Protein 2YRP (pdb70)

GO terms:
  GO:1990837 sequence-specific double-stranded DNA binding (F, IDA)
  GO:0005634 nucleus (C, IDA)
  GO:0005634 nucleus (C, EXP)
  GO:0005737 cytoplasm (C, EXP)
  GO:0005515 protein binding (F, IPI)
  GO:0006954 inflammatory response (P, TAS)
  GO:0001227 DNA-binding transcription repressor activity, RNA polymerase II-specific (F, IGI)
  GO:1902894 negative regulation of miRNA transcription (P, IGI)
  GO:0005829 cytosol (C, IDA)
  GO:0016607 nuclear speck (C, IDA)

Organism: Homo sapiens (NCBI:txid9606)

Nearest PDB structures (foldseek):
  2yrp-assembly1_A  TM=9.416E-01  e=1.104E-18  Homo sapiens
  2as5-assembly2_M  TM=9.498E-01  e=5.666E-12  Homo sapiens
  8r3f-assembly1_B  TM=9.484E-01  e=1.593E-11  Homo sapiens
  1p7h-assembly1_L  TM=9.456E-01  e=7.717E-11  Homo sapiens
  1owr-assembly4_Q  TM=9.334E-01  e=5.776E-10  Homo sapiens

CATH classification: 2.60.40.10

Foldseek 3Di:
DDDPDPLAWFFDDKPPLAEALAFQDKIKTFTFSDDLVKWKAKWADDPVGDIDDGDTWAWDVVQPDGGITTTTDTHDPCLPDQAKGWMWMWIDDDDPRTGDIDTYMHGHDVDDDD

Structure (mmCIF, N/CA/C/O backbone):
data_2YRP
#
_entry.id   2YRP
#
loop_
_atom_site.group_PDB
_atom_site.id
_atom_site.type_symbol
_atom_site.label_atom_id
_atom_site.label_alt_id
_atom_site.label_comp_id
_atom_site.label_asym_id
_atom_site.label_entity_id
_atom_site.label_seq_id
_atom_site.pdbx_PDB_ins_code
_atom_site.Cartn_x
_atom_site.Cartn_y
_atom_site.Cartn_z
_atom_site.occupancy
_atom_site.B_iso_or_equiv
_atom_site.auth_seq_id
_atom_site.auth_comp_id
_atom_site.auth_asym_id
_atom_site.auth_atom_id
_atom_site.pdbx_PDB_model_num
ATOM 1 N N . GLY A 1 1 ? -17.751 -28.688 7.855 1.00 0.00 1 GLY A N 1
ATOM 2 C CA . GLY A 1 1 ? -17.444 -27.309 7.524 1.00 0.00 1 GLY A CA 1
ATOM 3 C C . GLY A 1 1 ? -18.688 -26.451 7.399 1.00 0.00 1 GLY A C 1
ATOM 4 O O . GLY A 1 1 ? -19.637 -26.819 6.707 1.00 0.00 1 GLY A O 1
ATOM 8 N N . SER A 1 2 ? -18.684 -25.306 8.073 1.00 0.00 2 SER A N 1
ATOM 9 C CA . SER A 1 2 ? -19.823 -24.396 8.039 1.00 0.00 2 SER A CA 1
ATOM 10 C C . SER A 1 2 ? -19.459 -23.096 7.328 1.00 0.00 2 SER A C 1
ATOM 11 O O . SER A 1 2 ? -18.305 -22.880 6.958 1.00 0.00 2 SER A O 1
ATOM 19 N N . SER A 1 3 ? -20.453 -22.233 7.140 1.00 0.00 3 SER A N 1
ATOM 20 C CA . SER A 1 3 ? -20.240 -20.956 6.470 1.00 0.00 3 SER A CA 1
ATOM 21 C C . SER A 1 3 ? -19.499 -19.981 7.380 1.00 0.00 3 SER A C 1
ATOM 22 O O . SER A 1 3 ? -20.106 -19.103 7.993 1.00 0.00 3 SER A O 1
ATOM 30 N N . GLY A 1 4 ? -18.182 -20.144 7.465 1.00 0.00 4 GLY A N 1
ATOM 31 C CA . GLY A 1 4 ? -17.379 -19.273 8.302 1.00 0.00 4 GLY A CA 1
ATOM 32 C C . GLY A 1 4 ? -16.709 -18.166 7.513 1.00 0.00 4 GLY A C 1
ATOM 33 O O . GLY A 1 4 ? -17.153 -17.018 7.540 1.00 0.00 4 GLY A O 1
ATOM 37 N N . SER A 1 5 ? -15.635 -18.510 6.810 1.00 0.00 5 SER A N 1
ATOM 38 C CA . SER A 1 5 ? -14.898 -17.535 6.013 1.00 0.00 5 SER A CA 1
ATOM 39 C C . SER A 1 5 ? -14.814 -17.977 4.556 1.00 0.00 5 SER A C 1
ATOM 40 O O . SER A 1 5 ? -15.231 -19.080 4.205 1.00 0.00 5 SER A O 1
ATOM 48 N N . SER A 1 6 ? -14.271 -17.107 3.711 1.00 0.00 6 SER A N 1
ATOM 49 C CA . SER A 1 6 ? -14.134 -17.404 2.290 1.00 0.00 6 SER A CA 1
ATOM 50 C C . SER A 1 6 ? -12.702 -17.166 1.820 1.00 0.00 6 SER A C 1
ATOM 51 O O . SER A 1 6 ? -12.472 -16.539 0.787 1.00 0.00 6 SER A O 1
ATOM 59 N N . GLY A 1 7 ? -11.742 -17.673 2.588 1.00 0.00 7 GLY A N 1
ATOM 60 C CA . GLY A 1 7 ? -10.344 -17.506 2.235 1.00 0.00 7 GLY A CA 1
ATOM 61 C C . GLY A 1 7 ? -10.035 -16.107 1.740 1.00 0.00 7 GLY A C 1
ATOM 62 O O . GLY A 1 7 ? -9.288 -15.933 0.776 1.00 0.00 7 GLY A O 1
ATOM 66 N N . LEU A 1 8 ? -10.610 -15.107 2.399 1.00 0.00 8 LEU A N 1
ATOM 67 C CA . LEU A 1 8 ? -10.393 -13.716 2.019 1.00 0.00 8 LEU A CA 1
ATOM 68 C C . LEU A 1 8 ? -9.257 -13.101 2.831 1.00 0.00 8 LEU A C 1
ATOM 69 O O . LEU A 1 8 ? -9.079 -13.392 4.014 1.00 0.00 8 LEU A O 1
ATOM 85 N N . PRO A 1 9 ? -8.472 -12.228 2.183 1.00 0.00 9 PRO A N 1
ATOM 86 C CA . PRO A 1 9 ? -7.342 -11.551 2.826 1.00 0.00 9 PRO A CA 1
ATOM 87 C C . PRO A 1 9 ? -7.793 -10.526 3.862 1.00 0.00 9 PRO A C 1
ATOM 88 O O . PRO A 1 9 ? -8.580 -9.630 3.559 1.00 0.00 9 PRO A O 1
ATOM 99 N N . GLN A 1 10 ? -7.288 -10.666 5.083 1.00 0.00 10 GLN A N 1
ATOM 100 C CA . GLN A 1 10 ? -7.641 -9.751 6.163 1.00 0.00 10 GLN A CA 1
ATOM 101 C C . GLN A 1 10 ? -6.450 -8.879 6.548 1.00 0.00 10 GLN A C 1
ATOM 102 O O . GLN A 1 10 ? -5.297 -9.270 6.369 1.00 0.00 10 GLN A O 1
ATOM 116 N N . VAL A 1 11 ? -6.738 -7.694 7.077 1.00 0.00 11 VAL A N 1
ATOM 117 C CA . VAL A 1 11 ? -5.691 -6.765 7.487 1.00 0.00 11 VAL A CA 1
ATOM 118 C C . VAL A 1 11 ? -5.941 -6.245 8.898 1.00 0.00 11 VAL A C 1
ATOM 119 O O . VAL A 1 11 ? -6.669 -5.273 9.092 1.00 0.00 11 VAL A O 1
ATOM 132 N N . GLU A 1 12 ? -5.330 -6.900 9.881 1.00 0.00 12 GLU A N 1
ATOM 133 C CA . GLU A 1 12 ? -5.487 -6.503 11.275 1.00 0.00 12 GLU A CA 1
ATOM 134 C C . GLU A 1 12 ? -4.987 -5.078 11.495 1.00 0.00 12 GLU A C 1
ATOM 135 O O . GLU A 1 12 ? -5.765 -4.177 11.806 1.00 0.00 12 GLU A O 1
ATOM 147 N N . ALA A 1 13 ? -3.682 -4.883 11.330 1.00 0.00 13 ALA A N 1
ATOM 148 C CA . ALA A 1 13 ? -3.078 -3.569 11.508 1.00 0.00 13 ALA A CA 1
ATOM 149 C C . ALA A 1 13 ? -1.970 -3.331 10.488 1.00 0.00 13 ALA A C 1
ATOM 150 O O . ALA A 1 13 ? -1.549 -4.253 9.788 1.00 0.00 13 ALA A O 1
ATOM 157 N N . TYR A 1 14 ? -1.501 -2.091 10.409 1.00 0.00 14 TYR A N 1
ATOM 158 C CA . TYR A 1 14 ? -0.444 -1.732 9.472 1.00 0.00 14 TYR A CA 1
ATOM 159 C C . TYR A 1 14 ? 0.414 -0.598 10.026 1.00 0.00 14 TYR A C 1
ATOM 160 O O . TYR A 1 14 ? -0.098 0.345 10.629 1.00 0.00 14 TYR A O 1
ATOM 178 N N . SER A 1 15 ? 1.723 -0.699 9.817 1.00 0.00 15 SER A N 1
ATOM 179 C CA . SER A 1 15 ? 2.654 0.315 10.299 1.00 0.00 15 SER A CA 1
ATOM 180 C C . SER A 1 15 ? 3.843 0.453 9.353 1.00 0.00 15 SER A C 1
ATOM 181 O O . SER A 1 15 ? 4.214 -0.480 8.640 1.00 0.00 15 SER A O 1
ATOM 189 N N . PRO A 1 16 ? 4.457 1.646 9.345 1.00 0.00 16 PRO A N 1
ATOM 190 C CA . PRO A 1 16 ? 4.024 2.764 10.188 1.00 0.00 16 PRO A CA 1
ATOM 191 C C . PRO A 1 16 ? 2.684 3.340 9.744 1.00 0.00 16 PRO A C 1
ATOM 192 O O . PRO A 1 16 ? 2.364 3.348 8.555 1.00 0.00 16 PRO A O 1
ATOM 203 N N . SER A 1 17 ? 1.904 3.822 10.706 1.00 0.00 17 SER A N 1
ATOM 204 C CA . SER A 1 17 ? 0.597 4.398 10.414 1.00 0.00 17 SER A CA 1
ATOM 205 C C . SER A 1 17 ? 0.665 5.309 9.193 1.00 0.00 17 SER A C 1
ATOM 206 O O . SER A 1 17 ? -0.292 5.410 8.425 1.00 0.00 17 SER A O 1
ATOM 214 N N . ALA A 1 18 ? 1.804 5.972 9.020 1.00 0.00 18 ALA A N 1
ATOM 215 C CA . ALA A 1 18 ? 1.999 6.874 7.891 1.00 0.00 18 ALA A CA 1
ATOM 216 C C . ALA A 1 18 ? 3.428 6.794 7.366 1.00 0.00 18 ALA A C 1
ATOM 217 O O . ALA A 1 18 ? 4.254 6.049 7.896 1.00 0.00 18 ALA A O 1
ATOM 224 N N . CYS A 1 19 ? 3.714 7.563 6.321 1.00 0.00 19 CYS A N 1
ATOM 225 C CA . CYS A 1 19 ? 5.044 7.578 5.723 1.00 0.00 19 CYS A CA 1
ATOM 226 C C . CYS A 1 19 ? 5.236 8.818 4.856 1.00 0.00 19 CYS A C 1
ATOM 227 O O . CYS A 1 19 ? 4.295 9.576 4.622 1.00 0.00 19 CYS A O 1
ATOM 235 N N . SER A 1 20 ? 6.463 9.020 4.385 1.00 0.00 20 SER A N 1
ATOM 236 C CA . SER A 1 20 ? 6.781 10.172 3.549 1.00 0.00 20 SER A CA 1
ATOM 237 C C . SER A 1 20 ? 6.462 9.885 2.085 1.00 0.00 20 SER A C 1
ATOM 238 O O . SER A 1 20 ? 6.491 8.736 1.645 1.00 0.00 20 SER A O 1
ATOM 246 N N . VAL A 1 21 ? 6.157 10.939 1.335 1.00 0.00 21 VAL A N 1
ATOM 247 C CA . VAL A 1 21 ? 5.834 10.803 -0.080 1.00 0.00 21 VAL A CA 1
ATOM 248 C C . VAL A 1 21 ? 6.921 10.033 -0.821 1.00 0.00 21 VAL A C 1
ATOM 249 O O . VAL A 1 21 ? 6.682 9.477 -1.893 1.00 0.00 21 VAL A O 1
ATOM 262 N N . ARG A 1 22 ? 8.117 10.004 -0.241 1.00 0.00 22 ARG A N 1
ATOM 263 C CA . ARG A 1 22 ? 9.243 9.303 -0.847 1.00 0.00 22 ARG A CA 1
ATOM 264 C C . ARG A 1 22 ? 9.089 7.792 -0.693 1.00 0.00 22 ARG A C 1
ATOM 265 O O . ARG A 1 22 ? 9.414 7.029 -1.601 1.00 0.00 22 ARG A O 1
ATOM 286 N N . GLY A 1 23 ? 8.590 7.368 0.465 1.00 0.00 23 GLY A N 1
ATOM 287 C CA . GLY A 1 23 ? 8.402 5.952 0.717 1.00 0.00 23 GLY A CA 1
ATOM 288 C C . GLY A 1 23 ? 9.714 5.221 0.927 1.00 0.00 23 GLY A C 1
ATOM 289 O O . GLY A 1 23 ? 10.388 5.420 1.937 1.00 0.00 23 GLY A O 1
ATOM 293 N N . GLY A 1 24 ? 10.076 4.371 -0.028 1.00 0.00 24 GLY A N 1
ATOM 294 C CA . GLY A 1 24 ? 11.314 3.620 0.077 1.00 0.00 24 GLY A CA 1
ATOM 295 C C . GLY A 1 24 ? 11.564 3.109 1.482 1.00 0.00 24 GLY A C 1
ATOM 296 O O . GLY A 1 24 ? 12.696 3.127 1.963 1.00 0.00 24 GLY A O 1
ATOM 300 N N . GLU A 1 25 ? 10.504 2.654 2.142 1.00 0.00 25 GLU A N 1
ATOM 301 C CA . GLU A 1 25 ? 10.614 2.138 3.502 1.00 0.00 25 GLU A CA 1
ATOM 302 C C . GLU A 1 25 ? 10.013 0.739 3.604 1.00 0.00 25 GLU A C 1
ATOM 303 O O . GLU A 1 25 ? 9.397 0.248 2.659 1.00 0.00 25 GLU A O 1
ATOM 315 N N . GLU A 1 26 ? 10.199 0.104 4.757 1.00 0.00 26 GLU A N 1
ATOM 316 C CA . GLU A 1 26 ? 9.676 -1.238 4.982 1.00 0.00 26 GLU A CA 1
ATOM 317 C C . GLU A 1 26 ? 8.309 -1.184 5.658 1.00 0.00 26 GLU A C 1
ATOM 318 O O . GLU A 1 26 ? 8.203 -0.873 6.845 1.00 0.00 26 GLU A O 1
ATOM 330 N N . LEU A 1 27 ? 7.265 -1.487 4.894 1.00 0.00 27 LEU A N 1
ATOM 331 C CA . LEU A 1 27 ? 5.904 -1.473 5.418 1.00 0.00 27 LEU A CA 1
ATOM 332 C C . LEU A 1 27 ? 5.437 -2.884 5.761 1.00 0.00 27 LEU A C 1
ATOM 333 O O . LEU A 1 27 ? 5.499 -3.789 4.928 1.00 0.00 27 LEU A O 1
ATOM 349 N N . VAL A 1 28 ? 4.968 -3.064 6.991 1.00 0.00 28 VAL A N 1
ATOM 350 C CA . VAL A 1 28 ? 4.488 -4.364 7.443 1.00 0.00 28 VAL A CA 1
ATOM 351 C C . VAL A 1 28 ? 2.977 -4.351 7.649 1.00 0.00 28 VAL A C 1
ATOM 352 O O . VAL A 1 28 ? 2.444 -3.497 8.360 1.00 0.00 28 VAL A O 1
ATOM 365 N N . LEU A 1 29 ? 2.292 -5.302 7.024 1.00 0.00 29 LEU A N 1
ATOM 366 C CA . LEU A 1 29 ? 0.841 -5.400 7.139 1.00 0.00 29 LEU A CA 1
ATOM 367 C C . LEU A 1 29 ? 0.442 -6.603 7.988 1.00 0.00 29 LEU A C 1
ATOM 368 O O . LEU A 1 29 ? 0.610 -7.751 7.575 1.00 0.00 29 LEU A O 1
ATOM 384 N N . THR A 1 30 ? -0.089 -6.333 9.176 1.00 0.00 30 THR A N 1
ATOM 385 C CA . THR A 1 30 ? -0.513 -7.392 10.083 1.00 0.00 30 THR A CA 1
ATOM 386 C C . THR A 1 30 ? -1.906 -7.896 9.726 1.00 0.00 30 THR A C 1
ATOM 387 O O . THR A 1 30 ? -2.814 -7.108 9.462 1.00 0.00 30 THR A O 1
ATOM 398 N N . GLY A 1 31 ? -2.070 -9.216 9.720 1.00 0.00 31 GLY A N 1
ATOM 399 C CA . GLY A 1 31 ? -3.357 -9.802 9.395 1.00 0.00 31 GLY A CA 1
ATOM 400 C C . GLY A 1 31 ? -3.304 -11.315 9.326 1.00 0.00 31 GLY A C 1
ATOM 401 O O . GLY A 1 31 ? -2.653 -11.959 10.149 1.00 0.00 31 GLY A O 1
ATOM 405 N N . SER A 1 32 ? -3.992 -11.886 8.342 1.00 0.00 32 SER A N 1
ATOM 406 C CA . SER A 1 32 ? -4.025 -13.334 8.171 1.00 0.00 32 SER A CA 1
ATOM 407 C C . SER A 1 32 ? -4.585 -13.707 6.803 1.00 0.00 32 SER A C 1
ATOM 408 O O . SER A 1 32 ? -4.892 -12.839 5.987 1.00 0.00 32 SER A O 1
ATOM 416 N N . ASN A 1 33 ? -4.716 -15.007 6.558 1.00 0.00 33 ASN A N 1
ATOM 417 C CA . ASN A 1 33 ? -5.240 -15.497 5.288 1.00 0.00 33 ASN A CA 1
ATOM 418 C C . ASN A 1 33 ? -4.540 -14.820 4.114 1.00 0.00 33 ASN A C 1
ATOM 419 O O . ASN A 1 33 ? -5.188 -14.353 3.177 1.00 0.00 33 ASN A O 1
ATOM 430 N N . PHE A 1 34 ? -3.213 -14.771 4.171 1.00 0.00 34 PHE A N 1
ATOM 431 C CA . PHE A 1 34 ? -2.425 -14.151 3.113 1.00 0.00 34 PHE A CA 1
ATOM 432 C C . PHE A 1 34 ? -1.841 -15.208 2.179 1.00 0.00 34 PHE A C 1
ATOM 433 O O . PHE A 1 34 ? -1.616 -16.350 2.580 1.00 0.00 34 PHE A O 1
ATOM 450 N N . LEU A 1 35 ? -1.598 -14.818 0.933 1.00 0.00 35 LEU A N 1
ATOM 451 C CA . LEU A 1 35 ? -1.040 -15.730 -0.059 1.00 0.00 35 LEU A CA 1
ATOM 452 C C . LEU A 1 35 ? 0.290 -15.209 -0.592 1.00 0.00 35 LEU A C 1
ATOM 453 O O . LEU A 1 35 ? 0.528 -14.003 -0.666 1.00 0.00 35 LEU A O 1
ATOM 469 N N . PRO A 1 36 ? 1.180 -16.137 -0.974 1.00 0.00 36 PRO A N 1
ATOM 470 C CA . PRO A 1 36 ? 2.501 -15.795 -1.509 1.00 0.00 36 PRO A CA 1
ATOM 471 C C . PRO A 1 36 ? 2.420 -15.162 -2.894 1.00 0.00 36 PRO A C 1
ATOM 472 O O . PRO A 1 36 ? 3.421 -14.688 -3.430 1.00 0.00 36 PRO A O 1
ATOM 483 N N . ASP A 1 37 ? 1.221 -15.159 -3.468 1.00 0.00 37 ASP A N 1
ATOM 484 C CA . ASP A 1 37 ? 1.009 -14.582 -4.790 1.00 0.00 37 ASP A CA 1
ATOM 485 C C . ASP A 1 37 ? 0.314 -13.228 -4.688 1.00 0.00 37 ASP A C 1
ATOM 486 O O . ASP A 1 37 ? 0.275 -12.465 -5.653 1.00 0.00 37 ASP A O 1
ATOM 495 N N . SER A 1 38 ? -0.234 -12.938 -3.512 1.00 0.00 38 SER A N 1
ATOM 496 C CA . SER A 1 38 ? -0.933 -11.678 -3.285 1.00 0.00 38 SER A CA 1
ATOM 497 C C . SER A 1 38 ? -0.045 -10.491 -3.650 1.00 0.00 38 SER A C 1
ATOM 498 O O . SER A 1 38 ? 1.177 -10.550 -3.514 1.00 0.00 38 SER A O 1
ATOM 506 N N . LYS A 1 39 ? -0.670 -9.415 -4.115 1.00 0.00 39 LYS A N 1
ATOM 507 C CA . LYS A 1 39 ? 0.060 -8.213 -4.499 1.00 0.00 39 LYS A CA 1
ATOM 508 C C . LYS A 1 39 ? -0.482 -6.989 -3.767 1.00 0.00 39 LYS A C 1
ATOM 509 O O . LYS A 1 39 ? -1.632 -6.976 -3.326 1.00 0.00 39 LYS A O 1
ATOM 528 N N . VAL A 1 40 ? 0.352 -5.962 -3.642 1.00 0.00 40 VAL A N 1
ATOM 529 C CA . VAL A 1 40 ? -0.045 -4.733 -2.965 1.00 0.00 40 VAL A CA 1
ATOM 530 C C . VAL A 1 40 ? 0.160 -3.520 -3.865 1.00 0.00 40 VAL A C 1
ATOM 531 O O . VAL A 1 40 ? 1.292 -3.127 -4.150 1.00 0.00 40 VAL A O 1
ATOM 544 N N . VAL A 1 41 ? -0.944 -2.928 -4.311 1.00 0.00 41 VAL A N 1
ATOM 545 C CA . VAL A 1 41 ? -0.886 -1.757 -5.178 1.00 0.00 41 VAL A CA 1
ATOM 546 C C . VAL A 1 41 ? -1.539 -0.549 -4.515 1.00 0.00 41 VAL A C 1
ATOM 547 O O . VAL A 1 41 ? -2.473 -0.691 -3.725 1.00 0.00 41 VAL A O 1
ATOM 560 N N . PHE A 1 42 ? -1.042 0.639 -4.842 1.00 0.00 42 PHE A N 1
ATOM 561 C CA . PHE A 1 42 ? -1.577 1.873 -4.278 1.00 0.00 42 PHE A CA 1
ATOM 562 C C . PHE A 1 42 ? -2.491 2.576 -5.277 1.00 0.00 42 PHE A C 1
ATOM 563 O O . PHE A 1 42 ? -2.437 2.310 -6.478 1.00 0.00 42 PHE A O 1
ATOM 580 N N . ILE A 1 43 ? -3.329 3.475 -4.772 1.00 0.00 43 ILE A N 1
ATOM 581 C CA . ILE A 1 43 ? -4.255 4.217 -5.619 1.00 0.00 43 ILE A CA 1
ATOM 582 C C . ILE A 1 43 ? -4.261 5.699 -5.260 1.00 0.00 43 ILE A C 1
ATOM 583 O O . ILE A 1 43 ? -3.915 6.077 -4.141 1.00 0.00 43 ILE A O 1
ATOM 599 N N . GLU A 1 44 ? -4.658 6.532 -6.216 1.00 0.00 44 GLU A N 1
ATOM 600 C CA . GLU A 1 44 ? -4.711 7.973 -5.999 1.00 0.00 44 GLU A CA 1
ATOM 601 C C . GLU A 1 44 ? -5.955 8.576 -6.645 1.00 0.00 44 GLU A C 1
ATOM 602 O O . GLU A 1 44 ? -6.285 8.266 -7.790 1.00 0.00 44 GLU A O 1
ATOM 614 N N . ARG A 1 45 ? -6.641 9.438 -5.903 1.00 0.00 45 ARG A N 1
ATOM 615 C CA . ARG A 1 45 ? -7.850 10.083 -6.401 1.00 0.00 45 ARG A CA 1
ATOM 616 C C . ARG A 1 45 ? -7.526 11.438 -7.024 1.00 0.00 45 ARG A C 1
ATOM 617 O O . ARG A 1 45 ? -6.748 12.216 -6.472 1.00 0.00 45 ARG A O 1
ATOM 638 N N . GLY A 1 46 ? -8.128 11.714 -8.177 1.00 0.00 46 GLY A N 1
ATOM 639 C CA . GLY A 1 46 ? -7.890 12.975 -8.855 1.00 0.00 46 GLY A CA 1
ATOM 640 C C . GLY A 1 46 ? -9.062 13.929 -8.733 1.00 0.00 46 GLY A C 1
ATOM 641 O O . GLY A 1 46 ? -10.171 13.540 -8.366 1.00 0.00 46 GLY A O 1
ATOM 645 N N . PRO A 1 47 ? -8.821 15.211 -9.044 1.00 0.00 47 PRO A N 1
ATOM 646 C CA . PRO A 1 47 ? -9.852 16.250 -8.973 1.00 0.00 47 PRO A CA 1
ATOM 647 C C . PRO A 1 47 ? -10.915 16.086 -10.054 1.00 0.00 47 PRO A C 1
ATOM 648 O O . PRO A 1 47 ? -11.829 16.903 -10.168 1.00 0.00 47 PRO A O 1
ATOM 659 N N . ASP A 1 48 ? -10.790 15.026 -10.844 1.00 0.00 48 ASP A N 1
ATOM 660 C CA . ASP A 1 48 ? -11.741 14.754 -11.915 1.00 0.00 48 ASP A CA 1
ATOM 661 C C . ASP A 1 48 ? -12.924 13.940 -11.398 1.00 0.00 48 ASP A C 1
ATOM 662 O O . ASP A 1 48 ? -14.057 14.124 -11.840 1.00 0.00 48 ASP A O 1
ATOM 671 N N . GLY A 1 49 ? -12.650 13.039 -10.460 1.00 0.00 49 GLY A N 1
ATOM 672 C CA . GLY A 1 49 ? -13.701 12.210 -9.899 1.00 0.00 49 GLY A CA 1
ATOM 673 C C . GLY A 1 49 ? -13.331 10.740 -9.879 1.00 0.00 49 GLY A C 1
ATOM 674 O O . GLY A 1 49 ? -13.858 9.970 -9.075 1.00 0.00 49 GLY A O 1
ATOM 678 N N . LYS A 1 50 ? -12.424 10.347 -10.766 1.00 0.00 50 LYS A N 1
ATOM 679 C CA . LYS A 1 50 ? -11.983 8.960 -10.848 1.00 0.00 50 LYS A CA 1
ATOM 680 C C . LYS A 1 50 ? -10.523 8.827 -10.427 1.00 0.00 50 LYS A C 1
ATOM 681 O O . LYS A 1 50 ? -9.720 9.737 -10.637 1.00 0.00 50 LYS A O 1
ATOM 700 N N . LEU A 1 51 ? -10.184 7.687 -9.835 1.00 0.00 51 LEU A N 1
ATOM 701 C CA . LEU A 1 51 ? -8.819 7.434 -9.386 1.00 0.00 51 LEU A CA 1
ATOM 702 C C . LEU A 1 51 ? -8.082 6.529 -10.367 1.00 0.00 51 LEU A C 1
ATOM 703 O O . LEU A 1 51 ? -8.643 5.554 -10.868 1.00 0.00 51 LEU A O 1
ATOM 719 N N . GLN A 1 52 ? -6.823 6.858 -10.636 1.00 0.00 52 GLN A N 1
ATOM 720 C CA . GLN A 1 52 ? -6.009 6.074 -11.557 1.00 0.00 52 GLN A CA 1
ATOM 721 C C . GLN A 1 52 ? -4.528 6.193 -11.212 1.00 0.00 52 GLN A C 1
ATOM 722 O O . GLN A 1 52 ? -3.900 7.217 -11.478 1.00 0.00 52 GLN A O 1
ATOM 736 N N . TRP A 1 53 ? -3.978 5.140 -10.618 1.00 0.00 53 TRP A N 1
ATOM 737 C CA . TRP A 1 53 ? -2.570 5.128 -10.236 1.00 0.00 53 TRP A CA 1
ATOM 738 C C . TRP A 1 53 ? -2.015 3.708 -10.250 1.00 0.00 53 TRP A C 1
ATOM 739 O O . TRP A 1 53 ? -2.492 2.839 -9.521 1.00 0.00 53 TRP A O 1
ATOM 760 N N . GLU A 1 54 ? -1.005 3.480 -11.084 1.00 0.00 54 GLU A N 1
ATOM 761 C CA . GLU A 1 54 ? -0.386 2.164 -11.192 1.00 0.00 54 GLU A CA 1
ATOM 762 C C . GLU A 1 54 ? 1.047 2.192 -10.668 1.00 0.00 54 GLU A C 1
ATOM 763 O O . GLU A 1 54 ? 1.977 2.534 -11.396 1.00 0.00 54 GLU A O 1
ATOM 775 N N . GLU A 1 55 ? 1.214 1.830 -9.400 1.00 0.00 55 GLU A N 1
ATOM 776 C CA . GLU A 1 55 ? 2.533 1.815 -8.778 1.00 0.00 55 GLU A CA 1
ATOM 777 C C . GLU A 1 55 ? 2.787 0.486 -8.073 1.00 0.00 55 GLU A C 1
ATOM 778 O O . GLU A 1 55 ? 2.139 0.166 -7.077 1.00 0.00 55 GLU A O 1
ATOM 790 N N . GLU A 1 56 ? 3.734 -0.285 -8.599 1.00 0.00 56 GLU A N 1
ATOM 791 C CA . GLU A 1 56 ? 4.073 -1.580 -8.021 1.00 0.00 56 GLU A CA 1
ATOM 792 C C . GLU A 1 56 ? 5.089 -1.424 -6.893 1.00 0.00 56 GLU A C 1
ATOM 793 O O . GLU A 1 56 ? 6.034 -0.642 -6.999 1.00 0.00 56 GLU A O 1
ATOM 805 N N . ALA A 1 57 ? 4.887 -2.172 -5.814 1.00 0.00 57 ALA A N 1
ATOM 806 C CA . ALA A 1 57 ? 5.786 -2.119 -4.668 1.00 0.00 57 ALA A CA 1
ATOM 807 C C . ALA A 1 57 ? 6.450 -3.470 -4.427 1.00 0.00 57 ALA A C 1
ATOM 808 O O . ALA A 1 57 ? 5.795 -4.512 -4.465 1.00 0.00 57 ALA A O 1
ATOM 815 N N . THR A 1 58 ? 7.757 -3.446 -4.181 1.00 0.00 58 THR A N 1
ATOM 816 C CA . THR A 1 58 ? 8.511 -4.669 -3.937 1.00 0.00 58 THR A CA 1
ATOM 817 C C . THR A 1 58 ? 7.959 -5.424 -2.732 1.00 0.00 58 THR A C 1
ATOM 818 O O . THR A 1 58 ? 7.625 -4.824 -1.711 1.00 0.00 58 THR A O 1
ATOM 829 N N . VAL A 1 59 ? 7.866 -6.744 -2.859 1.00 0.00 59 VAL A N 1
ATOM 830 C CA . VAL A 1 59 ? 7.356 -7.581 -1.779 1.00 0.00 59 VAL A CA 1
ATOM 831 C C . VAL A 1 59 ? 8.402 -8.595 -1.329 1.00 0.00 59 VAL A C 1
ATOM 832 O O . VAL A 1 59 ? 8.904 -9.382 -2.131 1.00 0.00 59 VAL A O 1
ATOM 845 N N . ASN A 1 60 ? 8.726 -8.570 -0.041 1.00 0.00 60 ASN A N 1
ATOM 846 C CA . ASN A 1 60 ? 9.713 -9.487 0.517 1.00 0.00 60 ASN A CA 1
ATOM 847 C C . ASN A 1 60 ? 9.040 -10.739 1.071 1.00 0.00 60 ASN A C 1
ATOM 848 O O . ASN A 1 60 ? 8.516 -10.733 2.185 1.00 0.00 60 ASN A O 1
ATOM 859 N N . ARG A 1 61 ? 9.061 -11.812 0.286 1.00 0.00 61 ARG A N 1
ATOM 860 C CA . ARG A 1 61 ? 8.452 -13.071 0.698 1.00 0.00 61 ARG A CA 1
ATOM 861 C C . ARG A 1 61 ? 9.198 -13.673 1.885 1.00 0.00 61 ARG A C 1
ATOM 862 O O . ARG A 1 61 ? 8.597 -14.310 2.751 1.00 0.00 61 ARG A O 1
ATOM 883 N N . LEU A 1 62 ? 10.510 -13.466 1.920 1.00 0.00 62 LEU A N 1
ATOM 884 C CA . LEU A 1 62 ? 11.338 -13.989 3.001 1.00 0.00 62 LEU A CA 1
ATOM 885 C C . LEU A 1 62 ? 10.832 -13.507 4.356 1.00 0.00 62 LEU A C 1
ATOM 886 O O . LEU A 1 62 ? 10.815 -14.263 5.327 1.00 0.00 62 LEU A O 1
ATOM 902 N N . GLN A 1 63 ? 10.419 -12.245 4.413 1.00 0.00 63 GLN A N 1
ATOM 903 C CA . GLN A 1 63 ? 9.911 -11.663 5.650 1.00 0.00 63 GLN A CA 1
ATOM 904 C C . GLN A 1 63 ? 8.419 -11.936 5.807 1.00 0.00 63 GLN A C 1
ATOM 905 O O . GLN A 1 63 ? 7.946 -12.246 6.901 1.00 0.00 63 GLN A O 1
ATOM 919 N N . SER A 1 64 ? 7.682 -11.819 4.708 1.00 0.00 64 SER A N 1
ATOM 920 C CA . SER A 1 64 ? 6.242 -12.050 4.724 1.00 0.00 64 SER A CA 1
ATOM 921 C C . SER A 1 64 ? 5.930 -13.516 5.007 1.00 0.00 64 SER A C 1
ATOM 922 O O . SER A 1 64 ? 6.767 -14.392 4.794 1.00 0.00 64 SER A O 1
ATOM 930 N N . ASN A 1 65 ? 4.718 -13.775 5.488 1.00 0.00 65 ASN A N 1
ATOM 931 C CA . ASN A 1 65 ? 4.294 -15.135 5.801 1.00 0.00 65 ASN A CA 1
ATOM 932 C C . ASN A 1 65 ? 2.783 -15.281 5.652 1.00 0.00 65 ASN A C 1
ATOM 933 O O . ASN A 1 65 ? 2.100 -14.353 5.221 1.00 0.00 65 ASN A O 1
ATOM 944 N N . GLU A 1 66 ? 2.269 -16.453 6.011 1.00 0.00 66 GLU A N 1
ATOM 945 C CA . GLU A 1 66 ? 0.839 -16.721 5.917 1.00 0.00 66 GLU A CA 1
ATOM 946 C C . GLU A 1 66 ? 0.032 -15.611 6.585 1.00 0.00 66 GLU A C 1
ATOM 947 O O . GLU A 1 66 ? -1.088 -15.308 6.174 1.00 0.00 66 GLU A O 1
ATOM 959 N N . VAL A 1 67 ? 0.610 -15.008 7.619 1.00 0.00 67 VAL A N 1
ATOM 960 C CA . VAL A 1 67 ? -0.053 -13.931 8.345 1.00 0.00 67 VAL A CA 1
ATOM 961 C C . VAL A 1 67 ? 0.834 -12.694 8.424 1.00 0.00 67 VAL A C 1
ATOM 962 O O . VAL A 1 67 ? 0.848 -11.989 9.434 1.00 0.00 67 VAL A O 1
ATOM 975 N N . THR A 1 68 ? 1.575 -12.434 7.351 1.00 0.00 68 THR A N 1
ATOM 976 C CA . THR A 1 68 ? 2.466 -11.281 7.298 1.00 0.00 68 THR A CA 1
ATOM 977 C C . THR A 1 68 ? 2.719 -10.848 5.859 1.00 0.00 68 THR A C 1
ATOM 978 O O . THR A 1 68 ? 2.934 -11.681 4.977 1.00 0.00 68 THR A O 1
ATOM 989 N N . LEU A 1 69 ? 2.695 -9.540 5.627 1.00 0.00 69 LEU A N 1
ATOM 990 C CA . LEU A 1 69 ? 2.924 -8.995 4.293 1.00 0.00 69 LEU A CA 1
ATOM 991 C C . LEU A 1 69 ? 3.890 -7.816 4.345 1.00 0.00 69 LEU A C 1
ATOM 992 O O . LEU A 1 69 ? 3.513 -6.707 4.723 1.00 0.00 69 LEU A O 1
ATOM 1008 N N . THR A 1 70 ? 5.138 -8.063 3.959 1.00 0.00 70 THR A N 1
ATOM 1009 C CA . THR A 1 70 ? 6.158 -7.022 3.960 1.00 0.00 70 THR A CA 1
ATOM 1010 C C . THR A 1 70 ? 6.447 -6.534 2.545 1.00 0.00 70 THR A C 1
ATOM 1011 O O . THR A 1 70 ? 6.708 -7.332 1.644 1.00 0.00 70 THR A O 1
ATOM 1022 N N . LEU A 1 71 ? 6.400 -5.220 2.357 1.00 0.00 71 LEU A N 1
ATOM 1023 C CA . LEU A 1 71 ? 6.657 -4.625 1.050 1.00 0.00 71 LEU A CA 1
ATOM 1024 C C . LEU A 1 71 ? 7.378 -3.288 1.193 1.00 0.00 71 LEU A C 1
ATOM 1025 O O . LEU A 1 71 ? 7.438 -2.715 2.282 1.00 0.00 71 LEU A O 1
ATOM 1041 N N . THR A 1 72 ? 7.922 -2.793 0.086 1.00 0.00 72 THR A N 1
ATOM 1042 C CA . THR A 1 72 ? 8.637 -1.523 0.088 1.00 0.00 72 THR A CA 1
ATOM 1043 C C . THR A 1 72 ? 7.755 -0.395 -0.433 1.00 0.00 72 THR A C 1
ATOM 1044 O O . THR A 1 72 ? 7.509 -0.288 -1.634 1.00 0.00 72 THR A O 1
ATOM 1055 N N . VAL A 1 73 ? 7.280 0.448 0.480 1.00 0.00 73 VAL A N 1
ATOM 1056 C CA . VAL A 1 73 ? 6.426 1.571 0.112 1.00 0.00 73 VAL A CA 1
ATOM 1057 C C . VAL A 1 73 ? 6.899 2.221 -1.183 1.00 0.00 73 VAL A C 1
ATOM 1058 O O . VAL A 1 73 ? 8.039 2.671 -1.300 1.00 0.00 73 VAL A O 1
ATOM 1071 N N . PRO A 1 74 ? 6.004 2.272 -2.181 1.00 0.00 74 PRO A N 1
ATOM 1072 C CA . PRO A 1 74 ? 6.307 2.866 -3.486 1.00 0.00 74 PRO A CA 1
ATOM 1073 C C . PRO A 1 74 ? 6.458 4.382 -3.412 1.00 0.00 74 PRO A C 1
ATOM 1074 O O . PRO A 1 74 ? 6.239 4.985 -2.362 1.00 0.00 74 PRO A O 1
ATOM 1085 N N . GLU A 1 75 ? 6.833 4.990 -4.533 1.00 0.00 75 GLU A N 1
ATOM 1086 C CA . GLU A 1 75 ? 7.013 6.436 -4.593 1.00 0.00 75 GLU A CA 1
ATOM 1087 C C . GLU A 1 75 ? 5.740 7.123 -5.081 1.00 0.00 75 GLU A C 1
ATOM 1088 O O . GLU A 1 75 ? 5.125 6.693 -6.057 1.00 0.00 75 GLU A O 1
ATOM 1100 N N . TYR A 1 76 ? 5.352 8.191 -4.394 1.00 0.00 76 TYR A N 1
ATOM 1101 C CA . TYR A 1 76 ? 4.151 8.936 -4.755 1.00 0.00 76 TYR A CA 1
ATOM 1102 C C . TYR A 1 76 ? 4.396 9.800 -5.988 1.00 0.00 76 TYR A C 1
ATOM 1103 O O . TYR A 1 76 ? 5.422 10.471 -6.096 1.00 0.00 76 TYR A O 1
ATOM 1121 N N . SER A 1 77 ? 3.445 9.778 -6.916 1.00 0.00 77 SER A N 1
ATOM 1122 C CA . SER A 1 77 ? 3.557 10.556 -8.145 1.00 0.00 77 SER A CA 1
ATOM 1123 C C . SER A 1 77 ? 4.214 11.907 -7.874 1.00 0.00 77 SER A C 1
ATOM 1124 O O . SER A 1 77 ? 5.190 12.275 -8.525 1.00 0.00 77 SER A O 1
ATOM 1132 N N . ASN A 1 78 ? 3.669 12.640 -6.908 1.00 0.00 78 ASN A N 1
ATOM 1133 C CA . ASN A 1 78 ? 4.201 13.950 -6.551 1.00 0.00 78 ASN A CA 1
ATOM 1134 C C . ASN A 1 78 ? 4.957 13.887 -5.227 1.00 0.00 78 ASN A C 1
ATOM 1135 O O . ASN A 1 78 ? 4.378 13.590 -4.182 1.00 0.00 78 ASN A O 1
ATOM 1146 N N . LYS A 1 79 ? 6.254 14.171 -5.280 1.00 0.00 79 LYS A N 1
ATOM 1147 C CA . LYS A 1 79 ? 7.091 14.149 -4.086 1.00 0.00 79 LYS A CA 1
ATOM 1148 C C . LYS A 1 79 ? 7.396 15.566 -3.610 1.00 0.00 79 LYS A C 1
ATOM 1149 O O . LYS A 1 79 ? 7.492 15.820 -2.409 1.00 0.00 79 LYS A O 1
ATOM 1168 N N . ARG A 1 80 ? 7.547 16.484 -4.559 1.00 0.00 80 ARG A N 1
ATOM 1169 C CA . ARG A 1 80 ? 7.841 17.875 -4.236 1.00 0.00 80 ARG A CA 1
ATOM 1170 C C . ARG A 1 80 ? 6.578 18.610 -3.795 1.00 0.00 80 ARG A C 1
ATOM 1171 O O . ARG A 1 80 ? 6.259 19.681 -4.310 1.00 0.00 80 ARG A O 1
ATOM 1192 N N . VAL A 1 81 ? 5.863 18.026 -2.839 1.00 0.00 81 VAL A N 1
ATOM 1193 C CA . VAL A 1 81 ? 4.636 18.625 -2.328 1.00 0.00 81 VAL A CA 1
ATOM 1194 C C . VAL A 1 81 ? 4.847 19.208 -0.936 1.00 0.00 81 VAL A C 1
ATOM 1195 O O . VAL A 1 81 ? 5.530 18.616 -0.100 1.00 0.00 81 VAL A O 1
ATOM 1208 N N . SER A 1 82 ? 4.256 20.374 -0.693 1.00 0.00 82 SER A N 1
ATOM 1209 C CA . SER A 1 82 ? 4.382 21.040 0.598 1.00 0.00 82 SER A CA 1
ATOM 1210 C C . SER A 1 82 ? 3.295 20.571 1.560 1.00 0.00 82 SER A C 1
ATOM 1211 O O . SER A 1 82 ? 3.352 20.845 2.759 1.00 0.00 82 SER A O 1
ATOM 1219 N N . ARG A 1 83 ? 2.305 19.863 1.025 1.00 0.00 83 ARG A N 1
ATOM 1220 C CA . ARG A 1 83 ? 1.204 19.357 1.835 1.00 0.00 83 ARG A CA 1
ATOM 1221 C C . ARG A 1 83 ? 1.043 17.850 1.653 1.00 0.00 83 ARG A C 1
ATOM 1222 O O . ARG A 1 83 ? 1.307 17.298 0.585 1.00 0.00 83 ARG A O 1
ATOM 1243 N N . PRO A 1 84 ? 0.601 17.169 2.720 1.00 0.00 84 PRO A N 1
ATOM 1244 C CA . PRO A 1 84 ? 0.395 15.718 2.703 1.00 0.00 84 PRO A CA 1
ATOM 1245 C C . PRO A 1 84 ? -0.786 15.310 1.830 1.00 0.00 84 PRO A C 1
ATOM 1246 O O . PRO A 1 84 ? -1.697 16.103 1.590 1.00 0.00 84 PRO A O 1
ATOM 1257 N N . VAL A 1 85 ? -0.766 14.067 1.358 1.00 0.00 85 VAL A N 1
ATOM 1258 C CA . VAL A 1 85 ? -1.837 13.553 0.513 1.00 0.00 85 VAL A CA 1
ATOM 1259 C C . VAL A 1 85 ? -2.409 12.258 1.077 1.00 0.00 85 VAL A C 1
ATOM 1260 O O . VAL A 1 85 ? -1.667 11.377 1.511 1.00 0.00 85 VAL A O 1
ATOM 1273 N N . GLN A 1 86 ? -3.734 12.149 1.069 1.00 0.00 86 GLN A N 1
ATOM 1274 C CA . GLN A 1 86 ? -4.406 10.961 1.580 1.00 0.00 86 GLN A CA 1
ATOM 1275 C C . GLN A 1 86 ? -4.579 9.917 0.481 1.00 0.00 86 GLN A C 1
ATOM 1276 O O . GLN A 1 86 ? -5.267 10.154 -0.511 1.00 0.00 86 GLN A O 1
ATOM 1290 N N . VAL A 1 87 ? -3.949 8.761 0.666 1.00 0.00 87 VAL A N 1
ATOM 1291 C CA . VAL A 1 87 ? -4.034 7.681 -0.310 1.00 0.00 87 VAL A CA 1
ATOM 1292 C C . VAL A 1 87 ? -4.468 6.377 0.350 1.00 0.00 87 VAL A C 1
ATOM 1293 O O . VAL A 1 87 ? -4.480 6.264 1.576 1.00 0.00 87 VAL A O 1
ATOM 1306 N N . TYR A 1 88 ? -4.823 5.395 -0.470 1.00 0.00 88 TYR A N 1
ATOM 1307 C CA . TYR A 1 88 ? -5.261 4.098 0.034 1.00 0.00 88 TYR A CA 1
ATOM 1308 C C . TYR A 1 88 ? -4.581 2.962 -0.724 1.00 0.00 88 TYR A C 1
ATOM 1309 O O . TYR A 1 88 ? -3.968 3.177 -1.770 1.00 0.00 88 TYR A O 1
ATOM 1327 N N . PHE A 1 89 ? -4.696 1.751 -0.189 1.00 0.00 89 PHE A N 1
ATOM 1328 C CA . PHE A 1 89 ? -4.094 0.579 -0.813 1.00 0.00 89 PHE A CA 1
ATOM 1329 C C . PHE A 1 89 ? -4.879 -0.684 -0.471 1.00 0.00 89 PHE A C 1
ATOM 1330 O O . PHE A 1 89 ? -5.657 -0.705 0.483 1.00 0.00 89 PHE A O 1
ATOM 1347 N N . TYR A 1 90 ? -4.669 -1.735 -1.256 1.00 0.00 90 TYR A N 1
ATOM 1348 C CA . TYR A 1 90 ? -5.359 -3.001 -1.039 1.00 0.00 90 TYR A CA 1
ATOM 1349 C C . TYR A 1 90 ? -4.511 -4.173 -1.522 1.00 0.00 90 TYR A C 1
ATOM 1350 O O . TYR A 1 90 ? -3.462 -3.983 -2.138 1.00 0.00 90 TYR A O 1
ATOM 1368 N N . VAL A 1 91 ? -4.973 -5.386 -1.238 1.00 0.00 91 VAL A N 1
ATOM 1369 C CA . VAL A 1 91 ? -4.259 -6.591 -1.644 1.00 0.00 91 VAL A CA 1
ATOM 1370 C C . VAL A 1 91 ? -5.060 -7.385 -2.669 1.00 0.00 91 VAL A C 1
ATOM 1371 O O . VAL A 1 91 ? -6.278 -7.519 -2.553 1.00 0.00 91 VAL A O 1
ATOM 1384 N N . SER A 1 92 ? -4.368 -7.911 -3.675 1.00 0.00 92 SER A N 1
ATOM 1385 C CA . SER A 1 92 ? -5.015 -8.689 -4.724 1.00 0.00 92 SER A CA 1
ATOM 1386 C C . SER A 1 92 ? -4.810 -10.184 -4.496 1.00 0.00 92 SER A C 1
ATOM 1387 O O . SER A 1 92 ? -3.696 -10.693 -4.605 1.00 0.00 92 SER A O 1
ATOM 1395 N N . ASN A 1 93 ? -5.896 -10.881 -4.178 1.00 0.00 93 ASN A N 1
ATOM 1396 C CA . ASN A 1 93 ? -5.837 -12.318 -3.933 1.00 0.00 93 ASN A CA 1
ATOM 1397 C C . ASN A 1 93 ? -6.904 -13.051 -4.740 1.00 0.00 93 ASN A C 1
ATOM 1398 O O . ASN A 1 93 ? -8.084 -13.033 -4.390 1.00 0.00 93 ASN A O 1
ATOM 1409 N N . GLY A 1 94 ? -6.481 -13.697 -5.822 1.00 0.00 94 GLY A N 1
ATOM 1410 C CA . GLY A 1 94 ? -7.412 -14.428 -6.661 1.00 0.00 94 GLY A CA 1
ATOM 1411 C C . GLY A 1 94 ? -7.979 -13.575 -7.779 1.00 0.00 94 GLY A C 1
ATOM 1412 O O . GLY A 1 94 ? -7.237 -12.890 -8.483 1.00 0.00 94 GLY A O 1
ATOM 1416 N N . ARG A 1 95 ? -9.297 -13.617 -7.943 1.00 0.00 95 ARG A N 1
ATOM 1417 C CA . ARG A 1 95 ? -9.962 -12.844 -8.985 1.00 0.00 95 ARG A CA 1
ATOM 1418 C C . ARG A 1 95 ? -11.111 -12.025 -8.404 1.00 0.00 95 ARG A C 1
ATOM 1419 O O . ARG A 1 95 ? -11.333 -10.881 -8.800 1.00 0.00 95 ARG A O 1
ATOM 1440 N N . ARG A 1 96 ? -11.838 -12.619 -7.463 1.00 0.00 96 ARG A N 1
ATOM 1441 C CA . ARG A 1 96 ? -12.965 -11.945 -6.829 1.00 0.00 96 ARG A CA 1
ATOM 1442 C C . ARG A 1 96 ? -12.617 -11.530 -5.403 1.00 0.00 96 ARG A C 1
ATOM 1443 O O . ARG A 1 96 ? -13.028 -10.467 -4.937 1.00 0.00 96 ARG A O 1
ATOM 1464 N N . LYS A 1 97 ? -11.858 -12.375 -4.714 1.00 0.00 97 LYS A N 1
ATOM 1465 C CA . LYS A 1 97 ? -11.454 -12.096 -3.341 1.00 0.00 97 LYS A CA 1
ATOM 1466 C C . LYS A 1 97 ? -10.436 -10.961 -3.293 1.00 0.00 97 LYS A C 1
ATOM 1467 O O . LYS A 1 97 ? -9.434 -10.983 -4.007 1.00 0.00 97 LYS A O 1
ATOM 1486 N N . ARG A 1 98 ? -10.701 -9.971 -2.447 1.00 0.00 98 ARG A N 1
ATOM 1487 C CA . ARG A 1 98 ? -9.808 -8.827 -2.306 1.00 0.00 98 ARG A CA 1
ATOM 1488 C C . ARG A 1 98 ? -9.814 -8.306 -0.872 1.00 0.00 98 ARG A C 1
ATOM 1489 O O . ARG A 1 98 ? -10.635 -8.720 -0.054 1.00 0.00 98 ARG A O 1
ATOM 1510 N N . SER A 1 99 ? -8.893 -7.395 -0.575 1.00 0.00 99 SER A N 1
ATOM 1511 C CA . SER A 1 99 ? -8.789 -6.820 0.762 1.00 0.00 99 SER A CA 1
ATOM 1512 C C . SER A 1 99 ? -9.314 -5.388 0.779 1.00 0.00 99 SER A C 1
ATOM 1513 O O . SER A 1 99 ? -9.323 -4.690 -0.236 1.00 0.00 99 SER A O 1
ATOM 1521 N N . PRO A 1 100 ? -9.764 -4.937 1.959 1.00 0.00 100 PRO A N 1
ATOM 1522 C CA . PRO A 1 100 ? -10.299 -3.584 2.139 1.00 0.00 100 PRO A CA 1
ATOM 1523 C C . PRO A 1 100 ? -9.217 -2.514 2.031 1.00 0.00 100 PRO A C 1
ATOM 1524 O O . PRO A 1 100 ? -8.043 -2.774 2.297 1.00 0.00 100 PRO A O 1
ATOM 1535 N N . THR A 1 101 ? -9.620 -1.309 1.641 1.00 0.00 101 THR A N 1
ATOM 1536 C CA . THR A 1 101 ? -8.686 -0.200 1.497 1.00 0.00 101 THR A CA 1
ATOM 1537 C C . THR A 1 101 ? -8.346 0.411 2.852 1.00 0.00 101 THR A C 1
ATOM 1538 O O . THR A 1 101 ? -9.234 0.685 3.658 1.00 0.00 101 THR A O 1
ATOM 1549 N N . GLN A 1 102 ? -7.057 0.623 3.094 1.00 0.00 102 GLN A N 1
ATOM 1550 C CA . GLN A 1 102 ? -6.601 1.202 4.352 1.00 0.00 102 GLN A CA 1
ATOM 1551 C C . GLN A 1 102 ? -6.350 2.699 4.202 1.00 0.00 102 GLN A C 1
ATOM 1552 O O . GLN A 1 102 ? -5.884 3.159 3.160 1.00 0.00 102 GLN A O 1
ATOM 1566 N N . SER A 1 103 ? -6.663 3.454 5.251 1.00 0.00 103 SER A N 1
ATOM 1567 C CA . SER A 1 103 ? -6.475 4.900 5.234 1.00 0.00 103 SER A CA 1
ATOM 1568 C C . SER A 1 103 ? -5.005 5.259 5.426 1.00 0.00 103 SER A C 1
ATOM 1569 O O . SER A 1 103 ? -4.468 5.158 6.530 1.00 0.00 103 SER A O 1
ATOM 1577 N N . PHE A 1 104 ? -4.359 5.679 4.343 1.00 0.00 104 PHE A N 1
ATOM 1578 C CA . PHE A 1 104 ? -2.950 6.053 4.391 1.00 0.00 104 PHE A CA 1
ATOM 1579 C C . PHE A 1 104 ? -2.756 7.500 3.949 1.00 0.00 104 PHE A C 1
ATOM 1580 O O . PHE A 1 104 ? -3.628 8.087 3.309 1.00 0.00 104 PHE A O 1
ATOM 1597 N N . ARG A 1 105 ? -1.607 8.070 4.297 1.00 0.00 105 ARG A N 1
ATOM 1598 C CA . ARG A 1 105 ? -1.298 9.449 3.938 1.00 0.00 105 ARG A CA 1
ATOM 1599 C C . ARG A 1 105 ? 0.210 9.669 3.873 1.00 0.00 105 ARG A C 1
ATOM 1600 O O . ARG A 1 105 ? 0.960 9.157 4.704 1.00 0.00 105 ARG A O 1
ATOM 1621 N N . PHE A 1 106 ? 0.649 10.435 2.879 1.00 0.00 106 PHE A N 1
ATOM 1622 C CA . PHE A 1 106 ? 2.068 10.722 2.703 1.00 0.00 106 PHE A CA 1
ATOM 1623 C C . PHE A 1 106 ? 2.417 12.099 3.259 1.00 0.00 106 PHE A C 1
ATOM 1624 O O . PHE A 1 106 ? 1.807 13.103 2.890 1.00 0.00 106 PHE A O 1
ATOM 1641 N N . LEU A 1 107 ? 3.401 12.139 4.150 1.00 0.00 107 LEU A N 1
ATOM 1642 C CA . LEU A 1 107 ? 3.832 13.392 4.759 1.00 0.00 107 LEU A CA 1
ATOM 1643 C C . LEU A 1 107 ? 5.066 13.945 4.052 1.00 0.00 107 LEU A C 1
ATOM 1644 O O . LEU A 1 107 ? 5.984 13.209 3.688 1.00 0.00 107 LEU A O 1
ATOM 1660 N N . PRO A 1 108 ? 5.092 15.271 3.855 1.00 0.00 108 PRO A N 1
ATOM 1661 C CA . PRO A 1 108 ? 6.209 15.952 3.193 1.00 0.00 108 PRO A CA 1
ATOM 1662 C C . PRO A 1 108 ? 7.472 15.956 4.047 1.00 0.00 108 PRO A C 1
ATOM 1663 O O . PRO A 1 108 ? 7.406 16.067 5.271 1.00 0.00 108 PRO A O 1
ATOM 1674 N N . VAL A 1 109 ? 8.623 15.835 3.393 1.00 0.00 109 VAL A N 1
ATOM 1675 C CA . VAL A 1 109 ? 9.903 15.826 4.092 1.00 0.00 109 VAL A CA 1
ATOM 1676 C C . VAL A 1 109 ? 10.706 17.085 3.784 1.00 0.00 109 VAL A C 1
ATOM 1677 O O . VAL A 1 109 ? 11.639 17.431 4.509 1.00 0.00 109 VAL A O 1
ATOM 1690 N N . ILE A 1 110 ? 10.337 17.766 2.704 1.00 0.00 110 ILE A N 1
ATOM 1691 C CA . ILE A 1 110 ? 11.022 18.987 2.300 1.00 0.00 110 ILE A CA 1
ATOM 1692 C C . ILE A 1 110 ? 11.260 19.904 3.495 1.00 0.00 110 ILE A C 1
ATOM 1693 O O . ILE A 1 110 ? 12.309 20.540 3.603 1.00 0.00 110 ILE A O 1
ATOM 1709 N N . CYS A 1 111 ? 10.281 19.966 4.391 1.00 0.00 111 CYS A N 1
ATOM 1710 C CA . CYS A 1 111 ? 10.384 20.805 5.580 1.00 0.00 111 CYS A CA 1
ATOM 1711 C C . CYS A 1 111 ? 10.772 19.975 6.799 1.00 0.00 111 CYS A C 1
ATOM 1712 O O . CYS A 1 111 ? 11.755 20.271 7.478 1.00 0.00 111 CYS A O 1
ATOM 1720 N N . LYS A 1 112 ? 9.993 18.933 7.071 1.00 0.00 112 LYS A N 1
ATOM 1721 C CA . LYS A 1 112 ? 10.254 18.059 8.209 1.00 0.00 112 LYS A CA 1
ATOM 1722 C C . LYS A 1 112 ? 11.112 16.868 7.794 1.00 0.00 112 LYS A C 1
ATOM 1723 O O . LYS A 1 112 ? 10.594 15.836 7.371 1.00 0.00 112 LYS A O 1
ATOM 1742 N N . GLU A 1 113 ? 12.427 17.020 7.920 1.00 0.00 113 GLU A N 1
ATOM 1743 C CA . GLU A 1 113 ? 13.356 15.955 7.559 1.00 0.00 113 GLU A CA 1
ATOM 1744 C C . GLU A 1 113 ? 14.103 15.445 8.787 1.00 0.00 113 GLU A C 1
ATOM 1745 O O . GLU A 1 113 ? 14.119 16.096 9.831 1.00 0.00 113 GLU A O 1
ATOM 1757 N N . GLU A 1 114 ? 14.720 14.274 8.654 1.00 0.00 114 GLU A N 1
ATOM 1758 C CA . GLU A 1 114 ? 15.468 13.676 9.753 1.00 0.00 114 GLU A CA 1
ATOM 1759 C C . GLU A 1 114 ? 16.967 13.896 9.575 1.00 0.00 114 GLU A C 1
ATOM 1760 O O . GLU A 1 114 ? 17.398 14.570 8.641 1.00 0.00 114 GLU A O 1
ATOM 1772 N N . GLY A 1 1 ? -23.780 -15.931 -1.034 1.00 0.00 1 GLY A N 2
ATOM 1773 C CA . GLY A 1 1 ? -22.978 -16.195 0.146 1.00 0.00 1 GLY A CA 2
ATOM 1774 C C . GLY A 1 1 ? -22.939 -17.668 0.502 1.00 0.00 1 GLY A C 2
ATOM 1775 O O . GLY A 1 1 ? -23.845 -18.423 0.149 1.00 0.00 1 GLY A O 2
ATOM 1779 N N . SER A 1 2 ? -21.887 -18.078 1.203 1.00 0.00 2 SER A N 2
ATOM 1780 C CA . SER A 1 2 ? -21.731 -19.472 1.602 1.00 0.00 2 SER A CA 2
ATOM 1781 C C . SER A 1 2 ? -20.583 -19.627 2.595 1.00 0.00 2 SER A C 2
ATOM 1782 O O . SER A 1 2 ? -19.632 -18.845 2.589 1.00 0.00 2 SER A O 2
ATOM 1790 N N . SER A 1 3 ? -20.678 -20.644 3.446 1.00 0.00 3 SER A N 2
ATOM 1791 C CA . SER A 1 3 ? -19.650 -20.901 4.448 1.00 0.00 3 SER A CA 2
ATOM 1792 C C . SER A 1 3 ? -18.985 -22.253 4.209 1.00 0.00 3 SER A C 2
ATOM 1793 O O . SER A 1 3 ? -19.547 -23.299 4.530 1.00 0.00 3 SER A O 2
ATOM 1801 N N . GLY A 1 4 ? -17.782 -22.222 3.643 1.00 0.00 4 GLY A N 2
ATOM 1802 C CA . GLY A 1 4 ? -17.059 -23.450 3.370 1.00 0.00 4 GLY A CA 2
ATOM 1803 C C . GLY A 1 4 ? -15.597 -23.204 3.052 1.00 0.00 4 GLY A C 2
ATOM 1804 O O . GLY A 1 4 ? -14.903 -22.507 3.792 1.00 0.00 4 GLY A O 2
ATOM 1808 N N . SER A 1 5 ? -15.128 -23.778 1.948 1.00 0.00 5 SER A N 2
ATOM 1809 C CA . SER A 1 5 ? -13.738 -23.621 1.537 1.00 0.00 5 SER A CA 2
ATOM 1810 C C . SER A 1 5 ? -13.469 -22.197 1.062 1.00 0.00 5 SER A C 2
ATOM 1811 O O . SER A 1 5 ? -13.528 -21.908 -0.134 1.00 0.00 5 SER A O 2
ATOM 1819 N N . SER A 1 6 ? -13.174 -21.310 2.007 1.00 0.00 6 SER A N 2
ATOM 1820 C CA . SER A 1 6 ? -12.899 -19.914 1.686 1.00 0.00 6 SER A CA 2
ATOM 1821 C C . SER A 1 6 ? -11.517 -19.504 2.185 1.00 0.00 6 SER A C 2
ATOM 1822 O O . SER A 1 6 ? -10.881 -20.227 2.951 1.00 0.00 6 SER A O 2
ATOM 1830 N N . GLY A 1 7 ? -11.058 -18.337 1.744 1.00 0.00 7 GLY A N 2
ATOM 1831 C CA . GLY A 1 7 ? -9.754 -17.849 2.155 1.00 0.00 7 GLY A CA 2
ATOM 1832 C C . GLY A 1 7 ? -9.461 -16.460 1.625 1.00 0.00 7 GLY A C 2
ATOM 1833 O O . GLY A 1 7 ? -8.699 -16.299 0.671 1.00 0.00 7 GLY A O 2
ATOM 1837 N N . LEU A 1 8 ? -10.068 -15.453 2.243 1.00 0.00 8 LEU A N 2
ATOM 1838 C CA . LEU A 1 8 ? -9.870 -14.068 1.827 1.00 0.00 8 LEU A CA 2
ATOM 1839 C C . LEU A 1 8 ? -8.804 -13.390 2.682 1.00 0.00 8 LEU A C 2
ATOM 1840 O O . LEU A 1 8 ? -8.582 -13.747 3.839 1.00 0.00 8 LEU A O 2
ATOM 1856 N N . PRO A 1 9 ? -8.130 -12.387 2.101 1.00 0.00 9 PRO A N 2
ATOM 1857 C CA . PRO A 1 9 ? -7.078 -11.636 2.792 1.00 0.00 9 PRO A CA 2
ATOM 1858 C C . PRO A 1 9 ? -7.633 -10.750 3.903 1.00 0.00 9 PRO A C 2
ATOM 1859 O O . PRO A 1 9 ? -8.670 -10.109 3.737 1.00 0.00 9 PRO A O 2
ATOM 1870 N N . GLN A 1 10 ? -6.935 -10.720 5.034 1.00 0.00 10 GLN A N 2
ATOM 1871 C CA . GLN A 1 10 ? -7.359 -9.912 6.171 1.00 0.00 10 GLN A CA 2
ATOM 1872 C C . GLN A 1 10 ? -6.222 -9.020 6.660 1.00 0.00 10 GLN A C 2
ATOM 1873 O O . GLN A 1 10 ? -5.068 -9.445 6.720 1.00 0.00 10 GLN A O 2
ATOM 1887 N N . VAL A 1 11 ? -6.556 -7.782 7.007 1.00 0.00 11 VAL A N 2
ATOM 1888 C CA . VAL A 1 11 ? -5.564 -6.829 7.491 1.00 0.00 11 VAL A CA 2
ATOM 1889 C C . VAL A 1 11 ? -5.963 -6.262 8.849 1.00 0.00 11 VAL A C 2
ATOM 1890 O O . VAL A 1 11 ? -6.674 -5.261 8.930 1.00 0.00 11 VAL A O 2
ATOM 1903 N N . GLU A 1 12 ? -5.499 -6.909 9.914 1.00 0.00 12 GLU A N 2
ATOM 1904 C CA . GLU A 1 12 ? -5.808 -6.469 11.269 1.00 0.00 12 GLU A CA 2
ATOM 1905 C C . GLU A 1 12 ? -5.322 -5.041 11.501 1.00 0.00 12 GLU A C 2
ATOM 1906 O O . GLU A 1 12 ? -6.066 -4.193 11.993 1.00 0.00 12 GLU A O 2
ATOM 1918 N N . ALA A 1 13 ? -4.068 -4.784 11.144 1.00 0.00 13 ALA A N 2
ATOM 1919 C CA . ALA A 1 13 ? -3.482 -3.460 11.312 1.00 0.00 13 ALA A CA 2
ATOM 1920 C C . ALA A 1 13 ? -2.268 -3.278 10.407 1.00 0.00 13 ALA A C 2
ATOM 1921 O O . ALA A 1 13 ? -1.887 -4.190 9.672 1.00 0.00 13 ALA A O 2
ATOM 1928 N N . TYR A 1 14 ? -1.664 -2.096 10.465 1.00 0.00 14 TYR A N 2
ATOM 1929 C CA . TYR A 1 14 ? -0.495 -1.794 9.649 1.00 0.00 14 TYR A CA 2
ATOM 1930 C C . TYR A 1 14 ? 0.373 -0.730 10.312 1.00 0.00 14 TYR A C 2
ATOM 1931 O O . TYR A 1 14 ? -0.107 0.058 11.128 1.00 0.00 14 TYR A O 2
ATOM 1949 N N . SER A 1 15 ? 1.653 -0.713 9.956 1.00 0.00 15 SER A N 2
ATOM 1950 C CA . SER A 1 15 ? 2.590 0.253 10.518 1.00 0.00 15 SER A CA 2
ATOM 1951 C C . SER A 1 15 ? 3.829 0.385 9.637 1.00 0.00 15 SER A C 2
ATOM 1952 O O . SER A 1 15 ? 4.263 -0.566 8.986 1.00 0.00 15 SER A O 2
ATOM 1960 N N . PRO A 1 16 ? 4.411 1.593 9.614 1.00 0.00 16 PRO A N 2
ATOM 1961 C CA . PRO A 1 16 ? 3.903 2.732 10.384 1.00 0.00 16 PRO A CA 2
ATOM 1962 C C . PRO A 1 16 ? 2.577 3.253 9.840 1.00 0.00 16 PRO A C 2
ATOM 1963 O O . PRO A 1 16 ? 2.351 3.261 8.630 1.00 0.00 16 PRO A O 2
ATOM 1974 N N . SER A 1 17 ? 1.703 3.687 10.742 1.00 0.00 17 SER A N 2
ATOM 1975 C CA . SER A 1 17 ? 0.397 4.207 10.353 1.00 0.00 17 SER A CA 2
ATOM 1976 C C . SER A 1 17 ? 0.518 5.131 9.145 1.00 0.00 17 SER A C 2
ATOM 1977 O O . SER A 1 17 ? -0.406 5.244 8.341 1.00 0.00 17 SER A O 2
ATOM 1985 N N . ALA A 1 18 ? 1.666 5.790 9.025 1.00 0.00 18 ALA A N 2
ATOM 1986 C CA . ALA A 1 18 ? 1.911 6.703 7.915 1.00 0.00 18 ALA A CA 2
ATOM 1987 C C . ALA A 1 18 ? 3.334 6.556 7.388 1.00 0.00 18 ALA A C 2
ATOM 1988 O O . ALA A 1 18 ? 4.171 5.900 8.008 1.00 0.00 18 ALA A O 2
ATOM 1995 N N . CYS A 1 19 ? 3.600 7.170 6.240 1.00 0.00 19 CYS A N 2
ATOM 1996 C CA . CYS A 1 19 ? 4.923 7.107 5.628 1.00 0.00 19 CYS A CA 2
ATOM 1997 C C . CYS A 1 19 ? 5.211 8.371 4.824 1.00 0.00 19 CYS A C 2
ATOM 1998 O O . CYS A 1 19 ? 4.372 9.268 4.737 1.00 0.00 19 CYS A O 2
ATOM 2006 N N . SER A 1 20 ? 6.403 8.435 4.240 1.00 0.00 20 SER A N 2
ATOM 2007 C CA . SER A 1 20 ? 6.804 9.591 3.447 1.00 0.00 20 SER A CA 2
ATOM 2008 C C . SER A 1 20 ? 6.346 9.443 1.999 1.00 0.00 20 SER A C 2
ATOM 2009 O O . SER A 1 20 ? 6.053 8.340 1.538 1.00 0.00 20 SER A O 2
ATOM 2017 N N . VAL A 1 21 ? 6.286 10.563 1.286 1.00 0.00 21 VAL A N 2
ATOM 2018 C CA . VAL A 1 21 ? 5.865 10.560 -0.109 1.00 0.00 21 VAL A CA 2
ATOM 2019 C C . VAL A 1 21 ? 6.872 9.824 -0.986 1.00 0.00 21 VAL A C 2
ATOM 2020 O O . VAL A 1 21 ? 6.550 9.397 -2.095 1.00 0.00 21 VAL A O 2
ATOM 2033 N N . ARG A 1 22 ? 8.092 9.678 -0.480 1.00 0.00 22 ARG A N 2
ATOM 2034 C CA . ARG A 1 22 ? 9.148 8.994 -1.217 1.00 0.00 22 ARG A CA 2
ATOM 2035 C C . ARG A 1 22 ? 9.068 7.484 -1.006 1.00 0.00 22 ARG A C 2
ATOM 2036 O O . ARG A 1 22 ? 9.936 6.737 -1.455 1.00 0.00 22 ARG A O 2
ATOM 2057 N N . GLY A 1 23 ? 8.019 7.043 -0.318 1.00 0.00 23 GLY A N 2
ATOM 2058 C CA . GLY A 1 23 ? 7.845 5.626 -0.059 1.00 0.00 23 GLY A CA 2
ATOM 2059 C C . GLY A 1 23 ? 9.156 4.926 0.239 1.00 0.00 23 GLY A C 2
ATOM 2060 O O . GLY A 1 23 ? 9.841 5.261 1.205 1.00 0.00 23 GLY A O 2
ATOM 2064 N N . GLY A 1 24 ? 9.506 3.949 -0.592 1.00 0.00 24 GLY A N 2
ATOM 2065 C CA . GLY A 1 24 ? 10.742 3.214 -0.394 1.00 0.00 24 GLY A CA 2
ATOM 2066 C C . GLY A 1 24 ? 11.031 2.949 1.070 1.00 0.00 24 GLY A C 2
ATOM 2067 O O . GLY A 1 24 ? 12.174 3.061 1.513 1.00 0.00 24 GLY A O 2
ATOM 2071 N N . GLU A 1 25 ? 9.993 2.599 1.823 1.00 0.00 25 GLU A N 2
ATOM 2072 C CA . GLU A 1 25 ? 10.142 2.320 3.246 1.00 0.00 25 GLU A CA 2
ATOM 2073 C C . GLU A 1 25 ? 9.616 0.929 3.587 1.00 0.00 25 GLU A C 2
ATOM 2074 O O . GLU A 1 25 ? 8.970 0.281 2.764 1.00 0.00 25 GLU A O 2
ATOM 2086 N N . GLU A 1 26 ? 9.897 0.478 4.805 1.00 0.00 26 GLU A N 2
ATOM 2087 C CA . GLU A 1 26 ? 9.453 -0.836 5.254 1.00 0.00 26 GLU A CA 2
ATOM 2088 C C . GLU A 1 26 ? 8.055 -0.760 5.860 1.00 0.00 26 GLU A C 2
ATOM 2089 O O . GLU A 1 26 ? 7.838 -0.082 6.866 1.00 0.00 26 GLU A O 2
ATOM 2101 N N . LEU A 1 27 ? 7.110 -1.460 5.243 1.00 0.00 27 LEU A N 2
ATOM 2102 C CA . LEU A 1 27 ? 5.731 -1.473 5.721 1.00 0.00 27 LEU A CA 2
ATOM 2103 C C . LEU A 1 27 ? 5.321 -2.874 6.163 1.00 0.00 27 LEU A C 2
ATOM 2104 O O . LEU A 1 27 ? 5.066 -3.748 5.334 1.00 0.00 27 LEU A O 2
ATOM 2120 N N . VAL A 1 28 ? 5.257 -3.080 7.474 1.00 0.00 28 VAL A N 2
ATOM 2121 C CA . VAL A 1 28 ? 4.874 -4.374 8.027 1.00 0.00 28 VAL A CA 2
ATOM 2122 C C . VAL A 1 28 ? 3.367 -4.454 8.245 1.00 0.00 28 VAL A C 2
ATOM 2123 O O . VAL A 1 28 ? 2.833 -3.866 9.187 1.00 0.00 28 VAL A O 2
ATOM 2136 N N . LEU A 1 29 ? 2.686 -5.185 7.370 1.00 0.00 29 LEU A N 2
ATOM 2137 C CA . LEU A 1 29 ? 1.239 -5.343 7.466 1.00 0.00 29 LEU A CA 2
ATOM 2138 C C . LEU A 1 29 ? 0.879 -6.515 8.374 1.00 0.00 29 LEU A C 2
ATOM 2139 O O . LEU A 1 29 ? 1.512 -7.570 8.326 1.00 0.00 29 LEU A O 2
ATOM 2155 N N . THR A 1 30 ? -0.144 -6.324 9.201 1.00 0.00 30 THR A N 2
ATOM 2156 C CA . THR A 1 30 ? -0.590 -7.364 10.119 1.00 0.00 30 THR A CA 2
ATOM 2157 C C . THR A 1 30 ? -1.950 -7.915 9.707 1.00 0.00 30 THR A C 2
ATOM 2158 O O . THR A 1 30 ? -2.854 -7.161 9.352 1.00 0.00 30 THR A O 2
ATOM 2169 N N . GLY A 1 31 ? -2.088 -9.237 9.757 1.00 0.00 31 GLY A N 2
ATOM 2170 C CA . GLY A 1 31 ? -3.342 -9.866 9.386 1.00 0.00 31 GLY A CA 2
ATOM 2171 C C . GLY A 1 31 ? -3.234 -11.377 9.315 1.00 0.00 31 GLY A C 2
ATOM 2172 O O . GLY A 1 31 ? -2.412 -11.980 10.006 1.00 0.00 31 GLY A O 2
ATOM 2176 N N . SER A 1 32 ? -4.066 -11.989 8.480 1.00 0.00 32 SER A N 2
ATOM 2177 C CA . SER A 1 32 ? -4.065 -13.439 8.325 1.00 0.00 32 SER A CA 2
ATOM 2178 C C . SER A 1 32 ? -4.577 -13.839 6.945 1.00 0.00 32 SER A C 2
ATOM 2179 O O . SER A 1 32 ? -5.118 -13.015 6.209 1.00 0.00 32 SER A O 2
ATOM 2187 N N . ASN A 1 33 ? -4.401 -15.111 6.601 1.00 0.00 33 ASN A N 2
ATOM 2188 C CA . ASN A 1 33 ? -4.844 -15.622 5.309 1.00 0.00 33 ASN A CA 2
ATOM 2189 C C . ASN A 1 33 ? -4.111 -14.924 4.168 1.00 0.00 33 ASN A C 2
ATOM 2190 O O . ASN A 1 33 ? -4.688 -14.666 3.111 1.00 0.00 33 ASN A O 2
ATOM 2201 N N . PHE A 1 34 ? -2.836 -14.621 4.388 1.00 0.00 34 PHE A N 2
ATOM 2202 C CA . PHE A 1 34 ? -2.023 -13.953 3.379 1.00 0.00 34 PHE A CA 2
ATOM 2203 C C . PHE A 1 34 ? -1.436 -14.962 2.397 1.00 0.00 34 PHE A C 2
ATOM 2204 O O . PHE A 1 34 ? -1.544 -16.173 2.595 1.00 0.00 34 PHE A O 2
ATOM 2221 N N . LEU A 1 35 ? -0.816 -14.456 1.337 1.00 0.00 35 LEU A N 2
ATOM 2222 C CA . LEU A 1 35 ? -0.212 -15.312 0.322 1.00 0.00 35 LEU A CA 2
ATOM 2223 C C . LEU A 1 35 ? 1.165 -14.793 -0.079 1.00 0.00 35 LEU A C 2
ATOM 2224 O O . LEU A 1 35 ? 1.433 -13.592 -0.057 1.00 0.00 35 LEU A O 2
ATOM 2240 N N . PRO A 1 36 ? 2.060 -15.718 -0.456 1.00 0.00 36 PRO A N 2
ATOM 2241 C CA . PRO A 1 36 ? 3.424 -15.377 -0.872 1.00 0.00 36 PRO A CA 2
ATOM 2242 C C . PRO A 1 36 ? 3.457 -14.656 -2.216 1.00 0.00 36 PRO A C 2
ATOM 2243 O O . PRO A 1 36 ? 4.418 -13.954 -2.531 1.00 0.00 36 PRO A O 2
ATOM 2254 N N . ASP A 1 37 ? 2.402 -14.834 -3.003 1.00 0.00 37 ASP A N 2
ATOM 2255 C CA . ASP A 1 37 ? 2.309 -14.199 -4.312 1.00 0.00 37 ASP A CA 2
ATOM 2256 C C . ASP A 1 37 ? 1.326 -13.033 -4.283 1.00 0.00 37 ASP A C 2
ATOM 2257 O O . ASP A 1 37 ? 1.027 -12.433 -5.315 1.00 0.00 37 ASP A O 2
ATOM 2266 N N . SER A 1 38 ? 0.825 -12.718 -3.092 1.00 0.00 38 SER A N 2
ATOM 2267 C CA . SER A 1 38 ? -0.129 -11.627 -2.928 1.00 0.00 38 SER A CA 2
ATOM 2268 C C . SER A 1 38 ? 0.300 -10.405 -3.734 1.00 0.00 38 SER A C 2
ATOM 2269 O O . SER A 1 38 ? 1.444 -10.311 -4.181 1.00 0.00 38 SER A O 2
ATOM 2277 N N . LYS A 1 39 ? -0.626 -9.469 -3.917 1.00 0.00 39 LYS A N 2
ATOM 2278 C CA . LYS A 1 39 ? -0.346 -8.251 -4.667 1.00 0.00 39 LYS A CA 2
ATOM 2279 C C . LYS A 1 39 ? -0.855 -7.023 -3.920 1.00 0.00 39 LYS A C 2
ATOM 2280 O O . LYS A 1 39 ? -1.971 -7.018 -3.400 1.00 0.00 39 LYS A O 2
ATOM 2299 N N . VAL A 1 40 ? -0.031 -5.981 -3.872 1.00 0.00 40 VAL A N 2
ATOM 2300 C CA . VAL A 1 40 ? -0.399 -4.746 -3.191 1.00 0.00 40 VAL A CA 2
ATOM 2301 C C . VAL A 1 40 ? -0.262 -3.544 -4.120 1.00 0.00 40 VAL A C 2
ATOM 2302 O O . VAL A 1 40 ? 0.842 -3.181 -4.524 1.00 0.00 40 VAL A O 2
ATOM 2315 N N . VAL A 1 41 ? -1.393 -2.931 -4.454 1.00 0.00 41 VAL A N 2
ATOM 2316 C CA . VAL A 1 41 ? -1.400 -1.768 -5.334 1.00 0.00 41 VAL A CA 2
ATOM 2317 C C . VAL A 1 41 ? -2.034 -0.563 -4.648 1.00 0.00 41 VAL A C 2
ATOM 2318 O O . VAL A 1 41 ? -2.934 -0.709 -3.821 1.00 0.00 41 VAL A O 2
ATOM 2331 N N . PHE A 1 42 ? -1.559 0.627 -4.998 1.00 0.00 42 PHE A N 2
ATOM 2332 C CA . PHE A 1 42 ? -2.079 1.859 -4.416 1.00 0.00 42 PHE A CA 2
ATOM 2333 C C . PHE A 1 42 ? -2.999 2.579 -5.398 1.00 0.00 42 PHE A C 2
ATOM 2334 O O . PHE A 1 42 ? -2.993 2.291 -6.595 1.00 0.00 42 PHE A O 2
ATOM 2351 N N . ILE A 1 43 ? -3.789 3.514 -4.882 1.00 0.00 43 ILE A N 2
ATOM 2352 C CA . ILE A 1 43 ? -4.715 4.275 -5.712 1.00 0.00 43 ILE A CA 2
ATOM 2353 C C . ILE A 1 43 ? -4.742 5.743 -5.300 1.00 0.00 43 ILE A C 2
ATOM 2354 O O . ILE A 1 43 ? -4.588 6.071 -4.125 1.00 0.00 43 ILE A O 2
ATOM 2370 N N . GLU A 1 44 ? -4.942 6.622 -6.277 1.00 0.00 44 GLU A N 2
ATOM 2371 C CA . GLU A 1 44 ? -4.992 8.056 -6.016 1.00 0.00 44 GLU A CA 2
ATOM 2372 C C . GLU A 1 44 ? -6.236 8.681 -6.640 1.00 0.00 44 GLU A C 2
ATOM 2373 O O . GLU A 1 44 ? -6.517 8.483 -7.822 1.00 0.00 44 GLU A O 2
ATOM 2385 N N . ARG A 1 45 ? -6.979 9.434 -5.836 1.00 0.00 45 ARG A N 2
ATOM 2386 C CA . ARG A 1 45 ? -8.195 10.086 -6.308 1.00 0.00 45 ARG A CA 2
ATOM 2387 C C . ARG A 1 45 ? -7.887 11.475 -6.860 1.00 0.00 45 ARG A C 2
ATOM 2388 O O . ARG A 1 45 ? -7.144 12.245 -6.253 1.00 0.00 45 ARG A O 2
ATOM 2409 N N . GLY A 1 46 ? -8.465 11.788 -8.016 1.00 0.00 46 GLY A N 2
ATOM 2410 C CA . GLY A 1 46 ? -8.240 13.083 -8.631 1.00 0.00 46 GLY A CA 2
ATOM 2411 C C . GLY A 1 46 ? -9.451 13.990 -8.533 1.00 0.00 46 GLY A C 2
ATOM 2412 O O . GLY A 1 46 ? -10.562 13.548 -8.237 1.00 0.00 46 GLY A O 2
ATOM 2416 N N . PRO A 1 47 ? -9.244 15.291 -8.785 1.00 0.00 47 PRO A N 2
ATOM 2417 C CA . PRO A 1 47 ? -10.316 16.289 -8.729 1.00 0.00 47 PRO A CA 2
ATOM 2418 C C . PRO A 1 47 ? -11.318 16.127 -9.867 1.00 0.00 47 PRO A C 2
ATOM 2419 O O . PRO A 1 47 ? -12.413 16.688 -9.827 1.00 0.00 47 PRO A O 2
ATOM 2430 N N . ASP A 1 48 ? -10.936 15.359 -10.881 1.00 0.00 48 ASP A N 2
ATOM 2431 C CA . ASP A 1 48 ? -11.802 15.123 -12.030 1.00 0.00 48 ASP A CA 2
ATOM 2432 C C . ASP A 1 48 ? -13.040 14.330 -11.624 1.00 0.00 48 ASP A C 2
ATOM 2433 O O . ASP A 1 48 ? -14.137 14.572 -12.125 1.00 0.00 48 ASP A O 2
ATOM 2442 N N . GLY A 1 49 ? -12.856 13.380 -10.712 1.00 0.00 49 GLY A N 2
ATOM 2443 C CA . GLY A 1 49 ? -13.966 12.565 -10.254 1.00 0.00 49 GLY A CA 2
ATOM 2444 C C . GLY A 1 49 ? -13.628 11.088 -10.228 1.00 0.00 49 GLY A C 2
ATOM 2445 O O . GLY A 1 49 ? -14.259 10.311 -9.510 1.00 0.00 49 GLY A O 2
ATOM 2449 N N . LYS A 1 50 ? -12.631 10.696 -11.014 1.00 0.00 50 LYS A N 2
ATOM 2450 C CA . LYS A 1 50 ? -12.210 9.302 -11.080 1.00 0.00 50 LYS A CA 2
ATOM 2451 C C . LYS A 1 50 ? -10.761 9.149 -10.629 1.00 0.00 50 LYS A C 2
ATOM 2452 O O . LYS A 1 50 ? -9.961 10.077 -10.753 1.00 0.00 50 LYS A O 2
ATOM 2471 N N . LEU A 1 51 ? -10.430 7.973 -10.107 1.00 0.00 51 LEU A N 2
ATOM 2472 C CA . LEU A 1 51 ? -9.076 7.698 -9.639 1.00 0.00 51 LEU A CA 2
ATOM 2473 C C . LEU A 1 51 ? -8.298 6.884 -10.668 1.00 0.00 51 LEU A C 2
ATOM 2474 O O . LEU A 1 51 ? -8.840 5.969 -11.286 1.00 0.00 51 LEU A O 2
ATOM 2490 N N . GLN A 1 52 ? -7.026 7.224 -10.844 1.00 0.00 52 GLN A N 2
ATOM 2491 C CA . GLN A 1 52 ? -6.174 6.523 -11.798 1.00 0.00 52 GLN A CA 2
ATOM 2492 C C . GLN A 1 52 ? -4.711 6.587 -11.370 1.00 0.00 52 GLN A C 2
ATOM 2493 O O . GLN A 1 52 ? -4.064 7.627 -11.492 1.00 0.00 52 GLN A O 2
ATOM 2507 N N . TRP A 1 53 ? -4.197 5.469 -10.870 1.00 0.00 53 TRP A N 2
ATOM 2508 C CA . TRP A 1 53 ? -2.810 5.399 -10.424 1.00 0.00 53 TRP A CA 2
ATOM 2509 C C . TRP A 1 53 ? -2.269 3.980 -10.551 1.00 0.00 53 TRP A C 2
ATOM 2510 O O . TRP A 1 53 ? -2.831 3.039 -9.991 1.00 0.00 53 TRP A O 2
ATOM 2531 N N . GLU A 1 54 ? -1.174 3.832 -11.291 1.00 0.00 54 GLU A N 2
ATOM 2532 C CA . GLU A 1 54 ? -0.558 2.526 -11.491 1.00 0.00 54 GLU A CA 2
ATOM 2533 C C . GLU A 1 54 ? 0.825 2.472 -10.850 1.00 0.00 54 GLU A C 2
ATOM 2534 O O . GLU A 1 54 ? 1.807 2.937 -11.429 1.00 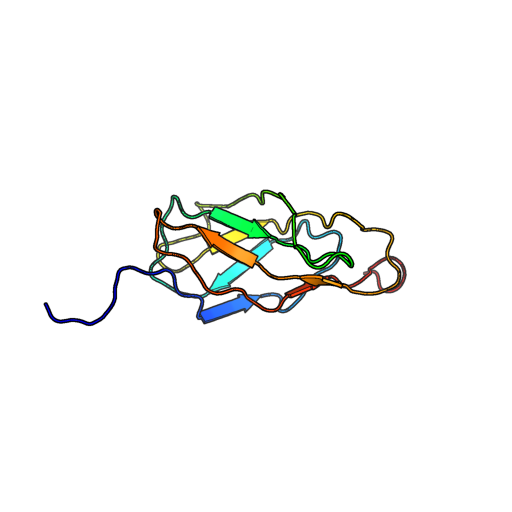0.00 54 GLU A O 2
ATOM 2546 N N . GLU A 1 55 ? 0.894 1.903 -9.651 1.00 0.00 55 GLU A N 2
ATOM 2547 C CA . GLU A 1 55 ? 2.157 1.790 -8.930 1.00 0.00 55 GLU A CA 2
ATOM 2548 C C . GLU A 1 55 ? 2.203 0.503 -8.112 1.00 0.00 55 GLU A C 2
ATOM 2549 O O . GLU A 1 55 ? 1.338 0.257 -7.273 1.00 0.00 55 GLU A O 2
ATOM 2561 N N . GLU A 1 56 ? 3.221 -0.315 -8.365 1.00 0.00 56 GLU A N 2
ATOM 2562 C CA . GLU A 1 56 ? 3.380 -1.578 -7.653 1.00 0.00 56 GLU A CA 2
ATOM 2563 C C . GLU A 1 56 ? 4.491 -1.479 -6.611 1.00 0.00 56 GLU A C 2
ATOM 2564 O O . GLU A 1 56 ? 5.487 -0.785 -6.815 1.00 0.00 56 GLU A O 2
ATOM 2576 N N . ALA A 1 57 ? 4.311 -2.178 -5.495 1.00 0.00 57 ALA A N 2
ATOM 2577 C CA . ALA A 1 57 ? 5.298 -2.171 -4.423 1.00 0.00 57 ALA A CA 2
ATOM 2578 C C . ALA A 1 57 ? 6.080 -3.480 -4.388 1.00 0.00 57 ALA A C 2
ATOM 2579 O O . ALA A 1 57 ? 5.550 -4.541 -4.718 1.00 0.00 57 ALA A O 2
ATOM 2586 N N . THR A 1 58 ? 7.345 -3.398 -3.985 1.00 0.00 58 THR A N 2
ATOM 2587 C CA . THR A 1 58 ? 8.200 -4.575 -3.908 1.00 0.00 58 THR A CA 2
ATOM 2588 C C . THR A 1 58 ? 7.817 -5.457 -2.725 1.00 0.00 58 THR A C 2
ATOM 2589 O O . THR A 1 58 ? 7.804 -5.005 -1.580 1.00 0.00 58 THR A O 2
ATOM 2600 N N . VAL A 1 59 ? 7.507 -6.718 -3.009 1.00 0.00 59 VAL A N 2
ATOM 2601 C CA . VAL A 1 59 ? 7.125 -7.664 -1.967 1.00 0.00 59 VAL A CA 2
ATOM 2602 C C . VAL A 1 59 ? 8.257 -8.643 -1.672 1.00 0.00 59 VAL A C 2
ATOM 2603 O O . VAL A 1 59 ? 8.856 -9.208 -2.586 1.00 0.00 59 VAL A O 2
ATOM 2616 N N . ASN A 1 60 ? 8.543 -8.838 -0.389 1.00 0.00 60 ASN A N 2
ATOM 2617 C CA . ASN A 1 60 ? 9.604 -9.749 0.027 1.00 0.00 60 ASN A CA 2
ATOM 2618 C C . ASN A 1 60 ? 9.027 -10.953 0.765 1.00 0.00 60 ASN A C 2
ATOM 2619 O O . ASN A 1 60 ? 8.953 -10.964 1.994 1.00 0.00 60 ASN A O 2
ATOM 2630 N N . ARG A 1 61 ? 8.622 -11.967 0.006 1.00 0.00 61 ARG A N 2
ATOM 2631 C CA . ARG A 1 61 ? 8.052 -13.176 0.588 1.00 0.00 61 ARG A CA 2
ATOM 2632 C C . ARG A 1 61 ? 9.038 -13.833 1.550 1.00 0.00 61 ARG A C 2
ATOM 2633 O O . ARG A 1 61 ? 8.644 -14.592 2.436 1.00 0.00 61 ARG A O 2
ATOM 2654 N N . LEU A 1 62 ? 10.320 -13.538 1.368 1.00 0.00 62 LEU A N 2
ATOM 2655 C CA . LEU A 1 62 ? 11.363 -14.100 2.219 1.00 0.00 62 LEU A CA 2
ATOM 2656 C C . LEU A 1 62 ? 11.092 -13.793 3.688 1.00 0.00 62 LEU A C 2
ATOM 2657 O O . LEU A 1 62 ? 11.404 -14.596 4.567 1.00 0.00 62 LEU A O 2
ATOM 2673 N N . GLN A 1 63 ? 10.507 -12.628 3.945 1.00 0.00 63 GLN A N 2
ATOM 2674 C CA . GLN A 1 63 ? 10.192 -12.216 5.308 1.00 0.00 63 GLN A CA 2
ATOM 2675 C C . GLN A 1 63 ? 8.701 -12.369 5.592 1.00 0.00 63 GLN A C 2
ATOM 2676 O O . GLN A 1 63 ? 8.307 -12.793 6.679 1.00 0.00 63 GLN A O 2
ATOM 2690 N N . SER A 1 64 ? 7.878 -12.021 4.609 1.00 0.00 64 SER A N 2
ATOM 2691 C CA . SER A 1 64 ? 6.430 -12.116 4.755 1.00 0.00 64 SER A CA 2
ATOM 2692 C C . SER A 1 64 ? 6.025 -13.493 5.270 1.00 0.00 64 SER A C 2
ATOM 2693 O O . SER A 1 64 ? 6.590 -14.509 4.869 1.00 0.00 64 SER A O 2
ATOM 2701 N N . ASN A 1 65 ? 5.040 -13.518 6.163 1.00 0.00 65 ASN A N 2
ATOM 2702 C CA . ASN A 1 65 ? 4.559 -14.770 6.735 1.00 0.00 65 ASN A CA 2
ATOM 2703 C C . ASN A 1 65 ? 3.097 -15.009 6.367 1.00 0.00 65 ASN A C 2
ATOM 2704 O O . ASN A 1 65 ? 2.470 -14.182 5.706 1.00 0.00 65 ASN A O 2
ATOM 2715 N N . GLU A 1 66 ? 2.562 -16.146 6.801 1.00 0.00 66 GLU A N 2
ATOM 2716 C CA . GLU A 1 66 ? 1.175 -16.494 6.517 1.00 0.00 66 GLU A CA 2
ATOM 2717 C C . GLU A 1 66 ? 0.220 -15.502 7.173 1.00 0.00 66 GLU A C 2
ATOM 2718 O O . GLU A 1 66 ? -0.958 -15.431 6.822 1.00 0.00 66 GLU A O 2
ATOM 2730 N N . VAL A 1 67 ? 0.736 -14.737 8.130 1.00 0.00 67 VAL A N 2
ATOM 2731 C CA . VAL A 1 67 ? -0.070 -13.748 8.836 1.00 0.00 67 VAL A CA 2
ATOM 2732 C C . VAL A 1 67 ? 0.591 -12.374 8.800 1.00 0.00 67 VAL A C 2
ATOM 2733 O O . VAL A 1 67 ? 0.142 -11.439 9.465 1.00 0.00 67 VAL A O 2
ATOM 2746 N N . THR A 1 68 ? 1.660 -12.258 8.019 1.00 0.00 68 THR A N 2
ATOM 2747 C CA . THR A 1 68 ? 2.383 -10.998 7.896 1.00 0.00 68 THR A CA 2
ATOM 2748 C C . THR A 1 68 ? 2.766 -10.723 6.447 1.00 0.00 68 THR A C 2
ATOM 2749 O O . THR A 1 68 ? 3.077 -11.644 5.690 1.00 0.00 68 THR A O 2
ATOM 2760 N N . LEU A 1 69 ? 2.743 -9.451 6.065 1.00 0.00 69 LEU A N 2
ATOM 2761 C CA . LEU A 1 69 ? 3.088 -9.054 4.704 1.00 0.00 69 LEU A CA 2
ATOM 2762 C C . LEU A 1 69 ? 4.080 -7.895 4.711 1.00 0.00 69 LEU A C 2
ATOM 2763 O O . LEU A 1 69 ? 3.728 -6.764 5.048 1.00 0.00 69 LEU A O 2
ATOM 2779 N N . THR A 1 70 ? 5.322 -8.183 4.334 1.00 0.00 70 THR A N 2
ATOM 2780 C CA . THR A 1 70 ? 6.364 -7.165 4.295 1.00 0.00 70 THR A CA 2
ATOM 2781 C C . THR A 1 70 ? 6.624 -6.698 2.867 1.00 0.00 70 THR A C 2
ATOM 2782 O O . THR A 1 70 ? 6.982 -7.494 1.998 1.00 0.00 70 THR A O 2
ATOM 2793 N N . LEU A 1 71 ? 6.441 -5.404 2.630 1.00 0.00 71 LEU A N 2
ATOM 2794 C CA . LEU A 1 71 ? 6.657 -4.830 1.306 1.00 0.00 71 LEU A CA 2
ATOM 2795 C C . LEU A 1 71 ? 7.222 -3.417 1.411 1.00 0.00 71 LEU A C 2
ATOM 2796 O O . LEU A 1 71 ? 7.280 -2.838 2.496 1.00 0.00 71 LEU A O 2
ATOM 2812 N N . THR A 1 72 ? 7.636 -2.866 0.274 1.00 0.00 72 THR A N 2
ATOM 2813 C CA . THR A 1 72 ? 8.195 -1.520 0.237 1.00 0.00 72 THR A CA 2
ATOM 2814 C C . THR A 1 72 ? 7.207 -0.531 -0.371 1.00 0.00 72 THR A C 2
ATOM 2815 O O . THR A 1 72 ? 6.970 -0.538 -1.579 1.00 0.00 72 THR A O 2
ATOM 2826 N N . VAL A 1 73 ? 6.634 0.320 0.474 1.00 0.00 73 VAL A N 2
ATOM 2827 C CA . VAL A 1 73 ? 5.672 1.318 0.020 1.00 0.00 73 VAL A CA 2
ATOM 2828 C C . VAL A 1 73 ? 6.126 1.964 -1.284 1.00 0.00 73 VAL A C 2
ATOM 2829 O O . VAL A 1 73 ? 7.299 2.291 -1.469 1.00 0.00 73 VAL A O 2
ATOM 2842 N N . PRO A 1 74 ? 5.176 2.155 -2.212 1.00 0.00 74 PRO A N 2
ATOM 2843 C CA . PRO A 1 74 ? 5.454 2.765 -3.516 1.00 0.00 74 PRO A CA 2
ATOM 2844 C C . PRO A 1 74 ? 5.780 4.250 -3.403 1.00 0.00 74 PRO A C 2
ATOM 2845 O O . PRO A 1 74 ? 5.561 4.865 -2.359 1.00 0.00 74 PRO A O 2
ATOM 2856 N N . GLU A 1 75 ? 6.302 4.821 -4.484 1.00 0.00 75 GLU A N 2
ATOM 2857 C CA . GLU A 1 75 ? 6.658 6.235 -4.504 1.00 0.00 75 GLU A CA 2
ATOM 2858 C C . GLU A 1 75 ? 5.557 7.063 -5.161 1.00 0.00 75 GLU A C 2
ATOM 2859 O O . GLU A 1 75 ? 5.181 6.818 -6.307 1.00 0.00 75 GLU A O 2
ATOM 2871 N N . TYR A 1 76 ? 5.045 8.044 -4.426 1.00 0.00 76 TYR A N 2
ATOM 2872 C CA . TYR A 1 76 ? 3.985 8.907 -4.935 1.00 0.00 76 TYR A CA 2
ATOM 2873 C C . TYR A 1 76 ? 4.396 9.554 -6.254 1.00 0.00 76 TYR A C 2
ATOM 2874 O O . TYR A 1 76 ? 5.576 9.581 -6.604 1.00 0.00 76 TYR A O 2
ATOM 2892 N N . SER A 1 77 ? 3.413 10.076 -6.980 1.00 0.00 77 SER A N 2
ATOM 2893 C CA . SER A 1 77 ? 3.671 10.722 -8.262 1.00 0.00 77 SER A CA 2
ATOM 2894 C C . SER A 1 77 ? 4.290 12.102 -8.061 1.00 0.00 77 SER A C 2
ATOM 2895 O O . SER A 1 77 ? 5.154 12.524 -8.828 1.00 0.00 77 SER A O 2
ATOM 2903 N N . ASN A 1 78 ? 3.840 12.800 -7.024 1.00 0.00 78 ASN A N 2
ATOM 2904 C CA . ASN A 1 78 ? 4.348 14.133 -6.721 1.00 0.00 78 ASN A CA 2
ATOM 2905 C C . ASN A 1 78 ? 5.144 14.129 -5.419 1.00 0.00 78 ASN A C 2
ATOM 2906 O O . ASN A 1 78 ? 4.572 14.085 -4.329 1.00 0.00 78 ASN A O 2
ATOM 2917 N N . LYS A 1 79 ? 6.466 14.176 -5.540 1.00 0.00 79 LYS A N 2
ATOM 2918 C CA . LYS A 1 79 ? 7.342 14.180 -4.374 1.00 0.00 79 LYS A CA 2
ATOM 2919 C C . LYS A 1 79 ? 7.621 15.605 -3.908 1.00 0.00 79 LYS A C 2
ATOM 2920 O O . LYS A 1 79 ? 7.823 15.850 -2.719 1.00 0.00 79 LYS A O 2
ATOM 2939 N N . ARG A 1 80 ? 7.628 16.541 -4.852 1.00 0.00 80 ARG A N 2
ATOM 2940 C CA . ARG A 1 80 ? 7.882 17.941 -4.537 1.00 0.00 80 ARG A CA 2
ATOM 2941 C C . ARG A 1 80 ? 6.648 18.591 -3.916 1.00 0.00 80 ARG A C 2
ATOM 2942 O O . ARG A 1 80 ? 6.205 19.652 -4.356 1.00 0.00 80 ARG A O 2
ATOM 2963 N N . VAL A 1 81 ? 6.098 17.946 -2.892 1.00 0.00 81 VAL A N 2
ATOM 2964 C CA . VAL A 1 81 ? 4.916 18.460 -2.211 1.00 0.00 81 VAL A CA 2
ATOM 2965 C C . VAL A 1 81 ? 5.242 18.871 -0.780 1.00 0.00 81 VAL A C 2
ATOM 2966 O O . VAL A 1 81 ? 5.795 18.087 -0.009 1.00 0.00 81 VAL A O 2
ATOM 2979 N N . SER A 1 82 ? 4.894 20.105 -0.430 1.00 0.00 82 SER A N 2
ATOM 2980 C CA . SER A 1 82 ? 5.152 20.622 0.909 1.00 0.00 82 SER A CA 2
ATOM 2981 C C . SER A 1 82 ? 4.074 20.162 1.886 1.00 0.00 82 SER A C 2
ATOM 2982 O O . SER A 1 82 ? 4.224 20.297 3.101 1.00 0.00 82 SER A O 2
ATOM 2990 N N . ARG A 1 83 ? 2.988 19.620 1.346 1.00 0.00 83 ARG A N 2
ATOM 2991 C CA . ARG A 1 83 ? 1.884 19.141 2.169 1.00 0.00 83 ARG A CA 2
ATOM 2992 C C . ARG A 1 83 ? 1.681 17.640 1.987 1.00 0.00 83 ARG A C 2
ATOM 2993 O O . ARG A 1 83 ? 2.057 17.056 0.970 1.00 0.00 83 ARG A O 2
ATOM 3014 N N . PRO A 1 84 ? 1.074 16.998 2.996 1.00 0.00 84 PRO A N 2
ATOM 3015 C CA . PRO A 1 84 ? 0.807 15.556 2.971 1.00 0.00 84 PRO A CA 2
ATOM 3016 C C . PRO A 1 84 ? -0.268 15.183 1.956 1.00 0.00 84 PRO A C 2
ATOM 3017 O O . PRO A 1 84 ? -1.165 15.975 1.667 1.00 0.00 84 PRO A O 2
ATOM 3028 N N . VAL A 1 85 ? -0.172 13.971 1.418 1.00 0.00 85 VAL A N 2
ATOM 3029 C CA . VAL A 1 85 ? -1.138 13.492 0.437 1.00 0.00 85 VAL A CA 2
ATOM 3030 C C . VAL A 1 85 ? -1.921 12.299 0.973 1.00 0.00 85 VAL A C 2
ATOM 3031 O O . VAL A 1 85 ? -1.360 11.419 1.625 1.00 0.00 85 VAL A O 2
ATOM 3044 N N . GLN A 1 86 ? -3.220 12.277 0.693 1.00 0.00 86 GLN A N 2
ATOM 3045 C CA . GLN A 1 86 ? -4.080 11.191 1.148 1.00 0.00 86 GLN A CA 2
ATOM 3046 C C . GLN A 1 86 ? -4.254 10.140 0.056 1.00 0.00 86 GLN A C 2
ATOM 3047 O O . GLN A 1 86 ? -4.785 10.427 -1.017 1.00 0.00 86 GLN A O 2
ATOM 3061 N N . VAL A 1 87 ? -3.803 8.922 0.337 1.00 0.00 87 VAL A N 2
ATOM 3062 C CA . VAL A 1 87 ? -3.910 7.828 -0.620 1.00 0.00 87 VAL A CA 2
ATOM 3063 C C . VAL A 1 87 ? -4.438 6.563 0.047 1.00 0.00 87 VAL A C 2
ATOM 3064 O O . VAL A 1 87 ? -4.533 6.488 1.272 1.00 0.00 87 VAL A O 2
ATOM 3077 N N . TYR A 1 88 ? -4.779 5.570 -0.767 1.00 0.00 88 TYR A N 2
ATOM 3078 C CA . TYR A 1 88 ? -5.300 4.308 -0.256 1.00 0.00 88 TYR A CA 2
ATOM 3079 C C . TYR A 1 88 ? -4.676 3.124 -0.989 1.00 0.00 88 TYR A C 2
ATOM 3080 O O . TYR A 1 88 ? -4.106 3.279 -2.069 1.00 0.00 88 TYR A O 2
ATOM 3098 N N . PHE A 1 89 ? -4.790 1.941 -0.395 1.00 0.00 89 PHE A N 2
ATOM 3099 C CA . PHE A 1 89 ? -4.238 0.730 -0.990 1.00 0.00 89 PHE A CA 2
ATOM 3100 C C . PHE A 1 89 ? -5.017 -0.502 -0.538 1.00 0.00 89 PHE A C 2
ATOM 3101 O O . PHE A 1 89 ? -5.914 -0.410 0.300 1.00 0.00 89 PHE A O 2
ATOM 3118 N N . TYR A 1 90 ? -4.668 -1.654 -1.100 1.00 0.00 90 TYR A N 2
ATOM 3119 C CA . TYR A 1 90 ? -5.336 -2.904 -0.758 1.00 0.00 90 TYR A CA 2
ATOM 3120 C C . TYR A 1 90 ? -4.550 -4.102 -1.283 1.00 0.00 90 TYR A C 2
ATOM 3121 O O . TYR A 1 90 ? -3.621 -3.951 -2.076 1.00 0.00 90 TYR A O 2
ATOM 3139 N N . VAL A 1 91 ? -4.931 -5.294 -0.834 1.00 0.00 91 VAL A N 2
ATOM 3140 C CA . VAL A 1 91 ? -4.265 -6.520 -1.258 1.00 0.00 91 VAL A CA 2
ATOM 3141 C C . VAL A 1 91 ? -5.157 -7.337 -2.186 1.00 0.00 91 VAL A C 2
ATOM 3142 O O . VAL A 1 91 ? -6.268 -7.719 -1.819 1.00 0.00 91 VAL A O 2
ATOM 3155 N N . SER A 1 92 ? -4.663 -7.602 -3.391 1.00 0.00 92 SER A N 2
ATOM 3156 C CA . SER A 1 92 ? -5.417 -8.371 -4.375 1.00 0.00 92 SER A CA 2
ATOM 3157 C C . SER A 1 92 ? -4.866 -9.789 -4.492 1.00 0.00 92 SER A C 2
ATOM 3158 O O . SER A 1 92 ? -3.695 -9.988 -4.810 1.00 0.00 92 SER A O 2
ATOM 3166 N N . ASN A 1 93 ? -5.722 -10.773 -4.233 1.00 0.00 93 ASN A N 2
ATOM 3167 C CA . ASN A 1 93 ? -5.323 -12.173 -4.308 1.00 0.00 93 ASN A CA 2
ATOM 3168 C C . ASN A 1 93 ? -6.336 -12.985 -5.109 1.00 0.00 93 ASN A C 2
ATOM 3169 O O . ASN A 1 93 ? -7.401 -13.339 -4.606 1.00 0.00 93 ASN A O 2
ATOM 3180 N N . GLY A 1 94 ? -5.995 -13.277 -6.361 1.00 0.00 94 GLY A N 2
ATOM 3181 C CA . GLY A 1 94 ? -6.885 -14.046 -7.212 1.00 0.00 94 GLY A CA 2
ATOM 3182 C C . GLY A 1 94 ? -7.576 -13.188 -8.253 1.00 0.00 94 GLY A C 2
ATOM 3183 O O . GLY A 1 94 ? -6.920 -12.484 -9.021 1.00 0.00 94 GLY A O 2
ATOM 3187 N N . ARG A 1 95 ? -8.903 -13.247 -8.281 1.00 0.00 95 ARG A N 2
ATOM 3188 C CA . ARG A 1 95 ? -9.683 -12.472 -9.238 1.00 0.00 95 ARG A CA 2
ATOM 3189 C C . ARG A 1 95 ? -10.650 -11.536 -8.519 1.00 0.00 95 ARG A C 2
ATOM 3190 O O . ARG A 1 95 ? -10.658 -10.329 -8.762 1.00 0.00 95 ARG A O 2
ATOM 3211 N N . ARG A 1 96 ? -11.465 -12.101 -7.634 1.00 0.00 96 ARG A N 2
ATOM 3212 C CA . ARG A 1 96 ? -12.437 -11.317 -6.882 1.00 0.00 96 ARG A CA 2
ATOM 3213 C C . ARG A 1 96 ? -12.084 -11.292 -5.397 1.00 0.00 96 ARG A C 2
ATOM 3214 O O . ARG A 1 96 ? -12.539 -10.423 -4.654 1.00 0.00 96 ARG A O 2
ATOM 3235 N N . LYS A 1 97 ? -11.270 -12.252 -4.972 1.00 0.00 97 LYS A N 2
ATOM 3236 C CA . LYS A 1 97 ? -10.854 -12.342 -3.578 1.00 0.00 97 LYS A CA 2
ATOM 3237 C C . LYS A 1 97 ? -9.762 -11.322 -3.269 1.00 0.00 97 LYS A C 2
ATOM 3238 O O . LYS A 1 97 ? -8.618 -11.475 -3.696 1.00 0.00 97 LYS A O 2
ATOM 3257 N N . ARG A 1 98 ? -10.124 -10.282 -2.524 1.00 0.00 98 ARG A N 2
ATOM 3258 C CA . ARG A 1 98 ? -9.174 -9.238 -2.159 1.00 0.00 98 ARG A CA 2
ATOM 3259 C C . ARG A 1 98 ? -9.619 -8.519 -0.888 1.00 0.00 98 ARG A C 2
ATOM 3260 O O . ARG A 1 98 ? -10.678 -8.815 -0.334 1.00 0.00 98 ARG A O 2
ATOM 3281 N N . SER A 1 99 ? -8.803 -7.575 -0.431 1.00 0.00 99 SER A N 2
ATOM 3282 C CA . SER A 1 99 ? -9.109 -6.818 0.776 1.00 0.00 99 SER A CA 2
ATOM 3283 C C . SER A 1 99 ? -9.563 -5.403 0.429 1.00 0.00 99 SER A C 2
ATOM 3284 O O . SER A 1 99 ? -9.325 -4.899 -0.668 1.00 0.00 99 SER A O 2
ATOM 3292 N N . PRO A 1 100 ? -10.234 -4.746 1.387 1.00 0.00 100 PRO A N 2
ATOM 3293 C CA . PRO A 1 100 ? -10.735 -3.380 1.208 1.00 0.00 100 PRO A CA 2
ATOM 3294 C C . PRO A 1 100 ? -9.611 -2.352 1.154 1.00 0.00 100 PRO A C 2
ATOM 3295 O O . PRO A 1 100 ? -8.437 -2.690 1.314 1.00 0.00 100 PRO A O 2
ATOM 3306 N N . THR A 1 101 ? -9.975 -1.094 0.927 1.00 0.00 101 THR A N 2
ATOM 3307 C CA . THR A 1 101 ? -8.997 -0.016 0.851 1.00 0.00 101 THR A CA 2
ATOM 3308 C C . THR A 1 101 ? -8.615 0.479 2.241 1.00 0.00 101 THR A C 2
ATOM 3309 O O . THR A 1 101 ? -9.466 0.600 3.121 1.00 0.00 101 THR A O 2
ATOM 3320 N N . GLN A 1 102 ? -7.331 0.764 2.430 1.00 0.00 102 GLN A N 2
ATOM 3321 C CA . GLN A 1 102 ? -6.838 1.246 3.715 1.00 0.00 102 GLN A CA 2
ATOM 3322 C C . GLN A 1 102 ? -6.504 2.733 3.647 1.00 0.00 102 GLN A C 2
ATOM 3323 O O . GLN A 1 102 ? -5.910 3.202 2.676 1.00 0.00 102 GLN A O 2
ATOM 3337 N N . SER A 1 103 ? -6.892 3.470 4.683 1.00 0.00 103 SER A N 2
ATOM 3338 C CA . SER A 1 103 ? -6.638 4.905 4.738 1.00 0.00 103 SER A CA 2
ATOM 3339 C C . SER A 1 103 ? -5.166 5.185 5.024 1.00 0.00 103 SER A C 2
ATOM 3340 O O . SER A 1 103 ? -4.665 4.891 6.110 1.00 0.00 103 SER A O 2
ATOM 3348 N N . PHE A 1 104 ? -4.477 5.755 4.041 1.00 0.00 104 PHE A N 2
ATOM 3349 C CA . PHE A 1 104 ? -3.062 6.075 4.184 1.00 0.00 104 PHE A CA 2
ATOM 3350 C C . PHE A 1 104 ? -2.787 7.520 3.777 1.00 0.00 104 PHE A C 2
ATOM 3351 O O . PHE A 1 104 ? -3.537 8.111 3.001 1.00 0.00 104 PHE A O 2
ATOM 3368 N N . ARG A 1 105 ? -1.706 8.082 4.307 1.00 0.00 105 ARG A N 2
ATOM 3369 C CA . ARG A 1 105 ? -1.332 9.458 4.001 1.00 0.00 105 ARG A CA 2
ATOM 3370 C C . ARG A 1 105 ? 0.185 9.628 4.028 1.00 0.00 105 ARG A C 2
ATOM 3371 O O . ARG A 1 105 ? 0.849 9.218 4.980 1.00 0.00 105 ARG A O 2
ATOM 3392 N N . PHE A 1 106 ? 0.725 10.234 2.976 1.00 0.00 106 PHE A N 2
ATOM 3393 C CA . PHE A 1 106 ? 2.163 10.457 2.877 1.00 0.00 106 PHE A CA 2
ATOM 3394 C C . PHE A 1 106 ? 2.550 11.795 3.500 1.00 0.00 106 PHE A C 2
ATOM 3395 O O . PHE A 1 106 ? 1.810 12.775 3.403 1.00 0.00 106 PHE A O 2
ATOM 3412 N N . LEU A 1 107 ? 3.713 11.829 4.140 1.00 0.00 107 LEU A N 2
ATOM 3413 C CA . LEU A 1 107 ? 4.200 13.046 4.779 1.00 0.00 107 LEU A CA 2
ATOM 3414 C C . LEU A 1 107 ? 5.446 13.572 4.073 1.00 0.00 107 LEU A C 2
ATOM 3415 O O . LEU A 1 107 ? 6.310 12.811 3.638 1.00 0.00 107 LEU A O 2
ATOM 3431 N N . PRO A 1 108 ? 5.543 14.905 3.958 1.00 0.00 108 PRO A N 2
ATOM 3432 C CA . PRO A 1 108 ? 6.681 15.562 3.309 1.00 0.00 108 PRO A CA 2
ATOM 3433 C C . PRO A 1 108 ? 7.964 15.441 4.124 1.00 0.00 108 PRO A C 2
ATOM 3434 O O . PRO A 1 108 ? 8.092 16.042 5.190 1.00 0.00 108 PRO A O 2
ATOM 3445 N N . VAL A 1 109 ? 8.911 14.659 3.616 1.00 0.00 109 VAL A N 2
ATOM 3446 C CA . VAL A 1 109 ? 10.185 14.460 4.296 1.00 0.00 109 VAL A CA 2
ATOM 3447 C C . VAL A 1 109 ? 11.154 15.597 3.992 1.00 0.00 109 VAL A C 2
ATOM 3448 O O . VAL A 1 109 ? 12.003 15.939 4.815 1.00 0.00 109 VAL A O 2
ATOM 3461 N N . ILE A 1 110 ? 11.021 16.178 2.804 1.00 0.00 110 ILE A N 2
ATOM 3462 C CA . ILE A 1 110 ? 11.884 17.278 2.391 1.00 0.00 110 ILE A CA 2
ATOM 3463 C C . ILE A 1 110 ? 12.237 18.173 3.574 1.00 0.00 110 ILE A C 2
ATOM 3464 O O . ILE A 1 110 ? 11.355 18.655 4.286 1.00 0.00 110 ILE A O 2
ATOM 3480 N N . CYS A 1 111 ? 13.532 18.393 3.776 1.00 0.00 111 CYS A N 2
ATOM 3481 C CA . CYS A 1 111 ? 14.002 19.233 4.873 1.00 0.00 111 CYS A CA 2
ATOM 3482 C C . CYS A 1 111 ? 13.087 20.437 5.067 1.00 0.00 111 CYS A C 2
ATOM 3483 O O . CYS A 1 111 ? 12.662 21.070 4.100 1.00 0.00 111 CYS A O 2
ATOM 3491 N N . LYS A 1 112 ? 12.785 20.748 6.323 1.00 0.00 112 LYS A N 2
ATOM 3492 C CA . LYS A 1 112 ? 11.920 21.876 6.646 1.00 0.00 112 LYS A CA 2
ATOM 3493 C C . LYS A 1 112 ? 12.580 23.196 6.261 1.00 0.00 112 LYS A C 2
ATOM 3494 O O . LYS A 1 112 ? 13.802 23.330 6.324 1.00 0.00 112 LYS A O 2
ATOM 3513 N N . GLU A 1 113 ? 11.764 24.167 5.864 1.00 0.00 113 GLU A N 2
ATOM 3514 C CA . GLU A 1 113 ? 12.271 25.477 5.470 1.00 0.00 113 GLU A CA 2
ATOM 3515 C C . GLU A 1 113 ? 12.320 26.424 6.665 1.00 0.00 113 GLU A C 2
ATOM 3516 O O . GLU A 1 113 ? 11.413 26.436 7.497 1.00 0.00 113 GLU A O 2
ATOM 3528 N N . GLU A 1 114 ? 13.385 27.215 6.743 1.00 0.00 114 GLU A N 2
ATOM 3529 C CA . GLU A 1 114 ? 13.553 28.164 7.837 1.00 0.00 114 GLU A CA 2
ATOM 3530 C C . GLU A 1 114 ? 13.489 29.600 7.326 1.00 0.00 114 GLU A C 2
ATOM 3531 O O . GLU A 1 114 ? 13.099 30.512 8.055 1.00 0.00 114 GLU A O 2
ATOM 3543 N N . GLY A 1 1 ? -3.521 -28.785 -1.662 1.00 0.00 1 GLY A N 3
ATOM 3544 C CA . GLY A 1 1 ? -4.407 -29.215 -0.596 1.00 0.00 1 GLY A CA 3
ATOM 3545 C C . GLY A 1 1 ? -5.133 -28.056 0.057 1.00 0.00 1 GLY A C 3
ATOM 3546 O O . GLY A 1 1 ? -4.504 -27.128 0.566 1.00 0.00 1 GLY A O 3
ATOM 3550 N N . SER A 1 2 ? -6.461 -28.107 0.040 1.00 0.00 2 SER A N 3
ATOM 3551 C CA . SER A 1 2 ? -7.274 -27.050 0.630 1.00 0.00 2 SER A CA 3
ATOM 3552 C C . SER A 1 2 ? -7.480 -27.292 2.123 1.00 0.00 2 SER A C 3
ATOM 3553 O O . SER A 1 2 ? -7.445 -28.431 2.588 1.00 0.00 2 SER A O 3
ATOM 3561 N N . SER A 1 3 ? -7.696 -26.212 2.867 1.00 0.00 3 SER A N 3
ATOM 3562 C CA . SER A 1 3 ? -7.905 -26.305 4.307 1.00 0.00 3 SER A CA 3
ATOM 3563 C C . SER A 1 3 ? -9.270 -25.746 4.696 1.00 0.00 3 SER A C 3
ATOM 3564 O O . SER A 1 3 ? -10.055 -26.408 5.373 1.00 0.00 3 SER A O 3
ATOM 3572 N N . GLY A 1 4 ? -9.546 -24.520 4.261 1.00 0.00 4 GLY A N 3
ATOM 3573 C CA . GLY A 1 4 ? -10.816 -23.891 4.573 1.00 0.00 4 GLY A CA 3
ATOM 3574 C C . GLY A 1 4 ? -11.543 -23.407 3.333 1.00 0.00 4 GLY A C 3
ATOM 3575 O O . GLY A 1 4 ? -10.986 -23.416 2.236 1.00 0.00 4 GLY A O 3
ATOM 3579 N N . SER A 1 5 ? -12.791 -22.986 3.508 1.00 0.00 5 SER A N 3
ATOM 3580 C CA . SER A 1 5 ? -13.598 -22.501 2.394 1.00 0.00 5 SER A CA 3
ATOM 3581 C C . SER A 1 5 ? -13.339 -21.020 2.139 1.00 0.00 5 SER A C 3
ATOM 3582 O O . SER A 1 5 ? -12.944 -20.627 1.042 1.00 0.00 5 SER A O 3
ATOM 3590 N N . SER A 1 6 ? -13.564 -20.201 3.162 1.00 0.00 6 SER A N 3
ATOM 3591 C CA . SER A 1 6 ? -13.359 -18.762 3.050 1.00 0.00 6 SER A CA 3
ATOM 3592 C C . SER A 1 6 ? -11.871 -18.426 3.019 1.00 0.00 6 SER A C 3
ATOM 3593 O O . SER A 1 6 ? -11.137 -18.721 3.961 1.00 0.00 6 SER A O 3
ATOM 3601 N N . GLY A 1 7 ? -11.433 -17.806 1.927 1.00 0.00 7 GLY A N 3
ATOM 3602 C CA . GLY A 1 7 ? -10.036 -17.440 1.793 1.00 0.00 7 GLY A CA 3
ATOM 3603 C C . GLY A 1 7 ? -9.851 -15.981 1.425 1.00 0.00 7 GLY A C 3
ATOM 3604 O O . GLY A 1 7 ? -9.104 -15.655 0.502 1.00 0.00 7 GLY A O 3
ATOM 3608 N N . LEU A 1 8 ? -10.535 -15.100 2.146 1.00 0.00 8 LEU A N 3
ATOM 3609 C CA . LEU A 1 8 ? -10.445 -13.667 1.890 1.00 0.00 8 LEU A CA 3
ATOM 3610 C C . LEU A 1 8 ? -9.338 -13.033 2.726 1.00 0.00 8 LEU A C 3
ATOM 3611 O O . LEU A 1 8 ? -9.101 -13.408 3.874 1.00 0.00 8 LEU A O 3
ATOM 3627 N N . PRO A 1 9 ? -8.644 -12.047 2.138 1.00 0.00 9 PRO A N 3
ATOM 3628 C CA . PRO A 1 9 ? -7.552 -11.337 2.812 1.00 0.00 9 PRO A CA 3
ATOM 3629 C C . PRO A 1 9 ? -8.051 -10.445 3.943 1.00 0.00 9 PRO A C 3
ATOM 3630 O O . PRO A 1 9 ? -9.079 -9.781 3.814 1.00 0.00 9 PRO A O 3
ATOM 3641 N N . GLN A 1 10 ? -7.316 -10.435 5.051 1.00 0.00 10 GLN A N 3
ATOM 3642 C CA . GLN A 1 10 ? -7.685 -9.623 6.204 1.00 0.00 10 GLN A CA 3
ATOM 3643 C C . GLN A 1 10 ? -6.570 -8.646 6.562 1.00 0.00 10 GLN A C 3
ATOM 3644 O O . GLN A 1 10 ? -5.392 -8.922 6.337 1.00 0.00 10 GLN A O 3
ATOM 3658 N N . VAL A 1 11 ? -6.951 -7.501 7.120 1.00 0.00 11 VAL A N 3
ATOM 3659 C CA . VAL A 1 11 ? -5.983 -6.482 7.509 1.00 0.00 11 VAL A CA 3
ATOM 3660 C C . VAL A 1 11 ? -6.231 -6.005 8.936 1.00 0.00 11 VAL A C 3
ATOM 3661 O O . VAL A 1 11 ? -6.996 -5.069 9.164 1.00 0.00 11 VAL A O 3
ATOM 3674 N N . GLU A 1 12 ? -5.578 -6.657 9.894 1.00 0.00 12 GLU A N 3
ATOM 3675 C CA . GLU A 1 12 ? -5.729 -6.299 11.299 1.00 0.00 12 GLU A CA 3
ATOM 3676 C C . GLU A 1 12 ? -5.144 -4.917 11.575 1.00 0.00 12 GLU A C 3
ATOM 3677 O O . GLU A 1 12 ? -5.841 -4.019 12.046 1.00 0.00 12 GLU A O 3
ATOM 3689 N N . ALA A 1 13 ? -3.859 -4.755 11.277 1.00 0.00 13 ALA A N 3
ATOM 3690 C CA . ALA A 1 13 ? -3.180 -3.482 11.491 1.00 0.00 13 ALA A CA 3
ATOM 3691 C C . ALA A 1 13 ? -2.000 -3.323 10.538 1.00 0.00 13 ALA A C 3
ATOM 3692 O O . ALA A 1 13 ? -1.493 -4.304 9.994 1.00 0.00 13 ALA A O 3
ATOM 3699 N N . TYR A 1 14 ? -1.569 -2.083 10.341 1.00 0.00 14 TYR A N 3
ATOM 3700 C CA . TYR A 1 14 ? -0.450 -1.795 9.451 1.00 0.00 14 TYR A CA 3
ATOM 3701 C C . TYR A 1 14 ? 0.451 -0.714 10.041 1.00 0.00 14 TYR A C 3
ATOM 3702 O O . TYR A 1 14 ? -0.023 0.222 10.685 1.00 0.00 14 TYR A O 3
ATOM 3720 N N . SER A 1 15 ? 1.754 -0.850 9.815 1.00 0.00 15 SER A N 3
ATOM 3721 C CA . SER A 1 15 ? 2.723 0.112 10.325 1.00 0.00 15 SER A CA 3
ATOM 3722 C C . SER A 1 15 ? 3.945 0.187 9.415 1.00 0.00 15 SER A C 3
ATOM 3723 O O . SER A 1 15 ? 4.336 -0.790 8.776 1.00 0.00 15 SER A O 3
ATOM 3731 N N . PRO A 1 16 ? 4.565 1.375 9.355 1.00 0.00 16 PRO A N 3
ATOM 3732 C CA . PRO A 1 16 ? 4.109 2.545 10.111 1.00 0.00 16 PRO A CA 3
ATOM 3733 C C . PRO A 1 16 ? 2.789 3.097 9.585 1.00 0.00 16 PRO A C 3
ATOM 3734 O O . PRO A 1 16 ? 2.541 3.095 8.379 1.00 0.00 16 PRO A O 3
ATOM 3745 N N . SER A 1 17 ? 1.945 3.570 10.496 1.00 0.00 17 SER A N 3
ATOM 3746 C CA . SER A 1 17 ? 0.648 4.122 10.124 1.00 0.00 17 SER A CA 3
ATOM 3747 C C . SER A 1 17 ? 0.777 5.042 8.913 1.00 0.00 17 SER A C 3
ATOM 3748 O O . SER A 1 17 ? -0.122 5.112 8.075 1.00 0.00 17 SER A O 3
ATOM 3756 N N . ALA A 1 18 ? 1.901 5.746 8.830 1.00 0.00 18 ALA A N 3
ATOM 3757 C CA . ALA A 1 18 ? 2.149 6.660 7.722 1.00 0.00 18 ALA A CA 3
ATOM 3758 C C . ALA A 1 18 ? 3.621 6.650 7.322 1.00 0.00 18 ALA A C 3
ATOM 3759 O O . ALA A 1 18 ? 4.459 6.074 8.016 1.00 0.00 18 ALA A O 3
ATOM 3766 N N . CYS A 1 19 ? 3.927 7.290 6.199 1.00 0.00 19 CYS A N 3
ATOM 3767 C CA . CYS A 1 19 ? 5.299 7.354 5.705 1.00 0.00 19 CYS A CA 3
ATOM 3768 C C . CYS A 1 19 ? 5.531 8.633 4.909 1.00 0.00 19 CYS A C 3
ATOM 3769 O O . CYS A 1 19 ? 4.610 9.423 4.702 1.00 0.00 19 CYS A O 3
ATOM 3777 N N . SER A 1 20 ? 6.769 8.832 4.466 1.00 0.00 20 SER A N 3
ATOM 3778 C CA . SER A 1 20 ? 7.124 10.019 3.697 1.00 0.00 20 SER A CA 3
ATOM 3779 C C . SER A 1 20 ? 7.014 9.749 2.200 1.00 0.00 20 SER A C 3
ATOM 3780 O O . SER A 1 20 ? 7.306 8.648 1.733 1.00 0.00 20 SER A O 3
ATOM 3788 N N . VAL A 1 21 ? 6.592 10.763 1.451 1.00 0.00 21 VAL A N 3
ATOM 3789 C CA . VAL A 1 21 ? 6.444 10.637 0.006 1.00 0.00 21 VAL A CA 3
ATOM 3790 C C . VAL A 1 21 ? 7.593 9.837 -0.596 1.00 0.00 21 VAL A C 3
ATOM 3791 O O . VAL A 1 21 ? 7.446 9.216 -1.648 1.00 0.00 21 VAL A O 3
ATOM 3804 N N . ARG A 1 22 ? 8.738 9.856 0.079 1.00 0.00 22 ARG A N 3
ATOM 3805 C CA . ARG A 1 22 ? 9.914 9.132 -0.389 1.00 0.00 22 ARG A CA 3
ATOM 3806 C C . ARG A 1 22 ? 9.638 7.633 -0.456 1.00 0.00 22 ARG A C 3
ATOM 3807 O O . ARG A 1 22 ? 9.966 6.975 -1.443 1.00 0.00 22 ARG A O 3
ATOM 3828 N N . GLY A 1 23 ? 9.034 7.099 0.601 1.00 0.00 23 GLY A N 3
ATOM 3829 C CA . GLY A 1 23 ? 8.726 5.682 0.643 1.00 0.00 23 GLY A CA 3
ATOM 3830 C C . GLY A 1 23 ? 9.958 4.827 0.863 1.00 0.00 23 GLY A C 3
ATOM 3831 O O . GLY A 1 23 ? 10.644 4.962 1.875 1.00 0.00 23 GLY A O 3
ATOM 3835 N N . GLY A 1 24 ? 10.239 3.941 -0.088 1.00 0.00 24 GLY A N 3
ATOM 3836 C CA . GLY A 1 24 ? 11.396 3.072 0.026 1.00 0.00 24 GLY A CA 3
ATOM 3837 C C . GLY A 1 24 ? 11.679 2.669 1.460 1.00 0.00 24 GLY A C 3
ATOM 3838 O O . GLY A 1 24 ? 12.836 2.571 1.866 1.00 0.00 24 GLY A O 3
ATOM 3842 N N . GLU A 1 25 ? 10.619 2.436 2.228 1.00 0.00 25 GLU A N 3
ATOM 3843 C CA . GLU A 1 25 ? 10.760 2.044 3.625 1.00 0.00 25 GLU A CA 3
ATOM 3844 C C . GLU A 1 25 ? 10.117 0.683 3.876 1.00 0.00 25 GLU A C 3
ATOM 3845 O O . GLU A 1 25 ? 9.433 0.140 3.010 1.00 0.00 25 GLU A O 3
ATOM 3857 N N . GLU A 1 26 ? 10.344 0.139 5.068 1.00 0.00 26 GLU A N 3
ATOM 3858 C CA . GLU A 1 26 ? 9.789 -1.159 5.432 1.00 0.00 26 GLU A CA 3
ATOM 3859 C C . GLU A 1 26 ? 8.336 -1.023 5.879 1.00 0.00 26 GLU A C 3
ATOM 3860 O O . GLU A 1 26 ? 8.010 -0.186 6.722 1.00 0.00 26 GLU A O 3
ATOM 3872 N N . LEU A 1 27 ? 7.468 -1.851 5.309 1.00 0.00 27 LEU A N 3
ATOM 3873 C CA . LEU A 1 27 ? 6.049 -1.823 5.648 1.00 0.00 27 LEU A CA 3
ATOM 3874 C C . LEU A 1 27 ? 5.530 -3.229 5.933 1.00 0.00 27 LEU A C 3
ATOM 3875 O O . LEU A 1 27 ? 5.378 -4.043 5.022 1.00 0.00 27 LEU A O 3
ATOM 3891 N N . VAL A 1 28 ? 5.259 -3.507 7.205 1.00 0.00 28 VAL A N 3
ATOM 3892 C CA . VAL A 1 28 ? 4.754 -4.813 7.610 1.00 0.00 28 VAL A CA 3
ATOM 3893 C C . VAL A 1 28 ? 3.251 -4.767 7.863 1.00 0.00 28 VAL A C 3
ATOM 3894 O O . VAL A 1 28 ? 2.798 -4.259 8.890 1.00 0.00 28 VAL A O 3
ATOM 3907 N N . LEU A 1 29 ? 2.481 -5.302 6.921 1.00 0.00 29 LEU A N 3
ATOM 3908 C CA . LEU A 1 29 ? 1.028 -5.322 7.042 1.00 0.00 29 LEU A CA 3
ATOM 3909 C C . LEU A 1 29 ? 0.567 -6.514 7.876 1.00 0.00 29 LEU A C 3
ATOM 3910 O O . LEU A 1 29 ? 0.761 -7.667 7.491 1.00 0.00 29 LEU A O 3
ATOM 3926 N N . THR A 1 30 ? -0.045 -6.227 9.020 1.00 0.00 30 THR A N 3
ATOM 3927 C CA . THR A 1 30 ? -0.535 -7.274 9.908 1.00 0.00 30 THR A CA 3
ATOM 3928 C C . THR A 1 30 ? -1.945 -7.705 9.525 1.00 0.00 30 THR A C 3
ATOM 3929 O O . THR A 1 30 ? -2.792 -6.874 9.199 1.00 0.00 30 THR A O 3
ATOM 3940 N N . GLY A 1 31 ? -2.192 -9.011 9.566 1.00 0.00 31 GLY A N 3
ATOM 3941 C CA . GLY A 1 31 ? -3.503 -9.530 9.221 1.00 0.00 31 GLY A CA 3
ATOM 3942 C C . GLY A 1 31 ? -3.534 -11.045 9.179 1.00 0.00 31 GLY A C 3
ATOM 3943 O O . GLY A 1 31 ? -2.895 -11.709 9.995 1.00 0.00 31 GLY A O 3
ATOM 3947 N N . SER A 1 32 ? -4.281 -11.593 8.226 1.00 0.00 32 SER A N 3
ATOM 3948 C CA . SER A 1 32 ? -4.398 -13.040 8.083 1.00 0.00 32 SER A CA 3
ATOM 3949 C C . SER A 1 32 ? -4.863 -13.412 6.679 1.00 0.00 32 SER A C 3
ATOM 3950 O O . SER A 1 32 ? -5.323 -12.560 5.920 1.00 0.00 32 SER A O 3
ATOM 3958 N N . ASN A 1 33 ? -4.739 -14.691 6.341 1.00 0.00 33 ASN A N 3
ATOM 3959 C CA . ASN A 1 33 ? -5.146 -15.178 5.028 1.00 0.00 33 ASN A CA 3
ATOM 3960 C C . ASN A 1 33 ? -4.330 -14.511 3.924 1.00 0.00 33 ASN A C 3
ATOM 3961 O O . ASN A 1 33 ? -4.878 -14.065 2.915 1.00 0.00 33 ASN A O 3
ATOM 3972 N N . PHE A 1 34 ? -3.018 -14.448 4.122 1.00 0.00 34 PHE A N 3
ATOM 3973 C CA . PHE A 1 34 ? -2.126 -13.835 3.144 1.00 0.00 34 PHE A CA 3
ATOM 3974 C C . PHE A 1 34 ? -1.427 -14.900 2.305 1.00 0.00 34 PHE A C 3
ATOM 3975 O O . PHE A 1 34 ? -1.186 -16.015 2.770 1.00 0.00 34 PHE A O 3
ATOM 3992 N N . LEU A 1 35 ? -1.103 -14.549 1.065 1.00 0.00 35 LEU A N 3
ATOM 3993 C CA . LEU A 1 35 ? -0.431 -15.474 0.159 1.00 0.00 35 LEU A CA 3
ATOM 3994 C C . LEU A 1 35 ? 0.891 -14.892 -0.332 1.00 0.00 35 LEU A C 3
ATOM 3995 O O . LEU A 1 35 ? 1.073 -13.677 -0.405 1.00 0.00 35 LEU A O 3
ATOM 4011 N N . PRO A 1 36 ? 1.835 -15.779 -0.679 1.00 0.00 36 PRO A N 3
ATOM 4012 C CA . PRO A 1 36 ? 3.156 -15.376 -1.172 1.00 0.00 36 PRO A CA 3
ATOM 4013 C C . PRO A 1 36 ? 3.091 -14.753 -2.562 1.00 0.00 36 PRO A C 3
ATOM 4014 O O . PRO A 1 36 ? 3.973 -13.988 -2.952 1.00 0.00 36 PRO A O 3
ATOM 4025 N N . ASP A 1 37 ? 2.041 -15.086 -3.306 1.00 0.00 37 ASP A N 3
ATOM 4026 C CA . ASP A 1 37 ? 1.860 -14.557 -4.653 1.00 0.00 37 ASP A CA 3
ATOM 4027 C C . ASP A 1 37 ? 1.109 -13.230 -4.620 1.00 0.00 37 ASP A C 3
ATOM 4028 O O . ASP A 1 37 ? 1.334 -12.357 -5.457 1.00 0.00 37 ASP A O 3
ATOM 4037 N N . SER A 1 38 ? 0.215 -13.086 -3.647 1.00 0.00 38 SER A N 3
ATOM 4038 C CA . SER A 1 38 ? -0.574 -11.867 -3.507 1.00 0.00 38 SER A CA 3
ATOM 4039 C C . SER A 1 38 ? 0.279 -10.634 -3.787 1.00 0.00 38 SER A C 3
ATOM 4040 O O . SER A 1 38 ? 1.508 -10.689 -3.740 1.00 0.00 38 SER A O 3
ATOM 4048 N N . LYS A 1 39 ? -0.382 -9.519 -4.080 1.00 0.00 39 LYS A N 3
ATOM 4049 C CA . LYS A 1 39 ? 0.312 -8.270 -4.367 1.00 0.00 39 LYS A CA 3
ATOM 4050 C C . LYS A 1 39 ? -0.369 -7.096 -3.670 1.00 0.00 39 LYS A C 3
ATOM 4051 O O . LYS A 1 39 ? -1.493 -7.217 -3.183 1.00 0.00 39 LYS A O 3
ATOM 4070 N N . VAL A 1 40 ? 0.320 -5.960 -3.626 1.00 0.00 40 VAL A N 3
ATOM 4071 C CA . VAL A 1 40 ? -0.219 -4.764 -2.990 1.00 0.00 40 VAL A CA 3
ATOM 4072 C C . VAL A 1 40 ? -0.041 -3.540 -3.881 1.00 0.00 40 VAL A C 3
ATOM 4073 O O . VAL A 1 40 ? 1.081 -3.093 -4.123 1.00 0.00 40 VAL A O 3
ATOM 4086 N N . VAL A 1 41 ? -1.154 -3.000 -4.367 1.00 0.00 41 VAL A N 3
ATOM 4087 C CA . VAL A 1 41 ? -1.122 -1.826 -5.231 1.00 0.00 41 VAL A CA 3
ATOM 4088 C C . VAL A 1 41 ? -1.795 -0.633 -4.562 1.00 0.00 41 VAL A C 3
ATOM 4089 O O . VAL A 1 41 ? -2.691 -0.797 -3.733 1.00 0.00 41 VAL A O 3
ATOM 4102 N N . PHE A 1 42 ? -1.360 0.568 -4.929 1.00 0.00 42 PHE A N 3
ATOM 4103 C CA . PHE A 1 42 ? -1.921 1.789 -4.364 1.00 0.00 42 PHE A CA 3
ATOM 4104 C C . PHE A 1 42 ? -2.872 2.459 -5.352 1.00 0.00 42 PHE A C 3
ATOM 4105 O O . PHE A 1 42 ? -2.963 2.055 -6.512 1.00 0.00 42 PHE A O 3
ATOM 4122 N N . ILE A 1 43 ? -3.577 3.483 -4.884 1.00 0.00 43 ILE A N 3
ATOM 4123 C CA . ILE A 1 43 ? -4.520 4.208 -5.726 1.00 0.00 43 ILE A CA 3
ATOM 4124 C C . ILE A 1 43 ? -4.568 5.686 -5.352 1.00 0.00 43 ILE A C 3
ATOM 4125 O O . ILE A 1 43 ? -4.183 6.068 -4.247 1.00 0.00 43 ILE A O 3
ATOM 4141 N N . GLU A 1 44 ? -5.043 6.511 -6.280 1.00 0.00 44 GLU A N 3
ATOM 4142 C CA . GLU A 1 44 ? -5.141 7.947 -6.046 1.00 0.00 44 GLU A CA 3
ATOM 4143 C C . GLU A 1 44 ? -6.414 8.513 -6.668 1.00 0.00 44 GLU A C 3
ATOM 4144 O O . GLU A 1 44 ? -6.775 8.167 -7.793 1.00 0.00 44 GLU A O 3
ATOM 4156 N N . ARG A 1 45 ? -7.090 9.386 -5.927 1.00 0.00 45 ARG A N 3
ATOM 4157 C CA . ARG A 1 45 ? -8.323 9.999 -6.405 1.00 0.00 45 ARG A CA 3
ATOM 4158 C C . ARG A 1 45 ? -8.052 11.383 -6.987 1.00 0.00 45 ARG A C 3
ATOM 4159 O O . ARG A 1 45 ? -7.420 12.224 -6.348 1.00 0.00 45 ARG A O 3
ATOM 4180 N N . GLY A 1 46 ? -8.535 11.613 -8.204 1.00 0.00 46 GLY A N 3
ATOM 4181 C CA . GLY A 1 46 ? -8.334 12.896 -8.852 1.00 0.00 46 GLY A CA 3
ATOM 4182 C C . GLY A 1 46 ? -9.497 13.843 -8.636 1.00 0.00 46 GLY A C 3
ATOM 4183 O O . GLY A 1 46 ? -10.570 13.449 -8.179 1.00 0.00 46 GLY A O 3
ATOM 4187 N N . PRO A 1 47 ? -9.289 15.126 -8.967 1.00 0.00 47 PRO A N 3
ATOM 4188 C CA . PRO A 1 47 ? -10.318 16.160 -8.814 1.00 0.00 47 PRO A CA 3
ATOM 4189 C C . PRO A 1 47 ? -11.465 15.987 -9.804 1.00 0.00 47 PRO A C 3
ATOM 4190 O O . PRO A 1 47 ? -12.446 16.730 -9.768 1.00 0.00 47 PRO A O 3
ATOM 4201 N N . ASP A 1 48 ? -11.335 15.003 -10.687 1.00 0.00 48 ASP A N 3
ATOM 4202 C CA . ASP A 1 48 ? -12.362 14.733 -11.687 1.00 0.00 48 ASP A CA 3
ATOM 4203 C C . ASP A 1 48 ? -13.431 13.799 -11.128 1.00 0.00 48 ASP A C 3
ATOM 4204 O O . ASP A 1 48 ? -14.617 13.951 -11.419 1.00 0.00 48 ASP A O 3
ATOM 4213 N N . GLY A 1 49 ? -13.003 12.830 -10.324 1.00 0.00 49 GLY A N 3
ATOM 4214 C CA . GLY A 1 49 ? -13.935 11.885 -9.738 1.00 0.00 49 GLY A CA 3
ATOM 4215 C C . GLY A 1 49 ? -13.460 10.451 -9.859 1.00 0.00 49 GLY A C 3
ATOM 4216 O O . GLY A 1 49 ? -13.831 9.596 -9.055 1.00 0.00 49 GLY A O 3
ATOM 4220 N N . LYS A 1 50 ? -12.638 10.185 -10.869 1.00 0.00 50 LYS A N 3
ATOM 4221 C CA . LYS A 1 50 ? -12.110 8.844 -11.094 1.00 0.00 50 LYS A CA 3
ATOM 4222 C C . LYS A 1 50 ? -10.661 8.745 -10.630 1.00 0.00 50 LYS A C 3
ATOM 4223 O O . LYS A 1 50 ? -9.882 9.686 -10.785 1.00 0.00 50 LYS A O 3
ATOM 4242 N N . LEU A 1 51 ? -10.304 7.598 -10.061 1.00 0.00 51 LEU A N 3
ATOM 4243 C CA . LEU A 1 51 ? -8.947 7.375 -9.575 1.00 0.00 51 LEU A CA 3
ATOM 4244 C C . LEU A 1 51 ? -8.142 6.547 -10.572 1.00 0.00 51 LEU A C 3
ATOM 4245 O O . LEU A 1 51 ? -8.651 5.589 -11.151 1.00 0.00 51 LEU A O 3
ATOM 4261 N N . GLN A 1 52 ? -6.881 6.923 -10.764 1.00 0.00 52 GLN A N 3
ATOM 4262 C CA . GLN A 1 52 ? -6.006 6.214 -11.689 1.00 0.00 52 GLN A CA 3
ATOM 4263 C C . GLN A 1 52 ? -4.545 6.352 -11.271 1.00 0.00 52 GLN A C 3
ATOM 4264 O O . GLN A 1 52 ? -3.936 7.407 -11.449 1.00 0.00 52 GLN A O 3
ATOM 4278 N N . TRP A 1 53 ? -3.991 5.282 -10.714 1.00 0.00 53 TRP A N 3
ATOM 4279 C CA . TRP A 1 53 ? -2.602 5.284 -10.269 1.00 0.00 53 TRP A CA 3
ATOM 4280 C C . TRP A 1 53 ? -2.013 3.878 -10.317 1.00 0.00 53 TRP A C 3
ATOM 4281 O O . TRP A 1 53 ? -2.512 2.965 -9.660 1.00 0.00 53 TRP A O 3
ATOM 4302 N N . GLU A 1 54 ? -0.950 3.713 -11.098 1.00 0.00 54 GLU A N 3
ATOM 4303 C CA . GLU A 1 54 ? -0.295 2.417 -11.230 1.00 0.00 54 GLU A CA 3
ATOM 4304 C C . GLU A 1 54 ? 1.116 2.459 -10.650 1.00 0.00 54 GLU A C 3
ATOM 4305 O O . GLU A 1 54 ? 2.035 2.999 -11.265 1.00 0.00 54 GLU A O 3
ATOM 4317 N N . GLU A 1 55 ? 1.278 1.885 -9.462 1.00 0.00 55 GLU A N 3
ATOM 4318 C CA . GLU A 1 55 ? 2.576 1.859 -8.798 1.00 0.00 55 GLU A CA 3
ATOM 4319 C C . GLU A 1 55 ? 2.770 0.552 -8.033 1.00 0.00 55 GLU A C 3
ATOM 4320 O O . GLU A 1 55 ? 2.106 0.306 -7.027 1.00 0.00 55 GLU A O 3
ATOM 4332 N N . GLU A 1 56 ? 3.684 -0.282 -8.520 1.00 0.00 56 GLU A N 3
ATOM 4333 C CA . GLU A 1 56 ? 3.963 -1.563 -7.884 1.00 0.00 56 GLU A CA 3
ATOM 4334 C C . GLU A 1 56 ? 4.914 -1.389 -6.703 1.00 0.00 56 GLU A C 3
ATOM 4335 O O . GLU A 1 56 ? 5.847 -0.587 -6.757 1.00 0.00 56 GLU A O 3
ATOM 4347 N N . ALA A 1 57 ? 4.671 -2.145 -5.638 1.00 0.00 57 ALA A N 3
ATOM 4348 C CA . ALA A 1 57 ? 5.506 -2.075 -4.445 1.00 0.00 57 ALA A CA 3
ATOM 4349 C C . ALA A 1 57 ? 6.337 -3.343 -4.282 1.00 0.00 57 ALA A C 3
ATOM 4350 O O . ALA A 1 57 ? 5.841 -4.453 -4.476 1.00 0.00 57 ALA A O 3
ATOM 4357 N N . THR A 1 58 ? 7.606 -3.171 -3.925 1.00 0.00 58 THR A N 3
ATOM 4358 C CA . THR A 1 58 ? 8.508 -4.301 -3.738 1.00 0.00 58 THR A CA 3
ATOM 4359 C C . THR A 1 58 ? 7.989 -5.246 -2.660 1.00 0.00 58 THR A C 3
ATOM 4360 O O . THR A 1 58 ? 8.212 -5.027 -1.469 1.00 0.00 58 THR A O 3
ATOM 4371 N N . VAL A 1 59 ? 7.296 -6.298 -3.085 1.00 0.00 59 VAL A N 3
ATOM 4372 C CA . VAL A 1 59 ? 6.747 -7.277 -2.155 1.00 0.00 59 VAL A CA 3
ATOM 4373 C C . VAL A 1 59 ? 7.768 -8.363 -1.834 1.00 0.00 59 VAL A C 3
ATOM 4374 O O . VAL A 1 59 ? 8.284 -9.029 -2.731 1.00 0.00 59 VAL A O 3
ATOM 4387 N N . ASN A 1 60 ? 8.056 -8.535 -0.548 1.00 0.00 60 ASN A N 3
ATOM 4388 C CA . ASN A 1 60 ? 9.016 -9.540 -0.107 1.00 0.00 60 ASN A CA 3
ATOM 4389 C C . ASN A 1 60 ? 8.302 -10.783 0.415 1.00 0.00 60 ASN A C 3
ATOM 4390 O O . ASN A 1 60 ? 7.597 -10.728 1.423 1.00 0.00 60 ASN A O 3
ATOM 4401 N N . ARG A 1 61 ? 8.490 -11.902 -0.277 1.00 0.00 61 ARG A N 3
ATOM 4402 C CA . ARG A 1 61 ? 7.863 -13.158 0.117 1.00 0.00 61 ARG A CA 3
ATOM 4403 C C . ARG A 1 61 ? 8.561 -13.755 1.335 1.00 0.00 61 ARG A C 3
ATOM 4404 O O . ARG A 1 61 ? 7.910 -14.203 2.280 1.00 0.00 61 ARG A O 3
ATOM 4425 N N . LEU A 1 62 ? 9.889 -13.760 1.306 1.00 0.00 62 LEU A N 3
ATOM 4426 C CA . LEU A 1 62 ? 10.677 -14.303 2.408 1.00 0.00 62 LEU A CA 3
ATOM 4427 C C . LEU A 1 62 ? 10.238 -13.702 3.739 1.00 0.00 62 LEU A C 3
ATOM 4428 O O . LEU A 1 62 ? 10.099 -14.411 4.735 1.00 0.00 62 LEU A O 3
ATOM 4444 N N . GLN A 1 63 ? 10.018 -12.391 3.747 1.00 0.00 63 GLN A N 3
ATOM 4445 C CA . GLN A 1 63 ? 9.593 -11.695 4.956 1.00 0.00 63 GLN A CA 3
ATOM 4446 C C . GLN A 1 63 ? 8.105 -11.909 5.212 1.00 0.00 63 GLN A C 3
ATOM 4447 O O . GLN A 1 63 ? 7.690 -12.168 6.342 1.00 0.00 63 GLN A O 3
ATOM 4461 N N . SER A 1 64 ? 7.306 -11.799 4.155 1.00 0.00 64 SER A N 3
ATOM 4462 C CA . SER A 1 64 ? 5.863 -11.976 4.267 1.00 0.00 64 SER A CA 3
ATOM 4463 C C . SER A 1 64 ? 5.523 -13.393 4.720 1.00 0.00 64 SER A C 3
ATOM 4464 O O . SER A 1 64 ? 6.163 -14.359 4.307 1.00 0.00 64 SER A O 3
ATOM 4472 N N . ASN A 1 65 ? 4.510 -13.507 5.573 1.00 0.00 65 ASN A N 3
ATOM 4473 C CA . ASN A 1 65 ? 4.084 -14.804 6.084 1.00 0.00 65 ASN A CA 3
ATOM 4474 C C . ASN A 1 65 ? 2.582 -14.997 5.896 1.00 0.00 65 ASN A C 3
ATOM 4475 O O . ASN A 1 65 ? 1.877 -14.080 5.474 1.00 0.00 65 ASN A O 3
ATOM 4486 N N . GLU A 1 66 ? 2.100 -16.195 6.212 1.00 0.00 66 GLU A N 3
ATOM 4487 C CA . GLU A 1 66 ? 0.682 -16.507 6.077 1.00 0.00 66 GLU A CA 3
ATOM 4488 C C . GLU A 1 66 ? -0.178 -15.420 6.717 1.00 0.00 66 GLU A C 3
ATOM 4489 O O . GLU A 1 66 ? -1.342 -15.243 6.360 1.00 0.00 66 GLU A O 3
ATOM 4501 N N . VAL A 1 67 ? 0.405 -14.696 7.667 1.00 0.00 67 VAL A N 3
ATOM 4502 C CA . VAL A 1 67 ? -0.305 -13.627 8.358 1.00 0.00 67 VAL A CA 3
ATOM 4503 C C . VAL A 1 67 ? 0.534 -12.355 8.413 1.00 0.00 67 VAL A C 3
ATOM 4504 O O . VAL A 1 67 ? 0.432 -11.571 9.357 1.00 0.00 67 VAL A O 3
ATOM 4517 N N . THR A 1 68 ? 1.364 -12.156 7.394 1.00 0.00 68 THR A N 3
ATOM 4518 C CA . THR A 1 68 ? 2.222 -10.980 7.326 1.00 0.00 68 THR A CA 3
ATOM 4519 C C . THR A 1 68 ? 2.586 -10.648 5.883 1.00 0.00 68 THR A C 3
ATOM 4520 O O . THR A 1 68 ? 2.858 -11.540 5.079 1.00 0.00 68 THR A O 3
ATOM 4531 N N . LEU A 1 69 ? 2.591 -9.359 5.561 1.00 0.00 69 LEU A N 3
ATOM 4532 C CA . LEU A 1 69 ? 2.922 -8.908 4.214 1.00 0.00 69 LEU A CA 3
ATOM 4533 C C . LEU A 1 69 ? 3.934 -7.767 4.255 1.00 0.00 69 LEU A C 3
ATOM 4534 O O . LEU A 1 69 ? 3.585 -6.623 4.548 1.00 0.00 69 LEU A O 3
ATOM 4550 N N . THR A 1 70 ? 5.190 -8.086 3.958 1.00 0.00 70 THR A N 3
ATOM 4551 C CA . THR A 1 70 ? 6.253 -7.089 3.960 1.00 0.00 70 THR A CA 3
ATOM 4552 C C . THR A 1 70 ? 6.497 -6.543 2.557 1.00 0.00 70 THR A C 3
ATOM 4553 O O . THR A 1 70 ? 6.789 -7.298 1.629 1.00 0.00 70 THR A O 3
ATOM 4564 N N . LEU A 1 71 ? 6.377 -5.228 2.410 1.00 0.00 71 LEU A N 3
ATOM 4565 C CA . LEU A 1 71 ? 6.587 -4.581 1.119 1.00 0.00 71 LEU A CA 3
ATOM 4566 C C . LEU A 1 71 ? 7.261 -3.224 1.294 1.00 0.00 71 LEU A C 3
ATOM 4567 O O . LEU A 1 71 ? 7.208 -2.625 2.368 1.00 0.00 71 LEU A O 3
ATOM 4583 N N . THR A 1 72 ? 7.895 -2.743 0.229 1.00 0.00 72 THR A N 3
ATOM 4584 C CA . THR A 1 72 ? 8.579 -1.456 0.263 1.00 0.00 72 THR A CA 3
ATOM 4585 C C . THR A 1 72 ? 7.681 -0.342 -0.261 1.00 0.00 72 THR A C 3
ATOM 4586 O O . THR A 1 72 ? 7.417 -0.256 -1.460 1.00 0.00 72 THR A O 3
ATOM 4597 N N . VAL A 1 73 ? 7.214 0.511 0.645 1.00 0.00 73 VAL A N 3
ATOM 4598 C CA . VAL A 1 73 ? 6.346 1.622 0.274 1.00 0.00 73 VAL A CA 3
ATOM 4599 C C . VAL A 1 73 ? 6.906 2.379 -0.925 1.00 0.00 73 VAL A C 3
ATOM 4600 O O . VAL A 1 73 ? 8.032 2.878 -0.906 1.00 0.00 73 VAL A O 3
ATOM 4613 N N . PRO A 1 74 ? 6.102 2.469 -1.996 1.00 0.00 74 PRO A N 3
ATOM 4614 C CA . PRO A 1 74 ? 6.496 3.165 -3.224 1.00 0.00 74 PRO A CA 3
ATOM 4615 C C . PRO A 1 74 ? 6.575 4.676 -3.035 1.00 0.00 74 PRO A C 3
ATOM 4616 O O . PRO A 1 74 ? 6.151 5.205 -2.008 1.00 0.00 74 PRO A O 3
ATOM 4627 N N . GLU A 1 75 ? 7.121 5.365 -4.032 1.00 0.00 75 GLU A N 3
ATOM 4628 C CA . GLU A 1 75 ? 7.256 6.816 -3.973 1.00 0.00 75 GLU A CA 3
ATOM 4629 C C . GLU A 1 75 ? 6.089 7.500 -4.678 1.00 0.00 75 GLU A C 3
ATOM 4630 O O . GLU A 1 75 ? 5.879 7.316 -5.877 1.00 0.00 75 GLU A O 3
ATOM 4642 N N . TYR A 1 76 ? 5.331 8.290 -3.925 1.00 0.00 76 TYR A N 3
ATOM 4643 C CA . TYR A 1 76 ? 4.183 8.999 -4.475 1.00 0.00 76 TYR A CA 3
ATOM 4644 C C . TYR A 1 76 ? 4.574 9.782 -5.725 1.00 0.00 76 TYR A C 3
ATOM 4645 O O . TYR A 1 76 ? 5.706 10.249 -5.850 1.00 0.00 76 TYR A O 3
ATOM 4663 N N . SER A 1 77 ? 3.628 9.921 -6.648 1.00 0.00 77 SER A N 3
ATOM 4664 C CA . SER A 1 77 ? 3.873 10.644 -7.891 1.00 0.00 77 SER A CA 3
ATOM 4665 C C . SER A 1 77 ? 4.429 12.036 -7.609 1.00 0.00 77 SER A C 3
ATOM 4666 O O . SER A 1 77 ? 5.511 12.390 -8.074 1.00 0.00 77 SER A O 3
ATOM 4674 N N . ASN A 1 78 ? 3.679 12.822 -6.842 1.00 0.00 78 ASN A N 3
ATOM 4675 C CA . ASN A 1 78 ? 4.096 14.177 -6.498 1.00 0.00 78 ASN A CA 3
ATOM 4676 C C . ASN A 1 78 ? 5.022 14.169 -5.285 1.00 0.00 78 ASN A C 3
ATOM 4677 O O . ASN A 1 78 ? 4.647 13.708 -4.206 1.00 0.00 78 ASN A O 3
ATOM 4688 N N . LYS A 1 79 ? 6.233 14.682 -5.469 1.00 0.00 79 LYS A N 3
ATOM 4689 C CA . LYS A 1 79 ? 7.213 14.737 -4.391 1.00 0.00 79 LYS A CA 3
ATOM 4690 C C . LYS A 1 79 ? 7.430 16.173 -3.925 1.00 0.00 79 LYS A C 3
ATOM 4691 O O . LYS A 1 79 ? 7.702 16.420 -2.750 1.00 0.00 79 LYS A O 3
ATOM 4710 N N . ARG A 1 80 ? 7.306 17.117 -4.853 1.00 0.00 80 ARG A N 3
ATOM 4711 C CA . ARG A 1 80 ? 7.488 18.528 -4.536 1.00 0.00 80 ARG A CA 3
ATOM 4712 C C . ARG A 1 80 ? 6.202 19.130 -3.976 1.00 0.00 80 ARG A C 3
ATOM 4713 O O . ARG A 1 80 ? 5.715 20.148 -4.468 1.00 0.00 80 ARG A O 3
ATOM 4734 N N . VAL A 1 81 ? 5.657 18.493 -2.945 1.00 0.00 81 VAL A N 3
ATOM 4735 C CA . VAL A 1 81 ? 4.428 18.965 -2.318 1.00 0.00 81 VAL A CA 3
ATOM 4736 C C . VAL A 1 81 ? 4.678 19.396 -0.877 1.00 0.00 81 VAL A C 3
ATOM 4737 O O . VAL A 1 81 ? 5.324 18.684 -0.108 1.00 0.00 81 VAL A O 3
ATOM 4750 N N . SER A 1 82 ? 4.161 20.566 -0.517 1.00 0.00 82 SER A N 3
ATOM 4751 C CA . SER A 1 82 ? 4.330 21.095 0.831 1.00 0.00 82 SER A CA 3
ATOM 4752 C C . SER A 1 82 ? 3.364 20.424 1.803 1.00 0.00 82 SER A C 3
ATOM 4753 O O . SER A 1 82 ? 3.606 20.386 3.009 1.00 0.00 82 SER A O 3
ATOM 4761 N N . ARG A 1 83 ? 2.268 19.896 1.268 1.00 0.00 83 ARG A N 3
ATOM 4762 C CA . ARG A 1 83 ? 1.263 19.228 2.086 1.00 0.00 83 ARG A CA 3
ATOM 4763 C C . ARG A 1 83 ? 1.229 17.731 1.790 1.00 0.00 83 ARG A C 3
ATOM 4764 O O . ARG A 1 83 ? 1.539 17.284 0.686 1.00 0.00 83 ARG A O 3
ATOM 4785 N N . PRO A 1 84 ? 0.843 16.937 2.800 1.00 0.00 84 PRO A N 3
ATOM 4786 C CA . PRO A 1 84 ? 0.759 15.479 2.673 1.00 0.00 84 PRO A CA 3
ATOM 4787 C C . PRO A 1 84 ? -0.383 15.042 1.762 1.00 0.00 84 PRO A C 3
ATOM 4788 O O . PRO A 1 84 ? -1.325 15.798 1.524 1.00 0.00 84 PRO A O 3
ATOM 4799 N N . VAL A 1 85 ? -0.294 13.816 1.255 1.00 0.00 85 VAL A N 3
ATOM 4800 C CA . VAL A 1 85 ? -1.321 13.277 0.372 1.00 0.00 85 VAL A CA 3
ATOM 4801 C C . VAL A 1 85 ? -1.925 12.000 0.946 1.00 0.00 85 VAL A C 3
ATOM 4802 O O . VAL A 1 85 ? -1.204 11.065 1.296 1.00 0.00 85 VAL A O 3
ATOM 4815 N N . GLN A 1 86 ? -3.250 11.968 1.039 1.00 0.00 86 GLN A N 3
ATOM 4816 C CA . GLN A 1 86 ? -3.950 10.804 1.570 1.00 0.00 86 GLN A CA 3
ATOM 4817 C C . GLN A 1 86 ? -4.334 9.842 0.451 1.00 0.00 86 GLN A C 3
ATOM 4818 O O . GLN A 1 86 ? -5.211 10.135 -0.361 1.00 0.00 86 GLN A O 3
ATOM 4832 N N . VAL A 1 87 ? -3.671 8.690 0.414 1.00 0.00 87 VAL A N 3
ATOM 4833 C CA . VAL A 1 87 ? -3.943 7.684 -0.605 1.00 0.00 87 VAL A CA 3
ATOM 4834 C C . VAL A 1 87 ? -4.406 6.375 0.025 1.00 0.00 87 VAL A C 3
ATOM 4835 O O . VAL A 1 87 ? -4.266 6.171 1.231 1.00 0.00 87 VAL A O 3
ATOM 4848 N N . TYR A 1 88 ? -4.958 5.491 -0.798 1.00 0.00 88 TYR A N 3
ATOM 4849 C CA . TYR A 1 88 ? -5.444 4.202 -0.322 1.00 0.00 88 TYR A CA 3
ATOM 4850 C C . TYR A 1 88 ? -4.793 3.056 -1.090 1.00 0.00 88 TYR A C 3
ATOM 4851 O O . TYR A 1 88 ? -4.284 3.244 -2.196 1.00 0.00 88 TYR A O 3
ATOM 4869 N N . PHE A 1 89 ? -4.813 1.867 -0.497 1.00 0.00 89 PHE A N 3
ATOM 4870 C CA . PHE A 1 89 ? -4.224 0.689 -1.124 1.00 0.00 89 PHE A CA 3
ATOM 4871 C C . PHE A 1 89 ? -4.962 -0.578 -0.701 1.00 0.00 89 PHE A C 3
ATOM 4872 O O . PHE A 1 89 ? -5.507 -0.654 0.401 1.00 0.00 89 PHE A O 3
ATOM 4889 N N . TYR A 1 90 ? -4.977 -1.569 -1.585 1.00 0.00 90 TYR A N 3
ATOM 4890 C CA . TYR A 1 90 ? -5.650 -2.832 -1.306 1.00 0.00 90 TYR A CA 3
ATOM 4891 C C . TYR A 1 90 ? -4.731 -4.015 -1.595 1.00 0.00 90 TYR A C 3
ATOM 4892 O O . TYR A 1 90 ? -3.655 -3.854 -2.171 1.00 0.00 90 TYR A O 3
ATOM 4910 N N . VAL A 1 91 ? -5.164 -5.205 -1.190 1.00 0.00 91 VAL A N 3
ATOM 4911 C CA . VAL A 1 91 ? -4.382 -6.416 -1.406 1.00 0.00 91 VAL A CA 3
ATOM 4912 C C . VAL A 1 91 ? -5.130 -7.402 -2.296 1.00 0.00 91 VAL A C 3
ATOM 4913 O O . VAL A 1 91 ? -6.338 -7.590 -2.153 1.00 0.00 91 VAL A O 3
ATOM 4926 N N . SER A 1 92 ? -4.404 -8.029 -3.216 1.00 0.00 92 SER A N 3
ATOM 4927 C CA . SER A 1 92 ? -5.000 -8.994 -4.133 1.00 0.00 92 SER A CA 3
ATOM 4928 C C . SER A 1 92 ? -4.743 -10.422 -3.662 1.00 0.00 92 SER A C 3
ATOM 4929 O O . SER A 1 92 ? -3.600 -10.875 -3.613 1.00 0.00 92 SER A O 3
ATOM 4937 N N . ASN A 1 93 ? -5.816 -11.126 -3.315 1.00 0.00 93 ASN A N 3
ATOM 4938 C CA . ASN A 1 93 ? -5.708 -12.503 -2.847 1.00 0.00 93 ASN A CA 3
ATOM 4939 C C . ASN A 1 93 ? -6.641 -13.419 -3.632 1.00 0.00 93 ASN A C 3
ATOM 4940 O O . ASN A 1 93 ? -7.851 -13.431 -3.407 1.00 0.00 93 ASN A O 3
ATOM 4951 N N . GLY A 1 94 ? -6.070 -14.187 -4.555 1.00 0.00 94 GLY A N 3
ATOM 4952 C CA . GLY A 1 94 ? -6.864 -15.097 -5.359 1.00 0.00 94 GLY A CA 3
ATOM 4953 C C . GLY A 1 94 ? -7.038 -14.610 -6.784 1.00 0.00 94 GLY A C 3
ATOM 4954 O O . GLY A 1 94 ? -6.059 -14.321 -7.472 1.00 0.00 94 GLY A O 3
ATOM 4958 N N . ARG A 1 95 ? -8.287 -14.520 -7.229 1.00 0.00 95 ARG A N 3
ATOM 4959 C CA . ARG A 1 95 ? -8.586 -14.068 -8.582 1.00 0.00 95 ARG A CA 3
ATOM 4960 C C . ARG A 1 95 ? -9.636 -12.961 -8.567 1.00 0.00 95 ARG A C 3
ATOM 4961 O O . ARG A 1 95 ? -9.514 -11.966 -9.281 1.00 0.00 95 ARG A O 3
ATOM 4982 N N . ARG A 1 96 ? -10.667 -13.142 -7.748 1.00 0.00 96 ARG A N 3
ATOM 4983 C CA . ARG A 1 96 ? -11.739 -12.160 -7.640 1.00 0.00 96 ARG A CA 3
ATOM 4984 C C . ARG A 1 96 ? -11.786 -11.558 -6.239 1.00 0.00 96 ARG A C 3
ATOM 4985 O O . ARG A 1 96 ? -12.198 -10.412 -6.057 1.00 0.00 96 ARG A O 3
ATOM 5006 N N . LYS A 1 97 ? -11.363 -12.339 -5.251 1.00 0.00 97 LYS A N 3
ATOM 5007 C CA . LYS A 1 97 ? -11.356 -11.885 -3.865 1.00 0.00 97 LYS A CA 3
ATOM 5008 C C . LYS A 1 97 ? -10.385 -10.723 -3.679 1.00 0.00 97 LYS A C 3
ATOM 5009 O O . LYS A 1 97 ? -9.211 -10.820 -4.035 1.00 0.00 97 LYS A O 3
ATOM 5028 N N . ARG A 1 98 ? -10.883 -9.626 -3.118 1.00 0.00 98 ARG A N 3
ATOM 5029 C CA . ARG A 1 98 ? -10.059 -8.446 -2.884 1.00 0.00 98 ARG A CA 3
ATOM 5030 C C . ARG A 1 98 ? -10.085 -8.048 -1.411 1.00 0.00 98 ARG A C 3
ATOM 5031 O O . ARG A 1 98 ? -10.950 -8.489 -0.654 1.00 0.00 98 ARG A O 3
ATOM 5052 N N . SER A 1 99 ? -9.130 -7.214 -1.012 1.00 0.00 99 SER A N 3
ATOM 5053 C CA . SER A 1 99 ? -9.041 -6.760 0.371 1.00 0.00 99 SER A CA 3
ATOM 5054 C C . SER A 1 99 ? -9.518 -5.317 0.501 1.00 0.00 99 SER A C 3
ATOM 5055 O O . SER A 1 99 ? -9.459 -4.529 -0.443 1.00 0.00 99 SER A O 3
ATOM 5063 N N . PRO A 1 100 ? -10.005 -4.962 1.700 1.00 0.00 100 PRO A N 3
ATOM 5064 C CA . PRO A 1 100 ? -10.502 -3.612 1.984 1.00 0.00 100 PRO A CA 3
ATOM 5065 C C . PRO A 1 100 ? -9.383 -2.578 2.022 1.00 0.00 100 PRO A C 3
ATOM 5066 O O . PRO A 1 100 ? -8.378 -2.760 2.711 1.00 0.00 100 PRO A O 3
ATOM 5077 N N . THR A 1 101 ? -9.562 -1.491 1.278 1.00 0.00 101 THR A N 3
ATOM 5078 C CA . THR A 1 101 ? -8.567 -0.427 1.227 1.00 0.00 101 THR A CA 3
ATOM 5079 C C . THR A 1 101 ? -8.266 0.112 2.621 1.00 0.00 101 THR A C 3
ATOM 5080 O O . THR A 1 101 ? -9.067 -0.042 3.542 1.00 0.00 101 THR A O 3
ATOM 5091 N N . GLN A 1 102 ? -7.106 0.745 2.768 1.00 0.00 102 GLN A N 3
ATOM 5092 C CA . GLN A 1 102 ? -6.700 1.307 4.051 1.00 0.00 102 GLN A CA 3
ATOM 5093 C C . GLN A 1 102 ? -6.393 2.795 3.920 1.00 0.00 102 GLN A C 3
ATOM 5094 O O . GLN A 1 102 ? -5.848 3.240 2.910 1.00 0.00 102 GLN A O 3
ATOM 5108 N N . SER A 1 103 ? -6.746 3.559 4.949 1.00 0.00 103 SER A N 3
ATOM 5109 C CA . SER A 1 103 ? -6.511 4.998 4.947 1.00 0.00 103 SER A CA 3
ATOM 5110 C C . SER A 1 103 ? -5.042 5.310 5.217 1.00 0.00 103 SER A C 3
ATOM 5111 O O . SER A 1 103 ? -4.579 5.238 6.355 1.00 0.00 103 SER A O 3
ATOM 5119 N N . PHE A 1 104 ? -4.314 5.655 4.160 1.00 0.00 104 PHE A N 3
ATOM 5120 C CA . PHE A 1 104 ? -2.897 5.977 4.281 1.00 0.00 104 PHE A CA 3
ATOM 5121 C C . PHE A 1 104 ? -2.621 7.404 3.816 1.00 0.00 104 PHE A C 3
ATOM 5122 O O . PHE A 1 104 ? -3.394 7.978 3.049 1.00 0.00 104 PHE A O 3
ATOM 5139 N N . ARG A 1 105 ? -1.515 7.970 4.288 1.00 0.00 105 ARG A N 3
ATOM 5140 C CA . ARG A 1 105 ? -1.138 9.330 3.923 1.00 0.00 105 ARG A CA 3
ATOM 5141 C C . ARG A 1 105 ? 0.380 9.490 3.916 1.00 0.00 105 ARG A C 3
ATOM 5142 O O . ARG A 1 105 ? 1.080 8.906 4.743 1.00 0.00 105 ARG A O 3
ATOM 5163 N N . PHE A 1 106 ? 0.881 10.284 2.976 1.00 0.00 106 PHE A N 3
ATOM 5164 C CA . PHE A 1 106 ? 2.316 10.520 2.860 1.00 0.00 106 PHE A CA 3
ATOM 5165 C C . PHE A 1 106 ? 2.681 11.911 3.369 1.00 0.00 106 PHE A C 3
ATOM 5166 O O . PHE A 1 106 ? 2.102 12.912 2.945 1.00 0.00 106 PHE A O 3
ATOM 5183 N N . LEU A 1 107 ? 3.645 11.966 4.282 1.00 0.00 107 LEU A N 3
ATOM 5184 C CA . LEU A 1 107 ? 4.089 13.234 4.851 1.00 0.00 107 LEU A CA 3
ATOM 5185 C C . LEU A 1 107 ? 5.244 13.819 4.044 1.00 0.00 107 LEU A C 3
ATOM 5186 O O . LEU A 1 107 ? 6.128 13.104 3.572 1.00 0.00 107 LEU A O 3
ATOM 5202 N N . PRO A 1 108 ? 5.238 15.150 3.881 1.00 0.00 108 PRO A N 3
ATOM 5203 C CA . PRO A 1 108 ? 6.280 15.861 3.134 1.00 0.00 108 PRO A CA 3
ATOM 5204 C C . PRO A 1 108 ? 7.620 15.857 3.861 1.00 0.00 108 PRO A C 3
ATOM 5205 O O . PRO A 1 108 ? 7.705 16.235 5.029 1.00 0.00 108 PRO A O 3
ATOM 5216 N N . VAL A 1 109 ? 8.666 15.427 3.162 1.00 0.00 109 VAL A N 3
ATOM 5217 C CA . VAL A 1 109 ? 10.003 15.375 3.741 1.00 0.00 109 VAL A CA 3
ATOM 5218 C C . VAL A 1 109 ? 10.575 16.776 3.931 1.00 0.00 109 VAL A C 3
ATOM 5219 O O . VAL A 1 109 ? 11.375 17.013 4.836 1.00 0.00 109 VAL A O 3
ATOM 5232 N N . ILE A 1 110 ? 10.158 17.700 3.072 1.00 0.00 110 ILE A N 3
ATOM 5233 C CA . ILE A 1 110 ? 10.627 19.078 3.146 1.00 0.00 110 ILE A CA 3
ATOM 5234 C C . ILE A 1 110 ? 10.829 19.513 4.593 1.00 0.00 110 ILE A C 3
ATOM 5235 O O . ILE A 1 110 ? 11.832 20.143 4.929 1.00 0.00 110 ILE A O 3
ATOM 5251 N N . CYS A 1 111 ? 9.869 19.172 5.446 1.00 0.00 111 CYS A N 3
ATOM 5252 C CA . CYS A 1 111 ? 9.941 19.526 6.859 1.00 0.00 111 CYS A CA 3
ATOM 5253 C C . CYS A 1 111 ? 10.447 18.351 7.690 1.00 0.00 111 CYS A C 3
ATOM 5254 O O . CYS A 1 111 ? 10.109 17.198 7.424 1.00 0.00 111 CYS A O 3
ATOM 5262 N N . LYS A 1 112 ? 11.261 18.652 8.696 1.00 0.00 112 LYS A N 3
ATOM 5263 C CA . LYS A 1 112 ? 11.816 17.622 9.566 1.00 0.00 112 LYS A CA 3
ATOM 5264 C C . LYS A 1 112 ? 10.912 17.384 10.771 1.00 0.00 112 LYS A C 3
ATOM 5265 O O . LYS A 1 112 ? 10.131 18.254 11.154 1.00 0.00 112 LYS A O 3
ATOM 5284 N N . GLU A 1 113 ? 11.025 16.200 11.366 1.00 0.00 113 GLU A N 3
ATOM 5285 C CA . GLU A 1 113 ? 10.218 15.849 12.528 1.00 0.00 113 GLU A CA 3
ATOM 5286 C C . GLU A 1 113 ? 10.517 16.781 13.699 1.00 0.00 113 GLU A C 3
ATOM 5287 O O . GLU A 1 113 ? 9.609 17.216 14.406 1.00 0.00 113 GLU A O 3
ATOM 5299 N N . GLU A 1 114 ? 11.797 17.080 13.898 1.00 0.00 114 GLU A N 3
ATOM 5300 C CA . GLU A 1 114 ? 12.215 17.958 14.984 1.00 0.00 114 GLU A CA 3
ATOM 5301 C C . GLU A 1 114 ? 11.534 19.320 14.877 1.00 0.00 114 GLU A C 3
ATOM 5302 O O . GLU A 1 114 ? 11.227 19.952 15.886 1.00 0.00 114 GLU A O 3
ATOM 5314 N N . GLY A 1 1 ? -9.186 -15.446 16.025 1.00 0.00 1 GLY A N 4
ATOM 5315 C CA . GLY A 1 1 ? -8.946 -15.770 14.631 1.00 0.00 1 GLY A CA 4
ATOM 5316 C C . GLY A 1 1 ? -10.229 -15.868 13.829 1.00 0.00 1 GLY A C 4
ATOM 5317 O O . GLY A 1 1 ? -11.233 -16.391 14.313 1.00 0.00 1 GLY A O 4
ATOM 5321 N N . SER A 1 2 ? -10.198 -15.360 12.601 1.00 0.00 2 SER A N 4
ATOM 5322 C CA . SER A 1 2 ? -11.369 -15.387 11.733 1.00 0.00 2 SER A CA 4
ATOM 5323 C C . SER A 1 2 ? -11.580 -16.781 11.149 1.00 0.00 2 SER A C 4
ATOM 5324 O O . SER A 1 2 ? -10.716 -17.650 11.261 1.00 0.00 2 SER A O 4
ATOM 5332 N N . SER A 1 3 ? -12.735 -16.985 10.525 1.00 0.00 3 SER A N 4
ATOM 5333 C CA . SER A 1 3 ? -13.063 -18.274 9.926 1.00 0.00 3 SER A CA 4
ATOM 5334 C C . SER A 1 3 ? -12.779 -18.264 8.427 1.00 0.00 3 SER A C 4
ATOM 5335 O O . SER A 1 3 ? -12.104 -19.151 7.906 1.00 0.00 3 SER A O 4
ATOM 5343 N N . GLY A 1 4 ? -13.300 -17.253 7.738 1.00 0.00 4 GLY A N 4
ATOM 5344 C CA . GLY A 1 4 ? -13.092 -17.145 6.306 1.00 0.00 4 GLY A CA 4
ATOM 5345 C C . GLY A 1 4 ? -13.669 -18.323 5.546 1.00 0.00 4 GLY A C 4
ATOM 5346 O O . GLY A 1 4 ? -13.147 -19.435 5.623 1.00 0.00 4 GLY A O 4
ATOM 5350 N N . SER A 1 5 ? -14.751 -18.080 4.813 1.00 0.00 5 SER A N 4
ATOM 5351 C CA . SER A 1 5 ? -15.402 -19.132 4.041 1.00 0.00 5 SER A CA 4
ATOM 5352 C C . SER A 1 5 ? -14.623 -19.429 2.763 1.00 0.00 5 SER A C 4
ATOM 5353 O O . SER A 1 5 ? -14.728 -20.519 2.199 1.00 0.00 5 SER A O 4
ATOM 5361 N N . SER A 1 6 ? -13.843 -18.453 2.312 1.00 0.00 6 SER A N 4
ATOM 5362 C CA . SER A 1 6 ? -13.049 -18.607 1.099 1.00 0.00 6 SER A CA 4
ATOM 5363 C C . SER A 1 6 ? -11.618 -18.126 1.322 1.00 0.00 6 SER A C 4
ATOM 5364 O O . SER A 1 6 ? -11.025 -17.484 0.456 1.00 0.00 6 SER A O 4
ATOM 5372 N N . GLY A 1 7 ? -11.068 -18.443 2.490 1.00 0.00 7 GLY A N 4
ATOM 5373 C CA . GLY A 1 7 ? -9.712 -18.036 2.807 1.00 0.00 7 GLY A CA 4
ATOM 5374 C C . GLY A 1 7 ? -9.389 -16.647 2.294 1.00 0.00 7 GLY A C 4
ATOM 5375 O O . GLY A 1 7 ? -8.322 -16.421 1.721 1.00 0.00 7 GLY A O 4
ATOM 5379 N N . LEU A 1 8 ? -10.312 -15.713 2.496 1.00 0.00 8 LEU A N 4
ATOM 5380 C CA . LEU A 1 8 ? -10.121 -14.338 2.048 1.00 0.00 8 LEU A CA 4
ATOM 5381 C C . LEU A 1 8 ? -9.069 -13.630 2.896 1.00 0.00 8 LEU A C 4
ATOM 5382 O O . LEU A 1 8 ? -8.927 -13.884 4.093 1.00 0.00 8 LEU A O 4
ATOM 5398 N N . PRO A 1 9 ? -8.314 -12.719 2.265 1.00 0.00 9 PRO A N 4
ATOM 5399 C CA . PRO A 1 9 ? -7.264 -11.953 2.943 1.00 0.00 9 PRO A CA 4
ATOM 5400 C C . PRO A 1 9 ? -7.832 -10.941 3.932 1.00 0.00 9 PRO A C 4
ATOM 5401 O O . PRO A 1 9 ? -8.895 -10.365 3.702 1.00 0.00 9 PRO A O 4
ATOM 5412 N N . GLN A 1 10 ? -7.117 -10.730 5.032 1.00 0.00 10 GLN A N 4
ATOM 5413 C CA . GLN A 1 10 ? -7.551 -9.788 6.056 1.00 0.00 10 GLN A CA 4
ATOM 5414 C C . GLN A 1 10 ? -6.386 -8.924 6.529 1.00 0.00 10 GLN A C 4
ATOM 5415 O O . GLN A 1 10 ? -5.230 -9.345 6.489 1.00 0.00 10 GLN A O 4
ATOM 5429 N N . VAL A 1 11 ? -6.699 -7.712 6.977 1.00 0.00 11 VAL A N 4
ATOM 5430 C CA . VAL A 1 11 ? -5.678 -6.788 7.459 1.00 0.00 11 VAL A CA 4
ATOM 5431 C C . VAL A 1 11 ? -6.083 -6.169 8.792 1.00 0.00 11 VAL A C 4
ATOM 5432 O O . VAL A 1 11 ? -6.814 -5.180 8.831 1.00 0.00 11 VAL A O 4
ATOM 5445 N N . GLU A 1 12 ? -5.602 -6.758 9.882 1.00 0.00 12 GLU A N 4
ATOM 5446 C CA . GLU A 1 12 ? -5.915 -6.263 11.218 1.00 0.00 12 GLU A CA 4
ATOM 5447 C C . GLU A 1 12 ? -5.380 -4.847 11.412 1.00 0.00 12 GLU A C 4
ATOM 5448 O O . GLU A 1 12 ? -6.140 -3.916 11.679 1.00 0.00 12 GLU A O 4
ATOM 5460 N N . ALA A 1 13 ? -4.067 -4.693 11.278 1.00 0.00 13 ALA A N 4
ATOM 5461 C CA . ALA A 1 13 ? -3.430 -3.391 11.437 1.00 0.00 13 ALA A CA 4
ATOM 5462 C C . ALA A 1 13 ? -2.236 -3.246 10.501 1.00 0.00 13 ALA A C 4
ATOM 5463 O O . ALA A 1 13 ? -1.856 -4.194 9.812 1.00 0.00 13 ALA A O 4
ATOM 5470 N N . TYR A 1 14 ? -1.647 -2.056 10.480 1.00 0.00 14 TYR A N 4
ATOM 5471 C CA . TYR A 1 14 ? -0.497 -1.786 9.625 1.00 0.00 14 TYR A CA 4
ATOM 5472 C C . TYR A 1 14 ? 0.363 -0.668 10.206 1.00 0.00 14 TYR A C 4
ATOM 5473 O O . TYR A 1 14 ? -0.153 0.310 10.746 1.00 0.00 14 TYR A O 4
ATOM 5491 N N . SER A 1 15 ? 1.678 -0.821 10.089 1.00 0.00 15 SER A N 4
ATOM 5492 C CA . SER A 1 15 ? 2.612 0.174 10.604 1.00 0.00 15 SER A CA 4
ATOM 5493 C C . SER A 1 15 ? 3.853 0.263 9.721 1.00 0.00 15 SER A C 4
ATOM 5494 O O . SER A 1 15 ? 4.263 -0.707 9.083 1.00 0.00 15 SER A O 4
ATOM 5502 N N . PRO A 1 16 ? 4.466 1.455 9.682 1.00 0.00 16 PRO A N 4
ATOM 5503 C CA . PRO A 1 16 ? 3.987 2.617 10.437 1.00 0.00 16 PRO A CA 4
ATOM 5504 C C . PRO A 1 16 ? 2.674 3.164 9.886 1.00 0.00 16 PRO A C 4
ATOM 5505 O O . PRO A 1 16 ? 2.449 3.162 8.676 1.00 0.00 16 PRO A O 4
ATOM 5516 N N . SER A 1 17 ? 1.811 3.632 10.782 1.00 0.00 17 SER A N 4
ATOM 5517 C CA . SER A 1 17 ? 0.519 4.179 10.386 1.00 0.00 17 SER A CA 4
ATOM 5518 C C . SER A 1 17 ? 0.659 5.062 9.149 1.00 0.00 17 SER A C 4
ATOM 5519 O O . SER A 1 17 ? -0.266 5.176 8.346 1.00 0.00 17 SER A O 4
ATOM 5527 N N . ALA A 1 18 ? 1.825 5.684 9.003 1.00 0.00 18 ALA A N 4
ATOM 5528 C CA . ALA A 1 18 ? 2.088 6.555 7.864 1.00 0.00 18 ALA A CA 4
ATOM 5529 C C . ALA A 1 18 ? 3.564 6.526 7.481 1.00 0.00 18 ALA A C 4
ATOM 5530 O O . ALA A 1 18 ? 4.404 6.050 8.246 1.00 0.00 18 ALA A O 4
ATOM 5537 N N . CYS A 1 19 ? 3.872 7.036 6.294 1.00 0.00 19 CYS A N 4
ATOM 5538 C CA . CYS A 1 19 ? 5.247 7.067 5.809 1.00 0.00 19 CYS A CA 4
ATOM 5539 C C . CYS A 1 19 ? 5.455 8.224 4.836 1.00 0.00 19 CYS A C 4
ATOM 5540 O O . CYS A 1 19 ? 4.495 8.854 4.392 1.00 0.00 19 CYS A O 4
ATOM 5548 N N . SER A 1 20 ? 6.714 8.498 4.511 1.00 0.00 20 SER A N 4
ATOM 5549 C CA . SER A 1 20 ? 7.048 9.582 3.594 1.00 0.00 20 SER A CA 4
ATOM 5550 C C . SER A 1 20 ? 6.655 9.225 2.164 1.00 0.00 20 SER A C 4
ATOM 5551 O O . SER A 1 20 ? 6.523 8.051 1.819 1.00 0.00 20 SER A O 4
ATOM 5559 N N . VAL A 1 21 ? 6.470 10.248 1.335 1.00 0.00 21 VAL A N 4
ATOM 5560 C CA . VAL A 1 21 ? 6.093 10.044 -0.058 1.00 0.00 21 VAL A CA 4
ATOM 5561 C C . VAL A 1 21 ? 7.198 9.329 -0.827 1.00 0.00 21 VAL A C 4
ATOM 5562 O O . VAL A 1 21 ? 6.930 8.581 -1.768 1.00 0.00 21 VAL A O 4
ATOM 5575 N N . ARG A 1 22 ? 8.442 9.562 -0.420 1.00 0.00 22 ARG A N 4
ATOM 5576 C CA . ARG A 1 22 ? 9.588 8.941 -1.071 1.00 0.00 22 ARG A CA 4
ATOM 5577 C C . ARG A 1 22 ? 9.549 7.424 -0.909 1.00 0.00 22 ARG A C 4
ATOM 5578 O O . ARG A 1 22 ? 10.077 6.687 -1.741 1.00 0.00 22 ARG A O 4
ATOM 5599 N N . GLY A 1 23 ? 8.920 6.965 0.168 1.00 0.00 23 GLY A N 4
ATOM 5600 C CA . GLY A 1 23 ? 8.825 5.539 0.420 1.00 0.00 23 GLY A CA 4
ATOM 5601 C C . GLY A 1 23 ? 10.162 4.923 0.780 1.00 0.00 23 GLY A C 4
ATOM 5602 O O . GLY A 1 23 ? 10.905 5.467 1.595 1.00 0.00 23 GLY A O 4
ATOM 5606 N N . GLY A 1 24 ? 10.469 3.781 0.171 1.00 0.00 24 GLY A N 4
ATOM 5607 C CA . GLY A 1 24 ? 11.725 3.108 0.446 1.00 0.00 24 GLY A CA 4
ATOM 5608 C C . GLY A 1 24 ? 11.882 2.750 1.910 1.00 0.00 24 GLY A C 4
ATOM 5609 O O . GLY A 1 24 ? 12.981 2.823 2.459 1.00 0.00 24 GLY A O 4
ATOM 5613 N N . GLU A 1 25 ? 10.780 2.362 2.545 1.00 0.00 25 GLU A N 4
ATOM 5614 C CA . GLU A 1 25 ? 10.801 1.993 3.955 1.00 0.00 25 GLU A CA 4
ATOM 5615 C C . GLU A 1 25 ? 10.240 0.589 4.159 1.00 0.00 25 GLU A C 4
ATOM 5616 O O . GLU A 1 25 ? 9.720 -0.023 3.227 1.00 0.00 25 GLU A O 4
ATOM 5628 N N . GLU A 1 26 ? 10.352 0.085 5.384 1.00 0.00 26 GLU A N 4
ATOM 5629 C CA . GLU A 1 26 ? 9.857 -1.247 5.710 1.00 0.00 26 GLU A CA 4
ATOM 5630 C C . GLU A 1 26 ? 8.422 -1.184 6.223 1.00 0.00 26 GLU A C 4
ATOM 5631 O O . GLU A 1 26 ? 8.179 -0.834 7.379 1.00 0.00 26 GLU A O 4
ATOM 5643 N N . LEU A 1 27 ? 7.475 -1.526 5.357 1.00 0.00 27 LEU A N 4
ATOM 5644 C CA . LEU A 1 27 ? 6.062 -1.508 5.721 1.00 0.00 27 LEU A CA 4
ATOM 5645 C C . LEU A 1 27 ? 5.575 -2.909 6.080 1.00 0.00 27 LEU A C 4
ATOM 5646 O O . LEU A 1 27 ? 5.617 -3.822 5.256 1.00 0.00 27 LEU A O 4
ATOM 5662 N N . VAL A 1 28 ? 5.110 -3.070 7.315 1.00 0.00 28 VAL A N 4
ATOM 5663 C CA . VAL A 1 28 ? 4.611 -4.358 7.782 1.00 0.00 28 VAL A CA 4
ATOM 5664 C C . VAL A 1 28 ? 3.092 -4.344 7.912 1.00 0.00 28 VAL A C 4
ATOM 5665 O O . VAL A 1 28 ? 2.529 -3.539 8.654 1.00 0.00 28 VAL A O 4
ATOM 5678 N N . LEU A 1 29 ? 2.434 -5.242 7.186 1.00 0.00 29 LEU A N 4
ATOM 5679 C CA . LEU A 1 29 ? 0.979 -5.334 7.220 1.00 0.00 29 LEU A CA 4
ATOM 5680 C C . LEU A 1 29 ? 0.527 -6.498 8.097 1.00 0.00 29 LEU A C 4
ATOM 5681 O O . LEU A 1 29 ? 0.855 -7.655 7.831 1.00 0.00 29 LEU A O 4
ATOM 5697 N N . THR A 1 30 ? -0.229 -6.184 9.145 1.00 0.00 30 THR A N 4
ATOM 5698 C CA . THR A 1 30 ? -0.726 -7.202 10.061 1.00 0.00 30 THR A CA 4
ATOM 5699 C C . THR A 1 30 ? -2.081 -7.735 9.608 1.00 0.00 30 THR A C 4
ATOM 5700 O O . THR A 1 30 ? -2.919 -6.984 9.111 1.00 0.00 30 THR A O 4
ATOM 5711 N N . GLY A 1 31 ? -2.289 -9.036 9.784 1.00 0.00 31 GLY A N 4
ATOM 5712 C CA . GLY A 1 31 ? -3.545 -9.647 9.388 1.00 0.00 31 GLY A CA 4
ATOM 5713 C C . GLY A 1 31 ? -3.484 -11.161 9.407 1.00 0.00 31 GLY A C 4
ATOM 5714 O O . GLY A 1 31 ? -2.791 -11.751 10.236 1.00 0.00 31 GLY A O 4
ATOM 5718 N N . SER A 1 32 ? -4.214 -11.793 8.493 1.00 0.00 32 SER A N 4
ATOM 5719 C CA . SER A 1 32 ? -4.245 -13.249 8.412 1.00 0.00 32 SER A CA 4
ATOM 5720 C C . SER A 1 32 ? -4.760 -13.706 7.051 1.00 0.00 32 SER A C 4
ATOM 5721 O O . SER A 1 32 ? -5.359 -12.929 6.309 1.00 0.00 32 SER A O 4
ATOM 5729 N N . ASN A 1 33 ? -4.521 -14.974 6.731 1.00 0.00 33 ASN A N 4
ATOM 5730 C CA . ASN A 1 33 ? -4.960 -15.536 5.459 1.00 0.00 33 ASN A CA 4
ATOM 5731 C C . ASN A 1 33 ? -4.300 -14.814 4.288 1.00 0.00 33 ASN A C 4
ATOM 5732 O O . ASN A 1 33 ? -4.973 -14.378 3.354 1.00 0.00 33 ASN A O 4
ATOM 5743 N N . PHE A 1 34 ? -2.978 -14.691 4.345 1.00 0.00 34 PHE A N 4
ATOM 5744 C CA . PHE A 1 34 ? -2.226 -14.022 3.290 1.00 0.00 34 PHE A CA 4
ATOM 5745 C C . PHE A 1 34 ? -1.643 -15.035 2.310 1.00 0.00 34 PHE A C 4
ATOM 5746 O O . PHE A 1 34 ? -1.703 -16.244 2.540 1.00 0.00 34 PHE A O 4
ATOM 5763 N N . LEU A 1 35 ? -1.081 -14.535 1.216 1.00 0.00 35 LEU A N 4
ATOM 5764 C CA . LEU A 1 35 ? -0.487 -15.396 0.199 1.00 0.00 35 LEU A CA 4
ATOM 5765 C C . LEU A 1 35 ? 0.994 -15.080 0.014 1.00 0.00 35 LEU A C 4
ATOM 5766 O O . LEU A 1 35 ? 1.438 -13.945 0.190 1.00 0.00 35 LEU A O 4
ATOM 5782 N N . PRO A 1 36 ? 1.777 -16.105 -0.351 1.00 0.00 36 PRO A N 4
ATOM 5783 C CA . PRO A 1 36 ? 3.219 -15.961 -0.571 1.00 0.00 36 PRO A CA 4
ATOM 5784 C C . PRO A 1 36 ? 3.537 -15.146 -1.820 1.00 0.00 36 PRO A C 4
ATOM 5785 O O . PRO A 1 36 ? 4.679 -14.739 -2.033 1.00 0.00 36 PRO A O 4
ATOM 5796 N N . ASP A 1 37 ? 2.520 -14.911 -2.642 1.00 0.00 37 ASP A N 4
ATOM 5797 C CA . ASP A 1 37 ? 2.690 -14.143 -3.869 1.00 0.00 37 ASP A CA 4
ATOM 5798 C C . ASP A 1 37 ? 1.587 -13.099 -4.015 1.00 0.00 37 ASP A C 4
ATOM 5799 O O . ASP A 1 37 ? 1.218 -12.723 -5.128 1.00 0.00 37 ASP A O 4
ATOM 5808 N N . SER A 1 38 ? 1.064 -12.637 -2.884 1.00 0.00 38 SER A N 4
ATOM 5809 C CA . SER A 1 38 ? -0.000 -11.640 -2.886 1.00 0.00 38 SER A CA 4
ATOM 5810 C C . SER A 1 38 ? 0.375 -10.446 -3.758 1.00 0.00 38 SER A C 4
ATOM 5811 O O . SER A 1 38 ? 1.516 -10.320 -4.203 1.00 0.00 38 SER A O 4
ATOM 5819 N N . LYS A 1 39 ? -0.595 -9.570 -4.000 1.00 0.00 39 LYS A N 4
ATOM 5820 C CA . LYS A 1 39 ? -0.369 -8.384 -4.818 1.00 0.00 39 LYS A CA 4
ATOM 5821 C C . LYS A 1 39 ? -0.854 -7.128 -4.101 1.00 0.00 39 LYS A C 4
ATOM 5822 O O . LYS A 1 39 ? -1.984 -7.077 -3.614 1.00 0.00 39 LYS A O 4
ATOM 5841 N N . VAL A 1 40 ? 0.006 -6.117 -4.041 1.00 0.00 40 VAL A N 4
ATOM 5842 C CA . VAL A 1 40 ? -0.336 -4.860 -3.386 1.00 0.00 40 VAL A CA 4
ATOM 5843 C C . VAL A 1 40 ? -0.212 -3.686 -4.350 1.00 0.00 40 VAL A C 4
ATOM 5844 O O . VAL A 1 40 ? 0.861 -3.426 -4.895 1.00 0.00 40 VAL A O 4
ATOM 5857 N N . VAL A 1 41 ? -1.319 -2.979 -4.558 1.00 0.00 41 VAL A N 4
ATOM 5858 C CA . VAL A 1 41 ? -1.335 -1.831 -5.456 1.00 0.00 41 VAL A CA 4
ATOM 5859 C C . VAL A 1 41 ? -1.910 -0.600 -4.764 1.00 0.00 41 VAL A C 4
ATOM 5860 O O . VAL A 1 41 ? -2.800 -0.708 -3.920 1.00 0.00 41 VAL A O 4
ATOM 5873 N N . PHE A 1 42 ? -1.396 0.570 -5.127 1.00 0.00 42 PHE A N 4
ATOM 5874 C CA . PHE A 1 42 ? -1.858 1.823 -4.541 1.00 0.00 42 PHE A CA 4
ATOM 5875 C C . PHE A 1 42 ? -2.741 2.590 -5.522 1.00 0.00 42 PHE A C 4
ATOM 5876 O O . PHE A 1 42 ? -2.698 2.350 -6.729 1.00 0.00 42 PHE A O 4
ATOM 5893 N N . ILE A 1 43 ? -3.539 3.512 -4.995 1.00 0.00 43 ILE A N 4
ATOM 5894 C CA . ILE A 1 43 ? -4.431 4.313 -5.823 1.00 0.00 43 ILE A CA 4
ATOM 5895 C C . ILE A 1 43 ? -4.348 5.790 -5.451 1.00 0.00 43 ILE A C 4
ATOM 5896 O O . ILE A 1 43 ? -3.756 6.151 -4.434 1.00 0.00 43 ILE A O 4
ATOM 5912 N N . GLU A 1 44 ? -4.946 6.639 -6.281 1.00 0.00 44 GLU A N 4
ATOM 5913 C CA . GLU A 1 44 ? -4.941 8.076 -6.037 1.00 0.00 44 GLU A CA 4
ATOM 5914 C C . GLU A 1 44 ? -6.191 8.731 -6.617 1.00 0.00 44 GLU A C 4
ATOM 5915 O O . GLU A 1 44 ? -6.563 8.477 -7.762 1.00 0.00 44 GLU A O 4
ATOM 5927 N N . ARG A 1 45 ? -6.835 9.575 -5.817 1.00 0.00 45 ARG A N 4
ATOM 5928 C CA . ARG A 1 45 ? -8.044 10.265 -6.249 1.00 0.00 45 ARG A CA 4
ATOM 5929 C C . ARG A 1 45 ? -7.709 11.634 -6.834 1.00 0.00 45 ARG A C 4
ATOM 5930 O O . ARG A 1 45 ? -6.915 12.385 -6.269 1.00 0.00 45 ARG A O 4
ATOM 5951 N N . GLY A 1 46 ? -8.320 11.951 -7.972 1.00 0.00 46 GLY A N 4
ATOM 5952 C CA . GLY A 1 46 ? -8.073 13.228 -8.616 1.00 0.00 46 GLY A CA 4
ATOM 5953 C C . GLY A 1 46 ? -9.242 14.182 -8.478 1.00 0.00 46 GLY A C 4
ATOM 5954 O O . GLY A 1 46 ? -10.331 13.806 -8.043 1.00 0.00 46 GLY A O 4
ATOM 5958 N N . PRO A 1 47 ? -9.023 15.451 -8.853 1.00 0.00 47 PRO A N 4
ATOM 5959 C CA . PRO A 1 47 ? -10.056 16.489 -8.777 1.00 0.00 47 PRO A CA 4
ATOM 5960 C C . PRO A 1 47 ? -11.168 16.276 -9.799 1.00 0.00 47 PRO A C 4
ATOM 5961 O O . PRO A 1 47 ? -12.129 17.043 -9.853 1.00 0.00 47 PRO A O 4
ATOM 5972 N N . ASP A 1 48 ? -11.031 15.229 -10.605 1.00 0.00 48 ASP A N 4
ATOM 5973 C CA . ASP A 1 48 ? -12.026 14.914 -11.624 1.00 0.00 48 ASP A CA 4
ATOM 5974 C C . ASP A 1 48 ? -13.190 14.132 -11.024 1.00 0.00 48 ASP A C 4
ATOM 5975 O O . ASP A 1 48 ? -14.351 14.390 -11.336 1.00 0.00 48 ASP A O 4
ATOM 5984 N N . GLY A 1 49 ? -12.869 13.173 -10.160 1.00 0.00 49 GLY A N 4
ATOM 5985 C CA . GLY A 1 49 ? -13.899 12.367 -9.531 1.00 0.00 49 GLY A CA 4
ATOM 5986 C C . GLY A 1 49 ? -13.527 10.898 -9.468 1.00 0.00 49 GLY A C 4
ATOM 5987 O O . GLY A 1 49 ? -13.992 10.170 -8.591 1.00 0.00 49 GLY A O 4
ATOM 5991 N N . LYS A 1 50 ? -12.689 10.461 -10.401 1.00 0.00 50 LYS A N 4
ATOM 5992 C CA . LYS A 1 50 ? -12.255 9.070 -10.449 1.00 0.00 50 LYS A CA 4
ATOM 5993 C C . LYS A 1 50 ? -10.761 8.956 -10.163 1.00 0.00 50 LYS A C 4
ATOM 5994 O O . LYS A 1 50 ? -9.975 9.816 -10.561 1.00 0.00 50 LYS A O 4
ATOM 6013 N N . LEU A 1 51 ? -10.375 7.888 -9.473 1.00 0.00 51 LEU A N 4
ATOM 6014 C CA . LEU A 1 51 ? -8.974 7.660 -9.135 1.00 0.00 51 LEU A CA 4
ATOM 6015 C C . LEU A 1 51 ? -8.297 6.786 -10.185 1.00 0.00 51 LEU A C 4
ATOM 6016 O O . LEU A 1 51 ? -8.892 5.837 -10.694 1.00 0.00 51 LEU A O 4
ATOM 6032 N N . GLN A 1 52 ? -7.047 7.111 -10.502 1.00 0.00 52 GLN A N 4
ATOM 6033 C CA . GLN A 1 52 ? -6.288 6.354 -11.490 1.00 0.00 52 GLN A CA 4
ATOM 6034 C C . GLN A 1 52 ? -4.791 6.446 -11.214 1.00 0.00 52 GLN A C 4
ATOM 6035 O O . GLN A 1 52 ? -4.165 7.473 -11.474 1.00 0.00 52 GLN A O 4
ATOM 6049 N N . TRP A 1 53 ? -4.225 5.367 -10.686 1.00 0.00 53 TRP A N 4
ATOM 6050 C CA . TRP A 1 53 ? -2.800 5.327 -10.374 1.00 0.00 53 TRP A CA 4
ATOM 6051 C C . TRP A 1 53 ? -2.268 3.900 -10.442 1.00 0.00 53 TRP A C 4
ATOM 6052 O O . TRP A 1 53 ? -2.660 3.044 -9.649 1.00 0.00 53 TRP A O 4
ATOM 6073 N N . GLU A 1 54 ? -1.374 3.651 -11.394 1.00 0.00 54 GLU A N 4
ATOM 6074 C CA . GLU A 1 54 ? -0.790 2.326 -11.564 1.00 0.00 54 GLU A CA 4
ATOM 6075 C C . GLU A 1 54 ? 0.655 2.302 -11.075 1.00 0.00 54 GLU A C 4
ATOM 6076 O O . GLU A 1 54 ? 1.562 2.767 -11.764 1.00 0.00 54 GLU A O 4
ATOM 6088 N N . GLU A 1 55 ? 0.861 1.756 -9.880 1.00 0.00 55 GLU A N 4
ATOM 6089 C CA . GLU A 1 55 ? 2.195 1.673 -9.298 1.00 0.00 55 GLU A CA 4
ATOM 6090 C C . GLU A 1 55 ? 2.370 0.370 -8.523 1.00 0.00 55 GLU A C 4
ATOM 6091 O O . GLU A 1 55 ? 1.668 0.119 -7.545 1.00 0.00 55 GLU A O 4
ATOM 6103 N N . GLU A 1 56 ? 3.313 -0.455 -8.969 1.00 0.00 56 GLU A N 4
ATOM 6104 C CA . GLU A 1 56 ? 3.579 -1.732 -8.318 1.00 0.00 56 GLU A CA 4
ATOM 6105 C C . GLU A 1 56 ? 4.492 -1.547 -7.109 1.00 0.00 56 GLU A C 4
ATOM 6106 O O . GLU A 1 56 ? 5.434 -0.756 -7.145 1.00 0.00 56 GLU A O 4
ATOM 6118 N N . ALA A 1 57 ? 4.204 -2.282 -6.040 1.00 0.00 57 ALA A N 4
ATOM 6119 C CA . ALA A 1 57 ? 4.998 -2.200 -4.821 1.00 0.00 57 ALA A CA 4
ATOM 6120 C C . ALA A 1 57 ? 5.770 -3.494 -4.580 1.00 0.00 57 ALA A C 4
ATOM 6121 O O . ALA A 1 57 ? 5.188 -4.578 -4.541 1.00 0.00 57 ALA A O 4
ATOM 6128 N N . THR A 1 58 ? 7.084 -3.373 -4.421 1.00 0.00 58 THR A N 4
ATOM 6129 C CA . THR A 1 58 ? 7.935 -4.532 -4.186 1.00 0.00 58 THR A CA 4
ATOM 6130 C C . THR A 1 58 ? 7.527 -5.265 -2.914 1.00 0.00 58 THR A C 4
ATOM 6131 O O . THR A 1 58 ? 7.354 -4.652 -1.860 1.00 0.00 58 THR A O 4
ATOM 6142 N N . VAL A 1 59 ? 7.376 -6.582 -3.017 1.00 0.00 59 VAL A N 4
ATOM 6143 C CA . VAL A 1 59 ? 6.990 -7.399 -1.874 1.00 0.00 59 VAL A CA 4
ATOM 6144 C C . VAL A 1 59 ? 8.123 -8.329 -1.455 1.00 0.00 59 VAL A C 4
ATOM 6145 O O . VAL A 1 59 ? 8.870 -8.831 -2.294 1.00 0.00 59 VAL A O 4
ATOM 6158 N N . ASN A 1 60 ? 8.246 -8.553 -0.150 1.00 0.00 60 ASN A N 4
ATOM 6159 C CA . ASN A 1 60 ? 9.290 -9.422 0.381 1.00 0.00 60 ASN A CA 4
ATOM 6160 C C . ASN A 1 60 ? 8.696 -10.725 0.908 1.00 0.00 60 ASN A C 4
ATOM 6161 O O . ASN A 1 60 ? 7.933 -10.725 1.874 1.00 0.00 60 ASN A O 4
ATOM 6172 N N . ARG A 1 61 ? 9.052 -11.834 0.267 1.00 0.00 61 ARG A N 4
ATOM 6173 C CA . ARG A 1 61 ? 8.555 -13.143 0.671 1.00 0.00 61 ARG A CA 4
ATOM 6174 C C . ARG A 1 61 ? 9.234 -13.611 1.955 1.00 0.00 61 ARG A C 4
ATOM 6175 O O . ARG A 1 61 ? 8.590 -14.176 2.840 1.00 0.00 61 ARG A O 4
ATOM 6196 N N . LEU A 1 62 ? 10.537 -13.372 2.049 1.00 0.00 62 LEU A N 4
ATOM 6197 C CA . LEU A 1 62 ? 11.304 -13.768 3.225 1.00 0.00 62 LEU A CA 4
ATOM 6198 C C . LEU A 1 62 ? 10.611 -13.317 4.506 1.00 0.00 62 LEU A C 4
ATOM 6199 O O . LEU A 1 62 ? 10.403 -14.111 5.423 1.00 0.00 62 LEU A O 4
ATOM 6215 N N . GLN A 1 63 ? 10.253 -12.038 4.560 1.00 0.00 63 GLN A N 4
ATOM 6216 C CA . GLN A 1 63 ? 9.580 -11.482 5.728 1.00 0.00 63 GLN A CA 4
ATOM 6217 C C . GLN A 1 63 ? 8.095 -11.826 5.716 1.00 0.00 63 GLN A C 4
ATOM 6218 O O . GLN A 1 63 ? 7.534 -12.233 6.734 1.00 0.00 63 GLN A O 4
ATOM 6232 N N . SER A 1 64 ? 7.463 -11.660 4.559 1.00 0.00 64 SER A N 4
ATOM 6233 C CA . SER A 1 64 ? 6.041 -11.949 4.416 1.00 0.00 64 SER A CA 4
ATOM 6234 C C . SER A 1 64 ? 5.719 -13.353 4.919 1.00 0.00 64 SER A C 4
ATOM 6235 O O . SER A 1 64 ? 6.413 -14.315 4.593 1.00 0.00 64 SER A O 4
ATOM 6243 N N . ASN A 1 65 ? 4.660 -13.462 5.714 1.00 0.00 65 ASN A N 4
ATOM 6244 C CA . ASN A 1 65 ? 4.245 -14.747 6.263 1.00 0.00 65 ASN A CA 4
ATOM 6245 C C . ASN A 1 65 ? 2.744 -14.956 6.085 1.00 0.00 65 ASN A C 4
ATOM 6246 O O . ASN A 1 65 ? 2.037 -14.069 5.607 1.00 0.00 65 ASN A O 4
ATOM 6257 N N . GLU A 1 66 ? 2.265 -16.134 6.473 1.00 0.00 66 GLU A N 4
ATOM 6258 C CA . GLU A 1 66 ? 0.849 -16.459 6.355 1.00 0.00 66 GLU A CA 4
ATOM 6259 C C . GLU A 1 66 ? -0.014 -15.362 6.973 1.00 0.00 66 GLU A C 4
ATOM 6260 O O . GLU A 1 66 ? -1.142 -15.125 6.540 1.00 0.00 66 GLU A O 4
ATOM 6272 N N . VAL A 1 67 ? 0.525 -14.696 7.990 1.00 0.00 67 VAL A N 4
ATOM 6273 C CA . VAL A 1 67 ? -0.194 -13.624 8.668 1.00 0.00 67 VAL A CA 4
ATOM 6274 C C . VAL A 1 67 ? 0.644 -12.351 8.727 1.00 0.00 67 VAL A C 4
ATOM 6275 O O . VAL A 1 67 ? 0.544 -11.572 9.675 1.00 0.00 67 VAL A O 4
ATOM 6288 N N . THR A 1 68 ? 1.471 -12.146 7.706 1.00 0.00 68 THR A N 4
ATOM 6289 C CA . THR A 1 68 ? 2.328 -10.969 7.641 1.00 0.00 68 THR A CA 4
ATOM 6290 C C . THR A 1 68 ? 2.687 -10.629 6.199 1.00 0.00 68 THR A C 4
ATOM 6291 O O . THR A 1 68 ? 2.805 -11.516 5.352 1.00 0.00 68 THR A O 4
ATOM 6302 N N . LEU A 1 69 ? 2.861 -9.341 5.926 1.00 0.00 69 LEU A N 4
ATOM 6303 C CA . LEU A 1 69 ? 3.208 -8.883 4.585 1.00 0.00 69 LEU A CA 4
ATOM 6304 C C . LEU A 1 69 ? 4.132 -7.671 4.645 1.00 0.00 69 LEU A C 4
ATOM 6305 O O . LEU A 1 69 ? 3.702 -6.565 4.975 1.00 0.00 69 LEU A O 4
ATOM 6321 N N . THR A 1 70 ? 5.404 -7.886 4.323 1.00 0.00 70 THR A N 4
ATOM 6322 C CA . THR A 1 70 ? 6.388 -6.811 4.339 1.00 0.00 70 THR A CA 4
ATOM 6323 C C . THR A 1 70 ? 6.707 -6.336 2.926 1.00 0.00 70 THR A C 4
ATOM 6324 O O . THR A 1 70 ? 7.167 -7.113 2.088 1.00 0.00 70 THR A O 4
ATOM 6335 N N . LEU A 1 71 ? 6.461 -5.056 2.668 1.00 0.00 71 LEU A N 4
ATOM 6336 C CA . LEU A 1 71 ? 6.724 -4.477 1.355 1.00 0.00 71 LEU A CA 4
ATOM 6337 C C . LEU A 1 71 ? 7.429 -3.131 1.485 1.00 0.00 71 LEU A C 4
ATOM 6338 O O . LEU A 1 71 ? 7.583 -2.601 2.586 1.00 0.00 71 LEU A O 4
ATOM 6354 N N . THR A 1 72 ? 7.854 -2.579 0.352 1.00 0.00 72 THR A N 4
ATOM 6355 C CA . THR A 1 72 ? 8.541 -1.294 0.339 1.00 0.00 72 THR A CA 4
ATOM 6356 C C . THR A 1 72 ? 7.655 -0.203 -0.249 1.00 0.00 72 THR A C 4
ATOM 6357 O O . THR A 1 72 ? 7.319 -0.231 -1.433 1.00 0.00 72 THR A O 4
ATOM 6368 N N . VAL A 1 73 ? 7.278 0.761 0.586 1.00 0.00 73 VAL A N 4
ATOM 6369 C CA . VAL A 1 73 ? 6.431 1.864 0.149 1.00 0.00 73 VAL A CA 4
ATOM 6370 C C . VAL A 1 73 ? 6.853 2.369 -1.227 1.00 0.00 73 VAL A C 4
ATOM 6371 O O . VAL A 1 73 ? 8.006 2.739 -1.453 1.00 0.00 73 VAL A O 4
ATOM 6384 N N . PRO A 1 74 ? 5.899 2.387 -2.169 1.00 0.00 74 PRO A N 4
ATOM 6385 C CA . PRO A 1 74 ? 6.148 2.846 -3.539 1.00 0.00 74 PRO A CA 4
ATOM 6386 C C . PRO A 1 74 ? 6.385 4.350 -3.612 1.00 0.00 74 PRO A C 4
ATOM 6387 O O . PRO A 1 74 ? 6.109 5.078 -2.659 1.00 0.00 74 PRO A O 4
ATOM 6398 N N . GLU A 1 75 ? 6.899 4.809 -4.749 1.00 0.00 75 GLU A N 4
ATOM 6399 C CA . GLU A 1 75 ? 7.174 6.228 -4.945 1.00 0.00 75 GLU A CA 4
ATOM 6400 C C . GLU A 1 75 ? 5.931 6.958 -5.446 1.00 0.00 75 GLU A C 4
ATOM 6401 O O . GLU A 1 75 ? 5.430 6.679 -6.535 1.00 0.00 75 GLU A O 4
ATOM 6413 N N . TYR A 1 76 ? 5.439 7.895 -4.642 1.00 0.00 76 TYR A N 4
ATOM 6414 C CA . TYR A 1 76 ? 4.253 8.664 -5.001 1.00 0.00 76 TYR A CA 4
ATOM 6415 C C . TYR A 1 76 ? 4.550 9.613 -6.158 1.00 0.00 76 TYR A C 4
ATOM 6416 O O . TYR A 1 76 ? 5.676 10.083 -6.318 1.00 0.00 76 TYR A O 4
ATOM 6434 N N . SER A 1 77 ? 3.529 9.892 -6.963 1.00 0.00 77 SER A N 4
ATOM 6435 C CA . SER A 1 77 ? 3.679 10.783 -8.107 1.00 0.00 77 SER A CA 4
ATOM 6436 C C . SER A 1 77 ? 4.133 12.169 -7.661 1.00 0.00 77 SER A C 4
ATOM 6437 O O . SER A 1 77 ? 5.221 12.621 -8.014 1.00 0.00 77 SER A O 4
ATOM 6445 N N . ASN A 1 78 ? 3.290 12.839 -6.882 1.00 0.00 78 ASN A N 4
ATOM 6446 C CA . ASN A 1 78 ? 3.603 14.174 -6.386 1.00 0.00 78 ASN A CA 4
ATOM 6447 C C . ASN A 1 78 ? 4.347 14.101 -5.056 1.00 0.00 78 ASN A C 4
ATOM 6448 O O . ASN A 1 78 ? 3.733 14.004 -3.993 1.00 0.00 78 ASN A O 4
ATOM 6459 N N . LYS A 1 79 ? 5.673 14.147 -5.123 1.00 0.00 79 LYS A N 4
ATOM 6460 C CA . LYS A 1 79 ? 6.502 14.088 -3.925 1.00 0.00 79 LYS A CA 4
ATOM 6461 C C . LYS A 1 79 ? 6.867 15.489 -3.447 1.00 0.00 79 LYS A C 4
ATOM 6462 O O . LYS A 1 79 ? 6.931 15.748 -2.244 1.00 0.00 79 LYS A O 4
ATOM 6481 N N . ARG A 1 80 ? 7.104 16.391 -4.394 1.00 0.00 80 ARG A N 4
ATOM 6482 C CA . ARG A 1 80 ? 7.462 17.766 -4.068 1.00 0.00 80 ARG A CA 4
ATOM 6483 C C . ARG A 1 80 ? 6.237 18.553 -3.613 1.00 0.00 80 ARG A C 4
ATOM 6484 O O . ARG A 1 80 ? 5.954 19.635 -4.128 1.00 0.00 80 ARG A O 4
ATOM 6505 N N . VAL A 1 81 ? 5.513 18.003 -2.643 1.00 0.00 81 VAL A N 4
ATOM 6506 C CA . VAL A 1 81 ? 4.318 18.653 -2.118 1.00 0.00 81 VAL A CA 4
ATOM 6507 C C . VAL A 1 81 ? 4.557 19.184 -0.709 1.00 0.00 81 VAL A C 4
ATOM 6508 O O . VAL A 1 81 ? 5.056 18.468 0.159 1.00 0.00 81 VAL A O 4
ATOM 6521 N N . SER A 1 82 ? 4.196 20.444 -0.488 1.00 0.00 82 SER A N 4
ATOM 6522 C CA . SER A 1 82 ? 4.373 21.073 0.815 1.00 0.00 82 SER A CA 4
ATOM 6523 C C . SER A 1 82 ? 3.484 20.412 1.864 1.00 0.00 82 SER A C 4
ATOM 6524 O O . SER A 1 82 ? 3.821 20.377 3.047 1.00 0.00 82 SER A O 4
ATOM 6532 N N . ARG A 1 83 ? 2.345 19.888 1.419 1.00 0.00 83 ARG A N 4
ATOM 6533 C CA . ARG A 1 83 ? 1.406 19.229 2.318 1.00 0.00 83 ARG A CA 4
ATOM 6534 C C . ARG A 1 83 ? 1.316 17.737 2.011 1.00 0.00 83 ARG A C 4
ATOM 6535 O O . ARG A 1 83 ? 1.532 17.296 0.882 1.00 0.00 83 ARG A O 4
ATOM 6556 N N . PRO A 1 84 ? 0.989 16.940 3.039 1.00 0.00 84 PRO A N 4
ATOM 6557 C CA . PRO A 1 84 ? 0.862 15.485 2.903 1.00 0.00 84 PRO A CA 4
ATOM 6558 C C . PRO A 1 84 ? -0.355 15.084 2.077 1.00 0.00 84 PRO A C 4
ATOM 6559 O O . PRO A 1 84 ? -1.435 15.655 2.226 1.00 0.00 84 PRO A O 4
ATOM 6570 N N . VAL A 1 85 ? -0.173 14.096 1.206 1.00 0.00 85 VAL A N 4
ATOM 6571 C CA . VAL A 1 85 ? -1.257 13.617 0.357 1.00 0.00 85 VAL A CA 4
ATOM 6572 C C . VAL A 1 85 ? -1.895 12.360 0.937 1.00 0.00 85 VAL A C 4
ATOM 6573 O O . VAL A 1 85 ? -1.224 11.551 1.577 1.00 0.00 85 VAL A O 4
ATOM 6586 N N . GLN A 1 86 ? -3.195 12.203 0.708 1.00 0.00 86 GLN A N 4
ATOM 6587 C CA . GLN A 1 86 ? -3.924 11.043 1.210 1.00 0.00 86 GLN A CA 4
ATOM 6588 C C . GLN A 1 86 ? -4.088 9.991 0.119 1.00 0.00 86 GLN A C 4
ATOM 6589 O O . GLN A 1 86 ? -4.617 10.273 -0.956 1.00 0.00 86 GLN A O 4
ATOM 6603 N N . VAL A 1 87 ? -3.630 8.775 0.402 1.00 0.00 87 VAL A N 4
ATOM 6604 C CA . VAL A 1 87 ? -3.726 7.679 -0.555 1.00 0.00 87 VAL A CA 4
ATOM 6605 C C . VAL A 1 87 ? -4.282 6.422 0.104 1.00 0.00 87 VAL A C 4
ATOM 6606 O O . VAL A 1 87 ? -4.533 6.399 1.309 1.00 0.00 87 VAL A O 4
ATOM 6619 N N . TYR A 1 88 ? -4.472 5.377 -0.694 1.00 0.00 88 TYR A N 4
ATOM 6620 C CA . TYR A 1 88 ? -5.000 4.116 -0.189 1.00 0.00 88 TYR A CA 4
ATOM 6621 C C . TYR A 1 88 ? -4.360 2.931 -0.906 1.00 0.00 88 TYR A C 4
ATOM 6622 O O . TYR A 1 88 ? -3.814 3.074 -2.000 1.00 0.00 88 TYR A O 4
ATOM 6640 N N . PHE A 1 89 ? -4.433 1.760 -0.282 1.00 0.00 89 PHE A N 4
ATOM 6641 C CA . PHE A 1 89 ? -3.862 0.549 -0.859 1.00 0.00 89 PHE A CA 4
ATOM 6642 C C . PHE A 1 89 ? -4.605 -0.690 -0.369 1.00 0.00 89 PHE A C 4
ATOM 6643 O O . PHE A 1 89 ? -5.217 -0.679 0.699 1.00 0.00 89 PHE A O 4
ATOM 6660 N N . TYR A 1 90 ? -4.548 -1.757 -1.159 1.00 0.00 90 TYR A N 4
ATOM 6661 C CA . TYR A 1 90 ? -5.218 -3.004 -0.808 1.00 0.00 90 TYR A CA 4
ATOM 6662 C C . TYR A 1 90 ? -4.467 -4.204 -1.376 1.00 0.00 90 TYR A C 4
ATOM 6663 O O . TYR A 1 90 ? -3.504 -4.050 -2.127 1.00 0.00 90 TYR A O 4
ATOM 6681 N N . VAL A 1 91 ? -4.915 -5.401 -1.010 1.00 0.00 91 VAL A N 4
ATOM 6682 C CA . VAL A 1 91 ? -4.288 -6.630 -1.483 1.00 0.00 91 VAL A CA 4
ATOM 6683 C C . VAL A 1 91 ? -5.200 -7.375 -2.451 1.00 0.00 91 VAL A C 4
ATOM 6684 O O . VAL A 1 91 ? -6.345 -7.687 -2.125 1.00 0.00 91 VAL A O 4
ATOM 6697 N N . SER A 1 92 ? -4.684 -7.658 -3.643 1.00 0.00 92 SER A N 4
ATOM 6698 C CA . SER A 1 92 ? -5.454 -8.365 -4.660 1.00 0.00 92 SER A CA 4
ATOM 6699 C C . SER A 1 92 ? -4.966 -9.803 -4.809 1.00 0.00 92 SER A C 4
ATOM 6700 O O . SER A 1 92 ? -3.816 -10.045 -5.171 1.00 0.00 92 SER A O 4
ATOM 6708 N N . ASN A 1 93 ? -5.851 -10.753 -4.525 1.00 0.00 93 ASN A N 4
ATOM 6709 C CA . ASN A 1 93 ? -5.512 -12.168 -4.626 1.00 0.00 93 ASN A CA 4
ATOM 6710 C C . ASN A 1 93 ? -6.542 -12.915 -5.468 1.00 0.00 93 ASN A C 4
ATOM 6711 O O . ASN A 1 93 ? -7.637 -13.222 -4.999 1.00 0.00 93 ASN A O 4
ATOM 6722 N N . GLY A 1 94 ? -6.181 -13.206 -6.714 1.00 0.00 94 GLY A N 4
ATOM 6723 C CA . GLY A 1 94 ? -7.084 -13.916 -7.601 1.00 0.00 94 GLY A CA 4
ATOM 6724 C C . GLY A 1 94 ? -7.765 -12.994 -8.594 1.00 0.00 94 GLY A C 4
ATOM 6725 O O . GLY A 1 94 ? -7.109 -12.188 -9.253 1.00 0.00 94 GLY A O 4
ATOM 6729 N N . ARG A 1 95 ? -9.084 -13.115 -8.703 1.00 0.00 95 ARG A N 4
ATOM 6730 C CA . ARG A 1 95 ? -9.853 -12.288 -9.625 1.00 0.00 95 ARG A CA 4
ATOM 6731 C C . ARG A 1 95 ? -10.864 -11.430 -8.871 1.00 0.00 95 ARG A C 4
ATOM 6732 O O . ARG A 1 95 ? -10.846 -10.203 -8.968 1.00 0.00 95 ARG A O 4
ATOM 6753 N N . ARG A 1 96 ? -11.746 -12.084 -8.122 1.00 0.00 96 ARG A N 4
ATOM 6754 C CA . ARG A 1 96 ? -12.766 -11.381 -7.353 1.00 0.00 96 ARG A CA 4
ATOM 6755 C C . ARG A 1 96 ? -12.570 -11.606 -5.856 1.00 0.00 96 ARG A C 4
ATOM 6756 O O . ARG A 1 96 ? -13.533 -11.631 -5.090 1.00 0.00 96 ARG A O 4
ATOM 6777 N N . LYS A 1 97 ? -11.316 -11.769 -5.447 1.00 0.00 97 LYS A N 4
ATOM 6778 C CA . LYS A 1 97 ? -10.993 -11.992 -4.043 1.00 0.00 97 LYS A CA 4
ATOM 6779 C C . LYS A 1 97 ? -9.844 -11.091 -3.600 1.00 0.00 97 LYS A C 4
ATOM 6780 O O . LYS A 1 97 ? -8.673 -11.427 -3.786 1.00 0.00 97 LYS A O 4
ATOM 6799 N N . ARG A 1 98 ? -10.185 -9.949 -3.014 1.00 0.00 98 ARG A N 4
ATOM 6800 C CA . ARG A 1 98 ? -9.182 -9.001 -2.545 1.00 0.00 98 ARG A CA 4
ATOM 6801 C C . ARG A 1 98 ? -9.597 -8.384 -1.213 1.00 0.00 98 ARG A C 4
ATOM 6802 O O . ARG A 1 98 ? -10.650 -8.713 -0.667 1.00 0.00 98 ARG A O 4
ATOM 6823 N N . SER A 1 99 ? -8.762 -7.489 -0.695 1.00 0.00 99 SER A N 4
ATOM 6824 C CA . SER A 1 99 ? -9.040 -6.829 0.576 1.00 0.00 99 SER A CA 4
ATOM 6825 C C . SER A 1 99 ? -9.455 -5.378 0.355 1.00 0.00 99 SER A C 4
ATOM 6826 O O . SER A 1 99 ? -9.214 -4.790 -0.700 1.00 0.00 99 SER A O 4
ATOM 6834 N N . PRO A 1 100 ? -10.095 -4.785 1.373 1.00 0.00 100 PRO A N 4
ATOM 6835 C CA . PRO A 1 100 ? -10.558 -3.395 1.316 1.00 0.00 100 PRO A CA 4
ATOM 6836 C C . PRO A 1 100 ? -9.403 -2.399 1.333 1.00 0.00 100 PRO A C 4
ATOM 6837 O O . PRO A 1 100 ? -8.280 -2.740 1.705 1.00 0.00 100 PRO A O 4
ATOM 6848 N N . THR A 1 101 ? -9.686 -1.164 0.929 1.00 0.00 101 THR A N 4
ATOM 6849 C CA . THR A 1 101 ? -8.672 -0.119 0.897 1.00 0.00 101 THR A CA 4
ATOM 6850 C C . THR A 1 101 ? -8.411 0.437 2.293 1.00 0.00 101 THR A C 4
ATOM 6851 O O . THR A 1 101 ? -9.346 0.746 3.031 1.00 0.00 101 THR A O 4
ATOM 6862 N N . GLN A 1 102 ? -7.136 0.562 2.646 1.00 0.00 102 GLN A N 4
ATOM 6863 C CA . GLN A 1 102 ? -6.754 1.082 3.954 1.00 0.00 102 GLN A CA 4
ATOM 6864 C C . GLN A 1 102 ? -6.428 2.570 3.875 1.00 0.00 102 GLN A C 4
ATOM 6865 O O . GLN A 1 102 ? -5.774 3.023 2.936 1.00 0.00 102 GLN A O 4
ATOM 6879 N N . SER A 1 103 ? -6.889 3.325 4.867 1.00 0.00 103 SER A N 4
ATOM 6880 C CA . SER A 1 103 ? -6.651 4.763 4.908 1.00 0.00 103 SER A CA 4
ATOM 6881 C C . SER A 1 103 ? -5.186 5.062 5.211 1.00 0.00 103 SER A C 4
ATOM 6882 O O . SER A 1 103 ? -4.707 4.819 6.319 1.00 0.00 103 SER A O 4
ATOM 6890 N N . PHE A 1 104 ? -4.478 5.590 4.218 1.00 0.00 104 PHE A N 4
ATOM 6891 C CA . PHE A 1 104 ? -3.067 5.922 4.377 1.00 0.00 104 PHE A CA 4
ATOM 6892 C C . PHE A 1 104 ? -2.791 7.354 3.928 1.00 0.00 104 PHE A C 4
ATOM 6893 O O . PHE A 1 104 ? -3.625 7.983 3.274 1.00 0.00 104 PHE A O 4
ATOM 6910 N N . ARG A 1 105 ? -1.617 7.864 4.283 1.00 0.00 105 ARG A N 4
ATOM 6911 C CA . ARG A 1 105 ? -1.231 9.222 3.919 1.00 0.00 105 ARG A CA 4
ATOM 6912 C C . ARG A 1 105 ? 0.288 9.360 3.866 1.00 0.00 105 ARG A C 4
ATOM 6913 O O . ARG A 1 105 ? 0.992 8.949 4.789 1.00 0.00 105 ARG A O 4
ATOM 6934 N N . PHE A 1 106 ? 0.787 9.940 2.780 1.00 0.00 106 PHE A N 4
ATOM 6935 C CA . PHE A 1 106 ? 2.222 10.131 2.606 1.00 0.00 106 PHE A CA 4
ATOM 6936 C C . PHE A 1 106 ? 2.651 11.510 3.099 1.00 0.00 106 PHE A C 4
ATOM 6937 O O . PHE A 1 106 ? 2.115 12.531 2.666 1.00 0.00 106 PHE A O 4
ATOM 6954 N N . LEU A 1 107 ? 3.620 11.532 4.007 1.00 0.00 107 LEU A N 4
ATOM 6955 C CA . LEU A 1 107 ? 4.122 12.785 4.561 1.00 0.00 107 LEU A CA 4
ATOM 6956 C C . LEU A 1 107 ? 5.206 13.379 3.667 1.00 0.00 107 LEU A C 4
ATOM 6957 O O . LEU A 1 107 ? 6.005 12.666 3.060 1.00 0.00 107 LEU A O 4
ATOM 6973 N N . PRO A 1 108 ? 5.238 14.718 3.586 1.00 0.00 108 PRO A N 4
ATOM 6974 C CA . PRO A 1 108 ? 6.221 15.438 2.772 1.00 0.00 108 PRO A CA 4
ATOM 6975 C C . PRO A 1 108 ? 7.631 15.342 3.345 1.00 0.00 108 PRO A C 4
ATOM 6976 O O . PRO A 1 108 ? 7.819 15.356 4.561 1.00 0.00 108 PRO A O 4
ATOM 6987 N N . VAL A 1 109 ? 8.619 15.244 2.461 1.00 0.00 109 VAL A N 4
ATOM 6988 C CA . VAL A 1 109 ? 10.012 15.146 2.880 1.00 0.00 109 VAL A CA 4
ATOM 6989 C C . VAL A 1 109 ? 10.702 16.504 2.813 1.00 0.00 109 VAL A C 4
ATOM 6990 O O . VAL A 1 109 ? 11.617 16.786 3.588 1.00 0.00 109 VAL A O 4
ATOM 7003 N N . ILE A 1 110 ? 10.257 17.343 1.884 1.00 0.00 110 ILE A N 4
ATOM 7004 C CA . ILE A 1 110 ? 10.831 18.673 1.717 1.00 0.00 110 ILE A CA 4
ATOM 7005 C C . ILE A 1 110 ? 11.266 19.255 3.058 1.00 0.00 110 ILE A C 4
ATOM 7006 O O . ILE A 1 110 ? 10.473 19.338 3.997 1.00 0.00 110 ILE A O 4
ATOM 7022 N N . CYS A 1 111 ? 12.528 19.659 3.139 1.00 0.00 111 CYS A N 4
ATOM 7023 C CA . CYS A 1 111 ? 13.069 20.235 4.365 1.00 0.00 111 CYS A CA 4
ATOM 7024 C C . CYS A 1 111 ? 12.604 21.677 4.540 1.00 0.00 111 CYS A C 4
ATOM 7025 O O . CYS A 1 111 ? 12.736 22.498 3.632 1.00 0.00 111 CYS A O 4
ATOM 7033 N N . LYS A 1 112 ? 12.056 21.979 5.712 1.00 0.00 112 LYS A N 4
ATOM 7034 C CA . LYS A 1 112 ? 11.569 23.321 6.007 1.00 0.00 112 LYS A CA 4
ATOM 7035 C C . LYS A 1 112 ? 12.657 24.161 6.669 1.00 0.00 112 LYS A C 4
ATOM 7036 O O . LYS A 1 112 ? 13.219 23.770 7.691 1.00 0.00 112 LYS A O 4
ATOM 7055 N N . GLU A 1 113 ? 12.947 25.317 6.080 1.00 0.00 113 GLU A N 4
ATOM 7056 C CA . GLU A 1 113 ? 13.967 26.212 6.615 1.00 0.00 113 GLU A CA 4
ATOM 7057 C C . GLU A 1 113 ? 13.973 26.179 8.140 1.00 0.00 113 GLU A C 4
ATOM 7058 O O . GLU A 1 113 ? 13.009 26.592 8.784 1.00 0.00 113 GLU A O 4
ATOM 7070 N N . GLU A 1 114 ? 15.067 25.686 8.711 1.00 0.00 114 GLU A N 4
ATOM 7071 C CA . GLU A 1 114 ? 15.199 25.598 10.161 1.00 0.00 114 GLU A CA 4
ATOM 7072 C C . GLU A 1 114 ? 15.810 26.875 10.730 1.00 0.00 114 GLU A C 4
ATOM 7073 O O . GLU A 1 114 ? 16.993 27.151 10.531 1.00 0.00 114 GLU A O 4
ATOM 7085 N N . GLY A 1 1 ? -6.763 -24.382 11.060 1.00 0.00 1 GLY A N 5
ATOM 7086 C CA . GLY A 1 1 ? -7.731 -25.458 11.167 1.00 0.00 1 GLY A CA 5
ATOM 7087 C C . GLY A 1 1 ? -9.123 -25.028 10.749 1.00 0.00 1 GLY A C 5
ATOM 7088 O O . GLY A 1 1 ? -10.013 -24.885 11.587 1.00 0.00 1 GLY A O 5
ATOM 7092 N N . SER A 1 2 ? -9.312 -24.821 9.450 1.00 0.00 2 SER A N 5
ATOM 7093 C CA . SER A 1 2 ? -10.605 -24.400 8.923 1.00 0.00 2 SER A CA 5
ATOM 7094 C C . SER A 1 2 ? -11.001 -23.037 9.482 1.00 0.00 2 SER A C 5
ATOM 7095 O O . SER A 1 2 ? -12.154 -22.816 9.852 1.00 0.00 2 SER A O 5
ATOM 7103 N N . SER A 1 3 ? -10.036 -22.124 9.540 1.00 0.00 3 SER A N 5
ATOM 7104 C CA . SER A 1 3 ? -10.282 -20.783 10.056 1.00 0.00 3 SER A CA 5
ATOM 7105 C C . SER A 1 3 ? -9.947 -19.727 9.007 1.00 0.00 3 SER A C 5
ATOM 7106 O O . SER A 1 3 ? -8.846 -19.178 8.992 1.00 0.00 3 SER A O 5
ATOM 7114 N N . GLY A 1 4 ? -10.907 -19.448 8.131 1.00 0.00 4 GLY A N 5
ATOM 7115 C CA . GLY A 1 4 ? -10.696 -18.459 7.090 1.00 0.00 4 GLY A CA 5
ATOM 7116 C C . GLY A 1 4 ? -11.983 -18.075 6.386 1.00 0.00 4 GLY A C 5
ATOM 7117 O O . GLY A 1 4 ? -12.498 -18.832 5.564 1.00 0.00 4 GLY A O 5
ATOM 7121 N N . SER A 1 5 ? -12.503 -16.896 6.710 1.00 0.00 5 SER A N 5
ATOM 7122 C CA . SER A 1 5 ? -13.741 -16.415 6.106 1.00 0.00 5 SER A CA 5
ATOM 7123 C C . SER A 1 5 ? -13.621 -16.368 4.586 1.00 0.00 5 SER A C 5
ATOM 7124 O O . SER A 1 5 ? -12.902 -15.535 4.034 1.00 0.00 5 SER A O 5
ATOM 7132 N N . SER A 1 6 ? -14.332 -17.268 3.915 1.00 0.00 6 SER A N 5
ATOM 7133 C CA . SER A 1 6 ? -14.304 -17.333 2.459 1.00 0.00 6 SER A CA 5
ATOM 7134 C C . SER A 1 6 ? -12.880 -17.168 1.935 1.00 0.00 6 SER A C 5
ATOM 7135 O O . SER A 1 6 ? -12.669 -16.699 0.817 1.00 0.00 6 SER A O 5
ATOM 7143 N N . GLY A 1 7 ? -11.907 -17.558 2.752 1.00 0.00 7 GLY A N 5
ATOM 7144 C CA . GLY A 1 7 ? -10.515 -17.446 2.355 1.00 0.00 7 GLY A CA 5
ATOM 7145 C C . GLY A 1 7 ? -10.163 -16.055 1.865 1.00 0.00 7 GLY A C 5
ATOM 7146 O O . GLY A 1 7 ? -9.483 -15.901 0.849 1.00 0.00 7 GLY A O 5
ATOM 7150 N N . LEU A 1 8 ? -10.627 -15.040 2.586 1.00 0.00 8 LEU A N 5
ATOM 7151 C CA . LEU A 1 8 ? -10.358 -13.655 2.217 1.00 0.00 8 LEU A CA 5
ATOM 7152 C C . LEU A 1 8 ? -9.246 -13.068 3.081 1.00 0.00 8 LEU A C 5
ATOM 7153 O O . LEU A 1 8 ? -9.131 -13.360 4.271 1.00 0.00 8 LEU A O 5
ATOM 7169 N N . PRO A 1 9 ? -8.407 -12.218 2.469 1.00 0.00 9 PRO A N 5
ATOM 7170 C CA . PRO A 1 9 ? -7.291 -11.570 3.163 1.00 0.00 9 PRO A CA 5
ATOM 7171 C C . PRO A 1 9 ? -7.762 -10.531 4.174 1.00 0.00 9 PRO A C 5
ATOM 7172 O O . PRO A 1 9 ? -8.544 -9.640 3.843 1.00 0.00 9 PRO A O 5
ATOM 7183 N N . GLN A 1 10 ? -7.281 -10.651 5.407 1.00 0.00 10 GLN A N 5
ATOM 7184 C CA . GLN A 1 10 ? -7.654 -9.720 6.466 1.00 0.00 10 GLN A CA 5
ATOM 7185 C C . GLN A 1 10 ? -6.484 -8.812 6.830 1.00 0.00 10 GLN A C 5
ATOM 7186 O O . GLN A 1 10 ? -5.322 -9.185 6.671 1.00 0.00 10 GLN A O 5
ATOM 7200 N N . VAL A 1 11 ? -6.799 -7.616 7.318 1.00 0.00 11 VAL A N 5
ATOM 7201 C CA . VAL A 1 11 ? -5.774 -6.654 7.705 1.00 0.00 11 VAL A CA 5
ATOM 7202 C C . VAL A 1 11 ? -6.042 -6.096 9.098 1.00 0.00 11 VAL A C 5
ATOM 7203 O O . VAL A 1 11 ? -6.756 -5.106 9.254 1.00 0.00 11 VAL A O 5
ATOM 7216 N N . GLU A 1 12 ? -5.464 -6.739 10.108 1.00 0.00 12 GLU A N 5
ATOM 7217 C CA . GLU A 1 12 ? -5.642 -6.306 11.489 1.00 0.00 12 GLU A CA 5
ATOM 7218 C C . GLU A 1 12 ? -5.135 -4.880 11.682 1.00 0.00 12 GLU A C 5
ATOM 7219 O O . GLU A 1 12 ? -5.907 -3.971 11.985 1.00 0.00 12 GLU A O 5
ATOM 7231 N N . ALA A 1 13 ? -3.831 -4.693 11.504 1.00 0.00 13 ALA A N 5
ATOM 7232 C CA . ALA A 1 13 ? -3.220 -3.378 11.657 1.00 0.00 13 ALA A CA 5
ATOM 7233 C C . ALA A 1 13 ? -2.039 -3.208 10.707 1.00 0.00 13 ALA A C 5
ATOM 7234 O O . ALA A 1 13 ? -1.669 -4.136 9.988 1.00 0.00 13 ALA A O 5
ATOM 7241 N N . TYR A 1 14 ? -1.451 -2.016 10.710 1.00 0.00 14 TYR A N 5
ATOM 7242 C CA . TYR A 1 14 ? -0.314 -1.724 9.846 1.00 0.00 14 TYR A CA 5
ATOM 7243 C C . TYR A 1 14 ? 0.571 -0.642 10.458 1.00 0.00 14 TYR A C 5
ATOM 7244 O O . TYR A 1 14 ? 0.105 0.188 11.239 1.00 0.00 14 TYR A O 5
ATOM 7262 N N . SER A 1 15 ? 1.850 -0.658 10.096 1.00 0.00 15 SER A N 5
ATOM 7263 C CA . SER A 1 15 ? 2.802 0.319 10.611 1.00 0.00 15 SER A CA 5
ATOM 7264 C C . SER A 1 15 ? 4.028 0.411 9.708 1.00 0.00 15 SER A C 5
ATOM 7265 O O . SER A 1 15 ? 4.443 -0.564 9.081 1.00 0.00 15 SER A O 5
ATOM 7273 N N . PRO A 1 16 ? 4.623 1.611 9.639 1.00 0.00 16 PRO A N 5
ATOM 7274 C CA . PRO A 1 16 ? 4.137 2.779 10.380 1.00 0.00 16 PRO A CA 5
ATOM 7275 C C . PRO A 1 16 ? 2.808 3.297 9.840 1.00 0.00 16 PRO A C 5
ATOM 7276 O O . PRO A 1 16 ? 2.579 3.302 8.631 1.00 0.00 16 PRO A O 5
ATOM 7287 N N . SER A 1 17 ? 1.937 3.732 10.744 1.00 0.00 17 SER A N 5
ATOM 7288 C CA . SER A 1 17 ? 0.629 4.250 10.358 1.00 0.00 17 SER A CA 5
ATOM 7289 C C . SER A 1 17 ? 0.733 5.105 9.098 1.00 0.00 17 SER A C 5
ATOM 7290 O O . SER A 1 17 ? -0.183 5.135 8.278 1.00 0.00 17 SER A O 5
ATOM 7298 N N . ALA A 1 18 ? 1.857 5.799 8.954 1.00 0.00 18 ALA A N 5
ATOM 7299 C CA . ALA A 1 18 ? 2.083 6.653 7.794 1.00 0.00 18 ALA A CA 5
ATOM 7300 C C . ALA A 1 18 ? 3.546 6.621 7.366 1.00 0.00 18 ALA A C 5
ATOM 7301 O O . ALA A 1 18 ? 4.388 6.029 8.042 1.00 0.00 18 ALA A O 5
ATOM 7308 N N . CYS A 1 19 ? 3.842 7.259 6.239 1.00 0.00 19 CYS A N 5
ATOM 7309 C CA . CYS A 1 19 ? 5.204 7.302 5.719 1.00 0.00 19 CYS A CA 5
ATOM 7310 C C . CYS A 1 19 ? 5.425 8.553 4.876 1.00 0.00 19 CYS A C 5
ATOM 7311 O O . CYS A 1 19 ? 4.492 9.314 4.619 1.00 0.00 19 CYS A O 5
ATOM 7319 N N . SER A 1 20 ? 6.667 8.761 4.449 1.00 0.00 20 SER A N 5
ATOM 7320 C CA . SER A 1 20 ? 7.012 9.923 3.639 1.00 0.00 20 SER A CA 5
ATOM 7321 C C . SER A 1 20 ? 6.703 9.671 2.166 1.00 0.00 20 SER A C 5
ATOM 7322 O O . SER A 1 20 ? 6.780 8.538 1.689 1.00 0.00 20 SER A O 5
ATOM 7330 N N . VAL A 1 21 ? 6.353 10.735 1.450 1.00 0.00 21 VAL A N 5
ATOM 7331 C CA . VAL A 1 21 ? 6.033 10.630 0.032 1.00 0.00 21 VAL A CA 5
ATOM 7332 C C . VAL A 1 21 ? 7.188 10.012 -0.748 1.00 0.00 21 VAL A C 5
ATOM 7333 O O . VAL A 1 21 ? 7.032 9.625 -1.906 1.00 0.00 21 VAL A O 5
ATOM 7346 N N . ARG A 1 22 ? 8.348 9.923 -0.105 1.00 0.00 22 ARG A N 5
ATOM 7347 C CA . ARG A 1 22 ? 9.531 9.352 -0.738 1.00 0.00 22 ARG A CA 5
ATOM 7348 C C . ARG A 1 22 ? 9.471 7.827 -0.729 1.00 0.00 22 ARG A C 5
ATOM 7349 O O . ARG A 1 22 ? 9.955 7.171 -1.650 1.00 0.00 22 ARG A O 5
ATOM 7370 N N . GLY A 1 23 ? 8.873 7.270 0.321 1.00 0.00 23 GLY A N 5
ATOM 7371 C CA . GLY A 1 23 ? 8.761 5.827 0.431 1.00 0.00 23 GLY A CA 5
ATOM 7372 C C . GLY A 1 23 ? 10.077 5.170 0.797 1.00 0.00 23 GLY A C 5
ATOM 7373 O O . GLY A 1 23 ? 10.755 5.599 1.730 1.00 0.00 23 GLY A O 5
ATOM 7377 N N . GLY A 1 24 ? 10.439 4.123 0.062 1.00 0.00 24 GLY A N 5
ATOM 7378 C CA . GLY A 1 24 ? 11.681 3.421 0.331 1.00 0.00 24 GLY A CA 5
ATOM 7379 C C . GLY A 1 24 ? 11.837 3.062 1.795 1.00 0.00 24 GLY A C 5
ATOM 7380 O O . GLY A 1 24 ? 12.922 3.196 2.360 1.00 0.00 24 GLY A O 5
ATOM 7384 N N . GLU A 1 25 ? 10.751 2.605 2.410 1.00 0.00 25 GLU A N 5
ATOM 7385 C CA . GLU A 1 25 ? 10.774 2.227 3.819 1.00 0.00 25 GLU A CA 5
ATOM 7386 C C . GLU A 1 25 ? 10.206 0.825 4.015 1.00 0.00 25 GLU A C 5
ATOM 7387 O O . GLU A 1 25 ? 9.620 0.248 3.100 1.00 0.00 25 GLU A O 5
ATOM 7399 N N . GLU A 1 26 ? 10.386 0.283 5.216 1.00 0.00 26 GLU A N 5
ATOM 7400 C CA . GLU A 1 26 ? 9.893 -1.053 5.532 1.00 0.00 26 GLU A CA 5
ATOM 7401 C C . GLU A 1 26 ? 8.491 -0.988 6.130 1.00 0.00 26 GLU A C 5
ATOM 7402 O O . GLU A 1 26 ? 8.284 -0.402 7.193 1.00 0.00 26 GLU A O 5
ATOM 7414 N N . LEU A 1 27 ? 7.531 -1.594 5.440 1.00 0.00 27 LEU A N 5
ATOM 7415 C CA . LEU A 1 27 ? 6.147 -1.605 5.902 1.00 0.00 27 LEU A CA 5
ATOM 7416 C C . LEU A 1 27 ? 5.683 -3.029 6.193 1.00 0.00 27 LEU A C 5
ATOM 7417 O O . LEU A 1 27 ? 5.819 -3.921 5.356 1.00 0.00 27 LEU A O 5
ATOM 7433 N N . VAL A 1 28 ? 5.131 -3.233 7.385 1.00 0.00 28 VAL A N 5
ATOM 7434 C CA . VAL A 1 28 ? 4.642 -4.547 7.786 1.00 0.00 28 VAL A CA 5
ATOM 7435 C C . VAL A 1 28 ? 3.139 -4.521 8.036 1.00 0.00 28 VAL A C 5
ATOM 7436 O O . VAL A 1 28 ? 2.642 -3.711 8.819 1.00 0.00 28 VAL A O 5
ATOM 7449 N N . LEU A 1 29 ? 2.418 -5.414 7.366 1.00 0.00 29 LEU A N 5
ATOM 7450 C CA . LEU A 1 29 ? 0.969 -5.495 7.515 1.00 0.00 29 LEU A CA 5
ATOM 7451 C C . LEU A 1 29 ? 0.576 -6.696 8.370 1.00 0.00 29 LEU A C 5
ATOM 7452 O O . LEU A 1 29 ? 1.064 -7.807 8.160 1.00 0.00 29 LEU A O 5
ATOM 7468 N N . THR A 1 30 ? -0.311 -6.465 9.333 1.00 0.00 30 THR A N 5
ATOM 7469 C CA . THR A 1 30 ? -0.771 -7.528 10.218 1.00 0.00 30 THR A CA 5
ATOM 7470 C C . THR A 1 30 ? -2.159 -8.015 9.818 1.00 0.00 30 THR A C 5
ATOM 7471 O O . THR A 1 30 ? -3.049 -7.215 9.528 1.00 0.00 30 THR A O 5
ATOM 7482 N N . GLY A 1 31 ? -2.338 -9.332 9.804 1.00 0.00 31 GLY A N 5
ATOM 7483 C CA . GLY A 1 31 ? -3.622 -9.902 9.439 1.00 0.00 31 GLY A CA 5
ATOM 7484 C C . GLY A 1 31 ? -3.571 -11.412 9.314 1.00 0.00 31 GLY A C 5
ATOM 7485 O O . GLY A 1 31 ? -2.906 -12.085 10.102 1.00 0.00 31 GLY A O 5
ATOM 7489 N N . SER A 1 32 ? -4.276 -11.947 8.322 1.00 0.00 32 SER A N 5
ATOM 7490 C CA . SER A 1 32 ? -4.313 -13.387 8.100 1.00 0.00 32 SER A CA 5
ATOM 7491 C C . SER A 1 32 ? -4.992 -13.715 6.774 1.00 0.00 32 SER A C 5
ATOM 7492 O O . SER A 1 32 ? -5.685 -12.879 6.195 1.00 0.00 32 SER A O 5
ATOM 7500 N N . ASN A 1 33 ? -4.788 -14.940 6.298 1.00 0.00 33 ASN A N 5
ATOM 7501 C CA . ASN A 1 33 ? -5.380 -15.380 5.040 1.00 0.00 33 ASN A CA 5
ATOM 7502 C C . ASN A 1 33 ? -4.697 -14.707 3.853 1.00 0.00 33 ASN A C 5
ATOM 7503 O O . ASN A 1 33 ? -5.359 -14.210 2.942 1.00 0.00 33 ASN A O 5
ATOM 7514 N N . PHE A 1 34 ? -3.368 -14.695 3.871 1.00 0.00 34 PHE A N 5
ATOM 7515 C CA . PHE A 1 34 ? -2.595 -14.083 2.797 1.00 0.00 34 PHE A CA 5
ATOM 7516 C C . PHE A 1 34 ? -2.006 -15.147 1.876 1.00 0.00 34 PHE A C 5
ATOM 7517 O O . PHE A 1 34 ? -2.114 -16.345 2.143 1.00 0.00 34 PHE A O 5
ATOM 7534 N N . LEU A 1 35 ? -1.385 -14.703 0.789 1.00 0.00 35 LEU A N 5
ATOM 7535 C CA . LEU A 1 35 ? -0.779 -15.616 -0.174 1.00 0.00 35 LEU A CA 5
ATOM 7536 C C . LEU A 1 35 ? 0.718 -15.355 -0.305 1.00 0.00 35 LEU A C 5
ATOM 7537 O O . LEU A 1 35 ? 1.198 -14.239 -0.106 1.00 0.00 35 LEU A O 5
ATOM 7553 N N . PRO A 1 36 ? 1.475 -16.408 -0.649 1.00 0.00 36 PRO A N 5
ATOM 7554 C CA . PRO A 1 36 ? 2.928 -16.317 -0.817 1.00 0.00 36 PRO A CA 5
ATOM 7555 C C . PRO A 1 36 ? 3.319 -15.508 -2.049 1.00 0.00 36 PRO A C 5
ATOM 7556 O O . PRO A 1 36 ? 4.473 -15.105 -2.198 1.00 0.00 36 PRO A O 5
ATOM 7567 N N . ASP A 1 37 ? 2.352 -15.274 -2.929 1.00 0.00 37 ASP A N 5
ATOM 7568 C CA . ASP A 1 37 ? 2.596 -14.511 -4.148 1.00 0.00 37 ASP A CA 5
ATOM 7569 C C . ASP A 1 37 ? 1.554 -13.409 -4.317 1.00 0.00 37 ASP A C 5
ATOM 7570 O O . ASP A 1 37 ? 1.170 -13.071 -5.436 1.00 0.00 37 ASP A O 5
ATOM 7579 N N . SER A 1 38 ? 1.101 -12.854 -3.198 1.00 0.00 38 SER A N 5
ATOM 7580 C CA . SER A 1 38 ? 0.100 -11.794 -3.221 1.00 0.00 38 SER A CA 5
ATOM 7581 C C . SER A 1 38 ? 0.642 -10.551 -3.921 1.00 0.00 38 SER A C 5
ATOM 7582 O O . SER A 1 38 ? 1.819 -10.486 -4.275 1.00 0.00 38 SER A O 5
ATOM 7590 N N . LYS A 1 39 ? -0.227 -9.565 -4.118 1.00 0.00 39 LYS A N 5
ATOM 7591 C CA . LYS A 1 39 ? 0.162 -8.322 -4.774 1.00 0.00 39 LYS A CA 5
ATOM 7592 C C . LYS A 1 39 ? -0.425 -7.116 -4.048 1.00 0.00 39 LYS A C 5
ATOM 7593 O O . LYS A 1 39 ? -1.568 -7.150 -3.591 1.00 0.00 39 LYS A O 5
ATOM 7612 N N . VAL A 1 40 ? 0.363 -6.051 -3.946 1.00 0.00 40 VAL A N 5
ATOM 7613 C CA . VAL A 1 40 ? -0.080 -4.833 -3.277 1.00 0.00 40 VAL A CA 5
ATOM 7614 C C . VAL A 1 40 ? 0.101 -3.615 -4.177 1.00 0.00 40 VAL A C 5
ATOM 7615 O O . VAL A 1 40 ? 1.217 -3.284 -4.575 1.00 0.00 40 VAL A O 5
ATOM 7628 N N . VAL A 1 41 ? -1.007 -2.951 -4.494 1.00 0.00 41 VAL A N 5
ATOM 7629 C CA . VAL A 1 41 ? -0.971 -1.768 -5.345 1.00 0.00 41 VAL A CA 5
ATOM 7630 C C . VAL A 1 41 ? -1.588 -0.565 -4.641 1.00 0.00 41 VAL A C 5
ATOM 7631 O O . VAL A 1 41 ? -2.474 -0.712 -3.799 1.00 0.00 41 VAL A O 5
ATOM 7644 N N . PHE A 1 42 ? -1.113 0.626 -4.990 1.00 0.00 42 PHE A N 5
ATOM 7645 C CA . PHE A 1 42 ? -1.617 1.856 -4.391 1.00 0.00 42 PHE A CA 5
ATOM 7646 C C . PHE A 1 42 ? -2.518 2.607 -5.367 1.00 0.00 42 PHE A C 5
ATOM 7647 O O . PHE A 1 42 ? -2.354 2.505 -6.583 1.00 0.00 42 PHE A O 5
ATOM 7664 N N . ILE A 1 43 ? -3.469 3.360 -4.825 1.00 0.00 43 ILE A N 5
ATOM 7665 C CA . ILE A 1 43 ? -4.395 4.129 -5.647 1.00 0.00 43 ILE A CA 5
ATOM 7666 C C . ILE A 1 43 ? -4.411 5.596 -5.232 1.00 0.00 43 ILE A C 5
ATOM 7667 O O . ILE A 1 43 ? -4.171 5.924 -4.071 1.00 0.00 43 ILE A O 5
ATOM 7683 N N . GLU A 1 44 ? -4.698 6.473 -6.189 1.00 0.00 44 GLU A N 5
ATOM 7684 C CA . GLU A 1 44 ? -4.747 7.906 -5.921 1.00 0.00 44 GLU A CA 5
ATOM 7685 C C . GLU A 1 44 ? -6.012 8.526 -6.507 1.00 0.00 44 GLU A C 5
ATOM 7686 O O . GLU A 1 44 ? -6.408 8.211 -7.630 1.00 0.00 44 GLU A O 5
ATOM 7698 N N . ARG A 1 45 ? -6.643 9.408 -5.739 1.00 0.00 45 ARG A N 5
ATOM 7699 C CA . ARG A 1 45 ? -7.864 10.071 -6.180 1.00 0.00 45 ARG A CA 5
ATOM 7700 C C . ARG A 1 45 ? -7.552 11.434 -6.791 1.00 0.00 45 ARG A C 5
ATOM 7701 O O . ARG A 1 45 ? -6.901 12.271 -6.166 1.00 0.00 45 ARG A O 5
ATOM 7722 N N . GLY A 1 46 ? -8.020 11.650 -8.016 1.00 0.00 46 GLY A N 5
ATOM 7723 C CA . GLY A 1 46 ? -7.780 12.912 -8.691 1.00 0.00 46 GLY A CA 5
ATOM 7724 C C . GLY A 1 46 ? -8.945 13.872 -8.555 1.00 0.00 46 GLY A C 5
ATOM 7725 O O . GLY A 1 46 ? -10.067 13.480 -8.234 1.00 0.00 46 GLY A O 5
ATOM 7729 N N . PRO A 1 47 ? -8.683 15.165 -8.800 1.00 0.00 47 PRO A N 5
ATOM 7730 C CA . PRO A 1 47 ? -9.706 16.211 -8.707 1.00 0.00 47 PRO A CA 5
ATOM 7731 C C . PRO A 1 47 ? -10.742 16.109 -9.821 1.00 0.00 47 PRO A C 5
ATOM 7732 O O . PRO A 1 47 ? -11.690 16.892 -9.874 1.00 0.00 47 PRO A O 5
ATOM 7743 N N . ASP A 1 48 ? -10.555 15.138 -10.709 1.00 0.00 48 ASP A N 5
ATOM 7744 C CA . ASP A 1 48 ? -11.475 14.932 -11.822 1.00 0.00 48 ASP A CA 5
ATOM 7745 C C . ASP A 1 48 ? -12.717 14.172 -11.367 1.00 0.00 48 ASP A C 5
ATOM 7746 O O . ASP A 1 48 ? -13.840 14.533 -11.714 1.00 0.00 48 ASP A O 5
ATOM 7755 N N . GLY A 1 49 ? -12.505 13.116 -10.587 1.00 0.00 49 GLY A N 5
ATOM 7756 C CA . GLY A 1 49 ? -13.616 12.320 -10.098 1.00 0.00 49 GLY A CA 5
ATOM 7757 C C . GLY A 1 49 ? -13.257 10.856 -9.944 1.00 0.00 49 GLY A C 5
ATOM 7758 O O . GLY A 1 49 ? -13.785 10.168 -9.070 1.00 0.00 49 GLY A O 5
ATOM 7762 N N . LYS A 1 50 ? -12.358 10.376 -10.796 1.00 0.00 50 LYS A N 5
ATOM 7763 C CA . LYS A 1 50 ? -11.928 8.983 -10.752 1.00 0.00 50 LYS A CA 5
ATOM 7764 C C . LYS A 1 50 ? -10.468 8.878 -10.320 1.00 0.00 50 LYS A C 5
ATOM 7765 O O . LYS A 1 50 ? -9.696 9.826 -10.469 1.00 0.00 50 LYS A O 5
ATOM 7784 N N . LEU A 1 51 ? -10.096 7.719 -9.787 1.00 0.00 51 LEU A N 5
ATOM 7785 C CA . LEU A 1 51 ? -8.728 7.489 -9.336 1.00 0.00 51 LEU A CA 5
ATOM 7786 C C . LEU A 1 51 ? -7.957 6.644 -10.344 1.00 0.00 51 LEU A C 5
ATOM 7787 O O . LEU A 1 51 ? -8.491 5.684 -10.900 1.00 0.00 51 LEU A O 5
ATOM 7803 N N . GLN A 1 52 ? -6.699 7.005 -10.572 1.00 0.00 52 GLN A N 5
ATOM 7804 C CA . GLN A 1 52 ? -5.854 6.278 -11.512 1.00 0.00 52 GLN A CA 5
ATOM 7805 C C . GLN A 1 52 ? -4.383 6.397 -11.127 1.00 0.00 52 GLN A C 5
ATOM 7806 O O . GLN A 1 52 ? -3.763 7.442 -11.323 1.00 0.00 52 GLN A O 5
ATOM 7820 N N . TRP A 1 53 ? -3.832 5.321 -10.578 1.00 0.00 53 TRP A N 5
ATOM 7821 C CA . TRP A 1 53 ? -2.433 5.306 -10.165 1.00 0.00 53 TRP A CA 5
ATOM 7822 C C . TRP A 1 53 ? -1.844 3.904 -10.287 1.00 0.00 53 TRP A C 5
ATOM 7823 O O . TRP A 1 53 ? -2.164 3.017 -9.498 1.00 0.00 53 TRP A O 5
ATOM 7844 N N . GLU A 1 54 ? -0.983 3.714 -11.282 1.00 0.00 54 GLU A N 5
ATOM 7845 C CA . GLU A 1 54 ? -0.351 2.419 -11.507 1.00 0.00 54 GLU A CA 5
ATOM 7846 C C . GLU A 1 54 ? 1.069 2.403 -10.948 1.00 0.00 54 GLU A C 5
ATOM 7847 O O . GLU A 1 54 ? 2.005 2.875 -11.591 1.00 0.00 54 GLU A O 5
ATOM 7859 N N . GLU A 1 55 ? 1.219 1.855 -9.746 1.00 0.00 55 GLU A N 5
ATOM 7860 C CA . GLU A 1 55 ? 2.524 1.778 -9.100 1.00 0.00 55 GLU A CA 5
ATOM 7861 C C . GLU A 1 55 ? 2.698 0.443 -8.382 1.00 0.00 55 GLU A C 5
ATOM 7862 O O . GLU A 1 55 ? 1.745 -0.104 -7.829 1.00 0.00 55 GLU A O 5
ATOM 7874 N N . GLU A 1 56 ? 3.922 -0.075 -8.397 1.00 0.00 56 GLU A N 5
ATOM 7875 C CA . GLU A 1 56 ? 4.221 -1.347 -7.749 1.00 0.00 56 GLU A CA 5
ATOM 7876 C C . GLU A 1 56 ? 5.187 -1.150 -6.584 1.00 0.00 56 GLU A C 5
ATOM 7877 O O . GLU A 1 56 ? 6.127 -0.362 -6.670 1.00 0.00 56 GLU A O 5
ATOM 7889 N N . ALA A 1 57 ? 4.946 -1.874 -5.495 1.00 0.00 57 ALA A N 5
ATOM 7890 C CA . ALA A 1 57 ? 5.794 -1.781 -4.314 1.00 0.00 57 ALA A CA 5
ATOM 7891 C C . ALA A 1 57 ? 6.586 -3.067 -4.103 1.00 0.00 57 ALA A C 5
ATOM 7892 O O . ALA A 1 57 ? 6.034 -4.166 -4.167 1.00 0.00 57 ALA A O 5
ATOM 7899 N N . THR A 1 58 ? 7.884 -2.924 -3.852 1.00 0.00 58 THR A N 5
ATOM 7900 C CA . THR A 1 58 ? 8.751 -4.074 -3.635 1.00 0.00 58 THR A CA 5
ATOM 7901 C C . THR A 1 58 ? 8.289 -4.893 -2.435 1.00 0.00 58 THR A C 5
ATOM 7902 O O . THR A 1 58 ? 8.402 -4.454 -1.290 1.00 0.00 58 THR A O 5
ATOM 7913 N N . VAL A 1 59 ? 7.767 -6.086 -2.704 1.00 0.00 59 VAL A N 5
ATOM 7914 C CA . VAL A 1 59 ? 7.289 -6.967 -1.645 1.00 0.00 59 VAL A CA 5
ATOM 7915 C C . VAL A 1 59 ? 8.306 -8.060 -1.339 1.00 0.00 59 VAL A C 5
ATOM 7916 O O . VAL A 1 59 ? 8.845 -8.693 -2.246 1.00 0.00 59 VAL A O 5
ATOM 7929 N N . ASN A 1 60 ? 8.563 -8.278 -0.053 1.00 0.00 60 ASN A N 5
ATOM 7930 C CA . ASN A 1 60 ? 9.517 -9.296 0.374 1.00 0.00 60 ASN A CA 5
ATOM 7931 C C . ASN A 1 60 ? 8.808 -10.613 0.675 1.00 0.00 60 ASN A C 5
ATOM 7932 O O . ASN A 1 60 ? 8.396 -10.863 1.807 1.00 0.00 60 ASN A O 5
ATOM 7943 N N . ARG A 1 61 ? 8.670 -11.451 -0.348 1.00 0.00 61 ARG A N 5
ATOM 7944 C CA . ARG A 1 61 ? 8.011 -12.742 -0.193 1.00 0.00 61 ARG A CA 5
ATOM 7945 C C . ARG A 1 61 ? 8.779 -13.632 0.779 1.00 0.00 61 ARG A C 5
ATOM 7946 O O . ARG A 1 61 ? 8.193 -14.467 1.469 1.00 0.00 61 ARG A O 5
ATOM 7967 N N . LEU A 1 62 ? 10.094 -13.449 0.828 1.00 0.00 62 LEU A N 5
ATOM 7968 C CA . LEU A 1 62 ? 10.944 -14.235 1.715 1.00 0.00 62 LEU A CA 5
ATOM 7969 C C . LEU A 1 62 ? 10.518 -14.065 3.170 1.00 0.00 62 LEU A C 5
ATOM 7970 O O . LEU A 1 62 ? 10.396 -15.041 3.908 1.00 0.00 62 LEU A O 5
ATOM 7986 N N . GLN A 1 63 ? 10.291 -12.819 3.572 1.00 0.00 63 GLN A N 5
ATOM 7987 C CA . GLN A 1 63 ? 9.877 -12.521 4.938 1.00 0.00 63 GLN A CA 5
ATOM 7988 C C . GLN A 1 63 ? 8.367 -12.675 5.095 1.00 0.00 63 GLN A C 5
ATOM 7989 O O . GLN A 1 63 ? 7.893 -13.323 6.028 1.00 0.00 63 GLN A O 5
ATOM 8003 N N . SER A 1 64 ? 7.618 -12.073 4.176 1.00 0.00 64 SER A N 5
ATOM 8004 C CA . SER A 1 64 ? 6.162 -12.140 4.215 1.00 0.00 64 SER A CA 5
ATOM 8005 C C . SER A 1 64 ? 5.690 -13.564 4.492 1.00 0.00 64 SER A C 5
ATOM 8006 O O . SER A 1 64 ? 6.179 -14.519 3.891 1.00 0.00 64 SER A O 5
ATOM 8014 N N . ASN A 1 65 ? 4.735 -13.697 5.407 1.00 0.00 65 ASN A N 5
ATOM 8015 C CA . ASN A 1 65 ? 4.196 -15.004 5.765 1.00 0.00 65 ASN A CA 5
ATOM 8016 C C . ASN A 1 65 ? 2.717 -15.100 5.403 1.00 0.00 65 ASN A C 5
ATOM 8017 O O . ASN A 1 65 ? 2.143 -14.165 4.846 1.00 0.00 65 ASN A O 5
ATOM 8028 N N . GLU A 1 66 ? 2.108 -16.237 5.724 1.00 0.00 66 GLU A N 5
ATOM 8029 C CA . GLU A 1 66 ? 0.696 -16.455 5.432 1.00 0.00 66 GLU A CA 5
ATOM 8030 C C . GLU A 1 66 ? -0.182 -15.529 6.269 1.00 0.00 66 GLU A C 5
ATOM 8031 O O . GLU A 1 66 ? -1.375 -15.381 6.006 1.00 0.00 66 GLU A O 5
ATOM 8043 N N . VAL A 1 67 ? 0.418 -14.908 7.279 1.00 0.00 67 VAL A N 5
ATOM 8044 C CA . VAL A 1 67 ? -0.307 -13.996 8.155 1.00 0.00 67 VAL A CA 5
ATOM 8045 C C . VAL A 1 67 ? 0.351 -12.621 8.183 1.00 0.00 67 VAL A C 5
ATOM 8046 O O . VAL A 1 67 ? -0.217 -11.658 8.700 1.00 0.00 67 VAL A O 5
ATOM 8059 N N . THR A 1 68 ? 1.553 -12.534 7.622 1.00 0.00 68 THR A N 5
ATOM 8060 C CA . THR A 1 68 ? 2.290 -11.278 7.582 1.00 0.00 68 THR A CA 5
ATOM 8061 C C . THR A 1 68 ? 2.642 -10.891 6.150 1.00 0.00 68 THR A C 5
ATOM 8062 O O . THR A 1 68 ? 2.962 -11.748 5.326 1.00 0.00 68 THR A O 5
ATOM 8073 N N . LEU A 1 69 ? 2.580 -9.596 5.860 1.00 0.00 69 LEU A N 5
ATOM 8074 C CA . LEU A 1 69 ? 2.894 -9.096 4.526 1.00 0.00 69 LEU A CA 5
ATOM 8075 C C . LEU A 1 69 ? 3.891 -7.944 4.597 1.00 0.00 69 LEU A C 5
ATOM 8076 O O . LEU A 1 69 ? 3.529 -6.813 4.924 1.00 0.00 69 LEU A O 5
ATOM 8092 N N . THR A 1 70 ? 5.150 -8.238 4.287 1.00 0.00 70 THR A N 5
ATOM 8093 C CA . THR A 1 70 ? 6.200 -7.228 4.314 1.00 0.00 70 THR A CA 5
ATOM 8094 C C . THR A 1 70 ? 6.414 -6.619 2.933 1.00 0.00 70 THR A C 5
ATOM 8095 O O . THR A 1 70 ? 6.695 -7.330 1.967 1.00 0.00 70 THR A O 5
ATOM 8106 N N . LEU A 1 71 ? 6.280 -5.301 2.845 1.00 0.00 71 LEU A N 5
ATOM 8107 C CA . LEU A 1 71 ? 6.460 -4.596 1.581 1.00 0.00 71 LEU A CA 5
ATOM 8108 C C . LEU A 1 71 ? 7.179 -3.267 1.795 1.00 0.00 71 LEU A C 5
ATOM 8109 O O . LEU A 1 71 ? 7.362 -2.824 2.929 1.00 0.00 71 LEU A O 5
ATOM 8125 N N . THR A 1 72 ? 7.582 -2.635 0.698 1.00 0.00 72 THR A N 5
ATOM 8126 C CA . THR A 1 72 ? 8.280 -1.357 0.765 1.00 0.00 72 THR A CA 5
ATOM 8127 C C . THR A 1 72 ? 7.442 -0.241 0.153 1.00 0.00 72 THR A C 5
ATOM 8128 O O . THR A 1 72 ? 7.172 -0.241 -1.049 1.00 0.00 72 THR A O 5
ATOM 8139 N N . VAL A 1 73 ? 7.033 0.711 0.986 1.00 0.00 73 VAL A N 5
ATOM 8140 C CA . VAL A 1 73 ? 6.226 1.835 0.525 1.00 0.00 73 VAL A CA 5
ATOM 8141 C C . VAL A 1 73 ? 6.750 2.382 -0.798 1.00 0.00 73 VAL A C 5
ATOM 8142 O O . VAL A 1 73 ? 7.904 2.795 -0.915 1.00 0.00 73 VAL A O 5
ATOM 8155 N N . PRO A 1 74 ? 5.882 2.385 -1.821 1.00 0.00 74 PRO A N 5
ATOM 8156 C CA . PRO A 1 74 ? 6.234 2.880 -3.156 1.00 0.00 74 PRO A CA 5
ATOM 8157 C C . PRO A 1 74 ? 6.423 4.393 -3.182 1.00 0.00 74 PRO A C 5
ATOM 8158 O O . PRO A 1 74 ? 6.128 5.081 -2.206 1.00 0.00 74 PRO A O 5
ATOM 8169 N N . GLU A 1 75 ? 6.916 4.903 -4.306 1.00 0.00 75 GLU A N 5
ATOM 8170 C CA . GLU A 1 75 ? 7.144 6.336 -4.458 1.00 0.00 75 GLU A CA 5
ATOM 8171 C C . GLU A 1 75 ? 5.891 7.034 -4.977 1.00 0.00 75 GLU A C 5
ATOM 8172 O O . GLU A 1 75 ? 5.202 6.522 -5.859 1.00 0.00 75 GLU A O 5
ATOM 8184 N N . TYR A 1 76 ? 5.601 8.206 -4.421 1.00 0.00 76 TYR A N 5
ATOM 8185 C CA . TYR A 1 76 ? 4.429 8.974 -4.825 1.00 0.00 76 TYR A CA 5
ATOM 8186 C C . TYR A 1 76 ? 4.694 9.730 -6.123 1.00 0.00 76 TYR A C 5
ATOM 8187 O O . TYR A 1 76 ? 5.822 10.138 -6.398 1.00 0.00 76 TYR A O 5
ATOM 8205 N N . SER A 1 77 ? 3.644 9.912 -6.918 1.00 0.00 77 SER A N 5
ATOM 8206 C CA . SER A 1 77 ? 3.762 10.616 -8.190 1.00 0.00 77 SER A CA 5
ATOM 8207 C C . SER A 1 77 ? 3.976 12.110 -7.966 1.00 0.00 77 SER A C 5
ATOM 8208 O O . SER A 1 77 ? 4.927 12.696 -8.480 1.00 0.00 77 SER A O 5
ATOM 8216 N N . ASN A 1 78 ? 3.082 12.720 -7.194 1.00 0.00 78 ASN A N 5
ATOM 8217 C CA . ASN A 1 78 ? 3.172 14.146 -6.901 1.00 0.00 78 ASN A CA 5
ATOM 8218 C C . ASN A 1 78 ? 3.803 14.382 -5.533 1.00 0.00 78 ASN A C 5
ATOM 8219 O O . ASN A 1 78 ? 3.111 14.416 -4.515 1.00 0.00 78 ASN A O 5
ATOM 8230 N N . LYS A 1 79 ? 5.122 14.546 -5.516 1.00 0.00 79 LYS A N 5
ATOM 8231 C CA . LYS A 1 79 ? 5.848 14.781 -4.273 1.00 0.00 79 LYS A CA 5
ATOM 8232 C C . LYS A 1 79 ? 6.036 16.275 -4.027 1.00 0.00 79 LYS A C 5
ATOM 8233 O O . LYS A 1 79 ? 5.859 16.756 -2.908 1.00 0.00 79 LYS A O 5
ATOM 8252 N N . ARG A 1 80 ? 6.394 17.003 -5.080 1.00 0.00 80 ARG A N 5
ATOM 8253 C CA . ARG A 1 80 ? 6.606 18.442 -4.978 1.00 0.00 80 ARG A CA 5
ATOM 8254 C C . ARG A 1 80 ? 5.640 19.063 -3.973 1.00 0.00 80 ARG A C 5
ATOM 8255 O O . ARG A 1 80 ? 5.999 19.982 -3.237 1.00 0.00 80 ARG A O 5
ATOM 8276 N N . VAL A 1 81 ? 4.412 18.555 -3.947 1.00 0.00 81 VAL A N 5
ATOM 8277 C CA . VAL A 1 81 ? 3.395 19.058 -3.033 1.00 0.00 81 VAL A CA 5
ATOM 8278 C C . VAL A 1 81 ? 3.986 19.344 -1.657 1.00 0.00 81 VAL A C 5
ATOM 8279 O O . VAL A 1 81 ? 4.777 18.559 -1.134 1.00 0.00 81 VAL A O 5
ATOM 8292 N N . SER A 1 82 ? 3.595 20.473 -1.074 1.00 0.00 82 SER A N 5
ATOM 8293 C CA . SER A 1 82 ? 4.089 20.864 0.242 1.00 0.00 82 SER A CA 5
ATOM 8294 C C . SER A 1 82 ? 3.261 20.217 1.347 1.00 0.00 82 SER A C 5
ATOM 8295 O O . SER A 1 82 ? 3.710 20.102 2.488 1.00 0.00 82 SER A O 5
ATOM 8303 N N . ARG A 1 83 ? 2.049 19.796 1.001 1.00 0.00 83 ARG A N 5
ATOM 8304 C CA . ARG A 1 83 ? 1.156 19.161 1.963 1.00 0.00 83 ARG A CA 5
ATOM 8305 C C . ARG A 1 83 ? 1.057 17.660 1.705 1.00 0.00 83 ARG A C 5
ATOM 8306 O O . ARG A 1 83 ? 1.278 17.181 0.592 1.00 0.00 83 ARG A O 5
ATOM 8327 N N . PRO A 1 84 ? 0.716 16.900 2.756 1.00 0.00 84 PRO A N 5
ATOM 8328 C CA . PRO A 1 84 ? 0.579 15.443 2.668 1.00 0.00 84 PRO A CA 5
ATOM 8329 C C . PRO A 1 84 ? -0.635 15.024 1.846 1.00 0.00 84 PRO A C 5
ATOM 8330 O O . PRO A 1 84 ? -1.632 15.743 1.780 1.00 0.00 84 PRO A O 5
ATOM 8341 N N . VAL A 1 85 ? -0.545 13.854 1.220 1.00 0.00 85 VAL A N 5
ATOM 8342 C CA . VAL A 1 85 ? -1.638 13.338 0.404 1.00 0.00 85 VAL A CA 5
ATOM 8343 C C . VAL A 1 85 ? -2.233 12.075 1.017 1.00 0.00 85 VAL A C 5
ATOM 8344 O O . VAL A 1 85 ? -1.514 11.247 1.574 1.00 0.00 85 VAL A O 5
ATOM 8357 N N . GLN A 1 86 ? -3.550 11.936 0.909 1.00 0.00 86 GLN A N 5
ATOM 8358 C CA . GLN A 1 86 ? -4.242 10.774 1.454 1.00 0.00 86 GLN A CA 5
ATOM 8359 C C . GLN A 1 86 ? -4.509 9.740 0.365 1.00 0.00 86 GLN A C 5
ATOM 8360 O O . GLN A 1 86 ? -5.431 9.891 -0.437 1.00 0.00 86 GLN A O 5
ATOM 8374 N N . VAL A 1 87 ? -3.695 8.689 0.342 1.00 0.00 87 VAL A N 5
ATOM 8375 C CA . VAL A 1 87 ? -3.843 7.629 -0.649 1.00 0.00 87 VAL A CA 5
ATOM 8376 C C . VAL A 1 87 ? -4.336 6.339 -0.003 1.00 0.00 87 VAL A C 5
ATOM 8377 O O . VAL A 1 87 ? -4.253 6.170 1.214 1.00 0.00 87 VAL A O 5
ATOM 8390 N N . TYR A 1 88 ? -4.850 5.431 -0.825 1.00 0.00 88 TYR A N 5
ATOM 8391 C CA . TYR A 1 88 ? -5.359 4.156 -0.334 1.00 0.00 88 TYR A CA 5
ATOM 8392 C C . TYR A 1 88 ? -4.678 2.989 -1.042 1.00 0.00 88 TYR A C 5
ATOM 8393 O O . TYR A 1 88 ? -4.100 3.151 -2.117 1.00 0.00 88 TYR A O 5
ATOM 8411 N N . PHE A 1 89 ? -4.750 1.811 -0.430 1.00 0.00 89 PHE A N 5
ATOM 8412 C CA . PHE A 1 89 ? -4.140 0.615 -0.999 1.00 0.00 89 PHE A CA 5
ATOM 8413 C C . PHE A 1 89 ? -4.911 -0.636 -0.590 1.00 0.00 89 PHE A C 5
ATOM 8414 O O . PHE A 1 89 ? -5.537 -0.674 0.470 1.00 0.00 89 PHE A O 5
ATOM 8431 N N . TYR A 1 90 ? -4.861 -1.658 -1.437 1.00 0.00 90 TYR A N 5
ATOM 8432 C CA . TYR A 1 90 ? -5.557 -2.910 -1.166 1.00 0.00 90 TYR A CA 5
ATOM 8433 C C . TYR A 1 90 ? -4.695 -4.108 -1.556 1.00 0.00 90 TYR A C 5
ATOM 8434 O O . TYR A 1 90 ? -3.621 -3.952 -2.137 1.00 0.00 90 TYR A O 5
ATOM 8452 N N . VAL A 1 91 ? -5.176 -5.304 -1.232 1.00 0.00 91 VAL A N 5
ATOM 8453 C CA . VAL A 1 91 ? -4.452 -6.530 -1.550 1.00 0.00 91 VAL A CA 5
ATOM 8454 C C . VAL A 1 91 ? -5.278 -7.436 -2.455 1.00 0.00 91 VAL A C 5
ATOM 8455 O O . VAL A 1 91 ? -6.362 -7.884 -2.081 1.00 0.00 91 VAL A O 5
ATOM 8468 N N . SER A 1 92 ? -4.757 -7.704 -3.648 1.00 0.00 92 SER A N 5
ATOM 8469 C CA . SER A 1 92 ? -5.448 -8.556 -4.610 1.00 0.00 92 SER A CA 5
ATOM 8470 C C . SER A 1 92 ? -5.040 -10.015 -4.434 1.00 0.00 92 SER A C 5
ATOM 8471 O O . SER A 1 92 ? -3.878 -10.373 -4.622 1.00 0.00 92 SER A O 5
ATOM 8479 N N . ASN A 1 93 ? -6.006 -10.854 -4.073 1.00 0.00 93 ASN A N 5
ATOM 8480 C CA . ASN A 1 93 ? -5.748 -12.275 -3.871 1.00 0.00 93 ASN A CA 5
ATOM 8481 C C . ASN A 1 93 ? -6.819 -13.124 -4.549 1.00 0.00 93 ASN A C 5
ATOM 8482 O O . ASN A 1 93 ? -7.937 -13.246 -4.050 1.00 0.00 93 ASN A O 5
ATOM 8493 N N . GLY A 1 94 ? -6.469 -13.708 -5.691 1.00 0.00 94 GLY A N 5
ATOM 8494 C CA . GLY A 1 94 ? -7.411 -14.539 -6.419 1.00 0.00 94 GLY A CA 5
ATOM 8495 C C . GLY A 1 94 ? -8.124 -13.778 -7.519 1.00 0.00 94 GLY A C 5
ATOM 8496 O O . GLY A 1 94 ? -7.520 -12.953 -8.204 1.00 0.00 94 GLY A O 5
ATOM 8500 N N . ARG A 1 95 ? -9.412 -14.058 -7.690 1.00 0.00 95 ARG A N 5
ATOM 8501 C CA . ARG A 1 95 ? -10.207 -13.396 -8.718 1.00 0.00 95 ARG A CA 5
ATOM 8502 C C . ARG A 1 95 ? -11.160 -12.379 -8.096 1.00 0.00 95 ARG A C 5
ATOM 8503 O O . ARG A 1 95 ? -10.947 -11.171 -8.198 1.00 0.00 95 ARG A O 5
ATOM 8524 N N . ARG A 1 96 ? -12.212 -12.877 -7.454 1.00 0.00 96 ARG A N 5
ATOM 8525 C CA . ARG A 1 96 ? -13.198 -12.013 -6.817 1.00 0.00 96 ARG A CA 5
ATOM 8526 C C . ARG A 1 96 ? -12.989 -11.968 -5.307 1.00 0.00 96 ARG A C 5
ATOM 8527 O O . ARG A 1 96 ? -13.945 -11.861 -4.539 1.00 0.00 96 ARG A O 5
ATOM 8548 N N . LYS A 1 97 ? -11.731 -12.053 -4.886 1.00 0.00 97 LYS A N 5
ATOM 8549 C CA . LYS A 1 97 ? -11.394 -12.021 -3.468 1.00 0.00 97 LYS A CA 5
ATOM 8550 C C . LYS A 1 97 ? -10.299 -10.997 -3.192 1.00 0.00 97 LYS A C 5
ATOM 8551 O O . LYS A 1 97 ? -9.110 -11.313 -3.251 1.00 0.00 97 LYS A O 5
ATOM 8570 N N . ARG A 1 98 ? -10.707 -9.769 -2.887 1.00 0.00 98 ARG A N 5
ATOM 8571 C CA . ARG A 1 98 ? -9.759 -8.698 -2.601 1.00 0.00 98 ARG A CA 5
ATOM 8572 C C . ARG A 1 98 ? -9.878 -8.241 -1.150 1.00 0.00 98 ARG A C 5
ATOM 8573 O O . ARG A 1 98 ? -10.717 -8.737 -0.399 1.00 0.00 98 ARG A O 5
ATOM 8594 N N . SER A 1 99 ? -9.032 -7.292 -0.763 1.00 0.00 99 SER A N 5
ATOM 8595 C CA . SER A 1 99 ? -9.038 -6.770 0.599 1.00 0.00 99 SER A CA 5
ATOM 8596 C C . SER A 1 99 ? -9.502 -5.317 0.622 1.00 0.00 99 SER A C 5
ATOM 8597 O O . SER A 1 99 ? -9.388 -4.586 -0.363 1.00 0.00 99 SER A O 5
ATOM 8605 N N . PRO A 1 100 ? -10.039 -4.886 1.773 1.00 0.00 100 PRO A N 5
ATOM 8606 C CA . PRO A 1 100 ? -10.530 -3.517 1.954 1.00 0.00 100 PRO A CA 5
ATOM 8607 C C . PRO A 1 100 ? -9.400 -2.494 1.984 1.00 0.00 100 PRO A C 5
ATOM 8608 O O . PRO A 1 100 ? -8.350 -2.731 2.584 1.00 0.00 100 PRO A O 5
ATOM 8619 N N . THR A 1 101 ? -9.620 -1.356 1.335 1.00 0.00 101 THR A N 5
ATOM 8620 C CA . THR A 1 101 ? -8.620 -0.297 1.287 1.00 0.00 101 THR A CA 5
ATOM 8621 C C . THR A 1 101 ? -8.381 0.296 2.671 1.00 0.00 101 THR A C 5
ATOM 8622 O O . THR A 1 101 ? -9.305 0.410 3.475 1.00 0.00 101 THR A O 5
ATOM 8633 N N . GLN A 1 102 ? -7.135 0.673 2.941 1.00 0.00 102 GLN A N 5
ATOM 8634 C CA . GLN A 1 102 ? -6.776 1.255 4.229 1.00 0.00 102 GLN A CA 5
ATOM 8635 C C . GLN A 1 102 ? -6.439 2.735 4.083 1.00 0.00 102 GLN A C 5
ATOM 8636 O O . GLN A 1 102 ? -5.801 3.144 3.113 1.00 0.00 102 GLN A O 5
ATOM 8650 N N . SER A 1 103 ? -6.874 3.534 5.052 1.00 0.00 103 SER A N 5
ATOM 8651 C CA . SER A 1 103 ? -6.622 4.971 5.029 1.00 0.00 103 SER A CA 5
ATOM 8652 C C . SER A 1 103 ? -5.157 5.270 5.329 1.00 0.00 103 SER A C 5
ATOM 8653 O O . SER A 1 103 ? -4.674 5.023 6.435 1.00 0.00 103 SER A O 5
ATOM 8661 N N . PHE A 1 104 ? -4.454 5.805 4.336 1.00 0.00 104 PHE A N 5
ATOM 8662 C CA . PHE A 1 104 ? -3.042 6.138 4.492 1.00 0.00 104 PHE A CA 5
ATOM 8663 C C . PHE A 1 104 ? -2.775 7.581 4.073 1.00 0.00 104 PHE A C 5
ATOM 8664 O O . PHE A 1 104 ? -3.622 8.226 3.455 1.00 0.00 104 PHE A O 5
ATOM 8681 N N . ARG A 1 105 ? -1.592 8.080 4.415 1.00 0.00 105 ARG A N 5
ATOM 8682 C CA . ARG A 1 105 ? -1.212 9.446 4.077 1.00 0.00 105 ARG A CA 5
ATOM 8683 C C . ARG A 1 105 ? 0.305 9.584 3.993 1.00 0.00 105 ARG A C 5
ATOM 8684 O O . ARG A 1 105 ? 1.034 9.056 4.832 1.00 0.00 105 ARG A O 5
ATOM 8705 N N . PHE A 1 106 ? 0.774 10.298 2.974 1.00 0.00 106 PHE A N 5
ATOM 8706 C CA . PHE A 1 106 ? 2.204 10.504 2.779 1.00 0.00 106 PHE A CA 5
ATOM 8707 C C . PHE A 1 106 ? 2.612 11.913 3.199 1.00 0.00 106 PHE A C 5
ATOM 8708 O O . PHE A 1 106 ? 2.011 12.899 2.773 1.00 0.00 106 PHE A O 5
ATOM 8725 N N . LEU A 1 107 ? 3.638 11.999 4.039 1.00 0.00 107 LEU A N 5
ATOM 8726 C CA . LEU A 1 107 ? 4.128 13.287 4.518 1.00 0.00 107 LEU A CA 5
ATOM 8727 C C . LEU A 1 107 ? 5.218 13.831 3.601 1.00 0.00 107 LEU A C 5
ATOM 8728 O O . LEU A 1 107 ? 6.051 13.090 3.078 1.00 0.00 107 LEU A O 5
ATOM 8744 N N . PRO A 1 108 ? 5.216 15.157 3.401 1.00 0.00 108 PRO A N 5
ATOM 8745 C CA . PRO A 1 108 ? 6.201 15.831 2.548 1.00 0.00 108 PRO A CA 5
ATOM 8746 C C . PRO A 1 108 ? 7.597 15.826 3.160 1.00 0.00 108 PRO A C 5
ATOM 8747 O O . PRO A 1 108 ? 7.777 16.182 4.325 1.00 0.00 108 PRO A O 5
ATOM 8758 N N . VAL A 1 109 ? 8.584 15.422 2.367 1.00 0.00 109 VAL A N 5
ATOM 8759 C CA . VAL A 1 109 ? 9.966 15.373 2.831 1.00 0.00 109 VAL A CA 5
ATOM 8760 C C . VAL A 1 109 ? 10.608 16.755 2.792 1.00 0.00 109 VAL A C 5
ATOM 8761 O O . VAL A 1 109 ? 11.494 17.061 3.591 1.00 0.00 109 VAL A O 5
ATOM 8774 N N . ILE A 1 110 ? 10.155 17.586 1.859 1.00 0.00 110 ILE A N 5
ATOM 8775 C CA . ILE A 1 110 ? 10.684 18.936 1.717 1.00 0.00 110 ILE A CA 5
ATOM 8776 C C . ILE A 1 110 ? 11.076 19.518 3.072 1.00 0.00 110 ILE A C 5
ATOM 8777 O O . ILE A 1 110 ? 10.266 19.558 3.999 1.00 0.00 110 ILE A O 5
ATOM 8793 N N . CYS A 1 111 ? 12.321 19.969 3.178 1.00 0.00 111 CYS A N 5
ATOM 8794 C CA . CYS A 1 111 ? 12.820 20.550 4.419 1.00 0.00 111 CYS A CA 5
ATOM 8795 C C . CYS A 1 111 ? 13.433 21.924 4.168 1.00 0.00 111 CYS A C 5
ATOM 8796 O O . CYS A 1 111 ? 14.153 22.126 3.190 1.00 0.00 111 CYS A O 5
ATOM 8804 N N . LYS A 1 112 ? 13.142 22.867 5.057 1.00 0.00 112 LYS A N 5
ATOM 8805 C CA . LYS A 1 112 ? 13.664 24.223 4.934 1.00 0.00 112 LYS A CA 5
ATOM 8806 C C . LYS A 1 112 ? 15.063 24.325 5.533 1.00 0.00 112 LYS A C 5
ATOM 8807 O O . LYS A 1 112 ? 15.478 23.466 6.311 1.00 0.00 112 LYS A O 5
ATOM 8826 N N . GLU A 1 113 ? 15.783 25.381 5.168 1.00 0.00 113 GLU A N 5
ATOM 8827 C CA . GLU A 1 113 ? 17.135 25.594 5.672 1.00 0.00 113 GLU A CA 5
ATOM 8828 C C . GLU A 1 113 ? 17.564 27.046 5.481 1.00 0.00 113 GLU A C 5
ATOM 8829 O O . GLU A 1 113 ? 17.236 27.673 4.475 1.00 0.00 113 GLU A O 5
ATOM 8841 N N . GLU A 1 114 ? 18.298 27.572 6.457 1.00 0.00 114 GLU A N 5
ATOM 8842 C CA . GLU A 1 114 ? 18.771 28.950 6.397 1.00 0.00 114 GLU A CA 5
ATOM 8843 C C . GLU A 1 114 ? 19.233 29.307 4.987 1.00 0.00 114 GLU A C 5
ATOM 8844 O O . GLU A 1 114 ? 20.057 30.202 4.802 1.00 0.00 114 GLU A O 5
ATOM 8856 N N . GLY A 1 1 ? -10.665 -20.701 10.482 1.00 0.00 1 GLY A N 6
ATOM 8857 C CA . GLY A 1 1 ? -11.960 -20.503 9.856 1.00 0.00 1 GLY A CA 6
ATOM 8858 C C . GLY A 1 1 ? -12.451 -21.743 9.136 1.00 0.00 1 GLY A C 6
ATOM 8859 O O . GLY A 1 1 ? -12.172 -21.934 7.953 1.00 0.00 1 GLY A O 6
ATOM 8863 N N . SER A 1 2 ? -13.184 -22.590 9.853 1.00 0.00 2 SER A N 6
ATOM 8864 C CA . SER A 1 2 ? -13.711 -23.821 9.277 1.00 0.00 2 SER A CA 6
ATOM 8865 C C . SER A 1 2 ? -15.167 -23.645 8.858 1.00 0.00 2 SER A C 6
ATOM 8866 O O . SER A 1 2 ? -15.996 -24.532 9.065 1.00 0.00 2 SER A O 6
ATOM 8874 N N . SER A 1 3 ? -15.472 -22.494 8.268 1.00 0.00 3 SER A N 6
ATOM 8875 C CA . SER A 1 3 ? -16.829 -22.199 7.822 1.00 0.00 3 SER A CA 6
ATOM 8876 C C . SER A 1 3 ? -16.953 -22.366 6.311 1.00 0.00 3 SER A C 6
ATOM 8877 O O . SER A 1 3 ? -16.935 -21.389 5.563 1.00 0.00 3 SER A O 6
ATOM 8885 N N . GLY A 1 4 ? -17.079 -23.613 5.868 1.00 0.00 4 GLY A N 6
ATOM 8886 C CA . GLY A 1 4 ? -17.204 -23.887 4.449 1.00 0.00 4 GLY A CA 6
ATOM 8887 C C . GLY A 1 4 ? -15.871 -23.836 3.728 1.00 0.00 4 GLY A C 6
ATOM 8888 O O . GLY A 1 4 ? -14.817 -23.977 4.348 1.00 0.00 4 GLY A O 6
ATOM 8892 N N . SER A 1 5 ? -15.918 -23.636 2.415 1.00 0.00 5 SER A N 6
ATOM 8893 C CA . SER A 1 5 ? -14.704 -23.572 1.609 1.00 0.00 5 SER A CA 6
ATOM 8894 C C . SER A 1 5 ? -14.537 -22.189 0.987 1.00 0.00 5 SER A C 6
ATOM 8895 O O . SER A 1 5 ? -15.259 -21.822 0.059 1.00 0.00 5 SER A O 6
ATOM 8903 N N . SER A 1 6 ? -13.581 -21.425 1.505 1.00 0.00 6 SER A N 6
ATOM 8904 C CA . SER A 1 6 ? -13.321 -20.081 1.004 1.00 0.00 6 SER A CA 6
ATOM 8905 C C . SER A 1 6 ? -11.943 -19.595 1.444 1.00 0.00 6 SER A C 6
ATOM 8906 O O . SER A 1 6 ? -11.257 -20.258 2.220 1.00 0.00 6 SER A O 6
ATOM 8914 N N . GLY A 1 7 ? -11.544 -18.431 0.940 1.00 0.00 7 GLY A N 6
ATOM 8915 C CA . GLY A 1 7 ? -10.250 -17.875 1.290 1.00 0.00 7 GLY A CA 6
ATOM 8916 C C . GLY A 1 7 ? -10.129 -16.410 0.919 1.00 0.00 7 GLY A C 6
ATOM 8917 O O . GLY A 1 7 ? -9.765 -16.075 -0.209 1.00 0.00 7 GLY A O 6
ATOM 8921 N N . LEU A 1 8 ? -10.436 -15.534 1.869 1.00 0.00 8 LEU A N 6
ATOM 8922 C CA . LEU A 1 8 ? -10.362 -14.095 1.637 1.00 0.00 8 LEU A CA 6
ATOM 8923 C C . LEU A 1 8 ? -9.253 -13.465 2.474 1.00 0.00 8 LEU A C 6
ATOM 8924 O O . LEU A 1 8 ? -9.005 -13.856 3.615 1.00 0.00 8 LEU A O 6
ATOM 8940 N N . PRO A 1 9 ? -8.571 -12.465 1.896 1.00 0.00 9 PRO A N 6
ATOM 8941 C CA . PRO A 1 9 ? -7.480 -11.757 2.573 1.00 0.00 9 PRO A CA 6
ATOM 8942 C C . PRO A 1 9 ? -7.978 -10.886 3.721 1.00 0.00 9 PRO A C 6
ATOM 8943 O O . PRO A 1 9 ? -8.970 -10.172 3.584 1.00 0.00 9 PRO A O 6
ATOM 8954 N N . GLN A 1 10 ? -7.282 -10.950 4.851 1.00 0.00 10 GLN A N 6
ATOM 8955 C CA . GLN A 1 10 ? -7.655 -10.167 6.023 1.00 0.00 10 GLN A CA 6
ATOM 8956 C C . GLN A 1 10 ? -6.521 -9.235 6.438 1.00 0.00 10 GLN A C 6
ATOM 8957 O O . GLN A 1 10 ? -5.347 -9.601 6.375 1.00 0.00 10 GLN A O 6
ATOM 8971 N N . VAL A 1 11 ? -6.879 -8.027 6.862 1.00 0.00 11 VAL A N 6
ATOM 8972 C CA . VAL A 1 11 ? -5.892 -7.042 7.288 1.00 0.00 11 VAL A CA 6
ATOM 8973 C C . VAL A 1 11 ? -6.221 -6.498 8.674 1.00 0.00 11 VAL A C 6
ATOM 8974 O O . VAL A 1 11 ? -7.015 -5.568 8.813 1.00 0.00 11 VAL A O 6
ATOM 8987 N N . GLU A 1 12 ? -5.606 -7.085 9.696 1.00 0.00 12 GLU A N 6
ATOM 8988 C CA . GLU A 1 12 ? -5.834 -6.659 11.071 1.00 0.00 12 GLU A CA 6
ATOM 8989 C C . GLU A 1 12 ? -5.408 -5.207 11.269 1.00 0.00 12 GLU A C 6
ATOM 8990 O O . GLU A 1 12 ? -6.224 -4.349 11.605 1.00 0.00 12 GLU A O 6
ATOM 9002 N N . ALA A 1 13 ? -4.123 -4.940 11.058 1.00 0.00 13 ALA A N 6
ATOM 9003 C CA . ALA A 1 13 ? -3.588 -3.593 11.211 1.00 0.00 13 ALA A CA 6
ATOM 9004 C C . ALA A 1 13 ? -2.408 -3.361 10.273 1.00 0.00 13 ALA A C 6
ATOM 9005 O O . ALA A 1 13 ? -2.021 -4.250 9.514 1.00 0.00 13 ALA A O 6
ATOM 9012 N N . TYR A 1 14 ? -1.841 -2.161 10.329 1.00 0.00 14 TYR A N 6
ATOM 9013 C CA . TYR A 1 14 ? -0.707 -1.812 9.482 1.00 0.00 14 TYR A CA 6
ATOM 9014 C C . TYR A 1 14 ? 0.083 -0.651 10.080 1.00 0.00 14 TYR A C 6
ATOM 9015 O O . TYR A 1 14 ? -0.493 0.336 10.537 1.00 0.00 14 TYR A O 6
ATOM 9033 N N . SER A 1 15 ? 1.406 -0.779 10.072 1.00 0.00 15 SER A N 6
ATOM 9034 C CA . SER A 1 15 ? 2.277 0.257 10.616 1.00 0.00 15 SER A CA 6
ATOM 9035 C C . SER A 1 15 ? 3.521 0.431 9.750 1.00 0.00 15 SER A C 6
ATOM 9036 O O . SER A 1 15 ? 3.973 -0.494 9.075 1.00 0.00 15 SER A O 6
ATOM 9044 N N . PRO A 1 16 ? 4.089 1.646 9.770 1.00 0.00 16 PRO A N 6
ATOM 9045 C CA . PRO A 1 16 ? 3.559 2.755 10.569 1.00 0.00 16 PRO A CA 6
ATOM 9046 C C . PRO A 1 16 ? 2.232 3.276 10.030 1.00 0.00 16 PRO A C 6
ATOM 9047 O O . PRO A 1 16 ? 1.834 2.950 8.911 1.00 0.00 16 PRO A O 6
ATOM 9058 N N . SER A 1 17 ? 1.550 4.088 10.832 1.00 0.00 17 SER A N 6
ATOM 9059 C CA . SER A 1 17 ? 0.265 4.652 10.436 1.00 0.00 17 SER A CA 6
ATOM 9060 C C . SER A 1 17 ? 0.448 5.715 9.356 1.00 0.00 17 SER A C 6
ATOM 9061 O O . SER A 1 17 ? -0.525 6.228 8.804 1.00 0.00 17 SER A O 6
ATOM 9069 N N . ALA A 1 18 ? 1.702 6.040 9.061 1.00 0.00 18 ALA A N 6
ATOM 9070 C CA . ALA A 1 18 ? 2.014 7.040 8.047 1.00 0.00 18 ALA A CA 6
ATOM 9071 C C . ALA A 1 18 ? 3.492 7.002 7.675 1.00 0.00 18 ALA A C 6
ATOM 9072 O O . ALA A 1 18 ? 4.341 6.660 8.500 1.00 0.00 18 ALA A O 6
ATOM 9079 N N . CYS A 1 19 ? 3.794 7.354 6.430 1.00 0.00 19 CYS A N 6
ATOM 9080 C CA . CYS A 1 19 ? 5.170 7.359 5.949 1.00 0.00 19 CYS A CA 6
ATOM 9081 C C . CYS A 1 19 ? 5.428 8.565 5.051 1.00 0.00 19 CYS A C 6
ATOM 9082 O O . CYS A 1 19 ? 4.550 9.405 4.856 1.00 0.00 19 CYS A O 6
ATOM 9090 N N . SER A 1 20 ? 6.639 8.644 4.508 1.00 0.00 20 SER A N 6
ATOM 9091 C CA . SER A 1 20 ? 7.015 9.750 3.635 1.00 0.00 20 SER A CA 6
ATOM 9092 C C . SER A 1 20 ? 6.550 9.494 2.205 1.00 0.00 20 SER A C 6
ATOM 9093 O O . SER A 1 20 ? 6.200 8.370 1.844 1.00 0.00 20 SER A O 6
ATOM 9101 N N . VAL A 1 21 ? 6.550 10.547 1.392 1.00 0.00 21 VAL A N 6
ATOM 9102 C CA . VAL A 1 21 ? 6.130 10.438 0.000 1.00 0.00 21 VAL A CA 6
ATOM 9103 C C . VAL A 1 21 ? 7.201 9.758 -0.845 1.00 0.00 21 VAL A C 6
ATOM 9104 O O . VAL A 1 21 ? 6.952 9.373 -1.988 1.00 0.00 21 VAL A O 6
ATOM 9117 N N . ARG A 1 22 ? 8.393 9.612 -0.276 1.00 0.00 22 ARG A N 6
ATOM 9118 C CA . ARG A 1 22 ? 9.503 8.979 -0.978 1.00 0.00 22 ARG A CA 6
ATOM 9119 C C . ARG A 1 22 ? 9.491 7.468 -0.761 1.00 0.00 22 ARG A C 6
ATOM 9120 O O . ARG A 1 22 ? 10.265 6.737 -1.377 1.00 0.00 22 ARG A O 6
ATOM 9141 N N . GLY A 1 23 ? 8.608 7.008 0.120 1.00 0.00 23 GLY A N 6
ATOM 9142 C CA . GLY A 1 23 ? 8.514 5.588 0.403 1.00 0.00 23 GLY A CA 6
ATOM 9143 C C . GLY A 1 23 ? 9.865 4.961 0.682 1.00 0.00 23 GLY A C 6
ATOM 9144 O O . GLY A 1 23 ? 10.577 5.383 1.592 1.00 0.00 23 GLY A O 6
ATOM 9148 N N . GLY A 1 24 ? 10.219 3.948 -0.103 1.00 0.00 24 GLY A N 6
ATOM 9149 C CA . GLY A 1 24 ? 11.493 3.277 0.081 1.00 0.00 24 GLY A CA 6
ATOM 9150 C C . GLY A 1 24 ? 11.709 2.826 1.512 1.00 0.00 24 GLY A C 6
ATOM 9151 O O . GLY A 1 24 ? 12.839 2.567 1.924 1.00 0.00 24 GLY A O 6
ATOM 9155 N N . GLU A 1 25 ? 10.622 2.733 2.272 1.00 0.00 25 GLU A N 6
ATOM 9156 C CA . GLU A 1 25 ? 10.700 2.313 3.667 1.00 0.00 25 GLU A CA 6
ATOM 9157 C C . GLU A 1 25 ? 10.147 0.901 3.841 1.00 0.00 25 GLU A C 6
ATOM 9158 O O . GLU A 1 25 ? 9.482 0.371 2.952 1.00 0.00 25 GLU A O 6
ATOM 9170 N N . GLU A 1 26 ? 10.428 0.300 4.993 1.00 0.00 26 GLU A N 6
ATOM 9171 C CA . GLU A 1 26 ? 9.960 -1.050 5.283 1.00 0.00 26 GLU A CA 6
ATOM 9172 C C . GLU A 1 26 ? 8.574 -1.020 5.920 1.00 0.00 26 GLU A C 6
ATOM 9173 O O . GLU A 1 26 ? 8.413 -0.598 7.065 1.00 0.00 26 GLU A O 6
ATOM 9185 N N . LEU A 1 27 ? 7.575 -1.471 5.169 1.00 0.00 27 LEU A N 6
ATOM 9186 C CA . LEU A 1 27 ? 6.201 -1.497 5.659 1.00 0.00 27 LEU A CA 6
ATOM 9187 C C . LEU A 1 27 ? 5.759 -2.924 5.967 1.00 0.00 27 LEU A C 6
ATOM 9188 O O . LEU A 1 27 ? 6.029 -3.848 5.200 1.00 0.00 27 LEU A O 6
ATOM 9204 N N . VAL A 1 28 ? 5.076 -3.096 7.094 1.00 0.00 28 VAL A N 6
ATOM 9205 C CA . VAL A 1 28 ? 4.593 -4.409 7.503 1.00 0.00 28 VAL A CA 6
ATOM 9206 C C . VAL A 1 28 ? 3.083 -4.399 7.711 1.00 0.00 28 VAL A C 6
ATOM 9207 O O . VAL A 1 28 ? 2.552 -3.567 8.447 1.00 0.00 28 VAL A O 6
ATOM 9220 N N . LEU A 1 29 ? 2.395 -5.330 7.058 1.00 0.00 29 LEU A N 6
ATOM 9221 C CA . LEU A 1 29 ? 0.944 -5.429 7.171 1.00 0.00 29 LEU A CA 6
ATOM 9222 C C . LEU A 1 29 ? 0.545 -6.642 8.006 1.00 0.00 29 LEU A C 6
ATOM 9223 O O . LEU A 1 29 ? 0.716 -7.786 7.582 1.00 0.00 29 LEU A O 6
ATOM 9239 N N . THR A 1 30 ? 0.010 -6.385 9.196 1.00 0.00 30 THR A N 6
ATOM 9240 C CA . THR A 1 30 ? -0.414 -7.455 10.090 1.00 0.00 30 THR A CA 6
ATOM 9241 C C . THR A 1 30 ? -1.796 -7.973 9.710 1.00 0.00 30 THR A C 6
ATOM 9242 O O . THR A 1 30 ? -2.745 -7.201 9.577 1.00 0.00 30 THR A O 6
ATOM 9253 N N . GLY A 1 31 ? -1.904 -9.287 9.536 1.00 0.00 31 GLY A N 6
ATOM 9254 C CA . GLY A 1 31 ? -3.175 -9.886 9.174 1.00 0.00 31 GLY A CA 6
ATOM 9255 C C . GLY A 1 31 ? -3.107 -11.399 9.115 1.00 0.00 31 GLY A C 6
ATOM 9256 O O . GLY A 1 31 ? -2.281 -12.017 9.786 1.00 0.00 31 GLY A O 6
ATOM 9260 N N . SER A 1 32 ? -3.979 -11.998 8.310 1.00 0.00 32 SER A N 6
ATOM 9261 C CA . SER A 1 32 ? -4.019 -13.449 8.170 1.00 0.00 32 SER A CA 6
ATOM 9262 C C . SER A 1 32 ? -4.543 -13.848 6.794 1.00 0.00 32 SER A C 6
ATOM 9263 O O . SER A 1 32 ? -5.013 -13.007 6.029 1.00 0.00 32 SER A O 6
ATOM 9271 N N . ASN A 1 33 ? -4.459 -15.138 6.487 1.00 0.00 33 ASN A N 6
ATOM 9272 C CA . ASN A 1 33 ? -4.924 -15.650 5.203 1.00 0.00 33 ASN A CA 6
ATOM 9273 C C . ASN A 1 33 ? -4.253 -14.914 4.048 1.00 0.00 33 ASN A C 6
ATOM 9274 O O . ASN A 1 33 ? -4.915 -14.487 3.102 1.00 0.00 33 ASN A O 6
ATOM 9285 N N . PHE A 1 34 ? -2.934 -14.770 4.132 1.00 0.00 34 PHE A N 6
ATOM 9286 C CA . PHE A 1 34 ? -2.173 -14.086 3.094 1.00 0.00 34 PHE A CA 6
ATOM 9287 C C . PHE A 1 34 ? -1.553 -15.087 2.124 1.00 0.00 34 PHE A C 6
ATOM 9288 O O . PHE A 1 34 ? -1.017 -16.117 2.535 1.00 0.00 34 PHE A O 6
ATOM 9305 N N . LEU A 1 35 ? -1.631 -14.778 0.834 1.00 0.00 35 LEU A N 6
ATOM 9306 C CA . LEU A 1 35 ? -1.078 -15.650 -0.196 1.00 0.00 35 LEU A CA 6
ATOM 9307 C C . LEU A 1 35 ? 0.399 -15.350 -0.430 1.00 0.00 35 LEU A C 6
ATOM 9308 O O . LEU A 1 35 ? 0.871 -14.232 -0.222 1.00 0.00 35 LEU A O 6
ATOM 9324 N N . PRO A 1 36 ? 1.148 -16.371 -0.874 1.00 0.00 36 PRO A N 6
ATOM 9325 C CA . PRO A 1 36 ? 2.582 -16.240 -1.148 1.00 0.00 36 PRO A CA 6
ATOM 9326 C C . PRO A 1 36 ? 2.861 -15.374 -2.371 1.00 0.00 36 PRO A C 6
ATOM 9327 O O . PRO A 1 36 ? 3.994 -14.946 -2.595 1.00 0.00 36 PRO A O 6
ATOM 9338 N N . ASP A 1 37 ? 1.823 -15.120 -3.160 1.00 0.00 37 ASP A N 6
ATOM 9339 C CA . ASP A 1 37 ? 1.957 -14.303 -4.361 1.00 0.00 37 ASP A CA 6
ATOM 9340 C C . ASP A 1 37 ? 1.098 -13.047 -4.262 1.00 0.00 37 ASP A C 6
ATOM 9341 O O . ASP A 1 37 ? 0.933 -12.317 -5.240 1.00 0.00 37 ASP A O 6
ATOM 9350 N N . SER A 1 38 ? 0.551 -12.801 -3.076 1.00 0.00 38 SER A N 6
ATOM 9351 C CA . SER A 1 38 ? -0.296 -11.636 -2.851 1.00 0.00 38 SER A CA 6
ATOM 9352 C C . SER A 1 38 ? 0.282 -10.403 -3.540 1.00 0.00 38 SER A C 6
ATOM 9353 O O . SER A 1 38 ? 1.486 -10.320 -3.783 1.00 0.00 38 SER A O 6
ATOM 9361 N N . LYS A 1 39 ? -0.586 -9.448 -3.854 1.00 0.00 39 LYS A N 6
ATOM 9362 C CA . LYS A 1 39 ? -0.166 -8.218 -4.515 1.00 0.00 39 LYS A CA 6
ATOM 9363 C C . LYS A 1 39 ? -0.676 -6.994 -3.761 1.00 0.00 39 LYS A C 6
ATOM 9364 O O . LYS A 1 39 ? -1.783 -7.000 -3.223 1.00 0.00 39 LYS A O 6
ATOM 9383 N N . VAL A 1 40 ? 0.138 -5.943 -3.728 1.00 0.00 40 VAL A N 6
ATOM 9384 C CA . VAL A 1 40 ? -0.232 -4.711 -3.043 1.00 0.00 40 VAL A CA 6
ATOM 9385 C C . VAL A 1 40 ? -0.096 -3.506 -3.968 1.00 0.00 40 VAL A C 6
ATOM 9386 O O . VAL A 1 40 ? 1.012 -3.077 -4.287 1.00 0.00 40 VAL A O 6
ATOM 9399 N N . VAL A 1 41 ? -1.232 -2.964 -4.395 1.00 0.00 41 VAL A N 6
ATOM 9400 C CA . VAL A 1 41 ? -1.241 -1.806 -5.282 1.00 0.00 41 VAL A CA 6
ATOM 9401 C C . VAL A 1 41 ? -1.807 -0.578 -4.578 1.00 0.00 41 VAL A C 6
ATOM 9402 O O . VAL A 1 41 ? -2.610 -0.696 -3.651 1.00 0.00 41 VAL A O 6
ATOM 9415 N N . PHE A 1 42 ? -1.384 0.600 -5.023 1.00 0.00 42 PHE A N 6
ATOM 9416 C CA . PHE A 1 42 ? -1.849 1.851 -4.436 1.00 0.00 42 PHE A CA 6
ATOM 9417 C C . PHE A 1 42 ? -2.687 2.643 -5.435 1.00 0.00 42 PHE A C 6
ATOM 9418 O O . PHE A 1 42 ? -2.383 2.675 -6.628 1.00 0.00 42 PHE A O 6
ATOM 9435 N N . ILE A 1 43 ? -3.742 3.281 -4.940 1.00 0.00 43 ILE A N 6
ATOM 9436 C CA . ILE A 1 43 ? -4.623 4.073 -5.788 1.00 0.00 43 ILE A CA 6
ATOM 9437 C C . ILE A 1 43 ? -4.677 5.524 -5.322 1.00 0.00 43 ILE A C 6
ATOM 9438 O O . ILE A 1 43 ? -4.405 5.822 -4.160 1.00 0.00 43 ILE A O 6
ATOM 9454 N N . GLU A 1 44 ? -5.033 6.421 -6.236 1.00 0.00 44 GLU A N 6
ATOM 9455 C CA . GLU A 1 44 ? -5.124 7.841 -5.917 1.00 0.00 44 GLU A CA 6
ATOM 9456 C C . GLU A 1 44 ? -6.344 8.471 -6.584 1.00 0.00 44 GLU A C 6
ATOM 9457 O O . GLU A 1 44 ? -6.660 8.170 -7.735 1.00 0.00 44 GLU A O 6
ATOM 9469 N N . ARG A 1 45 ? -7.025 9.346 -5.851 1.00 0.00 45 ARG A N 6
ATOM 9470 C CA . ARG A 1 45 ? -8.210 10.018 -6.370 1.00 0.00 45 ARG A CA 6
ATOM 9471 C C . ARG A 1 45 ? -7.851 11.381 -6.954 1.00 0.00 45 ARG A C 6
ATOM 9472 O O . ARG A 1 45 ? -7.075 12.134 -6.367 1.00 0.00 45 ARG A O 6
ATOM 9493 N N . GLY A 1 46 ? -8.422 11.691 -8.114 1.00 0.00 46 GLY A N 6
ATOM 9494 C CA . GLY A 1 46 ? -8.149 12.963 -8.758 1.00 0.00 46 GLY A CA 6
ATOM 9495 C C . GLY A 1 46 ? -9.340 13.900 -8.720 1.00 0.00 46 GLY A C 6
ATOM 9496 O O . GLY A 1 46 ? -10.402 13.566 -8.194 1.00 0.00 46 GLY A O 6
ATOM 9500 N N . PRO A 1 47 ? -9.170 15.103 -9.287 1.00 0.00 47 PRO A N 6
ATOM 9501 C CA . PRO A 1 47 ? -10.229 16.116 -9.327 1.00 0.00 47 PRO A CA 6
ATOM 9502 C C . PRO A 1 47 ? -11.368 15.727 -10.263 1.00 0.00 47 PRO A C 6
ATOM 9503 O O . PRO A 1 47 ? -12.539 15.960 -9.962 1.00 0.00 47 PRO A O 6
ATOM 9514 N N . ASP A 1 48 ? -11.017 15.135 -11.399 1.00 0.00 48 ASP A N 6
ATOM 9515 C CA . ASP A 1 48 ? -12.010 14.712 -12.380 1.00 0.00 48 ASP A CA 6
ATOM 9516 C C . ASP A 1 48 ? -13.140 13.936 -11.709 1.00 0.00 48 ASP A C 6
ATOM 9517 O O . ASP A 1 48 ? -14.293 14.011 -12.130 1.00 0.00 48 ASP A O 6
ATOM 9526 N N . GLY A 1 49 ? -12.798 13.189 -10.664 1.00 0.00 49 GLY A N 6
ATOM 9527 C CA . GLY A 1 49 ? -13.794 12.409 -9.953 1.00 0.00 49 GLY A CA 6
ATOM 9528 C C . GLY A 1 49 ? -13.448 10.934 -9.902 1.00 0.00 49 GLY A C 6
ATOM 9529 O O . GLY A 1 49 ? -13.931 10.204 -9.036 1.00 0.00 49 GLY A O 6
ATOM 9533 N N . LYS A 1 50 ? -12.608 10.493 -10.832 1.00 0.00 50 LYS A N 6
ATOM 9534 C CA . LYS A 1 50 ? -12.197 9.095 -10.892 1.00 0.00 50 LYS A CA 6
ATOM 9535 C C . LYS A 1 50 ? -10.741 8.938 -10.463 1.00 0.00 50 LYS A C 6
ATOM 9536 O O . LYS A 1 50 ? -9.925 9.839 -10.660 1.00 0.00 50 LYS A O 6
ATOM 9555 N N . LEU A 1 51 ? -10.423 7.788 -9.878 1.00 0.00 51 LEU A N 6
ATOM 9556 C CA . LEU A 1 51 ? -9.064 7.512 -9.424 1.00 0.00 51 LEU A CA 6
ATOM 9557 C C . LEU A 1 51 ? -8.295 6.706 -10.465 1.00 0.00 51 LEU A C 6
ATOM 9558 O O . LEU A 1 51 ? -8.828 5.767 -11.054 1.00 0.00 51 LEU A O 6
ATOM 9574 N N . GLN A 1 52 ? -7.037 7.078 -10.683 1.00 0.00 52 GLN A N 6
ATOM 9575 C CA . GLN A 1 52 ? -6.194 6.388 -11.652 1.00 0.00 52 GLN A CA 6
ATOM 9576 C C . GLN A 1 52 ? -4.724 6.475 -11.254 1.00 0.00 52 GLN A C 6
ATOM 9577 O O . GLN A 1 52 ? -4.094 7.523 -11.397 1.00 0.00 52 GLN A O 6
ATOM 9591 N N . TRP A 1 53 ? -4.186 5.369 -10.755 1.00 0.00 53 TRP A N 6
ATOM 9592 C CA . TRP A 1 53 ? -2.789 5.321 -10.336 1.00 0.00 53 TRP A CA 6
ATOM 9593 C C . TRP A 1 53 ? -2.232 3.908 -10.461 1.00 0.00 53 TRP A C 6
ATOM 9594 O O . TRP A 1 53 ? -2.689 2.989 -9.782 1.00 0.00 53 TRP A O 6
ATOM 9615 N N . GLU A 1 54 ? -1.242 3.741 -11.332 1.00 0.00 54 GLU A N 6
ATOM 9616 C CA . GLU A 1 54 ? -0.623 2.438 -11.544 1.00 0.00 54 GLU A CA 6
ATOM 9617 C C . GLU A 1 54 ? 0.778 2.396 -10.940 1.00 0.00 54 GLU A C 6
ATOM 9618 O O . GLU A 1 54 ? 1.737 2.883 -11.537 1.00 0.00 54 GLU A O 6
ATOM 9630 N N . GLU A 1 55 ? 0.886 1.809 -9.752 1.00 0.00 55 GLU A N 6
ATOM 9631 C CA . GLU A 1 55 ? 2.169 1.704 -9.067 1.00 0.00 55 GLU A CA 6
ATOM 9632 C C . GLU A 1 55 ? 2.300 0.358 -8.360 1.00 0.00 55 GLU A C 6
ATOM 9633 O O . GLU A 1 55 ? 1.509 0.032 -7.475 1.00 0.00 55 GLU A O 6
ATOM 9645 N N . GLU A 1 56 ? 3.303 -0.418 -8.758 1.00 0.00 56 GLU A N 6
ATOM 9646 C CA . GLU A 1 56 ? 3.536 -1.729 -8.164 1.00 0.00 56 GLU A CA 6
ATOM 9647 C C . GLU A 1 56 ? 4.565 -1.641 -7.040 1.00 0.00 56 GLU A C 6
ATOM 9648 O O . GLU A 1 56 ? 5.602 -0.995 -7.183 1.00 0.00 56 GLU A O 6
ATOM 9660 N N . ALA A 1 57 ? 4.268 -2.296 -5.922 1.00 0.00 57 ALA A N 6
ATOM 9661 C CA . ALA A 1 57 ? 5.166 -2.294 -4.774 1.00 0.00 57 ALA A CA 6
ATOM 9662 C C . ALA A 1 57 ? 5.883 -3.633 -4.635 1.00 0.00 57 ALA A C 6
ATOM 9663 O O . ALA A 1 57 ? 5.299 -4.690 -4.879 1.00 0.00 57 ALA A O 6
ATOM 9670 N N . THR A 1 58 ? 7.152 -3.582 -4.243 1.00 0.00 58 THR A N 6
ATOM 9671 C CA . THR A 1 58 ? 7.948 -4.790 -4.074 1.00 0.00 58 THR A CA 6
ATOM 9672 C C . THR A 1 58 ? 7.602 -5.499 -2.769 1.00 0.00 58 THR A C 6
ATOM 9673 O O . THR A 1 58 ? 7.382 -4.858 -1.742 1.00 0.00 58 THR A O 6
ATOM 9684 N N . VAL A 1 59 ? 7.556 -6.827 -2.817 1.00 0.00 59 VAL A N 6
ATOM 9685 C CA . VAL A 1 59 ? 7.237 -7.623 -1.638 1.00 0.00 59 VAL A CA 6
ATOM 9686 C C . VAL A 1 59 ? 8.406 -8.522 -1.250 1.00 0.00 59 VAL A C 6
ATOM 9687 O O . VAL A 1 59 ? 8.852 -9.354 -2.040 1.00 0.00 59 VAL A O 6
ATOM 9700 N N . ASN A 1 60 ? 8.898 -8.349 -0.028 1.00 0.00 60 ASN A N 6
ATOM 9701 C CA . ASN A 1 60 ? 10.016 -9.145 0.466 1.00 0.00 60 ASN A CA 6
ATOM 9702 C C . ASN A 1 60 ? 9.520 -10.423 1.136 1.00 0.00 60 ASN A C 6
ATOM 9703 O O . ASN A 1 60 ? 9.179 -10.424 2.319 1.00 0.00 60 ASN A O 6
ATOM 9714 N N . ARG A 1 61 ? 9.483 -11.510 0.371 1.00 0.00 61 ARG A N 6
ATOM 9715 C CA . ARG A 1 61 ? 9.029 -12.794 0.890 1.00 0.00 61 ARG A CA 6
ATOM 9716 C C . ARG A 1 61 ? 9.947 -13.285 2.006 1.00 0.00 61 ARG A C 6
ATOM 9717 O O . ARG A 1 61 ? 9.531 -14.053 2.874 1.00 0.00 61 ARG A O 6
ATOM 9738 N N . LEU A 1 62 ? 11.197 -12.838 1.976 1.00 0.00 62 LEU A N 6
ATOM 9739 C CA . LEU A 1 62 ? 12.175 -13.232 2.984 1.00 0.00 62 LEU A CA 6
ATOM 9740 C C . LEU A 1 62 ? 11.731 -12.792 4.375 1.00 0.00 62 LEU A C 6
ATOM 9741 O O . LEU A 1 62 ? 12.272 -13.247 5.382 1.00 0.00 62 LEU A O 6
ATOM 9757 N N . GLN A 1 63 ? 10.742 -11.906 4.422 1.00 0.00 63 GLN A N 6
ATOM 9758 C CA . GLN A 1 63 ? 10.224 -11.406 5.690 1.00 0.00 63 GLN A CA 6
ATOM 9759 C C . GLN A 1 63 ? 8.725 -11.662 5.804 1.00 0.00 63 GLN A C 6
ATOM 9760 O O . GLN A 1 63 ? 8.218 -11.966 6.884 1.00 0.00 63 GLN A O 6
ATOM 9774 N N . SER A 1 64 ? 8.020 -11.536 4.684 1.00 0.00 64 SER A N 6
ATOM 9775 C CA . SER A 1 64 ? 6.578 -11.750 4.660 1.00 0.00 64 SER A CA 6
ATOM 9776 C C . SER A 1 64 ? 6.237 -13.194 5.013 1.00 0.00 64 SER A C 6
ATOM 9777 O O . SER A 1 64 ? 6.889 -14.128 4.549 1.00 0.00 64 SER A O 6
ATOM 9785 N N . ASN A 1 65 ? 5.209 -13.368 5.837 1.00 0.00 65 ASN A N 6
ATOM 9786 C CA . ASN A 1 65 ? 4.780 -14.698 6.254 1.00 0.00 65 ASN A CA 6
ATOM 9787 C C . ASN A 1 65 ? 3.317 -14.935 5.895 1.00 0.00 65 ASN A C 6
ATOM 9788 O O . ASN A 1 65 ? 2.683 -14.101 5.249 1.00 0.00 65 ASN A O 6
ATOM 9799 N N . GLU A 1 66 ? 2.786 -16.078 6.320 1.00 0.00 66 GLU A N 6
ATOM 9800 C CA . GLU A 1 66 ? 1.397 -16.424 6.043 1.00 0.00 66 GLU A CA 6
ATOM 9801 C C . GLU A 1 66 ? 0.446 -15.465 6.752 1.00 0.00 66 GLU A C 6
ATOM 9802 O O . GLU A 1 66 ? -0.697 -15.283 6.332 1.00 0.00 66 GLU A O 6
ATOM 9814 N N . VAL A 1 67 ? 0.926 -14.853 7.830 1.00 0.00 67 VAL A N 6
ATOM 9815 C CA . VAL A 1 67 ? 0.120 -13.912 8.598 1.00 0.00 67 VAL A CA 6
ATOM 9816 C C . VAL A 1 67 ? 0.778 -12.538 8.648 1.00 0.00 67 VAL A C 6
ATOM 9817 O O . VAL A 1 67 ? 0.485 -11.728 9.528 1.00 0.00 67 VAL A O 6
ATOM 9830 N N . THR A 1 68 ? 1.670 -12.279 7.697 1.00 0.00 68 THR A N 6
ATOM 9831 C CA . THR A 1 68 ? 2.371 -11.003 7.632 1.00 0.00 68 THR A CA 6
ATOM 9832 C C . THR A 1 68 ? 2.801 -10.684 6.205 1.00 0.00 68 THR A C 6
ATOM 9833 O O . THR A 1 68 ? 3.319 -11.546 5.493 1.00 0.00 68 THR A O 6
ATOM 9844 N N . LEU A 1 69 ? 2.584 -9.440 5.791 1.00 0.00 69 LEU A N 6
ATOM 9845 C CA . LEU A 1 69 ? 2.951 -9.006 4.448 1.00 0.00 69 LEU A CA 6
ATOM 9846 C C . LEU A 1 69 ? 3.947 -7.852 4.501 1.00 0.00 69 LEU A C 6
ATOM 9847 O O . LEU A 1 69 ? 3.579 -6.712 4.789 1.00 0.00 69 LEU A O 6
ATOM 9863 N N . THR A 1 70 ? 5.210 -8.154 4.219 1.00 0.00 70 THR A N 6
ATOM 9864 C CA . THR A 1 70 ? 6.259 -7.142 4.233 1.00 0.00 70 THR A CA 6
ATOM 9865 C C . THR A 1 70 ? 6.547 -6.629 2.827 1.00 0.00 70 THR A C 6
ATOM 9866 O O . THR A 1 70 ? 6.889 -7.401 1.930 1.00 0.00 70 THR A O 6
ATOM 9877 N N . LEU A 1 71 ? 6.408 -5.321 2.640 1.00 0.00 71 LEU A N 6
ATOM 9878 C CA . LEU A 1 71 ? 6.654 -4.703 1.341 1.00 0.00 71 LEU A CA 6
ATOM 9879 C C . LEU A 1 71 ? 7.357 -3.359 1.502 1.00 0.00 71 LEU A C 6
ATOM 9880 O O . LEU A 1 71 ? 7.479 -2.838 2.612 1.00 0.00 71 LEU A O 6
ATOM 9896 N N . THR A 1 72 ? 7.816 -2.800 0.387 1.00 0.00 72 THR A N 6
ATOM 9897 C CA . THR A 1 72 ? 8.505 -1.516 0.404 1.00 0.00 72 THR A CA 6
ATOM 9898 C C . THR A 1 72 ? 7.604 -0.401 -0.116 1.00 0.00 72 THR A C 6
ATOM 9899 O O . THR A 1 72 ? 7.383 -0.279 -1.321 1.00 0.00 72 THR A O 6
ATOM 9910 N N . VAL A 1 73 ? 7.087 0.411 0.800 1.00 0.00 73 VAL A N 6
ATOM 9911 C CA . VAL A 1 73 ? 6.211 1.517 0.434 1.00 0.00 73 VAL A CA 6
ATOM 9912 C C . VAL A 1 73 ? 6.677 2.183 -0.856 1.00 0.00 73 VAL A C 6
ATOM 9913 O O . VAL A 1 73 ? 7.814 2.640 -0.973 1.00 0.00 73 VAL A O 6
ATOM 9926 N N . PRO A 1 74 ? 5.778 2.240 -1.850 1.00 0.00 74 PRO A N 6
ATOM 9927 C CA . PRO A 1 74 ? 6.073 2.850 -3.150 1.00 0.00 74 PRO A CA 6
ATOM 9928 C C . PRO A 1 74 ? 6.217 4.365 -3.061 1.00 0.00 74 PRO A C 6
ATOM 9929 O O . PRO A 1 74 ? 5.781 4.982 -2.090 1.00 0.00 74 PRO A O 6
ATOM 9940 N N . GLU A 1 75 ? 6.831 4.958 -4.081 1.00 0.00 75 GLU A N 6
ATOM 9941 C CA . GLU A 1 75 ? 7.032 6.402 -4.116 1.00 0.00 75 GLU A CA 6
ATOM 9942 C C . GLU A 1 75 ? 5.833 7.102 -4.750 1.00 0.00 75 GLU A C 6
ATOM 9943 O O . GLU A 1 75 ? 5.400 6.745 -5.846 1.00 0.00 75 GLU A O 6
ATOM 9955 N N . TYR A 1 76 ? 5.303 8.101 -4.053 1.00 0.00 76 TYR A N 6
ATOM 9956 C CA . TYR A 1 76 ? 4.153 8.850 -4.545 1.00 0.00 76 TYR A CA 6
ATOM 9957 C C . TYR A 1 76 ? 4.529 9.686 -5.765 1.00 0.00 76 TYR A C 6
ATOM 9958 O O . TYR A 1 76 ? 5.573 10.337 -5.787 1.00 0.00 76 TYR A O 6
ATOM 9976 N N . SER A 1 77 ? 3.669 9.662 -6.778 1.00 0.00 77 SER A N 6
ATOM 9977 C CA . SER A 1 77 ? 3.911 10.415 -8.003 1.00 0.00 77 SER A CA 6
ATOM 9978 C C . SER A 1 77 ? 4.485 11.793 -7.690 1.00 0.00 77 SER A C 6
ATOM 9979 O O . SER A 1 77 ? 5.596 12.123 -8.103 1.00 0.00 77 SER A O 6
ATOM 9987 N N . ASN A 1 78 ? 3.719 12.594 -6.957 1.00 0.00 78 ASN A N 6
ATOM 9988 C CA . ASN A 1 78 ? 4.150 13.937 -6.588 1.00 0.00 78 ASN A CA 6
ATOM 9989 C C . ASN A 1 78 ? 4.972 13.911 -5.303 1.00 0.00 78 ASN A C 6
ATOM 9990 O O . ASN A 1 78 ? 4.424 13.861 -4.202 1.00 0.00 78 ASN A O 6
ATOM 10001 N N . LYS A 1 79 ? 6.292 13.946 -5.452 1.00 0.00 79 LYS A N 6
ATOM 10002 C CA . LYS A 1 79 ? 7.192 13.928 -4.304 1.00 0.00 79 LYS A CA 6
ATOM 10003 C C . LYS A 1 79 ? 7.633 15.341 -3.937 1.00 0.00 79 LYS A C 6
ATOM 10004 O O . LYS A 1 79 ? 8.247 15.558 -2.892 1.00 0.00 79 LYS A O 6
ATOM 10023 N N . ARG A 1 80 ? 7.316 16.299 -4.802 1.00 0.00 80 ARG A N 6
ATOM 10024 C CA . ARG A 1 80 ? 7.679 17.691 -4.567 1.00 0.00 80 ARG A CA 6
ATOM 10025 C C . ARG A 1 80 ? 6.494 18.477 -4.013 1.00 0.00 80 ARG A C 6
ATOM 10026 O O . ARG A 1 80 ? 6.235 19.606 -4.430 1.00 0.00 80 ARG A O 6
ATOM 10047 N N . VAL A 1 81 ? 5.778 17.871 -3.071 1.00 0.00 81 VAL A N 6
ATOM 10048 C CA . VAL A 1 81 ? 4.621 18.514 -2.460 1.00 0.00 81 VAL A CA 6
ATOM 10049 C C . VAL A 1 81 ? 4.982 19.128 -1.112 1.00 0.00 81 VAL A C 6
ATOM 10050 O O . VAL A 1 81 ? 5.816 18.597 -0.379 1.00 0.00 81 VAL A O 6
ATOM 10063 N N . SER A 1 82 ? 4.347 20.251 -0.791 1.00 0.00 82 SER A N 6
ATOM 10064 C CA . SER A 1 82 ? 4.604 20.941 0.468 1.00 0.00 82 SER A CA 6
ATOM 10065 C C . SER A 1 82 ? 3.552 20.577 1.511 1.00 0.00 82 SER A C 6
ATOM 10066 O O . SER A 1 82 ? 3.500 21.169 2.590 1.00 0.00 82 SER A O 6
ATOM 10074 N N . ARG A 1 83 ? 2.715 19.598 1.182 1.00 0.00 83 ARG A N 6
ATOM 10075 C CA . ARG A 1 83 ? 1.663 19.155 2.089 1.00 0.00 83 ARG A CA 6
ATOM 10076 C C . ARG A 1 83 ? 1.451 17.648 1.980 1.00 0.00 83 ARG A C 6
ATOM 10077 O O . ARG A 1 83 ? 1.721 17.031 0.950 1.00 0.00 83 ARG A O 6
ATOM 10098 N N . PRO A 1 84 ? 0.955 17.040 3.068 1.00 0.00 84 PRO A N 6
ATOM 10099 C CA . PRO A 1 84 ? 0.696 15.598 3.120 1.00 0.00 84 PRO A CA 6
ATOM 10100 C C . PRO A 1 84 ? -0.477 15.188 2.237 1.00 0.00 84 PRO A C 6
ATOM 10101 O O . PRO A 1 84 ? -1.421 15.955 2.045 1.00 0.00 84 PRO A O 6
ATOM 10112 N N . VAL A 1 85 ? -0.412 13.973 1.701 1.00 0.00 85 VAL A N 6
ATOM 10113 C CA . VAL A 1 85 ? -1.470 13.460 0.838 1.00 0.00 85 VAL A CA 6
ATOM 10114 C C . VAL A 1 85 ? -2.049 12.163 1.392 1.00 0.00 85 VAL A C 6
ATOM 10115 O O . VAL A 1 85 ? -1.320 11.317 1.908 1.00 0.00 85 VAL A O 6
ATOM 10128 N N . GLN A 1 86 ? -3.366 12.015 1.281 1.00 0.00 86 GLN A N 6
ATOM 10129 C CA . GLN A 1 86 ? -4.043 10.821 1.771 1.00 0.00 86 GLN A CA 6
ATOM 10130 C C . GLN A 1 86 ? -4.381 9.876 0.622 1.00 0.00 86 GLN A C 6
ATOM 10131 O O . GLN A 1 86 ? -5.218 10.187 -0.226 1.00 0.00 86 GLN A O 6
ATOM 10145 N N . VAL A 1 87 ? -3.723 8.721 0.599 1.00 0.00 87 VAL A N 6
ATOM 10146 C CA . VAL A 1 87 ? -3.954 7.731 -0.445 1.00 0.00 87 VAL A CA 6
ATOM 10147 C C . VAL A 1 87 ? -4.579 6.463 0.127 1.00 0.00 87 VAL A C 6
ATOM 10148 O O . VAL A 1 87 ? -4.795 6.356 1.334 1.00 0.00 87 VAL A O 6
ATOM 10161 N N . TYR A 1 88 ? -4.867 5.505 -0.747 1.00 0.00 88 TYR A N 6
ATOM 10162 C CA . TYR A 1 88 ? -5.469 4.245 -0.329 1.00 0.00 88 TYR A CA 6
ATOM 10163 C C . TYR A 1 88 ? -4.902 3.078 -1.131 1.00 0.00 88 TYR A C 6
ATOM 10164 O O . TYR A 1 88 ? -4.414 3.255 -2.247 1.00 0.00 88 TYR A O 6
ATOM 10182 N N . PHE A 1 89 ? -4.971 1.883 -0.553 1.00 0.00 89 PHE A N 6
ATOM 10183 C CA . PHE A 1 89 ? -4.464 0.685 -1.213 1.00 0.00 89 PHE A CA 6
ATOM 10184 C C . PHE A 1 89 ? -5.204 -0.558 -0.726 1.00 0.00 89 PHE A C 6
ATOM 10185 O O . PHE A 1 89 ? -5.951 -0.506 0.252 1.00 0.00 89 PHE A O 6
ATOM 10202 N N . TYR A 1 90 ? -4.992 -1.673 -1.415 1.00 0.00 90 TYR A N 6
ATOM 10203 C CA . TYR A 1 90 ? -5.641 -2.929 -1.056 1.00 0.00 90 TYR A CA 6
ATOM 10204 C C . TYR A 1 90 ? -4.803 -4.122 -1.505 1.00 0.00 90 TYR A C 6
ATOM 10205 O O . TYR A 1 90 ? -3.862 -3.977 -2.286 1.00 0.00 90 TYR A O 6
ATOM 10223 N N . VAL A 1 91 ? -5.153 -5.304 -1.006 1.00 0.00 91 VAL A N 6
ATOM 10224 C CA . VAL A 1 91 ? -4.437 -6.524 -1.357 1.00 0.00 91 VAL A CA 6
ATOM 10225 C C . VAL A 1 91 ? -5.199 -7.328 -2.403 1.00 0.00 91 VAL A C 6
ATOM 10226 O O . VAL A 1 91 ? -6.277 -7.858 -2.130 1.00 0.00 91 VAL A O 6
ATOM 10239 N N . SER A 1 92 ? -4.633 -7.417 -3.602 1.00 0.00 92 SER A N 6
ATOM 10240 C CA . SER A 1 92 ? -5.261 -8.154 -4.692 1.00 0.00 92 SER A CA 6
ATOM 10241 C C . SER A 1 92 ? -4.970 -9.647 -4.577 1.00 0.00 92 SER A C 6
ATOM 10242 O O . SER A 1 92 ? -3.825 -10.079 -4.704 1.00 0.00 92 SER A O 6
ATOM 10250 N N . ASN A 1 93 ? -6.016 -10.431 -4.335 1.00 0.00 93 ASN A N 6
ATOM 10251 C CA . ASN A 1 93 ? -5.873 -11.876 -4.201 1.00 0.00 93 ASN A CA 6
ATOM 10252 C C . ASN A 1 93 ? -6.932 -12.605 -5.023 1.00 0.00 93 ASN A C 6
ATOM 10253 O O . ASN A 1 93 ? -8.096 -12.676 -4.632 1.00 0.00 93 ASN A O 6
ATOM 10264 N N . GLY A 1 94 ? -6.518 -13.147 -6.164 1.00 0.00 94 GLY A N 6
ATOM 10265 C CA . GLY A 1 94 ? -7.442 -13.864 -7.023 1.00 0.00 94 GLY A CA 6
ATOM 10266 C C . GLY A 1 94 ? -8.147 -12.951 -8.007 1.00 0.00 94 GLY A C 6
ATOM 10267 O O . GLY A 1 94 ? -7.502 -12.188 -8.727 1.00 0.00 94 GLY A O 6
ATOM 10271 N N . ARG A 1 95 ? -9.473 -13.030 -8.040 1.00 0.00 95 ARG A N 6
ATOM 10272 C CA . ARG A 1 95 ? -10.265 -12.207 -8.945 1.00 0.00 95 ARG A CA 6
ATOM 10273 C C . ARG A 1 95 ? -11.349 -11.450 -8.184 1.00 0.00 95 ARG A C 6
ATOM 10274 O O . ARG A 1 95 ? -11.559 -10.257 -8.404 1.00 0.00 95 ARG A O 6
ATOM 10295 N N . ARG A 1 96 ? -12.035 -12.151 -7.287 1.00 0.00 96 ARG A N 6
ATOM 10296 C CA . ARG A 1 96 ? -13.098 -11.546 -6.495 1.00 0.00 96 ARG A CA 6
ATOM 10297 C C . ARG A 1 96 ? -12.635 -11.298 -5.062 1.00 0.00 96 ARG A C 6
ATOM 10298 O O . ARG A 1 96 ? -12.942 -10.264 -4.468 1.00 0.00 96 ARG A O 6
ATOM 10319 N N . LYS A 1 97 ? -11.893 -12.253 -4.512 1.00 0.00 97 LYS A N 6
ATOM 10320 C CA . LYS A 1 97 ? -11.385 -12.140 -3.150 1.00 0.00 97 LYS A CA 6
ATOM 10321 C C . LYS A 1 97 ? -10.475 -10.924 -3.008 1.00 0.00 97 LYS A C 6
ATOM 10322 O O . LYS A 1 97 ? -9.263 -11.018 -3.202 1.00 0.00 97 LYS A O 6
ATOM 10341 N N . ARG A 1 98 ? -11.067 -9.784 -2.667 1.00 0.00 98 ARG A N 6
ATOM 10342 C CA . ARG A 1 98 ? -10.309 -8.550 -2.499 1.00 0.00 98 ARG A CA 6
ATOM 10343 C C . ARG A 1 98 ? -10.333 -8.091 -1.044 1.00 0.00 98 ARG A C 6
ATOM 10344 O O . ARG A 1 98 ? -11.153 -8.553 -0.250 1.00 0.00 98 ARG A O 6
ATOM 10365 N N . SER A 1 99 ? -9.429 -7.179 -0.702 1.00 0.00 99 SER A N 6
ATOM 10366 C CA . SER A 1 99 ? -9.344 -6.660 0.659 1.00 0.00 99 SER A CA 6
ATOM 10367 C C . SER A 1 99 ? -9.828 -5.215 0.720 1.00 0.00 99 SER A C 6
ATOM 10368 O O . SER A 1 99 ? -9.889 -4.510 -0.287 1.00 0.00 99 SER A O 6
ATOM 10376 N N . PRO A 1 100 ? -10.181 -4.761 1.932 1.00 0.00 100 PRO A N 6
ATOM 10377 C CA . PRO A 1 100 ? -10.666 -3.396 2.156 1.00 0.00 100 PRO A CA 6
ATOM 10378 C C . PRO A 1 100 ? -9.567 -2.354 1.979 1.00 0.00 100 PRO A C 6
ATOM 10379 O O . PRO A 1 100 ? -8.420 -2.572 2.372 1.00 0.00 100 PRO A O 6
ATOM 10390 N N . THR A 1 101 ? -9.923 -1.220 1.384 1.00 0.00 101 THR A N 6
ATOM 10391 C CA . THR A 1 101 ? -8.967 -0.144 1.154 1.00 0.00 101 THR A CA 6
ATOM 10392 C C . THR A 1 101 ? -8.490 0.459 2.470 1.00 0.00 101 THR A C 6
ATOM 10393 O O . THR A 1 101 ? -9.295 0.922 3.278 1.00 0.00 101 THR A O 6
ATOM 10404 N N . GLN A 1 102 ? -7.178 0.451 2.679 1.00 0.00 102 GLN A N 6
ATOM 10405 C CA . GLN A 1 102 ? -6.595 0.998 3.899 1.00 0.00 102 GLN A CA 6
ATOM 10406 C C . GLN A 1 102 ? -6.214 2.462 3.711 1.00 0.00 102 GLN A C 6
ATOM 10407 O O . GLN A 1 102 ? -5.755 2.862 2.641 1.00 0.00 102 GLN A O 6
ATOM 10421 N N . SER A 1 103 ? -6.409 3.258 4.757 1.00 0.00 103 SER A N 6
ATOM 10422 C CA . SER A 1 103 ? -6.090 4.680 4.706 1.00 0.00 103 SER A CA 6
ATOM 10423 C C . SER A 1 103 ? -4.620 4.919 5.036 1.00 0.00 103 SER A C 6
ATOM 10424 O O . SER A 1 103 ? -4.127 4.485 6.077 1.00 0.00 103 SER A O 6
ATOM 10432 N N . PHE A 1 104 ? -3.924 5.613 4.141 1.00 0.00 104 PHE A N 6
ATOM 10433 C CA . PHE A 1 104 ? -2.510 5.910 4.335 1.00 0.00 104 PHE A CA 6
ATOM 10434 C C . PHE A 1 104 ? -2.196 7.348 3.933 1.00 0.00 104 PHE A C 6
ATOM 10435 O O . PHE A 1 104 ? -2.687 7.842 2.918 1.00 0.00 104 PHE A O 6
ATOM 10452 N N . ARG A 1 105 ? -1.375 8.015 4.738 1.00 0.00 105 ARG A N 6
ATOM 10453 C CA . ARG A 1 105 ? -0.996 9.397 4.469 1.00 0.00 105 ARG A CA 6
ATOM 10454 C C . ARG A 1 105 ? 0.506 9.512 4.226 1.00 0.00 105 ARG A C 6
ATOM 10455 O O . ARG A 1 105 ? 1.307 8.889 4.924 1.00 0.00 105 ARG A O 6
ATOM 10476 N N . PHE A 1 106 ? 0.880 10.311 3.233 1.00 0.00 106 PHE A N 6
ATOM 10477 C CA . PHE A 1 106 ? 2.286 10.507 2.897 1.00 0.00 106 PHE A CA 6
ATOM 10478 C C . PHE A 1 106 ? 2.752 11.903 3.300 1.00 0.00 106 PHE A C 6
ATOM 10479 O O . PHE A 1 106 ? 2.213 12.908 2.836 1.00 0.00 106 PHE A O 6
ATOM 10496 N N . LEU A 1 107 ? 3.756 11.957 4.168 1.00 0.00 107 LEU A N 6
ATOM 10497 C CA . LEU A 1 107 ? 4.296 13.229 4.635 1.00 0.00 107 LEU A CA 6
ATOM 10498 C C . LEU A 1 107 ? 5.471 13.673 3.769 1.00 0.00 107 LEU A C 6
ATOM 10499 O O . LEU A 1 107 ? 6.299 12.867 3.342 1.00 0.00 107 LEU A O 6
ATOM 10515 N N . PRO A 1 108 ? 5.548 14.985 3.504 1.00 0.00 108 PRO A N 6
ATOM 10516 C CA . PRO A 1 108 ? 6.619 15.567 2.689 1.00 0.00 108 PRO A CA 6
ATOM 10517 C C . PRO A 1 108 ? 7.970 15.530 3.396 1.00 0.00 108 PRO A C 6
ATOM 10518 O O . PRO A 1 108 ? 8.074 15.863 4.576 1.00 0.00 108 PRO A O 6
ATOM 10529 N N . VAL A 1 109 ? 9.004 15.123 2.666 1.00 0.00 109 VAL A N 6
ATOM 10530 C CA . VAL A 1 109 ? 10.349 15.044 3.222 1.00 0.00 109 VAL A CA 6
ATOM 10531 C C . VAL A 1 109 ? 11.053 16.395 3.152 1.00 0.00 109 VAL A C 6
ATOM 10532 O O . VAL A 1 109 ? 11.908 16.705 3.982 1.00 0.00 109 VAL A O 6
ATOM 10545 N N . ILE A 1 110 ? 10.688 17.194 2.155 1.00 0.00 110 ILE A N 6
ATOM 10546 C CA . ILE A 1 110 ? 11.283 18.513 1.977 1.00 0.00 110 ILE A CA 6
ATOM 10547 C C . ILE A 1 110 ? 11.582 19.167 3.322 1.00 0.00 110 ILE A C 6
ATOM 10548 O O . ILE A 1 110 ? 10.695 19.315 4.163 1.00 0.00 110 ILE A O 6
ATOM 10564 N N . CYS A 1 111 ? 12.837 19.559 3.517 1.00 0.00 111 CYS A N 6
ATOM 10565 C CA . CYS A 1 111 ? 13.253 20.199 4.759 1.00 0.00 111 CYS A CA 6
ATOM 10566 C C . CYS A 1 111 ? 14.059 21.463 4.476 1.00 0.00 111 CYS A C 6
ATOM 10567 O O . CYS A 1 111 ? 15.281 21.480 4.623 1.00 0.00 111 CYS A O 6
ATOM 10575 N N . LYS A 1 112 ? 13.366 22.521 4.068 1.00 0.00 112 LYS A N 6
ATOM 10576 C CA . LYS A 1 112 ? 14.015 23.790 3.763 1.00 0.00 112 LYS A CA 6
ATOM 10577 C C . LYS A 1 112 ? 14.266 24.593 5.036 1.00 0.00 112 LYS A C 6
ATOM 10578 O O . LYS A 1 112 ? 13.464 25.449 5.407 1.00 0.00 112 LYS A O 6
ATOM 10597 N N . GLU A 1 113 ? 15.383 24.310 5.698 1.00 0.00 113 GLU A N 6
ATOM 10598 C CA . GLU A 1 113 ? 15.738 25.007 6.929 1.00 0.00 113 GLU A CA 6
ATOM 10599 C C . GLU A 1 113 ? 17.126 25.630 6.821 1.00 0.00 113 GLU A C 6
ATOM 10600 O O . GLU A 1 113 ? 18.090 24.960 6.452 1.00 0.00 113 GLU A O 6
ATOM 10612 N N . GLU A 1 114 ? 17.219 26.916 7.145 1.00 0.00 114 GLU A N 6
ATOM 10613 C CA . GLU A 1 114 ? 18.489 27.629 7.082 1.00 0.00 114 GLU A CA 6
ATOM 10614 C C . GLU A 1 114 ? 19.264 27.475 8.387 1.00 0.00 114 GLU A C 6
ATOM 10615 O O . GLU A 1 114 ? 20.362 28.011 8.535 1.00 0.00 114 GLU A O 6
ATOM 10627 N N . GLY A 1 1 ? -10.142 -21.889 5.651 1.00 0.00 1 GLY A N 7
ATOM 10628 C CA . GLY A 1 1 ? -10.515 -21.953 7.052 1.00 0.00 1 GLY A CA 7
ATOM 10629 C C . GLY A 1 1 ? -11.776 -22.763 7.280 1.00 0.00 1 GLY A C 7
ATOM 10630 O O . GLY A 1 1 ? -12.509 -23.061 6.337 1.00 0.00 1 GLY A O 7
ATOM 10634 N N . SER A 1 2 ? -12.028 -23.123 8.534 1.00 0.00 2 SER A N 7
ATOM 10635 C CA . SER A 1 2 ? -13.206 -23.909 8.883 1.00 0.00 2 SER A CA 7
ATOM 10636 C C . SER A 1 2 ? -14.162 -23.098 9.753 1.00 0.00 2 SER A C 7
ATOM 10637 O O . SER A 1 2 ? -15.306 -23.494 9.971 1.00 0.00 2 SER A O 7
ATOM 10645 N N . SER A 1 3 ? -13.682 -21.961 10.247 1.00 0.00 3 SER A N 7
ATOM 10646 C CA . SER A 1 3 ? -14.492 -21.096 11.096 1.00 0.00 3 SER A CA 7
ATOM 10647 C C . SER A 1 3 ? -15.149 -19.990 10.276 1.00 0.00 3 SER A C 7
ATOM 10648 O O . SER A 1 3 ? -14.660 -18.862 10.228 1.00 0.00 3 SER A O 7
ATOM 10656 N N . GLY A 1 4 ? -16.263 -20.323 9.630 1.00 0.00 4 GLY A N 7
ATOM 10657 C CA . GLY A 1 4 ? -16.970 -19.348 8.820 1.00 0.00 4 GLY A CA 7
ATOM 10658 C C . GLY A 1 4 ? -16.032 -18.381 8.126 1.00 0.00 4 GLY A C 7
ATOM 10659 O O . GLY A 1 4 ? -15.803 -17.273 8.610 1.00 0.00 4 GLY A O 7
ATOM 10663 N N . SER A 1 5 ? -15.486 -18.801 6.989 1.00 0.00 5 SER A N 7
ATOM 10664 C CA . SER A 1 5 ? -14.563 -17.965 6.230 1.00 0.00 5 SER A CA 7
ATOM 10665 C C . SER A 1 5 ? -14.229 -18.606 4.886 1.00 0.00 5 SER A C 7
ATOM 10666 O O . SER A 1 5 ? -14.354 -19.819 4.717 1.00 0.00 5 SER A O 7
ATOM 10674 N N . SER A 1 6 ? -13.806 -17.782 3.934 1.00 0.00 6 SER A N 7
ATOM 10675 C CA . SER A 1 6 ? -13.458 -18.266 2.603 1.00 0.00 6 SER A CA 7
ATOM 10676 C C . SER A 1 6 ? -12.001 -17.953 2.274 1.00 0.00 6 SER A C 7
ATOM 10677 O O . SER A 1 6 ? -11.685 -17.495 1.177 1.00 0.00 6 SER A O 7
ATOM 10685 N N . GLY A 1 7 ? -11.117 -18.203 3.235 1.00 0.00 7 GLY A N 7
ATOM 10686 C CA . GLY A 1 7 ? -9.704 -17.942 3.030 1.00 0.00 7 GLY A CA 7
ATOM 10687 C C . GLY A 1 7 ? -9.452 -16.592 2.388 1.00 0.00 7 GLY A C 7
ATOM 10688 O O . GLY A 1 7 ? -8.618 -16.469 1.490 1.00 0.00 7 GLY A O 7
ATOM 10692 N N . LEU A 1 8 ? -10.173 -15.576 2.849 1.00 0.00 8 LEU A N 7
ATOM 10693 C CA . LEU A 1 8 ? -10.024 -14.227 2.313 1.00 0.00 8 LEU A CA 7
ATOM 10694 C C . LEU A 1 8 ? -8.949 -13.455 3.071 1.00 0.00 8 LEU A C 7
ATOM 10695 O O . LEU A 1 8 ? -8.661 -13.726 4.237 1.00 0.00 8 LEU A O 7
ATOM 10711 N N . PRO A 1 9 ? -8.341 -12.469 2.396 1.00 0.00 9 PRO A N 7
ATOM 10712 C CA . PRO A 1 9 ? -7.289 -11.636 2.987 1.00 0.00 9 PRO A CA 7
ATOM 10713 C C . PRO A 1 9 ? -7.828 -10.700 4.063 1.00 0.00 9 PRO A C 7
ATOM 10714 O O . PRO A 1 9 ? -8.841 -10.030 3.865 1.00 0.00 9 PRO A O 7
ATOM 10725 N N . GLN A 1 10 ? -7.143 -10.658 5.202 1.00 0.00 10 GLN A N 7
ATOM 10726 C CA . GLN A 1 10 ? -7.555 -9.803 6.309 1.00 0.00 10 GLN A CA 7
ATOM 10727 C C . GLN A 1 10 ? -6.418 -8.879 6.734 1.00 0.00 10 GLN A C 7
ATOM 10728 O O . GLN A 1 10 ? -5.244 -9.238 6.641 1.00 0.00 10 GLN A O 7
ATOM 10742 N N . VAL A 1 11 ? -6.775 -7.687 7.201 1.00 0.00 11 VAL A N 7
ATOM 10743 C CA . VAL A 1 11 ? -5.785 -6.711 7.642 1.00 0.00 11 VAL A CA 7
ATOM 10744 C C . VAL A 1 11 ? -6.125 -6.171 9.027 1.00 0.00 11 VAL A C 7
ATOM 10745 O O . VAL A 1 11 ? -6.861 -5.195 9.160 1.00 0.00 11 VAL A O 7
ATOM 10758 N N . GLU A 1 12 ? -5.581 -6.814 10.056 1.00 0.00 12 GLU A N 7
ATOM 10759 C CA . GLU A 1 12 ? -5.827 -6.398 11.432 1.00 0.00 12 GLU A CA 7
ATOM 10760 C C . GLU A 1 12 ? -5.161 -5.056 11.722 1.00 0.00 12 GLU A C 7
ATOM 10761 O O . GLU A 1 12 ? -5.813 -4.110 12.163 1.00 0.00 12 GLU A O 7
ATOM 10773 N N . ALA A 1 13 ? -3.858 -4.982 11.471 1.00 0.00 13 ALA A N 7
ATOM 10774 C CA . ALA A 1 13 ? -3.104 -3.757 11.703 1.00 0.00 13 ALA A CA 7
ATOM 10775 C C . ALA A 1 13 ? -2.028 -3.565 10.639 1.00 0.00 13 ALA A C 7
ATOM 10776 O O . ALA A 1 13 ? -1.760 -4.465 9.843 1.00 0.00 13 ALA A O 7
ATOM 10783 N N . TYR A 1 14 ? -1.415 -2.386 10.631 1.00 0.00 14 TYR A N 7
ATOM 10784 C CA . TYR A 1 14 ? -0.370 -2.075 9.662 1.00 0.00 14 TYR A CA 7
ATOM 10785 C C . TYR A 1 14 ? 0.522 -0.946 10.168 1.00 0.00 14 TYR A C 7
ATOM 10786 O O . TYR A 1 14 ? 0.040 0.036 10.733 1.00 0.00 14 TYR A O 7
ATOM 10804 N N . SER A 1 15 ? 1.827 -1.093 9.960 1.00 0.00 15 SER A N 7
ATOM 10805 C CA . SER A 1 15 ? 2.789 -0.088 10.396 1.00 0.00 15 SER A CA 7
ATOM 10806 C C . SER A 1 15 ? 3.983 -0.030 9.448 1.00 0.00 15 SER A C 7
ATOM 10807 O O . SER A 1 15 ? 4.376 -1.028 8.844 1.00 0.00 15 SER A O 7
ATOM 10815 N N . PRO A 1 16 ? 4.574 1.166 9.314 1.00 0.00 16 PRO A N 7
ATOM 10816 C CA . PRO A 1 16 ? 4.114 2.361 10.028 1.00 0.00 16 PRO A CA 7
ATOM 10817 C C . PRO A 1 16 ? 2.767 2.859 9.516 1.00 0.00 16 PRO A C 7
ATOM 10818 O O . PRO A 1 16 ? 2.460 2.740 8.330 1.00 0.00 16 PRO A O 7
ATOM 10829 N N . SER A 1 17 ? 1.966 3.418 10.418 1.00 0.00 17 SER A N 7
ATOM 10830 C CA . SER A 1 17 ? 0.650 3.932 10.058 1.00 0.00 17 SER A CA 7
ATOM 10831 C C . SER A 1 17 ? 0.764 5.020 8.995 1.00 0.00 17 SER A C 7
ATOM 10832 O O . SER A 1 17 ? -0.165 5.246 8.219 1.00 0.00 17 SER A O 7
ATOM 10840 N N . ALA A 1 18 ? 1.910 5.693 8.966 1.00 0.00 18 ALA A N 7
ATOM 10841 C CA . ALA A 1 18 ? 2.148 6.756 7.998 1.00 0.00 18 ALA A CA 7
ATOM 10842 C C . ALA A 1 18 ? 3.618 6.816 7.598 1.00 0.00 18 ALA A C 7
ATOM 10843 O O . ALA A 1 18 ? 4.497 6.427 8.368 1.00 0.00 18 ALA A O 7
ATOM 10850 N N . CYS A 1 19 ? 3.878 7.303 6.390 1.00 0.00 19 CYS A N 7
ATOM 10851 C CA . CYS A 1 19 ? 5.243 7.412 5.887 1.00 0.00 19 CYS A CA 7
ATOM 10852 C C . CYS A 1 19 ? 5.392 8.627 4.978 1.00 0.00 19 CYS A C 7
ATOM 10853 O O . CYS A 1 19 ? 4.414 9.308 4.669 1.00 0.00 19 CYS A O 7
ATOM 10861 N N . SER A 1 20 ? 6.624 8.896 4.555 1.00 0.00 20 SER A N 7
ATOM 10862 C CA . SER A 1 20 ? 6.902 10.033 3.686 1.00 0.00 20 SER A CA 7
ATOM 10863 C C . SER A 1 20 ? 6.548 9.710 2.238 1.00 0.00 20 SER A C 7
ATOM 10864 O O . SER A 1 20 ? 6.444 8.544 1.857 1.00 0.00 20 SER A O 7
ATOM 10872 N N . VAL A 1 21 ? 6.363 10.752 1.433 1.00 0.00 21 VAL A N 7
ATOM 10873 C CA . VAL A 1 21 ? 6.021 10.581 0.026 1.00 0.00 21 VAL A CA 7
ATOM 10874 C C . VAL A 1 21 ? 7.124 9.839 -0.721 1.00 0.00 21 VAL A C 7
ATOM 10875 O O . VAL A 1 21 ? 6.926 9.382 -1.847 1.00 0.00 21 VAL A O 7
ATOM 10888 N N . ARG A 1 22 ? 8.286 9.722 -0.086 1.00 0.00 22 ARG A N 7
ATOM 10889 C CA . ARG A 1 22 ? 9.421 9.036 -0.691 1.00 0.00 22 ARG A CA 7
ATOM 10890 C C . ARG A 1 22 ? 9.533 7.606 -0.171 1.00 0.00 22 ARG A C 7
ATOM 10891 O O . ARG A 1 22 ? 10.593 7.182 0.286 1.00 0.00 22 ARG A O 7
ATOM 10912 N N . GLY A 1 23 ? 8.429 6.868 -0.244 1.00 0.00 23 GLY A N 7
ATOM 10913 C CA . GLY A 1 23 ? 8.424 5.494 0.224 1.00 0.00 23 GLY A CA 7
ATOM 10914 C C . GLY A 1 23 ? 9.749 4.796 -0.012 1.00 0.00 23 GLY A C 7
ATOM 10915 O O . GLY A 1 23 ? 10.222 4.714 -1.144 1.00 0.00 23 GLY A O 7
ATOM 10919 N N . GLY A 1 24 ? 10.350 4.293 1.062 1.00 0.00 24 GLY A N 7
ATOM 10920 C CA . GLY A 1 24 ? 11.624 3.607 0.946 1.00 0.00 24 GLY A CA 7
ATOM 10921 C C . GLY A 1 24 ? 11.919 2.726 2.143 1.00 0.00 24 GLY A C 7
ATOM 10922 O O . GLY A 1 24 ? 13.065 2.339 2.369 1.00 0.00 24 GLY A O 7
ATOM 10926 N N . GLU A 1 25 ? 10.882 2.409 2.913 1.00 0.00 25 GLU A N 7
ATOM 10927 C CA . GLU A 1 25 ? 11.038 1.569 4.095 1.00 0.00 25 GLU A CA 7
ATOM 10928 C C . GLU A 1 25 ? 10.111 0.359 4.028 1.00 0.00 25 GLU A C 7
ATOM 10929 O O . GLU A 1 25 ? 9.202 0.305 3.200 1.00 0.00 25 GLU A O 7
ATOM 10941 N N . GLU A 1 26 ? 10.348 -0.611 4.906 1.00 0.00 26 GLU A N 7
ATOM 10942 C CA . GLU A 1 26 ? 9.536 -1.821 4.946 1.00 0.00 26 GLU A CA 7
ATOM 10943 C C . GLU A 1 26 ? 8.207 -1.561 5.650 1.00 0.00 26 GLU A C 7
ATOM 10944 O O . GLU A 1 26 ? 8.145 -0.814 6.628 1.00 0.00 26 GLU A O 7
ATOM 10956 N N . LEU A 1 27 ? 7.146 -2.182 5.146 1.00 0.00 27 LEU A N 7
ATOM 10957 C CA . LEU A 1 27 ? 5.817 -2.019 5.726 1.00 0.00 27 LEU A CA 7
ATOM 10958 C C . LEU A 1 27 ? 5.209 -3.371 6.083 1.00 0.00 27 LEU A C 7
ATOM 10959 O O . LEU A 1 27 ? 4.787 -4.125 5.205 1.00 0.00 27 LEU A O 7
ATOM 10975 N N . VAL A 1 28 ? 5.165 -3.671 7.377 1.00 0.00 28 VAL A N 7
ATOM 10976 C CA . VAL A 1 28 ? 4.604 -4.931 7.850 1.00 0.00 28 VAL A CA 7
ATOM 10977 C C . VAL A 1 28 ? 3.098 -4.819 8.059 1.00 0.00 28 VAL A C 7
ATOM 10978 O O . VAL A 1 28 ? 2.634 -4.077 8.925 1.00 0.00 28 VAL A O 7
ATOM 10991 N N . LEU A 1 29 ? 2.339 -5.561 7.260 1.00 0.00 29 LEU A N 7
ATOM 10992 C CA . LEU A 1 29 ? 0.884 -5.546 7.357 1.00 0.00 29 LEU A CA 7
ATOM 10993 C C . LEU A 1 29 ? 0.381 -6.726 8.184 1.00 0.00 29 LEU A C 7
ATOM 10994 O O . LEU A 1 29 ? 0.504 -7.881 7.776 1.00 0.00 29 LEU A O 7
ATOM 11010 N N . THR A 1 30 ? -0.188 -6.426 9.347 1.00 0.00 30 THR A N 7
ATOM 11011 C CA . THR A 1 30 ? -0.711 -7.461 10.231 1.00 0.00 30 THR A CA 7
ATOM 11012 C C . THR A 1 30 ? -2.075 -7.950 9.758 1.00 0.00 30 THR A C 7
ATOM 11013 O O . THR A 1 30 ? -2.941 -7.154 9.399 1.00 0.00 30 THR A O 7
ATOM 11024 N N . GLY A 1 31 ? -2.259 -9.267 9.760 1.00 0.00 31 GLY A N 7
ATOM 11025 C CA . GLY A 1 31 ? -3.521 -9.840 9.329 1.00 0.00 31 GLY A CA 7
ATOM 11026 C C . GLY A 1 31 ? -3.484 -11.355 9.283 1.00 0.00 31 GLY A C 7
ATOM 11027 O O . GLY A 1 31 ? -2.876 -11.994 10.141 1.00 0.00 31 GLY A O 7
ATOM 11031 N N . SER A 1 32 ? -4.138 -11.930 8.279 1.00 0.00 32 SER A N 7
ATOM 11032 C CA . SER A 1 32 ? -4.182 -13.380 8.126 1.00 0.00 32 SER A CA 7
ATOM 11033 C C . SER A 1 32 ? -4.672 -13.765 6.734 1.00 0.00 32 SER A C 7
ATOM 11034 O O . SER A 1 32 ? -5.186 -12.929 5.991 1.00 0.00 32 SER A O 7
ATOM 11042 N N . ASN A 1 33 ? -4.509 -15.038 6.387 1.00 0.00 33 ASN A N 7
ATOM 11043 C CA . ASN A 1 33 ? -4.934 -15.535 5.084 1.00 0.00 33 ASN A CA 7
ATOM 11044 C C . ASN A 1 33 ? -4.155 -14.856 3.962 1.00 0.00 33 ASN A C 7
ATOM 11045 O O . ASN A 1 33 ? -4.722 -14.482 2.935 1.00 0.00 33 ASN A O 7
ATOM 11056 N N . PHE A 1 34 ? -2.850 -14.700 4.165 1.00 0.00 34 PHE A N 7
ATOM 11057 C CA . PHE A 1 34 ? -1.992 -14.066 3.171 1.00 0.00 34 PHE A CA 7
ATOM 11058 C C . PHE A 1 34 ? -1.315 -15.112 2.290 1.00 0.00 34 PHE A C 7
ATOM 11059 O O . PHE A 1 34 ? -0.930 -16.183 2.762 1.00 0.00 34 PHE A O 7
ATOM 11076 N N . LEU A 1 35 ? -1.172 -14.794 1.008 1.00 0.00 35 LEU A N 7
ATOM 11077 C CA . LEU A 1 35 ? -0.541 -15.706 0.060 1.00 0.00 35 LEU A CA 7
ATOM 11078 C C . LEU A 1 35 ? 0.797 -15.152 -0.420 1.00 0.00 35 LEU A C 7
ATOM 11079 O O . LEU A 1 35 ? 1.003 -13.941 -0.498 1.00 0.00 35 LEU A O 7
ATOM 11095 N N . PRO A 1 36 ? 1.728 -16.059 -0.752 1.00 0.00 36 PRO A N 7
ATOM 11096 C CA . PRO A 1 36 ? 3.061 -15.685 -1.233 1.00 0.00 36 PRO A CA 7
ATOM 11097 C C . PRO A 1 36 ? 3.022 -15.069 -2.628 1.00 0.00 36 PRO A C 7
ATOM 11098 O O . PRO A 1 36 ? 4.053 -14.666 -3.167 1.00 0.00 36 PRO A O 7
ATOM 11109 N N . ASP A 1 37 ? 1.828 -14.998 -3.205 1.00 0.00 37 ASP A N 7
ATOM 11110 C CA . ASP A 1 37 ? 1.656 -14.430 -4.537 1.00 0.00 37 ASP A CA 7
ATOM 11111 C C . ASP A 1 37 ? 0.890 -13.112 -4.470 1.00 0.00 37 ASP A C 7
ATOM 11112 O O . ASP A 1 37 ? 0.894 -12.331 -5.422 1.00 0.00 37 ASP A O 7
ATOM 11121 N N . SER A 1 38 ? 0.233 -12.872 -3.340 1.00 0.00 38 SER A N 7
ATOM 11122 C CA . SER A 1 38 ? -0.542 -11.651 -3.151 1.00 0.00 38 SER A CA 7
ATOM 11123 C C . SER A 1 38 ? 0.321 -10.417 -3.397 1.00 0.00 38 SER A C 7
ATOM 11124 O O . SER A 1 38 ? 1.510 -10.402 -3.078 1.00 0.00 38 SER A O 7
ATOM 11132 N N . LYS A 1 39 ? -0.287 -9.381 -3.966 1.00 0.00 39 LYS A N 7
ATOM 11133 C CA . LYS A 1 39 ? 0.422 -8.141 -4.254 1.00 0.00 39 LYS A CA 7
ATOM 11134 C C . LYS A 1 39 ? -0.216 -6.966 -3.521 1.00 0.00 39 LYS A C 7
ATOM 11135 O O . LYS A 1 39 ? -1.258 -7.112 -2.882 1.00 0.00 39 LYS A O 7
ATOM 11154 N N . VAL A 1 40 ? 0.415 -5.800 -3.618 1.00 0.00 40 VAL A N 7
ATOM 11155 C CA . VAL A 1 40 ? -0.093 -4.599 -2.966 1.00 0.00 40 VAL A CA 7
ATOM 11156 C C . VAL A 1 40 ? 0.012 -3.388 -3.886 1.00 0.00 40 VAL A C 7
ATOM 11157 O O . VAL A 1 40 ? 1.109 -2.909 -4.178 1.00 0.00 40 VAL A O 7
ATOM 11170 N N . VAL A 1 41 ? -1.136 -2.895 -4.340 1.00 0.00 41 VAL A N 7
ATOM 11171 C CA . VAL A 1 41 ? -1.174 -1.738 -5.227 1.00 0.00 41 VAL A CA 7
ATOM 11172 C C . VAL A 1 41 ? -1.759 -0.522 -4.518 1.00 0.00 41 VAL A C 7
ATOM 11173 O O . VAL A 1 41 ? -2.550 -0.656 -3.583 1.00 0.00 41 VAL A O 7
ATOM 11186 N N . PHE A 1 42 ? -1.367 0.665 -4.969 1.00 0.00 42 PHE A N 7
ATOM 11187 C CA . PHE A 1 42 ? -1.853 1.906 -4.377 1.00 0.00 42 PHE A CA 7
ATOM 11188 C C . PHE A 1 42 ? -2.820 2.616 -5.320 1.00 0.00 42 PHE A C 7
ATOM 11189 O O . PHE A 1 42 ? -2.820 2.369 -6.527 1.00 0.00 42 PHE A O 7
ATOM 11206 N N . ILE A 1 43 ? -3.642 3.498 -4.761 1.00 0.00 43 ILE A N 7
ATOM 11207 C CA . ILE A 1 43 ? -4.613 4.244 -5.552 1.00 0.00 43 ILE A CA 7
ATOM 11208 C C . ILE A 1 43 ? -4.608 5.722 -5.176 1.00 0.00 43 ILE A C 7
ATOM 11209 O O . ILE A 1 43 ? -4.419 6.075 -4.013 1.00 0.00 43 ILE A O 7
ATOM 11225 N N . GLU A 1 44 ? -4.820 6.580 -6.169 1.00 0.00 44 GLU A N 7
ATOM 11226 C CA . GLU A 1 44 ? -4.841 8.020 -5.942 1.00 0.00 44 GLU A CA 7
ATOM 11227 C C . GLU A 1 44 ? -6.052 8.659 -6.616 1.00 0.00 44 GLU A C 7
ATOM 11228 O O . GLU A 1 44 ? -6.398 8.318 -7.747 1.00 0.00 44 GLU A O 7
ATOM 11240 N N . ARG A 1 45 ? -6.692 9.587 -5.912 1.00 0.00 45 ARG A N 7
ATOM 11241 C CA . ARG A 1 45 ? -7.865 10.273 -6.440 1.00 0.00 45 ARG A CA 7
ATOM 11242 C C . ARG A 1 45 ? -7.478 11.613 -7.060 1.00 0.00 45 ARG A C 7
ATOM 11243 O O . ARG A 1 45 ? -6.630 12.331 -6.532 1.00 0.00 45 ARG A O 7
ATOM 11264 N N . GLY A 1 46 ? -8.106 11.942 -8.185 1.00 0.00 46 GLY A N 7
ATOM 11265 C CA . GLY A 1 46 ? -7.814 13.193 -8.859 1.00 0.00 46 GLY A CA 7
ATOM 11266 C C . GLY A 1 46 ? -8.944 14.196 -8.735 1.00 0.00 46 GLY A C 7
ATOM 11267 O O . GLY A 1 46 ? -10.044 13.872 -8.286 1.00 0.00 46 GLY A O 7
ATOM 11271 N N . PRO A 1 47 ? -8.677 15.447 -9.137 1.00 0.00 47 PRO A N 7
ATOM 11272 C CA . PRO A 1 47 ? -9.667 16.527 -9.078 1.00 0.00 47 PRO A CA 7
ATOM 11273 C C . PRO A 1 47 ? -10.793 16.337 -10.089 1.00 0.00 47 PRO A C 7
ATOM 11274 O O . PRO A 1 47 ? -11.781 17.071 -10.076 1.00 0.00 47 PRO A O 7
ATOM 11285 N N . ASP A 1 48 ? -10.637 15.349 -10.962 1.00 0.00 48 ASP A N 7
ATOM 11286 C CA . ASP A 1 48 ? -11.641 15.062 -11.980 1.00 0.00 48 ASP A CA 7
ATOM 11287 C C . ASP A 1 48 ? -12.815 14.291 -11.383 1.00 0.00 48 ASP A C 7
ATOM 11288 O O . ASP A 1 48 ? -13.967 14.509 -11.755 1.00 0.00 48 ASP A O 7
ATOM 11297 N N . GLY A 1 49 ? -12.512 13.388 -10.454 1.00 0.00 49 GLY A N 7
ATOM 11298 C CA . GLY A 1 49 ? -13.552 12.598 -9.822 1.00 0.00 49 GLY A CA 7
ATOM 11299 C C . GLY A 1 49 ? -13.213 11.122 -9.777 1.00 0.00 49 GLY A C 7
ATOM 11300 O O . GLY A 1 49 ? -13.719 10.385 -8.930 1.00 0.00 49 GLY 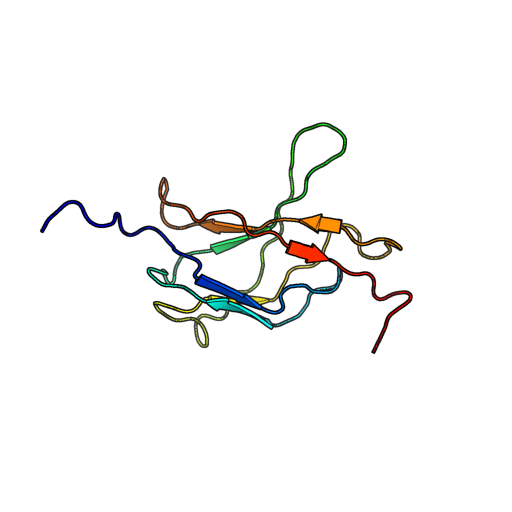A O 7
ATOM 11304 N N . LYS A 1 50 ? -12.353 10.686 -10.692 1.00 0.00 50 LYS A N 7
ATOM 11305 C CA . LYS A 1 50 ? -11.946 9.288 -10.755 1.00 0.00 50 LYS A CA 7
ATOM 11306 C C . LYS A 1 50 ? -10.485 9.128 -10.346 1.00 0.00 50 LYS A C 7
ATOM 11307 O O . LYS A 1 50 ? -9.681 10.047 -10.505 1.00 0.00 50 LYS A O 7
ATOM 11326 N N . LEU A 1 51 ? -10.148 7.955 -9.822 1.00 0.00 51 LEU A N 7
ATOM 11327 C CA . LEU A 1 51 ? -8.782 7.674 -9.391 1.00 0.00 51 LEU A CA 7
ATOM 11328 C C . LEU A 1 51 ? -8.065 6.784 -10.401 1.00 0.00 51 LEU A C 7
ATOM 11329 O O . LEU A 1 51 ? -8.620 5.790 -10.869 1.00 0.00 51 LEU A O 7
ATOM 11345 N N . GLN A 1 52 ? -6.830 7.147 -10.730 1.00 0.00 52 GLN A N 7
ATOM 11346 C CA . GLN A 1 52 ? -6.037 6.379 -11.683 1.00 0.00 52 GLN A CA 7
ATOM 11347 C C . GLN A 1 52 ? -4.559 6.404 -11.307 1.00 0.00 52 GLN A C 7
ATOM 11348 O O . GLN A 1 52 ? -3.877 7.410 -11.501 1.00 0.00 52 GLN A O 7
ATOM 11362 N N . TRP A 1 53 ? -4.073 5.292 -10.769 1.00 0.00 53 TRP A N 7
ATOM 11363 C CA . TRP A 1 53 ? -2.675 5.187 -10.365 1.00 0.00 53 TRP A CA 7
ATOM 11364 C C . TRP A 1 53 ? -2.196 3.741 -10.432 1.00 0.00 53 TRP A C 7
ATOM 11365 O O . TRP A 1 53 ? -2.581 2.912 -9.608 1.00 0.00 53 TRP A O 7
ATOM 11386 N N . GLU A 1 54 ? -1.355 3.446 -11.418 1.00 0.00 54 GLU A N 7
ATOM 11387 C CA . GLU A 1 54 ? -0.825 2.099 -11.592 1.00 0.00 54 GLU A CA 7
ATOM 11388 C C . GLU A 1 54 ? 0.622 2.018 -11.113 1.00 0.00 54 GLU A C 7
ATOM 11389 O O . GLU A 1 54 ? 1.550 2.335 -11.857 1.00 0.00 54 GLU A O 7
ATOM 11401 N N . GLU A 1 55 ? 0.805 1.591 -9.868 1.00 0.00 55 GLU A N 7
ATOM 11402 C CA . GLU A 1 55 ? 2.138 1.470 -9.290 1.00 0.00 55 GLU A CA 7
ATOM 11403 C C . GLU A 1 55 ? 2.305 0.128 -8.584 1.00 0.00 55 GLU A C 7
ATOM 11404 O O . GLU A 1 55 ? 1.329 -0.481 -8.147 1.00 0.00 55 GLU A O 7
ATOM 11416 N N . GLU A 1 56 ? 3.550 -0.328 -8.477 1.00 0.00 56 GLU A N 7
ATOM 11417 C CA . GLU A 1 56 ? 3.844 -1.598 -7.825 1.00 0.00 56 GLU A CA 7
ATOM 11418 C C . GLU A 1 56 ? 4.942 -1.431 -6.778 1.00 0.00 56 GLU A C 7
ATOM 11419 O O . GLU A 1 56 ? 5.951 -0.771 -7.022 1.00 0.00 56 GLU A O 7
ATOM 11431 N N . ALA A 1 57 ? 4.736 -2.035 -5.612 1.00 0.00 57 ALA A N 7
ATOM 11432 C CA . ALA A 1 57 ? 5.707 -1.955 -4.529 1.00 0.00 57 ALA A CA 7
ATOM 11433 C C . ALA A 1 57 ? 6.453 -3.274 -4.361 1.00 0.00 57 ALA A C 7
ATOM 11434 O O . ALA A 1 57 ? 5.874 -4.351 -4.508 1.00 0.00 57 ALA A O 7
ATOM 11441 N N . THR A 1 58 ? 7.744 -3.184 -4.054 1.00 0.00 58 THR A N 7
ATOM 11442 C CA . THR A 1 58 ? 8.569 -4.371 -3.869 1.00 0.00 58 THR A CA 7
ATOM 11443 C C . THR A 1 58 ? 8.053 -5.226 -2.717 1.00 0.00 58 THR A C 7
ATOM 11444 O O . THR A 1 58 ? 8.203 -4.868 -1.549 1.00 0.00 58 THR A O 7
ATOM 11455 N N . VAL A 1 59 ? 7.445 -6.359 -3.054 1.00 0.00 59 VAL A N 7
ATOM 11456 C CA . VAL A 1 59 ? 6.907 -7.266 -2.047 1.00 0.00 59 VAL A CA 7
ATOM 11457 C C . VAL A 1 59 ? 7.964 -8.266 -1.588 1.00 0.00 59 VAL A C 7
ATOM 11458 O O . VAL A 1 59 ? 8.478 -9.049 -2.385 1.00 0.00 59 VAL A O 7
ATOM 11471 N N . ASN A 1 60 ? 8.282 -8.232 -0.298 1.00 0.00 60 ASN A N 7
ATOM 11472 C CA . ASN A 1 60 ? 9.277 -9.135 0.267 1.00 0.00 60 ASN A CA 7
ATOM 11473 C C . ASN A 1 60 ? 8.633 -10.442 0.717 1.00 0.00 60 ASN A C 7
ATOM 11474 O O . ASN A 1 60 ? 8.045 -10.518 1.796 1.00 0.00 60 ASN A O 7
ATOM 11485 N N . ARG A 1 61 ? 8.747 -11.470 -0.118 1.00 0.00 61 ARG A N 7
ATOM 11486 C CA . ARG A 1 61 ? 8.175 -12.774 0.193 1.00 0.00 61 ARG A CA 7
ATOM 11487 C C . ARG A 1 61 ? 8.881 -13.406 1.389 1.00 0.00 61 ARG A C 7
ATOM 11488 O O . ARG A 1 61 ? 8.236 -13.875 2.328 1.00 0.00 61 ARG A O 7
ATOM 11509 N N . LEU A 1 62 ? 10.209 -13.416 1.349 1.00 0.00 62 LEU A N 7
ATOM 11510 C CA . LEU A 1 62 ? 11.003 -13.991 2.429 1.00 0.00 62 LEU A CA 7
ATOM 11511 C C . LEU A 1 62 ? 10.423 -13.617 3.790 1.00 0.00 62 LEU A C 7
ATOM 11512 O O . LEU A 1 62 ? 10.297 -14.463 4.674 1.00 0.00 62 LEU A O 7
ATOM 11528 N N . GLN A 1 63 ? 10.072 -12.345 3.948 1.00 0.00 63 GLN A N 7
ATOM 11529 C CA . GLN A 1 63 ? 9.504 -11.859 5.200 1.00 0.00 63 GLN A CA 7
ATOM 11530 C C . GLN A 1 63 ? 8.009 -12.152 5.270 1.00 0.00 63 GLN A C 7
ATOM 11531 O O . GLN A 1 63 ? 7.492 -12.551 6.314 1.00 0.00 63 GLN A O 7
ATOM 11545 N N . SER A 1 64 ? 7.319 -11.952 4.151 1.00 0.00 64 SER A N 7
ATOM 11546 C CA . SER A 1 64 ? 5.882 -12.191 4.087 1.00 0.00 64 SER A CA 7
ATOM 11547 C C . SER A 1 64 ? 5.536 -13.574 4.631 1.00 0.00 64 SER A C 7
ATOM 11548 O O . SER A 1 64 ? 6.113 -14.578 4.216 1.00 0.00 64 SER A O 7
ATOM 11556 N N . ASN A 1 65 ? 4.589 -13.616 5.563 1.00 0.00 65 ASN A N 7
ATOM 11557 C CA . ASN A 1 65 ? 4.166 -14.875 6.165 1.00 0.00 65 ASN A CA 7
ATOM 11558 C C . ASN A 1 65 ? 2.664 -15.083 5.991 1.00 0.00 65 ASN A C 7
ATOM 11559 O O . ASN A 1 65 ? 1.943 -14.169 5.594 1.00 0.00 65 ASN A O 7
ATOM 11570 N N . GLU A 1 66 ? 2.201 -16.293 6.291 1.00 0.00 66 GLU A N 7
ATOM 11571 C CA . GLU A 1 66 ? 0.786 -16.621 6.168 1.00 0.00 66 GLU A CA 7
ATOM 11572 C C . GLU A 1 66 ? -0.080 -15.547 6.820 1.00 0.00 66 GLU A C 7
ATOM 11573 O O . GLU A 1 66 ? -1.224 -15.329 6.420 1.00 0.00 66 GLU A O 7
ATOM 11585 N N . VAL A 1 67 ? 0.474 -14.879 7.827 1.00 0.00 67 VAL A N 7
ATOM 11586 C CA . VAL A 1 67 ? -0.247 -13.828 8.535 1.00 0.00 67 VAL A CA 7
ATOM 11587 C C . VAL A 1 67 ? 0.594 -12.560 8.639 1.00 0.00 67 VAL A C 7
ATOM 11588 O O . VAL A 1 67 ? 0.478 -11.802 9.603 1.00 0.00 67 VAL A O 7
ATOM 11601 N N . THR A 1 68 ? 1.441 -12.334 7.640 1.00 0.00 68 THR A N 7
ATOM 11602 C CA . THR A 1 68 ? 2.302 -11.158 7.618 1.00 0.00 68 THR A CA 7
ATOM 11603 C C . THR A 1 68 ? 2.672 -10.774 6.191 1.00 0.00 68 THR A C 7
ATOM 11604 O O . THR A 1 68 ? 2.860 -11.638 5.333 1.00 0.00 68 THR A O 7
ATOM 11615 N N . LEU A 1 69 ? 2.777 -9.473 5.942 1.00 0.00 69 LEU A N 7
ATOM 11616 C CA . LEU A 1 69 ? 3.126 -8.974 4.616 1.00 0.00 69 LEU A CA 7
ATOM 11617 C C . LEU A 1 69 ? 4.053 -7.766 4.716 1.00 0.00 69 LEU A C 7
ATOM 11618 O O . LEU A 1 69 ? 3.626 -6.670 5.081 1.00 0.00 69 LEU A O 7
ATOM 11634 N N . THR A 1 70 ? 5.324 -7.973 4.387 1.00 0.00 70 THR A N 7
ATOM 11635 C CA . THR A 1 70 ? 6.311 -6.902 4.439 1.00 0.00 70 THR A CA 7
ATOM 11636 C C . THR A 1 70 ? 6.735 -6.477 3.038 1.00 0.00 70 THR A C 7
ATOM 11637 O O . THR A 1 70 ? 7.178 -7.300 2.235 1.00 0.00 70 THR A O 7
ATOM 11648 N N . LEU A 1 71 ? 6.597 -5.187 2.749 1.00 0.00 71 LEU A N 7
ATOM 11649 C CA . LEU A 1 71 ? 6.967 -4.652 1.443 1.00 0.00 71 LEU A CA 7
ATOM 11650 C C . LEU A 1 71 ? 7.535 -3.242 1.574 1.00 0.00 71 LEU A C 7
ATOM 11651 O O . LEU A 1 71 ? 7.319 -2.564 2.579 1.00 0.00 71 LEU A O 7
ATOM 11667 N N . THR A 1 72 ? 8.260 -2.805 0.549 1.00 0.00 72 THR A N 7
ATOM 11668 C CA . THR A 1 72 ? 8.858 -1.476 0.548 1.00 0.00 72 THR A CA 7
ATOM 11669 C C . THR A 1 72 ? 7.889 -0.437 -0.005 1.00 0.00 72 THR A C 7
ATOM 11670 O O . THR A 1 72 ? 7.582 -0.432 -1.197 1.00 0.00 72 THR A O 7
ATOM 11681 N N . VAL A 1 73 ? 7.410 0.443 0.869 1.00 0.00 73 VAL A N 7
ATOM 11682 C CA . VAL A 1 73 ? 6.477 1.488 0.468 1.00 0.00 73 VAL A CA 7
ATOM 11683 C C . VAL A 1 73 ? 6.860 2.077 -0.886 1.00 0.00 73 VAL A C 7
ATOM 11684 O O . VAL A 1 73 ? 8.001 2.478 -1.116 1.00 0.00 73 VAL A O 7
ATOM 11697 N N . PRO A 1 74 ? 5.884 2.132 -1.804 1.00 0.00 74 PRO A N 7
ATOM 11698 C CA . PRO A 1 74 ? 6.095 2.672 -3.151 1.00 0.00 74 PRO A CA 7
ATOM 11699 C C . PRO A 1 74 ? 6.308 4.182 -3.144 1.00 0.00 74 PRO A C 7
ATOM 11700 O O . PRO A 1 74 ? 6.033 4.851 -2.149 1.00 0.00 74 PRO A O 7
ATOM 11711 N N . GLU A 1 75 ? 6.798 4.711 -4.260 1.00 0.00 75 GLU A N 7
ATOM 11712 C CA . GLU A 1 75 ? 7.048 6.142 -4.381 1.00 0.00 75 GLU A CA 7
ATOM 11713 C C . GLU A 1 75 ? 5.857 6.850 -5.022 1.00 0.00 75 GLU A C 7
ATOM 11714 O O . GLU A 1 75 ? 5.460 6.529 -6.143 1.00 0.00 75 GLU A O 7
ATOM 11726 N N . TYR A 1 76 ? 5.293 7.814 -4.304 1.00 0.00 76 TYR A N 7
ATOM 11727 C CA . TYR A 1 76 ? 4.146 8.566 -4.800 1.00 0.00 76 TYR A CA 7
ATOM 11728 C C . TYR A 1 76 ? 4.483 9.272 -6.110 1.00 0.00 76 TYR A C 7
ATOM 11729 O O . TYR A 1 76 ? 5.653 9.451 -6.448 1.00 0.00 76 TYR A O 7
ATOM 11747 N N . SER A 1 77 ? 3.449 9.672 -6.842 1.00 0.00 77 SER A N 7
ATOM 11748 C CA . SER A 1 77 ? 3.633 10.356 -8.116 1.00 0.00 77 SER A CA 7
ATOM 11749 C C . SER A 1 77 ? 3.985 11.825 -7.898 1.00 0.00 77 SER A C 7
ATOM 11750 O O . SER A 1 77 ? 5.082 12.268 -8.234 1.00 0.00 77 SER A O 7
ATOM 11758 N N . ASN A 1 78 ? 3.043 12.574 -7.334 1.00 0.00 78 ASN A N 7
ATOM 11759 C CA . ASN A 1 78 ? 3.252 13.994 -7.071 1.00 0.00 78 ASN A CA 7
ATOM 11760 C C . ASN A 1 78 ? 3.862 14.207 -5.690 1.00 0.00 78 ASN A C 7
ATOM 11761 O O . ASN A 1 78 ? 3.175 14.109 -4.673 1.00 0.00 78 ASN A O 7
ATOM 11772 N N . LYS A 1 79 ? 5.158 14.500 -5.660 1.00 0.00 79 LYS A N 7
ATOM 11773 C CA . LYS A 1 79 ? 5.863 14.730 -4.405 1.00 0.00 79 LYS A CA 7
ATOM 11774 C C . LYS A 1 79 ? 6.050 16.222 -4.151 1.00 0.00 79 LYS A C 7
ATOM 11775 O O . LYS A 1 79 ? 6.067 16.669 -3.004 1.00 0.00 79 LYS A O 7
ATOM 11794 N N . ARG A 1 80 ? 6.189 16.988 -5.228 1.00 0.00 80 ARG A N 7
ATOM 11795 C CA . ARG A 1 80 ? 6.375 18.430 -5.122 1.00 0.00 80 ARG A CA 7
ATOM 11796 C C . ARG A 1 80 ? 5.430 19.025 -4.082 1.00 0.00 80 ARG A C 7
ATOM 11797 O O . ARG A 1 80 ? 5.783 19.968 -3.374 1.00 0.00 80 ARG A O 7
ATOM 11818 N N . VAL A 1 81 ? 4.226 18.467 -3.997 1.00 0.00 81 VAL A N 7
ATOM 11819 C CA . VAL A 1 81 ? 3.230 18.941 -3.044 1.00 0.00 81 VAL A CA 7
ATOM 11820 C C . VAL A 1 81 ? 3.888 19.429 -1.758 1.00 0.00 81 VAL A C 7
ATOM 11821 O O . VAL A 1 81 ? 4.885 18.866 -1.306 1.00 0.00 81 VAL A O 7
ATOM 11834 N N . SER A 1 82 ? 3.322 20.479 -1.172 1.00 0.00 82 SER A N 7
ATOM 11835 C CA . SER A 1 82 ? 3.856 21.046 0.062 1.00 0.00 82 SER A CA 7
ATOM 11836 C C . SER A 1 82 ? 3.104 20.509 1.276 1.00 0.00 82 SER A C 7
ATOM 11837 O O . SER A 1 82 ? 3.471 20.783 2.418 1.00 0.00 82 SER A O 7
ATOM 11845 N N . ARG A 1 83 ? 2.049 19.743 1.019 1.00 0.00 83 ARG A N 7
ATOM 11846 C CA . ARG A 1 83 ? 1.243 19.168 2.090 1.00 0.00 83 ARG A CA 7
ATOM 11847 C C . ARG A 1 83 ? 1.107 17.658 1.917 1.00 0.00 83 ARG A C 7
ATOM 11848 O O . ARG A 1 83 ? 1.268 17.117 0.823 1.00 0.00 83 ARG A O 7
ATOM 11869 N N . PRO A 1 84 ? 0.803 16.961 3.022 1.00 0.00 84 PRO A N 7
ATOM 11870 C CA . PRO A 1 84 ? 0.638 15.504 3.018 1.00 0.00 84 PRO A CA 7
ATOM 11871 C C . PRO A 1 84 ? -0.620 15.065 2.276 1.00 0.00 84 PRO A C 7
ATOM 11872 O O . PRO A 1 84 ? -1.715 15.560 2.543 1.00 0.00 84 PRO A O 7
ATOM 11883 N N . VAL A 1 85 ? -0.456 14.133 1.343 1.00 0.00 85 VAL A N 7
ATOM 11884 C CA . VAL A 1 85 ? -1.579 13.626 0.563 1.00 0.00 85 VAL A CA 7
ATOM 11885 C C . VAL A 1 85 ? -2.181 12.384 1.211 1.00 0.00 85 VAL A C 7
ATOM 11886 O O . VAL A 1 85 ? -1.483 11.618 1.875 1.00 0.00 85 VAL A O 7
ATOM 11899 N N . GLN A 1 86 ? -3.481 12.191 1.012 1.00 0.00 86 GLN A N 7
ATOM 11900 C CA . GLN A 1 86 ? -4.178 11.042 1.578 1.00 0.00 86 GLN A CA 7
ATOM 11901 C C . GLN A 1 86 ? -4.514 10.022 0.494 1.00 0.00 86 GLN A C 7
ATOM 11902 O O . GLN A 1 86 ? -5.406 10.243 -0.325 1.00 0.00 86 GLN A O 7
ATOM 11916 N N . VAL A 1 87 ? -3.794 8.905 0.496 1.00 0.00 87 VAL A N 7
ATOM 11917 C CA . VAL A 1 87 ? -4.017 7.851 -0.486 1.00 0.00 87 VAL A CA 7
ATOM 11918 C C . VAL A 1 87 ? -4.540 6.582 0.178 1.00 0.00 87 VAL A C 7
ATOM 11919 O O . VAL A 1 87 ? -4.678 6.520 1.400 1.00 0.00 87 VAL A O 7
ATOM 11932 N N . TYR A 1 88 ? -4.829 5.572 -0.634 1.00 0.00 88 TYR A N 7
ATOM 11933 C CA . TYR A 1 88 ? -5.340 4.304 -0.125 1.00 0.00 88 TYR A CA 7
ATOM 11934 C C . TYR A 1 88 ? -4.708 3.127 -0.863 1.00 0.00 88 TYR A C 7
ATOM 11935 O O . TYR A 1 88 ? -4.236 3.268 -1.991 1.00 0.00 88 TYR A O 7
ATOM 11953 N N . PHE A 1 89 ? -4.704 1.966 -0.217 1.00 0.00 89 PHE A N 7
ATOM 11954 C CA . PHE A 1 89 ? -4.131 0.763 -0.810 1.00 0.00 89 PHE A CA 7
ATOM 11955 C C . PHE A 1 89 ? -4.888 -0.481 -0.355 1.00 0.00 89 PHE A C 7
ATOM 11956 O O . PHE A 1 89 ? -5.598 -0.456 0.651 1.00 0.00 89 PHE A O 7
ATOM 11973 N N . TYR A 1 90 ? -4.732 -1.567 -1.103 1.00 0.00 90 TYR A N 7
ATOM 11974 C CA . TYR A 1 90 ? -5.403 -2.821 -0.780 1.00 0.00 90 TYR A CA 7
ATOM 11975 C C . TYR A 1 90 ? -4.559 -4.017 -1.211 1.00 0.00 90 TYR A C 7
ATOM 11976 O O . TYR A 1 90 ? -3.596 -3.873 -1.964 1.00 0.00 90 TYR A O 7
ATOM 11994 N N . VAL A 1 91 ? -4.930 -5.199 -0.728 1.00 0.00 91 VAL A N 7
ATOM 11995 C CA . VAL A 1 91 ? -4.210 -6.421 -1.063 1.00 0.00 91 VAL A CA 7
ATOM 11996 C C . VAL A 1 91 ? -4.941 -7.211 -2.144 1.00 0.00 91 VAL A C 7
ATOM 11997 O O . VAL A 1 91 ? -6.141 -7.460 -2.039 1.00 0.00 91 VAL A O 7
ATOM 12010 N N . SER A 1 92 ? -4.208 -7.602 -3.181 1.00 0.00 92 SER A N 7
ATOM 12011 C CA . SER A 1 92 ? -4.787 -8.361 -4.283 1.00 0.00 92 SER A CA 7
ATOM 12012 C C . SER A 1 92 ? -4.520 -9.854 -4.114 1.00 0.00 92 SER A C 7
ATOM 12013 O O . SER A 1 92 ? -3.376 -10.302 -4.177 1.00 0.00 92 SER A O 7
ATOM 12021 N N . ASN A 1 93 ? -5.585 -10.619 -3.899 1.00 0.00 93 ASN A N 7
ATOM 12022 C CA . ASN A 1 93 ? -5.467 -12.061 -3.720 1.00 0.00 93 ASN A CA 7
ATOM 12023 C C . ASN A 1 93 ? -6.365 -12.807 -4.703 1.00 0.00 93 ASN A C 7
ATOM 12024 O O . ASN A 1 93 ? -7.575 -12.902 -4.505 1.00 0.00 93 ASN A O 7
ATOM 12035 N N . GLY A 1 94 ? -5.762 -13.335 -5.764 1.00 0.00 94 GLY A N 7
ATOM 12036 C CA . GLY A 1 94 ? -6.521 -14.065 -6.762 1.00 0.00 94 GLY A CA 7
ATOM 12037 C C . GLY A 1 94 ? -6.983 -13.180 -7.901 1.00 0.00 94 GLY A C 7
ATOM 12038 O O . GLY A 1 94 ? -6.183 -12.467 -8.507 1.00 0.00 94 GLY A O 7
ATOM 12042 N N . ARG A 1 95 ? -8.278 -13.225 -8.196 1.00 0.00 95 ARG A N 7
ATOM 12043 C CA . ARG A 1 95 ? -8.845 -12.423 -9.273 1.00 0.00 95 ARG A CA 7
ATOM 12044 C C . ARG A 1 95 ? -10.076 -11.659 -8.793 1.00 0.00 95 ARG A C 7
ATOM 12045 O O . ARG A 1 95 ? -10.247 -10.480 -9.103 1.00 0.00 95 ARG A O 7
ATOM 12066 N N . ARG A 1 96 ? -10.929 -12.339 -8.034 1.00 0.00 96 ARG A N 7
ATOM 12067 C CA . ARG A 1 96 ? -12.144 -11.725 -7.512 1.00 0.00 96 ARG A CA 7
ATOM 12068 C C . ARG A 1 96 ? -12.000 -11.413 -6.026 1.00 0.00 96 ARG A C 7
ATOM 12069 O O . ARG A 1 96 ? -12.532 -10.417 -5.534 1.00 0.00 96 ARG A O 7
ATOM 12090 N N . LYS A 1 97 ? -11.278 -12.272 -5.314 1.00 0.00 97 LYS A N 7
ATOM 12091 C CA . LYS A 1 97 ? -11.062 -12.089 -3.883 1.00 0.00 97 LYS A CA 7
ATOM 12092 C C . LYS A 1 97 ? -10.105 -10.931 -3.621 1.00 0.00 97 LYS A C 7
ATOM 12093 O O . LYS A 1 97 ? -8.946 -10.966 -4.033 1.00 0.00 97 LYS A O 7
ATOM 12112 N N . ARG A 1 98 ? -10.598 -9.906 -2.932 1.00 0.00 98 ARG A N 7
ATOM 12113 C CA . ARG A 1 98 ? -9.786 -8.738 -2.615 1.00 0.00 98 ARG A CA 7
ATOM 12114 C C . ARG A 1 98 ? -10.075 -8.243 -1.201 1.00 0.00 98 ARG A C 7
ATOM 12115 O O . ARG A 1 98 ? -11.003 -8.715 -0.544 1.00 0.00 98 ARG A O 7
ATOM 12136 N N . SER A 1 99 ? -9.273 -7.288 -0.738 1.00 0.00 99 SER A N 7
ATOM 12137 C CA . SER A 1 99 ? -9.440 -6.732 0.600 1.00 0.00 99 SER A CA 7
ATOM 12138 C C . SER A 1 99 ? -9.849 -5.264 0.530 1.00 0.00 99 SER A C 7
ATOM 12139 O O . SER A 1 99 ? -9.598 -4.569 -0.455 1.00 0.00 99 SER A O 7
ATOM 12147 N N . PRO A 1 100 ? -10.496 -4.779 1.601 1.00 0.00 100 PRO A N 7
ATOM 12148 C CA . PRO A 1 100 ? -10.953 -3.389 1.687 1.00 0.00 100 PRO A CA 7
ATOM 12149 C C . PRO A 1 100 ? -9.796 -2.405 1.818 1.00 0.00 100 PRO A C 7
ATOM 12150 O O . PRO A 1 100 ? -8.938 -2.551 2.689 1.00 0.00 100 PRO A O 7
ATOM 12161 N N . THR A 1 101 ? -9.779 -1.400 0.947 1.00 0.00 101 THR A N 7
ATOM 12162 C CA . THR A 1 101 ? -8.727 -0.392 0.965 1.00 0.00 101 THR A CA 7
ATOM 12163 C C . THR A 1 101 ? -8.501 0.142 2.374 1.00 0.00 101 THR A C 7
ATOM 12164 O O . THR A 1 101 ? -9.351 -0.014 3.250 1.00 0.00 101 THR A O 7
ATOM 12175 N N . GLN A 1 102 ? -7.350 0.773 2.586 1.00 0.00 102 GLN A N 7
ATOM 12176 C CA . GLN A 1 102 ? -7.013 1.330 3.890 1.00 0.00 102 GLN A CA 7
ATOM 12177 C C . GLN A 1 102 ? -6.689 2.816 3.780 1.00 0.00 102 GLN A C 7
ATOM 12178 O O . GLN A 1 102 ? -6.318 3.303 2.712 1.00 0.00 102 GLN A O 7
ATOM 12192 N N . SER A 1 103 ? -6.831 3.532 4.891 1.00 0.00 103 SER A N 7
ATOM 12193 C CA . SER A 1 103 ? -6.556 4.964 4.919 1.00 0.00 103 SER A CA 7
ATOM 12194 C C . SER A 1 103 ? -5.083 5.229 5.210 1.00 0.00 103 SER A C 7
ATOM 12195 O O . SER A 1 103 ? -4.576 4.879 6.276 1.00 0.00 103 SER A O 7
ATOM 12203 N N . PHE A 1 104 ? -4.400 5.851 4.255 1.00 0.00 104 PHE A N 7
ATOM 12204 C CA . PHE A 1 104 ? -2.983 6.163 4.407 1.00 0.00 104 PHE A CA 7
ATOM 12205 C C . PHE A 1 104 ? -2.709 7.625 4.068 1.00 0.00 104 PHE A C 7
ATOM 12206 O O . PHE A 1 104 ? -3.547 8.303 3.472 1.00 0.00 104 PHE A O 7
ATOM 12223 N N . ARG A 1 105 ? -1.531 8.105 4.451 1.00 0.00 105 ARG A N 7
ATOM 12224 C CA . ARG A 1 105 ? -1.146 9.486 4.190 1.00 0.00 105 ARG A CA 7
ATOM 12225 C C . ARG A 1 105 ? 0.367 9.611 4.042 1.00 0.00 105 ARG A C 7
ATOM 12226 O O . ARG A 1 105 ? 1.127 9.058 4.837 1.00 0.00 105 ARG A O 7
ATOM 12247 N N . PHE A 1 106 ? 0.798 10.340 3.018 1.00 0.00 106 PHE A N 7
ATOM 12248 C CA . PHE A 1 106 ? 2.221 10.536 2.764 1.00 0.00 106 PHE A CA 7
ATOM 12249 C C . PHE A 1 106 ? 2.681 11.900 3.271 1.00 0.00 106 PHE A C 7
ATOM 12250 O O . PHE A 1 106 ? 2.040 12.919 3.014 1.00 0.00 106 PHE A O 7
ATOM 12267 N N . LEU A 1 107 ? 3.796 11.910 3.994 1.00 0.00 107 LEU A N 7
ATOM 12268 C CA . LEU A 1 107 ? 4.343 13.147 4.539 1.00 0.00 107 LEU A CA 7
ATOM 12269 C C . LEU A 1 107 ? 5.344 13.772 3.572 1.00 0.00 107 LEU A C 7
ATOM 12270 O O . LEU A 1 107 ? 6.140 13.084 2.933 1.00 0.00 107 LEU A O 7
ATOM 12286 N N . PRO A 1 108 ? 5.305 15.108 3.462 1.00 0.00 108 PRO A N 7
ATOM 12287 C CA . PRO A 1 108 ? 6.203 15.856 2.577 1.00 0.00 108 PRO A CA 7
ATOM 12288 C C . PRO A 1 108 ? 7.647 15.841 3.069 1.00 0.00 108 PRO A C 7
ATOM 12289 O O . PRO A 1 108 ? 7.913 16.062 4.250 1.00 0.00 108 PRO A O 7
ATOM 12300 N N . VAL A 1 109 ? 8.576 15.578 2.155 1.00 0.00 109 VAL A N 7
ATOM 12301 C CA . VAL A 1 109 ? 9.993 15.535 2.496 1.00 0.00 109 VAL A CA 7
ATOM 12302 C C . VAL A 1 109 ? 10.646 16.898 2.300 1.00 0.00 109 VAL A C 7
ATOM 12303 O O . VAL A 1 109 ? 11.870 17.003 2.206 1.00 0.00 109 VAL A O 7
ATOM 12316 N N . ILE A 1 110 ? 9.823 17.940 2.241 1.00 0.00 110 ILE A N 7
ATOM 12317 C CA . ILE A 1 110 ? 10.322 19.297 2.059 1.00 0.00 110 ILE A CA 7
ATOM 12318 C C . ILE A 1 110 ? 10.495 20.004 3.399 1.00 0.00 110 ILE A C 7
ATOM 12319 O O . ILE A 1 110 ? 9.564 20.069 4.202 1.00 0.00 110 ILE A O 7
ATOM 12335 N N . CYS A 1 111 ? 11.690 20.534 3.631 1.00 0.00 111 CYS A N 7
ATOM 12336 C CA . CYS A 1 111 ? 11.985 21.238 4.874 1.00 0.00 111 CYS A CA 7
ATOM 12337 C C . CYS A 1 111 ? 12.856 22.463 4.612 1.00 0.00 111 CYS A C 7
ATOM 12338 O O . CYS A 1 111 ? 13.717 22.449 3.732 1.00 0.00 111 CYS A O 7
ATOM 12346 N N . LYS A 1 112 ? 12.626 23.522 5.380 1.00 0.00 112 LYS A N 7
ATOM 12347 C CA . LYS A 1 112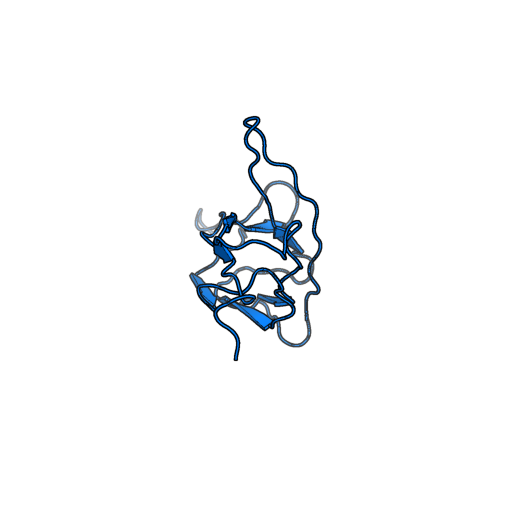 ? 13.388 24.756 5.232 1.00 0.00 112 LYS A CA 7
ATOM 12348 C C . LYS A 1 112 ? 14.874 24.510 5.475 1.00 0.00 112 LYS A C 7
ATOM 12349 O O . LYS A 1 112 ? 15.273 24.088 6.559 1.00 0.00 112 LYS A O 7
ATOM 12368 N N . GLU A 1 113 ? 15.687 24.779 4.458 1.00 0.00 113 GLU A N 7
ATOM 12369 C CA . GLU A 1 113 ? 17.129 24.587 4.563 1.00 0.00 113 GLU A CA 7
ATOM 12370 C C . GLU A 1 113 ? 17.830 25.901 4.895 1.00 0.00 113 GLU A C 7
ATOM 12371 O O . GLU A 1 113 ? 18.939 25.906 5.428 1.00 0.00 113 GLU A O 7
ATOM 12383 N N . GLU A 1 114 ? 17.174 27.012 4.575 1.00 0.00 114 GLU A N 7
ATOM 12384 C CA . GLU A 1 114 ? 17.736 28.332 4.838 1.00 0.00 114 GLU A CA 7
ATOM 12385 C C . GLU A 1 114 ? 17.136 28.935 6.105 1.00 0.00 114 GLU A C 7
ATOM 12386 O O . GLU A 1 114 ? 17.369 30.102 6.419 1.00 0.00 114 GLU A O 7
ATOM 12398 N N . GLY A 1 1 ? -9.165 -18.161 17.287 1.00 0.00 1 GLY A N 8
ATOM 12399 C CA . GLY A 1 1 ? -9.567 -17.264 16.220 1.00 0.00 1 GLY A CA 8
ATOM 12400 C C . GLY A 1 1 ? -9.267 -17.828 14.845 1.00 0.00 1 GLY A C 8
ATOM 12401 O O . GLY A 1 1 ? -8.107 -18.050 14.498 1.00 0.00 1 GLY A O 8
ATOM 12405 N N . SER A 1 2 ? -10.315 -18.061 14.061 1.00 0.00 2 SER A N 8
ATOM 12406 C CA . SER A 1 2 ? -10.158 -18.608 12.718 1.00 0.00 2 SER A CA 8
ATOM 12407 C C . SER A 1 2 ? -9.465 -17.604 11.801 1.00 0.00 2 SER A C 8
ATOM 12408 O O . SER A 1 2 ? -10.119 -16.804 11.132 1.00 0.00 2 SER A O 8
ATOM 12416 N N . SER A 1 3 ? -8.137 -17.654 11.775 1.00 0.00 3 SER A N 8
ATOM 12417 C CA . SER A 1 3 ? -7.354 -16.748 10.944 1.00 0.00 3 SER A CA 8
ATOM 12418 C C . SER A 1 3 ? -7.619 -17.003 9.463 1.00 0.00 3 SER A C 8
ATOM 12419 O O . SER A 1 3 ? -6.816 -17.634 8.777 1.00 0.00 3 SER A O 8
ATOM 12427 N N . GLY A 1 4 ? -8.754 -16.508 8.977 1.00 0.00 4 GLY A N 8
ATOM 12428 C CA . GLY A 1 4 ? -9.106 -16.693 7.581 1.00 0.00 4 GLY A CA 8
ATOM 12429 C C . GLY A 1 4 ? -10.571 -16.415 7.312 1.00 0.00 4 GLY A C 8
ATOM 12430 O O . GLY A 1 4 ? -11.448 -17.091 7.849 1.00 0.00 4 GLY A O 8
ATOM 12434 N N . SER A 1 5 ? -10.838 -15.415 6.478 1.00 0.00 5 SER A N 8
ATOM 12435 C CA . SER A 1 5 ? -12.208 -15.045 6.142 1.00 0.00 5 SER A CA 8
ATOM 12436 C C . SER A 1 5 ? -12.681 -15.786 4.895 1.00 0.00 5 SER A C 8
ATOM 12437 O O . SER A 1 5 ? -12.805 -15.198 3.820 1.00 0.00 5 SER A O 8
ATOM 12445 N N . SER A 1 6 ? -12.943 -17.080 5.046 1.00 0.00 6 SER A N 8
ATOM 12446 C CA . SER A 1 6 ? -13.398 -17.903 3.932 1.00 0.00 6 SER A CA 8
ATOM 12447 C C . SER A 1 6 ? -12.542 -17.663 2.693 1.00 0.00 6 SER A C 8
ATOM 12448 O O . SER A 1 6 ? -13.057 -17.364 1.617 1.00 0.00 6 SER A O 8
ATOM 12456 N N . GLY A 1 7 ? -11.228 -17.796 2.854 1.00 0.00 7 GLY A N 8
ATOM 12457 C CA . GLY A 1 7 ? -10.320 -17.590 1.741 1.00 0.00 7 GLY A CA 8
ATOM 12458 C C . GLY A 1 7 ? -9.948 -16.131 1.559 1.00 0.00 7 GLY A C 8
ATOM 12459 O O . GLY A 1 7 ? -8.794 -15.808 1.275 1.00 0.00 7 GLY A O 8
ATOM 12463 N N . LEU A 1 8 ? -10.928 -15.248 1.721 1.00 0.00 8 LEU A N 8
ATOM 12464 C CA . LEU A 1 8 ? -10.699 -13.816 1.570 1.00 0.00 8 LEU A CA 8
ATOM 12465 C C . LEU A 1 8 ? -9.641 -13.327 2.555 1.00 0.00 8 LEU A C 8
ATOM 12466 O O . LEU A 1 8 ? -9.566 -13.779 3.698 1.00 0.00 8 LEU A O 8
ATOM 12482 N N . PRO A 1 9 ? -8.805 -12.380 2.104 1.00 0.00 9 PRO A N 8
ATOM 12483 C CA . PRO A 1 9 ? -7.738 -11.808 2.931 1.00 0.00 9 PRO A CA 8
ATOM 12484 C C . PRO A 1 9 ? -8.282 -10.931 4.053 1.00 0.00 9 PRO A C 8
ATOM 12485 O O . PRO A 1 9 ? -9.452 -10.550 4.043 1.00 0.00 9 PRO A O 8
ATOM 12496 N N . GLN A 1 10 ? -7.425 -10.614 5.019 1.00 0.00 10 GLN A N 8
ATOM 12497 C CA . GLN A 1 10 ? -7.821 -9.782 6.149 1.00 0.00 10 GLN A CA 8
ATOM 12498 C C . GLN A 1 10 ? -6.676 -8.874 6.585 1.00 0.00 10 GLN A C 8
ATOM 12499 O O . GLN A 1 10 ? -5.522 -9.299 6.644 1.00 0.00 10 GLN A O 8
ATOM 12513 N N . VAL A 1 11 ? -7.003 -7.622 6.889 1.00 0.00 11 VAL A N 8
ATOM 12514 C CA . VAL A 1 11 ? -6.001 -6.654 7.320 1.00 0.00 11 VAL A CA 8
ATOM 12515 C C . VAL A 1 11 ? -6.333 -6.097 8.699 1.00 0.00 11 VAL A C 8
ATOM 12516 O O . VAL A 1 11 ? -7.093 -5.138 8.825 1.00 0.00 11 VAL A O 8
ATOM 12529 N N . GLU A 1 12 ? -5.758 -6.707 9.732 1.00 0.00 12 GLU A N 8
ATOM 12530 C CA . GLU A 1 12 ? -5.994 -6.271 11.103 1.00 0.00 12 GLU A CA 8
ATOM 12531 C C . GLU A 1 12 ? -5.461 -4.859 11.325 1.00 0.00 12 GLU A C 8
ATOM 12532 O O . GLU A 1 12 ? -6.220 -3.936 11.616 1.00 0.00 12 GLU A O 8
ATOM 12544 N N . ALA A 1 13 ? -4.149 -4.699 11.185 1.00 0.00 13 ALA A N 8
ATOM 12545 C CA . ALA A 1 13 ? -3.513 -3.400 11.368 1.00 0.00 13 ALA A CA 8
ATOM 12546 C C . ALA A 1 13 ? -2.354 -3.214 10.395 1.00 0.00 13 ALA A C 8
ATOM 12547 O O . ALA A 1 13 ? -1.963 -4.148 9.694 1.00 0.00 13 ALA A O 8
ATOM 12554 N N . TYR A 1 14 ? -1.808 -2.004 10.358 1.00 0.00 14 TYR A N 8
ATOM 12555 C CA . TYR A 1 14 ? -0.694 -1.695 9.468 1.00 0.00 14 TYR A CA 8
ATOM 12556 C C . TYR A 1 14 ? 0.208 -0.625 10.076 1.00 0.00 14 TYR A C 8
ATOM 12557 O O . TYR A 1 14 ? -0.269 0.329 10.691 1.00 0.00 14 TYR A O 8
ATOM 12575 N N . SER A 1 15 ? 1.514 -0.791 9.898 1.00 0.00 15 SER A N 8
ATOM 12576 C CA . SER A 1 15 ? 2.485 0.158 10.430 1.00 0.00 15 SER A CA 8
ATOM 12577 C C . SER A 1 15 ? 3.696 0.271 9.510 1.00 0.00 15 SER A C 8
ATOM 12578 O O . SER A 1 15 ? 4.065 -0.672 8.809 1.00 0.00 15 SER A O 8
ATOM 12586 N N . PRO A 1 16 ? 4.331 1.453 9.510 1.00 0.00 16 PRO A N 8
ATOM 12587 C CA . PRO A 1 16 ? 3.901 2.582 10.340 1.00 0.00 16 PRO A CA 8
ATOM 12588 C C . PRO A 1 16 ? 2.581 3.180 9.865 1.00 0.00 16 PRO A C 8
ATOM 12589 O O . PRO A 1 16 ? 2.281 3.178 8.671 1.00 0.00 16 PRO A O 8
ATOM 12600 N N . SER A 1 17 ? 1.796 3.693 10.807 1.00 0.00 17 SER A N 8
ATOM 12601 C CA . SER A 1 17 ? 0.506 4.292 10.485 1.00 0.00 17 SER A CA 8
ATOM 12602 C C . SER A 1 17 ? 0.599 5.132 9.215 1.00 0.00 17 SER A C 8
ATOM 12603 O O . SER A 1 17 ? -0.352 5.212 8.439 1.00 0.00 17 SER A O 8
ATOM 12611 N N . ALA A 1 18 ? 1.754 5.758 9.011 1.00 0.00 18 ALA A N 8
ATOM 12612 C CA . ALA A 1 18 ? 1.974 6.591 7.835 1.00 0.00 18 ALA A CA 8
ATOM 12613 C C . ALA A 1 18 ? 3.404 6.454 7.325 1.00 0.00 18 ALA A C 8
ATOM 12614 O O . ALA A 1 18 ? 4.247 5.831 7.972 1.00 0.00 18 ALA A O 8
ATOM 12621 N N . CYS A 1 19 ? 3.671 7.038 6.162 1.00 0.00 19 CYS A N 8
ATOM 12622 C CA . CYS A 1 19 ? 5.001 6.980 5.564 1.00 0.00 19 CYS A CA 8
ATOM 12623 C C . CYS A 1 19 ? 5.291 8.242 4.760 1.00 0.00 19 CYS A C 8
ATOM 12624 O O . CYS A 1 19 ? 4.419 9.094 4.587 1.00 0.00 19 CYS A O 8
ATOM 12632 N N . SER A 1 20 ? 6.521 8.357 4.271 1.00 0.00 20 SER A N 8
ATOM 12633 C CA . SER A 1 20 ? 6.928 9.518 3.489 1.00 0.00 20 SER A CA 8
ATOM 12634 C C . SER A 1 20 ? 6.633 9.306 2.007 1.00 0.00 20 SER A C 8
ATOM 12635 O O . SER A 1 20 ? 6.746 8.193 1.493 1.00 0.00 20 SER A O 8
ATOM 12643 N N . VAL A 1 21 ? 6.253 10.382 1.325 1.00 0.00 21 VAL A N 8
ATOM 12644 C CA . VAL A 1 21 ? 5.942 10.316 -0.097 1.00 0.00 21 VAL A CA 8
ATOM 12645 C C . VAL A 1 21 ? 7.068 9.644 -0.875 1.00 0.00 21 VAL A C 8
ATOM 12646 O O . VAL A 1 21 ? 6.822 8.828 -1.764 1.00 0.00 21 VAL A O 8
ATOM 12659 N N . ARG A 1 22 ? 8.305 9.991 -0.535 1.00 0.00 22 ARG A N 8
ATOM 12660 C CA . ARG A 1 22 ? 9.469 9.422 -1.202 1.00 0.00 22 ARG A CA 8
ATOM 12661 C C . ARG A 1 22 ? 9.450 7.899 -1.124 1.00 0.00 22 ARG A C 8
ATOM 12662 O O . ARG A 1 22 ? 10.085 7.218 -1.928 1.00 0.00 22 ARG A O 8
ATOM 12683 N N . GLY A 1 23 ? 8.716 7.370 -0.150 1.00 0.00 23 GLY A N 8
ATOM 12684 C CA . GLY A 1 23 ? 8.628 5.931 0.016 1.00 0.00 23 GLY A CA 8
ATOM 12685 C C . GLY A 1 23 ? 9.971 5.300 0.327 1.00 0.00 23 GLY A C 8
ATOM 12686 O O . GLY A 1 23 ? 10.885 5.972 0.802 1.00 0.00 23 GLY A O 8
ATOM 12690 N N . GLY A 1 24 ? 10.089 4.003 0.060 1.00 0.00 24 GLY A N 8
ATOM 12691 C CA . GLY A 1 24 ? 11.333 3.302 0.323 1.00 0.00 24 GLY A CA 8
ATOM 12692 C C . GLY A 1 24 ? 11.499 2.944 1.787 1.00 0.00 24 GLY A C 8
ATOM 12693 O O . GLY A 1 24 ? 12.620 2.826 2.279 1.00 0.00 24 GLY A O 8
ATOM 12697 N N . GLU A 1 25 ? 10.379 2.774 2.483 1.00 0.00 25 GLU A N 8
ATOM 12698 C CA . GLU A 1 25 ? 10.407 2.430 3.900 1.00 0.00 25 GLU A CA 8
ATOM 12699 C C . GLU A 1 25 ? 9.888 1.013 4.126 1.00 0.00 25 GLU A C 8
ATOM 12700 O O . GLU A 1 25 ? 9.388 0.370 3.204 1.00 0.00 25 GLU A O 8
ATOM 12712 N N . GLU A 1 26 ? 10.013 0.533 5.360 1.00 0.00 26 GLU A N 8
ATOM 12713 C CA . GLU A 1 26 ? 9.558 -0.808 5.707 1.00 0.00 26 GLU A CA 8
ATOM 12714 C C . GLU A 1 26 ? 8.108 -0.785 6.181 1.00 0.00 26 GLU A C 8
ATOM 12715 O O . GLU A 1 26 ? 7.783 -0.161 7.192 1.00 0.00 26 GLU A O 8
ATOM 12727 N N . LEU A 1 27 ? 7.240 -1.469 5.445 1.00 0.00 27 LEU A N 8
ATOM 12728 C CA . LEU A 1 27 ? 5.823 -1.528 5.789 1.00 0.00 27 LEU A CA 8
ATOM 12729 C C . LEU A 1 27 ? 5.391 -2.962 6.073 1.00 0.00 27 LEU A C 8
ATOM 12730 O O . LEU A 1 27 ? 5.462 -3.828 5.200 1.00 0.00 27 LEU A O 8
ATOM 12746 N N . VAL A 1 28 ? 4.941 -3.207 7.300 1.00 0.00 28 VAL A N 8
ATOM 12747 C CA . VAL A 1 28 ? 4.493 -4.536 7.699 1.00 0.00 28 VAL A CA 8
ATOM 12748 C C . VAL A 1 28 ? 2.983 -4.569 7.903 1.00 0.00 28 VAL A C 8
ATOM 12749 O O . VAL A 1 28 ? 2.464 -4.019 8.875 1.00 0.00 28 VAL A O 8
ATOM 12762 N N . LEU A 1 29 ? 2.281 -5.219 6.981 1.00 0.00 29 LEU A N 8
ATOM 12763 C CA . LEU A 1 29 ? 0.828 -5.325 7.060 1.00 0.00 29 LEU A CA 8
ATOM 12764 C C . LEU A 1 29 ? 0.415 -6.487 7.957 1.00 0.00 29 LEU A C 8
ATOM 12765 O O . LEU A 1 29 ? 0.805 -7.632 7.729 1.00 0.00 29 LEU A O 8
ATOM 12781 N N . THR A 1 30 ? -0.381 -6.185 8.979 1.00 0.00 30 THR A N 8
ATOM 12782 C CA . THR A 1 30 ? -0.848 -7.203 9.911 1.00 0.00 30 THR A CA 8
ATOM 12783 C C . THR A 1 30 ? -2.226 -7.720 9.514 1.00 0.00 30 THR A C 8
ATOM 12784 O O . THR A 1 30 ? -3.121 -6.942 9.185 1.00 0.00 30 THR A O 8
ATOM 12795 N N . GLY A 1 31 ? -2.391 -9.039 9.547 1.00 0.00 31 GLY A N 8
ATOM 12796 C CA . GLY A 1 31 ? -3.663 -9.638 9.188 1.00 0.00 31 GLY A CA 8
ATOM 12797 C C . GLY A 1 31 ? -3.604 -11.152 9.156 1.00 0.00 31 GLY A C 8
ATOM 12798 O O . GLY A 1 31 ? -2.940 -11.772 9.987 1.00 0.00 31 GLY A O 8
ATOM 12802 N N . SER A 1 32 ? -4.300 -11.750 8.195 1.00 0.00 32 SER A N 8
ATOM 12803 C CA . SER A 1 32 ? -4.328 -13.202 8.061 1.00 0.00 32 SER A CA 8
ATOM 12804 C C . SER A 1 32 ? -4.666 -13.609 6.630 1.00 0.00 32 SER A C 8
ATOM 12805 O O . SER A 1 32 ? -4.979 -12.765 5.791 1.00 0.00 32 SER A O 8
ATOM 12813 N N . ASN A 1 33 ? -4.600 -14.908 6.360 1.00 0.00 33 ASN A N 8
ATOM 12814 C CA . ASN A 1 33 ? -4.897 -15.429 5.030 1.00 0.00 33 ASN A CA 8
ATOM 12815 C C . ASN A 1 33 ? -4.141 -14.650 3.959 1.00 0.00 33 ASN A C 8
ATOM 12816 O O . ASN A 1 33 ? -4.732 -14.166 2.994 1.00 0.00 33 ASN A O 8
ATOM 12827 N N . PHE A 1 34 ? -2.829 -14.533 4.136 1.00 0.00 34 PHE A N 8
ATOM 12828 C CA . PHE A 1 34 ? -1.990 -13.813 3.184 1.00 0.00 34 PHE A CA 8
ATOM 12829 C C . PHE A 1 34 ? -1.293 -14.780 2.233 1.00 0.00 34 PHE A C 8
ATOM 12830 O O . PHE A 1 34 ? -1.365 -15.998 2.404 1.00 0.00 34 PHE A O 8
ATOM 12847 N N . LEU A 1 35 ? -0.618 -14.230 1.229 1.00 0.00 35 LEU A N 8
ATOM 12848 C CA . LEU A 1 35 ? 0.093 -15.043 0.249 1.00 0.00 35 LEU A CA 8
ATOM 12849 C C . LEU A 1 35 ? 1.525 -14.550 0.068 1.00 0.00 35 LEU A C 8
ATOM 12850 O O . LEU A 1 35 ? 1.843 -13.387 0.316 1.00 0.00 35 LEU A O 8
ATOM 12866 N N . PRO A 1 36 ? 2.411 -15.453 -0.378 1.00 0.00 36 PRO A N 8
ATOM 12867 C CA . PRO A 1 36 ? 3.823 -15.132 -0.605 1.00 0.00 36 PRO A CA 8
ATOM 12868 C C . PRO A 1 36 ? 4.021 -14.204 -1.798 1.00 0.00 36 PRO A C 8
ATOM 12869 O O . PRO A 1 36 ? 4.886 -13.328 -1.778 1.00 0.00 36 PRO A O 8
ATOM 12880 N N . ASP A 1 37 ? 3.216 -14.402 -2.836 1.00 0.00 37 ASP A N 8
ATOM 12881 C CA . ASP A 1 37 ? 3.303 -13.582 -4.039 1.00 0.00 37 ASP A CA 8
ATOM 12882 C C . ASP A 1 37 ? 2.162 -12.571 -4.090 1.00 0.00 37 ASP A C 8
ATOM 12883 O O . ASP A 1 37 ? 1.816 -12.064 -5.157 1.00 0.00 37 ASP A O 8
ATOM 12892 N N . SER A 1 38 ? 1.579 -12.284 -2.930 1.00 0.00 38 SER A N 8
ATOM 12893 C CA . SER A 1 38 ? 0.473 -11.338 -2.844 1.00 0.00 38 SER A CA 8
ATOM 12894 C C . SER A 1 38 ? 0.771 -10.078 -3.651 1.00 0.00 38 SER A C 8
ATOM 12895 O O . SER A 1 38 ? 1.921 -9.806 -3.998 1.00 0.00 38 SER A O 8
ATOM 12903 N N . LYS A 1 39 ? -0.273 -9.313 -3.949 1.00 0.00 39 LYS A N 8
ATOM 12904 C CA . LYS A 1 39 ? -0.126 -8.081 -4.714 1.00 0.00 39 LYS A CA 8
ATOM 12905 C C . LYS A 1 39 ? -0.633 -6.882 -3.920 1.00 0.00 39 LYS A C 8
ATOM 12906 O O . LYS A 1 39 ? -1.777 -6.866 -3.464 1.00 0.00 39 LYS A O 8
ATOM 12925 N N . VAL A 1 40 ? 0.224 -5.879 -3.758 1.00 0.00 40 VAL A N 8
ATOM 12926 C CA . VAL A 1 40 ? -0.139 -4.675 -3.020 1.00 0.00 40 VAL A CA 8
ATOM 12927 C C . VAL A 1 40 ? -0.097 -3.445 -3.921 1.00 0.00 40 VAL A C 8
ATOM 12928 O O . VAL A 1 40 ? 0.973 -2.904 -4.202 1.00 0.00 40 VAL A O 8
ATOM 12941 N N . VAL A 1 41 ? -1.268 -3.007 -4.371 1.00 0.00 41 VAL A N 8
ATOM 12942 C CA . VAL A 1 41 ? -1.366 -1.840 -5.239 1.00 0.00 41 VAL A CA 8
ATOM 12943 C C . VAL A 1 41 ? -2.001 -0.663 -4.507 1.00 0.00 41 VAL A C 8
ATOM 12944 O O . VAL A 1 41 ? -2.828 -0.846 -3.614 1.00 0.00 41 VAL A O 8
ATOM 12957 N N . PHE A 1 42 ? -1.608 0.547 -4.891 1.00 0.00 42 PHE A N 8
ATOM 12958 C CA . PHE A 1 42 ? -2.137 1.756 -4.271 1.00 0.00 42 PHE A CA 8
ATOM 12959 C C . PHE A 1 42 ? -3.093 2.478 -5.217 1.00 0.00 42 PHE A C 8
ATOM 12960 O O . PHE A 1 42 ? -3.155 2.171 -6.407 1.00 0.00 42 PHE A O 8
ATOM 12977 N N . ILE A 1 43 ? -3.835 3.440 -4.677 1.00 0.00 43 ILE A N 8
ATOM 12978 C CA . ILE A 1 43 ? -4.786 4.206 -5.472 1.00 0.00 43 ILE A CA 8
ATOM 12979 C C . ILE A 1 43 ? -4.764 5.681 -5.085 1.00 0.00 43 ILE A C 8
ATOM 12980 O O . ILE A 1 43 ? -4.387 6.033 -3.968 1.00 0.00 43 ILE A O 8
ATOM 12996 N N . GLU A 1 44 ? -5.171 6.538 -6.017 1.00 0.00 44 GLU A N 8
ATOM 12997 C CA . GLU A 1 44 ? -5.198 7.975 -5.772 1.00 0.00 44 GLU A CA 8
ATOM 12998 C C . GLU A 1 44 ? -6.393 8.623 -6.466 1.00 0.00 44 GLU A C 8
ATOM 12999 O O . GLU A 1 44 ? -6.631 8.399 -7.652 1.00 0.00 44 GLU A O 8
ATOM 13011 N N . ARG A 1 45 ? -7.140 9.426 -5.716 1.00 0.00 45 ARG A N 8
ATOM 13012 C CA . ARG A 1 45 ? -8.311 10.105 -6.257 1.00 0.00 45 ARG A CA 8
ATOM 13013 C C . ARG A 1 45 ? -7.919 11.425 -6.916 1.00 0.00 45 ARG A C 8
ATOM 13014 O O . ARG A 1 45 ? -7.096 12.173 -6.389 1.00 0.00 45 ARG A O 8
ATOM 13035 N N . GLY A 1 46 ? -8.513 11.703 -8.072 1.00 0.00 46 GLY A N 8
ATOM 13036 C CA . GLY A 1 46 ? -8.213 12.932 -8.784 1.00 0.00 46 GLY A CA 8
ATOM 13037 C C . GLY A 1 46 ? -9.317 13.962 -8.654 1.00 0.00 46 GLY A C 8
ATOM 13038 O O . GLY A 1 46 ? -10.412 13.672 -8.171 1.00 0.00 46 GLY A O 8
ATOM 13042 N N . PRO A 1 47 ? -9.034 15.197 -9.092 1.00 0.00 47 PRO A N 8
ATOM 13043 C CA . PRO A 1 47 ? -9.999 16.299 -9.033 1.00 0.00 47 PRO A CA 8
ATOM 13044 C C . PRO A 1 47 ? -11.154 16.112 -10.010 1.00 0.00 47 PRO A C 8
ATOM 13045 O O . PRO A 1 47 ? -12.073 16.929 -10.063 1.00 0.00 47 PRO A O 8
ATOM 13056 N N . ASP A 1 48 ? -11.100 15.032 -10.782 1.00 0.00 48 ASP A N 8
ATOM 13057 C CA . ASP A 1 48 ? -12.143 14.737 -11.757 1.00 0.00 48 ASP A CA 8
ATOM 13058 C C . ASP A 1 48 ? -13.285 13.957 -11.113 1.00 0.00 48 ASP A C 8
ATOM 13059 O O . ASP A 1 48 ? -14.456 14.205 -11.395 1.00 0.00 48 ASP A O 8
ATOM 13068 N N . GLY A 1 49 ? -12.934 13.012 -10.246 1.00 0.00 49 GLY A N 8
ATOM 13069 C CA . GLY A 1 49 ? -13.940 12.209 -9.576 1.00 0.00 49 GLY A CA 8
ATOM 13070 C C . GLY A 1 49 ? -13.540 10.751 -9.465 1.00 0.00 49 GLY A C 8
ATOM 13071 O O . GLY A 1 49 ? -13.891 10.075 -8.498 1.00 0.00 49 GLY A O 8
ATOM 13075 N N . LYS A 1 50 ? -12.804 10.264 -10.458 1.00 0.00 50 LYS A N 8
ATOM 13076 C CA . LYS A 1 50 ? -12.355 8.877 -10.470 1.00 0.00 50 LYS A CA 8
ATOM 13077 C C . LYS A 1 50 ? -10.881 8.779 -10.090 1.00 0.00 50 LYS A C 8
ATOM 13078 O O . LYS A 1 50 ? -10.109 9.714 -10.310 1.00 0.00 50 LYS A O 8
ATOM 13097 N N . LEU A 1 51 ? -10.496 7.642 -9.521 1.00 0.00 51 LEU A N 8
ATOM 13098 C CA . LEU A 1 51 ? -9.113 7.422 -9.112 1.00 0.00 51 LEU A CA 8
ATOM 13099 C C . LEU A 1 51 ? -8.378 6.550 -10.125 1.00 0.00 51 LEU A C 8
ATOM 13100 O O . LEU A 1 51 ? -8.931 5.576 -10.636 1.00 0.00 51 LEU A O 8
ATOM 13116 N N . GLN A 1 52 ? -7.130 6.906 -10.410 1.00 0.00 52 GLN A N 8
ATOM 13117 C CA . GLN A 1 52 ? -6.319 6.155 -11.361 1.00 0.00 52 GLN A CA 8
ATOM 13118 C C . GLN A 1 52 ? -4.836 6.278 -11.029 1.00 0.00 52 GLN A C 8
ATOM 13119 O O . GLN A 1 52 ? -4.226 7.325 -11.249 1.00 0.00 52 GLN A O 8
ATOM 13133 N N . TRP A 1 53 ? -4.262 5.205 -10.498 1.00 0.00 53 TRP A N 8
ATOM 13134 C CA . TRP A 1 53 ? -2.850 5.193 -10.135 1.00 0.00 53 TRP A CA 8
ATOM 13135 C C . TRP A 1 53 ? -2.280 3.781 -10.209 1.00 0.00 53 TRP A C 8
ATOM 13136 O O . TRP A 1 53 ? -2.592 2.933 -9.375 1.00 0.00 53 TRP A O 8
ATOM 13157 N N . GLU A 1 54 ? -1.443 3.537 -11.213 1.00 0.00 54 GLU A N 8
ATOM 13158 C CA . GLU A 1 54 ? -0.830 2.226 -11.394 1.00 0.00 54 GLU A CA 8
ATOM 13159 C C . GLU A 1 54 ? 0.597 2.213 -10.854 1.00 0.00 54 GLU A C 8
ATOM 13160 O O . GLU A 1 54 ? 1.528 2.656 -11.525 1.00 0.00 54 GLU A O 8
ATOM 13172 N N . GLU A 1 55 ? 0.759 1.702 -9.637 1.00 0.00 55 GLU A N 8
ATOM 13173 C CA . GLU A 1 55 ? 2.072 1.633 -9.007 1.00 0.00 55 GLU A CA 8
ATOM 13174 C C . GLU A 1 55 ? 2.222 0.345 -8.203 1.00 0.00 55 GLU A C 8
ATOM 13175 O O . GLU A 1 55 ? 1.420 0.059 -7.314 1.00 0.00 55 GLU A O 8
ATOM 13187 N N . GLU A 1 56 ? 3.255 -0.429 -8.522 1.00 0.00 56 GLU A N 8
ATOM 13188 C CA . GLU A 1 56 ? 3.509 -1.687 -7.831 1.00 0.00 56 GLU A CA 8
ATOM 13189 C C . GLU A 1 56 ? 4.719 -1.566 -6.908 1.00 0.00 56 GLU A C 8
ATOM 13190 O O . GLU A 1 56 ? 5.757 -1.032 -7.296 1.00 0.00 56 GLU A O 8
ATOM 13202 N N . ALA A 1 57 ? 4.575 -2.065 -5.685 1.00 0.00 57 ALA A N 8
ATOM 13203 C CA . ALA A 1 57 ? 5.655 -2.015 -4.708 1.00 0.00 57 ALA A CA 8
ATOM 13204 C C . ALA A 1 57 ? 6.344 -3.370 -4.580 1.00 0.00 57 ALA A C 8
ATOM 13205 O O . ALA A 1 57 ? 5.709 -4.416 -4.718 1.00 0.00 57 ALA A O 8
ATOM 13212 N N . THR A 1 58 ? 7.647 -3.344 -4.316 1.00 0.00 58 THR A N 8
ATOM 13213 C CA . THR A 1 58 ? 8.422 -4.570 -4.172 1.00 0.00 58 THR A CA 8
ATOM 13214 C C . THR A 1 58 ? 7.966 -5.368 -2.956 1.00 0.00 58 THR A C 8
ATOM 13215 O O . THR A 1 58 ? 7.717 -4.806 -1.889 1.00 0.00 58 THR A O 8
ATOM 13226 N N . VAL A 1 59 ? 7.860 -6.683 -3.123 1.00 0.00 59 VAL A N 8
ATOM 13227 C CA . VAL A 1 59 ? 7.436 -7.559 -2.037 1.00 0.00 59 VAL A CA 8
ATOM 13228 C C . VAL A 1 59 ? 8.545 -8.533 -1.653 1.00 0.00 59 VAL A C 8
ATOM 13229 O O . VAL A 1 59 ? 9.277 -9.026 -2.510 1.00 0.00 59 VAL A O 8
ATOM 13242 N N . ASN A 1 60 ? 8.662 -8.806 -0.357 1.00 0.00 60 ASN A N 8
ATOM 13243 C CA . ASN A 1 60 ? 9.681 -9.721 0.142 1.00 0.00 60 ASN A CA 8
ATOM 13244 C C . ASN A 1 60 ? 9.052 -11.022 0.631 1.00 0.00 60 ASN A C 8
ATOM 13245 O O . ASN A 1 60 ? 8.700 -11.151 1.804 1.00 0.00 60 ASN A O 8
ATOM 13256 N N . ARG A 1 61 ? 8.914 -11.984 -0.276 1.00 0.00 61 ARG A N 8
ATOM 13257 C CA . ARG A 1 61 ? 8.327 -13.275 0.063 1.00 0.00 61 ARG A CA 8
ATOM 13258 C C . ARG A 1 61 ? 9.176 -14.002 1.101 1.00 0.00 61 ARG A C 8
ATOM 13259 O O . ARG A 1 61 ? 8.714 -14.945 1.746 1.00 0.00 61 ARG A O 8
ATOM 13280 N N . LEU A 1 62 ? 10.419 -13.559 1.258 1.00 0.00 62 LEU A N 8
ATOM 13281 C CA . LEU A 1 62 ? 11.333 -14.168 2.218 1.00 0.00 62 LEU A CA 8
ATOM 13282 C C . LEU A 1 62 ? 10.916 -13.844 3.649 1.00 0.00 62 LEU A C 8
ATOM 13283 O O . LEU A 1 62 ? 11.155 -14.627 4.567 1.00 0.00 62 LEU A O 8
ATOM 13299 N N . GLN A 1 63 ? 10.289 -12.686 3.829 1.00 0.00 63 GLN A N 8
ATOM 13300 C CA . GLN A 1 63 ? 9.838 -12.259 5.148 1.00 0.00 63 GLN A CA 8
ATOM 13301 C C . GLN A 1 63 ? 8.333 -12.455 5.297 1.00 0.00 63 GLN A C 8
ATOM 13302 O O . GLN A 1 63 ? 7.864 -12.993 6.300 1.00 0.00 63 GLN A O 8
ATOM 13316 N N . SER A 1 64 ? 7.580 -12.015 4.294 1.00 0.00 64 SER A N 8
ATOM 13317 C CA . SER A 1 64 ? 6.128 -12.139 4.316 1.00 0.00 64 SER A CA 8
ATOM 13318 C C . SER A 1 64 ? 5.708 -13.522 4.803 1.00 0.00 64 SER A C 8
ATOM 13319 O O . SER A 1 64 ? 6.223 -14.538 4.340 1.00 0.00 64 SER A O 8
ATOM 13327 N N . ASN A 1 65 ? 4.767 -13.551 5.742 1.00 0.00 65 ASN A N 8
ATOM 13328 C CA . ASN A 1 65 ? 4.277 -14.809 6.294 1.00 0.00 65 ASN A CA 8
ATOM 13329 C C . ASN A 1 65 ? 2.796 -14.999 5.981 1.00 0.00 65 ASN A C 8
ATOM 13330 O O . ASN A 1 65 ? 2.150 -14.113 5.424 1.00 0.00 65 ASN A O 8
ATOM 13341 N N . GLU A 1 66 ? 2.264 -16.162 6.345 1.00 0.00 66 GLU A N 8
ATOM 13342 C CA . GLU A 1 66 ? 0.859 -16.469 6.103 1.00 0.00 66 GLU A CA 8
ATOM 13343 C C . GLU A 1 66 ? -0.043 -15.389 6.693 1.00 0.00 66 GLU A C 8
ATOM 13344 O O . GLU A 1 66 ? -1.147 -15.151 6.204 1.00 0.00 66 GLU A O 8
ATOM 13356 N N . VAL A 1 67 ? 0.436 -14.738 7.749 1.00 0.00 67 VAL A N 8
ATOM 13357 C CA . VAL A 1 67 ? -0.325 -13.682 8.406 1.00 0.00 67 VAL A CA 8
ATOM 13358 C C . VAL A 1 67 ? 0.490 -12.399 8.509 1.00 0.00 67 VAL A C 8
ATOM 13359 O O . VAL A 1 67 ? 0.269 -11.578 9.401 1.00 0.00 67 VAL A O 8
ATOM 13372 N N . THR A 1 68 ? 1.436 -12.229 7.590 1.00 0.00 68 THR A N 8
ATOM 13373 C CA . THR A 1 68 ? 2.286 -11.046 7.578 1.00 0.00 68 THR A CA 8
ATOM 13374 C C . THR A 1 68 ? 2.748 -10.715 6.163 1.00 0.00 68 THR A C 8
ATOM 13375 O O . THR A 1 68 ? 3.119 -11.605 5.397 1.00 0.00 68 THR A O 8
ATOM 13386 N N . LEU A 1 69 ? 2.724 -9.432 5.823 1.00 0.00 69 LEU A N 8
ATOM 13387 C CA . LEU A 1 69 ? 3.142 -8.983 4.499 1.00 0.00 69 LEU A CA 8
ATOM 13388 C C . LEU A 1 69 ? 4.159 -7.851 4.603 1.00 0.00 69 LEU A C 8
ATOM 13389 O O . LEU A 1 69 ? 3.808 -6.712 4.909 1.00 0.00 69 LEU A O 8
ATOM 13405 N N . THR A 1 70 ? 5.423 -8.172 4.343 1.00 0.00 70 THR A N 8
ATOM 13406 C CA . THR A 1 70 ? 6.491 -7.183 4.407 1.00 0.00 70 THR A CA 8
ATOM 13407 C C . THR A 1 70 ? 6.837 -6.658 3.018 1.00 0.00 70 THR A C 8
ATOM 13408 O O . THR A 1 70 ? 7.262 -7.415 2.144 1.00 0.00 70 THR A O 8
ATOM 13419 N N . LEU A 1 71 ? 6.653 -5.357 2.820 1.00 0.00 71 LEU A N 8
ATOM 13420 C CA . LEU A 1 71 ? 6.947 -4.729 1.537 1.00 0.00 71 LEU A CA 8
ATOM 13421 C C . LEU A 1 71 ? 7.486 -3.316 1.732 1.00 0.00 71 LEU A C 8
ATOM 13422 O O . LEU A 1 71 ? 7.451 -2.773 2.837 1.00 0.00 71 LEU A O 8
ATOM 13438 N N . THR A 1 72 ? 7.983 -2.722 0.651 1.00 0.00 72 THR A N 8
ATOM 13439 C CA . THR A 1 72 ? 8.528 -1.372 0.703 1.00 0.00 72 THR A CA 8
ATOM 13440 C C . THR A 1 72 ? 7.593 -0.375 0.027 1.00 0.00 72 THR A C 8
ATOM 13441 O O . THR A 1 72 ? 7.479 -0.349 -1.198 1.00 0.00 72 THR A O 8
ATOM 13452 N N . VAL A 1 73 ? 6.927 0.445 0.833 1.00 0.00 73 VAL A N 8
ATOM 13453 C CA . VAL A 1 73 ? 6.003 1.445 0.313 1.00 0.00 73 VAL A CA 8
ATOM 13454 C C . VAL A 1 73 ? 6.491 2.004 -1.019 1.00 0.00 73 VAL A C 8
ATOM 13455 O O . VAL A 1 73 ? 7.670 2.314 -1.196 1.00 0.00 73 VAL A O 8
ATOM 13468 N N . PRO A 1 74 ? 5.565 2.136 -1.981 1.00 0.00 74 PRO A N 8
ATOM 13469 C CA . PRO A 1 74 ? 5.878 2.659 -3.314 1.00 0.00 74 PRO A CA 8
ATOM 13470 C C . PRO A 1 74 ? 6.207 4.148 -3.290 1.00 0.00 74 PRO A C 8
ATOM 13471 O O . PRO A 1 74 ? 5.994 4.823 -2.284 1.00 0.00 74 PRO A O 8
ATOM 13482 N N . GLU A 1 75 ? 6.727 4.652 -4.405 1.00 0.00 75 GLU A N 8
ATOM 13483 C CA . GLU A 1 75 ? 7.086 6.061 -4.510 1.00 0.00 75 GLU A CA 8
ATOM 13484 C C . GLU A 1 75 ? 5.936 6.873 -5.100 1.00 0.00 75 GLU A C 8
ATOM 13485 O O . GLU A 1 75 ? 5.549 6.676 -6.252 1.00 0.00 75 GLU A O 8
ATOM 13497 N N . TYR A 1 76 ? 5.394 7.785 -4.301 1.00 0.00 76 TYR A N 8
ATOM 13498 C CA . TYR A 1 76 ? 4.286 8.625 -4.741 1.00 0.00 76 TYR A CA 8
ATOM 13499 C C . TYR A 1 76 ? 4.653 9.389 -6.010 1.00 0.00 76 TYR A C 8
ATOM 13500 O O . TYR A 1 76 ? 5.732 9.972 -6.106 1.00 0.00 76 TYR A O 8
ATOM 13518 N N . SER A 1 77 ? 3.745 9.382 -6.980 1.00 0.00 77 SER A N 8
ATOM 13519 C CA . SER A 1 77 ? 3.972 10.072 -8.245 1.00 0.00 77 SER A CA 8
ATOM 13520 C C . SER A 1 77 ? 4.360 11.528 -8.007 1.00 0.00 77 SER A C 8
ATOM 13521 O O . SER A 1 77 ? 5.439 11.967 -8.404 1.00 0.00 77 SER A O 8
ATOM 13529 N N . ASN A 1 78 ? 3.471 12.272 -7.358 1.00 0.00 78 ASN A N 8
ATOM 13530 C CA . ASN A 1 78 ? 3.718 13.680 -7.067 1.00 0.00 78 ASN A CA 8
ATOM 13531 C C . ASN A 1 78 ? 4.538 13.835 -5.790 1.00 0.00 78 ASN A C 8
ATOM 13532 O O . ASN A 1 78 ? 3.989 13.907 -4.691 1.00 0.00 78 ASN A O 8
ATOM 13543 N N . LYS A 1 79 ? 5.857 13.888 -5.944 1.00 0.00 79 LYS A N 8
ATOM 13544 C CA . LYS A 1 79 ? 6.755 14.037 -4.805 1.00 0.00 79 LYS A CA 8
ATOM 13545 C C . LYS A 1 79 ? 7.031 15.510 -4.518 1.00 0.00 79 LYS A C 8
ATOM 13546 O O . LYS A 1 79 ? 6.901 15.965 -3.382 1.00 0.00 79 LYS A O 8
ATOM 13565 N N . ARG A 1 80 ? 7.410 16.249 -5.556 1.00 0.00 80 ARG A N 8
ATOM 13566 C CA . ARG A 1 80 ? 7.703 17.670 -5.415 1.00 0.00 80 ARG A CA 8
ATOM 13567 C C . ARG A 1 80 ? 6.777 18.317 -4.389 1.00 0.00 80 ARG A C 8
ATOM 13568 O O . ARG A 1 80 ? 7.187 19.202 -3.638 1.00 0.00 80 ARG A O 8
ATOM 13589 N N . VAL A 1 81 ? 5.526 17.869 -4.364 1.00 0.00 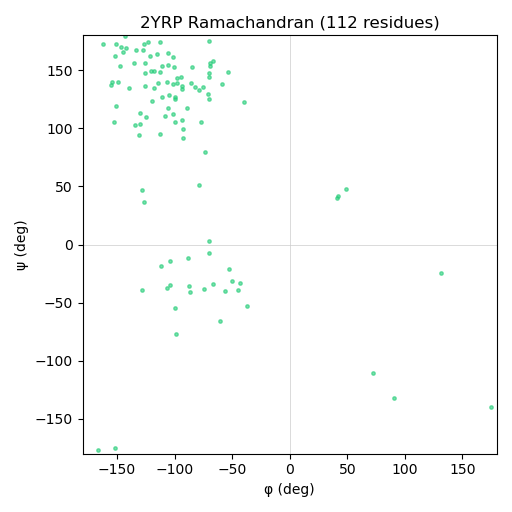81 VAL A N 8
ATOM 13590 C CA . VAL A 1 81 ? 4.542 18.404 -3.430 1.00 0.00 81 VAL A CA 8
ATOM 13591 C C . VAL A 1 81 ? 5.179 18.723 -2.083 1.00 0.00 81 VAL A C 8
ATOM 13592 O O . VAL A 1 81 ? 6.080 18.019 -1.628 1.00 0.00 81 VAL A O 8
ATOM 13605 N N . SER A 1 82 ? 4.705 19.791 -1.448 1.00 0.00 82 SER A N 8
ATOM 13606 C CA . SER A 1 82 ? 5.231 20.206 -0.153 1.00 0.00 82 SER A CA 8
ATOM 13607 C C . SER A 1 82 ? 4.195 19.996 0.947 1.00 0.00 82 SER A C 8
ATOM 13608 O O . SER A 1 82 ? 4.334 20.517 2.054 1.00 0.00 82 SER A O 8
ATOM 13616 N N . ARG A 1 83 ? 3.155 19.229 0.634 1.00 0.00 83 ARG A N 8
ATOM 13617 C CA . ARG A 1 83 ? 2.094 18.951 1.594 1.00 0.00 83 ARG A CA 8
ATOM 13618 C C . ARG A 1 83 ? 1.751 17.464 1.609 1.00 0.00 83 ARG A C 8
ATOM 13619 O O . ARG A 1 83 ? 1.921 16.753 0.618 1.00 0.00 83 ARG A O 8
ATOM 13640 N N . PRO A 1 84 ? 1.257 16.982 2.759 1.00 0.00 84 PRO A N 8
ATOM 13641 C CA . PRO A 1 84 ? 0.880 15.576 2.930 1.00 0.00 84 PRO A CA 8
ATOM 13642 C C . PRO A 1 84 ? -0.363 15.207 2.128 1.00 0.00 84 PRO A C 8
ATOM 13643 O O . PRO A 1 84 ? -1.391 15.880 2.212 1.00 0.00 84 PRO A O 8
ATOM 13654 N N . VAL A 1 85 ? -0.263 14.134 1.350 1.00 0.00 85 VAL A N 8
ATOM 13655 C CA . VAL A 1 85 ? -1.380 13.675 0.534 1.00 0.00 85 VAL A CA 8
ATOM 13656 C C . VAL A 1 85 ? -2.010 12.417 1.122 1.00 0.00 85 VAL A C 8
ATOM 13657 O O . VAL A 1 85 ? -1.325 11.595 1.729 1.00 0.00 85 VAL A O 8
ATOM 13670 N N . GLN A 1 86 ? -3.318 12.275 0.936 1.00 0.00 86 GLN A N 8
ATOM 13671 C CA . GLN A 1 86 ? -4.041 11.117 1.449 1.00 0.00 86 GLN A CA 8
ATOM 13672 C C . GLN A 1 86 ? -4.281 10.093 0.345 1.00 0.00 86 GLN A C 8
ATOM 13673 O O . GLN A 1 86 ? -4.890 10.400 -0.680 1.00 0.00 86 GLN A O 8
ATOM 13687 N N . VAL A 1 87 ? -3.798 8.873 0.561 1.00 0.00 87 VAL A N 8
ATOM 13688 C CA . VAL A 1 87 ? -3.961 7.803 -0.415 1.00 0.00 87 VAL A CA 8
ATOM 13689 C C . VAL A 1 87 ? -4.547 6.553 0.232 1.00 0.00 87 VAL A C 8
ATOM 13690 O O . VAL A 1 87 ? -4.771 6.515 1.442 1.00 0.00 87 VAL A O 8
ATOM 13703 N N . TYR A 1 88 ? -4.792 5.532 -0.582 1.00 0.00 88 TYR A N 8
ATOM 13704 C CA . TYR A 1 88 ? -5.354 4.280 -0.089 1.00 0.00 88 TYR A CA 8
ATOM 13705 C C . TYR A 1 88 ? -4.748 3.086 -0.819 1.00 0.00 88 TYR A C 8
ATOM 13706 O O . TYR A 1 88 ? -4.434 3.163 -2.007 1.00 0.00 88 TYR A O 8
ATOM 13724 N N . PHE A 1 89 ? -4.586 1.980 -0.099 1.00 0.00 89 PHE A N 8
ATOM 13725 C CA . PHE A 1 89 ? -4.017 0.768 -0.677 1.00 0.00 89 PHE A CA 8
ATOM 13726 C C . PHE A 1 89 ? -4.794 -0.466 -0.226 1.00 0.00 89 PHE A C 8
ATOM 13727 O O . PHE A 1 89 ? -5.622 -0.394 0.682 1.00 0.00 89 PHE A O 8
ATOM 13744 N N . TYR A 1 90 ? -4.521 -1.596 -0.868 1.00 0.00 90 TYR A N 8
ATOM 13745 C CA . TYR A 1 90 ? -5.195 -2.845 -0.535 1.00 0.00 90 TYR A CA 8
ATOM 13746 C C . TYR A 1 90 ? -4.430 -4.042 -1.094 1.00 0.00 90 TYR A C 8
ATOM 13747 O O . TYR A 1 90 ? -3.503 -3.886 -1.888 1.00 0.00 90 TYR A O 8
ATOM 13765 N N . VAL A 1 91 ? -4.827 -5.239 -0.672 1.00 0.00 91 VAL A N 8
ATOM 13766 C CA . VAL A 1 91 ? -4.182 -6.463 -1.130 1.00 0.00 91 VAL A CA 8
ATOM 13767 C C . VAL A 1 91 ? -5.055 -7.200 -2.139 1.00 0.00 91 VAL A C 8
ATOM 13768 O O . VAL A 1 91 ? -6.210 -7.522 -1.859 1.00 0.00 91 VAL A O 8
ATOM 13781 N N . SER A 1 92 ? -4.496 -7.464 -3.316 1.00 0.00 92 SER A N 8
ATOM 13782 C CA . SER A 1 92 ? -5.224 -8.160 -4.369 1.00 0.00 92 SER A CA 8
ATOM 13783 C C . SER A 1 92 ? -4.710 -9.587 -4.534 1.00 0.00 92 SER A C 8
ATOM 13784 O O . SER A 1 92 ? -3.579 -9.804 -4.967 1.00 0.00 92 SER A O 8
ATOM 13792 N N . ASN A 1 93 ? -5.549 -10.557 -4.186 1.00 0.00 93 ASN A N 8
ATOM 13793 C CA . ASN A 1 93 ? -5.180 -11.963 -4.294 1.00 0.00 93 ASN A CA 8
ATOM 13794 C C . ASN A 1 93 ? -6.185 -12.725 -5.154 1.00 0.00 93 ASN A C 8
ATOM 13795 O O . ASN A 1 93 ? -7.271 -13.075 -4.694 1.00 0.00 93 ASN A O 8
ATOM 13806 N N . GLY A 1 94 ? -5.813 -12.978 -6.405 1.00 0.00 94 GLY A N 8
ATOM 13807 C CA . GLY A 1 94 ? -6.692 -13.697 -7.309 1.00 0.00 94 GLY A CA 8
ATOM 13808 C C . GLY A 1 94 ? -7.392 -12.777 -8.290 1.00 0.00 94 GLY A C 8
ATOM 13809 O O . GLY A 1 94 ? -6.745 -12.015 -9.008 1.00 0.00 94 GLY A O 8
ATOM 13813 N N . ARG A 1 95 ? -8.719 -12.849 -8.321 1.00 0.00 95 ARG A N 8
ATOM 13814 C CA . ARG A 1 95 ? -9.508 -12.019 -9.223 1.00 0.00 95 ARG A CA 8
ATOM 13815 C C . ARG A 1 95 ? -10.460 -11.119 -8.441 1.00 0.00 95 ARG A C 8
ATOM 13816 O O . ARG A 1 95 ? -10.412 -9.894 -8.561 1.00 0.00 95 ARG A O 8
ATOM 13837 N N . ARG A 1 96 ? -11.324 -11.734 -7.641 1.00 0.00 96 ARG A N 8
ATOM 13838 C CA . ARG A 1 96 ? -12.289 -10.989 -6.841 1.00 0.00 96 ARG A CA 8
ATOM 13839 C C . ARG A 1 96 ? -11.899 -11.006 -5.365 1.00 0.00 96 ARG A C 8
ATOM 13840 O O . ARG A 1 96 ? -12.331 -10.155 -4.588 1.00 0.00 96 ARG A O 8
ATOM 13861 N N . LYS A 1 97 ? -11.082 -11.982 -4.986 1.00 0.00 97 LYS A N 8
ATOM 13862 C CA . LYS A 1 97 ? -10.633 -12.111 -3.605 1.00 0.00 97 LYS A CA 8
ATOM 13863 C C . LYS A 1 97 ? -9.561 -11.075 -3.282 1.00 0.00 97 LYS A C 8
ATOM 13864 O O . LYS A 1 97 ? -8.400 -11.229 -3.661 1.00 0.00 97 LYS A O 8
ATOM 13883 N N . ARG A 1 98 ? -9.959 -10.020 -2.578 1.00 0.00 98 ARG A N 8
ATOM 13884 C CA . ARG A 1 98 ? -9.032 -8.958 -2.204 1.00 0.00 98 ARG A CA 8
ATOM 13885 C C . ARG A 1 98 ? -9.435 -8.328 -0.874 1.00 0.00 98 ARG A C 8
ATOM 13886 O O . ARG A 1 98 ? -10.464 -8.679 -0.296 1.00 0.00 98 ARG A O 8
ATOM 13907 N N . SER A 1 99 ? -8.616 -7.398 -0.393 1.00 0.00 99 SER A N 8
ATOM 13908 C CA . SER A 1 99 ? -8.884 -6.723 0.871 1.00 0.00 99 SER A CA 8
ATOM 13909 C C . SER A 1 99 ? -9.380 -5.300 0.633 1.00 0.00 99 SER A C 8
ATOM 13910 O O . SER A 1 99 ? -9.082 -4.674 -0.385 1.00 0.00 99 SER A O 8
ATOM 13918 N N . PRO A 1 100 ? -10.156 -4.776 1.593 1.00 0.00 100 PRO A N 8
ATOM 13919 C CA . PRO A 1 100 ? -10.710 -3.421 1.512 1.00 0.00 100 PRO A CA 8
ATOM 13920 C C . PRO A 1 100 ? -9.637 -2.347 1.655 1.00 0.00 100 PRO A C 8
ATOM 13921 O O . PRO A 1 100 ? -8.669 -2.516 2.397 1.00 0.00 100 PRO A O 8
ATOM 13932 N N . THR A 1 101 ? -9.815 -1.240 0.941 1.00 0.00 101 THR A N 8
ATOM 13933 C CA . THR A 1 101 ? -8.862 -0.138 0.988 1.00 0.00 101 THR A CA 8
ATOM 13934 C C . THR A 1 101 ? -8.653 0.347 2.418 1.00 0.00 101 THR A C 8
ATOM 13935 O O . THR A 1 101 ? -9.547 0.238 3.256 1.00 0.00 101 THR A O 8
ATOM 13946 N N . GLN A 1 102 ? -7.467 0.883 2.688 1.00 0.00 102 GLN A N 8
ATOM 13947 C CA . GLN A 1 102 ? -7.142 1.385 4.018 1.00 0.00 102 GLN A CA 8
ATOM 13948 C C . GLN A 1 102 ? -6.735 2.853 3.961 1.00 0.00 102 GLN A C 8
ATOM 13949 O O . GLN A 1 102 ? -6.028 3.277 3.046 1.00 0.00 102 GLN A O 8
ATOM 13963 N N . SER A 1 103 ? -7.185 3.626 4.945 1.00 0.00 103 SER A N 8
ATOM 13964 C CA . SER A 1 103 ? -6.871 5.048 5.004 1.00 0.00 103 SER A CA 8
ATOM 13965 C C . SER A 1 103 ? -5.382 5.266 5.254 1.00 0.00 103 SER A C 8
ATOM 13966 O O . SER A 1 103 ? -4.844 4.843 6.278 1.00 0.00 103 SER A O 8
ATOM 13974 N N . PHE A 1 104 ? -4.721 5.929 4.311 1.00 0.00 104 PHE A N 8
ATOM 13975 C CA . PHE A 1 104 ? -3.293 6.203 4.427 1.00 0.00 104 PHE A CA 8
ATOM 13976 C C . PHE A 1 104 ? -2.985 7.650 4.055 1.00 0.00 104 PHE A C 8
ATOM 13977 O O . PHE A 1 104 ? -3.803 8.331 3.436 1.00 0.00 104 PHE A O 8
ATOM 13994 N N . ARG A 1 105 ? -1.800 8.114 4.438 1.00 0.00 105 ARG A N 8
ATOM 13995 C CA . ARG A 1 105 ? -1.384 9.480 4.147 1.00 0.00 105 ARG A CA 8
ATOM 13996 C C . ARG A 1 105 ? 0.137 9.583 4.080 1.00 0.00 105 ARG A C 8
ATOM 13997 O O . ARG A 1 105 ? 0.842 9.113 4.974 1.00 0.00 105 ARG A O 8
ATOM 14018 N N . PHE A 1 106 ? 0.637 10.200 3.015 1.00 0.00 106 PHE A N 8
ATOM 14019 C CA . PHE A 1 106 ? 2.074 10.363 2.830 1.00 0.00 106 PHE A CA 8
ATOM 14020 C C . PHE A 1 106 ? 2.541 11.715 3.360 1.00 0.00 106 PHE A C 8
ATOM 14021 O O . PHE A 1 106 ? 1.988 12.758 3.007 1.00 0.00 106 PHE A O 8
ATOM 14038 N N . LEU A 1 107 ? 3.562 11.690 4.210 1.00 0.00 107 LEU A N 8
ATOM 14039 C CA . LEU A 1 107 ? 4.104 12.913 4.791 1.00 0.00 107 LEU A CA 8
ATOM 14040 C C . LEU A 1 107 ? 5.324 13.392 4.012 1.00 0.00 107 LEU A C 8
ATOM 14041 O O . LEU A 1 107 ? 6.143 12.600 3.545 1.00 0.00 107 LEU A O 8
ATOM 14057 N N . PRO A 1 108 ? 5.452 14.719 3.869 1.00 0.00 108 PRO A N 8
ATOM 14058 C CA . PRO A 1 108 ? 6.572 15.334 3.149 1.00 0.00 108 PRO A CA 8
ATOM 14059 C C . PRO A 1 108 ? 7.892 15.188 3.897 1.00 0.00 108 PRO A C 8
ATOM 14060 O O . PRO A 1 108 ? 7.961 15.419 5.105 1.00 0.00 108 PRO A O 8
ATOM 14071 N N . VAL A 1 109 ? 8.939 14.805 3.173 1.00 0.00 109 VAL A N 8
ATOM 14072 C CA . VAL A 1 109 ? 10.258 14.631 3.769 1.00 0.00 109 VAL A CA 8
ATOM 14073 C C . VAL A 1 109 ? 11.012 15.955 3.832 1.00 0.00 109 VAL A C 8
ATOM 14074 O O . VAL A 1 109 ? 11.820 16.177 4.735 1.00 0.00 109 VAL A O 8
ATOM 14087 N N . ILE A 1 110 ? 10.741 16.830 2.870 1.00 0.00 110 ILE A N 8
ATOM 14088 C CA . ILE A 1 110 ? 11.393 18.133 2.818 1.00 0.00 110 ILE A CA 8
ATOM 14089 C C . ILE A 1 110 ? 11.669 18.666 4.219 1.00 0.00 110 ILE A C 8
ATOM 14090 O O . ILE A 1 110 ? 10.760 18.772 5.044 1.00 0.00 110 ILE A O 8
ATOM 14106 N N . CYS A 1 111 ? 12.927 19.001 4.481 1.00 0.00 111 CYS A N 8
ATOM 14107 C CA . CYS A 1 111 ? 13.323 19.525 5.784 1.00 0.00 111 CYS A CA 8
ATOM 14108 C C . CYS A 1 111 ? 13.052 18.506 6.885 1.00 0.00 111 CYS A C 8
ATOM 14109 O O . CYS A 1 111 ? 12.504 18.841 7.936 1.00 0.00 111 CYS A O 8
ATOM 14117 N N . LYS A 1 112 ? 13.437 17.259 6.638 1.00 0.00 112 LYS A N 8
ATOM 14118 C CA . LYS A 1 112 ? 13.236 16.189 7.608 1.00 0.00 112 LYS A CA 8
ATOM 14119 C C . LYS A 1 112 ? 13.669 16.629 9.002 1.00 0.00 112 LYS A C 8
ATOM 14120 O O . LYS A 1 112 ? 14.831 16.969 9.222 1.00 0.00 112 LYS A O 8
ATOM 14139 N N . GLU A 1 113 ? 12.727 16.620 9.940 1.00 0.00 113 GLU A N 8
ATOM 14140 C CA . GLU A 1 113 ? 13.013 17.019 11.313 1.00 0.00 113 GLU A CA 8
ATOM 14141 C C . GLU A 1 113 ? 12.840 15.842 12.269 1.00 0.00 113 GLU A C 8
ATOM 14142 O O . GLU A 1 113 ? 13.625 15.666 13.200 1.00 0.00 113 GLU A O 8
ATOM 14154 N N . GLU A 1 114 ? 11.807 15.040 12.030 1.00 0.00 114 GLU A N 8
ATOM 14155 C CA . GLU A 1 114 ? 11.530 13.881 12.870 1.00 0.00 114 GLU A CA 8
ATOM 14156 C C . GLU A 1 114 ? 11.291 12.637 12.019 1.00 0.00 114 GLU A C 8
ATOM 14157 O O . GLU A 1 114 ? 11.989 11.633 12.161 1.00 0.00 114 GLU A O 8
ATOM 14169 N N . GLY A 1 1 ? -9.526 -24.425 14.562 1.00 0.00 1 GLY A N 9
ATOM 14170 C CA . GLY A 1 1 ? -10.511 -23.927 13.619 1.00 0.00 1 GLY A CA 9
ATOM 14171 C C . GLY A 1 1 ? -10.068 -22.646 12.940 1.00 0.00 1 GLY A C 9
ATOM 14172 O O . GLY A 1 1 ? -8.895 -22.487 12.605 1.00 0.00 1 GLY A O 9
ATOM 14176 N N . SER A 1 2 ? -11.010 -21.731 12.736 1.00 0.00 2 SER A N 9
ATOM 14177 C CA . SER A 1 2 ? -10.712 -20.459 12.087 1.00 0.00 2 SER A CA 9
ATOM 14178 C C . SER A 1 2 ? -11.822 -19.444 12.346 1.00 0.00 2 SER A C 9
ATOM 14179 O O . SER A 1 2 ? -13.001 -19.795 12.391 1.00 0.00 2 SER A O 9
ATOM 14187 N N . SER A 1 3 ? -11.435 -18.184 12.514 1.00 0.00 3 SER A N 9
ATOM 14188 C CA . SER A 1 3 ? -12.396 -17.117 12.771 1.00 0.00 3 SER A CA 9
ATOM 14189 C C . SER A 1 3 ? -13.650 -17.299 11.921 1.00 0.00 3 SER A C 9
ATOM 14190 O O . SER A 1 3 ? -14.770 -17.220 12.424 1.00 0.00 3 SER A O 9
ATOM 14198 N N . GLY A 1 4 ? -13.451 -17.542 10.629 1.00 0.00 4 GLY A N 9
ATOM 14199 C CA . GLY A 1 4 ? -14.574 -17.730 9.729 1.00 0.00 4 GLY A CA 9
ATOM 14200 C C . GLY A 1 4 ? -14.527 -16.792 8.540 1.00 0.00 4 GLY A C 9
ATOM 14201 O O . GLY A 1 4 ? -14.797 -15.599 8.671 1.00 0.00 4 GLY A O 9
ATOM 14205 N N . SER A 1 5 ? -14.181 -17.332 7.375 1.00 0.00 5 SER A N 9
ATOM 14206 C CA . SER A 1 5 ? -14.094 -16.534 6.158 1.00 0.00 5 SER A CA 9
ATOM 14207 C C . SER A 1 5 ? -14.003 -17.430 4.926 1.00 0.00 5 SER A C 9
ATOM 14208 O O . SER A 1 5 ? -13.837 -18.644 5.039 1.00 0.00 5 SER A O 9
ATOM 14216 N N . SER A 1 6 ? -14.113 -16.821 3.750 1.00 0.00 6 SER A N 9
ATOM 14217 C CA . SER A 1 6 ? -14.048 -17.562 2.496 1.00 0.00 6 SER A CA 9
ATOM 14218 C C . SER A 1 6 ? -12.712 -17.330 1.797 1.00 0.00 6 SER A C 9
ATOM 14219 O O . SER A 1 6 ? -12.661 -17.102 0.589 1.00 0.00 6 SER A O 9
ATOM 14227 N N . GLY A 1 7 ? -11.629 -17.389 2.568 1.00 0.00 7 GLY A N 9
ATOM 14228 C CA . GLY A 1 7 ? -10.307 -17.183 2.006 1.00 0.00 7 GLY A CA 9
ATOM 14229 C C . GLY A 1 7 ? -10.057 -15.737 1.626 1.00 0.00 7 GLY A C 9
ATOM 14230 O O . GLY A 1 7 ? -9.181 -15.443 0.812 1.00 0.00 7 GLY A O 9
ATOM 14234 N N . LEU A 1 8 ? -10.830 -14.830 2.214 1.00 0.00 8 LEU A N 9
ATOM 14235 C CA . LEU A 1 8 ? -10.690 -13.406 1.931 1.00 0.00 8 LEU A CA 9
ATOM 14236 C C . LEU A 1 8 ? -9.546 -12.801 2.739 1.00 0.00 8 LEU A C 9
ATOM 14237 O O . LEU A 1 8 ? -9.294 -13.177 3.884 1.00 0.00 8 LEU A O 9
ATOM 14253 N N . PRO A 1 9 ? -8.836 -11.839 2.130 1.00 0.00 9 PRO A N 9
ATOM 14254 C CA . PRO A 1 9 ? -7.709 -11.159 2.775 1.00 0.00 9 PRO A CA 9
ATOM 14255 C C . PRO A 1 9 ? -8.156 -10.246 3.912 1.00 0.00 9 PRO A C 9
ATOM 14256 O O . PRO A 1 9 ? -9.099 -9.470 3.762 1.00 0.00 9 PRO A O 9
ATOM 14267 N N . GLN A 1 10 ? -7.473 -10.345 5.047 1.00 0.00 10 GLN A N 9
ATOM 14268 C CA . GLN A 1 10 ? -7.801 -9.528 6.210 1.00 0.00 10 GLN A CA 9
ATOM 14269 C C . GLN A 1 10 ? -6.583 -8.741 6.683 1.00 0.00 10 GLN A C 9
ATOM 14270 O O . GLN A 1 10 ? -5.463 -9.251 6.683 1.00 0.00 10 GLN A O 9
ATOM 14284 N N . VAL A 1 11 ? -6.810 -7.495 7.087 1.00 0.00 11 VAL A N 9
ATOM 14285 C CA . VAL A 1 11 ? -5.731 -6.637 7.563 1.00 0.00 11 VAL A CA 9
ATOM 14286 C C . VAL A 1 11 ? -6.047 -6.074 8.944 1.00 0.00 11 VAL A C 9
ATOM 14287 O O . VAL A 1 11 ? -6.761 -5.080 9.071 1.00 0.00 11 VAL A O 9
ATOM 14300 N N . GLU A 1 12 ? -5.509 -6.716 9.977 1.00 0.00 12 GLU A N 9
ATOM 14301 C CA . GLU A 1 12 ? -5.735 -6.278 11.349 1.00 0.00 12 GLU A CA 9
ATOM 14302 C C . GLU A 1 12 ? -5.192 -4.868 11.567 1.00 0.00 12 GLU A C 9
ATOM 14303 O O . GLU A 1 12 ? -5.921 -3.969 11.983 1.00 0.00 12 GLU A O 9
ATOM 14315 N N . ALA A 1 13 ? -3.907 -4.685 11.282 1.00 0.00 13 ALA A N 9
ATOM 14316 C CA . ALA A 1 13 ? -3.266 -3.386 11.444 1.00 0.00 13 ALA A CA 9
ATOM 14317 C C . ALA A 1 13 ? -2.072 -3.242 10.508 1.00 0.00 13 ALA A C 9
ATOM 14318 O O . ALA A 1 13 ? -1.746 -4.160 9.756 1.00 0.00 13 ALA A O 9
ATOM 14325 N N . TYR A 1 14 ? -1.423 -2.084 10.558 1.00 0.00 14 TYR A N 9
ATOM 14326 C CA . TYR A 1 14 ? -0.265 -1.819 9.712 1.00 0.00 14 TYR A CA 9
ATOM 14327 C C . TYR A 1 14 ? 0.601 -0.712 10.305 1.00 0.00 14 TYR A C 9
ATOM 14328 O O . TYR A 1 14 ? 0.098 0.208 10.950 1.00 0.00 14 TYR A O 9
ATOM 14346 N N . SER A 1 15 ? 1.908 -0.808 10.081 1.00 0.00 15 SER A N 9
ATOM 14347 C CA . SER A 1 15 ? 2.847 0.182 10.595 1.00 0.00 15 SER A CA 9
ATOM 14348 C C . SER A 1 15 ? 4.088 0.264 9.712 1.00 0.00 15 SER A C 9
ATOM 14349 O O . SER A 1 15 ? 4.541 -0.728 9.140 1.00 0.00 15 SER A O 9
ATOM 14357 N N . PRO A 1 16 ? 4.653 1.475 9.597 1.00 0.00 16 PRO A N 9
ATOM 14358 C CA . PRO A 1 16 ? 4.123 2.663 10.272 1.00 0.00 16 PRO A CA 9
ATOM 14359 C C . PRO A 1 16 ? 2.792 3.120 9.683 1.00 0.00 16 PRO A C 9
ATOM 14360 O O . PRO A 1 16 ? 2.473 2.813 8.535 1.00 0.00 16 PRO A O 9
ATOM 14371 N N . SER A 1 17 ? 2.020 3.854 10.477 1.00 0.00 17 SER A N 9
ATOM 14372 C CA . SER A 1 17 ? 0.722 4.350 10.035 1.00 0.00 17 SER A CA 9
ATOM 14373 C C . SER A 1 17 ? 0.882 5.339 8.884 1.00 0.00 17 SER A C 9
ATOM 14374 O O . SER A 1 17 ? 0.005 5.459 8.029 1.00 0.00 17 SER A O 9
ATOM 14382 N N . ALA A 1 18 ? 2.007 6.045 8.871 1.00 0.00 18 ALA A N 9
ATOM 14383 C CA . ALA A 1 18 ? 2.284 7.022 7.826 1.00 0.00 18 ALA A CA 9
ATOM 14384 C C . ALA A 1 18 ? 3.760 7.012 7.441 1.00 0.00 18 ALA A C 9
ATOM 14385 O O . ALA A 1 18 ? 4.605 6.537 8.200 1.00 0.00 18 ALA A O 9
ATOM 14392 N N . CYS A 1 19 ? 4.062 7.537 6.260 1.00 0.00 19 CYS A N 9
ATOM 14393 C CA . CYS A 1 19 ? 5.437 7.587 5.774 1.00 0.00 19 CYS A CA 9
ATOM 14394 C C . CYS A 1 19 ? 5.634 8.760 4.819 1.00 0.00 19 CYS A C 9
ATOM 14395 O O . CYS A 1 19 ? 4.692 9.494 4.518 1.00 0.00 19 CYS A O 9
ATOM 14403 N N . SER A 1 20 ? 6.865 8.932 4.347 1.00 0.00 20 SER A N 9
ATOM 14404 C CA . SER A 1 20 ? 7.187 10.019 3.431 1.00 0.00 20 SER A CA 9
ATOM 14405 C C . SER A 1 20 ? 6.620 9.745 2.041 1.00 0.00 20 SER A C 9
ATOM 14406 O O . SER A 1 20 ? 6.393 8.594 1.667 1.00 0.00 20 SER A O 9
ATOM 14414 N N . VAL A 1 21 ? 6.395 10.811 1.280 1.00 0.00 21 VAL A N 9
ATOM 14415 C CA . VAL A 1 21 ? 5.856 10.686 -0.069 1.00 0.00 21 VAL A CA 9
ATOM 14416 C C . VAL A 1 21 ? 6.780 9.858 -0.956 1.00 0.00 21 VAL A C 9
ATOM 14417 O O . VAL A 1 21 ? 6.358 9.326 -1.983 1.00 0.00 21 VAL A O 9
ATOM 14430 N N . ARG A 1 22 ? 8.041 9.754 -0.552 1.00 0.00 22 ARG A N 9
ATOM 14431 C CA . ARG A 1 22 ? 9.025 8.991 -1.310 1.00 0.00 22 ARG A CA 9
ATOM 14432 C C . ARG A 1 22 ? 8.916 7.501 -0.998 1.00 0.00 22 ARG A C 9
ATOM 14433 O O . ARG A 1 22 ? 9.091 6.658 -1.877 1.00 0.00 22 ARG A O 9
ATOM 14454 N N . GLY A 1 23 ? 8.626 7.184 0.260 1.00 0.00 23 GLY A N 9
ATOM 14455 C CA . GLY A 1 23 ? 8.500 5.797 0.665 1.00 0.00 23 GLY A CA 9
ATOM 14456 C C . GLY A 1 23 ? 9.834 5.079 0.702 1.00 0.00 23 GLY A C 9
ATOM 14457 O O . GLY A 1 23 ? 10.847 5.656 1.096 1.00 0.00 23 GLY A O 9
ATOM 14461 N N . GLY A 1 24 ? 9.836 3.815 0.290 1.00 0.00 24 GLY A N 9
ATOM 14462 C CA . GLY A 1 24 ? 11.062 3.037 0.287 1.00 0.00 24 GLY A CA 9
ATOM 14463 C C . GLY A 1 24 ? 11.435 2.537 1.668 1.00 0.00 24 GLY A C 9
ATOM 14464 O O . GLY A 1 24 ? 12.610 2.524 2.034 1.00 0.00 24 GLY A O 9
ATOM 14468 N N . GLU A 1 25 ? 10.432 2.127 2.438 1.00 0.00 25 GLU A N 9
ATOM 14469 C CA . GLU A 1 25 ? 10.662 1.626 3.789 1.00 0.00 25 GLU A CA 9
ATOM 14470 C C . GLU A 1 25 ? 10.025 0.252 3.975 1.00 0.00 25 GLU A C 9
ATOM 14471 O O . GLU A 1 25 ? 9.270 -0.214 3.123 1.00 0.00 25 GLU A O 9
ATOM 14483 N N . GLU A 1 26 ? 10.337 -0.391 5.096 1.00 0.00 26 GLU A N 9
ATOM 14484 C CA . GLU A 1 26 ? 9.796 -1.712 5.394 1.00 0.00 26 GLU A CA 9
ATOM 14485 C C . GLU A 1 26 ? 8.417 -1.603 6.037 1.00 0.00 26 GLU A C 9
ATOM 14486 O O . GLU A 1 26 ? 8.293 -1.256 7.213 1.00 0.00 26 GLU A O 9
ATOM 14498 N N . LEU A 1 27 ? 7.382 -1.902 5.260 1.00 0.00 27 LEU A N 9
ATOM 14499 C CA . LEU A 1 27 ? 6.011 -1.838 5.752 1.00 0.00 27 LEU A CA 9
ATOM 14500 C C . LEU A 1 27 ? 5.499 -3.227 6.121 1.00 0.00 27 LEU A C 9
ATOM 14501 O O . LEU A 1 27 ? 5.302 -4.078 5.253 1.00 0.00 27 LEU A O 9
ATOM 14517 N N . VAL A 1 28 ? 5.282 -3.449 7.413 1.00 0.00 28 VAL A N 9
ATOM 14518 C CA . VAL A 1 28 ? 4.789 -4.733 7.896 1.00 0.00 28 VAL A CA 9
ATOM 14519 C C . VAL A 1 28 ? 3.273 -4.715 8.057 1.00 0.00 28 VAL A C 9
ATOM 14520 O O . VAL A 1 28 ? 2.735 -3.985 8.890 1.00 0.00 28 VAL A O 9
ATOM 14533 N N . LEU A 1 29 ? 2.590 -5.522 7.253 1.00 0.00 29 LEU A N 9
ATOM 14534 C CA . LEU A 1 29 ? 1.134 -5.600 7.306 1.00 0.00 29 LEU A CA 9
ATOM 14535 C C . LEU A 1 29 ? 0.682 -6.770 8.175 1.00 0.00 29 LEU A C 9
ATOM 14536 O O . LEU A 1 29 ? 1.164 -7.893 8.024 1.00 0.00 29 LEU A O 9
ATOM 14552 N N . THR A 1 30 ? -0.249 -6.500 9.085 1.00 0.00 30 THR A N 9
ATOM 14553 C CA . THR A 1 30 ? -0.767 -7.529 9.977 1.00 0.00 30 THR A CA 9
ATOM 14554 C C . THR A 1 30 ? -2.108 -8.061 9.483 1.00 0.00 30 THR A C 9
ATOM 14555 O O . THR A 1 30 ? -2.974 -7.294 9.064 1.00 0.00 30 THR A O 9
ATOM 14566 N N . GLY A 1 31 ? -2.272 -9.379 9.537 1.00 0.00 31 GLY A N 9
ATOM 14567 C CA . GLY A 1 31 ? -3.511 -9.991 9.092 1.00 0.00 31 GLY A CA 9
ATOM 14568 C C . GLY A 1 31 ? -3.384 -11.490 8.909 1.00 0.00 31 GLY A C 9
ATOM 14569 O O . GLY A 1 31 ? -2.487 -12.117 9.472 1.00 0.00 31 GLY A O 9
ATOM 14573 N N . SER A 1 32 ? -4.286 -12.067 8.122 1.00 0.00 32 SER A N 9
ATOM 14574 C CA . SER A 1 32 ? -4.275 -13.503 7.871 1.00 0.00 32 SER A CA 9
ATOM 14575 C C . SER A 1 32 ? -4.848 -13.819 6.493 1.00 0.00 32 SER A C 9
ATOM 14576 O O . SER A 1 32 ? -5.294 -12.925 5.775 1.00 0.00 32 SER A O 9
ATOM 14584 N N . ASN A 1 33 ? -4.831 -15.097 6.130 1.00 0.00 33 ASN A N 9
ATOM 14585 C CA . ASN A 1 33 ? -5.348 -15.532 4.838 1.00 0.00 33 ASN A CA 9
ATOM 14586 C C . ASN A 1 33 ? -4.633 -14.815 3.697 1.00 0.00 33 ASN A C 9
ATOM 14587 O O . ASN A 1 33 ? -5.267 -14.340 2.754 1.00 0.00 33 ASN A O 9
ATOM 14598 N N . PHE A 1 34 ? -3.310 -14.739 3.789 1.00 0.00 34 PHE A N 9
ATOM 14599 C CA . PHE A 1 34 ? -2.508 -14.079 2.765 1.00 0.00 34 PHE A CA 9
ATOM 14600 C C . PHE A 1 34 ? -1.937 -15.097 1.783 1.00 0.00 34 PHE A C 9
ATOM 14601 O O . PHE A 1 34 ? -1.877 -16.293 2.073 1.00 0.00 34 PHE A O 9
ATOM 14618 N N . LEU A 1 35 ? -1.518 -14.615 0.618 1.00 0.00 35 LEU A N 9
ATOM 14619 C CA . LEU A 1 35 ? -0.951 -15.481 -0.410 1.00 0.00 35 LEU A CA 9
ATOM 14620 C C . LEU A 1 35 ? 0.562 -15.306 -0.496 1.00 0.00 35 LEU A C 9
ATOM 14621 O O . LEU A 1 35 ? 1.111 -14.262 -0.143 1.00 0.00 35 LEU A O 9
ATOM 14637 N N . PRO A 1 36 ? 1.252 -16.349 -0.979 1.00 0.00 36 PRO A N 9
ATOM 14638 C CA . PRO A 1 36 ? 2.711 -16.334 -1.126 1.00 0.00 36 PRO A CA 9
ATOM 14639 C C . PRO A 1 36 ? 3.172 -15.391 -2.233 1.00 0.00 36 PRO A C 9
ATOM 14640 O O . PRO A 1 36 ? 4.306 -14.913 -2.221 1.00 0.00 36 PRO A O 9
ATOM 14651 N N . ASP A 1 37 ? 2.286 -15.129 -3.187 1.00 0.00 37 ASP A N 9
ATOM 14652 C CA . ASP A 1 37 ? 2.601 -14.242 -4.301 1.00 0.00 37 ASP A CA 9
ATOM 14653 C C . ASP A 1 37 ? 1.604 -13.090 -4.378 1.00 0.00 37 ASP A C 9
ATOM 14654 O O . ASP A 1 37 ? 1.364 -12.535 -5.450 1.00 0.00 37 ASP A O 9
ATOM 14663 N N . SER A 1 38 ? 1.026 -12.738 -3.234 1.00 0.00 38 SER A N 9
ATOM 14664 C CA . SER A 1 38 ? 0.051 -11.655 -3.173 1.00 0.00 38 SER A CA 9
ATOM 14665 C C . SER A 1 38 ? 0.525 -10.451 -3.981 1.00 0.00 38 SER A C 9
ATOM 14666 O O . SER A 1 38 ? 1.697 -10.353 -4.343 1.00 0.00 38 SER A O 9
ATOM 14674 N N . LYS A 1 39 ? -0.397 -9.536 -4.262 1.00 0.00 39 LYS A N 9
ATOM 14675 C CA . LYS A 1 39 ? -0.076 -8.336 -5.027 1.00 0.00 39 LYS A CA 9
ATOM 14676 C C . LYS A 1 39 ? -0.612 -7.088 -4.332 1.00 0.00 39 LYS A C 9
ATOM 14677 O O . LYS A 1 39 ? -1.806 -6.989 -4.047 1.00 0.00 39 LYS A O 9
ATOM 14696 N N . VAL A 1 40 ? 0.277 -6.138 -4.063 1.00 0.00 40 VAL A N 9
ATOM 14697 C CA . VAL A 1 40 ? -0.107 -4.896 -3.403 1.00 0.00 40 VAL A CA 9
ATOM 14698 C C . VAL A 1 40 ? 0.052 -3.704 -4.341 1.00 0.00 40 VAL A C 9
ATOM 14699 O O . VAL A 1 40 ? 1.127 -3.477 -4.897 1.00 0.00 40 VAL A O 9
ATOM 14712 N N . VAL A 1 41 ? -1.025 -2.944 -4.512 1.00 0.00 41 VAL A N 9
ATOM 14713 C CA . VAL A 1 41 ? -1.004 -1.774 -5.381 1.00 0.00 41 VAL A CA 9
ATOM 14714 C C . VAL A 1 41 ? -1.667 -0.577 -4.707 1.00 0.00 41 VAL A C 9
ATOM 14715 O O . VAL A 1 41 ? -2.554 -0.736 -3.869 1.00 0.00 41 VAL A O 9
ATOM 14728 N N . PHE A 1 42 ? -1.229 0.621 -5.079 1.00 0.00 42 PHE A N 9
ATOM 14729 C CA . PHE A 1 42 ? -1.779 1.846 -4.511 1.00 0.00 42 PHE A CA 9
ATOM 14730 C C . PHE A 1 42 ? -2.672 2.562 -5.520 1.00 0.00 42 PHE A C 9
ATOM 14731 O O . PHE A 1 42 ? -2.706 2.203 -6.698 1.00 0.00 42 PHE A O 9
ATOM 14748 N N . ILE A 1 43 ? -3.394 3.574 -5.050 1.00 0.00 43 ILE A N 9
ATOM 14749 C CA . ILE A 1 43 ? -4.287 4.339 -5.911 1.00 0.00 43 ILE A CA 9
ATOM 14750 C C . ILE A 1 43 ? -4.312 5.810 -5.507 1.00 0.00 43 ILE A C 9
ATOM 14751 O O . ILE A 1 43 ? -3.967 6.159 -4.379 1.00 0.00 43 ILE A O 9
ATOM 14767 N N . GLU A 1 44 ? -4.724 6.666 -6.437 1.00 0.00 44 GLU A N 9
ATOM 14768 C CA . GLU A 1 44 ? -4.796 8.099 -6.177 1.00 0.00 44 GLU A CA 9
ATOM 14769 C C . GLU A 1 44 ? -6.039 8.707 -6.819 1.00 0.00 44 GLU A C 9
ATOM 14770 O O . GLU A 1 44 ? -6.243 8.599 -8.028 1.00 0.00 44 GLU A O 9
ATOM 14782 N N . ARG A 1 45 ? -6.868 9.347 -6.000 1.00 0.00 45 ARG A N 9
ATOM 14783 C CA . ARG A 1 45 ? -8.092 9.971 -6.487 1.00 0.00 45 ARG A CA 9
ATOM 14784 C C . ARG A 1 45 ? -7.816 11.379 -7.005 1.00 0.00 45 ARG A C 9
ATOM 14785 O O . ARG A 1 45 ? -7.088 12.150 -6.380 1.00 0.00 45 ARG A O 9
ATOM 14806 N N . GLY A 1 46 ? -8.403 11.709 -8.152 1.00 0.00 46 GLY A N 9
ATOM 14807 C CA . GLY A 1 46 ? -8.207 13.023 -8.735 1.00 0.00 46 GLY A CA 9
ATOM 14808 C C . GLY A 1 46 ? -9.434 13.903 -8.605 1.00 0.00 46 GLY A C 9
ATOM 14809 O O . GLY A 1 46 ? -10.532 13.434 -8.303 1.00 0.00 46 GLY A O 9
ATOM 14813 N N . PRO A 1 47 ? -9.255 15.212 -8.836 1.00 0.00 47 PRO A N 9
ATOM 14814 C CA . PRO A 1 47 ? -10.346 16.188 -8.749 1.00 0.00 47 PRO A CA 9
ATOM 14815 C C . PRO A 1 47 ? -11.359 16.027 -9.877 1.00 0.00 47 PRO A C 9
ATOM 14816 O O . PRO A 1 47 ? -12.341 16.766 -9.951 1.00 0.00 47 PRO A O 9
ATOM 14827 N N . ASP A 1 48 ? -11.114 15.059 -10.752 1.00 0.00 48 ASP A N 9
ATOM 14828 C CA . ASP A 1 48 ? -12.006 14.801 -11.877 1.00 0.00 48 ASP A CA 9
ATOM 14829 C C . ASP A 1 48 ? -13.169 13.908 -11.454 1.00 0.00 48 ASP A C 9
ATOM 14830 O O . ASP A 1 48 ? -14.304 14.104 -11.887 1.00 0.00 48 ASP A O 9
ATOM 14839 N N . GLY A 1 49 ? -12.877 12.927 -10.606 1.00 0.00 49 GLY A N 9
ATOM 14840 C CA . GLY A 1 49 ? -13.908 12.018 -10.140 1.00 0.00 49 GLY A CA 9
ATOM 14841 C C . GLY A 1 49 ? -13.466 10.569 -10.181 1.00 0.00 49 GLY A C 9
ATOM 14842 O O . GLY A 1 49 ? -14.017 9.723 -9.477 1.00 0.00 49 GLY A O 9
ATOM 14846 N N . LYS A 1 50 ? -12.469 10.280 -11.011 1.00 0.00 50 LYS A N 9
ATOM 14847 C CA . LYS A 1 50 ? -11.952 8.923 -11.143 1.00 0.00 50 LYS A CA 9
ATOM 14848 C C . LYS A 1 50 ? -10.497 8.848 -10.689 1.00 0.00 50 LYS A C 9
ATOM 14849 O O . LYS A 1 50 ? -9.738 9.805 -10.845 1.00 0.00 50 LYS A O 9
ATOM 14868 N N . LEU A 1 51 ? -10.115 7.706 -10.129 1.00 0.00 51 LEU A N 9
ATOM 14869 C CA . LEU A 1 51 ? -8.751 7.505 -9.654 1.00 0.00 51 LEU A CA 9
ATOM 14870 C C . LEU A 1 51 ? -7.928 6.724 -10.674 1.00 0.00 51 LEU A C 9
ATOM 14871 O O . LEU A 1 51 ? -8.419 5.775 -11.284 1.00 0.00 51 LEU A O 9
ATOM 14887 N N . GLN A 1 52 ? -6.675 7.130 -10.851 1.00 0.00 52 GLN A N 9
ATOM 14888 C CA . GLN A 1 52 ? -5.784 6.466 -11.796 1.00 0.00 52 GLN A CA 9
ATOM 14889 C C . GLN A 1 52 ? -4.328 6.610 -11.365 1.00 0.00 52 GLN A C 9
ATOM 14890 O O . GLN A 1 52 ? -3.735 7.681 -11.498 1.00 0.00 52 GLN A O 9
ATOM 14904 N N . TRP A 1 53 ? -3.760 5.527 -10.849 1.00 0.00 53 TRP A N 9
ATOM 14905 C CA . TRP A 1 53 ? -2.373 5.533 -10.398 1.00 0.00 53 TRP A CA 9
ATOM 14906 C C . TRP A 1 53 ? -1.760 4.141 -10.500 1.00 0.00 53 TRP A C 9
ATOM 14907 O O . TRP A 1 53 ? -2.112 3.242 -9.737 1.00 0.00 53 TRP A O 9
ATOM 14928 N N . GLU A 1 54 ? -0.843 3.970 -11.447 1.00 0.00 54 GLU A N 9
ATOM 14929 C CA . GLU A 1 54 ? -0.183 2.686 -11.648 1.00 0.00 54 GLU A CA 9
ATOM 14930 C C . GLU A 1 54 ? 1.164 2.648 -10.932 1.00 0.00 54 GLU A C 9
ATOM 14931 O O . GLU A 1 54 ? 2.150 3.202 -11.416 1.00 0.00 54 GLU A O 9
ATOM 14943 N N . GLU A 1 55 ? 1.196 1.991 -9.777 1.00 0.00 55 GLU A N 9
ATOM 14944 C CA . GLU A 1 55 ? 2.422 1.883 -8.994 1.00 0.00 55 GLU A CA 9
ATOM 14945 C C . GLU A 1 55 ? 2.477 0.551 -8.252 1.00 0.00 55 GLU A C 9
ATOM 14946 O O . GLU A 1 55 ? 1.542 0.186 -7.541 1.00 0.00 55 GLU A O 9
ATOM 14958 N N . GLU A 1 56 ? 3.580 -0.171 -8.425 1.00 0.00 56 GLU A N 9
ATOM 14959 C CA . GLU A 1 56 ? 3.757 -1.463 -7.772 1.00 0.00 56 GLU A CA 9
ATOM 14960 C C . GLU A 1 56 ? 4.820 -1.381 -6.681 1.00 0.00 56 GLU A C 9
ATOM 14961 O O . GLU A 1 56 ? 5.773 -0.609 -6.785 1.00 0.00 56 GLU A O 9
ATOM 14973 N N . ALA A 1 57 ? 4.649 -2.181 -5.634 1.00 0.00 57 ALA A N 9
ATOM 14974 C CA . ALA A 1 57 ? 5.593 -2.201 -4.524 1.00 0.00 57 ALA A CA 9
ATOM 14975 C C . ALA A 1 57 ? 6.244 -3.572 -4.381 1.00 0.00 57 ALA A C 9
ATOM 14976 O O . ALA A 1 57 ? 5.565 -4.600 -4.409 1.00 0.00 57 ALA A O 9
ATOM 14983 N N . THR A 1 58 ? 7.564 -3.583 -4.228 1.00 0.00 58 THR A N 9
ATOM 14984 C CA . THR A 1 58 ? 8.307 -4.828 -4.082 1.00 0.00 58 THR A CA 9
ATOM 14985 C C . THR A 1 58 ? 7.835 -5.611 -2.862 1.00 0.00 58 THR A C 9
ATOM 14986 O O . THR A 1 58 ? 7.611 -5.040 -1.794 1.00 0.00 58 THR A O 9
ATOM 14997 N N . VAL A 1 59 ? 7.685 -6.921 -3.027 1.00 0.00 59 VAL A N 9
ATOM 14998 C CA . VAL A 1 59 ? 7.240 -7.783 -1.938 1.00 0.00 59 VAL A CA 9
ATOM 14999 C C . VAL A 1 59 ? 8.358 -8.714 -1.483 1.00 0.00 59 VAL A C 9
ATOM 15000 O O . VAL A 1 59 ? 8.988 -9.389 -2.297 1.00 0.00 59 VAL A O 9
ATOM 15013 N N . ASN A 1 60 ? 8.599 -8.747 -0.176 1.00 0.00 60 ASN A N 9
ATOM 15014 C CA . ASN A 1 60 ? 9.641 -9.596 0.388 1.00 0.00 60 ASN A CA 9
ATOM 15015 C C . ASN A 1 60 ? 9.051 -10.894 0.930 1.00 0.00 60 ASN A C 9
ATOM 15016 O O . ASN A 1 60 ? 8.323 -10.890 1.923 1.00 0.00 60 ASN A O 9
ATOM 15027 N N . ARG A 1 61 ? 9.371 -12.004 0.272 1.00 0.00 61 ARG A N 9
ATOM 15028 C CA . ARG A 1 61 ? 8.873 -13.309 0.687 1.00 0.00 61 ARG A CA 9
ATOM 15029 C C . ARG A 1 61 ? 9.580 -13.784 1.954 1.00 0.00 61 ARG A C 9
ATOM 15030 O O . ARG A 1 61 ? 8.957 -14.362 2.845 1.00 0.00 61 ARG A O 9
ATOM 15051 N N . LEU A 1 62 ? 10.883 -13.535 2.026 1.00 0.00 62 LEU A N 9
ATOM 15052 C CA . LEU A 1 62 ? 11.675 -13.937 3.183 1.00 0.00 62 LEU A CA 9
ATOM 15053 C C . LEU A 1 62 ? 11.002 -13.503 4.481 1.00 0.00 62 LEU A C 9
ATOM 15054 O O . LEU A 1 62 ? 10.973 -14.253 5.456 1.00 0.00 62 LEU A O 9
ATOM 15070 N N . GLN A 1 63 ? 10.461 -12.289 4.484 1.00 0.00 63 GLN A N 9
ATOM 15071 C CA . GLN A 1 63 ? 9.787 -11.757 5.663 1.00 0.00 63 GLN A CA 9
ATOM 15072 C C . GLN A 1 63 ? 8.285 -12.008 5.590 1.00 0.00 63 GLN A C 9
ATOM 15073 O O . GLN A 1 63 ? 7.657 -12.367 6.587 1.00 0.00 63 GLN A O 9
ATOM 15087 N N . SER A 1 64 ? 7.714 -11.818 4.405 1.00 0.00 64 SER A N 9
ATOM 15088 C CA . SER A 1 64 ? 6.284 -12.021 4.204 1.00 0.00 64 SER A CA 9
ATOM 15089 C C . SER A 1 64 ? 5.884 -13.452 4.551 1.00 0.00 64 SER A C 9
ATOM 15090 O O . SER A 1 64 ? 6.523 -14.409 4.116 1.00 0.00 64 SER A O 9
ATOM 15098 N N . ASN A 1 65 ? 4.821 -13.588 5.338 1.00 0.00 65 ASN A N 9
ATOM 15099 C CA . ASN A 1 65 ? 4.335 -14.901 5.745 1.00 0.00 65 ASN A CA 9
ATOM 15100 C C . ASN A 1 65 ? 2.849 -15.052 5.434 1.00 0.00 65 ASN A C 9
ATOM 15101 O O . ASN A 1 65 ? 2.240 -14.169 4.830 1.00 0.00 65 ASN A O 9
ATOM 15112 N N . GLU A 1 66 ? 2.273 -16.175 5.851 1.00 0.00 66 GLU A N 9
ATOM 15113 C CA . GLU A 1 66 ? 0.859 -16.440 5.616 1.00 0.00 66 GLU A CA 9
ATOM 15114 C C . GLU A 1 66 ? -0.015 -15.465 6.400 1.00 0.00 66 GLU A C 9
ATOM 15115 O O . GLU A 1 66 ? -1.141 -15.165 6.003 1.00 0.00 66 GLU A O 9
ATOM 15127 N N . VAL A 1 67 ? 0.512 -14.974 7.517 1.00 0.00 67 VAL A N 9
ATOM 15128 C CA . VAL A 1 67 ? -0.218 -14.033 8.358 1.00 0.00 67 VAL A CA 9
ATOM 15129 C C . VAL A 1 67 ? 0.411 -12.645 8.303 1.00 0.00 67 VAL A C 9
ATOM 15130 O O . VAL A 1 67 ? -0.202 -11.657 8.709 1.00 0.00 67 VAL A O 9
ATOM 15143 N N . THR A 1 68 ? 1.639 -12.577 7.798 1.00 0.00 68 THR A N 9
ATOM 15144 C CA . THR A 1 68 ? 2.352 -11.310 7.691 1.00 0.00 68 THR A CA 9
ATOM 15145 C C . THR A 1 68 ? 2.688 -10.990 6.239 1.00 0.00 68 THR A C 9
ATOM 15146 O O . THR A 1 68 ? 2.776 -11.887 5.399 1.00 0.00 68 THR A O 9
ATOM 15157 N N . LEU A 1 69 ? 2.876 -9.707 5.949 1.00 0.00 69 LEU A N 9
ATOM 15158 C CA . LEU A 1 69 ? 3.204 -9.269 4.597 1.00 0.00 69 LEU A CA 9
ATOM 15159 C C . LEU A 1 69 ? 4.198 -8.112 4.626 1.00 0.00 69 LEU A C 9
ATOM 15160 O O . LEU A 1 69 ? 3.852 -6.991 5.002 1.00 0.00 69 LEU A O 9
ATOM 15176 N N . THR A 1 70 ? 5.434 -8.390 4.224 1.00 0.00 70 THR A N 9
ATOM 15177 C CA . THR A 1 70 ? 6.477 -7.372 4.203 1.00 0.00 70 THR A CA 9
ATOM 15178 C C . THR A 1 70 ? 6.761 -6.905 2.780 1.00 0.00 70 THR A C 9
ATOM 15179 O O . THR A 1 70 ? 7.089 -7.708 1.905 1.00 0.00 70 THR A O 9
ATOM 15190 N N . LEU A 1 71 ? 6.632 -5.602 2.553 1.00 0.00 71 LEU A N 9
ATOM 15191 C CA . LEU A 1 71 ? 6.876 -5.027 1.235 1.00 0.00 71 LEU A CA 9
ATOM 15192 C C . LEU A 1 71 ? 7.499 -3.640 1.353 1.00 0.00 71 LEU A C 9
ATOM 15193 O O . LEU A 1 71 ? 7.564 -3.066 2.440 1.00 0.00 71 LEU A O 9
ATOM 15209 N N . THR A 1 72 ? 7.956 -3.104 0.225 1.00 0.00 72 THR A N 9
ATOM 15210 C CA . THR A 1 72 ? 8.573 -1.784 0.201 1.00 0.00 72 THR A CA 9
ATOM 15211 C C . THR A 1 72 ? 7.603 -0.733 -0.325 1.00 0.00 72 THR A C 9
ATOM 15212 O O . THR A 1 72 ? 7.265 -0.721 -1.508 1.00 0.00 72 THR A O 9
ATOM 15223 N N . VAL A 1 73 ? 7.157 0.151 0.563 1.00 0.00 73 VAL A N 9
ATOM 15224 C CA . VAL A 1 73 ? 6.226 1.208 0.188 1.00 0.00 73 VAL A CA 9
ATOM 15225 C C . VAL A 1 73 ? 6.734 1.984 -1.022 1.00 0.00 73 VAL A C 9
ATOM 15226 O O . VAL A 1 73 ? 7.908 2.342 -1.112 1.00 0.00 73 VAL A O 9
ATOM 15239 N N . PRO A 1 74 ? 5.829 2.251 -1.976 1.00 0.00 74 PRO A N 9
ATOM 15240 C CA . PRO A 1 74 ? 6.162 2.989 -3.198 1.00 0.00 74 PRO A CA 9
ATOM 15241 C C . PRO A 1 74 ? 6.455 4.460 -2.926 1.00 0.00 74 PRO A C 9
ATOM 15242 O O . PRO A 1 74 ? 6.511 4.888 -1.773 1.00 0.00 74 PRO A O 9
ATOM 15253 N N . GLU A 1 75 ? 6.640 5.230 -3.994 1.00 0.00 75 GLU A N 9
ATOM 15254 C CA . GLU A 1 75 ? 6.927 6.654 -3.868 1.00 0.00 75 GLU A CA 9
ATOM 15255 C C . GLU A 1 75 ? 5.925 7.484 -4.665 1.00 0.00 75 GLU A C 9
ATOM 15256 O O . GLU A 1 75 ? 5.860 7.389 -5.891 1.00 0.00 75 GLU A O 9
ATOM 15268 N N . TYR A 1 76 ? 5.145 8.296 -3.960 1.00 0.00 76 TYR A N 9
ATOM 15269 C CA . TYR A 1 76 ? 4.144 9.140 -4.601 1.00 0.00 76 TYR A CA 9
ATOM 15270 C C . TYR A 1 76 ? 4.726 9.845 -5.822 1.00 0.00 76 TYR A C 9
ATOM 15271 O O . TYR A 1 76 ? 5.936 10.048 -5.918 1.00 0.00 76 TYR A O 9
ATOM 15289 N N . SER A 1 77 ? 3.854 10.217 -6.754 1.00 0.00 77 SER A N 9
ATOM 15290 C CA . SER A 1 77 ? 4.281 10.898 -7.971 1.00 0.00 77 SER A CA 9
ATOM 15291 C C . SER A 1 77 ? 4.581 12.368 -7.696 1.00 0.00 77 SER A C 9
ATOM 15292 O O . SER A 1 77 ? 5.732 12.798 -7.747 1.00 0.00 77 SER A O 9
ATOM 15300 N N . ASN A 1 78 ? 3.535 13.134 -7.403 1.00 0.00 78 ASN A N 9
ATOM 15301 C CA . ASN A 1 78 ? 3.685 14.556 -7.119 1.00 0.00 78 ASN A CA 9
ATOM 15302 C C . ASN A 1 78 ? 4.280 14.775 -5.732 1.00 0.00 78 ASN A C 9
ATOM 15303 O O . ASN A 1 78 ? 3.587 14.662 -4.721 1.00 0.00 78 ASN A O 9
ATOM 15314 N N . LYS A 1 79 ? 5.571 15.089 -5.691 1.00 0.00 79 LYS A N 9
ATOM 15315 C CA . LYS A 1 79 ? 6.261 15.326 -4.429 1.00 0.00 79 LYS A CA 9
ATOM 15316 C C . LYS A 1 79 ? 6.309 16.816 -4.106 1.00 0.00 79 LYS A C 9
ATOM 15317 O O . LYS A 1 79 ? 6.116 17.218 -2.958 1.00 0.00 79 LYS A O 9
ATOM 15336 N N . ARG A 1 80 ? 6.566 17.630 -5.124 1.00 0.00 80 ARG A N 9
ATOM 15337 C CA . ARG A 1 80 ? 6.639 19.075 -4.948 1.00 0.00 80 ARG A CA 9
ATOM 15338 C C . ARG A 1 80 ? 5.645 19.544 -3.889 1.00 0.00 80 ARG A C 9
ATOM 15339 O O . ARG A 1 80 ? 5.954 20.415 -3.075 1.00 0.00 80 ARG A O 9
ATOM 15360 N N . VAL A 1 81 ? 4.451 18.961 -3.905 1.00 0.00 81 VAL A N 9
ATOM 15361 C CA . VAL A 1 81 ? 3.412 19.318 -2.946 1.00 0.00 81 VAL A CA 9
ATOM 15362 C C . VAL A 1 81 ? 4.011 19.640 -1.582 1.00 0.00 81 VAL A C 9
ATOM 15363 O O . VAL A 1 81 ? 4.887 18.926 -1.093 1.00 0.00 81 VAL A O 9
ATOM 15376 N N . SER A 1 82 ? 3.533 20.720 -0.972 1.00 0.00 82 SER A N 9
ATOM 15377 C CA . SER A 1 82 ? 4.024 21.139 0.336 1.00 0.00 82 SER A CA 9
ATOM 15378 C C . SER A 1 82 ? 3.057 20.719 1.439 1.00 0.00 82 SER A C 9
ATOM 15379 O O . SER A 1 82 ? 3.047 21.300 2.524 1.00 0.00 82 SER A O 9
ATOM 15387 N N . ARG A 1 83 ? 2.246 19.707 1.152 1.00 0.00 83 ARG A N 9
ATOM 15388 C CA . ARG A 1 83 ? 1.274 19.209 2.118 1.00 0.00 83 ARG A CA 9
ATOM 15389 C C . ARG A 1 83 ? 1.146 17.691 2.029 1.00 0.00 83 ARG A C 9
ATOM 15390 O O . ARG A 1 83 ? 1.436 17.079 1.001 1.00 0.00 83 ARG A O 9
ATOM 15411 N N . PRO A 1 84 ? 0.703 17.068 3.131 1.00 0.00 84 PRO A N 9
ATOM 15412 C CA . PRO A 1 84 ? 0.527 15.615 3.202 1.00 0.00 84 PRO A CA 9
ATOM 15413 C C . PRO A 1 84 ? -0.634 15.128 2.341 1.00 0.00 84 PRO A C 9
ATOM 15414 O O . PRO A 1 84 ? -1.744 15.654 2.423 1.00 0.00 84 PRO A O 9
ATOM 15425 N N . VAL A 1 85 ? -0.371 14.120 1.516 1.00 0.00 85 VAL A N 9
ATOM 15426 C CA . VAL A 1 85 ? -1.394 13.561 0.641 1.00 0.00 85 VAL A CA 9
ATOM 15427 C C . VAL A 1 85 ? -2.056 12.344 1.277 1.00 0.00 85 VAL A C 9
ATOM 15428 O O . VAL A 1 85 ? -1.440 11.636 2.073 1.00 0.00 85 VAL A O 9
ATOM 15441 N N . GLN A 1 86 ? -3.314 12.107 0.919 1.00 0.00 86 GLN A N 9
ATOM 15442 C CA . GLN A 1 86 ? -4.060 10.975 1.455 1.00 0.00 86 GLN A CA 9
ATOM 15443 C C . GLN A 1 86 ? -4.380 9.965 0.358 1.00 0.00 86 GLN A C 9
ATOM 15444 O O . GLN A 1 86 ? -5.176 10.240 -0.540 1.00 0.00 86 GLN A O 9
ATOM 15458 N N . VAL A 1 87 ? -3.755 8.795 0.436 1.00 0.00 87 VAL A N 9
ATOM 15459 C CA . VAL A 1 87 ? -3.974 7.743 -0.550 1.00 0.00 87 VAL A CA 9
ATOM 15460 C C . VAL A 1 87 ? -4.445 6.455 0.116 1.00 0.00 87 VAL A C 9
ATOM 15461 O O . VAL A 1 87 ? -4.438 6.339 1.342 1.00 0.00 87 VAL A O 9
ATOM 15474 N N . TYR A 1 88 ? -4.855 5.490 -0.699 1.00 0.00 88 TYR A N 9
ATOM 15475 C CA . TYR A 1 88 ? -5.333 4.210 -0.190 1.00 0.00 88 TYR A CA 9
ATOM 15476 C C . TYR A 1 88 ? -4.754 3.052 -0.997 1.00 0.00 88 TYR A C 9
ATOM 15477 O O . TYR A 1 88 ? -4.368 3.219 -2.154 1.00 0.00 88 TYR A O 9
ATOM 15495 N N . PHE A 1 89 ? -4.697 1.878 -0.378 1.00 0.00 89 PHE A N 9
ATOM 15496 C CA . PHE A 1 89 ? -4.165 0.691 -1.037 1.00 0.00 89 PHE A CA 9
ATOM 15497 C C . PHE A 1 89 ? -4.970 -0.549 -0.657 1.00 0.00 89 PHE A C 9
ATOM 15498 O O . PHE A 1 89 ? -5.553 -0.616 0.426 1.00 0.00 89 PHE A O 9
ATOM 15515 N N . TYR A 1 90 ? -4.997 -1.527 -1.555 1.00 0.00 90 TYR A N 9
ATOM 15516 C CA . TYR A 1 90 ? -5.732 -2.763 -1.316 1.00 0.00 90 TYR A CA 9
ATOM 15517 C C . TYR A 1 90 ? -4.857 -3.981 -1.599 1.00 0.00 90 TYR A C 9
ATOM 15518 O O . TYR A 1 90 ? -3.812 -3.873 -2.240 1.00 0.00 90 TYR A O 9
ATOM 15536 N N . VAL A 1 91 ? -5.293 -5.140 -1.115 1.00 0.00 91 VAL A N 9
ATOM 15537 C CA . VAL A 1 91 ? -4.552 -6.379 -1.316 1.00 0.00 91 VAL A CA 9
ATOM 15538 C C . VAL A 1 91 ? -5.368 -7.383 -2.123 1.00 0.00 91 VAL A C 9
ATOM 15539 O O . VAL A 1 91 ? -6.401 -7.869 -1.665 1.00 0.00 91 VAL A O 9
ATOM 15552 N N . SER A 1 92 ? -4.896 -7.688 -3.328 1.00 0.00 92 SER A N 9
ATOM 15553 C CA . SER A 1 92 ? -5.584 -8.632 -4.201 1.00 0.00 92 SER A CA 9
ATOM 15554 C C . SER A 1 92 ? -5.158 -10.065 -3.896 1.00 0.00 92 SER A C 9
ATOM 15555 O O . SER A 1 92 ? -3.994 -10.426 -4.061 1.00 0.00 92 SER A O 9
ATOM 15563 N N . ASN A 1 93 ? -6.111 -10.876 -3.448 1.00 0.00 93 ASN A N 9
ATOM 15564 C CA . ASN A 1 93 ? -5.836 -12.270 -3.118 1.00 0.00 93 ASN A CA 9
ATOM 15565 C C . ASN A 1 93 ? -6.865 -13.194 -3.761 1.00 0.00 93 ASN A C 9
ATOM 15566 O O . ASN A 1 93 ? -7.983 -13.335 -3.267 1.00 0.00 93 ASN A O 9
ATOM 15577 N N . GLY A 1 94 ? -6.478 -13.824 -4.867 1.00 0.00 94 GLY A N 9
ATOM 15578 C CA . GLY A 1 94 ? -7.378 -14.727 -5.559 1.00 0.00 94 GLY A CA 9
ATOM 15579 C C . GLY A 1 94 ? -7.804 -14.196 -6.914 1.00 0.00 94 GLY A C 9
ATOM 15580 O O . GLY A 1 94 ? -7.019 -13.555 -7.611 1.00 0.00 94 GLY A O 9
ATOM 15584 N N . ARG A 1 95 ? -9.051 -14.465 -7.287 1.00 0.00 95 ARG A N 9
ATOM 15585 C CA . ARG A 1 95 ? -9.579 -14.012 -8.568 1.00 0.00 95 ARG A CA 9
ATOM 15586 C C . ARG A 1 95 ? -10.570 -12.868 -8.374 1.00 0.00 95 ARG A C 9
ATOM 15587 O O . ARG A 1 95 ? -10.298 -11.728 -8.749 1.00 0.00 95 ARG A O 9
ATOM 15608 N N . ARG A 1 96 ? -11.720 -13.182 -7.787 1.00 0.00 96 ARG A N 9
ATOM 15609 C CA . ARG A 1 96 ? -12.753 -12.182 -7.545 1.00 0.00 96 ARG A CA 9
ATOM 15610 C C . ARG A 1 96 ? -12.792 -11.787 -6.071 1.00 0.00 96 ARG A C 9
ATOM 15611 O O . ARG A 1 96 ? -13.848 -11.454 -5.534 1.00 0.00 96 ARG A O 9
ATOM 15632 N N . LYS A 1 97 ? -11.633 -11.826 -5.423 1.00 0.00 97 LYS A N 9
ATOM 15633 C CA . LYS A 1 97 ? -11.533 -11.472 -4.012 1.00 0.00 97 LYS A CA 9
ATOM 15634 C C . LYS A 1 97 ? -10.589 -10.290 -3.813 1.00 0.00 97 LYS A C 9
ATOM 15635 O O . LYS A 1 97 ? -9.480 -10.273 -4.347 1.00 0.00 97 LYS A O 9
ATOM 15654 N N . ARG A 1 98 ? -11.036 -9.305 -3.041 1.00 0.00 98 ARG A N 9
ATOM 15655 C CA . ARG A 1 98 ? -10.231 -8.120 -2.772 1.00 0.00 98 ARG A CA 9
ATOM 15656 C C . ARG A 1 98 ? -10.232 -7.788 -1.282 1.00 0.00 98 ARG A C 9
ATOM 15657 O O . ARG A 1 98 ? -11.076 -8.274 -0.529 1.00 0.00 98 ARG A O 9
ATOM 15678 N N . SER A 1 99 ? -9.281 -6.959 -0.865 1.00 0.00 99 SER A N 9
ATOM 15679 C CA . SER A 1 99 ? -9.170 -6.566 0.535 1.00 0.00 99 SER A CA 9
ATOM 15680 C C . SER A 1 99 ? -9.632 -5.126 0.734 1.00 0.00 99 SER A C 9
ATOM 15681 O O . SER A 1 99 ? -9.599 -4.304 -0.183 1.00 0.00 99 SER A O 9
ATO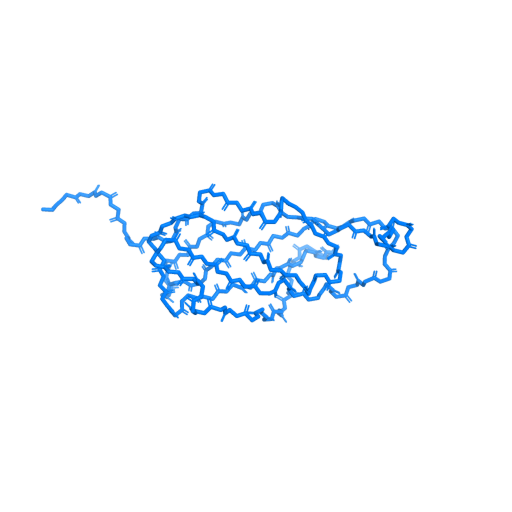M 15689 N N . PRO A 1 100 ? -10.075 -4.812 1.960 1.00 0.00 100 PRO A N 9
ATOM 15690 C CA . PRO A 1 100 ? -10.553 -3.470 2.309 1.00 0.00 100 PRO A CA 9
ATOM 15691 C C . PRO A 1 100 ? -9.425 -2.445 2.347 1.00 0.00 100 PRO A C 9
ATOM 15692 O O . PRO A 1 100 ? -8.460 -2.594 3.098 1.00 0.00 100 PRO A O 9
ATOM 15703 N N . THR A 1 101 ? -9.552 -1.402 1.532 1.00 0.00 101 THR A N 9
ATOM 15704 C CA . THR A 1 101 ? -8.543 -0.352 1.471 1.00 0.00 101 THR A CA 9
ATOM 15705 C C . THR A 1 101 ? -8.110 0.075 2.869 1.00 0.00 101 THR A C 9
ATOM 15706 O O . THR A 1 101 ? -8.793 -0.207 3.853 1.00 0.00 101 THR A O 9
ATOM 15717 N N . GLN A 1 102 ? -6.971 0.756 2.948 1.00 0.00 102 GLN A N 9
ATOM 15718 C CA . GLN A 1 102 ? -6.447 1.222 4.227 1.00 0.00 102 GLN A CA 9
ATOM 15719 C C . GLN A 1 102 ? -6.111 2.708 4.169 1.00 0.00 102 GLN A C 9
ATOM 15720 O O . GLN A 1 102 ? -5.285 3.136 3.363 1.00 0.00 102 GLN A O 9
ATOM 15734 N N . SER A 1 103 ? -6.757 3.490 5.028 1.00 0.00 103 SER A N 9
ATOM 15735 C CA . SER A 1 103 ? -6.529 4.930 5.071 1.00 0.00 103 SER A CA 9
ATOM 15736 C C . SER A 1 103 ? -5.059 5.240 5.336 1.00 0.00 103 SER A C 9
ATOM 15737 O O . SER A 1 103 ? -4.545 4.986 6.426 1.00 0.00 103 SER A O 9
ATOM 15745 N N . PHE A 1 104 ? -4.386 5.789 4.330 1.00 0.00 104 PHE A N 9
ATOM 15746 C CA . PHE A 1 104 ? -2.974 6.133 4.452 1.00 0.00 104 PHE A CA 9
ATOM 15747 C C . PHE A 1 104 ? -2.750 7.618 4.181 1.00 0.00 104 PHE A C 9
ATOM 15748 O O . PHE A 1 104 ? -3.614 8.295 3.623 1.00 0.00 104 PHE A O 9
ATOM 15765 N N . ARG A 1 105 ? -1.585 8.117 4.580 1.00 0.00 105 ARG A N 9
ATOM 15766 C CA . ARG A 1 105 ? -1.248 9.522 4.381 1.00 0.00 105 ARG A CA 9
ATOM 15767 C C . ARG A 1 105 ? 0.265 9.714 4.321 1.00 0.00 105 ARG A C 9
ATOM 15768 O O . ARG A 1 105 ? 0.988 9.324 5.238 1.00 0.00 105 ARG A O 9
ATOM 15789 N N . PHE A 1 106 ? 0.737 10.318 3.235 1.00 0.00 106 PHE A N 9
ATOM 15790 C CA . PHE A 1 106 ? 2.163 10.561 3.054 1.00 0.00 106 PHE A CA 9
ATOM 15791 C C . PHE A 1 106 ? 2.546 11.950 3.555 1.00 0.00 106 PHE A C 9
ATOM 15792 O O . PHE A 1 106 ? 1.855 12.933 3.284 1.00 0.00 106 PHE A O 9
ATOM 15809 N N . LEU A 1 107 ? 3.651 12.024 4.289 1.00 0.00 107 LEU A N 9
ATOM 15810 C CA . LEU A 1 107 ? 4.127 13.293 4.830 1.00 0.00 107 LEU A CA 9
ATOM 15811 C C . LEU A 1 107 ? 5.216 13.888 3.944 1.00 0.00 107 LEU A C 9
ATOM 15812 O O . LEU A 1 107 ? 6.044 13.177 3.374 1.00 0.00 107 LEU A O 9
ATOM 15828 N N . PRO A 1 108 ? 5.220 15.224 3.826 1.00 0.00 108 PRO A N 9
ATOM 15829 C CA . PRO A 1 108 ? 6.204 15.945 3.013 1.00 0.00 108 PRO A CA 9
ATOM 15830 C C . PRO A 1 108 ? 7.603 15.897 3.619 1.00 0.00 108 PRO A C 9
ATOM 15831 O O . PRO A 1 108 ? 7.790 16.197 4.798 1.00 0.00 108 PRO A O 9
ATOM 15842 N N . VAL A 1 109 ? 8.583 15.517 2.805 1.00 0.00 109 VAL A N 9
ATOM 15843 C CA . VAL A 1 109 ? 9.965 15.432 3.261 1.00 0.00 109 VAL A CA 9
ATOM 15844 C C . VAL A 1 109 ? 10.513 16.809 3.617 1.00 0.00 109 VAL A C 9
ATOM 15845 O O . VAL A 1 109 ? 11.323 16.949 4.534 1.00 0.00 109 VAL A O 9
ATOM 15858 N N . ILE A 1 110 ? 10.065 17.825 2.886 1.00 0.00 110 ILE A N 9
ATOM 15859 C CA . ILE A 1 110 ? 10.509 19.192 3.126 1.00 0.00 110 ILE A CA 9
ATOM 15860 C C . ILE A 1 110 ? 10.761 19.436 4.610 1.00 0.00 110 ILE A C 9
ATOM 15861 O O . ILE A 1 110 ? 11.777 20.020 4.990 1.00 0.00 110 ILE A O 9
ATOM 15877 N N . CYS A 1 111 ? 9.831 18.985 5.444 1.00 0.00 111 CYS A N 9
ATOM 15878 C CA . CYS A 1 111 ? 9.952 19.153 6.887 1.00 0.00 111 CYS A CA 9
ATOM 15879 C C . CYS A 1 111 ? 9.073 18.150 7.627 1.00 0.00 111 CYS A C 9
ATOM 15880 O O . CYS A 1 111 ? 7.902 17.969 7.294 1.00 0.00 111 CYS A O 9
ATOM 15888 N N . LYS A 1 112 ? 9.647 17.498 8.633 1.00 0.00 112 LYS A N 9
ATOM 15889 C CA . LYS A 1 112 ? 8.917 16.511 9.421 1.00 0.00 112 LYS A CA 9
ATOM 15890 C C . LYS A 1 112 ? 8.395 17.127 10.715 1.00 0.00 112 LYS A C 9
ATOM 15891 O O . LYS A 1 112 ? 9.127 17.816 11.424 1.00 0.00 112 LYS A O 9
ATOM 15910 N N . GLU A 1 113 ? 7.125 16.874 11.015 1.00 0.00 113 GLU A N 9
ATOM 15911 C CA . GLU A 1 113 ? 6.506 17.403 12.224 1.00 0.00 113 GLU A CA 9
ATOM 15912 C C . GLU A 1 113 ? 6.955 16.620 13.454 1.00 0.00 113 GLU A C 9
ATOM 15913 O O . GLU A 1 113 ? 7.233 17.198 14.504 1.00 0.00 113 GLU A O 9
ATOM 15925 N N . GLU A 1 114 ? 7.024 15.299 13.314 1.00 0.00 114 GLU A N 9
ATOM 15926 C CA . GLU A 1 114 ? 7.438 14.436 14.414 1.00 0.00 114 GLU A CA 9
ATOM 15927 C C . GLU A 1 114 ? 8.916 14.635 14.735 1.00 0.00 114 GLU A C 9
ATOM 15928 O O . GLU A 1 114 ? 9.723 14.907 13.847 1.00 0.00 114 GLU A O 9
ATOM 15940 N N . GLY A 1 1 ? -17.583 -25.511 4.855 1.00 0.00 1 GLY A N 10
ATOM 15941 C CA . GLY A 1 1 ? -17.305 -24.091 4.965 1.00 0.00 1 GLY A CA 10
ATOM 15942 C C . GLY A 1 1 ? -16.888 -23.689 6.366 1.00 0.00 1 GLY A C 10
ATOM 15943 O O . GLY A 1 1 ? -17.515 -24.089 7.347 1.00 0.00 1 GLY A O 10
ATOM 15947 N N . SER A 1 2 ? -15.826 -22.895 6.460 1.00 0.00 2 SER A N 10
ATOM 15948 C CA . SER A 1 2 ? -15.322 -22.443 7.752 1.00 0.00 2 SER A CA 10
ATOM 15949 C C . SER A 1 2 ? -16.015 -21.155 8.184 1.00 0.00 2 SER A C 10
ATOM 15950 O O . SER A 1 2 ? -16.222 -20.247 7.379 1.00 0.00 2 SER A O 10
ATOM 15958 N N . SER A 1 3 ? -16.372 -21.083 9.463 1.00 0.00 3 SER A N 10
ATOM 15959 C CA . SER A 1 3 ? -17.046 -19.909 10.003 1.00 0.00 3 SER A CA 10
ATOM 15960 C C . SER A 1 3 ? -16.055 -18.772 10.235 1.00 0.00 3 SER A C 10
ATOM 15961 O O . SER A 1 3 ? -15.498 -18.631 11.322 1.00 0.00 3 SER A O 10
ATOM 15969 N N . GLY A 1 4 ? -15.840 -17.963 9.202 1.00 0.00 4 GLY A N 10
ATOM 15970 C CA . GLY A 1 4 ? -14.916 -16.849 9.311 1.00 0.00 4 GLY A CA 10
ATOM 15971 C C . GLY A 1 4 ? -14.323 -16.454 7.973 1.00 0.00 4 GLY A C 10
ATOM 15972 O O . GLY A 1 4 ? -15.053 -16.174 7.022 1.00 0.00 4 GLY A O 10
ATOM 15976 N N . SER A 1 5 ? -12.996 -16.429 7.900 1.00 0.00 5 SER A N 10
ATOM 15977 C CA . SER A 1 5 ? -12.306 -16.059 6.670 1.00 0.00 5 SER A CA 10
ATOM 15978 C C . SER A 1 5 ? -12.400 -17.177 5.636 1.00 0.00 5 SER A C 10
ATOM 15979 O O . SER A 1 5 ? -11.998 -18.312 5.894 1.00 0.00 5 SER A O 10
ATOM 15987 N N . SER A 1 6 ? -12.935 -16.848 4.465 1.00 0.00 6 SER A N 10
ATOM 15988 C CA . SER A 1 6 ? -13.087 -17.825 3.393 1.00 0.00 6 SER A CA 10
ATOM 15989 C C . SER A 1 6 ? -12.134 -17.520 2.241 1.00 0.00 6 SER A C 10
ATOM 15990 O O . SER A 1 6 ? -12.562 -17.190 1.136 1.00 0.00 6 SER A O 10
ATOM 15998 N N . GLY A 1 7 ? -10.836 -17.633 2.510 1.00 0.00 7 GLY A N 10
ATOM 15999 C CA . GLY A 1 7 ? -9.841 -17.366 1.488 1.00 0.00 7 GLY A CA 10
ATOM 16000 C C . GLY A 1 7 ? -9.540 -15.887 1.344 1.00 0.00 7 GLY A C 10
ATOM 16001 O O . GLY A 1 7 ? -8.431 -15.506 0.967 1.00 0.00 7 GLY A O 10
ATOM 16005 N N . LEU A 1 8 ? -10.529 -15.052 1.643 1.00 0.00 8 LEU A N 10
ATOM 16006 C CA . LEU A 1 8 ? -10.365 -13.606 1.543 1.00 0.00 8 LEU A CA 10
ATOM 16007 C C . LEU A 1 8 ? -9.298 -13.110 2.514 1.00 0.00 8 LEU A C 10
ATOM 16008 O O . LEU A 1 8 ? -9.200 -13.568 3.653 1.00 0.00 8 LEU A O 10
ATOM 16024 N N . PRO A 1 9 ? -8.480 -12.151 2.056 1.00 0.00 9 PRO A N 10
ATOM 16025 C CA . PRO A 1 9 ? -7.408 -11.570 2.869 1.00 0.00 9 PRO A CA 10
ATOM 16026 C C . PRO A 1 9 ? -7.945 -10.707 4.005 1.00 0.00 9 PRO A C 10
ATOM 16027 O O . PRO A 1 9 ? -8.963 -10.032 3.855 1.00 0.00 9 PRO A O 10
ATOM 16038 N N . GLN A 1 10 ? -7.253 -10.732 5.140 1.00 0.00 10 GLN A N 10
ATOM 16039 C CA . GLN A 1 10 ? -7.661 -9.951 6.301 1.00 0.00 10 GLN A CA 10
ATOM 16040 C C . GLN A 1 10 ? -6.600 -8.916 6.662 1.00 0.00 10 GLN A C 10
ATOM 16041 O O . GLN A 1 10 ? -5.403 -9.199 6.617 1.00 0.00 10 GLN A O 10
ATOM 16055 N N . VAL A 1 11 ? -7.048 -7.717 7.019 1.00 0.00 11 VAL A N 10
ATOM 16056 C CA . VAL A 1 11 ? -6.137 -6.640 7.388 1.00 0.00 11 VAL A CA 10
ATOM 16057 C C . VAL A 1 11 ? -6.497 -6.059 8.751 1.00 0.00 11 VAL A C 10
ATOM 16058 O O . VAL A 1 11 ? -7.355 -5.184 8.856 1.00 0.00 11 VAL A O 10
ATOM 16071 N N . GLU A 1 12 ? -5.833 -6.551 9.792 1.00 0.00 12 GLU A N 10
ATOM 16072 C CA . GLU A 1 12 ? -6.084 -6.081 11.149 1.00 0.00 12 GLU A CA 10
ATOM 16073 C C . GLU A 1 12 ? -5.543 -4.667 11.343 1.00 0.00 12 GLU A C 10
ATOM 16074 O O . GLU A 1 12 ? -6.290 -3.743 11.662 1.00 0.00 12 GLU A O 10
ATOM 16086 N N . ALA A 1 13 ? -4.238 -4.507 11.149 1.00 0.00 13 ALA A N 10
ATOM 16087 C CA . ALA A 1 13 ? -3.596 -3.207 11.301 1.00 0.00 13 ALA A CA 10
ATOM 16088 C C . ALA A 1 13 ? -2.448 -3.043 10.310 1.00 0.00 13 ALA A C 10
ATOM 16089 O O . ALA A 1 13 ? -2.101 -3.976 9.586 1.00 0.00 13 ALA A O 10
ATOM 16096 N N . TYR A 1 14 ? -1.863 -1.850 10.284 1.00 0.00 14 TYR A N 10
ATOM 16097 C CA . TYR A 1 14 ? -0.755 -1.563 9.380 1.00 0.00 14 TYR A CA 10
ATOM 16098 C C . TYR A 1 14 ? 0.107 -0.426 9.919 1.00 0.00 14 TYR A C 10
ATOM 16099 O O . TYR A 1 14 ? -0.406 0.603 10.359 1.00 0.00 14 TYR A O 10
ATOM 16117 N N . SER A 1 15 ? 1.422 -0.621 9.882 1.00 0.00 15 SER A N 10
ATOM 16118 C CA . SER A 1 15 ? 2.357 0.386 10.370 1.00 0.00 15 SER A CA 10
ATOM 16119 C C . SER A 1 15 ? 3.603 0.441 9.491 1.00 0.00 15 SER A C 10
ATOM 16120 O O . SER A 1 15 ? 3.990 -0.541 8.856 1.00 0.00 15 SER A O 10
ATOM 16128 N N . PRO A 1 16 ? 4.247 1.617 9.451 1.00 0.00 16 PRO A N 10
ATOM 16129 C CA . PRO A 1 16 ? 3.795 2.792 10.202 1.00 0.00 16 PRO A CA 10
ATOM 16130 C C . PRO A 1 16 ? 2.499 3.372 9.646 1.00 0.00 16 PRO A C 10
ATOM 16131 O O . PRO A 1 16 ? 2.245 3.309 8.443 1.00 0.00 16 PRO A O 10
ATOM 16142 N N . SER A 1 17 ? 1.682 3.936 10.530 1.00 0.00 17 SER A N 10
ATOM 16143 C CA . SER A 1 17 ? 0.409 4.525 10.127 1.00 0.00 17 SER A CA 10
ATOM 16144 C C . SER A 1 17 ? 0.592 5.444 8.923 1.00 0.00 17 SER A C 10
ATOM 16145 O O . SER A 1 17 ? -0.288 5.550 8.071 1.00 0.00 17 SER A O 10
ATOM 16153 N N . ALA A 1 18 ? 1.743 6.105 8.862 1.00 0.00 18 ALA A N 10
ATOM 16154 C CA . ALA A 1 18 ? 2.044 7.014 7.762 1.00 0.00 18 ALA A CA 10
ATOM 16155 C C . ALA A 1 18 ? 3.524 6.964 7.398 1.00 0.00 18 ALA A C 10
ATOM 16156 O O . ALA A 1 18 ? 4.365 6.608 8.225 1.00 0.00 18 ALA A O 10
ATOM 16163 N N . CYS A 1 19 ? 3.836 7.322 6.157 1.00 0.00 19 CYS A N 10
ATOM 16164 C CA . CYS A 1 19 ? 5.215 7.317 5.684 1.00 0.00 19 CYS A CA 10
ATOM 16165 C C . CYS A 1 19 ? 5.489 8.524 4.793 1.00 0.00 19 CYS A C 10
ATOM 16166 O O . CYS A 1 19 ? 4.611 9.360 4.576 1.00 0.00 19 CYS A O 10
ATOM 16174 N N . SER A 1 20 ? 6.713 8.611 4.282 1.00 0.00 20 SER A N 10
ATOM 16175 C CA . SER A 1 20 ? 7.104 9.719 3.419 1.00 0.00 20 SER A CA 10
ATOM 16176 C C . SER A 1 20 ? 6.677 9.463 1.977 1.00 0.00 20 SER A C 10
ATOM 16177 O O . SER A 1 20 ? 6.296 8.348 1.620 1.00 0.00 20 SER A O 10
ATOM 16185 N N . VAL A 1 21 ? 6.745 10.503 1.153 1.00 0.00 21 VAL A N 10
ATOM 16186 C CA . VAL A 1 21 ? 6.366 10.392 -0.251 1.00 0.00 21 VAL A CA 10
ATOM 16187 C C . VAL A 1 21 ? 7.473 9.734 -1.068 1.00 0.00 21 VAL A C 10
ATOM 16188 O O . VAL A 1 21 ? 7.220 9.167 -2.131 1.00 0.00 21 VAL A O 10
ATOM 16201 N N . ARG A 1 22 ? 8.700 9.814 -0.564 1.00 0.00 22 ARG A N 10
ATOM 16202 C CA . ARG A 1 22 ? 9.846 9.227 -1.247 1.00 0.00 22 ARG A CA 10
ATOM 16203 C C . ARG A 1 22 ? 9.779 7.703 -1.209 1.00 0.00 22 ARG A C 10
ATOM 16204 O O . ARG A 1 22 ? 10.080 7.033 -2.197 1.00 0.00 22 ARG A O 10
ATOM 16225 N N . GLY A 1 23 ? 9.382 7.161 -0.062 1.00 0.00 23 GLY A N 10
ATOM 16226 C CA . GLY A 1 23 ? 9.284 5.720 0.083 1.00 0.00 23 GLY A CA 10
ATOM 16227 C C . GLY A 1 23 ? 10.588 5.092 0.533 1.00 0.00 23 GLY A C 10
ATOM 16228 O O . GLY A 1 23 ? 11.457 5.771 1.078 1.00 0.00 23 GLY A O 10
ATOM 16232 N N . GLY A 1 24 ? 10.726 3.789 0.304 1.00 0.00 24 GLY A N 10
ATOM 16233 C CA . GLY A 1 24 ? 11.936 3.091 0.697 1.00 0.00 24 GLY A CA 10
ATOM 16234 C C . GLY A 1 24 ? 11.926 2.693 2.160 1.00 0.00 24 GLY A C 10
ATOM 16235 O O . GLY A 1 24 ? 12.978 2.449 2.749 1.00 0.00 24 GLY A O 10
ATOM 16239 N N . GLU A 1 25 ? 10.735 2.629 2.747 1.00 0.00 25 GLU A N 10
ATOM 16240 C CA . GLU A 1 25 ? 10.595 2.261 4.151 1.00 0.00 25 GLU A CA 10
ATOM 16241 C C . GLU A 1 25 ? 9.958 0.881 4.290 1.00 0.00 25 GLU A C 10
ATOM 16242 O O . GLU A 1 25 ? 9.431 0.330 3.324 1.00 0.00 25 GLU A O 10
ATOM 16254 N N . GLU A 1 26 ? 10.013 0.330 5.498 1.00 0.00 26 GLU A N 10
ATOM 16255 C CA . GLU A 1 26 ? 9.443 -0.986 5.763 1.00 0.00 26 GLU A CA 10
ATOM 16256 C C . GLU A 1 26 ? 7.988 -0.869 6.209 1.00 0.00 26 GLU A C 10
ATOM 16257 O O . GLU A 1 26 ? 7.662 -0.090 7.106 1.00 0.00 26 GLU A O 10
ATOM 16269 N N . LEU A 1 27 ? 7.118 -1.648 5.576 1.00 0.00 27 LEU A N 10
ATOM 16270 C CA . LEU A 1 27 ? 5.697 -1.633 5.906 1.00 0.00 27 LEU A CA 10
ATOM 16271 C C . LEU A 1 27 ? 5.205 -3.033 6.260 1.00 0.00 27 LEU A C 10
ATOM 16272 O O . LEU A 1 27 ? 5.147 -3.917 5.405 1.00 0.00 27 LEU A O 10
ATOM 16288 N N . VAL A 1 28 ? 4.850 -3.227 7.526 1.00 0.00 28 VAL A N 10
ATOM 16289 C CA . VAL A 1 28 ? 4.359 -4.518 7.993 1.00 0.00 28 VAL A CA 10
ATOM 16290 C C . VAL A 1 28 ? 2.840 -4.515 8.122 1.00 0.00 28 VAL A C 10
ATOM 16291 O O . VAL A 1 28 ? 2.283 -3.878 9.017 1.00 0.00 28 VAL A O 10
ATOM 16304 N N . LEU A 1 29 ? 2.175 -5.231 7.223 1.00 0.00 29 LEU A N 10
ATOM 16305 C CA . LEU A 1 29 ? 0.718 -5.312 7.235 1.00 0.00 29 LEU A CA 10
ATOM 16306 C C . LEU A 1 29 ? 0.245 -6.470 8.107 1.00 0.00 29 LEU A C 10
ATOM 16307 O O . LEU A 1 29 ? 0.400 -7.637 7.747 1.00 0.00 29 LEU A O 10
ATOM 16323 N N . THR A 1 30 ? -0.336 -6.140 9.257 1.00 0.00 30 THR A N 10
ATOM 16324 C CA . THR A 1 30 ? -0.833 -7.152 10.181 1.00 0.00 30 THR A CA 10
ATOM 16325 C C . THR A 1 30 ? -2.209 -7.654 9.757 1.00 0.00 30 THR A C 10
ATOM 16326 O O . THR A 1 30 ? -3.096 -6.865 9.434 1.00 0.00 30 THR A O 10
ATOM 16337 N N . GLY A 1 31 ? -2.380 -8.972 9.763 1.00 0.00 31 GLY A N 10
ATOM 16338 C CA . GLY A 1 31 ? -3.651 -9.557 9.378 1.00 0.00 31 GLY A CA 10
ATOM 16339 C C . GLY A 1 31 ? -3.604 -11.071 9.335 1.00 0.00 31 GLY A C 10
ATOM 16340 O O . GLY A 1 31 ? -2.983 -11.704 10.189 1.00 0.00 31 GLY A O 10
ATOM 16344 N N . SER A 1 32 ? -4.263 -11.654 8.338 1.00 0.00 32 SER A N 10
ATOM 16345 C CA . SER A 1 32 ? -4.298 -13.105 8.191 1.00 0.00 32 SER A CA 10
ATOM 16346 C C . SER A 1 32 ? -4.843 -13.498 6.821 1.00 0.00 32 SER A C 10
ATOM 16347 O O . SER A 1 32 ? -5.513 -12.708 6.157 1.00 0.00 32 SER A O 10
ATOM 16355 N N . ASN A 1 33 ? -4.550 -14.726 6.405 1.00 0.00 33 ASN A N 10
ATOM 16356 C CA . ASN A 1 33 ? -5.009 -15.225 5.114 1.00 0.00 33 ASN A CA 10
ATOM 16357 C C . ASN A 1 33 ? -4.223 -14.587 3.973 1.00 0.00 33 ASN A C 10
ATOM 16358 O O . ASN A 1 33 ? -4.794 -14.187 2.959 1.00 0.00 33 ASN A O 10
ATOM 16369 N N . PHE A 1 34 ? -2.908 -14.496 4.145 1.00 0.00 34 PHE A N 10
ATOM 16370 C CA . PHE A 1 34 ? -2.043 -13.906 3.131 1.00 0.00 34 PHE A CA 10
ATOM 16371 C C . PHE A 1 34 ? -1.330 -14.990 2.327 1.00 0.00 34 PHE A C 10
ATOM 16372 O O . PHE A 1 34 ? -1.112 -16.099 2.816 1.00 0.00 34 PHE A O 10
ATOM 16389 N N . LEU A 1 35 ? -0.971 -14.662 1.091 1.00 0.00 35 LEU A N 10
ATOM 16390 C CA . LEU A 1 35 ? -0.283 -15.606 0.217 1.00 0.00 35 LEU A CA 10
ATOM 16391 C C . LEU A 1 35 ? 1.055 -15.042 -0.249 1.00 0.00 35 LEU A C 10
ATOM 16392 O O . LEU A 1 35 ? 1.228 -13.832 -0.398 1.00 0.00 35 LEU A O 10
ATOM 16408 N N . PRO A 1 36 ? 2.024 -15.938 -0.487 1.00 0.00 36 PRO A N 10
ATOM 16409 C CA . PRO A 1 36 ? 3.364 -15.553 -0.942 1.00 0.00 36 PRO A CA 10
ATOM 16410 C C . PRO A 1 36 ? 3.361 -15.029 -2.374 1.00 0.00 36 PRO A C 10
ATOM 16411 O O . PRO A 1 36 ? 4.386 -14.572 -2.880 1.00 0.00 36 PRO A O 10
ATOM 16422 N N . ASP A 1 37 ? 2.203 -15.099 -3.022 1.00 0.00 37 ASP A N 10
ATOM 16423 C CA . ASP A 1 37 ? 2.066 -14.631 -4.396 1.00 0.00 37 ASP A CA 10
ATOM 16424 C C . ASP A 1 37 ? 1.152 -13.412 -4.467 1.00 0.00 37 ASP A C 10
ATOM 16425 O O . ASP A 1 37 ? 0.929 -12.852 -5.540 1.00 0.00 37 ASP A O 10
ATOM 16434 N N . SER A 1 38 ? 0.625 -13.006 -3.316 1.00 0.00 38 SER A N 10
ATOM 16435 C CA . SER A 1 38 ? -0.269 -11.857 -3.247 1.00 0.00 38 SER A CA 10
ATOM 16436 C C . SER A 1 38 ? 0.425 -10.597 -3.757 1.00 0.00 38 SER A C 10
ATOM 16437 O O . SER A 1 38 ? 1.653 -10.510 -3.763 1.00 0.00 38 SER A O 10
ATOM 16445 N N . LYS A 1 39 ? -0.371 -9.623 -4.186 1.00 0.00 39 LYS A N 10
ATOM 16446 C CA . LYS A 1 39 ? 0.164 -8.367 -4.697 1.00 0.00 39 LYS A CA 10
ATOM 16447 C C . LYS A 1 39 ? -0.442 -7.177 -3.960 1.00 0.00 39 LYS A C 10
ATOM 16448 O O . LYS A 1 39 ? -1.593 -7.223 -3.527 1.00 0.00 39 LYS A O 10
ATOM 16467 N N . VAL A 1 40 ? 0.341 -6.112 -3.821 1.00 0.00 40 VAL A N 10
ATOM 16468 C CA . VAL A 1 40 ? -0.120 -4.909 -3.138 1.00 0.00 40 VAL A CA 10
ATOM 16469 C C . VAL A 1 40 ? 0.070 -3.674 -4.012 1.00 0.00 40 VAL A C 10
ATOM 16470 O O . VAL A 1 40 ? 1.193 -3.320 -4.370 1.00 0.00 40 VAL A O 10
ATOM 16483 N N . VAL A 1 41 ? -1.037 -3.022 -4.353 1.00 0.00 41 VAL A N 10
ATOM 16484 C CA . VAL A 1 41 ? -0.994 -1.825 -5.185 1.00 0.00 41 VAL A CA 10
ATOM 16485 C C . VAL A 1 41 ? -1.711 -0.661 -4.510 1.00 0.00 41 VAL A C 10
ATOM 16486 O O . VAL A 1 41 ? -2.703 -0.853 -3.806 1.00 0.00 41 VAL A O 10
ATOM 16499 N N . PHE A 1 42 ? -1.204 0.547 -4.730 1.00 0.00 42 PHE A N 10
ATOM 16500 C CA . PHE A 1 42 ? -1.795 1.743 -4.143 1.00 0.00 42 PHE A CA 10
ATOM 16501 C C . PHE A 1 42 ? -2.657 2.481 -5.164 1.00 0.00 42 PHE A C 10
ATOM 16502 O O . PHE A 1 42 ? -2.585 2.211 -6.363 1.00 0.00 42 PHE A O 10
ATOM 16519 N N . ILE A 1 43 ? -3.472 3.412 -4.679 1.00 0.00 43 ILE A N 10
ATOM 16520 C CA . ILE A 1 43 ? -4.347 4.188 -5.548 1.00 0.00 43 ILE A CA 10
ATOM 16521 C C . ILE A 1 43 ? -4.359 5.659 -5.145 1.00 0.00 43 ILE A C 10
ATOM 16522 O O . ILE A 1 43 ? -3.895 6.019 -4.063 1.00 0.00 43 ILE A O 10
ATOM 16538 N N . GLU A 1 44 ? -4.893 6.503 -6.021 1.00 0.00 44 GLU A N 10
ATOM 16539 C CA . GLU A 1 44 ? -4.966 7.935 -5.755 1.00 0.00 44 GLU A CA 10
ATOM 16540 C C . GLU A 1 44 ? -6.235 8.536 -6.352 1.00 0.00 44 GLU A C 10
ATOM 16541 O O . GLU A 1 44 ? -6.576 8.272 -7.506 1.00 0.00 44 GLU A O 10
ATOM 16553 N N . ARG A 1 45 ? -6.930 9.344 -5.559 1.00 0.00 45 ARG A N 10
ATOM 16554 C CA . ARG A 1 45 ? -8.162 9.981 -6.007 1.00 0.00 45 ARG A CA 10
ATOM 16555 C C . ARG A 1 45 ? -7.877 11.355 -6.606 1.00 0.00 45 ARG A C 10
ATOM 16556 O O . ARG A 1 45 ? -7.103 12.135 -6.053 1.00 0.00 45 ARG A O 10
ATOM 16577 N N . GLY A 1 46 ? -8.509 11.644 -7.740 1.00 0.00 46 GLY A N 10
ATOM 16578 C CA . GLY A 1 46 ? -8.310 12.923 -8.394 1.00 0.00 46 GLY A CA 10
ATOM 16579 C C . GLY A 1 46 ? -9.499 13.849 -8.232 1.00 0.00 46 GLY A C 10
ATOM 16580 O O . GLY A 1 46 ? -10.594 13.428 -7.859 1.00 0.00 46 GLY A O 10
ATOM 16584 N N . PRO A 1 47 ? -9.289 15.144 -8.514 1.00 0.00 47 PRO A N 10
ATOM 16585 C CA . PRO A 1 47 ? -10.340 16.159 -8.403 1.00 0.00 47 PRO A CA 10
ATOM 16586 C C . PRO A 1 47 ? -11.415 15.999 -9.472 1.00 0.00 47 PRO A C 10
ATOM 16587 O O . PRO A 1 47 ? -12.354 16.792 -9.545 1.00 0.00 47 PRO A O 10
ATOM 16598 N N . ASP A 1 48 ? -11.271 14.970 -10.300 1.00 0.00 48 ASP A N 10
ATOM 16599 C CA . ASP A 1 48 ? -12.232 14.706 -11.365 1.00 0.00 48 ASP A CA 10
ATOM 16600 C C . ASP A 1 48 ? -13.382 13.843 -10.858 1.00 0.00 48 ASP A C 10
ATOM 16601 O O . ASP A 1 48 ? -14.527 14.007 -11.277 1.00 0.00 48 ASP A O 10
ATOM 16610 N N . GLY A 1 49 ? -13.069 12.921 -9.952 1.00 0.00 49 GLY A N 10
ATOM 16611 C CA . GLY A 1 49 ? -14.087 12.044 -9.403 1.00 0.00 49 GLY A CA 10
ATOM 16612 C C . GLY A 1 49 ? -13.677 10.585 -9.439 1.00 0.00 49 GLY A C 10
ATOM 16613 O O . GLY A 1 49 ? -14.178 9.772 -8.662 1.00 0.00 49 GLY A O 10
ATOM 16617 N N . LYS A 1 50 ? -12.763 10.251 -10.344 1.00 0.00 50 LYS A N 10
ATOM 16618 C CA . LYS A 1 50 ? -12.285 8.880 -10.479 1.00 0.00 50 LYS A CA 10
ATOM 16619 C C . LYS A 1 50 ? -10.821 8.772 -10.066 1.00 0.00 50 LYS A C 10
ATOM 16620 O O . LYS A 1 50 ? -10.045 9.712 -10.241 1.00 0.00 50 LYS A O 10
ATOM 16639 N N . LEU A 1 51 ? -10.449 7.620 -9.520 1.00 0.00 51 LEU A N 10
ATOM 16640 C CA . LEU A 1 51 ? -9.076 7.388 -9.084 1.00 0.00 51 LEU A CA 10
ATOM 16641 C C . LEU A 1 51 ? -8.317 6.542 -10.102 1.00 0.00 51 LEU A C 10
ATOM 16642 O O . LEU A 1 51 ? -8.839 5.550 -10.610 1.00 0.00 51 LEU A O 10
ATOM 16658 N N . GLN A 1 52 ? -7.083 6.940 -10.392 1.00 0.00 52 GLN A N 10
ATOM 16659 C CA . GLN A 1 52 ? -6.252 6.217 -11.348 1.00 0.00 52 GLN A CA 10
ATOM 16660 C C . GLN A 1 52 ? -4.772 6.395 -11.026 1.00 0.00 52 GLN A C 10
ATOM 16661 O O . GLN A 1 52 ? -4.200 7.461 -11.255 1.00 0.00 52 GLN A O 10
ATOM 16675 N N . TRP A 1 53 ? -4.158 5.345 -10.493 1.00 0.00 53 TRP A N 10
ATOM 16676 C CA . TRP A 1 53 ? -2.744 5.385 -10.139 1.00 0.00 53 TRP A CA 10
ATOM 16677 C C . TRP A 1 53 ? -2.125 3.994 -10.209 1.00 0.00 53 TRP A C 10
ATOM 16678 O O . TRP A 1 53 ? -2.536 3.085 -9.488 1.00 0.00 53 TRP A O 10
ATOM 16699 N N . GLU A 1 54 ? -1.135 3.834 -11.082 1.00 0.00 54 GLU A N 10
ATOM 16700 C CA . GLU A 1 54 ? -0.461 2.551 -11.246 1.00 0.00 54 GLU A CA 10
ATOM 16701 C C . GLU A 1 54 ? 0.933 2.586 -10.626 1.00 0.00 54 GLU A C 10
ATOM 16702 O O . GLU A 1 54 ? 1.872 3.118 -11.216 1.00 0.00 54 GLU A O 10
ATOM 16714 N N . GLU A 1 55 ? 1.057 2.016 -9.431 1.00 0.00 55 GLU A N 10
ATOM 16715 C CA . GLU A 1 55 ? 2.336 1.983 -8.731 1.00 0.00 55 GLU A CA 10
ATOM 16716 C C . GLU A 1 55 ? 2.549 0.634 -8.050 1.00 0.00 55 GLU A C 10
ATOM 16717 O O . GLU A 1 55 ? 1.881 0.311 -7.069 1.00 0.00 55 GLU A O 10
ATOM 16729 N N . GLU A 1 56 ? 3.484 -0.148 -8.580 1.00 0.00 56 GLU A N 10
ATOM 16730 C CA . GLU A 1 56 ? 3.784 -1.462 -8.024 1.00 0.00 56 GLU A CA 10
ATOM 16731 C C . GLU A 1 56 ? 4.677 -1.342 -6.792 1.00 0.00 56 GLU A C 10
ATOM 16732 O O . GLU A 1 56 ? 5.605 -0.534 -6.762 1.00 0.00 56 GLU A O 10
ATOM 16744 N N . ALA A 1 57 ? 4.389 -2.151 -5.778 1.00 0.00 57 ALA A N 10
ATOM 16745 C CA . ALA A 1 57 ? 5.166 -2.136 -4.545 1.00 0.00 57 ALA A CA 10
ATOM 16746 C C . ALA A 1 57 ? 5.920 -3.448 -4.355 1.00 0.00 57 ALA A C 10
ATOM 16747 O O . ALA A 1 57 ? 5.351 -4.530 -4.505 1.00 0.00 57 ALA A O 10
ATOM 16754 N N . THR A 1 58 ? 7.204 -3.345 -4.026 1.00 0.00 58 THR A N 10
ATOM 16755 C CA . THR A 1 58 ? 8.036 -4.524 -3.817 1.00 0.00 58 THR A CA 10
ATOM 16756 C C . THR A 1 58 ? 7.519 -5.363 -2.654 1.00 0.00 58 THR A C 10
ATOM 16757 O O . THR A 1 58 ? 7.237 -4.840 -1.576 1.00 0.00 58 THR A O 10
ATOM 16768 N N . VAL A 1 59 ? 7.399 -6.667 -2.879 1.00 0.00 59 VAL A N 10
ATOM 16769 C CA . VAL A 1 59 ? 6.918 -7.580 -1.848 1.00 0.00 59 VAL A CA 10
ATOM 16770 C C . VAL A 1 59 ? 7.896 -8.729 -1.632 1.00 0.00 59 VAL A C 10
ATOM 16771 O O . VAL A 1 59 ? 8.126 -9.539 -2.529 1.00 0.00 59 VAL A O 10
ATOM 16784 N N . ASN A 1 60 ? 8.470 -8.793 -0.435 1.00 0.00 60 ASN A N 10
ATOM 16785 C CA . ASN A 1 60 ? 9.424 -9.844 -0.100 1.00 0.00 60 ASN A CA 10
ATOM 16786 C C . ASN A 1 60 ? 8.703 -11.111 0.349 1.00 0.00 60 ASN A C 10
ATOM 16787 O O . ASN A 1 60 ? 7.966 -11.101 1.335 1.00 0.00 60 ASN A O 10
ATOM 16798 N N . ARG A 1 61 ? 8.921 -12.200 -0.381 1.00 0.00 61 ARG A N 10
ATOM 16799 C CA . ARG A 1 61 ? 8.291 -13.475 -0.058 1.00 0.00 61 ARG A CA 10
ATOM 16800 C C . ARG A 1 61 ? 9.049 -14.188 1.058 1.00 0.00 61 ARG A C 10
ATOM 16801 O O . ARG A 1 61 ? 8.459 -14.917 1.857 1.00 0.00 61 ARG A O 10
ATOM 16822 N N . LEU A 1 62 ? 10.359 -13.973 1.108 1.00 0.00 62 LEU A N 10
ATOM 16823 C CA . LEU A 1 62 ? 11.198 -14.596 2.126 1.00 0.00 62 LEU A CA 10
ATOM 16824 C C . LEU A 1 62 ? 10.934 -13.984 3.498 1.00 0.00 62 LEU A C 10
ATOM 16825 O O . LEU A 1 62 ? 11.078 -14.651 4.523 1.00 0.00 62 LEU A O 10
ATOM 16841 N N . GLN A 1 63 ? 10.544 -12.713 3.509 1.00 0.00 63 GLN A N 10
ATOM 16842 C CA . GLN A 1 63 ? 10.258 -12.013 4.756 1.00 0.00 63 GLN A CA 10
ATOM 16843 C C . GLN A 1 63 ? 8.778 -12.114 5.109 1.00 0.00 63 GLN A C 10
ATOM 16844 O O . GLN A 1 63 ? 8.420 -12.336 6.266 1.00 0.00 63 GLN A O 10
ATOM 16858 N N . SER A 1 64 ? 7.922 -11.949 4.105 1.00 0.00 64 SER A N 10
ATOM 16859 C CA . SER A 1 64 ? 6.480 -12.018 4.311 1.00 0.00 64 SER A CA 10
ATOM 16860 C C . SER A 1 64 ? 6.075 -13.378 4.871 1.00 0.00 64 SER A C 10
ATOM 16861 O O . SER A 1 64 ? 6.707 -14.393 4.582 1.00 0.00 64 SER A O 10
ATOM 16869 N N . ASN A 1 65 ? 5.017 -13.388 5.676 1.00 0.00 65 ASN A N 10
ATOM 16870 C CA . ASN A 1 65 ? 4.527 -14.622 6.278 1.00 0.00 65 ASN A CA 10
ATOM 16871 C C . ASN A 1 65 ? 3.101 -14.920 5.824 1.00 0.00 65 ASN A C 10
ATOM 16872 O O . ASN A 1 65 ? 2.544 -14.209 4.989 1.00 0.00 65 ASN A O 10
ATOM 16883 N N . GLU A 1 66 ? 2.517 -15.976 6.382 1.00 0.00 66 GLU A N 10
ATOM 16884 C CA . GLU A 1 66 ? 1.156 -16.367 6.035 1.00 0.00 66 GLU A CA 10
ATOM 16885 C C . GLU A 1 66 ? 0.137 -15.469 6.730 1.00 0.00 66 GLU A C 10
ATOM 16886 O O . GLU A 1 66 ? -1.047 -15.475 6.391 1.00 0.00 66 GLU A O 10
ATOM 16898 N N . VAL A 1 67 ? 0.606 -14.696 7.705 1.00 0.00 67 VAL A N 10
ATOM 16899 C CA . VAL A 1 67 ? -0.263 -13.791 8.448 1.00 0.00 67 VAL A CA 10
ATOM 16900 C C . VAL A 1 67 ? 0.276 -12.366 8.421 1.00 0.00 67 VAL A C 10
ATOM 16901 O O . VAL A 1 67 ? -0.305 -11.458 9.017 1.00 0.00 67 VAL A O 10
ATOM 16914 N N . THR A 1 68 ? 1.393 -12.174 7.725 1.00 0.00 68 THR A N 10
ATOM 16915 C CA . THR A 1 68 ? 2.013 -10.859 7.621 1.00 0.00 68 THR A CA 10
ATOM 16916 C C . THR A 1 68 ? 2.536 -10.608 6.212 1.00 0.00 68 THR A C 10
ATOM 16917 O O . THR A 1 68 ? 3.105 -11.501 5.582 1.00 0.00 68 THR A O 10
ATOM 16928 N N . LEU A 1 69 ? 2.342 -9.389 5.722 1.00 0.00 69 LEU A N 10
ATOM 16929 C CA . LEU A 1 69 ? 2.797 -9.020 4.386 1.00 0.00 69 LEU A CA 10
ATOM 16930 C C . LEU A 1 69 ? 3.886 -7.955 4.455 1.00 0.00 69 LEU A C 10
ATOM 16931 O O . LEU A 1 69 ? 3.609 -6.782 4.710 1.00 0.00 69 LEU A O 10
ATOM 16947 N N . THR A 1 70 ? 5.128 -8.370 4.226 1.00 0.00 70 THR A N 10
ATOM 16948 C CA . THR A 1 70 ? 6.260 -7.453 4.262 1.00 0.00 70 THR A CA 10
ATOM 16949 C C . THR A 1 70 ? 6.524 -6.852 2.886 1.00 0.00 70 THR A C 10
ATOM 16950 O O . THR A 1 70 ? 6.919 -7.556 1.955 1.00 0.00 70 THR A O 10
ATOM 16961 N N . LEU A 1 71 ? 6.305 -5.548 2.763 1.00 0.00 71 LEU A N 10
ATOM 16962 C CA . LEU A 1 71 ? 6.521 -4.851 1.499 1.00 0.00 71 LEU A CA 10
ATOM 16963 C C . LEU A 1 71 ? 7.154 -3.483 1.733 1.00 0.00 71 LEU A C 10
ATOM 16964 O O . LEU A 1 71 ? 7.246 -3.014 2.868 1.00 0.00 71 LEU A O 10
ATOM 16980 N N . THR A 1 72 ? 7.588 -2.846 0.650 1.00 0.00 72 THR A N 10
ATOM 16981 C CA . THR A 1 72 ? 8.212 -1.531 0.736 1.00 0.00 72 THR A CA 10
ATOM 16982 C C . THR A 1 72 ? 7.316 -0.457 0.131 1.00 0.00 72 THR A C 10
ATOM 16983 O O . THR A 1 72 ? 6.832 -0.598 -0.992 1.00 0.00 72 THR A O 10
ATOM 16994 N N . VAL A 1 73 ? 7.098 0.618 0.882 1.00 0.00 73 VAL A N 10
ATOM 16995 C CA . VAL A 1 73 ? 6.261 1.718 0.419 1.00 0.00 73 VAL A CA 10
ATOM 16996 C C . VAL A 1 73 ? 6.680 2.180 -0.973 1.00 0.00 73 VAL A C 10
ATOM 16997 O O . VAL A 1 73 ? 7.856 2.426 -1.244 1.00 0.00 73 VAL A O 10
ATOM 17010 N N . PRO A 1 74 ? 5.697 2.300 -1.877 1.00 0.00 74 PRO A N 10
ATOM 17011 C CA . PRO A 1 74 ? 5.940 2.734 -3.256 1.00 0.00 74 PRO A CA 10
ATOM 17012 C C . PRO A 1 74 ? 6.332 4.205 -3.341 1.00 0.00 74 PRO A C 10
ATOM 17013 O O . PRO A 1 74 ? 6.234 4.940 -2.358 1.00 0.00 74 PRO A O 10
ATOM 17024 N N . GLU A 1 75 ? 6.775 4.628 -4.521 1.00 0.00 75 GLU A N 10
ATOM 17025 C CA . GLU A 1 75 ? 7.181 6.013 -4.732 1.00 0.00 75 GLU A CA 10
ATOM 17026 C C . GLU A 1 75 ? 6.023 6.843 -5.277 1.00 0.00 75 GLU A C 10
ATOM 17027 O O . GLU A 1 75 ? 5.465 6.534 -6.330 1.00 0.00 75 GLU A O 10
ATOM 17039 N N . TYR A 1 76 ? 5.666 7.897 -4.552 1.00 0.00 76 TYR A N 10
ATOM 17040 C CA . TYR A 1 76 ? 4.572 8.771 -4.961 1.00 0.00 76 TYR A CA 10
ATOM 17041 C C . TYR A 1 76 ? 4.889 9.456 -6.287 1.00 0.00 76 TYR A C 10
ATOM 17042 O O . TYR A 1 76 ? 6.018 9.401 -6.773 1.00 0.00 76 TYR A O 10
ATOM 17060 N N . SER A 1 77 ? 3.882 10.103 -6.866 1.00 0.00 77 SER A N 10
ATOM 17061 C CA . SER A 1 77 ? 4.050 10.797 -8.138 1.00 0.00 77 SER A CA 10
ATOM 17062 C C . SER A 1 77 ? 4.561 12.218 -7.917 1.00 0.00 77 SER A C 10
ATOM 17063 O O . SER A 1 77 ? 5.407 12.707 -8.664 1.00 0.00 77 SER A O 10
ATOM 17071 N N . ASN A 1 78 ? 4.039 12.874 -6.886 1.00 0.00 78 ASN A N 10
ATOM 17072 C CA . ASN A 1 78 ? 4.441 14.239 -6.567 1.00 0.00 78 ASN A CA 10
ATOM 17073 C C . ASN A 1 78 ? 5.275 14.276 -5.289 1.00 0.00 78 ASN A C 10
ATOM 17074 O O . ASN A 1 78 ? 4.737 14.243 -4.182 1.00 0.00 78 ASN A O 10
ATOM 17085 N N . LYS A 1 79 ? 6.592 14.344 -5.451 1.00 0.00 79 LYS A N 10
ATOM 17086 C CA . LYS A 1 79 ? 7.502 14.388 -4.313 1.00 0.00 79 LYS A CA 10
ATOM 17087 C C . LYS A 1 79 ? 7.758 15.827 -3.875 1.00 0.00 79 LYS A C 10
ATOM 17088 O O . LYS A 1 79 ? 7.862 16.113 -2.683 1.00 0.00 79 LYS A O 10
ATOM 17107 N N . ARG A 1 80 ? 7.856 16.727 -4.847 1.00 0.00 80 ARG A N 10
ATOM 17108 C CA . ARG A 1 80 ? 8.099 18.136 -4.562 1.00 0.00 80 ARG A CA 10
ATOM 17109 C C . ARG A 1 80 ? 6.814 18.832 -4.123 1.00 0.00 80 ARG A C 10
ATOM 17110 O O . ARG A 1 80 ? 6.449 19.879 -4.657 1.00 0.00 80 ARG A O 10
ATOM 17131 N N . VAL A 1 81 ? 6.132 18.242 -3.146 1.00 0.00 81 VAL A N 10
ATOM 17132 C CA . VAL A 1 81 ? 4.888 18.804 -2.635 1.00 0.00 81 VAL A CA 10
ATOM 17133 C C . VAL A 1 81 ? 5.101 19.464 -1.277 1.00 0.00 81 VAL A C 10
ATOM 17134 O O . VAL A 1 81 ? 5.851 18.960 -0.441 1.00 0.00 81 VAL A O 10
ATOM 17147 N N . SER A 1 82 ? 4.435 20.595 -1.063 1.00 0.00 82 SER A N 10
ATOM 17148 C CA . SER A 1 82 ? 4.554 21.326 0.192 1.00 0.00 82 SER A CA 10
ATOM 17149 C C . SER A 1 82 ? 3.431 20.944 1.152 1.00 0.00 82 SER A C 10
ATOM 17150 O O . SER A 1 82 ? 3.160 21.653 2.121 1.00 0.00 82 SER A O 10
ATOM 17158 N N . ARG A 1 83 ? 2.781 19.818 0.874 1.00 0.00 83 ARG A N 10
ATOM 17159 C CA . ARG A 1 83 ? 1.686 19.342 1.710 1.00 0.00 83 ARG A CA 10
ATOM 17160 C C . ARG A 1 83 ? 1.487 17.838 1.540 1.00 0.00 83 ARG A C 10
ATOM 17161 O O . ARG A 1 83 ? 1.760 17.267 0.484 1.00 0.00 83 ARG A O 10
ATOM 17182 N N . PRO A 1 84 ? 1.000 17.182 2.603 1.00 0.00 84 PRO A N 10
ATOM 17183 C CA . PRO A 1 84 ? 0.754 15.737 2.597 1.00 0.00 84 PRO A CA 10
ATOM 17184 C C . PRO A 1 84 ? -0.418 15.353 1.699 1.00 0.00 84 PRO A C 10
ATOM 17185 O O . PRO A 1 84 ? -1.206 16.206 1.291 1.00 0.00 84 PRO A O 10
ATOM 17196 N N . VAL A 1 85 ? -0.528 14.063 1.397 1.00 0.00 85 VAL A N 10
ATOM 17197 C CA . VAL A 1 85 ? -1.605 13.566 0.549 1.00 0.00 85 VAL A CA 10
ATOM 17198 C C . VAL A 1 85 ? -2.173 12.259 1.092 1.00 0.00 85 VAL A C 10
ATOM 17199 O O . VAL A 1 85 ? -1.429 11.381 1.527 1.00 0.00 85 VAL A O 10
ATOM 17212 N N . GLN A 1 86 ? -3.497 12.139 1.064 1.00 0.00 86 GLN A N 10
ATOM 17213 C CA . GLN A 1 86 ? -4.165 10.939 1.553 1.00 0.00 86 GLN A CA 10
ATOM 17214 C C . GLN A 1 86 ? -4.385 9.939 0.424 1.00 0.00 86 GLN A C 10
ATOM 17215 O O . GLN A 1 86 ? -5.039 10.246 -0.573 1.00 0.00 86 GLN A O 10
ATOM 17229 N N . VAL A 1 87 ? -3.834 8.740 0.585 1.00 0.00 87 VAL A N 10
ATOM 17230 C CA . VAL A 1 87 ? -3.970 7.694 -0.421 1.00 0.00 87 VAL A CA 10
ATOM 17231 C C . VAL A 1 87 ? -4.460 6.392 0.203 1.00 0.00 87 VAL A C 10
ATOM 17232 O O . VAL A 1 87 ? -4.560 6.276 1.425 1.00 0.00 87 VAL A O 10
ATOM 17245 N N . TYR A 1 88 ? -4.764 5.414 -0.643 1.00 0.00 88 TYR A N 10
ATOM 17246 C CA . TYR A 1 88 ? -5.245 4.120 -0.175 1.00 0.00 88 TYR A CA 10
ATOM 17247 C C . TYR A 1 88 ? -4.519 2.980 -0.883 1.00 0.00 88 TYR A C 10
ATOM 17248 O O . TYR A 1 88 ? -3.851 3.188 -1.896 1.00 0.00 88 TYR A O 10
ATOM 17266 N N . PHE A 1 89 ? -4.655 1.774 -0.342 1.00 0.00 89 PHE A N 10
ATOM 17267 C CA . PHE A 1 89 ? -4.013 0.600 -0.919 1.00 0.00 89 PHE A CA 10
ATOM 17268 C C . PHE A 1 89 ? -4.784 -0.670 -0.570 1.00 0.00 89 PHE A C 10
ATOM 17269 O O . PHE A 1 89 ? -5.469 -0.731 0.451 1.00 0.00 89 PHE A O 10
ATOM 17286 N N . TYR A 1 90 ? -4.667 -1.680 -1.424 1.00 0.00 90 TYR A N 10
ATOM 17287 C CA . TYR A 1 90 ? -5.355 -2.947 -1.208 1.00 0.00 90 TYR A CA 10
ATOM 17288 C C . TYR A 1 90 ? -4.470 -4.123 -1.610 1.00 0.00 90 TYR A C 10
ATOM 17289 O O . TYR A 1 90 ? -3.413 -3.941 -2.215 1.00 0.00 90 TYR A O 10
ATOM 17307 N N . VAL A 1 91 ? -4.911 -5.330 -1.271 1.00 0.00 91 VAL A N 10
ATOM 17308 C CA . VAL A 1 91 ? -4.161 -6.537 -1.597 1.00 0.00 91 VAL A CA 10
ATOM 17309 C C . VAL A 1 91 ? -4.948 -7.433 -2.547 1.00 0.00 91 VAL A C 10
ATOM 17310 O O . VAL A 1 91 ? -6.125 -7.713 -2.320 1.00 0.00 91 VAL A O 10
ATOM 17323 N N . SER A 1 92 ? -4.290 -7.880 -3.612 1.00 0.00 92 SER A N 10
ATOM 17324 C CA . SER A 1 92 ? -4.929 -8.742 -4.599 1.00 0.00 92 SER A CA 10
ATOM 17325 C C . SER A 1 92 ? -4.541 -10.201 -4.378 1.00 0.00 92 SER A C 10
ATOM 17326 O O . SER A 1 92 ? -3.367 -10.561 -4.450 1.00 0.00 92 SER A O 10
ATOM 17334 N N . ASN A 1 93 ? -5.539 -11.038 -4.109 1.00 0.00 93 ASN A N 10
ATOM 17335 C CA . ASN A 1 93 ? -5.303 -12.458 -3.877 1.00 0.00 93 ASN A CA 10
ATOM 17336 C C . ASN A 1 93 ? -6.285 -13.310 -4.676 1.00 0.00 93 ASN A C 10
ATOM 17337 O O . ASN A 1 93 ? -7.444 -13.466 -4.291 1.00 0.00 93 ASN A O 10
ATOM 17348 N N . GLY A 1 94 ? -5.813 -13.860 -5.791 1.00 0.00 94 GLY A N 10
ATOM 17349 C CA . GLY A 1 94 ? -6.662 -14.689 -6.626 1.00 0.00 94 GLY A CA 10
ATOM 17350 C C . GLY A 1 94 ? -7.042 -14.006 -7.925 1.00 0.00 94 GLY A C 10
ATOM 17351 O O . GLY A 1 94 ? -6.175 -13.571 -8.682 1.00 0.00 94 GLY A O 10
ATOM 17355 N N . ARG A 1 95 ? -8.342 -13.913 -8.184 1.00 0.00 95 ARG A N 10
ATOM 17356 C CA . ARG A 1 95 ? -8.835 -13.282 -9.402 1.00 0.00 95 ARG A CA 10
ATOM 17357 C C . ARG A 1 95 ? -9.958 -12.297 -9.087 1.00 0.00 95 ARG A C 10
ATOM 17358 O O . ARG A 1 95 ? -9.960 -11.166 -9.573 1.00 0.00 95 ARG A O 10
ATOM 17379 N N . ARG A 1 96 ? -10.912 -12.736 -8.272 1.00 0.00 96 ARG A N 10
ATOM 17380 C CA . ARG A 1 96 ? -12.041 -11.895 -7.894 1.00 0.00 96 ARG A CA 10
ATOM 17381 C C . ARG A 1 96 ? -12.134 -11.758 -6.377 1.00 0.00 96 ARG A C 10
ATOM 17382 O O . ARG A 1 96 ? -13.226 -11.741 -5.810 1.00 0.00 96 ARG A O 10
ATOM 17403 N N . LYS A 1 97 ? -10.980 -11.662 -5.725 1.00 0.00 97 LYS A N 10
ATOM 17404 C CA . LYS A 1 97 ? -10.929 -11.526 -4.274 1.00 0.00 97 LYS A CA 10
ATOM 17405 C C . LYS A 1 97 ? -9.903 -10.476 -3.862 1.00 0.00 97 LYS A C 10
ATOM 17406 O O . LYS A 1 97 ? -8.716 -10.602 -4.165 1.00 0.00 97 LYS A O 10
ATOM 17425 N N . ARG A 1 98 ? -10.367 -9.443 -3.167 1.00 0.00 98 ARG A N 10
ATOM 17426 C CA . ARG A 1 98 ? -9.488 -8.371 -2.713 1.00 0.00 98 ARG A CA 10
ATOM 17427 C C . ARG A 1 98 ? -9.818 -7.970 -1.278 1.00 0.00 98 ARG A C 10
ATOM 17428 O O . ARG A 1 98 ? -10.774 -8.471 -0.687 1.00 0.00 98 ARG A O 10
ATOM 17449 N N . SER A 1 99 ? -9.019 -7.063 -0.724 1.00 0.00 99 SER A N 10
ATOM 17450 C CA . SER A 1 99 ? -9.224 -6.597 0.642 1.00 0.00 99 SER A CA 10
ATOM 17451 C C . SER A 1 99 ? -9.701 -5.148 0.657 1.00 0.00 99 SER A C 10
ATOM 17452 O O . SER A 1 99 ? -9.558 -4.411 -0.319 1.00 0.00 99 SER A O 10
ATOM 17460 N N . PRO A 1 100 ? -10.283 -4.729 1.790 1.00 0.00 100 PRO A N 10
ATOM 17461 C CA . PRO A 1 100 ? -10.793 -3.365 1.961 1.00 0.00 100 PRO A CA 10
ATOM 17462 C C . PRO A 1 100 ? -9.673 -2.333 2.038 1.00 0.00 100 PRO A C 10
ATOM 17463 O O . PRO A 1 100 ? -8.766 -2.445 2.864 1.00 0.00 100 PRO A O 10
ATOM 17474 N N . THR A 1 101 ? -9.742 -1.326 1.173 1.00 0.00 101 THR A N 10
ATOM 17475 C CA . THR A 1 101 ? -8.734 -0.274 1.143 1.00 0.00 101 THR A CA 10
ATOM 17476 C C . THR A 1 101 ? -8.476 0.280 2.539 1.00 0.00 101 THR A C 10
ATOM 17477 O O . THR A 1 101 ? -9.391 0.376 3.357 1.00 0.00 101 THR A O 10
ATOM 17488 N N . GLN A 1 102 ? -7.226 0.645 2.805 1.00 0.00 102 GLN A N 10
ATOM 17489 C CA . GLN A 1 102 ? -6.849 1.190 4.104 1.00 0.00 102 GLN A CA 10
ATOM 17490 C C . GLN A 1 102 ? -6.482 2.666 3.989 1.00 0.00 102 GLN A C 10
ATOM 17491 O O . GLN A 1 102 ? -5.812 3.077 3.041 1.00 0.00 102 GLN A O 10
ATOM 17505 N N . SER A 1 103 ? -6.925 3.458 4.960 1.00 0.00 103 SER A N 10
ATOM 17506 C CA . SER A 1 103 ? -6.646 4.889 4.966 1.00 0.00 103 SER A CA 10
ATOM 17507 C C . SER A 1 103 ? -5.164 5.153 5.209 1.00 0.00 103 SER A C 10
ATOM 17508 O O . SER A 1 103 ? -4.611 4.757 6.236 1.00 0.00 103 SER A O 10
ATOM 17516 N N . PHE A 1 104 ? -4.524 5.825 4.258 1.00 0.00 104 PHE A N 10
ATOM 17517 C CA . PHE A 1 104 ? -3.105 6.142 4.367 1.00 0.00 104 PHE A CA 10
ATOM 17518 C C . PHE A 1 104 ? -2.830 7.572 3.910 1.00 0.00 104 PHE A C 10
ATOM 17519 O O . PHE A 1 104 ? -3.654 8.188 3.233 1.00 0.00 104 PHE A O 10
ATOM 17536 N N . ARG A 1 105 ? -1.667 8.093 4.284 1.00 0.00 105 ARG A N 10
ATOM 17537 C CA . ARG A 1 105 ? -1.283 9.450 3.915 1.00 0.00 105 ARG A CA 10
ATOM 17538 C C . ARG A 1 105 ? 0.235 9.589 3.856 1.00 0.00 105 ARG A C 10
ATOM 17539 O O . ARG A 1 105 ? 0.951 9.061 4.707 1.00 0.00 105 ARG A O 10
ATOM 17560 N N . PHE A 1 106 ? 0.720 10.302 2.845 1.00 0.00 106 PHE A N 10
ATOM 17561 C CA . PHE A 1 106 ? 2.153 10.509 2.674 1.00 0.00 106 PHE A CA 10
ATOM 17562 C C . PHE A 1 106 ? 2.573 11.876 3.207 1.00 0.00 106 PHE A C 10
ATOM 17563 O O . PHE A 1 106 ? 1.951 12.894 2.897 1.00 0.00 106 PHE A O 10
ATOM 17580 N N . LEU A 1 107 ? 3.631 11.892 4.010 1.00 0.00 107 LEU A N 10
ATOM 17581 C CA . LEU A 1 107 ? 4.134 13.133 4.588 1.00 0.00 107 LEU A CA 10
ATOM 17582 C C . LEU A 1 107 ? 5.306 13.676 3.776 1.00 0.00 107 LEU A C 10
ATOM 17583 O O . LEU A 1 107 ? 6.162 12.930 3.301 1.00 0.00 107 LEU A O 10
ATOM 17599 N N . PRO A 1 108 ? 5.347 15.007 3.613 1.00 0.00 108 PRO A N 10
ATOM 17600 C CA . PRO A 1 108 ? 6.410 15.679 2.861 1.00 0.00 108 PRO A CA 10
ATOM 17601 C C . PRO A 1 108 ? 7.753 15.627 3.582 1.00 0.00 108 PRO A C 10
ATOM 17602 O O . PRO A 1 108 ? 7.827 15.837 4.793 1.00 0.00 108 PRO A O 10
ATOM 17613 N N . VAL A 1 109 ? 8.813 15.347 2.830 1.00 0.00 109 VAL A N 10
ATOM 17614 C CA . VAL A 1 109 ? 10.153 15.269 3.398 1.00 0.00 109 VAL A CA 10
ATOM 17615 C C . VAL A 1 109 ? 10.857 16.620 3.334 1.00 0.00 109 VAL A C 10
ATOM 17616 O O . VAL A 1 109 ? 11.660 16.955 4.205 1.00 0.00 109 VAL A O 10
ATOM 17629 N N . ILE A 1 110 ? 10.548 17.393 2.297 1.00 0.00 110 ILE A N 10
ATOM 17630 C CA . ILE A 1 110 ? 11.150 18.709 2.121 1.00 0.00 110 ILE A CA 10
ATOM 17631 C C . ILE A 1 110 ? 11.382 19.392 3.464 1.00 0.00 110 ILE A C 10
ATOM 17632 O O . ILE A 1 110 ? 12.412 20.033 3.676 1.00 0.00 110 ILE A O 10
ATOM 17648 N N . CYS A 1 111 ? 10.419 19.249 4.369 1.00 0.00 111 CYS A N 10
ATOM 17649 C CA . CYS A 1 111 ? 10.519 19.851 5.693 1.00 0.00 111 CYS A CA 10
ATOM 17650 C C . CYS A 1 111 ? 10.002 18.897 6.765 1.00 0.00 111 CYS A C 10
ATOM 17651 O O . CYS A 1 111 ? 8.973 18.244 6.586 1.00 0.00 111 CYS A O 10
ATOM 17659 N N . LYS A 1 112 ? 10.723 18.820 7.878 1.00 0.00 112 LYS A N 10
ATOM 17660 C CA . LYS A 1 112 ? 10.338 17.945 8.980 1.00 0.00 112 LYS A CA 10
ATOM 17661 C C . LYS A 1 112 ? 9.885 18.759 10.188 1.00 0.00 112 LYS A C 10
ATOM 17662 O O . LYS A 1 112 ? 10.692 19.426 10.835 1.00 0.00 112 LYS A O 10
ATOM 17681 N N . GLU A 1 113 ? 8.591 18.697 10.486 1.00 0.00 113 GLU A N 10
ATOM 17682 C CA . GLU A 1 113 ? 8.033 19.428 11.617 1.00 0.00 113 GLU A CA 10
ATOM 17683 C C . GLU A 1 113 ? 8.139 18.609 12.900 1.00 0.00 113 GLU A C 10
ATOM 17684 O O . GLU A 1 113 ? 7.206 18.569 13.702 1.00 0.00 113 GLU A O 10
ATOM 17696 N N . GLU A 1 114 ? 9.283 17.957 13.086 1.00 0.00 114 GLU A N 10
ATOM 17697 C CA . GLU A 1 114 ? 9.510 17.138 14.271 1.00 0.00 114 GLU A CA 10
ATOM 17698 C C . GLU A 1 114 ? 9.560 18.001 15.528 1.00 0.00 114 GLU A C 10
ATOM 17699 O O . GLU A 1 114 ? 10.518 18.743 15.745 1.00 0.00 114 GLU A O 10
ATOM 17711 N N . GLY A 1 1 ? -10.204 -17.848 10.850 1.00 0.00 1 GLY A N 11
ATOM 17712 C CA . GLY A 1 1 ? -11.368 -17.609 11.683 1.00 0.00 1 GLY A CA 11
ATOM 17713 C C . GLY A 1 1 ? -12.032 -18.895 12.135 1.00 0.00 1 GLY A C 11
ATOM 17714 O O . GLY A 1 1 ? -11.588 -19.527 13.093 1.00 0.00 1 GLY A O 11
ATOM 17718 N N . SER A 1 2 ? -13.100 -19.282 11.444 1.00 0.00 2 SER A N 11
ATOM 17719 C CA . SER A 1 2 ? -13.830 -20.498 11.783 1.00 0.00 2 SER A CA 11
ATOM 17720 C C . SER A 1 2 ? -13.420 -21.649 10.870 1.00 0.00 2 SER A C 11
ATOM 17721 O O . SER A 1 2 ? -13.009 -21.436 9.730 1.00 0.00 2 SER A O 11
ATOM 17729 N N . SER A 1 3 ? -13.536 -22.871 11.381 1.00 0.00 3 SER A N 11
ATOM 17730 C CA . SER A 1 3 ? -13.174 -24.058 10.614 1.00 0.00 3 SER A CA 11
ATOM 17731 C C . SER A 1 3 ? -14.213 -24.343 9.534 1.00 0.00 3 SER A C 11
ATOM 17732 O O . SER A 1 3 ? -15.164 -25.091 9.753 1.00 0.00 3 SER A O 11
ATOM 17740 N N . GLY A 1 4 ? -14.021 -23.740 8.364 1.00 0.00 4 GLY A N 11
ATOM 17741 C CA . GLY A 1 4 ? -14.948 -23.941 7.266 1.00 0.00 4 GLY A CA 11
ATOM 17742 C C . GLY A 1 4 ? -14.303 -23.713 5.913 1.00 0.00 4 GLY A C 11
ATOM 17743 O O . GLY A 1 4 ? -13.134 -24.042 5.712 1.00 0.00 4 GLY A O 11
ATOM 17747 N N . SER A 1 5 ? -15.066 -23.148 4.983 1.00 0.00 5 SER A N 11
ATOM 17748 C CA . SER A 1 5 ? -14.564 -22.881 3.640 1.00 0.00 5 SER A CA 11
ATOM 17749 C C . SER A 1 5 ? -14.470 -21.380 3.384 1.00 0.00 5 SER A C 11
ATOM 17750 O O . SER A 1 5 ? -15.477 -20.718 3.136 1.00 0.00 5 SER A O 11
ATOM 17758 N N . SER A 1 6 ? -13.253 -20.851 3.446 1.00 0.00 6 SER A N 11
ATOM 17759 C CA . SER A 1 6 ? -13.026 -19.427 3.224 1.00 0.00 6 SER A CA 11
ATOM 17760 C C . SER A 1 6 ? -11.541 -19.137 3.033 1.00 0.00 6 SER A C 11
ATOM 17761 O O . SER A 1 6 ? -10.688 -19.760 3.664 1.00 0.00 6 SER A O 11
ATOM 17769 N N . GLY A 1 7 ? -11.238 -18.185 2.155 1.00 0.00 7 GLY A N 11
ATOM 17770 C CA . GLY A 1 7 ? -9.856 -17.827 1.895 1.00 0.00 7 GLY A CA 11
ATOM 17771 C C . GLY A 1 7 ? -9.703 -16.383 1.460 1.00 0.00 7 GLY A C 11
ATOM 17772 O O . GLY A 1 7 ? -9.119 -16.101 0.412 1.00 0.00 7 GLY A O 11
ATOM 17776 N N . LEU A 1 8 ? -10.228 -15.466 2.264 1.00 0.00 8 LEU A N 11
ATOM 17777 C CA . LEU A 1 8 ? -10.149 -14.042 1.956 1.00 0.00 8 LEU A CA 11
ATOM 17778 C C . LEU A 1 8 ? -9.090 -13.358 2.815 1.00 0.00 8 LEU A C 11
ATOM 17779 O O . LEU A 1 8 ? -8.929 -13.655 3.999 1.00 0.00 8 LEU A O 11
ATOM 17795 N N . PRO A 1 9 ? -8.352 -12.417 2.207 1.00 0.00 9 PRO A N 11
ATOM 17796 C CA . PRO A 1 9 ? -7.299 -11.668 2.899 1.00 0.00 9 PRO A CA 11
ATOM 17797 C C . PRO A 1 9 ? -7.860 -10.699 3.933 1.00 0.00 9 PRO A C 11
ATOM 17798 O O . PRO A 1 9 ? -8.853 -10.016 3.682 1.00 0.00 9 PRO A O 11
ATOM 17809 N N . GLN A 1 10 ? -7.218 -10.644 5.096 1.00 0.00 10 GLN A N 11
ATOM 17810 C CA . GLN A 1 10 ? -7.655 -9.757 6.168 1.00 0.00 10 GLN A CA 11
ATOM 17811 C C . GLN A 1 10 ? -6.511 -8.861 6.632 1.00 0.00 10 GLN A C 11
ATOM 17812 O O . GLN A 1 10 ? -5.354 -9.280 6.667 1.00 0.00 10 GLN A O 11
ATOM 17826 N N . VAL A 1 11 ? -6.843 -7.624 6.989 1.00 0.00 11 VAL A N 11
ATOM 17827 C CA . VAL A 1 11 ? -5.844 -6.668 7.453 1.00 0.00 11 VAL A CA 11
ATOM 17828 C C . VAL A 1 11 ? -6.235 -6.076 8.802 1.00 0.00 11 VAL A C 11
ATOM 17829 O O . VAL A 1 11 ? -7.027 -5.136 8.872 1.00 0.00 11 VAL A O 11
ATOM 17842 N N . GLU A 1 12 ? -5.674 -6.632 9.871 1.00 0.00 12 GLU A N 11
ATOM 17843 C CA . GLU A 1 12 ? -5.965 -6.158 11.219 1.00 0.00 12 GLU A CA 11
ATOM 17844 C C . GLU A 1 12 ? -5.380 -4.767 11.445 1.00 0.00 12 GLU A C 11
ATOM 17845 O O . GLU A 1 12 ? -6.081 -3.848 11.866 1.00 0.00 12 GLU A O 11
ATOM 17857 N N . ALA A 1 13 ? -4.089 -4.622 11.162 1.00 0.00 13 ALA A N 11
ATOM 17858 C CA . ALA A 1 13 ? -3.409 -3.344 11.333 1.00 0.00 13 ALA A CA 11
ATOM 17859 C C . ALA A 1 13 ? -2.227 -3.219 10.378 1.00 0.00 13 ALA A C 11
ATOM 17860 O O . ALA A 1 13 ? -1.926 -4.144 9.623 1.00 0.00 13 ALA A O 11
ATOM 17867 N N . TYR A 1 14 ? -1.561 -2.070 10.415 1.00 0.00 14 TYR A N 11
ATOM 17868 C CA . TYR A 1 14 ? -0.414 -1.824 9.550 1.00 0.00 14 TYR A CA 11
ATOM 17869 C C . TYR A 1 14 ? 0.496 -0.753 10.144 1.00 0.00 14 TYR A C 11
ATOM 17870 O O . TYR A 1 14 ? 0.026 0.219 10.734 1.00 0.00 14 TYR A O 11
ATOM 17888 N N . SER A 1 15 ? 1.802 -0.940 9.983 1.00 0.00 15 SER A N 11
ATOM 17889 C CA . SER A 1 15 ? 2.780 0.007 10.505 1.00 0.00 15 SER A CA 11
ATOM 17890 C C . SER A 1 15 ? 3.988 0.109 9.577 1.00 0.00 15 SER A C 11
ATOM 17891 O O . SER A 1 15 ? 4.392 -0.860 8.934 1.00 0.00 15 SER A O 11
ATOM 17899 N N . PRO A 1 16 ? 4.578 1.311 9.506 1.00 0.00 16 PRO A N 11
ATOM 17900 C CA . PRO A 1 16 ? 4.105 2.471 10.267 1.00 0.00 16 PRO A CA 11
ATOM 17901 C C . PRO A 1 16 ? 2.764 2.990 9.758 1.00 0.00 16 PRO A C 11
ATOM 17902 O O . PRO A 1 16 ? 2.516 3.020 8.553 1.00 0.00 16 PRO A O 11
ATOM 17913 N N . SER A 1 17 ? 1.904 3.400 10.685 1.00 0.00 17 SER A N 11
ATOM 17914 C CA . SER A 1 17 ? 0.586 3.915 10.330 1.00 0.00 17 SER A CA 11
ATOM 17915 C C . SER A 1 17 ? 0.678 4.868 9.143 1.00 0.00 17 SER A C 11
ATOM 17916 O O . SER A 1 17 ? -0.300 5.081 8.427 1.00 0.00 17 SER A O 11
ATOM 17924 N N . ALA A 1 18 ? 1.860 5.440 8.941 1.00 0.00 18 ALA A N 11
ATOM 17925 C CA . ALA A 1 18 ? 2.081 6.370 7.840 1.00 0.00 18 ALA A CA 11
ATOM 17926 C C . ALA A 1 18 ? 3.561 6.457 7.484 1.00 0.00 18 ALA A C 11
ATOM 17927 O O . ALA A 1 18 ? 4.419 5.998 8.239 1.00 0.00 18 ALA A O 11
ATOM 17934 N N . CYS A 1 19 ? 3.854 7.047 6.331 1.00 0.00 19 CYS A N 11
ATOM 17935 C CA . CYS A 1 19 ? 5.231 7.193 5.874 1.00 0.00 19 CYS A CA 11
ATOM 17936 C C . CYS A 1 19 ? 5.383 8.427 4.990 1.00 0.00 19 CYS A C 11
ATOM 17937 O O . CYS A 1 19 ? 4.428 9.175 4.781 1.00 0.00 19 CYS A O 11
ATOM 17945 N N . SER A 1 20 ? 6.591 8.634 4.474 1.00 0.00 20 SER A N 11
ATOM 17946 C CA . SER A 1 20 ? 6.869 9.780 3.617 1.00 0.00 20 SER A CA 11
ATOM 17947 C C . SER A 1 20 ? 6.614 9.438 2.152 1.00 0.00 20 SER A C 11
ATOM 17948 O O . SER A 1 20 ? 6.480 8.269 1.790 1.00 0.00 20 SER A O 11
ATOM 17956 N N . VAL A 1 21 ? 6.548 10.467 1.313 1.00 0.00 21 VAL A N 11
ATOM 17957 C CA . VAL A 1 21 ? 6.310 10.277 -0.112 1.00 0.00 21 VAL A CA 11
ATOM 17958 C C . VAL A 1 21 ? 7.381 9.388 -0.735 1.00 0.00 21 VAL A C 11
ATOM 17959 O O . VAL A 1 21 ? 7.132 8.700 -1.725 1.00 0.00 21 VAL A O 11
ATOM 17972 N N . ARG A 1 22 ? 8.572 9.407 -0.147 1.00 0.00 22 ARG A N 11
ATOM 17973 C CA . ARG A 1 22 ? 9.682 8.603 -0.644 1.00 0.00 22 ARG A CA 11
ATOM 17974 C C . ARG A 1 22 ? 9.589 7.170 -0.129 1.00 0.00 22 ARG A C 11
ATOM 17975 O O . ARG A 1 22 ? 10.358 6.301 -0.538 1.00 0.00 22 ARG A O 11
ATOM 17996 N N . GLY A 1 23 ? 8.641 6.931 0.772 1.00 0.00 23 GLY A N 11
ATOM 17997 C CA . GLY A 1 23 ? 8.465 5.602 1.329 1.00 0.00 23 GLY A CA 11
ATOM 17998 C C . GLY A 1 23 ? 9.783 4.890 1.557 1.00 0.00 23 GLY A C 11
ATOM 17999 O O . GLY A 1 23 ? 10.499 5.185 2.513 1.00 0.00 23 GLY A O 11
ATOM 18003 N N . GLY A 1 24 ? 10.104 3.946 0.677 1.00 0.00 24 GLY A N 11
ATOM 18004 C CA . GLY A 1 24 ? 11.344 3.203 0.806 1.00 0.00 24 GLY A CA 11
ATOM 18005 C C . GLY A 1 24 ? 11.620 2.779 2.235 1.00 0.00 24 GLY A C 11
ATOM 18006 O O . GLY A 1 24 ? 12.771 2.749 2.669 1.00 0.00 24 GLY A O 11
ATOM 18010 N N . GLU A 1 25 ? 10.561 2.451 2.968 1.00 0.00 25 GLU A N 11
ATOM 18011 C CA . GLU A 1 25 ? 10.695 2.029 4.357 1.00 0.00 25 GLU A CA 11
ATOM 18012 C C . GLU A 1 25 ? 10.112 0.634 4.561 1.00 0.00 25 GLU A C 11
ATOM 18013 O O . GLU A 1 25 ? 9.480 0.077 3.664 1.00 0.00 25 GLU A O 11
ATOM 18025 N N . GLU A 1 26 ? 10.330 0.075 5.747 1.00 0.00 26 GLU A N 11
ATOM 18026 C CA . GLU A 1 26 ? 9.827 -1.256 6.068 1.00 0.00 26 GLU A CA 11
ATOM 18027 C C . GLU A 1 26 ? 8.362 -1.197 6.490 1.00 0.00 26 GLU A C 11
ATOM 18028 O O . GLU A 1 26 ? 8.044 -0.831 7.622 1.00 0.00 26 GLU A O 11
ATOM 18040 N N . LEU A 1 27 ? 7.473 -1.560 5.571 1.00 0.00 27 LEU A N 11
ATOM 18041 C CA . LEU A 1 27 ? 6.041 -1.548 5.846 1.00 0.00 27 LEU A CA 11
ATOM 18042 C C . LEU A 1 27 ? 5.514 -2.965 6.049 1.00 0.00 27 LEU A C 11
ATOM 18043 O O . LEU A 1 27 ? 5.419 -3.745 5.102 1.00 0.00 27 LEU A O 11
ATOM 18059 N N . VAL A 1 28 ? 5.170 -3.290 7.291 1.00 0.00 28 VAL A N 11
ATOM 18060 C CA . VAL A 1 28 ? 4.649 -4.612 7.619 1.00 0.00 28 VAL A CA 11
ATOM 18061 C C . VAL A 1 28 ? 3.137 -4.574 7.814 1.00 0.00 28 VAL A C 11
ATOM 18062 O O . VAL A 1 28 ? 2.618 -3.751 8.569 1.00 0.00 28 VAL A O 11
ATOM 18075 N N . LEU A 1 29 ? 2.436 -5.470 7.128 1.00 0.00 29 LEU A N 11
ATOM 18076 C CA . LEU A 1 29 ? 0.982 -5.540 7.226 1.00 0.00 29 LEU A CA 11
ATOM 18077 C C . LEU A 1 29 ? 0.553 -6.651 8.179 1.00 0.00 29 LEU A C 11
ATOM 18078 O O . LEU A 1 29 ? 1.070 -7.767 8.124 1.00 0.00 29 LEU A O 11
ATOM 18094 N N . THR A 1 30 ? -0.398 -6.338 9.054 1.00 0.00 30 THR A N 11
ATOM 18095 C CA . THR A 1 30 ? -0.897 -7.309 10.020 1.00 0.00 30 THR A CA 11
ATOM 18096 C C . THR A 1 30 ? -2.260 -7.848 9.602 1.00 0.00 30 THR A C 11
ATOM 18097 O O . THR A 1 30 ? -3.115 -7.102 9.125 1.00 0.00 30 THR A O 11
ATOM 18108 N N . GLY A 1 31 ? -2.458 -9.151 9.784 1.00 0.00 31 GLY A N 11
ATOM 18109 C CA . GLY A 1 31 ? -3.720 -9.768 9.421 1.00 0.00 31 GLY A CA 11
ATOM 18110 C C . GLY A 1 31 ? -3.616 -11.275 9.304 1.00 0.00 31 GLY A C 11
ATOM 18111 O O . GLY A 1 31 ? -2.955 -11.924 10.115 1.00 0.00 31 GLY A O 11
ATOM 18115 N N . SER A 1 32 ? -4.270 -11.835 8.291 1.00 0.00 32 SER A N 11
ATOM 18116 C CA . SER A 1 32 ? -4.253 -13.277 8.074 1.00 0.00 32 SER A CA 11
ATOM 18117 C C . SER A 1 32 ? -4.812 -13.626 6.698 1.00 0.00 32 SER A C 11
ATOM 18118 O O . SER A 1 32 ? -5.326 -12.763 5.988 1.00 0.00 32 SER A O 11
ATOM 18126 N N . ASN A 1 33 ? -4.707 -14.898 6.328 1.00 0.00 33 ASN A N 11
ATOM 18127 C CA . ASN A 1 33 ? -5.201 -15.362 5.037 1.00 0.00 33 ASN A CA 11
ATOM 18128 C C . ASN A 1 33 ? -4.470 -14.666 3.893 1.00 0.00 33 ASN A C 11
ATOM 18129 O O . ASN A 1 33 ? -5.096 -14.112 2.989 1.00 0.00 33 ASN A O 11
ATOM 18140 N N . PHE A 1 34 ? -3.143 -14.700 3.939 1.00 0.00 34 PHE A N 11
ATOM 18141 C CA . PHE A 1 34 ? -2.326 -14.073 2.906 1.00 0.00 34 PHE A CA 11
ATOM 18142 C C . PHE A 1 34 ? -1.730 -15.121 1.972 1.00 0.00 34 PHE A C 11
ATOM 18143 O O . PHE A 1 34 ? -1.571 -16.284 2.346 1.00 0.00 34 PHE A O 11
ATOM 18160 N N . LEU A 1 35 ? -1.403 -14.702 0.754 1.00 0.00 35 LEU A N 11
ATOM 18161 C CA . LEU A 1 35 ? -0.824 -15.605 -0.236 1.00 0.00 35 LEU A CA 11
ATOM 18162 C C . LEU A 1 35 ? 0.656 -15.304 -0.448 1.00 0.00 35 LEU A C 11
ATOM 18163 O O . LEU A 1 35 ? 1.108 -14.166 -0.319 1.00 0.00 35 LEU A O 11
ATOM 18179 N N . PRO A 1 36 ? 1.430 -16.347 -0.782 1.00 0.00 36 PRO A N 11
ATOM 18180 C CA . PRO A 1 36 ? 2.870 -16.219 -1.022 1.00 0.00 36 PRO A CA 11
ATOM 18181 C C . PRO A 1 36 ? 3.179 -15.453 -2.304 1.00 0.00 36 PRO A C 11
ATOM 18182 O O . PRO A 1 36 ? 4.341 -15.212 -2.630 1.00 0.00 36 PRO A O 11
ATOM 18193 N N . ASP A 1 37 ? 2.131 -15.074 -3.027 1.00 0.00 37 ASP A N 11
ATOM 18194 C CA . ASP A 1 37 ? 2.291 -14.334 -4.274 1.00 0.00 37 ASP A CA 11
ATOM 18195 C C . ASP A 1 37 ? 1.328 -13.152 -4.331 1.00 0.00 37 ASP A C 11
ATOM 18196 O O . ASP A 1 37 ? 1.089 -12.584 -5.396 1.00 0.00 37 ASP A O 11
ATOM 18205 N N . SER A 1 38 ? 0.778 -12.787 -3.177 1.00 0.00 38 SER A N 11
ATOM 18206 C CA . SER A 1 38 ? -0.163 -11.676 -3.096 1.00 0.00 38 SER A CA 11
ATOM 18207 C C . SER A 1 38 ? 0.415 -10.426 -3.752 1.00 0.00 38 SER A C 11
ATOM 18208 O O . SER A 1 38 ? 1.620 -10.335 -3.989 1.00 0.00 38 SER A O 11
ATOM 18216 N N . LYS A 1 39 ? -0.452 -9.463 -4.044 1.00 0.00 39 LYS A N 11
ATOM 18217 C CA . LYS A 1 39 ? -0.031 -8.217 -4.672 1.00 0.00 39 LYS A CA 11
ATOM 18218 C C . LYS A 1 39 ? -0.596 -7.013 -3.925 1.00 0.00 39 LYS A C 11
ATOM 18219 O O . LYS A 1 39 ? -1.690 -7.076 -3.363 1.00 0.00 39 LYS A O 11
ATOM 18238 N N . VAL A 1 40 ? 0.155 -5.916 -3.924 1.00 0.00 40 VAL A N 11
ATOM 18239 C CA . VAL A 1 40 ? -0.273 -4.697 -3.249 1.00 0.00 40 VAL A CA 11
ATOM 18240 C C . VAL A 1 40 ? -0.165 -3.490 -4.174 1.00 0.00 40 VAL A C 11
ATOM 18241 O O . VAL A 1 40 ? 0.916 -3.163 -4.662 1.00 0.00 40 VAL A O 11
ATOM 18254 N N . VAL A 1 41 ? -1.295 -2.829 -4.410 1.00 0.00 41 VAL A N 11
ATOM 18255 C CA . VAL A 1 41 ? -1.328 -1.656 -5.275 1.00 0.00 41 VAL A CA 11
ATOM 18256 C C . VAL A 1 41 ? -2.020 -0.485 -4.587 1.00 0.00 41 VAL A C 11
ATOM 18257 O O . VAL A 1 41 ? -2.911 -0.676 -3.759 1.00 0.00 41 VAL A O 11
ATOM 18270 N N . PHE A 1 42 ? -1.604 0.728 -4.935 1.00 0.00 42 PHE A N 11
ATOM 18271 C CA . PHE A 1 42 ? -2.184 1.932 -4.350 1.00 0.00 42 PHE A CA 11
ATOM 18272 C C . PHE A 1 42 ? -3.148 2.600 -5.326 1.00 0.00 42 PHE A C 11
ATOM 18273 O O . PHE A 1 42 ? -3.179 2.267 -6.511 1.00 0.00 42 PHE A O 11
ATOM 18290 N N . ILE A 1 43 ? -3.934 3.544 -4.819 1.00 0.00 43 ILE A N 11
ATOM 18291 C CA . ILE A 1 43 ? -4.898 4.260 -5.645 1.00 0.00 43 ILE A CA 11
ATOM 18292 C C . ILE A 1 43 ? -4.937 5.742 -5.287 1.00 0.00 43 ILE A C 11
ATOM 18293 O O . ILE A 1 43 ? -4.635 6.124 -4.157 1.00 0.00 43 ILE A O 11
ATOM 18309 N N . GLU A 1 44 ? -5.312 6.570 -6.256 1.00 0.00 44 GLU A N 11
ATOM 18310 C CA . GLU A 1 44 ? -5.391 8.010 -6.041 1.00 0.00 44 GLU A CA 11
ATOM 18311 C C . GLU A 1 44 ? -6.607 8.600 -6.750 1.00 0.00 44 GLU A C 11
ATOM 18312 O O . GLU A 1 44 ? -6.902 8.252 -7.893 1.00 0.00 44 GLU A O 11
ATOM 18324 N N . ARG A 1 45 ? -7.310 9.494 -6.061 1.00 0.00 45 ARG A N 11
ATOM 18325 C CA . ARG A 1 45 ? -8.495 10.131 -6.623 1.00 0.00 45 ARG A CA 11
ATOM 18326 C C . ARG A 1 45 ? -8.149 11.491 -7.222 1.00 0.00 45 ARG A C 11
ATOM 18327 O O . ARG A 1 45 ? -7.412 12.275 -6.624 1.00 0.00 45 ARG A O 11
ATOM 18348 N N . GLY A 1 46 ? -8.686 11.764 -8.407 1.00 0.00 46 GLY A N 11
ATOM 18349 C CA . GLY A 1 46 ? -8.422 13.029 -9.067 1.00 0.00 46 GLY A CA 11
ATOM 18350 C C . GLY A 1 46 ? -9.607 13.973 -9.007 1.00 0.00 46 GLY A C 11
ATOM 18351 O O . GLY A 1 46 ? -10.712 13.592 -8.619 1.00 0.00 46 GLY A O 11
ATOM 18355 N N . PRO A 1 47 ? -9.383 15.237 -9.397 1.00 0.00 47 PRO A N 11
ATOM 18356 C CA . PRO A 1 47 ? -10.429 16.264 -9.393 1.00 0.00 47 PRO A CA 11
ATOM 18357 C C . PRO A 1 47 ? -11.486 16.018 -10.464 1.00 0.00 47 PRO A C 11
ATOM 18358 O O . PRO A 1 47 ? -12.417 16.807 -10.624 1.00 0.00 47 PRO A O 11
ATOM 18369 N N . ASP A 1 48 ? -11.336 14.919 -11.195 1.00 0.00 48 ASP A N 11
ATOM 18370 C CA . ASP A 1 48 ? -12.280 14.568 -12.251 1.00 0.00 48 ASP A CA 11
ATOM 18371 C C . ASP A 1 48 ? -13.409 13.701 -11.704 1.00 0.00 48 ASP A C 11
ATOM 18372 O O . ASP A 1 48 ? -14.549 13.788 -12.160 1.00 0.00 48 ASP A O 11
ATOM 18381 N N . GLY A 1 49 ? -13.085 12.864 -10.723 1.00 0.00 49 GLY A N 11
ATOM 18382 C CA . GLY A 1 49 ? -14.083 11.993 -10.131 1.00 0.00 49 GLY A CA 11
ATOM 18383 C C . GLY A 1 49 ? -13.618 10.552 -10.046 1.00 0.00 49 GLY A C 11
ATOM 18384 O O . GLY A 1 49 ? -13.921 9.849 -9.082 1.00 0.00 49 GLY A O 11
ATOM 18388 N N . LYS A 1 50 ? -12.882 10.110 -11.060 1.00 0.00 50 LYS A N 11
ATOM 18389 C CA . LYS A 1 50 ? -12.374 8.743 -11.098 1.00 0.00 50 LYS A CA 11
ATOM 18390 C C . LYS A 1 50 ? -10.917 8.692 -10.651 1.00 0.00 50 LYS A C 11
ATOM 18391 O O . LYS A 1 50 ? -10.167 9.653 -10.830 1.00 0.00 50 LYS A O 11
ATOM 18410 N N . LEU A 1 51 ? -10.520 7.564 -10.070 1.00 0.00 51 LEU A N 11
ATOM 18411 C CA . LEU A 1 51 ? -9.151 7.387 -9.599 1.00 0.00 51 LEU A CA 11
ATOM 18412 C C . LEU A 1 51 ? -8.344 6.540 -10.578 1.00 0.00 51 LEU A C 11
ATOM 18413 O O . LEU A 1 51 ? -8.831 5.531 -11.088 1.00 0.00 51 LEU A O 11
ATOM 18429 N N . GLN A 1 52 ? -7.108 6.956 -10.833 1.00 0.00 52 GLN A N 11
ATOM 18430 C CA . GLN A 1 52 ? -6.233 6.234 -11.749 1.00 0.00 52 GLN A CA 11
ATOM 18431 C C . GLN A 1 52 ? -4.768 6.441 -11.380 1.00 0.00 52 GLN A C 11
ATOM 18432 O O . GLN A 1 52 ? -4.202 7.508 -11.620 1.00 0.00 52 GLN A O 11
ATOM 18446 N N . TRP A 1 53 ? -4.160 5.416 -10.795 1.00 0.00 53 TRP A N 11
ATOM 18447 C CA . TRP A 1 53 ? -2.760 5.486 -10.392 1.00 0.00 53 TRP A CA 11
ATOM 18448 C C . TRP A 1 53 ? -2.119 4.103 -10.407 1.00 0.00 53 TRP A C 11
ATOM 18449 O O . TRP A 1 53 ? -2.434 3.254 -9.574 1.00 0.00 53 TRP A O 11
ATOM 18470 N N . GLU A 1 54 ? -1.218 3.883 -11.360 1.00 0.00 54 GLU A N 11
ATOM 18471 C CA . GLU A 1 54 ? -0.534 2.601 -11.482 1.00 0.00 54 GLU A CA 11
ATOM 18472 C C . GLU A 1 54 ? 0.843 2.655 -10.827 1.00 0.00 54 GLU A C 11
ATOM 18473 O O . GLU A 1 54 ? 1.792 3.193 -11.396 1.00 0.00 54 GLU A O 11
ATOM 18485 N N . GLU A 1 55 ? 0.943 2.093 -9.626 1.00 0.00 55 GLU A N 11
ATOM 18486 C CA . GLU A 1 55 ? 2.203 2.078 -8.893 1.00 0.00 55 GLU A CA 11
ATOM 18487 C C . GLU A 1 55 ? 2.367 0.773 -8.118 1.00 0.00 55 GLU A C 11
ATOM 18488 O O . GLU A 1 55 ? 1.674 0.537 -7.129 1.00 0.00 55 GLU A O 11
ATOM 18500 N N . GLU A 1 56 ? 3.287 -0.069 -8.576 1.00 0.00 56 GLU A N 11
ATOM 18501 C CA . GLU A 1 56 ? 3.540 -1.350 -7.926 1.00 0.00 56 GLU A CA 11
ATOM 18502 C C . GLU A 1 56 ? 4.542 -1.193 -6.786 1.00 0.00 56 GLU A C 11
ATOM 18503 O O . GLU A 1 56 ? 5.531 -0.471 -6.909 1.00 0.00 56 GLU A O 11
ATOM 18515 N N . ALA A 1 57 ? 4.277 -1.874 -5.676 1.00 0.00 57 ALA A N 11
ATOM 18516 C CA . ALA A 1 57 ? 5.155 -1.813 -4.514 1.00 0.00 57 ALA A CA 11
ATOM 18517 C C . ALA A 1 57 ? 5.993 -3.080 -4.391 1.00 0.00 57 ALA A C 11
ATOM 18518 O O . ALA A 1 57 ? 5.480 -4.192 -4.519 1.00 0.00 57 ALA A O 11
ATOM 18525 N N . THR A 1 58 ? 7.288 -2.906 -4.144 1.00 0.00 58 THR A N 11
ATOM 18526 C CA . THR A 1 58 ? 8.198 -4.036 -4.006 1.00 0.00 58 THR A CA 11
ATOM 18527 C C . THR A 1 58 ? 7.889 -4.841 -2.749 1.00 0.00 58 THR A C 11
ATOM 18528 O O . THR A 1 58 ? 8.069 -4.359 -1.631 1.00 0.00 58 THR A O 11
ATOM 18539 N N . VAL A 1 59 ? 7.423 -6.071 -2.939 1.00 0.00 59 VAL A N 11
ATOM 18540 C CA . VAL A 1 59 ? 7.091 -6.945 -1.820 1.00 0.00 59 VAL A CA 11
ATOM 18541 C C . VAL A 1 59 ? 8.275 -7.826 -1.440 1.00 0.00 59 VAL A C 11
ATOM 18542 O O . VAL A 1 59 ? 9.065 -8.225 -2.295 1.00 0.00 59 VAL A O 11
ATOM 18555 N N . ASN A 1 60 ? 8.392 -8.128 -0.151 1.00 0.00 60 ASN A N 11
ATOM 18556 C CA . ASN A 1 60 ? 9.481 -8.963 0.343 1.00 0.00 60 ASN A CA 11
ATOM 18557 C C . ASN A 1 60 ? 8.950 -10.292 0.873 1.00 0.00 60 ASN A C 11
ATOM 18558 O O . ASN A 1 60 ? 8.546 -10.393 2.031 1.00 0.00 60 ASN A O 11
ATOM 18569 N N . ARG A 1 61 ? 8.954 -11.308 0.017 1.00 0.00 61 ARG A N 11
ATOM 18570 C CA . ARG A 1 61 ? 8.472 -12.631 0.398 1.00 0.00 61 ARG A CA 11
ATOM 18571 C C . ARG A 1 61 ? 9.414 -13.282 1.406 1.00 0.00 61 ARG A C 11
ATOM 18572 O O . ARG A 1 61 ? 9.001 -14.127 2.201 1.00 0.00 61 ARG A O 11
ATOM 18593 N N . LEU A 1 62 ? 10.681 -12.885 1.367 1.00 0.00 62 LEU A N 11
ATOM 18594 C CA . LEU A 1 62 ? 11.682 -13.430 2.276 1.00 0.00 62 LEU A CA 11
ATOM 18595 C C . LEU A 1 62 ? 11.264 -13.231 3.730 1.00 0.00 62 LEU A C 11
ATOM 18596 O O . LEU A 1 62 ? 11.435 -14.121 4.562 1.00 0.00 62 LEU A O 11
ATOM 18612 N N . GLN A 1 63 ? 10.714 -12.058 4.026 1.00 0.00 63 GLN A N 11
ATOM 18613 C CA . GLN A 1 63 ? 10.270 -11.743 5.379 1.00 0.00 63 GLN A CA 11
ATOM 18614 C C . GLN A 1 63 ? 8.748 -11.668 5.449 1.00 0.00 63 GLN A C 11
ATOM 18615 O O . GLN A 1 63 ? 8.190 -10.884 6.216 1.00 0.00 63 GLN A O 11
ATOM 18629 N N . SER A 1 64 ? 8.083 -12.489 4.642 1.00 0.00 64 SER A N 11
ATOM 18630 C CA . SER A 1 64 ? 6.625 -12.512 4.610 1.00 0.00 64 SER A CA 11
ATOM 18631 C C . SER A 1 64 ? 6.092 -13.856 5.099 1.00 0.00 64 SER A C 11
ATOM 18632 O O . SER A 1 64 ? 6.637 -14.909 4.771 1.00 0.00 64 SER A O 11
ATOM 18640 N N . ASN A 1 65 ? 5.023 -13.809 5.887 1.00 0.00 65 ASN A N 11
ATOM 18641 C CA . ASN A 1 65 ? 4.416 -15.022 6.424 1.00 0.00 65 ASN A CA 11
ATOM 18642 C C . ASN A 1 65 ? 2.948 -15.121 6.019 1.00 0.00 65 ASN A C 11
ATOM 18643 O O . ASN A 1 65 ? 2.427 -14.251 5.321 1.00 0.00 65 ASN A O 11
ATOM 18654 N N . GLU A 1 66 ? 2.288 -16.186 6.462 1.00 0.00 66 GLU A N 11
ATOM 18655 C CA . GLU A 1 66 ? 0.880 -16.397 6.146 1.00 0.00 66 GLU A CA 11
ATOM 18656 C C . GLU A 1 66 ? -0.006 -15.441 6.940 1.00 0.00 66 GLU A C 11
ATOM 18657 O O . GLU A 1 66 ? -1.213 -15.364 6.714 1.00 0.00 66 GLU A O 11
ATOM 18669 N N . VAL A 1 67 ? 0.604 -14.714 7.870 1.00 0.00 67 VAL A N 11
ATOM 18670 C CA . VAL A 1 67 ? -0.128 -13.762 8.698 1.00 0.00 67 VAL A CA 11
ATOM 18671 C C . VAL A 1 67 ? 0.538 -12.391 8.678 1.00 0.00 67 VAL A C 11
ATOM 18672 O O . VAL A 1 67 ? 0.048 -11.440 9.288 1.00 0.00 67 VAL A O 11
ATOM 18685 N N . THR A 1 68 ? 1.661 -12.294 7.972 1.00 0.00 68 THR A N 11
ATOM 18686 C CA . THR A 1 68 ? 2.396 -11.040 7.873 1.00 0.00 68 THR A CA 11
ATOM 18687 C C . THR A 1 68 ? 2.841 -10.775 6.440 1.00 0.00 68 THR A C 11
ATOM 18688 O O . THR A 1 68 ? 3.158 -11.704 5.695 1.00 0.00 68 THR A O 11
ATOM 18699 N N . LEU A 1 69 ? 2.863 -9.503 6.057 1.00 0.00 69 LEU A N 11
ATOM 18700 C CA . LEU A 1 69 ? 3.270 -9.115 4.711 1.00 0.00 69 LEU A CA 11
ATOM 18701 C C . LEU A 1 69 ? 4.207 -7.912 4.751 1.00 0.00 69 LEU A C 11
ATOM 18702 O O . LEU A 1 69 ? 3.786 -6.793 5.048 1.00 0.00 69 LEU A O 11
ATOM 18718 N N . THR A 1 70 ? 5.479 -8.149 4.447 1.00 0.00 70 THR A N 11
ATOM 18719 C CA . THR A 1 70 ? 6.476 -7.085 4.447 1.00 0.00 70 THR A CA 11
ATOM 18720 C C . THR A 1 70 ? 6.723 -6.564 3.036 1.00 0.00 70 THR A C 11
ATOM 18721 O O . THR A 1 70 ? 7.198 -7.296 2.167 1.00 0.00 70 THR A O 11
ATOM 18732 N N . LEU A 1 71 ? 6.400 -5.295 2.815 1.00 0.00 71 LEU A N 11
ATOM 18733 C CA . LEU A 1 71 ? 6.588 -4.674 1.508 1.00 0.00 71 LEU A CA 11
ATOM 18734 C C . LEU A 1 71 ? 7.257 -3.311 1.644 1.00 0.00 71 LEU A C 11
ATOM 18735 O O . LEU A 1 71 ? 7.415 -2.791 2.749 1.00 0.00 71 LEU A O 11
ATOM 18751 N N . THR A 1 72 ? 7.648 -2.733 0.512 1.00 0.00 72 THR A N 11
ATOM 18752 C CA . THR A 1 72 ? 8.300 -1.430 0.504 1.00 0.00 72 THR A CA 11
ATOM 18753 C C . THR A 1 72 ? 7.383 -0.361 -0.080 1.00 0.00 72 THR A C 11
ATOM 18754 O O . THR A 1 72 ? 6.962 -0.452 -1.234 1.00 0.00 72 THR A O 11
ATOM 18765 N N . VAL A 1 73 ? 7.078 0.654 0.723 1.00 0.00 73 VAL A N 11
ATOM 18766 C CA . VAL A 1 73 ? 6.212 1.742 0.285 1.00 0.00 73 VAL A CA 11
ATOM 18767 C C . VAL A 1 73 ? 6.699 2.335 -1.032 1.00 0.00 73 VAL A C 11
ATOM 18768 O O . VAL A 1 73 ? 7.837 2.788 -1.155 1.00 0.00 73 VAL A O 11
ATOM 18781 N N . PRO A 1 74 ? 5.817 2.334 -2.043 1.00 0.00 74 PRO A N 11
ATOM 18782 C CA . PRO A 1 74 ? 6.134 2.869 -3.371 1.00 0.00 74 PRO A CA 11
ATOM 18783 C C . PRO A 1 74 ? 6.273 4.388 -3.365 1.00 0.00 74 PRO A C 11
ATOM 18784 O O . PRO A 1 74 ? 5.795 5.060 -2.452 1.00 0.00 74 PRO A O 11
ATOM 18795 N N . GLU A 1 75 ? 6.932 4.921 -4.389 1.00 0.00 75 GLU A N 11
ATOM 18796 C CA . GLU A 1 75 ? 7.135 6.361 -4.500 1.00 0.00 75 GLU A CA 11
ATOM 18797 C C . GLU A 1 75 ? 5.895 7.042 -5.074 1.00 0.00 75 GLU A C 11
ATOM 18798 O O . GLU A 1 75 ? 5.288 6.551 -6.026 1.00 0.00 75 GLU A O 11
ATOM 18810 N N . TYR A 1 76 ? 5.525 8.175 -4.487 1.00 0.00 76 TYR A N 11
ATOM 18811 C CA . TYR A 1 76 ? 4.357 8.922 -4.937 1.00 0.00 76 TYR A CA 11
ATOM 18812 C C . TYR A 1 76 ? 4.668 9.707 -6.207 1.00 0.00 76 TYR A C 11
ATOM 18813 O O . TYR A 1 76 ? 5.831 9.940 -6.537 1.00 0.00 76 TYR A O 11
ATOM 18831 N N . SER A 1 77 ? 3.620 10.114 -6.916 1.00 0.00 77 SER A N 11
ATOM 18832 C CA . SER A 1 77 ? 3.780 10.870 -8.152 1.00 0.00 77 SER A CA 11
ATOM 18833 C C . SER A 1 77 ? 4.460 12.210 -7.885 1.00 0.00 77 SER A C 11
ATOM 18834 O O . SER A 1 77 ? 5.326 12.641 -8.645 1.00 0.00 77 SER A O 11
ATOM 18842 N N . ASN A 1 78 ? 4.060 12.863 -6.799 1.00 0.00 78 ASN A N 11
ATOM 18843 C CA . ASN A 1 78 ? 4.630 14.154 -6.431 1.00 0.00 78 ASN A CA 11
ATOM 18844 C C . ASN A 1 78 ? 5.330 14.073 -5.077 1.00 0.00 78 ASN A C 11
ATOM 18845 O O . ASN A 1 78 ? 4.692 13.857 -4.047 1.00 0.00 78 ASN A O 11
ATOM 18856 N N . LYS A 1 79 ? 6.647 14.250 -5.088 1.00 0.00 79 LYS A N 11
ATOM 18857 C CA . LYS A 1 79 ? 7.436 14.199 -3.863 1.00 0.00 79 LYS A CA 11
ATOM 18858 C C . LYS A 1 79 ? 7.699 15.603 -3.326 1.00 0.00 79 LYS A C 11
ATOM 18859 O O . LYS A 1 79 ? 7.721 15.820 -2.115 1.00 0.00 79 LYS A O 11
ATOM 18878 N N . ARG A 1 80 ? 7.896 16.551 -4.236 1.00 0.00 80 ARG A N 11
ATOM 18879 C CA . ARG A 1 80 ? 8.157 17.934 -3.854 1.00 0.00 80 ARG A CA 11
ATOM 18880 C C . ARG A 1 80 ? 6.867 18.637 -3.443 1.00 0.00 80 ARG A C 11
ATOM 18881 O O . ARG A 1 80 ? 6.546 19.713 -3.947 1.00 0.00 80 ARG A O 11
ATOM 18902 N N . VAL A 1 81 ? 6.130 18.021 -2.524 1.00 0.00 81 VAL A N 11
ATOM 18903 C CA . VAL A 1 81 ? 4.875 18.587 -2.044 1.00 0.00 81 VAL A CA 11
ATOM 18904 C C . VAL A 1 81 ? 5.054 19.243 -0.679 1.00 0.00 81 VAL A C 11
ATOM 18905 O O . VAL A 1 81 ? 5.732 18.704 0.195 1.00 0.00 81 VAL A O 11
ATOM 18918 N N . SER A 1 82 ? 4.441 20.409 -0.504 1.00 0.00 82 SER A N 11
ATOM 18919 C CA . SER A 1 82 ? 4.536 21.141 0.754 1.00 0.00 82 SER A CA 11
ATOM 18920 C C . SER A 1 82 ? 3.588 20.554 1.795 1.00 0.00 82 SER A C 11
ATOM 18921 O O . SER A 1 82 ? 3.779 20.738 2.998 1.00 0.00 82 SER A O 11
ATOM 18929 N N . ARG A 1 83 ? 2.565 19.848 1.325 1.00 0.00 83 ARG A N 11
ATOM 18930 C CA . ARG A 1 83 ? 1.587 19.235 2.215 1.00 0.00 83 ARG A CA 11
ATOM 18931 C C . ARG A 1 83 ? 1.477 17.736 1.952 1.00 0.00 83 ARG A C 11
ATOM 18932 O O . ARG A 1 83 ? 1.712 17.256 0.842 1.00 0.00 83 ARG A O 11
ATOM 18953 N N . PRO A 1 84 ? 1.112 16.977 2.996 1.00 0.00 84 PRO A N 11
ATOM 18954 C CA . PRO A 1 84 ? 0.963 15.521 2.903 1.00 0.00 84 PRO A CA 11
ATOM 18955 C C . PRO A 1 84 ? -0.241 15.115 2.061 1.00 0.00 84 PRO A C 11
ATOM 18956 O O . PRO A 1 84 ? -1.206 15.869 1.934 1.00 0.00 84 PRO A O 11
ATOM 18967 N N . VAL A 1 85 ? -0.180 13.917 1.488 1.00 0.00 85 VAL A N 11
ATOM 18968 C CA . VAL A 1 85 ? -1.267 13.409 0.659 1.00 0.00 85 VAL A CA 11
ATOM 18969 C C . VAL A 1 85 ? -1.865 12.140 1.255 1.00 0.00 85 VAL A C 11
ATOM 18970 O O . VAL A 1 85 ? -1.169 11.359 1.903 1.00 0.00 85 VAL A O 11
ATOM 18983 N N . GLN A 1 86 ? -3.159 11.940 1.029 1.00 0.00 86 GLN A N 11
ATOM 18984 C CA . GLN A 1 86 ? -3.851 10.764 1.544 1.00 0.00 86 GLN A CA 11
ATOM 18985 C C . GLN A 1 86 ? -4.194 9.797 0.416 1.00 0.00 86 GLN A C 11
ATOM 18986 O O . GLN A 1 86 ? -4.946 10.134 -0.498 1.00 0.00 86 GLN A O 11
ATOM 19000 N N . VAL A 1 87 ? -3.637 8.592 0.487 1.00 0.00 87 VAL A N 11
ATOM 19001 C CA . VAL A 1 87 ? -3.884 7.574 -0.528 1.00 0.00 87 VAL A CA 11
ATOM 19002 C C . VAL A 1 87 ? -4.417 6.291 0.099 1.00 0.00 87 VAL A C 11
ATOM 19003 O O . VAL A 1 87 ? -4.415 6.137 1.320 1.00 0.00 87 VAL A O 11
ATOM 19016 N N . TYR A 1 88 ? -4.873 5.372 -0.745 1.00 0.00 88 TYR A N 11
ATOM 19017 C CA . TYR A 1 88 ? -5.412 4.102 -0.274 1.00 0.00 88 TYR A CA 11
ATOM 19018 C C . TYR A 1 88 ? -4.780 2.932 -1.022 1.00 0.00 88 TYR A C 11
ATOM 19019 O O . TYR A 1 88 ? -4.384 3.061 -2.180 1.00 0.00 88 TYR A O 11
ATOM 19037 N N . PHE A 1 89 ? -4.690 1.788 -0.350 1.00 0.00 89 PHE A N 11
ATOM 19038 C CA . PHE A 1 89 ? -4.107 0.594 -0.950 1.00 0.00 89 PHE A CA 11
ATOM 19039 C C . PHE A 1 89 ? -4.845 -0.661 -0.491 1.00 0.00 89 PHE A C 11
ATOM 19040 O O . PHE A 1 89 ? -5.382 -0.709 0.616 1.00 0.00 89 PHE A O 11
ATOM 19057 N N . TYR A 1 90 ? -4.869 -1.673 -1.351 1.00 0.00 90 TYR A N 11
ATOM 19058 C CA . TYR A 1 90 ? -5.544 -2.926 -1.037 1.00 0.00 90 TYR A CA 11
ATOM 19059 C C . TYR A 1 90 ? -4.714 -4.122 -1.496 1.00 0.00 90 TYR A C 11
ATOM 19060 O O . TYR A 1 90 ? -3.765 -3.975 -2.266 1.00 0.00 90 TYR A O 11
ATOM 19078 N N . VAL A 1 91 ? -5.080 -5.306 -1.016 1.00 0.00 91 VAL A N 11
ATOM 19079 C CA . VAL A 1 91 ? -4.371 -6.529 -1.377 1.00 0.00 91 VAL A CA 11
ATOM 19080 C C . VAL A 1 91 ? -5.154 -7.333 -2.408 1.00 0.00 91 VAL A C 11
ATOM 19081 O O . VAL A 1 91 ? -6.297 -7.723 -2.170 1.00 0.00 91 VAL A O 11
ATOM 19094 N N . SER A 1 92 ? -4.531 -7.580 -3.556 1.00 0.00 92 SER A N 11
ATOM 19095 C CA . SER A 1 92 ? -5.170 -8.336 -4.627 1.00 0.00 92 SER A CA 11
ATOM 19096 C C . SER A 1 92 ? -4.947 -9.834 -4.442 1.00 0.00 92 SER A C 11
ATOM 19097 O O . SER A 1 92 ? -3.816 -10.316 -4.501 1.00 0.00 92 SER A O 11
ATOM 19105 N N . ASN A 1 93 ? -6.034 -10.565 -4.218 1.00 0.00 93 ASN A N 11
ATOM 19106 C CA . ASN A 1 93 ? -5.958 -12.008 -4.024 1.00 0.00 93 ASN A CA 11
ATOM 19107 C C . ASN A 1 93 ? -6.958 -12.731 -4.921 1.00 0.00 93 ASN A C 11
ATOM 19108 O O . ASN A 1 93 ? -8.153 -12.772 -4.630 1.00 0.00 93 ASN A O 11
ATOM 19119 N N . GLY A 1 94 ? -6.460 -13.302 -6.013 1.00 0.00 94 GLY A N 11
ATOM 19120 C CA . GLY A 1 94 ? -7.324 -14.017 -6.936 1.00 0.00 94 GLY A CA 11
ATOM 19121 C C . GLY A 1 94 ? -7.823 -13.135 -8.064 1.00 0.00 94 GLY A C 11
ATOM 19122 O O . GLY A 1 94 ? -7.031 -12.503 -8.763 1.00 0.00 94 GLY A O 11
ATOM 19126 N N . ARG A 1 95 ? -9.139 -13.094 -8.242 1.00 0.00 95 ARG A N 11
ATOM 19127 C CA . ARG A 1 95 ? -9.742 -12.286 -9.295 1.00 0.00 95 ARG A CA 11
ATOM 19128 C C . ARG A 1 95 ? -10.801 -11.349 -8.722 1.00 0.00 95 ARG A C 11
ATOM 19129 O O . ARG A 1 95 ? -10.897 -10.187 -9.118 1.00 0.00 95 ARG A O 11
ATOM 19150 N N . ARG A 1 96 ? -11.595 -11.863 -7.788 1.00 0.00 96 ARG A N 11
ATOM 19151 C CA . ARG A 1 96 ? -12.649 -11.073 -7.162 1.00 0.00 96 ARG A CA 11
ATOM 19152 C C . ARG A 1 96 ? -12.347 -10.838 -5.684 1.00 0.00 96 ARG A C 11
ATOM 19153 O O . ARG A 1 96 ? -12.699 -9.799 -5.125 1.00 0.00 96 ARG A O 11
ATOM 19174 N N . LYS A 1 97 ? -11.692 -11.810 -5.058 1.00 0.00 97 LYS A N 11
ATOM 19175 C CA . LYS A 1 97 ? -11.342 -11.710 -3.646 1.00 0.00 97 LYS A CA 11
ATOM 19176 C C . LYS A 1 97 ? -10.290 -10.628 -3.422 1.00 0.00 97 LYS A C 11
ATOM 19177 O O . LYS A 1 97 ? -9.194 -10.690 -3.979 1.00 0.00 97 LYS A O 11
ATOM 19196 N N . ARG A 1 98 ? -10.630 -9.639 -2.602 1.00 0.00 98 ARG A N 11
ATOM 19197 C CA . ARG A 1 98 ? -9.715 -8.544 -2.305 1.00 0.00 98 ARG A CA 11
ATOM 19198 C C . ARG A 1 98 ? -9.819 -8.132 -0.839 1.00 0.00 98 ARG A C 11
ATOM 19199 O O . ARG A 1 98 ? -10.611 -8.691 -0.081 1.00 0.00 98 ARG A O 11
ATOM 19220 N N . SER A 1 99 ? -9.013 -7.150 -0.447 1.00 0.00 99 SER A N 11
ATOM 19221 C CA . SER A 1 99 ? -9.011 -6.665 0.928 1.00 0.00 99 SER A CA 11
ATOM 19222 C C . SER A 1 99 ? -9.579 -5.252 1.007 1.00 0.00 99 SER A C 11
ATOM 19223 O O . SER A 1 99 ? -9.654 -4.529 0.013 1.00 0.00 99 SER A O 11
ATOM 19231 N N . PRO A 1 100 ? -9.989 -4.846 2.218 1.00 0.00 100 PRO A N 11
ATOM 19232 C CA . PRO A 1 100 ? -10.557 -3.516 2.457 1.00 0.00 100 PRO A CA 11
ATOM 19233 C C . PRO A 1 100 ? -9.516 -2.410 2.331 1.00 0.00 100 PRO A C 11
ATOM 19234 O O . PRO A 1 100 ? -8.455 -2.467 2.953 1.00 0.00 100 PRO A O 11
ATOM 19245 N N . THR A 1 101 ? -9.825 -1.401 1.522 1.00 0.00 101 THR A N 11
ATOM 19246 C CA . THR A 1 101 ? -8.916 -0.281 1.314 1.00 0.00 101 THR A CA 11
ATOM 19247 C C . THR A 1 101 ? -8.395 0.258 2.641 1.00 0.00 101 THR A C 11
ATOM 19248 O O . THR A 1 101 ? -9.166 0.495 3.570 1.00 0.00 101 THR A O 11
ATOM 19259 N N . GLN A 1 102 ? -7.082 0.449 2.722 1.00 0.00 102 GLN A N 11
ATOM 19260 C CA . GLN A 1 102 ? -6.459 0.961 3.937 1.00 0.00 102 GLN A CA 11
ATOM 19261 C C . GLN A 1 102 ? -6.174 2.454 3.816 1.00 0.00 102 GLN A C 11
ATOM 19262 O O . GLN A 1 102 ? -5.590 2.906 2.831 1.00 0.00 102 GLN A O 11
ATOM 19276 N N . SER A 1 103 ? -6.590 3.215 4.823 1.00 0.00 103 SER A N 11
ATOM 19277 C CA . SER A 1 103 ? -6.383 4.658 4.827 1.00 0.00 103 SER A CA 11
ATOM 19278 C C . SER A 1 103 ? -4.922 4.997 5.110 1.00 0.00 103 SER A C 11
ATOM 19279 O O . SER A 1 103 ? -4.466 4.926 6.251 1.00 0.00 103 SER A O 11
ATOM 19287 N N . PHE A 1 104 ? -4.193 5.365 4.061 1.00 0.00 104 PHE A N 11
ATOM 19288 C CA . PHE A 1 104 ? -2.784 5.714 4.195 1.00 0.00 104 PHE A CA 11
ATOM 19289 C C . PHE A 1 104 ? -2.538 7.159 3.770 1.00 0.00 104 PHE A C 11
ATOM 19290 O O . PHE A 1 104 ? -3.365 7.766 3.088 1.00 0.00 104 PHE A O 11
ATOM 19307 N N . ARG A 1 105 ? -1.397 7.704 4.179 1.00 0.00 105 ARG A N 11
ATOM 19308 C CA . ARG A 1 105 ? -1.043 9.078 3.843 1.00 0.00 105 ARG A CA 11
ATOM 19309 C C . ARG A 1 105 ? 0.472 9.252 3.791 1.00 0.00 105 ARG A C 11
ATOM 19310 O O . ARG A 1 105 ? 1.195 8.747 4.650 1.00 0.00 105 ARG A O 11
ATOM 19331 N N . PHE A 1 106 ? 0.945 9.968 2.777 1.00 0.00 106 PHE A N 11
ATOM 19332 C CA . PHE A 1 106 ? 2.374 10.207 2.611 1.00 0.00 106 PHE A CA 11
ATOM 19333 C C . PHE A 1 106 ? 2.748 11.611 3.077 1.00 0.00 106 PHE A C 11
ATOM 19334 O O . PHE A 1 106 ? 2.115 12.595 2.693 1.00 0.00 106 PHE A O 11
ATOM 19351 N N . LEU A 1 107 ? 3.781 11.696 3.908 1.00 0.00 107 LEU A N 11
ATOM 19352 C CA . LEU A 1 107 ? 4.241 12.979 4.429 1.00 0.00 107 LEU A CA 11
ATOM 19353 C C . LEU A 1 107 ? 5.364 13.546 3.565 1.00 0.00 107 LEU A C 11
ATOM 19354 O O . LEU A 1 107 ? 6.158 12.813 2.976 1.00 0.00 107 LEU A O 11
ATOM 19370 N N . PRO A 1 108 ? 5.433 14.883 3.489 1.00 0.00 108 PRO A N 11
ATOM 19371 C CA . PRO A 1 108 ? 6.456 15.579 2.702 1.00 0.00 108 PRO A CA 11
ATOM 19372 C C . PRO A 1 108 ? 7.848 15.443 3.311 1.00 0.00 108 PRO A C 11
ATOM 19373 O O . PRO A 1 108 ? 7.993 15.277 4.523 1.00 0.00 108 PRO A O 11
ATOM 19384 N N . VAL A 1 109 ? 8.869 15.515 2.464 1.00 0.00 109 VAL A N 11
ATOM 19385 C CA . VAL A 1 109 ? 10.250 15.401 2.919 1.00 0.00 109 VAL A CA 11
ATOM 19386 C C . VAL A 1 109 ? 10.873 16.776 3.131 1.00 0.00 109 VAL A C 11
ATOM 19387 O O . VAL A 1 109 ? 12.095 16.910 3.208 1.00 0.00 109 VAL A O 11
ATOM 19400 N N . ILE A 1 110 ? 10.026 17.795 3.226 1.00 0.00 110 ILE A N 11
ATOM 19401 C CA . ILE A 1 110 ? 10.494 19.160 3.431 1.00 0.00 110 ILE A CA 11
ATOM 19402 C C . ILE A 1 110 ? 10.613 19.483 4.917 1.00 0.00 110 ILE A C 11
ATOM 19403 O O . ILE A 1 110 ? 9.654 19.332 5.674 1.00 0.00 110 ILE A O 11
ATOM 19419 N N . CYS A 1 111 ? 11.795 19.930 5.326 1.00 0.00 111 CYS A N 11
ATOM 19420 C CA . CYS A 1 111 ? 12.040 20.276 6.722 1.00 0.00 111 CYS A CA 11
ATOM 19421 C C . CYS A 1 111 ? 11.373 21.600 7.079 1.00 0.00 111 CYS A C 11
ATOM 19422 O O . CYS A 1 111 ? 11.010 22.383 6.200 1.00 0.00 111 CYS A O 11
ATOM 19430 N N . LYS A 1 112 ? 11.211 21.845 8.375 1.00 0.00 112 LYS A N 11
ATOM 19431 C CA . LYS A 1 112 ? 10.586 23.073 8.850 1.00 0.00 112 LYS A CA 11
ATOM 19432 C C . LYS A 1 112 ? 11.554 23.877 9.713 1.00 0.00 112 LYS A C 11
ATOM 19433 O O . LYS A 1 112 ? 12.323 23.312 10.490 1.00 0.00 112 LYS A O 11
ATOM 19452 N N . GLU A 1 113 ? 11.509 25.198 9.570 1.00 0.00 113 GLU A N 11
ATOM 19453 C CA . GLU A 1 113 ? 12.383 26.079 10.338 1.00 0.00 113 GLU A CA 11
ATOM 19454 C C . GLU A 1 113 ? 11.966 27.537 10.172 1.00 0.00 113 GLU A C 11
ATOM 19455 O O . GLU A 1 113 ? 11.108 27.858 9.351 1.00 0.00 113 GLU A O 11
ATOM 19467 N N . GLU A 1 114 ? 12.580 28.415 10.959 1.00 0.00 114 GLU A N 11
ATOM 19468 C CA . GLU A 1 114 ? 12.272 29.839 10.900 1.00 0.00 114 GLU A CA 11
ATOM 19469 C C . GLU A 1 114 ? 13.007 30.508 9.742 1.00 0.00 114 GLU A C 11
ATOM 19470 O O . GLU A 1 114 ? 12.868 31.709 9.517 1.00 0.00 114 GLU A O 11
ATOM 19482 N N . GLY A 1 1 ? -16.458 -13.564 19.067 1.00 0.00 1 GLY A N 12
ATOM 19483 C CA . GLY A 1 1 ? -17.513 -14.555 19.171 1.00 0.00 1 GLY A CA 12
ATOM 19484 C C . GLY A 1 1 ? -17.390 -15.645 18.125 1.00 0.00 1 GLY A C 12
ATOM 19485 O O . GLY A 1 1 ? -17.475 -16.831 18.441 1.00 0.00 1 GLY A O 12
ATOM 19489 N N . SER A 1 2 ? -17.191 -15.242 16.874 1.00 0.00 2 SER A N 12
ATOM 19490 C CA . SER A 1 2 ? -17.062 -16.193 15.776 1.00 0.00 2 SER A CA 12
ATOM 19491 C C . SER A 1 2 ? -16.236 -15.600 14.638 1.00 0.00 2 SER A C 12
ATOM 19492 O O . SER A 1 2 ? -16.452 -14.460 14.229 1.00 0.00 2 SER A O 12
ATOM 19500 N N . SER A 1 3 ? -15.290 -16.384 14.132 1.00 0.00 3 SER A N 12
ATOM 19501 C CA . SER A 1 3 ? -14.428 -15.937 13.044 1.00 0.00 3 SER A CA 12
ATOM 19502 C C . SER A 1 3 ? -14.542 -16.870 11.842 1.00 0.00 3 SER A C 12
ATOM 19503 O O . SER A 1 3 ? -13.846 -17.881 11.758 1.00 0.00 3 SER A O 12
ATOM 19511 N N . GLY A 1 4 ? -15.427 -16.521 10.912 1.00 0.00 4 GLY A N 12
ATOM 19512 C CA . GLY A 1 4 ? -15.617 -17.336 9.727 1.00 0.00 4 GLY A CA 12
ATOM 19513 C C . GLY A 1 4 ? -15.479 -16.538 8.446 1.00 0.00 4 GLY A C 12
ATOM 19514 O O . GLY A 1 4 ? -16.475 -16.117 7.858 1.00 0.00 4 GLY A O 12
ATOM 19518 N N . SER A 1 5 ? -14.240 -16.328 8.013 1.00 0.00 5 SER A N 12
ATOM 19519 C CA . SER A 1 5 ? -13.974 -15.570 6.795 1.00 0.00 5 SER A CA 12
ATOM 19520 C C . SER A 1 5 ? -14.240 -16.420 5.557 1.00 0.00 5 SER A C 12
ATOM 19521 O O . SER A 1 5 ? -14.339 -17.644 5.640 1.00 0.00 5 SER A O 12
ATOM 19529 N N . SER A 1 6 ? -14.356 -15.761 4.408 1.00 0.00 6 SER A N 12
ATOM 19530 C CA . SER A 1 6 ? -14.614 -16.455 3.152 1.00 0.00 6 SER A CA 12
ATOM 19531 C C . SER A 1 6 ? -13.334 -16.592 2.334 1.00 0.00 6 SER A C 12
ATOM 19532 O O . SER A 1 6 ? -13.318 -16.318 1.134 1.00 0.00 6 SER A O 12
ATOM 19540 N N . GLY A 1 7 ? -12.260 -17.018 2.993 1.00 0.00 7 GLY A N 12
ATOM 19541 C CA . GLY A 1 7 ? -10.990 -17.184 2.312 1.00 0.00 7 GLY A CA 12
ATOM 19542 C C . GLY A 1 7 ? -10.515 -15.906 1.649 1.00 0.00 7 GLY A C 12
ATOM 19543 O O . GLY A 1 7 ? -9.971 -15.935 0.545 1.00 0.00 7 GLY A O 12
ATOM 19547 N N . LEU A 1 8 ? -10.723 -14.780 2.323 1.00 0.00 8 LEU A N 12
ATOM 19548 C CA . LEU A 1 8 ? -10.314 -13.484 1.792 1.00 0.00 8 LEU A CA 12
ATOM 19549 C C . LEU A 1 8 ? -9.223 -12.861 2.657 1.00 0.00 8 LEU A C 12
ATOM 19550 O O . LEU A 1 8 ? -9.131 -13.111 3.859 1.00 0.00 8 LEU A O 12
ATOM 19566 N N . PRO A 1 9 ? -8.377 -12.028 2.034 1.00 0.00 9 PRO A N 12
ATOM 19567 C CA . PRO A 1 9 ? -7.279 -11.349 2.728 1.00 0.00 9 PRO A CA 12
ATOM 19568 C C . PRO A 1 9 ? -7.777 -10.279 3.693 1.00 0.00 9 PRO A C 12
ATOM 19569 O O . PRO A 1 9 ? -8.639 -9.472 3.347 1.00 0.00 9 PRO A O 12
ATOM 19580 N N . GLN A 1 10 ? -7.227 -10.278 4.904 1.00 0.00 10 GLN A N 12
ATOM 19581 C CA . GLN A 1 10 ? -7.617 -9.306 5.918 1.00 0.00 10 GLN A CA 12
ATOM 19582 C C . GLN A 1 10 ? -6.405 -8.530 6.423 1.00 0.00 10 GLN A C 12
ATOM 19583 O O . GLN A 1 10 ? -5.272 -9.005 6.340 1.00 0.00 10 GLN A O 12
ATOM 19597 N N . VAL A 1 11 ? -6.650 -7.333 6.946 1.00 0.00 11 VAL A N 12
ATOM 19598 C CA . VAL A 1 11 ? -5.579 -6.491 7.465 1.00 0.00 11 VAL A CA 12
ATOM 19599 C C . VAL A 1 11 ? -5.915 -5.969 8.857 1.00 0.00 11 VAL A C 12
ATOM 19600 O O . VAL A 1 11 ? -6.700 -5.033 9.006 1.00 0.00 11 VAL A O 12
ATOM 19613 N N . GLU A 1 12 ? -5.316 -6.580 9.874 1.00 0.00 12 GLU A N 12
ATOM 19614 C CA . GLU A 1 12 ? -5.553 -6.176 11.255 1.00 0.00 12 GLU A CA 12
ATOM 19615 C C . GLU A 1 12 ? -4.963 -4.796 11.527 1.00 0.00 12 GLU A C 12
ATOM 19616 O O . GLU A 1 12 ? -5.669 -3.879 11.944 1.00 0.00 12 GLU A O 12
ATOM 19628 N N . ALA A 1 13 ? -3.663 -4.657 11.287 1.00 0.00 13 ALA A N 12
ATOM 19629 C CA . ALA A 1 13 ? -2.977 -3.389 11.505 1.00 0.00 13 ALA A CA 12
ATOM 19630 C C . ALA A 1 13 ? -1.675 -3.327 10.715 1.00 0.00 13 ALA A C 12
ATOM 19631 O O . ALA A 1 13 ? -1.017 -4.345 10.502 1.00 0.00 13 ALA A O 12
ATOM 19638 N N . TYR A 1 14 ? -1.308 -2.126 10.282 1.00 0.00 14 TYR A N 12
ATOM 19639 C CA . TYR A 1 14 ? -0.085 -1.931 9.512 1.00 0.00 14 TYR A CA 12
ATOM 19640 C C . TYR A 1 14 ? 0.915 -1.076 10.285 1.00 0.00 14 TYR A C 12
ATOM 19641 O O . TYR A 1 14 ? 0.573 -0.462 11.295 1.00 0.00 14 TYR A O 12
ATOM 19659 N N . SER A 1 15 ? 2.153 -1.042 9.801 1.00 0.00 15 SER A N 12
ATOM 19660 C CA . SER A 1 15 ? 3.204 -0.265 10.446 1.00 0.00 15 SER A CA 12
ATOM 19661 C C . SER A 1 15 ? 4.376 -0.040 9.495 1.00 0.00 15 SER A C 12
ATOM 19662 O O . SER A 1 15 ? 4.826 -0.950 8.798 1.00 0.00 15 SER A O 12
ATOM 19670 N N . PRO A 1 16 ? 4.883 1.201 9.464 1.00 0.00 16 PRO A N 12
ATOM 19671 C CA . PRO A 1 16 ? 4.355 2.292 10.288 1.00 0.00 16 PRO A CA 12
ATOM 19672 C C . PRO A 1 16 ? 2.969 2.741 9.838 1.00 0.00 16 PRO A C 12
ATOM 19673 O O . PRO A 1 16 ? 2.569 2.502 8.699 1.00 0.00 16 PRO A O 12
ATOM 19684 N N . SER A 1 17 ? 2.242 3.394 10.739 1.00 0.00 17 SER A N 12
ATOM 19685 C CA . SER A 1 17 ? 0.899 3.874 10.434 1.00 0.00 17 SER A CA 12
ATOM 19686 C C . SER A 1 17 ? 0.918 4.818 9.236 1.00 0.00 17 SER A C 12
ATOM 19687 O O . SER A 1 17 ? -0.044 4.890 8.473 1.00 0.00 17 SER A O 12
ATOM 19695 N N . ALA A 1 18 ? 2.022 5.542 9.079 1.00 0.00 18 ALA A N 12
ATOM 19696 C CA . ALA A 1 18 ? 2.169 6.481 7.974 1.00 0.00 18 ALA A CA 12
ATOM 19697 C C . ALA A 1 18 ? 3.585 6.449 7.410 1.00 0.00 18 ALA A C 12
ATOM 19698 O O . ALA A 1 18 ? 4.455 5.749 7.931 1.00 0.00 18 ALA A O 12
ATOM 19705 N N . CYS A 1 19 ? 3.810 7.209 6.344 1.00 0.00 19 CYS A N 12
ATOM 19706 C CA . CYS A 1 19 ? 5.122 7.265 5.709 1.00 0.00 19 CYS A CA 12
ATOM 19707 C C . CYS A 1 19 ? 5.227 8.474 4.785 1.00 0.00 19 CYS A C 12
ATOM 19708 O O . CYS A 1 19 ? 4.267 9.228 4.621 1.00 0.00 19 CYS A O 12
ATOM 19716 N N . SER A 1 20 ? 6.399 8.655 4.186 1.00 0.00 20 SER A N 12
ATOM 19717 C CA . SER A 1 20 ? 6.632 9.775 3.282 1.00 0.00 20 SER A CA 12
ATOM 19718 C C . SER A 1 20 ? 6.335 9.380 1.839 1.00 0.00 20 SER A C 12
ATOM 19719 O O . SER A 1 20 ? 6.589 8.248 1.428 1.00 0.00 20 SER A O 12
ATOM 19727 N N . VAL A 1 21 ? 5.795 10.323 1.073 1.00 0.00 21 VAL A N 12
ATOM 19728 C CA . VAL A 1 21 ? 5.464 10.076 -0.325 1.00 0.00 21 VAL A CA 12
ATOM 19729 C C . VAL A 1 21 ? 6.571 9.294 -1.022 1.00 0.00 21 VAL A C 12
ATOM 19730 O O . VAL A 1 21 ? 6.311 8.502 -1.928 1.00 0.00 21 VAL A O 12
ATOM 19743 N N . ARG A 1 22 ? 7.808 9.522 -0.594 1.00 0.00 22 ARG A N 12
ATOM 19744 C CA . ARG A 1 22 ? 8.957 8.839 -1.177 1.00 0.00 22 ARG A CA 12
ATOM 19745 C C . ARG A 1 22 ? 8.989 7.372 -0.757 1.00 0.00 22 ARG A C 12
ATOM 19746 O O . ARG A 1 22 ? 9.362 6.500 -1.540 1.00 0.00 22 ARG A O 12
ATOM 19767 N N . GLY A 1 23 ? 8.594 7.109 0.485 1.00 0.00 23 GLY A N 12
ATOM 19768 C CA . GLY A 1 23 ? 8.586 5.747 0.987 1.00 0.00 23 GLY A CA 12
ATOM 19769 C C . GLY A 1 23 ? 9.983 5.200 1.202 1.00 0.00 23 GLY A C 12
ATOM 19770 O O . GLY A 1 23 ? 10.838 5.870 1.779 1.00 0.00 23 GLY A O 12
ATOM 19774 N N . GLY A 1 24 ? 10.215 3.976 0.737 1.00 0.00 24 GLY A N 12
ATOM 19775 C CA . GLY A 1 24 ? 11.519 3.358 0.892 1.00 0.00 24 GLY A CA 12
ATOM 19776 C C . GLY A 1 24 ? 11.779 2.901 2.314 1.00 0.00 24 GLY A C 12
ATOM 19777 O O . GLY A 1 24 ? 12.901 2.999 2.808 1.00 0.00 24 GLY A O 12
ATOM 19781 N N . GLU A 1 25 ? 10.738 2.402 2.973 1.00 0.00 25 GLU A N 12
ATOM 19782 C CA . GLU A 1 25 ? 10.859 1.931 4.347 1.00 0.00 25 GLU A CA 12
ATOM 19783 C C . GLU A 1 25 ? 10.221 0.554 4.509 1.00 0.00 25 GLU A C 12
ATOM 19784 O O . GLU A 1 25 ? 9.575 0.048 3.592 1.00 0.00 25 GLU A O 12
ATOM 19796 N N . GLU A 1 26 ? 10.409 -0.045 5.680 1.00 0.00 26 GLU A N 12
ATOM 19797 C CA . GLU A 1 26 ? 9.853 -1.364 5.961 1.00 0.00 26 GLU A CA 12
ATOM 19798 C C . GLU A 1 26 ? 8.406 -1.255 6.432 1.00 0.00 26 GLU A C 12
ATOM 19799 O O . GLU A 1 26 ? 8.138 -0.858 7.567 1.00 0.00 26 GLU A O 12
ATOM 19811 N N . LEU A 1 27 ? 7.476 -1.610 5.552 1.00 0.00 27 LEU A N 12
ATOM 19812 C CA . LEU A 1 27 ? 6.055 -1.552 5.876 1.00 0.00 27 LEU A CA 12
ATOM 19813 C C . LEU A 1 27 ? 5.504 -2.946 6.160 1.00 0.00 27 LEU A C 12
ATOM 19814 O O . LEU A 1 27 ? 5.293 -3.740 5.243 1.00 0.00 27 LEU A O 12
ATOM 19830 N N . VAL A 1 28 ? 5.271 -3.236 7.436 1.00 0.00 28 VAL A N 12
ATOM 19831 C CA . VAL A 1 28 ? 4.742 -4.533 7.841 1.00 0.00 28 VAL A CA 12
ATOM 19832 C C . VAL A 1 28 ? 3.219 -4.508 7.907 1.00 0.00 28 VAL A C 12
ATOM 19833 O O . VAL A 1 28 ? 2.628 -3.631 8.537 1.00 0.00 28 VAL A O 12
ATOM 19846 N N . LEU A 1 29 ? 2.588 -5.477 7.253 1.00 0.00 29 LEU A N 12
ATOM 19847 C CA . LEU A 1 29 ? 1.132 -5.568 7.237 1.00 0.00 29 LEU A CA 12
ATOM 19848 C C . LEU A 1 29 ? 0.651 -6.749 8.074 1.00 0.00 29 LEU A C 12
ATOM 19849 O O . LEU A 1 29 ? 0.942 -7.904 7.763 1.00 0.00 29 LEU A O 12
ATOM 19865 N N . THR A 1 30 ? -0.090 -6.452 9.137 1.00 0.00 30 THR A N 12
ATOM 19866 C CA . THR A 1 30 ? -0.612 -7.489 10.018 1.00 0.00 30 THR A CA 12
ATOM 19867 C C . THR A 1 30 ? -1.988 -7.958 9.559 1.00 0.00 30 THR A C 12
ATOM 19868 O O . THR A 1 30 ? -2.809 -7.160 9.110 1.00 0.00 30 THR A O 12
ATOM 19879 N N . GLY A 1 31 ? -2.233 -9.260 9.675 1.00 0.00 31 GLY A N 12
ATOM 19880 C CA . GLY A 1 31 ? -3.511 -9.814 9.267 1.00 0.00 31 GLY A CA 12
ATOM 19881 C C . GLY A 1 31 ? -3.507 -11.329 9.247 1.00 0.00 31 GLY A C 12
ATOM 19882 O O . GLY A 1 31 ? -2.730 -11.964 9.962 1.00 0.00 31 GLY A O 12
ATOM 19886 N N . SER A 1 32 ? -4.376 -11.911 8.428 1.00 0.00 32 SER A N 12
ATOM 19887 C CA . SER A 1 32 ? -4.474 -13.363 8.322 1.00 0.00 32 SER A CA 12
ATOM 19888 C C . SER A 1 32 ? -4.925 -13.776 6.925 1.00 0.00 32 SER A C 12
ATOM 19889 O O . SER A 1 32 ? -5.324 -12.939 6.116 1.00 0.00 32 SER A O 12
ATOM 19897 N N . ASN A 1 33 ? -4.858 -15.075 6.648 1.00 0.00 33 ASN A N 12
ATOM 19898 C CA . ASN A 1 33 ? -5.259 -15.601 5.348 1.00 0.00 33 ASN A CA 12
ATOM 19899 C C . ASN A 1 33 ? -4.559 -14.851 4.219 1.00 0.00 33 ASN A C 12
ATOM 19900 O O . ASN A 1 33 ? -5.202 -14.383 3.278 1.00 0.00 33 ASN A O 12
ATOM 19911 N N . PHE A 1 34 ? -3.239 -14.742 4.318 1.00 0.00 34 PHE A N 12
ATOM 19912 C CA . PHE A 1 34 ? -2.451 -14.049 3.305 1.00 0.00 34 PHE A CA 12
ATOM 19913 C C . PHE A 1 34 ? -1.860 -15.038 2.305 1.00 0.00 34 PHE A C 12
ATOM 19914 O O . PHE A 1 34 ? -1.898 -16.251 2.517 1.00 0.00 34 PHE A O 12
ATOM 19931 N N . LEU A 1 35 ? -1.316 -14.512 1.213 1.00 0.00 35 LEU A N 12
ATOM 19932 C CA . LEU A 1 35 ? -0.717 -15.348 0.178 1.00 0.00 35 LEU A CA 12
ATOM 19933 C C . LEU A 1 35 ? 0.779 -15.075 0.055 1.00 0.00 35 LEU A C 12
ATOM 19934 O O . LEU A 1 35 ? 1.261 -13.982 0.351 1.00 0.00 35 LEU A O 12
ATOM 19950 N N . PRO A 1 36 ? 1.531 -16.090 -0.393 1.00 0.00 36 PRO A N 12
ATOM 19951 C CA . PRO A 1 36 ? 2.983 -15.983 -0.569 1.00 0.00 36 PRO A CA 12
ATOM 19952 C C . PRO A 1 36 ? 3.361 -15.063 -1.725 1.00 0.00 36 PRO A C 12
ATOM 19953 O O . PRO A 1 36 ? 4.459 -14.508 -1.754 1.00 0.00 36 PRO A O 12
ATOM 19964 N N . ASP A 1 37 ? 2.445 -14.907 -2.674 1.00 0.00 37 ASP A N 12
ATOM 19965 C CA . ASP A 1 37 ? 2.682 -14.053 -3.832 1.00 0.00 37 ASP A CA 12
ATOM 19966 C C . ASP A 1 37 ? 1.640 -12.941 -3.909 1.00 0.00 37 ASP A C 12
ATOM 19967 O O . ASP A 1 37 ? 1.244 -12.522 -4.996 1.00 0.00 37 ASP A O 12
ATOM 19976 N N . SER A 1 38 ? 1.200 -12.467 -2.747 1.00 0.00 38 SER A N 12
ATOM 19977 C CA . SER A 1 38 ? 0.201 -11.407 -2.683 1.00 0.00 38 SER A CA 12
ATOM 19978 C C . SER A 1 38 ? 0.701 -10.146 -3.381 1.00 0.00 38 SER A C 12
ATOM 19979 O O . SER A 1 38 ? 1.907 -9.920 -3.492 1.00 0.00 38 SER A O 12
ATOM 19987 N N . LYS A 1 39 ? -0.233 -9.326 -3.849 1.00 0.00 39 LYS A N 12
ATOM 19988 C CA . LYS A 1 39 ? 0.110 -8.086 -4.536 1.00 0.00 39 LYS A CA 12
ATOM 19989 C C . LYS A 1 39 ? -0.402 -6.876 -3.761 1.00 0.00 39 LYS A C 12
ATOM 19990 O O . LYS A 1 39 ? -1.403 -6.960 -3.049 1.00 0.00 39 LYS A O 12
ATOM 20009 N N . VAL A 1 40 ? 0.290 -5.750 -3.906 1.00 0.00 40 VAL A N 12
ATOM 20010 C CA . VAL A 1 40 ? -0.097 -4.522 -3.222 1.00 0.00 40 VAL A CA 12
ATOM 20011 C C . VAL A 1 40 ? 0.034 -3.315 -4.144 1.00 0.00 40 VAL A C 12
ATOM 20012 O O . VAL A 1 40 ? 1.120 -3.012 -4.638 1.00 0.00 40 VAL A O 12
ATOM 20025 N N . VAL A 1 41 ? -1.081 -2.628 -4.372 1.00 0.00 41 VAL A N 12
ATOM 20026 C CA . VAL A 1 41 ? -1.091 -1.452 -5.234 1.00 0.00 41 VAL A CA 12
ATOM 20027 C C . VAL A 1 41 ? -1.760 -0.270 -4.542 1.00 0.00 41 VAL A C 12
ATOM 20028 O O . VAL A 1 41 ? -2.647 -0.446 -3.706 1.00 0.00 41 VAL A O 12
ATOM 20041 N N . PHE A 1 42 ? -1.331 0.937 -4.897 1.00 0.00 42 PHE A N 12
ATOM 20042 C CA . PHE A 1 42 ? -1.888 2.150 -4.310 1.00 0.00 42 PHE A CA 12
ATOM 20043 C C . PHE A 1 42 ? -2.832 2.844 -5.288 1.00 0.00 42 PHE A C 12
ATOM 20044 O O . PHE A 1 42 ? -2.813 2.566 -6.488 1.00 0.00 42 PHE A O 12
ATOM 20061 N N . ILE A 1 43 ? -3.656 3.746 -4.767 1.00 0.00 43 ILE A N 12
ATOM 20062 C CA . ILE A 1 43 ? -4.607 4.479 -5.594 1.00 0.00 43 ILE A CA 12
ATOM 20063 C C . ILE A 1 43 ? -4.581 5.969 -5.270 1.00 0.00 43 ILE A C 12
ATOM 20064 O O . ILE A 1 43 ? -4.180 6.370 -4.178 1.00 0.00 43 ILE A O 12
ATOM 20080 N N . GLU A 1 44 ? -5.015 6.784 -6.227 1.00 0.00 44 GLU A N 12
ATOM 20081 C CA . GLU A 1 44 ? -5.042 8.231 -6.042 1.00 0.00 44 GLU A CA 12
ATOM 20082 C C . GLU A 1 44 ? -6.288 8.837 -6.682 1.00 0.00 44 GLU A C 12
ATOM 20083 O O . GLU A 1 44 ? -6.537 8.657 -7.874 1.00 0.00 44 GLU A O 12
ATOM 20095 N N . ARG A 1 45 ? -7.067 9.556 -5.880 1.00 0.00 45 ARG A N 12
ATOM 20096 C CA . ARG A 1 45 ? -8.288 10.187 -6.366 1.00 0.00 45 ARG A CA 12
ATOM 20097 C C . ARG A 1 45 ? -7.996 11.579 -6.921 1.00 0.00 45 ARG A C 12
ATOM 20098 O O . ARG A 1 45 ? -7.311 12.380 -6.287 1.00 0.00 45 ARG A O 12
ATOM 20119 N N . GLY A 1 46 ? -8.522 11.858 -8.110 1.00 0.00 46 GLY A N 12
ATOM 20120 C CA . GLY A 1 46 ? -8.307 13.152 -8.731 1.00 0.00 46 GLY A CA 12
ATOM 20121 C C . GLY A 1 46 ? -9.537 14.036 -8.671 1.00 0.00 46 GLY A C 12
ATOM 20122 O O . GLY A 1 46 ? -10.633 13.589 -8.332 1.00 0.00 46 GLY A O 12
ATOM 20126 N N . PRO A 1 47 ? -9.362 15.323 -9.004 1.00 0.00 47 PRO A N 12
ATOM 20127 C CA . PRO A 1 47 ? -10.456 16.299 -8.993 1.00 0.00 47 PRO A CA 12
ATOM 20128 C C . PRO A 1 47 ? -11.469 16.047 -10.105 1.00 0.00 47 PRO A C 12
ATOM 20129 O O . PRO A 1 47 ? -12.496 16.721 -10.187 1.00 0.00 47 PRO A O 12
ATOM 20140 N N . ASP A 1 48 ? -11.173 15.073 -10.958 1.00 0.00 48 ASP A N 12
ATOM 20141 C CA . ASP A 1 48 ? -12.059 14.731 -12.065 1.00 0.00 48 ASP A CA 12
ATOM 20142 C C . ASP A 1 48 ? -13.268 13.943 -11.570 1.00 0.00 48 ASP A C 12
ATOM 20143 O O . ASP A 1 48 ? -14.403 14.221 -11.955 1.00 0.00 48 ASP A O 12
ATOM 20152 N N . GLY A 1 49 ? -13.016 12.958 -10.713 1.00 0.00 49 GLY A N 12
ATOM 20153 C CA . GLY A 1 49 ? -14.093 12.144 -10.180 1.00 0.00 49 GLY A CA 12
ATOM 20154 C C . GLY A 1 49 ? -13.692 10.693 -10.005 1.00 0.00 49 GLY A C 12
ATOM 20155 O O . GLY A 1 49 ? -14.170 10.014 -9.097 1.00 0.00 49 GLY A O 12
ATOM 20159 N N . LYS A 1 50 ? -12.811 10.215 -10.878 1.00 0.00 50 LYS A N 12
ATOM 20160 C CA . LYS A 1 50 ? -12.345 8.835 -10.818 1.00 0.00 50 LYS A CA 12
ATOM 20161 C C . LYS A 1 50 ? -10.869 8.775 -10.439 1.00 0.00 50 LYS A C 12
ATOM 20162 O O . LYS A 1 50 ? -10.110 9.707 -10.711 1.00 0.00 50 LYS A O 12
ATOM 20181 N N . LEU A 1 51 ? -10.467 7.675 -9.813 1.00 0.00 51 LEU A N 12
ATOM 20182 C CA . LEU A 1 51 ? -9.081 7.493 -9.399 1.00 0.00 51 LEU A CA 12
ATOM 20183 C C . LEU A 1 51 ? -8.329 6.606 -10.386 1.00 0.00 51 LEU A C 12
ATOM 20184 O O . LEU A 1 51 ? -8.866 5.611 -10.873 1.00 0.00 51 LEU A O 12
ATOM 20200 N N . GLN A 1 52 ? -7.085 6.972 -10.675 1.00 0.00 52 GLN A N 12
ATOM 20201 C CA . GLN A 1 52 ? -6.260 6.208 -11.603 1.00 0.00 52 GLN A CA 12
ATOM 20202 C C . GLN A 1 52 ? -4.779 6.374 -11.278 1.00 0.00 52 GLN A C 12
ATOM 20203 O O . GLN A 1 52 ? -4.186 7.416 -11.555 1.00 0.00 52 GLN A O 12
ATOM 20217 N N . TRP A 1 53 ? -4.188 5.340 -10.690 1.00 0.00 53 TRP A N 12
ATOM 20218 C CA . TRP A 1 53 ? -2.775 5.372 -10.327 1.00 0.00 53 TRP A CA 12
ATOM 20219 C C . TRP A 1 53 ? -2.182 3.967 -10.324 1.00 0.00 53 TRP A C 12
ATOM 20220 O O . TRP A 1 53 ? -2.531 3.140 -9.482 1.00 0.00 53 TRP A O 12
ATOM 20241 N N . GLU A 1 54 ? -1.285 3.706 -11.269 1.00 0.00 54 GLU A N 12
ATOM 20242 C CA . GLU A 1 54 ? -0.645 2.400 -11.373 1.00 0.00 54 GLU A CA 12
ATOM 20243 C C . GLU A 1 54 ? 0.774 2.443 -10.812 1.00 0.00 54 GLU A C 12
ATOM 20244 O O . GLU A 1 54 ? 1.682 2.992 -11.436 1.00 0.00 54 GLU A O 12
ATOM 20256 N N . GLU A 1 55 ? 0.955 1.861 -9.631 1.00 0.00 55 GLU A N 12
ATOM 20257 C CA . GLU A 1 55 ? 2.263 1.834 -8.986 1.00 0.00 55 GLU A CA 12
ATOM 20258 C C . GLU A 1 55 ? 2.454 0.542 -8.197 1.00 0.00 55 GLU A C 12
ATOM 20259 O O . GLU A 1 55 ? 1.719 0.267 -7.250 1.00 0.00 55 GLU A O 12
ATOM 20271 N N . GLU A 1 56 ? 3.447 -0.247 -8.597 1.00 0.00 56 GLU A N 12
ATOM 20272 C CA . GLU A 1 56 ? 3.734 -1.511 -7.928 1.00 0.00 56 GLU A CA 12
ATOM 20273 C C . GLU A 1 56 ? 4.791 -1.324 -6.843 1.00 0.00 56 GLU A C 12
ATOM 20274 O O . GLU A 1 56 ? 5.771 -0.605 -7.034 1.00 0.00 56 GLU A O 12
ATOM 20286 N N . ALA A 1 57 ? 4.583 -1.978 -5.705 1.00 0.00 57 ALA A N 12
ATOM 20287 C CA . ALA A 1 57 ? 5.518 -1.886 -4.590 1.00 0.00 57 ALA A CA 12
ATOM 20288 C C . ALA A 1 57 ? 6.220 -3.219 -4.351 1.00 0.00 57 ALA A C 12
ATOM 20289 O O . ALA A 1 57 ? 5.594 -4.278 -4.387 1.00 0.00 57 ALA A O 12
ATOM 20296 N N . THR A 1 58 ? 7.526 -3.159 -4.108 1.00 0.00 58 THR A N 12
ATOM 20297 C CA . THR A 1 58 ? 8.314 -4.361 -3.866 1.00 0.00 58 THR A CA 12
ATOM 20298 C C . THR A 1 58 ? 7.778 -5.137 -2.668 1.00 0.00 58 THR A C 12
ATOM 20299 O O . THR A 1 58 ? 7.308 -4.549 -1.694 1.00 0.00 58 THR A O 12
ATOM 20310 N N . VAL A 1 59 ? 7.853 -6.462 -2.746 1.00 0.00 59 VAL A N 12
ATOM 20311 C CA . VAL A 1 59 ? 7.377 -7.319 -1.667 1.00 0.00 59 VAL A CA 12
ATOM 20312 C C . VAL A 1 59 ? 8.444 -8.326 -1.254 1.00 0.00 59 VAL A C 12
ATOM 20313 O O . VAL A 1 59 ? 9.081 -8.953 -2.099 1.00 0.00 59 VAL A O 12
ATOM 20326 N N . ASN A 1 60 ? 8.634 -8.476 0.053 1.00 0.00 60 ASN A N 12
ATOM 20327 C CA . ASN A 1 60 ? 9.625 -9.408 0.580 1.00 0.00 60 ASN A CA 12
ATOM 20328 C C . ASN A 1 60 ? 8.968 -10.716 1.008 1.00 0.00 60 ASN A C 12
ATOM 20329 O O . ASN A 1 60 ? 8.359 -10.797 2.076 1.00 0.00 60 ASN A O 12
ATOM 20340 N N . ARG A 1 61 ? 9.095 -11.739 0.169 1.00 0.00 61 ARG A N 12
ATOM 20341 C CA . ARG A 1 61 ? 8.513 -13.044 0.461 1.00 0.00 61 ARG A CA 12
ATOM 20342 C C . ARG A 1 61 ? 9.249 -13.722 1.613 1.00 0.00 61 ARG A C 12
ATOM 20343 O O . ARG A 1 61 ? 8.651 -14.462 2.396 1.00 0.00 61 ARG A O 12
ATOM 20364 N N . LEU A 1 62 ? 10.549 -13.465 1.711 1.00 0.00 62 LEU A N 12
ATOM 20365 C CA . LEU A 1 62 ? 11.367 -14.051 2.767 1.00 0.00 62 LEU A CA 12
ATOM 20366 C C . LEU A 1 62 ? 10.699 -13.885 4.128 1.00 0.00 62 LEU A C 12
ATOM 20367 O O . LEU A 1 62 ? 10.590 -14.840 4.897 1.00 0.00 62 LEU A O 12
ATOM 20383 N N . GLN A 1 63 ? 10.253 -12.667 4.418 1.00 0.00 63 GLN A N 12
ATOM 20384 C CA . GLN A 1 63 ? 9.595 -12.377 5.686 1.00 0.00 63 GLN A CA 12
ATOM 20385 C C . GLN A 1 63 ? 8.103 -12.687 5.609 1.00 0.00 63 GLN A C 12
ATOM 20386 O O . GLN A 1 63 ? 7.529 -13.255 6.538 1.00 0.00 63 GLN A O 12
ATOM 20400 N N . SER A 1 64 ? 7.482 -12.311 4.496 1.00 0.00 64 SER A N 12
ATOM 20401 C CA . SER A 1 64 ? 6.057 -12.545 4.299 1.00 0.00 64 SER A CA 12
ATOM 20402 C C . SER A 1 64 ? 5.664 -13.939 4.779 1.00 0.00 64 SER A C 12
ATOM 20403 O O . SER A 1 64 ? 6.369 -14.915 4.527 1.00 0.00 64 SER A O 12
ATOM 20411 N N . ASN A 1 65 ? 4.533 -14.022 5.473 1.00 0.00 65 ASN A N 12
ATOM 20412 C CA . ASN A 1 65 ? 4.046 -15.296 5.990 1.00 0.00 65 ASN A CA 12
ATOM 20413 C C . ASN A 1 65 ? 2.544 -15.437 5.760 1.00 0.00 65 ASN A C 12
ATOM 20414 O O . ASN A 1 65 ? 1.878 -14.488 5.350 1.00 0.00 65 ASN A O 12
ATOM 20425 N N . GLU A 1 66 ? 2.020 -16.629 6.027 1.00 0.00 66 GLU A N 12
ATOM 20426 C CA . GLU A 1 66 ? 0.597 -16.894 5.849 1.00 0.00 66 GLU A CA 12
ATOM 20427 C C . GLU A 1 66 ? -0.246 -15.838 6.557 1.00 0.00 66 GLU A C 12
ATOM 20428 O O . GLU A 1 66 ? -1.415 -15.637 6.228 1.00 0.00 66 GLU A O 12
ATOM 20440 N N . VAL A 1 67 ? 0.356 -15.166 7.533 1.00 0.00 67 VAL A N 12
ATOM 20441 C CA . VAL A 1 67 ? -0.339 -14.130 8.289 1.00 0.00 67 VAL A CA 12
ATOM 20442 C C . VAL A 1 67 ? 0.522 -12.879 8.425 1.00 0.00 67 VAL A C 12
ATOM 20443 O O . VAL A 1 67 ? 0.430 -12.152 9.415 1.00 0.00 67 VAL A O 12
ATOM 20456 N N . THR A 1 68 ? 1.360 -12.632 7.423 1.00 0.00 68 THR A N 12
ATOM 20457 C CA . THR A 1 68 ? 2.238 -11.469 7.430 1.00 0.00 68 THR A CA 12
ATOM 20458 C C . THR A 1 68 ? 2.622 -11.061 6.012 1.00 0.00 68 THR A C 12
ATOM 20459 O O . THR A 1 68 ? 2.861 -11.911 5.153 1.00 0.00 68 THR A O 12
ATOM 20470 N N . LEU A 1 69 ? 2.679 -9.755 5.772 1.00 0.00 69 LEU A N 12
ATOM 20471 C CA . LEU A 1 69 ? 3.034 -9.234 4.457 1.00 0.00 69 LEU A CA 12
ATOM 20472 C C . LEU A 1 69 ? 4.021 -8.077 4.578 1.00 0.00 69 LEU A C 12
ATOM 20473 O O . LEU A 1 69 ? 3.649 -6.965 4.953 1.00 0.00 69 LEU A O 12
ATOM 20489 N N . THR A 1 70 ? 5.283 -8.347 4.257 1.00 0.00 70 THR A N 12
ATOM 20490 C CA . THR A 1 70 ? 6.324 -7.329 4.329 1.00 0.00 70 THR A CA 12
ATOM 20491 C C . THR A 1 70 ? 6.598 -6.725 2.957 1.00 0.00 70 THR A C 12
ATOM 20492 O O . THR A 1 70 ? 7.025 -7.422 2.035 1.00 0.00 70 THR A O 12
ATOM 20503 N N . LEU A 1 71 ? 6.353 -5.426 2.828 1.00 0.00 71 LEU A N 12
ATOM 20504 C CA . LEU A 1 71 ? 6.574 -4.727 1.566 1.00 0.00 71 LEU A CA 12
ATOM 20505 C C . LEU A 1 71 ? 7.236 -3.374 1.803 1.00 0.00 71 LEU A C 12
ATOM 20506 O O . LEU A 1 71 ? 7.391 -2.936 2.943 1.00 0.00 71 LEU A O 12
ATOM 20522 N N . THR A 1 72 ? 7.624 -2.712 0.716 1.00 0.00 72 THR A N 12
ATOM 20523 C CA . THR A 1 72 ? 8.268 -1.408 0.805 1.00 0.00 72 THR A CA 12
ATOM 20524 C C . THR A 1 72 ? 7.371 -0.313 0.239 1.00 0.00 72 THR A C 12
ATOM 20525 O O . THR A 1 72 ? 6.821 -0.450 -0.853 1.00 0.00 72 THR A O 12
ATOM 20536 N N . VAL A 1 73 ? 7.229 0.776 0.990 1.00 0.00 73 VAL A N 12
ATOM 20537 C CA . VAL A 1 73 ? 6.400 1.896 0.562 1.00 0.00 73 VAL A CA 12
ATOM 20538 C C . VAL A 1 73 ? 6.846 2.421 -0.799 1.00 0.00 73 VAL A C 12
ATOM 20539 O O . VAL A 1 73 ? 7.995 2.815 -0.994 1.00 0.00 73 VAL A O 12
ATOM 20552 N N . PRO A 1 74 ? 5.914 2.427 -1.764 1.00 0.00 74 PRO A N 12
ATOM 20553 C CA . PRO A 1 74 ? 6.187 2.903 -3.124 1.00 0.00 74 PRO A CA 12
ATOM 20554 C C . PRO A 1 74 ? 6.395 4.412 -3.179 1.00 0.00 74 PRO A C 12
ATOM 20555 O O . PRO A 1 74 ? 6.136 5.119 -2.207 1.00 0.00 74 PRO A O 12
ATOM 20566 N N . GLU A 1 75 ? 6.865 4.898 -4.324 1.00 0.00 75 GLU A N 12
ATOM 20567 C CA . GLU A 1 75 ? 7.109 6.324 -4.505 1.00 0.00 75 GLU A CA 12
ATOM 20568 C C . GLU A 1 75 ? 5.881 7.016 -5.092 1.00 0.00 75 GLU A C 12
ATOM 20569 O O . GLU A 1 75 ? 5.189 6.457 -5.943 1.00 0.00 75 GLU A O 12
ATOM 20581 N N . TYR A 1 76 ? 5.619 8.233 -4.631 1.00 0.00 76 TYR A N 12
ATOM 20582 C CA . TYR A 1 76 ? 4.474 9.000 -5.108 1.00 0.00 76 TYR A CA 12
ATOM 20583 C C . TYR A 1 76 ? 4.744 9.578 -6.494 1.00 0.00 76 TYR A C 12
ATOM 20584 O O . TYR A 1 76 ? 5.881 9.584 -6.966 1.00 0.00 76 TYR A O 12
ATOM 20602 N N . SER A 1 77 ? 3.690 10.064 -7.141 1.00 0.00 77 SER A N 12
ATOM 20603 C CA . SER A 1 77 ? 3.811 10.642 -8.474 1.00 0.00 77 SER A CA 12
ATOM 20604 C C . SER A 1 77 ? 4.279 12.092 -8.398 1.00 0.00 77 SER A C 12
ATOM 20605 O O . SER A 1 77 ? 5.200 12.496 -9.106 1.00 0.00 77 SER A O 12
ATOM 20613 N N . ASN A 1 78 ? 3.636 12.870 -7.532 1.00 0.00 78 ASN A N 12
ATOM 20614 C CA . ASN A 1 78 ? 3.985 14.276 -7.363 1.00 0.00 78 ASN A CA 12
ATOM 20615 C C . ASN A 1 78 ? 4.799 14.484 -6.089 1.00 0.00 78 ASN A C 12
ATOM 20616 O O . ASN A 1 78 ? 4.449 15.306 -5.242 1.00 0.00 78 ASN A O 12
ATOM 20627 N N . LYS A 1 79 ? 5.888 13.734 -5.960 1.00 0.00 79 LYS A N 12
ATOM 20628 C CA . LYS A 1 79 ? 6.755 13.836 -4.792 1.00 0.00 79 LYS A CA 12
ATOM 20629 C C . LYS A 1 79 ? 7.131 15.289 -4.519 1.00 0.00 79 LYS A C 12
ATOM 20630 O O . LYS A 1 79 ? 7.527 15.639 -3.407 1.00 0.00 79 LYS A O 12
ATOM 20649 N N . ARG A 1 80 ? 7.002 16.131 -5.540 1.00 0.00 80 ARG A N 12
ATOM 20650 C CA . ARG A 1 80 ? 7.328 17.546 -5.409 1.00 0.00 80 ARG A CA 12
ATOM 20651 C C . ARG A 1 80 ? 6.156 18.321 -4.812 1.00 0.00 80 ARG A C 12
ATOM 20652 O O . ARG A 1 80 ? 5.719 19.330 -5.366 1.00 0.00 80 ARG A O 12
ATOM 20673 N N . VAL A 1 81 ? 5.652 17.841 -3.680 1.00 0.00 81 VAL A N 12
ATOM 20674 C CA . VAL A 1 81 ? 4.532 18.489 -3.007 1.00 0.00 81 VAL A CA 12
ATOM 20675 C C . VAL A 1 81 ? 4.890 18.856 -1.572 1.00 0.00 81 VAL A C 12
ATOM 20676 O O . VAL A 1 81 ? 5.450 18.045 -0.834 1.00 0.00 81 VAL A O 12
ATOM 20689 N N . SER A 1 82 ? 4.564 20.084 -1.182 1.00 0.00 82 SER A N 12
ATOM 20690 C CA . SER A 1 82 ? 4.854 20.561 0.165 1.00 0.00 82 SER A CA 12
ATOM 20691 C C . SER A 1 82 ? 3.770 20.120 1.143 1.00 0.00 82 SER A C 12
ATOM 20692 O O . SER A 1 82 ? 3.949 20.194 2.359 1.00 0.00 82 SER A O 12
ATOM 20700 N N . ARG A 1 83 ? 2.646 19.660 0.604 1.00 0.00 83 ARG A N 12
ATOM 20701 C CA . ARG A 1 83 ? 1.532 19.208 1.428 1.00 0.00 83 ARG A CA 12
ATOM 20702 C C . ARG A 1 83 ? 1.337 17.700 1.298 1.00 0.00 83 ARG A C 12
ATOM 20703 O O . ARG A 1 83 ? 1.622 17.099 0.262 1.00 0.00 83 ARG A O 12
ATOM 20724 N N . PRO A 1 84 ? 0.841 17.072 2.374 1.00 0.00 84 PRO A N 12
ATOM 20725 C CA . PRO A 1 84 ? 0.597 15.627 2.406 1.00 0.00 84 PRO A CA 12
ATOM 20726 C C . PRO A 1 84 ? -0.565 15.216 1.508 1.00 0.00 84 PRO A C 12
ATOM 20727 O O . PRO A 1 84 ? -1.308 16.062 1.011 1.00 0.00 84 PRO A O 12
ATOM 20738 N N . VAL A 1 85 ? -0.717 13.911 1.305 1.00 0.00 85 VAL A N 12
ATOM 20739 C CA . VAL A 1 85 ? -1.791 13.387 0.469 1.00 0.00 85 VAL A CA 12
ATOM 20740 C C . VAL A 1 85 ? -2.440 12.166 1.110 1.00 0.00 85 VAL A C 12
ATOM 20741 O O . VAL A 1 85 ? -1.759 11.320 1.688 1.00 0.00 85 VAL A O 12
ATOM 20754 N N . GLN A 1 86 ? -3.762 12.081 1.001 1.00 0.00 86 GLN A N 12
ATOM 20755 C CA . GLN A 1 86 ? -4.504 10.962 1.571 1.00 0.00 86 GLN A CA 12
ATOM 20756 C C . GLN A 1 86 ? -4.781 9.898 0.514 1.00 0.00 86 GLN A C 12
ATOM 20757 O O . GLN A 1 86 ? -5.657 10.064 -0.335 1.00 0.00 86 GLN A O 12
ATOM 20771 N N . VAL A 1 87 ? -4.028 8.804 0.571 1.00 0.00 87 VAL A N 12
ATOM 20772 C CA . VAL A 1 87 ? -4.192 7.712 -0.381 1.00 0.00 87 VAL A CA 12
ATOM 20773 C C . VAL A 1 87 ? -4.598 6.424 0.326 1.00 0.00 87 VAL A C 12
ATOM 20774 O O . VAL A 1 87 ? -4.668 6.372 1.554 1.00 0.00 87 VAL A O 12
ATOM 20787 N N . TYR A 1 88 ? -4.865 5.385 -0.458 1.00 0.00 88 TYR A N 12
ATOM 20788 C CA . TYR A 1 88 ? -5.266 4.095 0.092 1.00 0.00 88 TYR A CA 12
ATOM 20789 C C . TYR A 1 88 ? -4.620 2.949 -0.679 1.00 0.00 88 TYR A C 12
ATOM 20790 O O . TYR A 1 88 ? -4.309 3.080 -1.863 1.00 0.00 88 TYR A O 12
ATOM 20808 N N . PHE A 1 89 ? -4.423 1.824 0.001 1.00 0.00 89 PHE A N 12
ATOM 20809 C CA . PHE A 1 89 ? -3.813 0.653 -0.619 1.00 0.00 89 PHE A CA 12
ATOM 20810 C C . PHE A 1 89 ? -4.530 -0.624 -0.190 1.00 0.00 89 PHE A C 12
ATOM 20811 O O . PHE A 1 89 ? -5.097 -0.694 0.900 1.00 0.00 89 PHE A O 12
ATOM 20828 N N . TYR A 1 90 ? -4.500 -1.631 -1.056 1.00 0.00 90 TYR A N 12
ATOM 20829 C CA . TYR A 1 90 ? -5.148 -2.905 -0.769 1.00 0.00 90 TYR A CA 12
ATOM 20830 C C . TYR A 1 90 ? -4.308 -4.071 -1.280 1.00 0.00 90 TYR A C 12
ATOM 20831 O O . TYR A 1 90 ? -3.277 -3.874 -1.923 1.00 0.00 90 TYR A O 12
ATOM 20849 N N . VAL A 1 91 ? -4.758 -5.288 -0.989 1.00 0.00 91 VAL A N 12
ATOM 20850 C CA . VAL A 1 91 ? -4.050 -6.488 -1.420 1.00 0.00 91 VAL A CA 12
ATOM 20851 C C . VAL A 1 91 ? -4.829 -7.226 -2.503 1.00 0.00 91 VAL A C 12
ATOM 20852 O O . VAL A 1 91 ? -5.870 -7.825 -2.234 1.00 0.00 91 VAL A O 12
ATOM 20865 N N . SER A 1 92 ? -4.316 -7.180 -3.728 1.00 0.00 92 SER A N 12
ATOM 20866 C CA . SER A 1 92 ? -4.965 -7.843 -4.854 1.00 0.00 92 SER A CA 12
ATOM 20867 C C . SER A 1 92 ? -4.517 -9.297 -4.960 1.00 0.00 92 SER A C 12
ATOM 20868 O O . SER A 1 92 ? -3.356 -9.581 -5.250 1.00 0.00 92 SER A O 12
ATOM 20876 N N . ASN A 1 93 ? -5.448 -10.216 -4.721 1.00 0.00 93 ASN A N 12
ATOM 20877 C CA . ASN A 1 93 ? -5.150 -11.642 -4.789 1.00 0.00 93 ASN A CA 12
ATOM 20878 C C . ASN A 1 93 ? -6.202 -12.378 -5.613 1.00 0.00 93 ASN A C 12
ATOM 20879 O O . ASN A 1 93 ? -7.300 -12.656 -5.132 1.00 0.00 93 ASN A O 12
ATOM 20890 N N . GLY A 1 94 ? -5.857 -12.693 -6.858 1.00 0.00 94 GLY A N 12
ATOM 20891 C CA . GLY A 1 94 ? -6.782 -13.395 -7.729 1.00 0.00 94 GLY A CA 12
ATOM 20892 C C . GLY A 1 94 ? -7.504 -12.462 -8.680 1.00 0.00 94 GLY A C 12
ATOM 20893 O O . GLY A 1 94 ? -6.873 -11.701 -9.413 1.00 0.00 94 GLY A O 12
ATOM 20897 N N . ARG A 1 95 ? -8.832 -12.522 -8.670 1.00 0.00 95 ARG A N 12
ATOM 20898 C CA . ARG A 1 95 ? -9.641 -11.677 -9.541 1.00 0.00 95 ARG A CA 12
ATOM 20899 C C . ARG A 1 95 ? -10.711 -10.939 -8.742 1.00 0.00 95 ARG A C 12
ATOM 20900 O O . ARG A 1 95 ? -10.779 -9.710 -8.763 1.00 0.00 95 ARG A O 12
ATOM 20921 N N . ARG A 1 96 ? -11.545 -11.698 -8.037 1.00 0.00 96 ARG A N 12
ATOM 20922 C CA . ARG A 1 96 ? -12.612 -11.116 -7.233 1.00 0.00 96 ARG A CA 12
ATOM 20923 C C . ARG A 1 96 ? -12.209 -11.048 -5.763 1.00 0.00 96 ARG A C 12
ATOM 20924 O O . ARG A 1 96 ? -12.752 -10.253 -4.995 1.00 0.00 96 ARG A O 12
ATOM 20945 N N . LYS A 1 97 ? -11.255 -11.888 -5.377 1.00 0.00 97 LYS A N 12
ATOM 20946 C CA . LYS A 1 97 ? -10.777 -11.924 -3.999 1.00 0.00 97 LYS A CA 12
ATOM 20947 C C . LYS A 1 97 ? -9.850 -10.747 -3.714 1.00 0.00 97 LYS A C 12
ATOM 20948 O O . LYS A 1 97 ? -8.770 -10.640 -4.296 1.00 0.00 97 LYS A O 12
ATOM 20967 N N . ARG A 1 98 ? -10.277 -9.867 -2.815 1.00 0.00 98 ARG A N 12
ATOM 20968 C CA . ARG A 1 98 ? -9.484 -8.698 -2.452 1.00 0.00 98 ARG A CA 12
ATOM 20969 C C . ARG A 1 98 ? -9.723 -8.310 -0.996 1.00 0.00 98 ARG A C 12
ATOM 20970 O O . ARG A 1 98 ? -10.554 -8.906 -0.312 1.00 0.00 98 ARG A O 12
ATOM 20991 N N . SER A 1 99 ? -8.987 -7.306 -0.529 1.00 0.00 99 SER A N 12
ATOM 20992 C CA . SER A 1 99 ? -9.115 -6.841 0.847 1.00 0.00 99 SER A CA 12
ATOM 20993 C C . SER A 1 99 ? -9.576 -5.387 0.888 1.00 0.00 99 SER A C 12
ATOM 20994 O O . SER A 1 99 ? -9.422 -4.633 -0.073 1.00 0.00 99 SER A O 12
ATOM 21002 N N . PRO A 1 100 ? -10.154 -4.982 2.029 1.00 0.00 100 PRO A N 12
ATOM 21003 C CA . PRO A 1 100 ? -10.649 -3.616 2.224 1.00 0.00 100 PRO A CA 12
ATOM 21004 C C . PRO A 1 100 ? -9.518 -2.598 2.322 1.00 0.00 100 PRO A C 12
ATOM 21005 O O . PRO A 1 100 ? -8.580 -2.769 3.102 1.00 0.00 100 PRO A O 12
ATOM 21016 N N . THR A 1 101 ? -9.612 -1.537 1.527 1.00 0.00 101 THR A N 12
ATOM 21017 C CA . THR A 1 101 ? -8.596 -0.492 1.523 1.00 0.00 101 THR A CA 12
ATOM 21018 C C . THR A 1 101 ? -8.353 0.043 2.930 1.00 0.00 101 THR A C 12
ATOM 21019 O O . THR A 1 101 ? -9.233 -0.022 3.788 1.00 0.00 101 THR A O 12
ATOM 21030 N N . GLN A 1 102 ? -7.155 0.571 3.159 1.00 0.00 102 GLN A N 12
ATOM 21031 C CA . GLN A 1 102 ? -6.798 1.117 4.463 1.00 0.00 102 GLN A CA 12
ATOM 21032 C C . GLN A 1 102 ? -6.426 2.592 4.352 1.00 0.00 102 GLN A C 12
ATOM 21033 O O . GLN A 1 102 ? -5.601 2.974 3.522 1.00 0.00 102 GLN A O 12
ATOM 21047 N N . SER A 1 103 ? -7.041 3.417 5.193 1.00 0.00 103 SER A N 12
ATOM 21048 C CA . SER A 1 103 ? -6.778 4.852 5.187 1.00 0.00 103 SER A CA 12
ATOM 21049 C C . SER A 1 103 ? -5.304 5.135 5.459 1.00 0.00 103 SER A C 12
ATOM 21050 O O . SER A 1 103 ? -4.776 4.777 6.512 1.00 0.00 103 SER A O 12
ATOM 21058 N N . PHE A 1 104 ? -4.645 5.779 4.502 1.00 0.00 104 PHE A N 12
ATOM 21059 C CA . PHE A 1 104 ? -3.232 6.110 4.636 1.00 0.00 104 PHE A CA 12
ATOM 21060 C C . PHE A 1 104 ? -2.974 7.564 4.249 1.00 0.00 104 PHE A C 12
ATOM 21061 O O . PHE A 1 104 ? -3.839 8.228 3.678 1.00 0.00 104 PHE A O 12
ATOM 21078 N N . ARG A 1 105 ? -1.779 8.051 4.566 1.00 0.00 105 ARG A N 12
ATOM 21079 C CA . ARG A 1 105 ? -1.408 9.426 4.254 1.00 0.00 105 ARG A CA 12
ATOM 21080 C C . ARG A 1 105 ? 0.107 9.564 4.125 1.00 0.00 105 ARG A C 12
ATOM 21081 O O . ARG A 1 105 ? 0.857 9.131 5.000 1.00 0.00 105 ARG A O 12
ATOM 21102 N N . PHE A 1 106 ? 0.549 10.170 3.028 1.00 0.00 106 PHE A N 12
ATOM 21103 C CA . PHE A 1 106 ? 1.974 10.364 2.783 1.00 0.00 106 PHE A CA 12
ATOM 21104 C C . PHE A 1 106 ? 2.418 11.753 3.232 1.00 0.00 106 PHE A C 12
ATOM 21105 O O . PHE A 1 106 ? 1.881 12.765 2.781 1.00 0.00 106 PHE A O 12
ATOM 21122 N N . LEU A 1 107 ? 3.402 11.793 4.124 1.00 0.00 107 LEU A N 12
ATOM 21123 C CA . LEU A 1 107 ? 3.920 13.057 4.636 1.00 0.00 107 LEU A CA 12
ATOM 21124 C C . LEU A 1 107 ? 5.098 13.542 3.798 1.00 0.00 107 LEU A C 12
ATOM 21125 O O . LEU A 1 107 ? 5.948 12.762 3.366 1.00 0.00 107 LEU A O 12
ATOM 21141 N N . PRO A 1 108 ? 5.154 14.861 3.562 1.00 0.00 108 PRO A N 12
ATOM 21142 C CA . PRO A 1 108 ? 6.225 15.480 2.776 1.00 0.00 108 PRO A CA 12
ATOM 21143 C C . PRO A 1 108 ? 7.566 15.454 3.502 1.00 0.00 108 PRO A C 12
ATOM 21144 O O . PRO A 1 108 ? 7.618 15.466 4.732 1.00 0.00 108 PRO A O 12
ATOM 21155 N N . VAL A 1 109 ? 8.650 15.418 2.733 1.00 0.00 109 VAL A N 12
ATOM 21156 C CA . VAL A 1 109 ? 9.991 15.392 3.303 1.00 0.00 109 VAL A CA 12
ATOM 21157 C C . VAL A 1 109 ? 10.836 16.547 2.775 1.00 0.00 109 VAL A C 12
ATOM 21158 O O . VAL A 1 109 ? 11.751 17.019 3.450 1.00 0.00 109 VAL A O 12
ATOM 21171 N N . ILE A 1 110 ? 10.522 16.996 1.565 1.00 0.00 110 ILE A N 12
ATOM 21172 C CA . ILE A 1 110 ? 11.251 18.097 0.946 1.00 0.00 110 ILE A CA 12
ATOM 21173 C C . ILE A 1 110 ? 11.663 19.135 1.984 1.00 0.00 110 ILE A C 12
ATOM 21174 O O . ILE A 1 110 ? 10.825 19.660 2.719 1.00 0.00 110 ILE A O 12
ATOM 21190 N N . CYS A 1 111 ? 12.957 19.429 2.038 1.00 0.00 111 CYS A N 12
ATOM 21191 C CA . CYS A 1 111 ? 13.481 20.406 2.985 1.00 0.00 111 CYS A CA 12
ATOM 21192 C C . CYS A 1 111 ? 13.290 21.826 2.463 1.00 0.00 111 CYS A C 12
ATOM 21193 O O . CYS A 1 111 ? 14.199 22.654 2.536 1.00 0.00 111 CYS A O 12
ATOM 21201 N N . LYS A 1 112 ? 12.103 22.102 1.935 1.00 0.00 112 LYS A N 12
ATOM 21202 C CA . LYS A 1 112 ? 11.791 23.422 1.399 1.00 0.00 112 LYS A CA 12
ATOM 21203 C C . LYS A 1 112 ? 11.021 24.255 2.419 1.00 0.00 112 LYS A C 12
ATOM 21204 O O . LYS A 1 112 ? 9.899 23.914 2.792 1.00 0.00 112 LYS A O 12
ATOM 21223 N N . GLU A 1 113 ? 11.631 25.349 2.864 1.00 0.00 113 GLU A N 12
ATOM 21224 C CA . GLU A 1 113 ? 11.001 26.231 3.840 1.00 0.00 113 GLU A CA 12
ATOM 21225 C C . GLU A 1 113 ? 10.409 25.429 4.995 1.00 0.00 113 GLU A C 12
ATOM 21226 O O . GLU A 1 113 ? 9.309 25.717 5.464 1.00 0.00 113 GLU A O 12
ATOM 21238 N N . GLU A 1 114 ? 11.147 24.420 5.447 1.00 0.00 114 GLU A N 12
ATOM 21239 C CA . GLU A 1 114 ? 10.694 23.575 6.546 1.00 0.00 114 GLU A CA 12
ATOM 21240 C C . GLU A 1 114 ? 10.232 24.422 7.728 1.00 0.00 114 GLU A C 12
ATOM 21241 O O . GLU A 1 114 ? 11.009 25.188 8.296 1.00 0.00 114 GLU A O 12
ATOM 21253 N N . GLY A 1 1 ? -25.814 -25.337 2.618 1.00 0.00 1 GLY A N 13
ATOM 21254 C CA . GLY A 1 1 ? -24.538 -26.006 2.790 1.00 0.00 1 GLY A CA 13
ATOM 21255 C C . GLY A 1 1 ? -23.384 -25.214 2.210 1.00 0.00 1 GLY A C 13
ATOM 21256 O O . GLY A 1 1 ? -23.248 -25.103 0.992 1.00 0.00 1 GLY A O 13
ATOM 21260 N N . SER A 1 2 ? -22.550 -24.659 3.085 1.00 0.00 2 SER A N 13
ATOM 21261 C CA . SER A 1 2 ? -21.405 -23.867 2.652 1.00 0.00 2 SER A CA 13
ATOM 21262 C C . SER A 1 2 ? -20.676 -24.551 1.499 1.00 0.00 2 SER A C 13
ATOM 21263 O O . SER A 1 2 ? -20.212 -25.683 1.628 1.00 0.00 2 SER A O 13
ATOM 21271 N N . SER A 1 3 ? -20.580 -23.853 0.372 1.00 0.00 3 SER A N 13
ATOM 21272 C CA . SER A 1 3 ? -19.912 -24.392 -0.807 1.00 0.00 3 SER A CA 13
ATOM 21273 C C . SER A 1 3 ? -18.561 -23.717 -1.022 1.00 0.00 3 SER A C 13
ATOM 21274 O O . SER A 1 3 ? -18.455 -22.732 -1.751 1.00 0.00 3 SER A O 13
ATOM 21282 N N . GLY A 1 4 ? -17.528 -24.256 -0.380 1.00 0.00 4 GLY A N 13
ATOM 21283 C CA . GLY A 1 4 ? -16.197 -23.694 -0.513 1.00 0.00 4 GLY A CA 13
ATOM 21284 C C . GLY A 1 4 ? -15.796 -22.863 0.689 1.00 0.00 4 GLY A C 13
ATOM 21285 O O . GLY A 1 4 ? -16.637 -22.219 1.316 1.00 0.00 4 GLY A O 13
ATOM 21289 N N . SER A 1 5 ? -14.507 -22.878 1.013 1.00 0.00 5 SER A N 13
ATOM 21290 C CA . SER A 1 5 ? -13.996 -22.124 2.152 1.00 0.00 5 SER A CA 13
ATOM 21291 C C . SER A 1 5 ? -13.552 -20.728 1.726 1.00 0.00 5 SER A C 13
ATOM 21292 O O . SER A 1 5 ? -12.571 -20.572 0.999 1.00 0.00 5 SER A O 13
ATOM 21300 N N . SER A 1 6 ? -14.283 -19.716 2.182 1.00 0.00 6 SER A N 13
ATOM 21301 C CA . SER A 1 6 ? -13.969 -18.333 1.845 1.00 0.00 6 SER A CA 13
ATOM 21302 C C . SER A 1 6 ? -12.510 -18.016 2.159 1.00 0.00 6 SER A C 13
ATOM 21303 O O . SER A 1 6 ? -12.153 -17.753 3.306 1.00 0.00 6 SER A O 13
ATOM 21311 N N . GLY A 1 7 ? -11.670 -18.042 1.128 1.00 0.00 7 GLY A N 13
ATOM 21312 C CA . GLY A 1 7 ? -10.259 -17.756 1.313 1.00 0.00 7 GLY A CA 13
ATOM 21313 C C . GLY A 1 7 ? -9.913 -16.316 0.990 1.00 0.00 7 GLY A C 13
ATOM 21314 O O . GLY A 1 7 ? -9.068 -16.051 0.134 1.00 0.00 7 GLY A O 13
ATOM 21318 N N . LEU A 1 8 ? -10.566 -15.384 1.674 1.00 0.00 8 LEU A N 13
ATOM 21319 C CA . LEU A 1 8 ? -10.324 -13.963 1.454 1.00 0.00 8 LEU A CA 13
ATOM 21320 C C . LEU A 1 8 ? -9.323 -13.418 2.468 1.00 0.00 8 LEU A C 13
ATOM 21321 O O . LEU A 1 8 ? -9.305 -13.814 3.634 1.00 0.00 8 LEU A O 13
ATOM 21337 N N . PRO A 1 9 ? -8.471 -12.486 2.017 1.00 0.00 9 PRO A N 13
ATOM 21338 C CA . PRO A 1 9 ? -7.453 -11.865 2.869 1.00 0.00 9 PRO A CA 13
ATOM 21339 C C . PRO A 1 9 ? -8.061 -10.940 3.918 1.00 0.00 9 PRO A C 13
ATOM 21340 O O . PRO A 1 9 ? -9.196 -10.487 3.775 1.00 0.00 9 PRO A O 13
ATOM 21351 N N . GLN A 1 10 ? -7.298 -10.665 4.971 1.00 0.00 10 GLN A N 13
ATOM 21352 C CA . GLN A 1 10 ? -7.763 -9.795 6.045 1.00 0.00 10 GLN A CA 13
ATOM 21353 C C . GLN A 1 10 ? -6.667 -8.825 6.473 1.00 0.00 10 GLN A C 13
ATOM 21354 O O . GLN A 1 10 ? -5.481 -9.149 6.418 1.00 0.00 10 GLN A O 13
ATOM 21368 N N . VAL A 1 11 ? -7.072 -7.633 6.899 1.00 0.00 11 VAL A N 13
ATOM 21369 C CA . VAL A 1 11 ? -6.124 -6.615 7.338 1.00 0.00 11 VAL A CA 13
ATOM 21370 C C . VAL A 1 11 ? -6.524 -6.039 8.691 1.00 0.00 11 VAL A C 13
ATOM 21371 O O . VAL A 1 11 ? -7.431 -5.212 8.781 1.00 0.00 11 VAL A O 13
ATOM 21384 N N . GLU A 1 12 ? -5.840 -6.480 9.742 1.00 0.00 12 GLU A N 13
ATOM 21385 C CA . GLU A 1 12 ? -6.124 -6.008 11.092 1.00 0.00 12 GLU A CA 13
ATOM 21386 C C . GLU A 1 12 ? -5.570 -4.602 11.304 1.00 0.00 12 GLU A C 13
ATOM 21387 O O . GLU A 1 12 ? -6.323 -3.653 11.520 1.00 0.00 12 GLU A O 13
ATOM 21399 N N . ALA A 1 13 ? -4.249 -4.477 11.241 1.00 0.00 13 ALA A N 13
ATOM 21400 C CA . ALA A 1 13 ? -3.593 -3.188 11.424 1.00 0.00 13 ALA A CA 13
ATOM 21401 C C . ALA A 1 13 ? -2.371 -3.061 10.522 1.00 0.00 13 ALA A C 13
ATOM 21402 O O . ALA A 1 13 ? -1.807 -4.061 10.079 1.00 0.00 13 ALA A O 13
ATOM 21409 N N . TYR A 1 14 ? -1.967 -1.824 10.252 1.00 0.00 14 TYR A N 13
ATOM 21410 C CA . TYR A 1 14 ? -0.813 -1.566 9.399 1.00 0.00 14 TYR A CA 13
ATOM 21411 C C . TYR A 1 14 ? 0.094 -0.505 10.016 1.00 0.00 14 TYR A C 13
ATOM 21412 O O . TYR A 1 14 ? -0.377 0.427 10.667 1.00 0.00 14 TYR A O 13
ATOM 21430 N N . SER A 1 15 ? 1.397 -0.655 9.804 1.00 0.00 15 SER A N 13
ATOM 21431 C CA . SER A 1 15 ? 2.372 0.288 10.341 1.00 0.00 15 SER A CA 13
ATOM 21432 C C . SER A 1 15 ? 3.626 0.326 9.473 1.00 0.00 15 SER A C 13
ATOM 21433 O O . SER A 1 15 ? 4.010 -0.663 8.848 1.00 0.00 15 SER A O 13
ATOM 21441 N N . PRO A 1 16 ? 4.281 1.496 9.432 1.00 0.00 16 PRO A N 13
ATOM 21442 C CA . PRO A 1 16 ? 3.833 2.680 10.171 1.00 0.00 16 PRO A CA 13
ATOM 21443 C C . PRO A 1 16 ? 2.547 3.268 9.600 1.00 0.00 16 PRO A C 13
ATOM 21444 O O . PRO A 1 16 ? 2.333 3.259 8.388 1.00 0.00 16 PRO A O 13
ATOM 21455 N N . SER A 1 17 ? 1.693 3.779 10.482 1.00 0.00 17 SER A N 13
ATOM 21456 C CA . SER A 1 17 ? 0.426 4.369 10.065 1.00 0.00 17 SER A CA 13
ATOM 21457 C C . SER A 1 17 ? 0.612 5.233 8.821 1.00 0.00 17 SER A C 13
ATOM 21458 O O . SER A 1 17 ? -0.268 5.301 7.963 1.00 0.00 17 SER A O 13
ATOM 21466 N N . ALA A 1 18 ? 1.763 5.890 8.732 1.00 0.00 18 ALA A N 13
ATOM 21467 C CA . ALA A 1 18 ? 2.066 6.748 7.593 1.00 0.00 18 ALA A CA 13
ATOM 21468 C C . ALA A 1 18 ? 3.564 6.770 7.305 1.00 0.00 18 ALA A C 13
ATOM 21469 O O . ALA A 1 18 ? 4.369 6.322 8.122 1.00 0.00 18 ALA A O 13
ATOM 21476 N N . CYS A 1 19 ? 3.930 7.292 6.140 1.00 0.00 19 CYS A N 13
ATOM 21477 C CA . CYS A 1 19 ? 5.332 7.370 5.744 1.00 0.00 19 CYS A CA 13
ATOM 21478 C C . CYS A 1 19 ? 5.576 8.578 4.846 1.00 0.00 19 CYS A C 13
ATOM 21479 O O . CYS A 1 19 ? 4.649 9.317 4.516 1.00 0.00 19 CYS A O 13
ATOM 21487 N N . SER A 1 20 ? 6.831 8.774 4.455 1.00 0.00 20 SER A N 13
ATOM 21488 C CA . SER A 1 20 ? 7.200 9.896 3.599 1.00 0.00 20 SER A CA 13
ATOM 21489 C C . SER A 1 20 ? 6.878 9.594 2.139 1.00 0.00 20 SER A C 13
ATOM 21490 O O . SER A 1 20 ? 6.946 8.445 1.701 1.00 0.00 20 SER A O 13
ATOM 21498 N N . VAL A 1 21 ? 6.528 10.634 1.389 1.00 0.00 21 VAL A N 13
ATOM 21499 C CA . VAL A 1 21 ? 6.198 10.482 -0.023 1.00 0.00 21 VAL A CA 13
ATOM 21500 C C . VAL A 1 21 ? 7.251 9.652 -0.748 1.00 0.00 21 VAL A C 13
ATOM 21501 O O . VAL A 1 21 ? 6.940 8.921 -1.688 1.00 0.00 21 VAL A O 13
ATOM 21514 N N . ARG A 1 22 ? 8.498 9.771 -0.304 1.00 0.00 22 ARG A N 13
ATOM 21515 C CA . ARG A 1 22 ? 9.599 9.032 -0.912 1.00 0.00 22 ARG A CA 13
ATOM 21516 C C . ARG A 1 22 ? 9.368 7.528 -0.805 1.00 0.00 22 ARG A C 13
ATOM 21517 O O . ARG A 1 22 ? 9.648 6.778 -1.739 1.00 0.00 22 ARG A O 13
ATOM 21538 N N . GLY A 1 23 ? 8.855 7.093 0.343 1.00 0.00 23 GLY A N 13
ATOM 21539 C CA . GLY A 1 23 ? 8.596 5.680 0.551 1.00 0.00 23 GLY A CA 13
ATOM 21540 C C . GLY A 1 23 ? 9.864 4.890 0.809 1.00 0.00 23 GLY A C 13
ATOM 21541 O O . GLY A 1 23 ? 10.565 5.131 1.791 1.00 0.00 23 GLY A O 13
ATOM 21545 N N . GLY A 1 24 ? 10.158 3.941 -0.075 1.00 0.00 24 GLY A N 13
ATOM 21546 C CA . GLY A 1 24 ? 11.349 3.126 0.081 1.00 0.00 24 GLY A CA 13
ATOM 21547 C C . GLY A 1 24 ? 11.609 2.751 1.527 1.00 0.00 24 GLY A C 13
ATOM 21548 O O . GLY A 1 24 ? 12.760 2.675 1.957 1.00 0.00 24 GLY A O 13
ATOM 21552 N N . GLU A 1 25 ? 10.538 2.518 2.278 1.00 0.00 25 GLU A N 13
ATOM 21553 C CA . GLU A 1 25 ? 10.657 2.151 3.685 1.00 0.00 25 GLU A CA 13
ATOM 21554 C C . GLU A 1 25 ? 10.062 0.769 3.939 1.00 0.00 25 GLU A C 13
ATOM 21555 O O . GLU A 1 25 ? 9.406 0.195 3.070 1.00 0.00 25 GLU A O 13
ATOM 21567 N N . GLU A 1 26 ? 10.297 0.241 5.136 1.00 0.00 26 GLU A N 13
ATOM 21568 C CA . GLU A 1 26 ? 9.785 -1.073 5.505 1.00 0.00 26 GLU A CA 13
ATOM 21569 C C . GLU A 1 26 ? 8.367 -0.970 6.057 1.00 0.00 26 GLU A C 13
ATOM 21570 O O . GLU A 1 26 ? 8.148 -0.428 7.141 1.00 0.00 26 GLU A O 13
ATOM 21582 N N . LEU A 1 27 ? 7.405 -1.493 5.304 1.00 0.00 27 LEU A N 13
ATOM 21583 C CA . LEU A 1 27 ? 6.006 -1.460 5.717 1.00 0.00 27 LEU A CA 13
ATOM 21584 C C . LEU A 1 27 ? 5.494 -2.865 6.018 1.00 0.00 27 LEU A C 13
ATOM 21585 O O . LEU A 1 27 ? 5.457 -3.725 5.138 1.00 0.00 27 LEU A O 13
ATOM 21601 N N . VAL A 1 28 ? 5.098 -3.090 7.267 1.00 0.00 28 VAL A N 13
ATOM 21602 C CA . VAL A 1 28 ? 4.584 -4.389 7.684 1.00 0.00 28 VAL A CA 13
ATOM 21603 C C . VAL A 1 28 ? 3.072 -4.348 7.871 1.00 0.00 28 VAL A C 13
ATOM 21604 O O . VAL A 1 28 ? 2.547 -3.493 8.587 1.00 0.00 28 VAL A O 13
ATOM 21617 N N . LEU A 1 29 ? 2.376 -5.276 7.224 1.00 0.00 29 LEU A N 13
ATOM 21618 C CA . LEU A 1 29 ? 0.922 -5.346 7.319 1.00 0.00 29 LEU A CA 13
ATOM 21619 C C . LEU A 1 29 ? 0.492 -6.467 8.260 1.00 0.00 29 LEU A C 13
ATOM 21620 O O . LEU A 1 29 ? 0.988 -7.591 8.173 1.00 0.00 29 LEU A O 13
ATOM 21636 N N . THR A 1 30 ? -0.437 -6.155 9.159 1.00 0.00 30 THR A N 13
ATOM 21637 C CA . THR A 1 30 ? -0.935 -7.136 10.115 1.00 0.00 30 THR A CA 13
ATOM 21638 C C . THR A 1 30 ? -2.268 -7.719 9.661 1.00 0.00 30 THR A C 13
ATOM 21639 O O . THR A 1 30 ? -3.150 -6.994 9.202 1.00 0.00 30 THR A O 13
ATOM 21650 N N . GLY A 1 31 ? -2.409 -9.035 9.792 1.00 0.00 31 GLY A N 13
ATOM 21651 C CA . GLY A 1 31 ? -3.638 -9.693 9.390 1.00 0.00 31 GLY A CA 13
ATOM 21652 C C . GLY A 1 31 ? -3.478 -11.195 9.264 1.00 0.00 31 GLY A C 13
ATOM 21653 O O . GLY A 1 31 ? -2.617 -11.790 9.912 1.00 0.00 31 GLY A O 13
ATOM 21657 N N . SER A 1 32 ? -4.310 -11.810 8.429 1.00 0.00 32 SER A N 13
ATOM 21658 C CA . SER A 1 32 ? -4.260 -13.252 8.225 1.00 0.00 32 SER A CA 13
ATOM 21659 C C . SER A 1 32 ? -4.815 -13.626 6.854 1.00 0.00 32 SER A C 13
ATOM 21660 O O . SER A 1 32 ? -5.483 -12.824 6.203 1.00 0.00 32 SER A O 13
ATOM 21668 N N . ASN A 1 33 ? -4.534 -14.852 6.423 1.00 0.00 33 ASN A N 13
ATOM 21669 C CA . ASN A 1 33 ? -5.004 -15.333 5.129 1.00 0.00 33 ASN A CA 13
ATOM 21670 C C . ASN A 1 33 ? -4.263 -14.641 3.989 1.00 0.00 33 ASN A C 13
ATOM 21671 O O . ASN A 1 33 ? -4.879 -14.149 3.043 1.00 0.00 33 ASN A O 13
ATOM 21682 N N . PHE A 1 34 ? -2.938 -14.609 4.085 1.00 0.00 34 PHE A N 13
ATOM 21683 C CA . PHE A 1 34 ? -2.113 -13.977 3.062 1.00 0.00 34 PHE A CA 13
ATOM 21684 C C . PHE A 1 34 ? -1.514 -15.022 2.125 1.00 0.00 34 PHE A C 13
ATOM 21685 O O . PHE A 1 34 ? -1.673 -16.225 2.335 1.00 0.00 34 PHE A O 13
ATOM 21702 N N . LEU A 1 35 ? -0.824 -14.554 1.090 1.00 0.00 35 LEU A N 13
ATOM 21703 C CA . LEU A 1 35 ? -0.201 -15.447 0.120 1.00 0.00 35 LEU A CA 13
ATOM 21704 C C . LEU A 1 35 ? 1.265 -15.083 -0.091 1.00 0.00 35 LEU A C 13
ATOM 21705 O O . LEU A 1 35 ? 1.679 -13.938 0.089 1.00 0.00 35 LEU A O 13
ATOM 21721 N N . PRO A 1 36 ? 2.072 -16.080 -0.485 1.00 0.00 36 PRO A N 13
ATOM 21722 C CA . PRO A 1 36 ? 3.504 -15.889 -0.732 1.00 0.00 36 PRO A CA 13
ATOM 21723 C C . PRO A 1 36 ? 3.771 -15.050 -1.978 1.00 0.00 36 PRO A C 13
ATOM 21724 O O . PRO A 1 36 ? 4.878 -14.551 -2.176 1.00 0.00 36 PRO A O 13
ATOM 21735 N N . ASP A 1 37 ? 2.749 -14.898 -2.813 1.00 0.00 37 ASP A N 13
ATOM 21736 C CA . ASP A 1 37 ? 2.873 -14.118 -4.038 1.00 0.00 37 ASP A CA 13
ATOM 21737 C C . ASP A 1 37 ? 1.743 -13.099 -4.150 1.00 0.00 37 ASP A C 13
ATOM 21738 O O . ASP A 1 37 ? 1.277 -12.791 -5.247 1.00 0.00 37 ASP A O 13
ATOM 21747 N N . SER A 1 38 ? 1.307 -12.579 -3.007 1.00 0.00 38 SER A N 13
ATOM 21748 C CA . SER A 1 38 ? 0.228 -11.598 -2.976 1.00 0.00 38 SER A CA 13
ATOM 21749 C C . SER A 1 38 ? 0.603 -10.354 -3.776 1.00 0.00 38 SER A C 13
ATOM 21750 O O . SER A 1 38 ? 1.744 -10.201 -4.213 1.00 0.00 38 SER A O 13
ATOM 21758 N N . LYS A 1 39 ? -0.367 -9.465 -3.964 1.00 0.00 39 LYS A N 13
ATOM 21759 C CA . LYS A 1 39 ? -0.142 -8.232 -4.709 1.00 0.00 39 LYS A CA 13
ATOM 21760 C C . LYS A 1 39 ? -0.573 -7.017 -3.894 1.00 0.00 39 LYS A C 13
ATOM 21761 O O . LYS A 1 39 ? -1.519 -7.087 -3.110 1.00 0.00 39 LYS A O 13
ATOM 21780 N N . VAL A 1 40 ? 0.126 -5.903 -4.086 1.00 0.00 40 VAL A N 13
ATOM 21781 C CA . VAL A 1 40 ? -0.186 -4.672 -3.371 1.00 0.00 40 VAL A CA 13
ATOM 21782 C C . VAL A 1 40 ? -0.135 -3.467 -4.303 1.00 0.00 40 VAL A C 13
ATOM 21783 O O . VAL A 1 40 ? 0.941 -3.015 -4.694 1.00 0.00 40 VAL A O 13
ATOM 21796 N N . VAL A 1 41 ? -1.308 -2.948 -4.655 1.00 0.00 41 VAL A N 13
ATOM 21797 C CA . VAL A 1 41 ? -1.398 -1.794 -5.541 1.00 0.00 41 VAL A CA 13
ATOM 21798 C C . VAL A 1 41 ? -1.945 -0.577 -4.803 1.00 0.00 41 VAL A C 13
ATOM 21799 O O . VAL A 1 41 ? -2.727 -0.708 -3.862 1.00 0.00 41 VAL A O 13
ATOM 21812 N N . PHE A 1 42 ? -1.528 0.608 -5.238 1.00 0.00 42 PHE A N 13
ATOM 21813 C CA . PHE A 1 42 ? -1.976 1.850 -4.618 1.00 0.00 42 PHE A CA 13
ATOM 21814 C C . PHE A 1 42 ? -2.904 2.620 -5.553 1.00 0.00 42 PHE A C 13
ATOM 21815 O O . PHE A 1 42 ? -2.943 2.363 -6.757 1.00 0.00 42 PHE A O 13
ATOM 21832 N N . ILE A 1 43 ? -3.650 3.565 -4.990 1.00 0.00 43 ILE A N 13
ATOM 21833 C CA . ILE A 1 43 ? -4.577 4.373 -5.773 1.00 0.00 43 ILE A CA 13
ATOM 21834 C C . ILE A 1 43 ? -4.511 5.840 -5.360 1.00 0.00 43 ILE A C 13
ATOM 21835 O O . ILE A 1 43 ? -3.980 6.173 -4.302 1.00 0.00 43 ILE A O 13
ATOM 21851 N N . GLU A 1 44 ? -5.056 6.711 -6.204 1.00 0.00 44 GLU A N 13
ATOM 21852 C CA . GLU A 1 44 ? -5.060 8.143 -5.925 1.00 0.00 44 GLU A CA 13
ATOM 21853 C C . GLU A 1 44 ? -6.310 8.805 -6.496 1.00 0.00 44 GLU A C 13
ATOM 21854 O O . GLU A 1 44 ? -6.669 8.584 -7.653 1.00 0.00 44 GLU A O 13
ATOM 21866 N N . ARG A 1 45 ? -6.970 9.616 -5.676 1.00 0.00 45 ARG A N 13
ATOM 21867 C CA . ARG A 1 45 ? -8.182 10.309 -6.097 1.00 0.00 45 ARG A CA 13
ATOM 21868 C C . ARG A 1 45 ? -7.844 11.649 -6.744 1.00 0.00 45 ARG A C 13
ATOM 21869 O O . ARG A 1 45 ? -7.037 12.416 -6.222 1.00 0.00 45 ARG A O 13
ATOM 21890 N N . GLY A 1 46 ? -8.469 11.923 -7.885 1.00 0.00 46 GLY A N 13
ATOM 21891 C CA . GLY A 1 46 ? -8.222 13.170 -8.585 1.00 0.00 46 GLY A CA 13
ATOM 21892 C C . GLY A 1 46 ? -9.346 14.171 -8.403 1.00 0.00 46 GLY A C 13
ATOM 21893 O O . GLY A 1 46 ? -10.443 13.830 -7.959 1.00 0.00 46 GLY A O 13
ATOM 21897 N N . PRO A 1 47 ? -9.077 15.439 -8.748 1.00 0.00 47 PRO A N 13
ATOM 21898 C CA . PRO A 1 47 ? -10.062 16.518 -8.628 1.00 0.00 47 PRO A CA 13
ATOM 21899 C C . PRO A 1 47 ? -11.198 16.381 -9.635 1.00 0.00 47 PRO A C 13
ATOM 21900 O O . PRO A 1 47 ? -12.090 17.227 -9.698 1.00 0.00 47 PRO A O 13
ATOM 21911 N N . ASP A 1 48 ? -11.160 15.310 -10.421 1.00 0.00 48 ASP A N 13
ATOM 21912 C CA . ASP A 1 48 ? -12.188 15.062 -11.425 1.00 0.00 48 ASP A CA 13
ATOM 21913 C C . ASP A 1 48 ? -13.330 14.237 -10.840 1.00 0.00 48 ASP A C 13
ATOM 21914 O O . ASP A 1 48 ? -14.500 14.486 -11.129 1.00 0.00 48 ASP A O 13
ATOM 21923 N N . GLY A 1 49 ? -12.982 13.253 -10.017 1.00 0.00 49 GLY A N 13
ATOM 21924 C CA . GLY A 1 49 ? -13.989 12.406 -9.405 1.00 0.00 49 GLY A CA 13
ATOM 21925 C C . GLY A 1 49 ? -13.572 10.949 -9.361 1.00 0.00 49 GLY A C 13
ATOM 21926 O O . GLY A 1 49 ? -13.913 10.226 -8.425 1.00 0.00 49 GLY A O 13
ATOM 21930 N N . LYS A 1 50 ? -12.834 10.516 -10.377 1.00 0.00 50 LYS A N 13
ATOM 21931 C CA . LYS A 1 50 ? -12.369 9.135 -10.452 1.00 0.00 50 LYS A CA 13
ATOM 21932 C C . LYS A 1 50 ? -10.892 9.038 -10.083 1.00 0.00 50 LYS A C 13
ATOM 21933 O O . LYS A 1 50 ? -10.129 9.985 -10.278 1.00 0.00 50 LYS A O 13
ATOM 21952 N N . LEU A 1 51 ? -10.495 7.887 -9.551 1.00 0.00 51 LEU A N 13
ATOM 21953 C CA . LEU A 1 51 ? -9.108 7.665 -9.157 1.00 0.00 51 LEU A CA 13
ATOM 21954 C C . LEU A 1 51 ? -8.388 6.784 -10.172 1.00 0.00 51 LEU A C 13
ATOM 21955 O O . LEU A 1 51 ? -8.914 5.758 -10.601 1.00 0.00 51 LEU A O 13
ATOM 21971 N N . GLN A 1 52 ? -7.181 7.192 -10.551 1.00 0.00 52 GLN A N 13
ATOM 21972 C CA . GLN A 1 52 ? -6.388 6.439 -11.515 1.00 0.00 52 GLN A CA 13
ATOM 21973 C C . GLN A 1 52 ? -4.900 6.547 -11.198 1.00 0.00 52 GLN A C 13
ATOM 21974 O O . GLN A 1 52 ? -4.276 7.579 -11.444 1.00 0.00 52 GLN A O 13
ATOM 21988 N N . TRP A 1 53 ? -4.337 5.475 -10.652 1.00 0.00 53 TRP A N 13
ATOM 21989 C CA . TRP A 1 53 ? -2.922 5.450 -10.301 1.00 0.00 53 TRP A CA 13
ATOM 21990 C C . TRP A 1 53 ? -2.375 4.027 -10.347 1.00 0.00 53 TRP A C 13
ATOM 21991 O O . TRP A 1 53 ? -2.780 3.172 -9.560 1.00 0.00 53 TRP A O 13
ATOM 22012 N N . GLU A 1 54 ? -1.452 3.782 -11.272 1.00 0.00 54 GLU A N 13
ATOM 22013 C CA . GLU A 1 54 ? -0.851 2.461 -11.419 1.00 0.00 54 GLU A CA 13
ATOM 22014 C C . GLU A 1 54 ? 0.570 2.446 -10.864 1.00 0.00 54 GLU A C 13
ATOM 22015 O O . GLU A 1 54 ? 1.497 2.957 -11.491 1.00 0.00 54 GLU A O 13
ATOM 22027 N N . GLU A 1 55 ? 0.731 1.856 -9.683 1.00 0.00 55 GLU A N 13
ATOM 22028 C CA . GLU A 1 55 ? 2.039 1.775 -9.043 1.00 0.00 55 GLU A CA 13
ATOM 22029 C C . GLU A 1 55 ? 2.170 0.487 -8.235 1.00 0.00 55 GLU A C 13
ATOM 22030 O O . GLU A 1 55 ? 1.465 0.289 -7.246 1.00 0.00 55 GLU A O 13
ATOM 22042 N N . GLU A 1 56 ? 3.078 -0.384 -8.664 1.00 0.00 56 GLU A N 13
ATOM 22043 C CA . GLU A 1 56 ? 3.301 -1.653 -7.982 1.00 0.00 56 GLU A CA 13
ATOM 22044 C C . GLU A 1 56 ? 4.386 -1.515 -6.918 1.00 0.00 56 GLU A C 13
ATOM 22045 O O . GLU A 1 56 ? 5.372 -0.804 -7.110 1.00 0.00 56 GLU A O 13
ATOM 22057 N N . ALA A 1 57 ? 4.196 -2.200 -5.795 1.00 0.00 57 ALA A N 13
ATOM 22058 C CA . ALA A 1 57 ? 5.158 -2.156 -4.701 1.00 0.00 57 ALA A CA 13
ATOM 22059 C C . ALA A 1 57 ? 5.889 -3.487 -4.559 1.00 0.00 57 ALA A C 13
ATOM 22060 O O . ALA A 1 57 ? 5.302 -4.553 -4.744 1.00 0.00 57 ALA A O 13
ATOM 22067 N N . THR A 1 58 ? 7.175 -3.418 -4.229 1.00 0.00 58 THR A N 13
ATOM 22068 C CA . THR A 1 58 ? 7.987 -4.617 -4.064 1.00 0.00 58 THR A CA 13
ATOM 22069 C C . THR A 1 58 ? 7.489 -5.462 -2.897 1.00 0.00 58 THR A C 13
ATOM 22070 O O . THR A 1 58 ? 6.980 -4.934 -1.908 1.00 0.00 58 THR A O 13
ATOM 22081 N N . VAL A 1 59 ? 7.639 -6.777 -3.018 1.00 0.00 59 VAL A N 13
ATOM 22082 C CA . VAL A 1 59 ? 7.206 -7.696 -1.972 1.00 0.00 59 VAL A CA 13
ATOM 22083 C C . VAL A 1 59 ? 8.274 -8.745 -1.685 1.00 0.00 59 VAL A C 13
ATOM 22084 O O . VAL A 1 59 ? 8.863 -9.313 -2.604 1.00 0.00 59 VAL A O 13
ATOM 22097 N N . ASN A 1 60 ? 8.518 -8.998 -0.403 1.00 0.00 60 ASN A N 13
ATOM 22098 C CA . ASN A 1 60 ? 9.516 -9.979 0.006 1.00 0.00 60 ASN A CA 13
ATOM 22099 C C . ASN A 1 60 ? 8.858 -11.168 0.699 1.00 0.00 60 ASN A C 13
ATOM 22100 O O . ASN A 1 60 ? 8.769 -11.212 1.926 1.00 0.00 60 ASN A O 13
ATOM 22111 N N . ARG A 1 61 ? 8.398 -12.129 -0.095 1.00 0.00 61 ARG A N 13
ATOM 22112 C CA . ARG A 1 61 ? 7.748 -13.318 0.442 1.00 0.00 61 ARG A CA 13
ATOM 22113 C C . ARG A 1 61 ? 8.628 -13.993 1.490 1.00 0.00 61 ARG A C 13
ATOM 22114 O O . ARG A 1 61 ? 8.140 -14.457 2.521 1.00 0.00 61 ARG A O 13
ATOM 22135 N N . LEU A 1 62 ? 9.927 -14.046 1.217 1.00 0.00 62 LEU A N 13
ATOM 22136 C CA . LEU A 1 62 ? 10.877 -14.666 2.136 1.00 0.00 62 LEU A CA 13
ATOM 22137 C C . LEU A 1 62 ? 10.614 -14.223 3.571 1.00 0.00 62 LEU A C 13
ATOM 22138 O O . LEU A 1 62 ? 10.411 -15.051 4.459 1.00 0.00 62 LEU A O 13
ATOM 22154 N N . GLN A 1 63 ? 10.617 -12.912 3.791 1.00 0.00 63 GLN A N 13
ATOM 22155 C CA . GLN A 1 63 ? 10.377 -12.359 5.119 1.00 0.00 63 GLN A CA 13
ATOM 22156 C C . GLN A 1 63 ? 8.899 -12.444 5.485 1.00 0.00 63 GLN A C 13
ATOM 22157 O O . GLN A 1 63 ? 8.546 -12.835 6.597 1.00 0.00 63 GLN A O 13
ATOM 22171 N N . SER A 1 64 ? 8.039 -12.074 4.541 1.00 0.00 64 SER A N 13
ATOM 22172 C CA . SER A 1 64 ? 6.598 -12.104 4.766 1.00 0.00 64 SER A CA 13
ATOM 22173 C C . SER A 1 64 ? 6.166 -13.449 5.342 1.00 0.00 64 SER A C 13
ATOM 22174 O O . SER A 1 64 ? 6.828 -14.466 5.137 1.00 0.00 64 SER A O 13
ATOM 22182 N N . ASN A 1 65 ? 5.050 -13.445 6.064 1.00 0.00 65 ASN A N 13
ATOM 22183 C CA . ASN A 1 65 ? 4.529 -14.664 6.671 1.00 0.00 65 ASN A CA 13
ATOM 22184 C C . ASN A 1 65 ? 3.090 -14.918 6.232 1.00 0.00 65 ASN A C 13
ATOM 22185 O O . ASN A 1 65 ? 2.507 -14.125 5.494 1.00 0.00 65 ASN A O 13
ATOM 22196 N N . GLU A 1 66 ? 2.523 -16.029 6.694 1.00 0.00 66 GLU A N 13
ATOM 22197 C CA . GLU A 1 66 ? 1.152 -16.386 6.348 1.00 0.00 66 GLU A CA 13
ATOM 22198 C C . GLU A 1 66 ? 0.161 -15.410 6.976 1.00 0.00 66 GLU A C 13
ATOM 22199 O O . GLU A 1 66 ? -0.957 -15.244 6.488 1.00 0.00 66 GLU A O 13
ATOM 22211 N N . VAL A 1 67 ? 0.579 -14.767 8.061 1.00 0.00 67 VAL A N 13
ATOM 22212 C CA . VAL A 1 67 ? -0.270 -13.808 8.757 1.00 0.00 67 VAL A CA 13
ATOM 22213 C C . VAL A 1 67 ? 0.296 -12.396 8.653 1.00 0.00 67 VAL A C 13
ATOM 22214 O O . VAL A 1 67 ? -0.416 -11.412 8.856 1.00 0.00 67 VAL A O 13
ATOM 22227 N N . THR A 1 68 ? 1.584 -12.303 8.335 1.00 0.00 68 THR A N 13
ATOM 22228 C CA . THR A 1 68 ? 2.247 -11.012 8.204 1.00 0.00 68 THR A CA 13
ATOM 22229 C C . THR A 1 68 ? 2.723 -10.780 6.775 1.00 0.00 68 THR A C 13
ATOM 22230 O O . THR A 1 68 ? 2.974 -11.729 6.031 1.00 0.00 68 THR A O 13
ATOM 22241 N N . LEU A 1 69 ? 2.845 -9.513 6.395 1.00 0.00 69 LEU A N 13
ATOM 22242 C CA . LEU A 1 69 ? 3.292 -9.156 5.053 1.00 0.00 69 LEU A CA 13
ATOM 22243 C C . LEU A 1 69 ? 4.357 -8.065 5.106 1.00 0.00 69 LEU A C 13
ATOM 22244 O O . LEU A 1 69 ? 4.219 -7.082 5.835 1.00 0.00 69 LEU A O 13
ATOM 22260 N N . THR A 1 70 ? 5.419 -8.243 4.327 1.00 0.00 70 THR A N 13
ATOM 22261 C CA . THR A 1 70 ? 6.506 -7.274 4.283 1.00 0.00 70 THR A CA 13
ATOM 22262 C C . THR A 1 70 ? 6.709 -6.737 2.871 1.00 0.00 70 THR A C 13
ATOM 22263 O O . THR A 1 70 ? 6.983 -7.496 1.941 1.00 0.00 70 THR A O 13
ATOM 22274 N N . LEU A 1 71 ? 6.573 -5.425 2.717 1.00 0.00 71 LEU A N 13
ATOM 22275 C CA . LEU A 1 71 ? 6.742 -4.785 1.417 1.00 0.00 71 LEU A CA 13
ATOM 22276 C C . LEU A 1 71 ? 7.449 -3.442 1.559 1.00 0.00 71 LEU A C 13
ATOM 22277 O O . LEU A 1 71 ? 7.676 -2.961 2.669 1.00 0.00 71 LEU A O 13
ATOM 22293 N N . THR A 1 72 ? 7.794 -2.838 0.425 1.00 0.00 72 THR A N 13
ATOM 22294 C CA . THR A 1 72 ? 8.475 -1.549 0.423 1.00 0.00 72 THR A CA 13
ATOM 22295 C C . THR A 1 72 ? 7.578 -0.455 -0.145 1.00 0.00 72 THR A C 13
ATOM 22296 O O . THR A 1 72 ? 7.312 -0.418 -1.347 1.00 0.00 72 THR A O 13
ATOM 22307 N N . VAL A 1 73 ? 7.115 0.436 0.726 1.00 0.00 73 VAL A N 13
ATOM 22308 C CA . VAL A 1 73 ? 6.250 1.533 0.310 1.00 0.00 73 VAL A CA 13
ATOM 22309 C C . VAL A 1 73 ? 6.673 2.084 -1.047 1.00 0.00 73 VAL A C 13
ATOM 22310 O O . VAL A 1 73 ? 7.845 2.378 -1.287 1.00 0.00 73 VAL A O 13
ATOM 22323 N N . PRO A 1 74 ? 5.699 2.228 -1.957 1.00 0.00 74 PRO A N 13
ATOM 22324 C CA . PRO A 1 74 ? 5.947 2.746 -3.306 1.00 0.00 74 PRO A CA 13
ATOM 22325 C C . PRO A 1 74 ? 6.297 4.230 -3.303 1.00 0.00 74 PRO A C 13
ATOM 22326 O O . PRO A 1 74 ? 6.276 4.878 -2.257 1.00 0.00 74 PRO A O 13
ATOM 22337 N N . GLU A 1 75 ? 6.619 4.760 -4.478 1.00 0.00 75 GLU A N 13
ATOM 22338 C CA . GLU A 1 75 ? 6.975 6.168 -4.609 1.00 0.00 75 GLU A CA 13
ATOM 22339 C C . GLU A 1 75 ? 5.821 6.967 -5.208 1.00 0.00 75 GLU A C 13
ATOM 22340 O O . GLU A 1 75 ? 5.387 6.706 -6.330 1.00 0.00 75 GLU A O 13
ATOM 22352 N N . TYR A 1 76 ? 5.328 7.942 -4.451 1.00 0.00 76 TYR A N 13
ATOM 22353 C CA . TYR A 1 76 ? 4.223 8.777 -4.905 1.00 0.00 76 TYR A CA 13
ATOM 22354 C C . TYR A 1 76 ? 4.613 9.567 -6.151 1.00 0.00 76 TYR A C 13
ATOM 22355 O O . TYR A 1 76 ? 5.795 9.772 -6.425 1.00 0.00 76 TYR A O 13
ATOM 22373 N N . SER A 1 77 ? 3.609 10.007 -6.903 1.00 0.00 77 SER A N 13
ATOM 22374 C CA . SER A 1 77 ? 3.845 10.771 -8.122 1.00 0.00 77 SER A CA 13
ATOM 22375 C C . SER A 1 77 ? 4.361 12.169 -7.795 1.00 0.00 77 SER A C 13
ATOM 22376 O O . SER A 1 77 ? 5.348 12.628 -8.369 1.00 0.00 77 SER A O 13
ATOM 22384 N N . ASN A 1 78 ? 3.686 12.841 -6.869 1.00 0.00 78 ASN A N 13
ATOM 22385 C CA . ASN A 1 78 ? 4.075 14.188 -6.465 1.00 0.00 78 ASN A CA 13
ATOM 22386 C C . ASN A 1 78 ? 4.819 14.162 -5.133 1.00 0.00 78 ASN A C 13
ATOM 22387 O O . ASN A 1 78 ? 4.221 14.337 -4.071 1.00 0.00 78 ASN A O 13
ATOM 22398 N N . LYS A 1 79 ? 6.128 13.944 -5.197 1.00 0.00 79 LYS A N 13
ATOM 22399 C CA . LYS A 1 79 ? 6.956 13.897 -3.998 1.00 0.00 79 LYS A CA 13
ATOM 22400 C C . LYS A 1 79 ? 7.274 15.304 -3.501 1.00 0.00 79 LYS A C 13
ATOM 22401 O O . LYS A 1 79 ? 7.295 15.557 -2.296 1.00 0.00 79 LYS A O 13
ATOM 22420 N N . ARG A 1 80 ? 7.518 16.216 -4.437 1.00 0.00 80 ARG A N 13
ATOM 22421 C CA . ARG A 1 80 ? 7.835 17.597 -4.093 1.00 0.00 80 ARG A CA 13
ATOM 22422 C C . ARG A 1 80 ? 6.575 18.359 -3.691 1.00 0.00 80 ARG A C 13
ATOM 22423 O O . ARG A 1 80 ? 6.285 19.428 -4.229 1.00 0.00 80 ARG A O 13
ATOM 22444 N N . VAL A 1 81 ? 5.831 17.802 -2.741 1.00 0.00 81 VAL A N 13
ATOM 22445 C CA . VAL A 1 81 ? 4.603 18.429 -2.265 1.00 0.00 81 VAL A CA 13
ATOM 22446 C C . VAL A 1 81 ? 4.806 19.063 -0.894 1.00 0.00 81 VAL A C 13
ATOM 22447 O O . VAL A 1 81 ? 5.415 18.466 -0.006 1.00 0.00 81 VAL A O 13
ATOM 22460 N N . SER A 1 82 ? 4.290 20.277 -0.728 1.00 0.00 82 SER A N 13
ATOM 22461 C CA . SER A 1 82 ? 4.417 20.995 0.535 1.00 0.00 82 SER A CA 13
ATOM 22462 C C . SER A 1 82 ? 3.471 20.419 1.584 1.00 0.00 82 SER A C 13
ATOM 22463 O O . SER A 1 82 ? 3.691 20.574 2.786 1.00 0.00 82 SER A O 13
ATOM 22471 N N . ARG A 1 83 ? 2.417 19.756 1.121 1.00 0.00 83 ARG A N 13
ATOM 22472 C CA . ARG A 1 83 ? 1.435 19.158 2.018 1.00 0.00 83 ARG A CA 13
ATOM 22473 C C . ARG A 1 83 ? 1.337 17.652 1.791 1.00 0.00 83 ARG A C 13
ATOM 22474 O O . ARG A 1 83 ? 1.619 17.144 0.706 1.00 0.00 83 ARG A O 13
ATOM 22495 N N . PRO A 1 84 ? 0.927 16.921 2.838 1.00 0.00 84 PRO A N 13
ATOM 22496 C CA . PRO A 1 84 ? 0.782 15.463 2.777 1.00 0.00 84 PRO A CA 13
ATOM 22497 C C . PRO A 1 84 ? -0.385 15.033 1.895 1.00 0.00 84 PRO A C 13
ATOM 22498 O O . PRO A 1 84 ? -1.461 15.631 1.937 1.00 0.00 84 PRO A O 13
ATOM 22509 N N . VAL A 1 85 ? -0.166 13.993 1.098 1.00 0.00 85 VAL A N 13
ATOM 22510 C CA . VAL A 1 85 ? -1.200 13.482 0.206 1.00 0.00 85 VAL A CA 13
ATOM 22511 C C . VAL A 1 85 ? -1.870 12.244 0.794 1.00 0.00 85 VAL A C 13
ATOM 22512 O O . VAL A 1 85 ? -1.208 11.389 1.381 1.00 0.00 85 VAL A O 13
ATOM 22525 N N . GLN A 1 86 ? -3.186 12.157 0.632 1.00 0.00 86 GLN A N 13
ATOM 22526 C CA . GLN A 1 86 ? -3.945 11.024 1.147 1.00 0.00 86 GLN A CA 13
ATOM 22527 C C . GLN A 1 86 ? -4.142 9.964 0.067 1.00 0.00 86 GLN A C 13
ATOM 22528 O O . GLN A 1 86 ? -4.835 10.194 -0.924 1.00 0.00 86 GLN A O 13
ATOM 22542 N N . VAL A 1 87 ? -3.527 8.803 0.266 1.00 0.00 87 VAL A N 13
ATOM 22543 C CA . VAL A 1 87 ? -3.635 7.707 -0.690 1.00 0.00 87 VAL A CA 13
ATOM 22544 C C . VAL A 1 87 ? -4.272 6.480 -0.049 1.00 0.00 87 VAL A C 13
ATOM 22545 O O . VAL A 1 87 ? -4.604 6.487 1.136 1.00 0.00 87 VAL A O 13
ATOM 22558 N N . TYR A 1 88 ? -4.441 5.426 -0.841 1.00 0.00 88 TYR A N 13
ATOM 22559 C CA . TYR A 1 88 ? -5.041 4.191 -0.352 1.00 0.00 88 TYR A CA 13
ATOM 22560 C C . TYR A 1 88 ? -4.422 2.976 -1.037 1.00 0.00 88 TYR A C 13
ATOM 22561 O O . TYR A 1 88 ? -4.067 3.026 -2.215 1.00 0.00 88 TYR A O 13
ATOM 22579 N N . PHE A 1 89 ? -4.295 1.884 -0.290 1.00 0.00 89 PHE A N 13
ATOM 22580 C CA . PHE A 1 89 ? -3.719 0.655 -0.823 1.00 0.00 89 PHE A CA 13
ATOM 22581 C C . PHE A 1 89 ? -4.471 -0.567 -0.306 1.00 0.00 89 PHE A C 13
ATOM 22582 O O . PHE A 1 89 ? -5.154 -0.503 0.717 1.00 0.00 89 PHE A O 13
ATOM 22599 N N . TYR A 1 90 ? -4.342 -1.680 -1.020 1.00 0.00 90 TYR A N 13
ATOM 22600 C CA . TYR A 1 90 ? -5.011 -2.917 -0.635 1.00 0.00 90 TYR A CA 13
ATOM 22601 C C . TYR A 1 90 ? -4.284 -4.130 -1.208 1.00 0.00 90 TYR A C 13
ATOM 22602 O O . TYR A 1 90 ? -3.346 -3.993 -1.993 1.00 0.00 90 TYR A O 13
ATOM 22620 N N . VAL A 1 91 ? -4.724 -5.319 -0.807 1.00 0.00 91 VAL A N 13
ATOM 22621 C CA . VAL A 1 91 ? -4.118 -6.557 -1.281 1.00 0.00 91 VAL A CA 13
ATOM 22622 C C . VAL A 1 91 ? -5.102 -7.366 -2.118 1.00 0.00 91 VAL A C 13
ATOM 22623 O O . VAL A 1 91 ? -6.263 -7.530 -1.743 1.00 0.00 91 VAL A O 13
ATOM 22636 N N . SER A 1 92 ? -4.630 -7.871 -3.253 1.00 0.00 92 SER A N 13
ATOM 22637 C CA . SER A 1 92 ? -5.469 -8.661 -4.146 1.00 0.00 92 SER A CA 13
ATOM 22638 C C . SER A 1 92 ? -4.973 -10.101 -4.226 1.00 0.00 92 SER A C 13
ATOM 22639 O O . SER A 1 92 ? -3.838 -10.357 -4.627 1.00 0.00 92 SER A O 13
ATOM 22647 N N . ASN A 1 93 ? -5.832 -11.039 -3.841 1.00 0.00 93 ASN A N 13
ATOM 22648 C CA . ASN A 1 93 ? -5.482 -12.454 -3.867 1.00 0.00 93 ASN A CA 13
ATOM 22649 C C . ASN A 1 93 ? -6.485 -13.247 -4.700 1.00 0.00 93 ASN A C 13
ATOM 22650 O O . ASN A 1 93 ? -7.582 -13.558 -4.239 1.00 0.00 93 ASN A O 13
ATOM 22661 N N . GLY A 1 94 ? -6.099 -13.571 -5.931 1.00 0.00 94 GLY A N 13
ATOM 22662 C CA . GLY A 1 94 ? -6.975 -14.326 -6.808 1.00 0.00 94 GLY A CA 13
ATOM 22663 C C . GLY A 1 94 ? -7.510 -13.488 -7.953 1.00 0.00 94 GLY A C 13
ATOM 22664 O O . GLY A 1 94 ? -6.940 -12.451 -8.291 1.00 0.00 94 GLY A O 13
ATOM 22668 N N . ARG A 1 95 ? -8.606 -13.940 -8.553 1.00 0.00 95 ARG A N 13
ATOM 22669 C CA . ARG A 1 95 ? -9.215 -13.227 -9.669 1.00 0.00 95 ARG A CA 13
ATOM 22670 C C . ARG A 1 95 ? -10.276 -12.248 -9.174 1.00 0.00 95 ARG A C 13
ATOM 22671 O O . ARG A 1 95 ? -10.344 -11.107 -9.632 1.00 0.00 95 ARG A O 13
ATOM 22692 N N . ARG A 1 96 ? -11.103 -12.703 -8.238 1.00 0.00 96 ARG A N 13
ATOM 22693 C CA . ARG A 1 96 ? -12.162 -11.869 -7.683 1.00 0.00 96 ARG A CA 13
ATOM 22694 C C . ARG A 1 96 ? -12.169 -11.941 -6.159 1.00 0.00 96 ARG A C 13
ATOM 22695 O O . ARG A 1 96 ? -13.228 -11.994 -5.534 1.00 0.00 96 ARG A O 13
ATOM 22716 N N . LYS A 1 97 ? -10.979 -11.944 -5.567 1.00 0.00 97 LYS A N 13
ATOM 22717 C CA . LYS A 1 97 ? -10.846 -12.010 -4.116 1.00 0.00 97 LYS A CA 13
ATOM 22718 C C . LYS A 1 97 ? -9.726 -11.096 -3.631 1.00 0.00 97 LYS A C 13
ATOM 22719 O O . LYS A 1 97 ? -8.545 -11.408 -3.787 1.00 0.00 97 LYS A O 13
ATOM 22738 N N . ARG A 1 98 ? -10.104 -9.966 -3.040 1.00 0.00 98 ARG A N 13
ATOM 22739 C CA . ARG A 1 98 ? -9.131 -9.007 -2.532 1.00 0.00 98 ARG A CA 13
ATOM 22740 C C . ARG A 1 98 ? -9.626 -8.363 -1.240 1.00 0.00 98 ARG A C 13
ATOM 22741 O O . ARG A 1 98 ? -10.736 -8.637 -0.784 1.00 0.00 98 ARG A O 13
ATOM 22762 N N . SER A 1 99 ? -8.794 -7.507 -0.655 1.00 0.00 99 SER A N 13
ATOM 22763 C CA . SER A 1 99 ? -9.146 -6.827 0.586 1.00 0.00 99 SER A CA 13
ATOM 22764 C C . SER A 1 99 ? -9.500 -5.366 0.324 1.00 0.00 99 SER A C 13
ATOM 22765 O O . SER A 1 99 ? -9.164 -4.796 -0.714 1.00 0.00 99 SER A O 13
ATOM 22773 N N . PRO A 1 100 ? -10.196 -4.745 1.288 1.00 0.00 100 PRO A N 13
ATOM 22774 C CA . PRO A 1 100 ? -10.611 -3.343 1.186 1.00 0.00 100 PRO A CA 13
ATOM 22775 C C . PRO A 1 100 ? -9.432 -2.381 1.281 1.00 0.00 100 PRO A C 13
ATOM 22776 O O . PRO A 1 100 ? -8.357 -2.745 1.758 1.00 0.00 100 PRO A O 13
ATOM 22787 N N . THR A 1 101 ? -9.641 -1.150 0.825 1.00 0.00 101 THR A N 13
ATOM 22788 C CA . THR A 1 101 ? -8.595 -0.135 0.859 1.00 0.00 101 THR A CA 13
ATOM 22789 C C . THR A 1 101 ? -8.414 0.422 2.266 1.00 0.00 101 THR A C 13
ATOM 22790 O O . THR A 1 101 ? -9.389 0.647 2.984 1.00 0.00 101 THR A O 13
ATOM 22801 N N . GLN A 1 102 ? -7.162 0.642 2.654 1.00 0.00 102 GLN A N 13
ATOM 22802 C CA . GLN A 1 102 ? -6.855 1.173 3.977 1.00 0.00 102 GLN A CA 13
ATOM 22803 C C . GLN A 1 102 ? -6.429 2.635 3.891 1.00 0.00 102 GLN A C 13
ATOM 22804 O O . GLN A 1 102 ? -5.631 3.010 3.032 1.00 0.00 102 GLN A O 13
ATOM 22818 N N . SER A 1 103 ? -6.967 3.457 4.787 1.00 0.00 103 SER A N 13
ATOM 22819 C CA . SER A 1 103 ? -6.646 4.879 4.810 1.00 0.00 103 SER A CA 13
ATOM 22820 C C . SER A 1 103 ? -5.154 5.095 5.046 1.00 0.00 103 SER A C 13
ATOM 22821 O O . SER A 1 103 ? -4.606 4.665 6.061 1.00 0.00 103 SER A O 13
ATOM 22829 N N . PHE A 1 104 ? -4.503 5.765 4.101 1.00 0.00 104 PHE A N 13
ATOM 22830 C CA . PHE A 1 104 ? -3.074 6.038 4.204 1.00 0.00 104 PHE A CA 13
ATOM 22831 C C . PHE A 1 104 ? -2.758 7.460 3.749 1.00 0.00 104 PHE A C 13
ATOM 22832 O O . PHE A 1 104 ? -3.536 8.078 3.022 1.00 0.00 104 PHE A O 13
ATOM 22849 N N . ARG A 1 105 ? -1.612 7.973 4.184 1.00 0.00 105 ARG A N 13
ATOM 22850 C CA . ARG A 1 105 ? -1.193 9.322 3.823 1.00 0.00 105 ARG A CA 13
ATOM 22851 C C . ARG A 1 105 ? 0.329 9.437 3.821 1.00 0.00 105 ARG A C 13
ATOM 22852 O O . ARG A 1 105 ? 1.011 8.793 4.619 1.00 0.00 105 ARG A O 13
ATOM 22873 N N . PHE A 1 106 ? 0.854 10.260 2.920 1.00 0.00 106 PHE A N 13
ATOM 22874 C CA . PHE A 1 106 ? 2.295 10.458 2.813 1.00 0.00 106 PHE A CA 13
ATOM 22875 C C . PHE A 1 106 ? 2.693 11.841 3.319 1.00 0.00 106 PHE A C 13
ATOM 22876 O O . PHE A 1 106 ? 2.129 12.854 2.901 1.00 0.00 106 PHE A O 13
ATOM 22893 N N . LEU A 1 107 ? 3.667 11.876 4.222 1.00 0.00 107 LEU A N 13
ATOM 22894 C CA . LEU A 1 107 ? 4.141 13.135 4.787 1.00 0.00 107 LEU A CA 13
ATOM 22895 C C . LEU A 1 107 ? 5.250 13.734 3.928 1.00 0.00 107 LEU A C 13
ATOM 22896 O O . LEU A 1 107 ? 6.096 13.026 3.380 1.00 0.00 107 LEU A O 13
ATOM 22912 N N . PRO A 1 108 ? 5.250 15.069 3.807 1.00 0.00 108 PRO A N 13
ATOM 22913 C CA . PRO A 1 108 ? 6.251 15.793 3.018 1.00 0.00 108 PRO A CA 13
ATOM 22914 C C . PRO A 1 108 ? 7.634 15.754 3.660 1.00 0.00 108 PRO A C 13
ATOM 22915 O O . PRO A 1 108 ? 7.772 15.924 4.872 1.00 0.00 108 PRO A O 13
ATOM 22926 N N . VAL A 1 109 ? 8.656 15.529 2.840 1.00 0.00 109 VAL A N 13
ATOM 22927 C CA . VAL A 1 109 ? 10.028 15.469 3.328 1.00 0.00 109 VAL A CA 13
ATOM 22928 C C . VAL A 1 109 ? 10.593 16.867 3.554 1.00 0.00 109 VAL A C 13
ATOM 22929 O O . VAL A 1 109 ? 11.418 17.077 4.444 1.00 0.00 109 VAL A O 13
ATOM 22942 N N . ILE A 1 110 ? 10.142 17.819 2.745 1.00 0.00 110 ILE A N 13
ATOM 22943 C CA . ILE A 1 110 ? 10.601 19.198 2.858 1.00 0.00 110 ILE A CA 13
ATOM 22944 C C . ILE A 1 110 ? 10.839 19.580 4.315 1.00 0.00 110 ILE A C 13
ATOM 22945 O O . ILE A 1 110 ? 11.827 20.239 4.641 1.00 0.00 110 ILE A O 13
ATOM 22961 N N . CYS A 1 111 ? 9.929 19.161 5.187 1.00 0.00 111 CYS A N 13
ATOM 22962 C CA . CYS A 1 111 ? 10.039 19.458 6.611 1.00 0.00 111 CYS A CA 13
ATOM 22963 C C . CYS A 1 111 ? 10.172 18.176 7.425 1.00 0.00 111 CYS A C 13
ATOM 22964 O O . CYS A 1 111 ? 11.226 17.898 7.999 1.00 0.00 111 CYS A O 13
ATOM 22972 N N . LYS A 1 112 ? 9.097 17.397 7.473 1.00 0.00 112 LYS A N 13
ATOM 22973 C CA . LYS A 1 112 ? 9.092 16.143 8.217 1.00 0.00 112 LYS A CA 13
ATOM 22974 C C . LYS A 1 112 ? 10.092 15.155 7.625 1.00 0.00 112 LYS A C 13
ATOM 22975 O O . LYS A 1 112 ? 9.910 14.667 6.511 1.00 0.00 112 LYS A O 13
ATOM 22994 N N . GLU A 1 113 ? 11.147 14.864 8.380 1.00 0.00 113 GLU A N 13
ATOM 22995 C CA . GLU A 1 113 ? 12.174 13.933 7.929 1.00 0.00 113 GLU A CA 13
ATOM 22996 C C . GLU A 1 113 ? 12.520 12.930 9.026 1.00 0.00 113 GLU A C 13
ATOM 22997 O O . GLU A 1 113 ? 12.204 13.143 10.196 1.00 0.00 113 GLU A O 13
ATOM 23009 N N . GLU A 1 114 ? 13.171 11.838 8.638 1.00 0.00 114 GLU A N 13
ATOM 23010 C CA . GLU A 1 114 ? 13.558 10.802 9.589 1.00 0.00 114 GLU A CA 13
ATOM 23011 C C . GLU A 1 114 ? 14.734 9.988 9.057 1.00 0.00 114 GLU A C 13
ATOM 23012 O O . GLU A 1 114 ? 14.588 9.217 8.108 1.00 0.00 114 GLU A O 13
ATOM 23024 N N . GLY A 1 1 ? -15.522 -20.482 14.104 1.00 0.00 1 GLY A N 14
ATOM 23025 C CA . GLY A 1 1 ? -16.791 -20.966 13.592 1.00 0.00 1 GLY A CA 14
ATOM 23026 C C . GLY A 1 1 ? -17.033 -20.548 12.155 1.00 0.00 1 GLY A C 14
ATOM 23027 O O . GLY A 1 1 ? -16.922 -19.370 11.817 1.00 0.00 1 GLY A O 14
ATOM 23031 N N . SER A 1 2 ? -17.364 -21.516 11.307 1.00 0.00 2 SER A N 14
ATOM 23032 C CA . SER A 1 2 ? -17.617 -21.243 9.897 1.00 0.00 2 SER A CA 14
ATOM 23033 C C . SER A 1 2 ? -18.207 -22.468 9.204 1.00 0.00 2 SER A C 14
ATOM 23034 O O . SER A 1 2 ? -18.174 -23.575 9.742 1.00 0.00 2 SER A O 14
ATOM 23042 N N . SER A 1 3 ? -18.748 -22.260 8.008 1.00 0.00 3 SER A N 14
ATOM 23043 C CA . SER A 1 3 ? -19.350 -23.346 7.242 1.00 0.00 3 SER A CA 14
ATOM 23044 C C . SER A 1 3 ? -18.822 -23.358 5.811 1.00 0.00 3 SER A C 14
ATOM 23045 O O . SER A 1 3 ? -19.148 -22.482 5.010 1.00 0.00 3 SER A O 14
ATOM 23053 N N . GLY A 1 4 ? -18.004 -24.358 5.496 1.00 0.00 4 GLY A N 14
ATOM 23054 C CA . GLY A 1 4 ? -17.444 -24.466 4.162 1.00 0.00 4 GLY A CA 14
ATOM 23055 C C . GLY A 1 4 ? -15.965 -24.136 4.126 1.00 0.00 4 GLY A C 14
ATOM 23056 O O . GLY A 1 4 ? -15.162 -24.780 4.800 1.00 0.00 4 GLY A O 14
ATOM 23060 N N . SER A 1 5 ? -15.603 -23.131 3.334 1.00 0.00 5 SER A N 14
ATOM 23061 C CA . SER A 1 5 ? -14.210 -22.721 3.208 1.00 0.00 5 SER A CA 14
ATOM 23062 C C . SER A 1 5 ? -14.110 -21.256 2.792 1.00 0.00 5 SER A C 14
ATOM 23063 O O . SER A 1 5 ? -15.021 -20.714 2.165 1.00 0.00 5 SER A O 14
ATOM 23071 N N . SER A 1 6 ? -12.998 -20.621 3.147 1.00 0.00 6 SER A N 14
ATOM 23072 C CA . SER A 1 6 ? -12.780 -19.218 2.814 1.00 0.00 6 SER A CA 14
ATOM 23073 C C . SER A 1 6 ? -11.306 -18.849 2.956 1.00 0.00 6 SER A C 14
ATOM 23074 O O . SER A 1 6 ? -10.733 -18.940 4.040 1.00 0.00 6 SER A O 14
ATOM 23082 N N . GLY A 1 7 ? -10.698 -18.432 1.849 1.00 0.00 7 GLY A N 14
ATOM 23083 C CA . GLY A 1 7 ? -9.296 -18.056 1.870 1.00 0.00 7 GLY A CA 14
ATOM 23084 C C . GLY A 1 7 ? -9.067 -16.646 1.363 1.00 0.00 7 GLY A C 14
ATOM 23085 O O . GLY A 1 7 ? -8.292 -16.431 0.430 1.00 0.00 7 GLY A O 14
ATOM 23089 N N . LEU A 1 8 ? -9.744 -15.681 1.977 1.00 0.00 8 LEU A N 14
ATOM 23090 C CA . LEU A 1 8 ? -9.611 -14.283 1.582 1.00 0.00 8 LEU A CA 14
ATOM 23091 C C . LEU A 1 8 ? -8.626 -13.552 2.488 1.00 0.00 8 LEU A C 14
ATOM 23092 O O . LEU A 1 8 ? -8.547 -13.803 3.691 1.00 0.00 8 LEU A O 14
ATOM 23108 N N . PRO A 1 9 ? -7.857 -12.623 1.899 1.00 0.00 9 PRO A N 14
ATOM 23109 C CA . PRO A 1 9 ? -6.865 -11.834 2.636 1.00 0.00 9 PRO A CA 14
ATOM 23110 C C . PRO A 1 9 ? -7.511 -10.836 3.590 1.00 0.00 9 PRO A C 14
ATOM 23111 O O . PRO A 1 9 ? -8.446 -10.127 3.221 1.00 0.00 9 PRO A O 14
ATOM 23122 N N . GLN A 1 10 ? -7.006 -10.786 4.819 1.00 0.00 10 GLN A N 14
ATOM 23123 C CA . GLN A 1 10 ? -7.535 -9.874 5.826 1.00 0.00 10 GLN A CA 14
ATOM 23124 C C . GLN A 1 10 ? -6.435 -8.971 6.373 1.00 0.00 10 GLN A C 14
ATOM 23125 O O . GLN A 1 10 ? -5.312 -9.416 6.612 1.00 0.00 10 GLN A O 14
ATOM 23139 N N . VAL A 1 11 ? -6.764 -7.698 6.569 1.00 0.00 11 VAL A N 14
ATOM 23140 C CA . VAL A 1 11 ? -5.804 -6.731 7.088 1.00 0.00 11 VAL A CA 14
ATOM 23141 C C . VAL A 1 11 ? -6.304 -6.104 8.385 1.00 0.00 11 VAL A C 14
ATOM 23142 O O . VAL A 1 11 ? -7.162 -5.223 8.370 1.00 0.00 11 VAL A O 14
ATOM 23155 N N . GLU A 1 12 ? -5.759 -6.565 9.507 1.00 0.00 12 GLU A N 14
ATOM 23156 C CA . GLU A 1 12 ? -6.150 -6.049 10.814 1.00 0.00 12 GLU A CA 14
ATOM 23157 C C . GLU A 1 12 ? -5.532 -4.677 11.064 1.00 0.00 12 GLU A C 14
ATOM 23158 O O . GLU A 1 12 ? -6.233 -3.718 11.387 1.00 0.00 12 GLU A O 14
ATOM 23170 N N . ALA A 1 13 ? -4.215 -4.591 10.912 1.00 0.00 13 ALA A N 14
ATOM 23171 C CA . ALA A 1 13 ? -3.502 -3.337 11.119 1.00 0.00 13 ALA A CA 14
ATOM 23172 C C . ALA A 1 13 ? -2.299 -3.228 10.188 1.00 0.00 13 ALA A C 14
ATOM 23173 O O . ALA A 1 13 ? -1.982 -4.166 9.456 1.00 0.00 13 ALA A O 14
ATOM 23180 N N . TYR A 1 14 ? -1.634 -2.079 10.219 1.00 0.00 14 TYR A N 14
ATOM 23181 C CA . TYR A 1 14 ? -0.468 -1.846 9.375 1.00 0.00 14 TYR A CA 14
ATOM 23182 C C . TYR A 1 14 ? 0.410 -0.741 9.952 1.00 0.00 14 TYR A C 14
ATOM 23183 O O . TYR A 1 14 ? -0.077 0.169 10.624 1.00 0.00 14 TYR A O 14
ATOM 23201 N N . SER A 1 15 ? 1.709 -0.825 9.684 1.00 0.00 15 SER A N 14
ATOM 23202 C CA . SER A 1 15 ? 2.658 0.165 10.178 1.00 0.00 15 SER A CA 14
ATOM 23203 C C . SER A 1 15 ? 3.865 0.272 9.251 1.00 0.00 15 SER A C 14
ATOM 23204 O O . SER A 1 15 ? 4.241 -0.680 8.567 1.00 0.00 15 SER A O 14
ATOM 23212 N N . PRO A 1 16 ? 4.488 1.460 9.225 1.00 0.00 16 PRO A N 14
ATOM 23213 C CA . PRO A 1 16 ? 4.049 2.601 10.034 1.00 0.00 16 PRO A CA 14
ATOM 23214 C C . PRO A 1 16 ? 2.721 3.176 9.553 1.00 0.00 16 PRO A C 14
ATOM 23215 O O . PRO A 1 16 ? 2.412 3.137 8.362 1.00 0.00 16 PRO A O 14
ATOM 23226 N N . SER A 1 17 ? 1.941 3.711 10.486 1.00 0.00 17 SER A N 14
ATOM 23227 C CA . SER A 1 17 ? 0.644 4.292 10.157 1.00 0.00 17 SER A CA 14
ATOM 23228 C C . SER A 1 17 ? 0.759 5.235 8.963 1.00 0.00 17 SER A C 14
ATOM 23229 O O . SER A 1 17 ? -0.183 5.387 8.186 1.00 0.00 17 SER A O 14
ATOM 23237 N N . ALA A 1 18 ? 1.920 5.865 8.824 1.00 0.00 18 ALA A N 14
ATOM 23238 C CA . ALA A 1 18 ? 2.160 6.792 7.725 1.00 0.00 18 ALA A CA 14
ATOM 23239 C C . ALA A 1 18 ? 3.611 6.729 7.261 1.00 0.00 18 ALA A C 14
ATOM 23240 O O . ALA A 1 18 ? 4.460 6.133 7.925 1.00 0.00 18 ALA A O 14
ATOM 23247 N N . CYS A 1 19 ? 3.889 7.346 6.118 1.00 0.00 19 CYS A N 14
ATOM 23248 C CA . CYS A 1 19 ? 5.239 7.359 5.564 1.00 0.00 19 CYS A CA 14
ATOM 23249 C C . CYS A 1 19 ? 5.439 8.562 4.648 1.00 0.00 19 CYS A C 14
ATOM 23250 O O . CYS A 1 19 ? 4.496 9.298 4.358 1.00 0.00 19 CYS A O 14
ATOM 23258 N N . SER A 1 20 ? 6.674 8.756 4.195 1.00 0.00 20 SER A N 14
ATOM 23259 C CA . SER A 1 20 ? 6.999 9.872 3.316 1.00 0.00 20 SER A CA 14
ATOM 23260 C C . SER A 1 20 ? 6.725 9.514 1.859 1.00 0.00 20 SER A C 14
ATOM 23261 O O . SER A 1 20 ? 6.948 8.381 1.433 1.00 0.00 20 SER A O 14
ATOM 23269 N N . VAL A 1 21 ? 6.238 10.490 1.098 1.00 0.00 21 VAL A N 14
ATOM 23270 C CA . VAL A 1 21 ? 5.934 10.280 -0.312 1.00 0.00 21 VAL A CA 14
ATOM 23271 C C . VAL A 1 21 ? 7.026 9.464 -0.995 1.00 0.00 21 VAL A C 14
ATOM 23272 O O . VAL A 1 21 ? 6.775 8.780 -1.987 1.00 0.00 21 VAL A O 14
ATOM 23285 N N . ARG A 1 22 ? 8.238 9.542 -0.457 1.00 0.00 22 ARG A N 14
ATOM 23286 C CA . ARG A 1 22 ? 9.370 8.811 -1.014 1.00 0.00 22 ARG A CA 14
ATOM 23287 C C . ARG A 1 22 ? 9.212 7.310 -0.791 1.00 0.00 22 ARG A C 14
ATOM 23288 O O . ARG A 1 22 ? 9.498 6.506 -1.677 1.00 0.00 22 ARG A O 14
ATOM 23309 N N . GLY A 1 23 ? 8.753 6.939 0.401 1.00 0.00 23 GLY A N 14
ATOM 23310 C CA . GLY A 1 23 ? 8.565 5.536 0.720 1.00 0.00 23 GLY A CA 14
ATOM 23311 C C . GLY A 1 23 ? 9.868 4.837 1.053 1.00 0.00 23 GLY A C 14
ATOM 23312 O O . GLY A 1 23 ? 10.622 5.291 1.913 1.00 0.00 23 GLY A O 14
ATOM 23316 N N . GLY A 1 24 ? 10.134 3.727 0.371 1.00 0.00 24 GLY A N 14
ATOM 23317 C CA . GLY A 1 24 ? 11.355 2.981 0.615 1.00 0.00 24 GLY A CA 14
ATOM 23318 C C . GLY A 1 24 ? 11.548 2.648 2.081 1.00 0.00 24 GLY A C 14
ATOM 23319 O O . GLY A 1 24 ? 12.661 2.721 2.599 1.00 0.00 24 GLY A O 14
ATOM 23323 N N . GLU A 1 25 ? 10.459 2.283 2.752 1.00 0.00 25 GLU A N 14
ATOM 23324 C CA . GLU A 1 25 ? 10.514 1.940 4.168 1.00 0.00 25 GLU A CA 14
ATOM 23325 C C . GLU A 1 25 ? 9.914 0.559 4.417 1.00 0.00 25 GLU A C 14
ATOM 23326 O O . GLU A 1 25 ? 9.307 -0.035 3.527 1.00 0.00 25 GLU A O 14
ATOM 23338 N N . GLU A 1 26 ? 10.088 0.056 5.635 1.00 0.00 26 GLU A N 14
ATOM 23339 C CA . GLU A 1 26 ? 9.565 -1.255 6.001 1.00 0.00 26 GLU A CA 14
ATOM 23340 C C . GLU A 1 26 ? 8.089 -1.166 6.378 1.00 0.00 26 GLU A C 14
ATOM 23341 O O . GLU A 1 26 ? 7.731 -0.574 7.397 1.00 0.00 26 GLU A O 14
ATOM 23353 N N . LEU A 1 27 ? 7.236 -1.758 5.549 1.00 0.00 27 LEU A N 14
ATOM 23354 C CA . LEU A 1 27 ? 5.798 -1.746 5.794 1.00 0.00 27 LEU A CA 14
ATOM 23355 C C . LEU A 1 27 ? 5.304 -3.129 6.205 1.00 0.00 27 LEU A C 14
ATOM 23356 O O . LEU A 1 27 ? 5.094 -4.001 5.363 1.00 0.00 27 LEU A O 14
ATOM 23372 N N . VAL A 1 28 ? 5.118 -3.321 7.508 1.00 0.00 28 VAL A N 14
ATOM 23373 C CA . VAL A 1 28 ? 4.645 -4.597 8.032 1.00 0.00 28 VAL A CA 14
ATOM 23374 C C . VAL A 1 28 ? 3.131 -4.593 8.204 1.00 0.00 28 VAL A C 14
ATOM 23375 O O . VAL A 1 28 ? 2.587 -3.821 8.996 1.00 0.00 28 VAL A O 14
ATOM 23388 N N . LEU A 1 29 ? 2.454 -5.460 7.459 1.00 0.00 29 LEU A N 14
ATOM 23389 C CA . LEU A 1 29 ? 1.000 -5.557 7.530 1.00 0.00 29 LEU A CA 14
ATOM 23390 C C . LEU A 1 29 ? 0.575 -6.742 8.391 1.00 0.00 29 LEU A C 14
ATOM 23391 O O . LEU A 1 29 ? 1.106 -7.845 8.255 1.00 0.00 29 LEU A O 14
ATOM 23407 N N . THR A 1 30 ? -0.389 -6.509 9.276 1.00 0.00 30 THR A N 14
ATOM 23408 C CA . THR A 1 30 ? -0.887 -7.557 10.158 1.00 0.00 30 THR A CA 14
ATOM 23409 C C . THR A 1 30 ? -2.245 -8.070 9.691 1.00 0.00 30 THR A C 14
ATOM 23410 O O . THR A 1 30 ? -3.098 -7.295 9.261 1.00 0.00 30 THR A O 14
ATOM 23421 N N . GLY A 1 31 ? -2.438 -9.382 9.778 1.00 0.00 31 GLY A N 14
ATOM 23422 C CA . GLY A 1 31 ? -3.695 -9.976 9.361 1.00 0.00 31 GLY A CA 14
ATOM 23423 C C . GLY A 1 31 ? -3.628 -11.489 9.298 1.00 0.00 31 GLY A C 14
ATOM 23424 O O . GLY A 1 31 ? -2.912 -12.119 10.076 1.00 0.00 31 GLY A O 14
ATOM 23428 N N . SER A 1 32 ? -4.378 -12.075 8.370 1.00 0.00 32 SER A N 14
ATOM 23429 C CA . SER A 1 32 ? -4.406 -13.524 8.212 1.00 0.00 32 SER A CA 14
ATOM 23430 C C . SER A 1 32 ? -4.837 -13.909 6.800 1.00 0.00 32 SER A C 14
ATOM 23431 O O . SER A 1 32 ? -5.275 -13.063 6.021 1.00 0.00 32 SER A O 14
ATOM 23439 N N . ASN A 1 33 ? -4.709 -15.192 6.478 1.00 0.00 33 ASN A N 14
ATOM 23440 C CA . ASN A 1 33 ? -5.084 -15.690 5.159 1.00 0.00 33 ASN A CA 14
ATOM 23441 C C . ASN A 1 33 ? -4.315 -14.960 4.063 1.00 0.00 33 ASN A C 14
ATOM 23442 O O . ASN A 1 33 ? -4.902 -14.470 3.098 1.00 0.00 33 ASN A O 14
ATOM 23453 N N . PHE A 1 34 ? -2.997 -14.892 4.217 1.00 0.00 34 PHE A N 14
ATOM 23454 C CA . PHE A 1 34 ? -2.146 -14.221 3.241 1.00 0.00 34 PHE A CA 14
ATOM 23455 C C . PHE A 1 34 ? -1.592 -15.218 2.227 1.00 0.00 34 PHE A C 14
ATOM 23456 O O . PHE A 1 34 ? -1.744 -16.430 2.384 1.00 0.00 34 PHE A O 14
ATOM 23473 N N . LEU A 1 35 ? -0.948 -14.699 1.187 1.00 0.00 35 LEU A N 14
ATOM 23474 C CA . LEU A 1 35 ? -0.371 -15.542 0.146 1.00 0.00 35 LEU A CA 14
ATOM 23475 C C . LEU A 1 35 ? 1.101 -15.206 -0.072 1.00 0.00 35 LEU A C 14
ATOM 23476 O O . LEU A 1 35 ? 1.543 -14.077 0.140 1.00 0.00 35 LEU A O 14
ATOM 23492 N N . PRO A 1 36 ? 1.878 -16.209 -0.509 1.00 0.00 36 PRO A N 14
ATOM 23493 C CA . PRO A 1 36 ? 3.311 -16.043 -0.769 1.00 0.00 36 PRO A CA 14
ATOM 23494 C C . PRO A 1 36 ? 3.582 -15.171 -1.990 1.00 0.00 36 PRO A C 14
ATOM 23495 O O . PRO A 1 36 ? 4.694 -14.676 -2.176 1.00 0.00 36 PRO A O 14
ATOM 23506 N N . ASP A 1 37 ? 2.560 -14.986 -2.818 1.00 0.00 37 ASP A N 14
ATOM 23507 C CA . ASP A 1 37 ? 2.688 -14.172 -4.020 1.00 0.00 37 ASP A CA 14
ATOM 23508 C C . ASP A 1 37 ? 1.615 -13.088 -4.059 1.00 0.00 37 ASP A C 14
ATOM 23509 O O . ASP A 1 37 ? 1.185 -12.664 -5.132 1.00 0.00 37 ASP A O 14
ATOM 23518 N N . SER A 1 38 ? 1.186 -12.645 -2.882 1.00 0.00 38 SER A N 14
ATOM 23519 C CA . SER A 1 38 ? 0.159 -11.614 -2.781 1.00 0.00 38 SER A CA 14
ATOM 23520 C C . SER A 1 38 ? 0.563 -10.367 -3.563 1.00 0.00 38 SER A C 14
ATOM 23521 O O . SER A 1 38 ? 1.736 -10.170 -3.878 1.00 0.00 38 SER A O 14
ATOM 23529 N N . LYS A 1 39 ? -0.419 -9.528 -3.874 1.00 0.00 39 LYS A N 14
ATOM 23530 C CA . LYS A 1 39 ? -0.170 -8.299 -4.618 1.00 0.00 39 LYS A CA 14
ATOM 23531 C C . LYS A 1 39 ? -0.662 -7.083 -3.839 1.00 0.00 39 LYS A C 14
ATOM 23532 O O . LYS A 1 39 ? -1.668 -7.150 -3.133 1.00 0.00 39 LYS A O 14
ATOM 23551 N N . VAL A 1 40 ? 0.054 -5.970 -3.975 1.00 0.00 40 VAL A N 14
ATOM 23552 C CA . VAL A 1 40 ? -0.312 -4.738 -3.287 1.00 0.00 40 VAL A CA 14
ATOM 23553 C C . VAL A 1 40 ? -0.262 -3.544 -4.233 1.00 0.00 40 VAL A C 14
ATOM 23554 O O . VAL A 1 40 ? 0.814 -3.113 -4.650 1.00 0.00 40 VAL A O 14
ATOM 23567 N N . VAL A 1 41 ? -1.433 -3.013 -4.570 1.00 0.00 41 VAL A N 14
ATOM 23568 C CA . VAL A 1 41 ? -1.523 -1.867 -5.467 1.00 0.00 41 VAL A CA 14
ATOM 23569 C C . VAL A 1 41 ? -2.042 -0.635 -4.734 1.00 0.00 41 VAL A C 14
ATOM 23570 O O . VAL A 1 41 ? -2.810 -0.746 -3.777 1.00 0.00 41 VAL A O 14
ATOM 23583 N N . PHE A 1 42 ? -1.618 0.540 -5.188 1.00 0.00 42 PHE A N 14
ATOM 23584 C CA . PHE A 1 42 ? -2.040 1.794 -4.576 1.00 0.00 42 PHE A CA 14
ATOM 23585 C C . PHE A 1 42 ? -2.931 2.590 -5.524 1.00 0.00 42 PHE A C 14
ATOM 23586 O O . PHE A 1 42 ? -2.757 2.543 -6.742 1.00 0.00 42 PHE A O 14
ATOM 23603 N N . ILE A 1 43 ? -3.886 3.320 -4.957 1.00 0.00 43 ILE A N 14
ATOM 23604 C CA . ILE A 1 43 ? -4.804 4.127 -5.751 1.00 0.00 43 ILE A CA 14
ATOM 23605 C C . ILE A 1 43 ? -4.777 5.586 -5.309 1.00 0.00 43 ILE A C 14
ATOM 23606 O O . ILE A 1 43 ? -4.370 5.898 -4.190 1.00 0.00 43 ILE A O 14
ATOM 23622 N N . GLU A 1 44 ? -5.214 6.475 -6.195 1.00 0.00 44 GLU A N 14
ATOM 23623 C CA . GLU A 1 44 ? -5.241 7.902 -5.895 1.00 0.00 44 GLU A CA 14
ATOM 23624 C C . GLU A 1 44 ? -6.504 8.552 -6.453 1.00 0.00 44 GLU A C 14
ATOM 23625 O O . GLU A 1 44 ? -6.965 8.205 -7.540 1.00 0.00 44 GLU A O 14
ATOM 23637 N N . ARG A 1 45 ? -7.059 9.496 -5.700 1.00 0.00 45 ARG A N 14
ATOM 23638 C CA . ARG A 1 45 ? -8.269 10.193 -6.117 1.00 0.00 45 ARG A CA 14
ATOM 23639 C C . ARG A 1 45 ? -7.941 11.593 -6.628 1.00 0.00 45 ARG A C 14
ATOM 23640 O O . ARG A 1 45 ? -7.348 12.402 -5.916 1.00 0.00 45 ARG A O 14
ATOM 23661 N N . GLY A 1 46 ? -8.332 11.871 -7.869 1.00 0.00 46 GLY A N 14
ATOM 23662 C CA . GLY A 1 46 ? -8.070 13.173 -8.454 1.00 0.00 46 GLY A CA 14
ATOM 23663 C C . GLY A 1 46 ? -9.124 14.198 -8.084 1.00 0.00 46 GLY A C 14
ATOM 23664 O O . GLY A 1 46 ? -10.202 13.862 -7.595 1.00 0.00 46 GLY A O 14
ATOM 23668 N N . PRO A 1 47 ? -8.813 15.482 -8.316 1.00 0.00 47 PRO A N 14
ATOM 23669 C CA . PRO A 1 47 ? -9.728 16.585 -8.010 1.00 0.00 47 PRO A CA 14
ATOM 23670 C C . PRO A 1 47 ? -10.939 16.608 -8.936 1.00 0.00 47 PRO A C 14
ATOM 23671 O O . PRO A 1 47 ? -11.814 17.465 -8.808 1.00 0.00 47 PRO A O 14
ATOM 23682 N N . ASP A 1 48 ? -10.984 15.662 -9.867 1.00 0.00 48 ASP A N 14
ATOM 23683 C CA . ASP A 1 48 ? -12.089 15.573 -10.814 1.00 0.00 48 ASP A CA 14
ATOM 23684 C C . ASP A 1 48 ? -13.179 14.642 -10.292 1.00 0.00 48 ASP A C 14
ATOM 23685 O O . ASP A 1 48 ? -14.366 14.866 -10.525 1.00 0.00 48 ASP A O 14
ATOM 23694 N N . GLY A 1 49 ? -12.766 13.594 -9.585 1.00 0.00 49 GLY A N 14
ATOM 23695 C CA . GLY A 1 49 ? -13.718 12.643 -9.043 1.00 0.00 49 GLY A CA 14
ATOM 23696 C C . GLY A 1 49 ? -13.337 11.206 -9.339 1.00 0.00 49 GLY A C 14
ATOM 23697 O O . GLY A 1 49 ? -13.670 10.297 -8.578 1.00 0.00 49 GLY A O 14
ATOM 23701 N N . LYS A 1 50 ? -12.638 10.999 -10.450 1.00 0.00 50 LYS A N 14
ATOM 23702 C CA . LYS A 1 50 ? -12.210 9.662 -10.847 1.00 0.00 50 LYS A CA 14
ATOM 23703 C C . LYS A 1 50 ? -10.783 9.387 -10.384 1.00 0.00 50 LYS A C 14
ATOM 23704 O O . LYS A 1 50 ? -9.917 10.260 -10.456 1.00 0.00 50 LYS A O 14
ATOM 23723 N N . LEU A 1 51 ? -10.545 8.170 -9.910 1.00 0.00 51 LEU A N 14
ATOM 23724 C CA . LEU A 1 51 ? -9.221 7.779 -9.436 1.00 0.00 51 LEU A CA 14
ATOM 23725 C C . LEU A 1 51 ? -8.517 6.893 -10.459 1.00 0.00 51 LEU A C 14
ATOM 23726 O O . LEU A 1 51 ? -9.111 5.962 -11.001 1.00 0.00 51 LEU A O 14
ATOM 23742 N N . GLN A 1 52 ? -7.246 7.189 -10.715 1.00 0.00 52 GLN A N 14
ATOM 23743 C CA . GLN A 1 52 ? -6.461 6.417 -11.671 1.00 0.00 52 GLN A CA 14
ATOM 23744 C C . GLN A 1 52 ? -4.976 6.471 -11.324 1.00 0.00 52 GLN A C 14
ATOM 23745 O O . GLN A 1 52 ? -4.313 7.484 -11.548 1.00 0.00 52 GLN A O 14
ATOM 23759 N N . TRP A 1 53 ? -4.462 5.375 -10.778 1.00 0.00 53 TRP A N 14
ATOM 23760 C CA . TRP A 1 53 ? -3.055 5.298 -10.400 1.00 0.00 53 TRP A CA 14
ATOM 23761 C C . TRP A 1 53 ? -2.553 3.860 -10.466 1.00 0.00 53 TRP A C 14
ATOM 23762 O O . TRP A 1 53 ? -3.013 2.998 -9.717 1.00 0.00 53 TRP A O 14
ATOM 23783 N N . GLU A 1 54 ? -1.606 3.608 -11.365 1.00 0.00 54 GLU A N 14
ATOM 23784 C CA . GLU A 1 54 ? -1.042 2.273 -11.526 1.00 0.00 54 GLU A CA 14
ATOM 23785 C C . GLU A 1 54 ? 0.378 2.212 -10.971 1.00 0.00 54 GLU A C 14
ATOM 23786 O O . GLU A 1 54 ? 1.325 2.664 -11.612 1.00 0.00 54 GLU A O 14
ATOM 23798 N N . GLU A 1 55 ? 0.515 1.649 -9.775 1.00 0.00 55 GLU A N 14
ATOM 23799 C CA . GLU A 1 55 ? 1.819 1.529 -9.132 1.00 0.00 55 GLU A CA 14
ATOM 23800 C C . GLU A 1 55 ? 1.938 0.203 -8.385 1.00 0.00 55 GLU A C 14
ATOM 23801 O O . GLU A 1 55 ? 1.054 -0.167 -7.614 1.00 0.00 55 GLU A O 14
ATOM 23813 N N . GLU A 1 56 ? 3.037 -0.506 -8.623 1.00 0.00 56 GLU A N 14
ATOM 23814 C CA . GLU A 1 56 ? 3.270 -1.791 -7.973 1.00 0.00 56 GLU A CA 14
ATOM 23815 C C . GLU A 1 56 ? 4.342 -1.668 -6.894 1.00 0.00 56 GLU A C 14
ATOM 23816 O O . GLU A 1 56 ? 5.288 -0.893 -7.029 1.00 0.00 56 GLU A O 14
ATOM 23828 N N . ALA A 1 57 ? 4.184 -2.437 -5.822 1.00 0.00 57 ALA A N 14
ATOM 23829 C CA . ALA A 1 57 ? 5.138 -2.416 -4.720 1.00 0.00 57 ALA A CA 14
ATOM 23830 C C . ALA A 1 57 ? 5.830 -3.767 -4.566 1.00 0.00 57 ALA A C 14
ATOM 23831 O O . ALA A 1 57 ? 5.236 -4.814 -4.827 1.00 0.00 57 ALA A O 14
ATOM 23838 N N . THR A 1 58 ? 7.089 -3.737 -4.142 1.00 0.00 58 THR A N 14
ATOM 23839 C CA . THR A 1 58 ? 7.862 -4.958 -3.956 1.00 0.00 58 THR A CA 14
ATOM 23840 C C . THR A 1 58 ? 7.545 -5.611 -2.616 1.00 0.00 58 THR A C 14
ATOM 23841 O O . THR A 1 58 ? 7.714 -5.000 -1.560 1.00 0.00 58 THR A O 14
ATOM 23852 N N . VAL A 1 59 ? 7.083 -6.857 -2.664 1.00 0.00 59 VAL A N 14
ATOM 23853 C CA . VAL A 1 59 ? 6.744 -7.593 -1.452 1.00 0.00 59 VAL A CA 14
ATOM 23854 C C . VAL A 1 59 ? 7.793 -8.656 -1.143 1.00 0.00 59 VAL A C 14
ATOM 23855 O O . VAL A 1 59 ? 8.207 -9.408 -2.023 1.00 0.00 59 VAL A O 14
ATOM 23868 N N . ASN A 1 60 ? 8.217 -8.711 0.115 1.00 0.00 60 ASN A N 14
ATOM 23869 C CA . ASN A 1 60 ? 9.218 -9.682 0.542 1.00 0.00 60 ASN A CA 14
ATOM 23870 C C . ASN A 1 60 ? 8.562 -11.000 0.943 1.00 0.00 60 ASN A C 14
ATOM 23871 O O . ASN A 1 60 ? 7.721 -11.039 1.840 1.00 0.00 60 ASN A O 14
ATOM 23882 N N . ARG A 1 61 ? 8.954 -12.078 0.271 1.00 0.00 61 ARG A N 14
ATOM 23883 C CA . ARG A 1 61 ? 8.404 -13.398 0.556 1.00 0.00 61 ARG A CA 14
ATOM 23884 C C . ARG A 1 61 ? 9.035 -13.990 1.813 1.00 0.00 61 ARG A C 14
ATOM 23885 O O . ARG A 1 61 ? 8.341 -14.537 2.671 1.00 0.00 61 ARG A O 14
ATOM 23906 N N . LEU A 1 62 ? 10.355 -13.878 1.914 1.00 0.00 62 LEU A N 14
ATOM 23907 C CA . LEU A 1 62 ? 11.081 -14.403 3.065 1.00 0.00 62 LEU A CA 14
ATOM 23908 C C . LEU A 1 62 ? 10.560 -13.792 4.362 1.00 0.00 62 LEU A C 14
ATOM 23909 O O . LEU A 1 62 ? 10.301 -14.503 5.333 1.00 0.00 62 LEU A O 14
ATOM 23925 N N . GLN A 1 63 ? 10.408 -12.472 4.369 1.00 0.00 63 GLN A N 14
ATOM 23926 C CA . GLN A 1 63 ? 9.916 -11.766 5.547 1.00 0.00 63 GLN A CA 14
ATOM 23927 C C . GLN A 1 63 ? 8.428 -12.027 5.755 1.00 0.00 63 GLN A C 14
ATOM 23928 O O . GLN A 1 63 ? 7.993 -12.349 6.861 1.00 0.00 63 GLN A O 14
ATOM 23942 N N . SER A 1 64 ? 7.652 -11.885 4.686 1.00 0.00 64 SER A N 14
ATOM 23943 C CA . SER A 1 64 ? 6.211 -12.101 4.752 1.00 0.00 64 SER A CA 14
ATOM 23944 C C . SER A 1 64 ? 5.896 -13.522 5.210 1.00 0.00 64 SER A C 14
ATOM 23945 O O . SER A 1 64 ? 6.562 -14.476 4.811 1.00 0.00 64 SER A O 14
ATOM 23953 N N . ASN A 1 65 ? 4.874 -13.653 6.050 1.00 0.00 65 ASN A N 14
ATOM 23954 C CA . ASN A 1 65 ? 4.470 -14.957 6.563 1.00 0.00 65 ASN A CA 14
ATOM 23955 C C . ASN A 1 65 ? 2.968 -15.165 6.395 1.00 0.00 65 ASN A C 14
ATOM 23956 O O . ASN A 1 65 ? 2.244 -14.249 6.007 1.00 0.00 65 ASN A O 14
ATOM 23967 N N . GLU A 1 66 ? 2.507 -16.376 6.691 1.00 0.00 66 GLU A N 14
ATOM 23968 C CA . GLU A 1 66 ? 1.091 -16.704 6.573 1.00 0.00 66 GLU A CA 14
ATOM 23969 C C . GLU A 1 66 ? 0.225 -15.612 7.195 1.00 0.00 66 GLU A C 14
ATOM 23970 O O . GLU A 1 66 ? -0.839 -15.277 6.676 1.00 0.00 66 GLU A O 14
ATOM 23982 N N . VAL A 1 67 ? 0.690 -15.061 8.311 1.00 0.00 67 VAL A N 14
ATOM 23983 C CA . VAL A 1 67 ? -0.040 -14.007 9.005 1.00 0.00 67 VAL A CA 14
ATOM 23984 C C . VAL A 1 67 ? 0.780 -12.723 9.072 1.00 0.00 67 VAL A C 14
ATOM 23985 O O . VAL A 1 67 ? 0.672 -11.953 10.027 1.00 0.00 67 VAL A O 14
ATOM 23998 N N . THR A 1 68 ? 1.601 -12.498 8.051 1.00 0.00 68 THR A N 14
ATOM 23999 C CA . THR A 1 68 ? 2.441 -11.308 7.993 1.00 0.00 68 THR A CA 14
ATOM 24000 C C . THR A 1 68 ? 2.802 -10.959 6.554 1.00 0.00 68 THR A C 14
ATOM 24001 O O . THR A 1 68 ? 2.985 -11.844 5.717 1.00 0.00 68 THR A O 14
ATOM 24012 N N . LEU A 1 69 ? 2.902 -9.665 6.271 1.00 0.00 69 LEU A N 14
ATOM 24013 C CA . LEU A 1 69 ? 3.243 -9.198 4.932 1.00 0.00 69 LEU A CA 14
ATOM 24014 C C . LEU A 1 69 ? 4.204 -8.016 4.995 1.00 0.00 69 LEU A C 14
ATOM 24015 O O . LEU A 1 69 ? 3.815 -6.904 5.354 1.00 0.00 69 LEU A O 14
ATOM 24031 N N . THR A 1 70 ? 5.461 -8.262 4.641 1.00 0.00 70 THR A N 14
ATOM 24032 C CA . THR A 1 70 ? 6.478 -7.218 4.656 1.00 0.00 70 THR A CA 14
ATOM 24033 C C . THR A 1 70 ? 6.820 -6.763 3.242 1.00 0.00 70 THR A C 14
ATOM 24034 O O . THR A 1 70 ? 7.268 -7.556 2.414 1.00 0.00 70 THR A O 14
ATOM 24045 N N . LEU A 1 71 ? 6.605 -5.480 2.971 1.00 0.00 71 LEU A N 14
ATOM 24046 C CA . LEU A 1 71 ? 6.891 -4.918 1.656 1.00 0.00 71 LEU A CA 14
ATOM 24047 C C . LEU A 1 71 ? 7.424 -3.494 1.776 1.00 0.00 71 LEU A C 14
ATOM 24048 O O . LEU A 1 71 ? 7.413 -2.904 2.857 1.00 0.00 71 LEU A O 14
ATOM 24064 N N . THR A 1 72 ? 7.889 -2.945 0.658 1.00 0.00 72 THR A N 14
ATOM 24065 C CA . THR A 1 72 ? 8.426 -1.590 0.638 1.00 0.00 72 THR A CA 14
ATOM 24066 C C . THR A 1 72 ? 7.427 -0.612 0.030 1.00 0.00 72 THR A C 14
ATOM 24067 O O . THR A 1 72 ? 6.892 -0.849 -1.053 1.00 0.00 72 THR A O 14
ATOM 24078 N N . VAL A 1 73 ? 7.180 0.489 0.733 1.00 0.00 73 VAL A N 14
ATOM 24079 C CA . VAL A 1 73 ? 6.246 1.504 0.261 1.00 0.00 73 VAL A CA 14
ATOM 24080 C C . VAL A 1 73 ? 6.701 2.093 -1.069 1.00 0.00 73 VAL A C 14
ATOM 24081 O O . VAL A 1 73 ? 7.848 2.509 -1.233 1.00 0.00 73 VAL A O 14
ATOM 24094 N N . PRO A 1 74 ? 5.781 2.131 -2.045 1.00 0.00 74 PRO A N 14
ATOM 24095 C CA . PRO A 1 74 ? 6.064 2.669 -3.379 1.00 0.00 74 PRO A CA 14
ATOM 24096 C C . PRO A 1 74 ? 6.255 4.182 -3.366 1.00 0.00 74 PRO A C 14
ATOM 24097 O O . PRO A 1 74 ? 6.078 4.829 -2.335 1.00 0.00 74 PRO A O 14
ATOM 24108 N N . GLU A 1 75 ? 6.617 4.738 -4.518 1.00 0.00 75 GLU A N 14
ATOM 24109 C CA . GLU A 1 75 ? 6.832 6.175 -4.637 1.00 0.00 75 GLU A CA 14
ATOM 24110 C C . GLU A 1 75 ? 5.594 6.866 -5.201 1.00 0.00 75 GLU A C 14
ATOM 24111 O O . GLU A 1 75 ? 4.854 6.286 -5.996 1.00 0.00 75 GLU A O 14
ATOM 24123 N N . TYR A 1 76 ? 5.375 8.107 -4.783 1.00 0.00 76 TYR A N 14
ATOM 24124 C CA . TYR A 1 76 ? 4.225 8.877 -5.243 1.00 0.00 76 TYR A CA 14
ATOM 24125 C C . TYR A 1 76 ? 4.549 9.620 -6.536 1.00 0.00 76 TYR A C 14
ATOM 24126 O O . TYR A 1 76 ? 5.713 9.760 -6.910 1.00 0.00 76 TYR A O 14
ATOM 24144 N N . SER A 1 77 ? 3.508 10.094 -7.214 1.00 0.00 77 SER A N 14
ATOM 24145 C CA . SER A 1 77 ? 3.680 10.820 -8.467 1.00 0.00 77 SER A CA 14
ATOM 24146 C C . SER A 1 77 ? 4.030 12.282 -8.205 1.00 0.00 77 SER A C 14
ATOM 24147 O O . SER A 1 77 ? 4.991 12.811 -8.762 1.00 0.00 77 SER A O 14
ATOM 24155 N N . ASN A 1 78 ? 3.243 12.928 -7.351 1.00 0.00 78 ASN A N 14
ATOM 24156 C CA . ASN A 1 78 ? 3.468 14.329 -7.014 1.00 0.00 78 ASN A CA 14
ATOM 24157 C C . ASN A 1 78 ? 4.119 14.460 -5.640 1.00 0.00 78 ASN A C 14
ATOM 24158 O O . ASN A 1 78 ? 3.437 14.647 -4.633 1.00 0.00 78 ASN A O 14
ATOM 24169 N N . LYS A 1 79 ? 5.444 14.361 -5.608 1.00 0.00 79 LYS A N 14
ATOM 24170 C CA . LYS A 1 79 ? 6.190 14.470 -4.360 1.00 0.00 79 LYS A CA 14
ATOM 24171 C C . LYS A 1 79 ? 6.502 15.928 -4.038 1.00 0.00 79 LYS A C 14
ATOM 24172 O O . LYS A 1 79 ? 6.319 16.377 -2.907 1.00 0.00 79 LYS A O 14
ATOM 24191 N N . ARG A 1 80 ? 6.973 16.663 -5.041 1.00 0.00 80 ARG A N 14
ATOM 24192 C CA . ARG A 1 80 ? 7.310 18.070 -4.864 1.00 0.00 80 ARG A CA 14
ATOM 24193 C C . ARG A 1 80 ? 6.338 18.745 -3.900 1.00 0.00 80 ARG A C 14
ATOM 24194 O O . ARG A 1 80 ? 6.735 19.576 -3.082 1.00 0.00 80 ARG A O 14
ATOM 24215 N N . VAL A 1 81 ? 5.063 18.383 -4.002 1.00 0.00 81 VAL A N 14
ATOM 24216 C CA . VAL A 1 81 ? 4.035 18.952 -3.140 1.00 0.00 81 VAL A CA 14
ATOM 24217 C C . VAL A 1 81 ? 4.565 19.178 -1.728 1.00 0.00 81 VAL A C 14
ATOM 24218 O O . VAL A 1 81 ? 5.153 18.281 -1.124 1.00 0.00 81 VAL A O 14
ATOM 24231 N N . SER A 1 82 ? 4.352 20.382 -1.208 1.00 0.00 82 SER A N 14
ATOM 24232 C CA . SER A 1 82 ? 4.811 20.728 0.132 1.00 0.00 82 SER A CA 14
ATOM 24233 C C . SER A 1 82 ? 3.915 20.096 1.193 1.00 0.00 82 SER A C 14
ATOM 24234 O O . SER A 1 82 ? 4.340 19.873 2.327 1.00 0.00 82 SER A O 14
ATOM 24242 N N . ARG A 1 83 ? 2.673 19.811 0.816 1.00 0.00 83 ARG A N 14
ATOM 24243 C CA . ARG A 1 83 ? 1.715 19.206 1.734 1.00 0.00 83 ARG A CA 14
ATOM 24244 C C . ARG A 1 83 ? 1.571 17.712 1.462 1.00 0.00 83 ARG A C 14
ATOM 24245 O O . ARG A 1 83 ? 1.843 17.226 0.364 1.00 0.00 83 ARG A O 14
ATOM 24266 N N . PRO A 1 84 ? 1.131 16.964 2.485 1.00 0.00 84 PRO A N 14
ATOM 24267 C CA . PRO A 1 84 ? 0.940 15.514 2.381 1.00 0.00 84 PRO A CA 14
ATOM 24268 C C . PRO A 1 84 ? -0.235 15.148 1.481 1.00 0.00 84 PRO A C 14
ATOM 24269 O O . PRO A 1 84 ? -1.045 16.002 1.121 1.00 0.00 84 PRO A O 14
ATOM 24280 N N . VAL A 1 85 ? -0.322 13.871 1.120 1.00 0.00 85 VAL A N 14
ATOM 24281 C CA . VAL A 1 85 ? -1.399 13.391 0.262 1.00 0.00 85 VAL A CA 14
ATOM 24282 C C . VAL A 1 85 ? -2.070 12.160 0.860 1.00 0.00 85 VAL A C 14
ATOM 24283 O O . VAL A 1 85 ? -1.399 11.223 1.290 1.00 0.00 85 VAL A O 14
ATOM 24296 N N . GLN A 1 86 ? -3.399 12.171 0.884 1.00 0.00 86 GLN A N 14
ATOM 24297 C CA . GLN A 1 86 ? -4.162 11.054 1.430 1.00 0.00 86 GLN A CA 14
ATOM 24298 C C . GLN A 1 86 ? -4.441 10.009 0.355 1.00 0.00 86 GLN A C 14
ATOM 24299 O O . GLN A 1 86 ? -5.319 10.189 -0.488 1.00 0.00 86 GLN A O 14
ATOM 24313 N N . VAL A 1 87 ? -3.688 8.914 0.392 1.00 0.00 87 VAL A N 14
ATOM 24314 C CA . VAL A 1 87 ? -3.855 7.838 -0.578 1.00 0.00 87 VAL A CA 14
ATOM 24315 C C . VAL A 1 87 ? -4.370 6.569 0.091 1.00 0.00 87 VAL A C 14
ATOM 24316 O O . VAL A 1 87 ? -4.439 6.486 1.318 1.00 0.00 87 VAL A O 14
ATOM 24329 N N . TYR A 1 88 ? -4.729 5.582 -0.722 1.00 0.00 88 TYR A N 14
ATOM 24330 C CA . TYR A 1 88 ? -5.240 4.317 -0.208 1.00 0.00 88 TYR A CA 14
ATOM 24331 C C . TYR A 1 88 ? -4.559 3.136 -0.893 1.00 0.00 88 TYR A C 14
ATOM 24332 O O . TYR A 1 88 ? -4.021 3.268 -1.993 1.00 0.00 88 TYR A O 14
ATOM 24350 N N . PHE A 1 89 ? -4.588 1.982 -0.236 1.00 0.00 89 PHE A N 14
ATOM 24351 C CA . PHE A 1 89 ? -3.973 0.777 -0.780 1.00 0.00 89 PHE A CA 14
ATOM 24352 C C . PHE A 1 89 ? -4.678 -0.474 -0.263 1.00 0.00 89 PHE A C 14
ATOM 24353 O O . PHE A 1 89 ? -5.445 -0.415 0.699 1.00 0.00 89 PHE A O 14
ATOM 24370 N N . TYR A 1 90 ? -4.413 -1.605 -0.907 1.00 0.00 90 TYR A N 14
ATOM 24371 C CA . TYR A 1 90 ? -5.023 -2.869 -0.516 1.00 0.00 90 TYR A CA 14
ATOM 24372 C C . TYR A 1 90 ? -4.281 -4.048 -1.138 1.00 0.00 90 TYR A C 14
ATOM 24373 O O . TYR A 1 90 ? -3.478 -3.877 -2.056 1.00 0.00 90 TYR A O 14
ATOM 24391 N N . VAL A 1 91 ? -4.558 -5.246 -0.633 1.00 0.00 91 VAL A N 14
ATOM 24392 C CA . VAL A 1 91 ? -3.919 -6.455 -1.140 1.00 0.00 91 VAL A CA 14
ATOM 24393 C C . VAL A 1 91 ? -4.842 -7.205 -2.095 1.00 0.00 91 VAL A C 14
ATOM 24394 O O . VAL A 1 91 ? -5.939 -7.616 -1.720 1.00 0.00 91 VAL A O 14
ATOM 24407 N N . SER A 1 92 ? -4.388 -7.379 -3.332 1.00 0.00 92 SER A N 14
ATOM 24408 C CA . SER A 1 92 ? -5.173 -8.076 -4.344 1.00 0.00 92 SER A CA 14
ATOM 24409 C C . SER A 1 92 ? -4.587 -9.455 -4.632 1.00 0.00 92 SER A C 14
ATOM 24410 O O . SER A 1 92 ? -3.453 -9.574 -5.095 1.00 0.00 92 SER A O 14
ATOM 24418 N N . ASN A 1 93 ? -5.368 -10.493 -4.354 1.00 0.00 93 ASN A N 14
ATOM 24419 C CA . ASN A 1 93 ? -4.927 -11.865 -4.583 1.00 0.00 93 ASN A CA 14
ATOM 24420 C C . ASN A 1 93 ? -5.896 -12.602 -5.502 1.00 0.00 93 ASN A C 14
ATOM 24421 O O . ASN A 1 93 ? -6.959 -13.047 -5.071 1.00 0.00 93 ASN A O 14
ATOM 24432 N N . GLY A 1 94 ? -5.521 -12.727 -6.771 1.00 0.00 94 GLY A N 14
ATOM 24433 C CA . GLY A 1 94 ? -6.367 -13.411 -7.731 1.00 0.00 94 GLY A CA 14
ATOM 24434 C C . GLY A 1 94 ? -7.090 -12.451 -8.655 1.00 0.00 94 GLY A C 14
ATOM 24435 O O . GLY A 1 94 ? -6.468 -11.584 -9.269 1.00 0.00 94 GLY A O 14
ATOM 24439 N N . ARG A 1 95 ? -8.406 -12.606 -8.755 1.00 0.00 95 ARG A N 14
ATOM 24440 C CA . ARG A 1 95 ? -9.213 -11.747 -9.613 1.00 0.00 95 ARG A CA 14
ATOM 24441 C C . ARG A 1 95 ? -10.200 -10.927 -8.788 1.00 0.00 95 ARG A C 14
ATOM 24442 O O . ARG A 1 95 ? -10.284 -9.708 -8.933 1.00 0.00 95 ARG A O 14
ATOM 24463 N N . ARG A 1 96 ? -10.946 -11.605 -7.922 1.00 0.00 96 ARG A N 14
ATOM 24464 C CA . ARG A 1 96 ? -11.928 -10.940 -7.074 1.00 0.00 96 ARG A CA 14
ATOM 24465 C C . ARG A 1 96 ? -11.498 -10.977 -5.611 1.00 0.00 96 ARG A C 14
ATOM 24466 O O . ARG A 1 96 ? -11.753 -10.041 -4.853 1.00 0.00 96 ARG A O 14
ATOM 24487 N N . LYS A 1 97 ? -10.843 -12.065 -5.219 1.00 0.00 97 LYS A N 14
ATOM 24488 C CA . LYS A 1 97 ? -10.376 -12.225 -3.847 1.00 0.00 97 LYS A CA 14
ATOM 24489 C C . LYS A 1 97 ? -9.309 -11.189 -3.512 1.00 0.00 97 LYS A C 14
ATOM 24490 O O . LYS A 1 97 ? -8.153 -11.321 -3.915 1.00 0.00 97 LYS A O 14
ATOM 24509 N N . ARG A 1 98 ? -9.703 -10.159 -2.770 1.00 0.00 98 ARG A N 14
ATOM 24510 C CA . ARG A 1 98 ? -8.780 -9.100 -2.380 1.00 0.00 98 ARG A CA 14
ATOM 24511 C C . ARG A 1 98 ? -9.239 -8.426 -1.090 1.00 0.00 98 ARG A C 14
ATOM 24512 O O . ARG A 1 98 ? -10.287 -8.764 -0.541 1.00 0.00 98 ARG A O 14
ATOM 24533 N N . SER A 1 99 ? -8.446 -7.472 -0.613 1.00 0.00 99 SER A N 14
ATOM 24534 C CA . SER A 1 99 ? -8.769 -6.754 0.615 1.00 0.00 99 SER A CA 14
ATOM 24535 C C . SER A 1 99 ? -9.240 -5.336 0.307 1.00 0.00 99 SER A C 14
ATOM 24536 O O . SER A 1 99 ? -8.916 -4.759 -0.732 1.00 0.00 99 SER A O 14
ATOM 24544 N N . PRO A 1 100 ? -10.023 -4.759 1.231 1.00 0.00 100 PRO A N 14
ATOM 24545 C CA . PRO A 1 100 ? -10.555 -3.401 1.082 1.00 0.00 100 PRO A CA 14
ATOM 24546 C C . PRO A 1 100 ? -9.469 -2.337 1.197 1.00 0.00 100 PRO A C 14
ATOM 24547 O O . PRO A 1 100 ? -8.372 -2.604 1.689 1.00 0.00 100 PRO A O 14
ATOM 24558 N N . THR A 1 101 ? -9.780 -1.128 0.739 1.00 0.00 101 THR A N 14
ATOM 24559 C CA . THR A 1 101 ? -8.831 -0.024 0.790 1.00 0.00 101 THR A CA 14
ATOM 24560 C C . THR A 1 101 ? -8.604 0.441 2.224 1.00 0.00 101 THR A C 14
ATOM 24561 O O . THR A 1 101 ? -9.489 0.323 3.071 1.00 0.00 101 THR A O 14
ATOM 24572 N N . GLN A 1 102 ? -7.413 0.968 2.488 1.00 0.00 102 GLN A N 14
ATOM 24573 C CA . GLN A 1 102 ? -7.071 1.451 3.821 1.00 0.00 102 GLN A CA 14
ATOM 24574 C C . GLN A 1 102 ? -6.695 2.928 3.786 1.00 0.00 102 GLN A C 14
ATOM 24575 O O . GLN A 1 102 ? -6.170 3.421 2.787 1.00 0.00 102 GLN A O 14
ATOM 24589 N N . SER A 1 103 ? -6.966 3.629 4.882 1.00 0.00 103 SER A N 14
ATOM 24590 C CA . SER A 1 103 ? -6.660 5.052 4.974 1.00 0.00 103 SER A CA 14
ATOM 24591 C C . SER A 1 103 ? -5.164 5.274 5.177 1.00 0.00 103 SER A C 14
ATOM 24592 O O . SER A 1 103 ? -4.586 4.819 6.164 1.00 0.00 103 SER A O 14
ATOM 24600 N N . PHE A 1 104 ? -4.544 5.976 4.234 1.00 0.00 104 PHE A N 14
ATOM 24601 C CA . PHE A 1 104 ? -3.115 6.258 4.307 1.00 0.00 104 PHE A CA 14
ATOM 24602 C C . PHE A 1 104 ? -2.822 7.694 3.884 1.00 0.00 104 PHE A C 14
ATOM 24603 O O . PHE A 1 104 ? -3.654 8.350 3.257 1.00 0.00 104 PHE A O 14
ATOM 24620 N N . ARG A 1 105 ? -1.634 8.177 4.232 1.00 0.00 105 ARG A N 14
ATOM 24621 C CA . ARG A 1 105 ? -1.231 9.536 3.890 1.00 0.00 105 ARG A CA 14
ATOM 24622 C C . ARG A 1 105 ? 0.289 9.648 3.808 1.00 0.00 105 ARG A C 14
ATOM 24623 O O . ARG A 1 105 ? 1.007 9.133 4.666 1.00 0.00 105 ARG A O 14
ATOM 24644 N N . PHE A 1 106 ? 0.772 10.323 2.771 1.00 0.00 106 PHE A N 14
ATOM 24645 C CA . PHE A 1 106 ? 2.206 10.501 2.576 1.00 0.00 106 PHE A CA 14
ATOM 24646 C C . PHE A 1 106 ? 2.656 11.872 3.071 1.00 0.00 106 PHE A C 14
ATOM 24647 O O . PHE A 1 106 ? 2.141 12.903 2.635 1.00 0.00 106 PHE A O 14
ATOM 24664 N N . LEU A 1 107 ? 3.620 11.877 3.985 1.00 0.00 107 LEU A N 14
ATOM 24665 C CA . LEU A 1 107 ? 4.140 13.121 4.542 1.00 0.00 107 LEU A CA 14
ATOM 24666 C C . LEU A 1 107 ? 5.290 13.658 3.695 1.00 0.00 107 LEU A C 14
ATOM 24667 O O . LEU A 1 107 ? 6.124 12.907 3.189 1.00 0.00 107 LEU A O 14
ATOM 24683 N N . PRO A 1 108 ? 5.338 14.989 3.538 1.00 0.00 108 PRO A N 14
ATOM 24684 C CA . PRO A 1 108 ? 6.382 15.657 2.755 1.00 0.00 108 PRO A CA 14
ATOM 24685 C C . PRO A 1 108 ? 7.747 15.589 3.432 1.00 0.00 108 PRO A C 14
ATOM 24686 O O . PRO A 1 108 ? 7.844 15.606 4.659 1.00 0.00 108 PRO A O 14
ATOM 24697 N N . VAL A 1 109 ? 8.800 15.512 2.625 1.00 0.00 109 VAL A N 14
ATOM 24698 C CA . VAL A 1 109 ? 10.160 15.444 3.146 1.00 0.00 109 VAL A CA 14
ATOM 24699 C C . VAL A 1 109 ? 10.699 16.834 3.460 1.00 0.00 109 VAL A C 14
ATOM 24700 O O . VAL A 1 109 ? 11.456 17.016 4.414 1.00 0.00 109 VAL A O 14
ATOM 24713 N N . ILE A 1 110 ? 10.303 17.813 2.653 1.00 0.00 110 ILE A N 14
ATOM 24714 C CA . ILE A 1 110 ? 10.745 19.188 2.846 1.00 0.00 110 ILE A CA 14
ATOM 24715 C C . ILE A 1 110 ? 10.930 19.503 4.327 1.00 0.00 110 ILE A C 14
ATOM 24716 O O . ILE A 1 110 ? 11.925 20.110 4.724 1.00 0.00 110 ILE A O 14
ATOM 24732 N N . CYS A 1 111 ? 9.965 19.086 5.139 1.00 0.00 111 CYS A N 14
ATOM 24733 C CA . CYS A 1 111 ? 10.021 19.323 6.578 1.00 0.00 111 CYS A CA 14
ATOM 24734 C C . CYS A 1 111 ? 10.187 18.012 7.338 1.00 0.00 111 CYS A C 14
ATOM 24735 O O . CYS A 1 111 ? 9.819 16.945 6.847 1.00 0.00 111 CYS A O 14
ATOM 24743 N N . LYS A 1 112 ? 10.745 18.098 8.541 1.00 0.00 112 LYS A N 14
ATOM 24744 C CA . LYS A 1 112 ? 10.962 16.919 9.371 1.00 0.00 112 LYS A CA 14
ATOM 24745 C C . LYS A 1 112 ? 10.433 17.144 10.784 1.00 0.00 112 LYS A C 14
ATOM 24746 O O . LYS A 1 112 ? 11.097 17.765 11.613 1.00 0.00 112 LYS A O 14
ATOM 24765 N N . GLU A 1 113 ? 9.235 16.634 11.051 1.00 0.00 113 GLU A N 14
ATOM 24766 C CA . GLU A 1 113 ? 8.618 16.780 12.364 1.00 0.00 113 GLU A CA 14
ATOM 24767 C C . GLU A 1 113 ? 9.307 15.885 13.391 1.00 0.00 113 GLU A C 14
ATOM 24768 O O . GLU A 1 113 ? 10.049 14.971 13.033 1.00 0.00 113 GLU A O 14
ATOM 24780 N N . GLU A 1 114 ? 9.055 16.156 14.667 1.00 0.00 114 GLU A N 14
ATOM 24781 C CA . GLU A 1 114 ? 9.652 15.377 15.745 1.00 0.00 114 GLU A CA 14
ATOM 24782 C C . GLU A 1 114 ? 8.844 14.110 16.013 1.00 0.00 114 GLU A C 14
ATOM 24783 O O . GLU A 1 114 ? 8.812 13.608 17.136 1.00 0.00 114 GLU A O 14
ATOM 24795 N N . GLY A 1 1 ? -24.090 -19.029 -0.656 1.00 0.00 1 GLY A N 15
ATOM 24796 C CA . GLY A 1 1 ? -22.732 -18.529 -0.773 1.00 0.00 1 GLY A CA 15
ATOM 24797 C C . GLY A 1 1 ? -21.705 -19.512 -0.247 1.00 0.00 1 GLY A C 15
ATOM 24798 O O . GLY A 1 1 ? -22.020 -20.676 0.000 1.00 0.00 1 GLY A O 15
ATOM 24802 N N . SER A 1 2 ? -20.473 -19.043 -0.077 1.00 0.00 2 SER A N 15
ATOM 24803 C CA . SER A 1 2 ? -19.394 -19.891 0.418 1.00 0.00 2 SER A CA 15
ATOM 24804 C C . SER A 1 2 ? -19.806 -20.598 1.706 1.00 0.00 2 SER A C 15
ATOM 24805 O O . SER A 1 2 ? -20.366 -19.982 2.613 1.00 0.00 2 SER A O 15
ATOM 24813 N N . SER A 1 3 ? -19.525 -21.895 1.778 1.00 0.00 3 SER A N 15
ATOM 24814 C CA . SER A 1 3 ? -19.868 -22.688 2.952 1.00 0.00 3 SER A CA 15
ATOM 24815 C C . SER A 1 3 ? -18.683 -23.537 3.400 1.00 0.00 3 SER A C 15
ATOM 24816 O O . SER A 1 3 ? -18.504 -24.664 2.941 1.00 0.00 3 SER A O 15
ATOM 24824 N N . GLY A 1 4 ? -17.875 -22.987 4.302 1.00 0.00 4 GLY A N 15
ATOM 24825 C CA . GLY A 1 4 ? -16.717 -23.707 4.798 1.00 0.00 4 GLY A CA 15
ATOM 24826 C C . GLY A 1 4 ? -15.503 -22.813 4.955 1.00 0.00 4 GLY A C 15
ATOM 24827 O O . GLY A 1 4 ? -15.576 -21.607 4.718 1.00 0.00 4 GLY A O 15
ATOM 24831 N N . SER A 1 5 ? -14.382 -23.405 5.356 1.00 0.00 5 SER A N 15
ATOM 24832 C CA . SER A 1 5 ? -13.148 -22.653 5.550 1.00 0.00 5 SER A CA 15
ATOM 24833 C C . SER A 1 5 ? -12.848 -21.779 4.336 1.00 0.00 5 SER A C 15
ATOM 24834 O O . SER A 1 5 ? -12.582 -22.284 3.245 1.00 0.00 5 SER A O 15
ATOM 24842 N N . SER A 1 6 ? -12.892 -20.466 4.534 1.00 0.00 6 SER A N 15
ATOM 24843 C CA . SER A 1 6 ? -12.630 -19.520 3.456 1.00 0.00 6 SER A CA 15
ATOM 24844 C C . SER A 1 6 ? -11.179 -19.049 3.489 1.00 0.00 6 SER A C 15
ATOM 24845 O O . SER A 1 6 ? -10.567 -18.961 4.552 1.00 0.00 6 SER A O 15
ATOM 24853 N N . GLY A 1 7 ? -10.635 -18.746 2.314 1.00 0.00 7 GLY A N 15
ATOM 24854 C CA . GLY A 1 7 ? -9.261 -18.287 2.229 1.00 0.00 7 GLY A CA 15
ATOM 24855 C C . GLY A 1 7 ? -9.152 -16.884 1.666 1.00 0.00 7 GLY A C 15
ATOM 24856 O O . GLY A 1 7 ? -8.616 -16.684 0.576 1.00 0.00 7 GLY A O 15
ATOM 24860 N N . LEU A 1 8 ? -9.662 -15.909 2.410 1.00 0.00 8 LEU A N 15
ATOM 24861 C CA . LEU A 1 8 ? -9.622 -14.516 1.979 1.00 0.00 8 LEU A CA 15
ATOM 24862 C C . LEU A 1 8 ? -8.635 -13.714 2.821 1.00 0.00 8 LEU A C 15
ATOM 24863 O O . LEU A 1 8 ? -8.425 -13.986 4.003 1.00 0.00 8 LEU A O 15
ATOM 24879 N N . PRO A 1 9 ? -8.015 -12.699 2.200 1.00 0.00 9 PRO A N 15
ATOM 24880 C CA . PRO A 1 9 ? -7.042 -11.834 2.874 1.00 0.00 9 PRO A CA 15
ATOM 24881 C C . PRO A 1 9 ? -7.693 -10.929 3.914 1.00 0.00 9 PRO A C 15
ATOM 24882 O O . PRO A 1 9 ? -8.868 -10.582 3.798 1.00 0.00 9 PRO A O 15
ATOM 24893 N N . GLN A 1 10 ? -6.922 -10.551 4.929 1.00 0.00 10 GLN A N 15
ATOM 24894 C CA . GLN A 1 10 ? -7.426 -9.686 5.989 1.00 0.00 10 GLN A CA 15
ATOM 24895 C C . GLN A 1 10 ? -6.323 -8.777 6.520 1.00 0.00 10 GLN A C 15
ATOM 24896 O O . GLN A 1 10 ? -5.145 -9.134 6.497 1.00 0.00 10 GLN A O 15
ATOM 24910 N N . VAL A 1 11 ? -6.712 -7.599 6.998 1.00 0.00 11 VAL A N 15
ATOM 24911 C CA . VAL A 1 11 ? -5.756 -6.638 7.535 1.00 0.00 11 VAL A CA 15
ATOM 24912 C C . VAL A 1 11 ? -6.223 -6.092 8.880 1.00 0.00 11 VAL A C 15
ATOM 24913 O O . VAL A 1 11 ? -7.036 -5.171 8.939 1.00 0.00 11 VAL A O 15
ATOM 24926 N N . GLU A 1 12 ? -5.702 -6.668 9.959 1.00 0.00 12 GLU A N 15
ATOM 24927 C CA . GLU A 1 12 ? -6.066 -6.239 11.304 1.00 0.00 12 GLU A CA 15
ATOM 24928 C C . GLU A 1 12 ? -5.492 -4.858 11.609 1.00 0.00 12 GLU A C 15
ATOM 24929 O O . GLU A 1 12 ? -6.225 -3.932 11.955 1.00 0.00 12 GLU A O 15
ATOM 24941 N N . ALA A 1 13 ? -4.176 -4.728 11.477 1.00 0.00 13 ALA A N 15
ATOM 24942 C CA . ALA A 1 13 ? -3.504 -3.461 11.737 1.00 0.00 13 ALA A CA 15
ATOM 24943 C C . ALA A 1 13 ? -2.317 -3.267 10.798 1.00 0.00 13 ALA A C 15
ATOM 24944 O O . ALA A 1 13 ? -1.842 -4.219 10.178 1.00 0.00 13 ALA A O 15
ATOM 24951 N N . TYR A 1 14 ? -1.844 -2.030 10.698 1.00 0.00 14 TYR A N 15
ATOM 24952 C CA . TYR A 1 14 ? -0.715 -1.711 9.833 1.00 0.00 14 TYR A CA 15
ATOM 24953 C C . TYR A 1 14 ? 0.148 -0.612 10.445 1.00 0.00 14 TYR A C 15
ATOM 24954 O O . TYR A 1 14 ? -0.330 0.198 11.239 1.00 0.00 14 TYR A O 15
ATOM 24972 N N . SER A 1 15 ? 1.423 -0.592 10.070 1.00 0.00 15 SER A N 15
ATOM 24973 C CA . SER A 1 15 ? 2.355 0.405 10.584 1.00 0.00 15 SER A CA 15
ATOM 24974 C C . SER A 1 15 ? 3.600 0.488 9.707 1.00 0.00 15 SER A C 15
ATOM 24975 O O . SER A 1 15 ? 4.039 -0.498 9.113 1.00 0.00 15 SER A O 15
ATOM 24983 N N . PRO A 1 16 ? 4.183 1.692 9.621 1.00 0.00 16 PRO A N 15
ATOM 24984 C CA . PRO A 1 16 ? 3.669 2.872 10.323 1.00 0.00 16 PRO A CA 15
ATOM 24985 C C . PRO A 1 16 ? 2.348 3.363 9.741 1.00 0.00 16 PRO A C 15
ATOM 24986 O O . PRO A 1 16 ? 2.116 3.267 8.536 1.00 0.00 16 PRO A O 15
ATOM 24997 N N . SER A 1 17 ? 1.485 3.889 10.604 1.00 0.00 17 SER A N 15
ATOM 24998 C CA . SER A 1 17 ? 0.185 4.392 10.176 1.00 0.00 17 SER A CA 15
ATOM 24999 C C . SER A 1 17 ? 0.319 5.238 8.914 1.00 0.00 17 SER A C 15
ATOM 25000 O O . SER A 1 17 ? -0.576 5.259 8.069 1.00 0.00 17 SER A O 15
ATOM 25008 N N . ALA A 1 18 ? 1.444 5.936 8.793 1.00 0.00 18 ALA A N 15
ATOM 25009 C CA . ALA A 1 18 ? 1.697 6.783 7.635 1.00 0.00 18 ALA A CA 15
ATOM 25010 C C . ALA A 1 18 ? 3.161 6.712 7.212 1.00 0.00 18 ALA A C 15
ATOM 25011 O O . ALA A 1 18 ? 3.986 6.105 7.897 1.00 0.00 18 ALA A O 15
ATOM 25018 N N . CYS A 1 19 ? 3.476 7.333 6.081 1.00 0.00 19 CYS A N 15
ATOM 25019 C CA . CYS A 1 19 ? 4.841 7.339 5.566 1.00 0.00 19 CYS A CA 15
ATOM 25020 C C . CYS A 1 19 ? 5.127 8.626 4.799 1.00 0.00 19 CYS A C 15
ATOM 25021 O O . CYS A 1 19 ? 4.272 9.506 4.702 1.00 0.00 19 CYS A O 15
ATOM 25029 N N . SER A 1 20 ? 6.336 8.728 4.256 1.00 0.00 20 SER A N 15
ATOM 25030 C CA . SER A 1 20 ? 6.737 9.910 3.502 1.00 0.00 20 SER A CA 15
ATOM 25031 C C . SER A 1 20 ? 6.533 9.695 2.006 1.00 0.00 20 SER A C 15
ATOM 25032 O O . SER A 1 20 ? 6.815 8.619 1.477 1.00 0.00 20 SER A O 15
ATOM 25040 N N . VAL A 1 21 ? 6.041 10.726 1.327 1.00 0.00 21 VAL A N 15
ATOM 25041 C CA . VAL A 1 21 ? 5.800 10.652 -0.109 1.00 0.00 21 VAL A CA 15
ATOM 25042 C C . VAL A 1 21 ? 6.920 9.898 -0.816 1.00 0.00 21 VAL A C 15
ATOM 25043 O O . VAL A 1 21 ? 6.677 9.153 -1.766 1.00 0.00 21 VAL A O 15
ATOM 25056 N N . ARG A 1 22 ? 8.148 10.096 -0.347 1.00 0.00 22 ARG A N 15
ATOM 25057 C CA . ARG A 1 22 ? 9.306 9.435 -0.935 1.00 0.00 22 ARG A CA 15
ATOM 25058 C C . ARG A 1 22 ? 9.140 7.919 -0.905 1.00 0.00 22 ARG A C 15
ATOM 25059 O O . ARG A 1 22 ? 9.447 7.231 -1.878 1.00 0.00 22 ARG A O 15
ATOM 25080 N N . GLY A 1 23 ? 8.653 7.404 0.219 1.00 0.00 23 GLY A N 15
ATOM 25081 C CA . GLY A 1 23 ? 8.455 5.972 0.355 1.00 0.00 23 GLY A CA 15
ATOM 25082 C C . GLY A 1 23 ? 9.731 5.244 0.728 1.00 0.00 23 GLY A C 15
ATOM 25083 O O . GLY A 1 23 ? 10.396 5.598 1.700 1.00 0.00 23 GLY A O 15
ATOM 25087 N N . GLY A 1 24 ? 10.074 4.220 -0.048 1.00 0.00 24 GLY A N 15
ATOM 25088 C CA . GLY A 1 24 ? 11.277 3.454 0.223 1.00 0.00 24 GLY A CA 15
ATOM 25089 C C . GLY A 1 24 ? 11.445 3.141 1.697 1.00 0.00 24 GLY A C 15
ATOM 25090 O O . GLY A 1 24 ? 12.561 3.147 2.215 1.00 0.00 24 GLY A O 15
ATOM 25094 N N . GLU A 1 25 ? 10.333 2.868 2.373 1.00 0.00 25 GLU A N 15
ATOM 25095 C CA . GLU A 1 25 ? 10.363 2.554 3.796 1.00 0.00 25 GLU A CA 15
ATOM 25096 C C . GLU A 1 25 ? 9.771 1.173 4.061 1.00 0.00 25 GLU A C 15
ATOM 25097 O O . GLU A 1 25 ? 9.145 0.577 3.186 1.00 0.00 25 GLU A O 15
ATOM 25109 N N . GLU A 1 26 ? 9.975 0.671 5.275 1.00 0.00 26 GLU A N 15
ATOM 25110 C CA . GLU A 1 26 ? 9.462 -0.640 5.655 1.00 0.00 26 GLU A CA 15
ATOM 25111 C C . GLU A 1 26 ? 8.018 -0.541 6.137 1.00 0.00 26 GLU A C 15
ATOM 25112 O O . GLU A 1 26 ? 7.666 0.359 6.900 1.00 0.00 26 GLU A O 15
ATOM 25124 N N . LEU A 1 27 ? 7.185 -1.473 5.686 1.00 0.00 27 LEU A N 15
ATOM 25125 C CA . LEU A 1 27 ? 5.777 -1.491 6.069 1.00 0.00 27 LEU A CA 15
ATOM 25126 C C . LEU A 1 27 ? 5.331 -2.904 6.433 1.00 0.00 27 LEU A C 15
ATOM 25127 O O . LEU A 1 27 ? 5.176 -3.761 5.563 1.00 0.00 27 LEU A O 15
ATOM 25143 N N . VAL A 1 28 ? 5.123 -3.139 7.725 1.00 0.00 28 VAL A N 15
ATOM 25144 C CA . VAL A 1 28 ? 4.690 -4.446 8.204 1.00 0.00 28 VAL A CA 15
ATOM 25145 C C . VAL A 1 28 ? 3.170 -4.523 8.293 1.00 0.00 28 VAL A C 15
ATOM 25146 O O . VAL A 1 28 ? 2.550 -3.842 9.110 1.00 0.00 28 VAL A O 15
ATOM 25159 N N . LEU A 1 29 ? 2.576 -5.358 7.449 1.00 0.00 29 LEU A N 15
ATOM 25160 C CA . LEU A 1 29 ? 1.126 -5.526 7.432 1.00 0.00 29 LEU A CA 15
ATOM 25161 C C . LEU A 1 29 ? 0.706 -6.717 8.287 1.00 0.00 29 LEU A C 15
ATOM 25162 O O . LEU A 1 29 ? 1.169 -7.840 8.079 1.00 0.00 29 LEU A O 15
ATOM 25178 N N . THR A 1 30 ? -0.175 -6.466 9.250 1.00 0.00 30 THR A N 15
ATOM 25179 C CA . THR A 1 30 ? -0.659 -7.517 10.136 1.00 0.00 30 THR A CA 15
ATOM 25180 C C . THR A 1 30 ? -2.038 -8.006 9.709 1.00 0.00 30 THR A C 15
ATOM 25181 O O . THR A 1 30 ? -2.918 -7.208 9.386 1.00 0.00 30 THR A O 15
ATOM 25192 N N . GLY A 1 31 ? -2.221 -9.323 9.709 1.00 0.00 31 GLY A N 15
ATOM 25193 C CA . GLY A 1 31 ? -3.497 -9.894 9.320 1.00 0.00 31 GLY A CA 15
ATOM 25194 C C . GLY A 1 31 ? -3.458 -11.408 9.254 1.00 0.00 31 GLY A C 15
ATOM 25195 O O . GLY A 1 31 ? -2.824 -12.056 10.087 1.00 0.00 31 GLY A O 15
ATOM 25199 N N . SER A 1 32 ? -4.138 -11.974 8.262 1.00 0.00 32 SER A N 15
ATOM 25200 C CA . SER A 1 32 ? -4.184 -13.422 8.094 1.00 0.00 32 SER A CA 15
ATOM 25201 C C . SER A 1 32 ? -4.582 -13.791 6.669 1.00 0.00 32 SER A C 15
ATOM 25202 O O . SER A 1 32 ? -4.953 -12.929 5.873 1.00 0.00 32 SER A O 15
ATOM 25210 N N . ASN A 1 33 ? -4.500 -15.080 6.353 1.00 0.00 33 ASN A N 15
ATOM 25211 C CA . ASN A 1 33 ? -4.851 -15.565 5.024 1.00 0.00 33 ASN A CA 15
ATOM 25212 C C . ASN A 1 33 ? -4.037 -14.848 3.951 1.00 0.00 33 ASN A C 15
ATOM 25213 O O . ASN A 1 33 ? -4.575 -14.423 2.928 1.00 0.00 33 ASN A O 15
ATOM 25224 N N . PHE A 1 34 ? -2.736 -14.718 4.191 1.00 0.00 34 PHE A N 15
ATOM 25225 C CA . PHE A 1 34 ? -1.847 -14.052 3.246 1.00 0.00 34 PHE A CA 15
ATOM 25226 C C . PHE A 1 34 ? -1.144 -15.069 2.352 1.00 0.00 34 PHE A C 15
ATOM 25227 O O . PHE A 1 34 ? -0.699 -16.119 2.818 1.00 0.00 34 PHE A O 15
ATOM 25244 N N . LEU A 1 35 ? -1.047 -14.750 1.066 1.00 0.00 35 LEU A N 15
ATOM 25245 C CA . LEU A 1 35 ? -0.398 -15.636 0.105 1.00 0.00 35 LEU A CA 15
ATOM 25246 C C . LEU A 1 35 ? 0.940 -15.061 -0.347 1.00 0.00 35 LEU A C 15
ATOM 25247 O O . LEU A 1 35 ? 1.140 -13.847 -0.390 1.00 0.00 35 LEU A O 15
ATOM 25263 N N . PRO A 1 36 ? 1.880 -15.953 -0.695 1.00 0.00 36 PRO A N 15
ATOM 25264 C CA . PRO A 1 36 ? 3.215 -15.557 -1.153 1.00 0.00 36 PRO A CA 15
ATOM 25265 C C . PRO A 1 36 ? 3.186 -14.904 -2.531 1.00 0.00 36 PRO A C 15
ATOM 25266 O O . PRO A 1 36 ? 4.215 -14.462 -3.041 1.00 0.00 36 PRO A O 15
ATOM 25277 N N . ASP A 1 37 ? 2.000 -14.846 -3.127 1.00 0.00 37 ASP A N 15
ATOM 25278 C CA . ASP A 1 37 ? 1.836 -14.245 -4.446 1.00 0.00 37 ASP A CA 15
ATOM 25279 C C . ASP A 1 37 ? 1.102 -12.911 -4.347 1.00 0.00 37 ASP A C 15
ATOM 25280 O O . ASP A 1 37 ? 1.304 -12.018 -5.170 1.00 0.00 37 ASP A O 15
ATOM 25289 N N . SER A 1 38 ? 0.248 -12.784 -3.337 1.00 0.00 38 SER A N 15
ATOM 25290 C CA . SER A 1 38 ? -0.520 -11.562 -3.133 1.00 0.00 38 SER A CA 15
ATOM 25291 C C . SER A 1 38 ? 0.333 -10.330 -3.420 1.00 0.00 38 SER A C 15
ATOM 25292 O O . SER A 1 38 ? 1.557 -10.365 -3.294 1.00 0.00 38 SER A O 15
ATOM 25300 N N . LYS A 1 39 ? -0.323 -9.241 -3.805 1.00 0.00 39 LYS A N 15
ATOM 25301 C CA . LYS A 1 39 ? 0.373 -7.996 -4.109 1.00 0.00 39 LYS A CA 15
ATOM 25302 C C . LYS A 1 39 ? -0.352 -6.803 -3.494 1.00 0.00 39 LYS A C 15
ATOM 25303 O O . LYS A 1 39 ? -1.551 -6.866 -3.221 1.00 0.00 39 LYS A O 15
ATOM 25322 N N . VAL A 1 40 ? 0.381 -5.716 -3.280 1.00 0.00 40 VAL A N 15
ATOM 25323 C CA . VAL A 1 40 ? -0.193 -4.507 -2.700 1.00 0.00 40 VAL A CA 15
ATOM 25324 C C . VAL A 1 40 ? -0.047 -3.321 -3.647 1.00 0.00 40 VAL A C 15
ATOM 25325 O O . VAL A 1 40 ? 1.063 -2.945 -4.022 1.00 0.00 40 VAL A O 15
ATOM 25338 N N . VAL A 1 41 ? -1.177 -2.734 -4.029 1.00 0.00 41 VAL A N 15
ATOM 25339 C CA . VAL A 1 41 ? -1.176 -1.588 -4.930 1.00 0.00 41 VAL A CA 15
ATOM 25340 C C . VAL A 1 41 ? -1.814 -0.370 -4.272 1.00 0.00 41 VAL A C 15
ATOM 25341 O O . VAL A 1 41 ? -2.660 -0.501 -3.388 1.00 0.00 41 VAL A O 15
ATOM 25354 N N . PHE A 1 42 ? -1.402 0.816 -4.709 1.00 0.00 42 PHE A N 15
ATOM 25355 C CA . PHE A 1 42 ? -1.933 2.059 -4.161 1.00 0.00 42 PHE A CA 15
ATOM 25356 C C . PHE A 1 42 ? -2.829 2.762 -5.177 1.00 0.00 42 PHE A C 15
ATOM 25357 O O . PHE A 1 42 ? -2.789 2.459 -6.370 1.00 0.00 42 PHE A O 15
ATOM 25374 N N . ILE A 1 43 ? -3.636 3.700 -4.695 1.00 0.00 43 ILE A N 15
ATOM 25375 C CA . ILE A 1 43 ? -4.542 4.446 -5.560 1.00 0.00 43 ILE A CA 15
ATOM 25376 C C . ILE A 1 43 ? -4.565 5.925 -5.187 1.00 0.00 43 ILE A C 15
ATOM 25377 O O . ILE A 1 43 ? -4.169 6.303 -4.085 1.00 0.00 43 ILE A O 15
ATOM 25393 N N . GLU A 1 44 ? -5.034 6.756 -6.113 1.00 0.00 44 GLU A N 15
ATOM 25394 C CA . GLU A 1 44 ? -5.110 8.193 -5.879 1.00 0.00 44 GLU A CA 15
ATOM 25395 C C . GLU A 1 44 ? -6.358 8.785 -6.530 1.00 0.00 44 GLU A C 15
ATOM 25396 O O . GLU A 1 44 ? -6.707 8.436 -7.657 1.00 0.00 44 GLU A O 15
ATOM 25408 N N . ARG A 1 45 ? -7.024 9.681 -5.810 1.00 0.00 45 ARG A N 15
ATOM 25409 C CA . ARG A 1 45 ? -8.234 10.320 -6.315 1.00 0.00 45 ARG A CA 15
ATOM 25410 C C . ARG A 1 45 ? -7.912 11.672 -6.944 1.00 0.00 45 ARG A C 15
ATOM 25411 O O . ARG A 1 45 ? -7.154 12.464 -6.385 1.00 0.00 45 ARG A O 15
ATOM 25432 N N . GLY A 1 46 ? -8.494 11.929 -8.112 1.00 0.00 46 GLY A N 15
ATOM 25433 C CA . GLY A 1 46 ? -8.256 13.186 -8.798 1.00 0.00 46 GLY A CA 15
ATOM 25434 C C . GLY A 1 46 ? -9.417 14.151 -8.659 1.00 0.00 46 GLY A C 15
ATOM 25435 O O . GLY A 1 46 ? -10.522 13.773 -8.272 1.00 0.00 46 GLY A O 15
ATOM 25439 N N . PRO A 1 47 ? -9.170 15.430 -8.980 1.00 0.00 47 PRO A N 15
ATOM 25440 C CA . PRO A 1 47 ? -10.190 16.478 -8.895 1.00 0.00 47 PRO A CA 15
ATOM 25441 C C . PRO A 1 47 ? -11.274 16.319 -9.957 1.00 0.00 47 PRO A C 15
ATOM 25442 O O . PRO A 1 47 ? -12.194 17.133 -10.044 1.00 0.00 47 PRO A O 15
ATOM 25453 N N . ASP A 1 48 ? -11.158 15.268 -10.760 1.00 0.00 48 ASP A N 15
ATOM 25454 C CA . ASP A 1 48 ? -12.129 15.002 -11.815 1.00 0.00 48 ASP A CA 15
ATOM 25455 C C . ASP A 1 48 ? -13.297 14.176 -11.283 1.00 0.00 48 ASP A C 15
ATOM 25456 O O . ASP A 1 48 ? -14.454 14.433 -11.613 1.00 0.00 48 ASP A O 15
ATOM 25465 N N . GLY A 1 49 ? -12.984 13.181 -10.459 1.00 0.00 49 GLY A N 15
ATOM 25466 C CA . GLY A 1 49 ? -14.018 12.331 -9.896 1.00 0.00 49 GLY A CA 15
ATOM 25467 C C . GLY A 1 49 ? -13.610 10.872 -9.854 1.00 0.00 49 GLY A C 15
ATOM 25468 O O . GLY A 1 49 ? -14.036 10.125 -8.972 1.00 0.00 49 GLY A O 15
ATOM 25472 N N . LYS A 1 50 ? -12.783 10.463 -10.810 1.00 0.00 50 LYS A N 15
ATOM 25473 C CA . LYS A 1 50 ? -12.317 9.083 -10.880 1.00 0.00 50 LYS A CA 15
ATOM 25474 C C . LYS A 1 50 ? -10.867 8.974 -10.417 1.00 0.00 50 LYS A C 15
ATOM 25475 O O . LYS A 1 50 ? -10.082 9.909 -10.578 1.00 0.00 50 LYS A O 15
ATOM 25494 N N . LEU A 1 51 ? -10.518 7.828 -9.844 1.00 0.00 51 LEU A N 15
ATOM 25495 C CA . LEU A 1 51 ? -9.162 7.596 -9.359 1.00 0.00 51 LEU A CA 15
ATOM 25496 C C . LEU A 1 51 ? -8.387 6.698 -10.318 1.00 0.00 51 LEU A C 15
ATOM 25497 O O . LEU A 1 51 ? -8.917 5.705 -10.816 1.00 0.00 51 LEU A O 15
ATOM 25513 N N . GLN A 1 52 ? -7.131 7.052 -10.569 1.00 0.00 52 GLN A N 15
ATOM 25514 C CA . GLN A 1 52 ? -6.284 6.277 -11.466 1.00 0.00 52 GLN A CA 15
ATOM 25515 C C . GLN A 1 52 ? -4.813 6.431 -11.095 1.00 0.00 52 GLN A C 15
ATOM 25516 O O . GLN A 1 52 ? -4.203 7.468 -11.354 1.00 0.00 52 GLN A O 15
ATOM 25530 N N . TRP A 1 53 ? -4.250 5.393 -10.487 1.00 0.00 53 TRP A N 15
ATOM 25531 C CA . TRP A 1 53 ? -2.849 5.414 -10.079 1.00 0.00 53 TRP A CA 15
ATOM 25532 C C . TRP A 1 53 ? -2.266 4.005 -10.064 1.00 0.00 53 TRP A C 15
ATOM 25533 O O . TRP A 1 53 ? -2.715 3.147 -9.306 1.00 0.00 53 TRP A O 15
ATOM 25554 N N . GLU A 1 54 ? -1.263 3.776 -10.906 1.00 0.00 54 GLU A N 15
ATOM 25555 C CA . GLU A 1 54 ? -0.619 2.470 -10.989 1.00 0.00 54 GLU A CA 15
ATOM 25556 C C . GLU A 1 54 ? 0.792 2.522 -10.411 1.00 0.00 54 GLU A C 15
ATOM 25557 O O . GLU A 1 54 ? 1.696 3.105 -11.007 1.00 0.00 54 GLU A O 15
ATOM 25569 N N . GLU A 1 55 ? 0.971 1.907 -9.246 1.00 0.00 55 GLU A N 15
ATOM 25570 C CA . GLU A 1 55 ? 2.272 1.884 -8.586 1.00 0.00 55 GLU A CA 15
ATOM 25571 C C . GLU A 1 55 ? 2.490 0.560 -7.859 1.00 0.00 55 GLU A C 15
ATOM 25572 O O . GLU A 1 55 ? 1.817 0.265 -6.872 1.00 0.00 55 GLU A O 15
ATOM 25584 N N . GLU A 1 56 ? 3.435 -0.232 -8.356 1.00 0.00 56 GLU A N 15
ATOM 25585 C CA . GLU A 1 56 ? 3.741 -1.525 -7.754 1.00 0.00 56 GLU A CA 15
ATOM 25586 C C . GLU A 1 56 ? 4.695 -1.364 -6.575 1.00 0.00 56 GLU A C 15
ATOM 25587 O O . GLU A 1 56 ? 5.627 -0.562 -6.622 1.00 0.00 56 GLU A O 15
ATOM 25599 N N . ALA A 1 57 ? 4.454 -2.132 -5.517 1.00 0.00 57 ALA A N 15
ATOM 25600 C CA . ALA A 1 57 ? 5.292 -2.076 -4.326 1.00 0.00 57 ALA A CA 15
ATOM 25601 C C . ALA A 1 57 ? 6.228 -3.278 -4.256 1.00 0.00 57 ALA A C 15
ATOM 25602 O O . ALA A 1 57 ? 5.854 -4.392 -4.623 1.00 0.00 57 ALA A O 15
ATOM 25609 N N . THR A 1 58 ? 7.449 -3.045 -3.783 1.00 0.00 58 THR A N 15
ATOM 25610 C CA . THR A 1 58 ? 8.439 -4.108 -3.668 1.00 0.00 58 THR A CA 15
ATOM 25611 C C . THR A 1 58 ? 8.055 -5.101 -2.576 1.00 0.00 58 THR A C 15
ATOM 25612 O O . THR A 1 58 ? 8.305 -4.867 -1.394 1.00 0.00 58 THR A O 15
ATOM 25623 N N . VAL A 1 59 ? 7.446 -6.211 -2.980 1.00 0.00 59 VAL A N 15
ATOM 25624 C CA . VAL A 1 59 ? 7.029 -7.242 -2.036 1.00 0.00 59 VAL A CA 15
ATOM 25625 C C . VAL A 1 59 ? 8.146 -8.251 -1.796 1.00 0.00 59 VAL A C 15
ATOM 25626 O O . VAL A 1 59 ? 8.817 -8.685 -2.731 1.00 0.00 59 VAL A O 15
ATOM 25639 N N . ASN A 1 60 ? 8.339 -8.622 -0.534 1.00 0.00 60 ASN A N 15
ATOM 25640 C CA . ASN A 1 60 ? 9.375 -9.581 -0.170 1.00 0.00 60 ASN A CA 15
ATOM 25641 C C . ASN A 1 60 ? 8.762 -10.841 0.433 1.00 0.00 60 ASN A C 15
ATOM 25642 O O . ASN A 1 60 ? 8.647 -10.966 1.653 1.00 0.00 60 ASN A O 15
ATOM 25653 N N . ARG A 1 61 ? 8.370 -11.773 -0.430 1.00 0.00 61 ARG A N 15
ATOM 25654 C CA . ARG A 1 61 ? 7.768 -13.024 0.017 1.00 0.00 61 ARG A CA 15
ATOM 25655 C C . ARG A 1 61 ? 8.678 -13.741 1.010 1.00 0.00 61 ARG A C 15
ATOM 25656 O O . ARG A 1 61 ? 8.209 -14.475 1.881 1.00 0.00 61 ARG A O 15
ATOM 25677 N N . LEU A 1 62 ? 9.982 -13.524 0.873 1.00 0.00 62 LEU A N 15
ATOM 25678 C CA . LEU A 1 62 ? 10.958 -14.150 1.758 1.00 0.00 62 LEU A CA 15
ATOM 25679 C C . LEU A 1 62 ? 10.569 -13.960 3.220 1.00 0.00 62 LEU A C 15
ATOM 25680 O O . LEU A 1 62 ? 10.516 -14.920 3.988 1.00 0.00 62 LEU A O 15
ATOM 25696 N N . GLN A 1 63 ? 10.297 -12.715 3.597 1.00 0.00 63 GLN A N 15
ATOM 25697 C CA . GLN A 1 63 ? 9.911 -12.399 4.968 1.00 0.00 63 GLN A CA 15
ATOM 25698 C C . GLN A 1 63 ? 8.422 -12.651 5.186 1.00 0.00 63 GLN A C 15
ATOM 25699 O O . GLN A 1 63 ? 8.023 -13.246 6.187 1.00 0.00 63 GLN A O 15
ATOM 25713 N N . SER A 1 64 ? 7.605 -12.194 4.242 1.00 0.00 64 SER A N 15
ATOM 25714 C CA . SER A 1 64 ? 6.160 -12.365 4.333 1.00 0.00 64 SER A CA 15
ATOM 25715 C C . SER A 1 64 ? 5.810 -13.766 4.827 1.00 0.00 64 SER A C 15
ATOM 25716 O O . SER A 1 64 ? 6.452 -14.746 4.453 1.00 0.00 64 SER A O 15
ATOM 25724 N N . ASN A 1 65 ? 4.785 -13.850 5.669 1.00 0.00 65 ASN A N 15
ATOM 25725 C CA . ASN A 1 65 ? 4.348 -15.130 6.215 1.00 0.00 65 ASN A CA 15
ATOM 25726 C C . ASN A 1 65 ? 2.856 -15.341 5.980 1.00 0.00 65 ASN A C 15
ATOM 25727 O O . ASN A 1 65 ? 2.149 -14.426 5.558 1.00 0.00 65 ASN A O 15
ATOM 25738 N N . GLU A 1 66 ? 2.384 -16.553 6.256 1.00 0.00 66 GLU A N 15
ATOM 25739 C CA . GLU A 1 66 ? 0.975 -16.883 6.073 1.00 0.00 66 GLU A CA 15
ATOM 25740 C C . GLU A 1 66 ? 0.081 -15.796 6.663 1.00 0.00 66 GLU A C 15
ATOM 25741 O O . GLU A 1 66 ? -1.053 -15.604 6.223 1.00 0.00 66 GLU A O 15
ATOM 25753 N N . VAL A 1 67 ? 0.599 -15.088 7.661 1.00 0.00 67 VAL A N 15
ATOM 25754 C CA . VAL A 1 67 ? -0.151 -14.020 8.311 1.00 0.00 67 VAL A CA 15
ATOM 25755 C C . VAL A 1 67 ? 0.704 -12.769 8.474 1.00 0.00 67 VAL A C 15
ATOM 25756 O O . VAL A 1 67 ? 0.579 -12.041 9.460 1.00 0.00 67 VAL A O 15
ATOM 25769 N N . THR A 1 68 ? 1.575 -12.522 7.500 1.00 0.00 68 THR A N 15
ATOM 25770 C CA . THR A 1 68 ? 2.452 -11.359 7.535 1.00 0.00 68 THR A CA 15
ATOM 25771 C C . THR A 1 68 ? 2.850 -10.928 6.128 1.00 0.00 68 THR A C 15
ATOM 25772 O O . THR A 1 68 ? 3.211 -11.758 5.292 1.00 0.00 68 THR A O 15
ATOM 25783 N N . LEU A 1 69 ? 2.784 -9.626 5.873 1.00 0.00 69 LEU A N 15
ATOM 25784 C CA . LEU A 1 69 ? 3.139 -9.084 4.566 1.00 0.00 69 LEU A CA 15
ATOM 25785 C C . LEU A 1 69 ? 4.191 -7.987 4.698 1.00 0.00 69 LEU A C 15
ATOM 25786 O O . LEU A 1 69 ? 3.894 -6.877 5.143 1.00 0.00 69 LEU A O 15
ATOM 25802 N N . THR A 1 70 ? 5.421 -8.303 4.307 1.00 0.00 70 THR A N 15
ATOM 25803 C CA . THR A 1 70 ? 6.517 -7.344 4.381 1.00 0.00 70 THR A CA 15
ATOM 25804 C C . THR A 1 70 ? 6.848 -6.780 3.004 1.00 0.00 70 THR A C 15
ATOM 25805 O O . THR A 1 70 ? 7.267 -7.512 2.107 1.00 0.00 70 THR A O 15
ATOM 25816 N N . LEU A 1 71 ? 6.658 -5.476 2.844 1.00 0.00 71 LEU A N 15
ATOM 25817 C CA . LEU A 1 71 ? 6.938 -4.812 1.575 1.00 0.00 71 LEU A CA 15
ATOM 25818 C C . LEU A 1 71 ? 7.479 -3.405 1.803 1.00 0.00 71 LEU A C 15
ATOM 25819 O O . LEU A 1 71 ? 7.475 -2.901 2.927 1.00 0.00 71 LEU A O 15
ATOM 25835 N N . THR A 1 72 ? 7.942 -2.772 0.730 1.00 0.00 72 THR A N 15
ATOM 25836 C CA . THR A 1 72 ? 8.486 -1.423 0.813 1.00 0.00 72 THR A CA 15
ATOM 25837 C C . THR A 1 72 ? 7.553 -0.413 0.153 1.00 0.00 72 THR A C 15
ATOM 25838 O O . THR A 1 72 ? 7.335 -0.454 -1.058 1.00 0.00 72 THR A O 15
ATOM 25849 N N . VAL A 1 73 ? 7.006 0.493 0.956 1.00 0.00 73 VAL A N 15
ATOM 25850 C CA . VAL A 1 73 ? 6.098 1.515 0.449 1.00 0.00 73 VAL A CA 15
ATOM 25851 C C . VAL A 1 73 ? 6.640 2.148 -0.828 1.00 0.00 73 VAL A C 15
ATOM 25852 O O . VAL A 1 73 ? 7.819 2.488 -0.929 1.00 0.00 73 VAL A O 15
ATOM 25865 N N . PRO A 1 74 ? 5.761 2.311 -1.827 1.00 0.00 74 PRO A N 15
ATOM 25866 C CA . PRO A 1 74 ? 6.128 2.905 -3.116 1.00 0.00 74 PRO A CA 15
ATOM 25867 C C . PRO A 1 74 ? 6.425 4.396 -3.003 1.00 0.00 74 PRO A C 15
ATOM 25868 O O . PRO A 1 74 ? 6.124 5.023 -1.988 1.00 0.00 74 PRO A O 15
ATOM 25879 N N . GLU A 1 75 ? 7.018 4.958 -4.053 1.00 0.00 75 GLU A N 15
ATOM 25880 C CA . GLU A 1 75 ? 7.355 6.376 -4.070 1.00 0.00 75 GLU A CA 15
ATOM 25881 C C . GLU A 1 75 ? 6.333 7.169 -4.880 1.00 0.00 75 GLU A C 15
ATOM 25882 O O . GLU A 1 75 ? 6.108 6.891 -6.058 1.00 0.00 75 GLU A O 15
ATOM 25894 N N . TYR A 1 76 ? 5.717 8.156 -4.239 1.00 0.00 76 TYR A N 15
ATOM 25895 C CA . TYR A 1 76 ? 4.717 8.988 -4.898 1.00 0.00 76 TYR A CA 15
ATOM 25896 C C . TYR A 1 76 ? 5.218 9.469 -6.257 1.00 0.00 76 TYR A C 15
ATOM 25897 O O . TYR A 1 76 ? 6.423 9.571 -6.486 1.00 0.00 76 TYR A O 15
ATOM 25915 N N . SER A 1 77 ? 4.282 9.764 -7.154 1.00 0.00 77 SER A N 15
ATOM 25916 C CA . SER A 1 77 ? 4.627 10.231 -8.492 1.00 0.00 77 SER A CA 15
ATOM 25917 C C . SER A 1 77 ? 4.940 11.724 -8.482 1.00 0.00 77 SER A C 15
ATOM 25918 O O . SER A 1 77 ? 6.009 12.148 -8.917 1.00 0.00 77 SER A O 15
ATOM 25926 N N . ASN A 1 78 ? 3.997 12.517 -7.981 1.00 0.00 78 ASN A N 15
ATOM 25927 C CA . ASN A 1 78 ? 4.171 13.963 -7.914 1.00 0.00 78 ASN A CA 15
ATOM 25928 C C . ASN A 1 78 ? 4.941 14.361 -6.659 1.00 0.00 78 ASN A C 15
ATOM 25929 O O . ASN A 1 78 ? 4.588 15.324 -5.979 1.00 0.00 78 ASN A O 15
ATOM 25940 N N . LYS A 1 79 ? 5.997 13.613 -6.357 1.00 0.00 79 LYS A N 15
ATOM 25941 C CA . LYS A 1 79 ? 6.820 13.887 -5.185 1.00 0.00 79 LYS A CA 15
ATOM 25942 C C . LYS A 1 79 ? 7.021 15.387 -5.000 1.00 0.00 79 LYS A C 15
ATOM 25943 O O . LYS A 1 79 ? 7.012 15.891 -3.877 1.00 0.00 79 LYS A O 15
ATOM 25962 N N . ARG A 1 80 ? 7.201 16.097 -6.110 1.00 0.00 80 ARG A N 15
ATOM 25963 C CA . ARG A 1 80 ? 7.403 17.540 -6.069 1.00 0.00 80 ARG A CA 15
ATOM 25964 C C . ARG A 1 80 ? 6.571 18.175 -4.959 1.00 0.00 80 ARG A C 15
ATOM 25965 O O . ARG A 1 80 ? 7.026 19.092 -4.275 1.00 0.00 80 ARG A O 15
ATOM 25986 N N . VAL A 1 81 ? 5.350 17.680 -4.785 1.00 0.00 81 VAL A N 15
ATOM 25987 C CA . VAL A 1 81 ? 4.454 18.198 -3.758 1.00 0.00 81 VAL A CA 15
ATOM 25988 C C . VAL A 1 81 ? 5.198 18.433 -2.448 1.00 0.00 81 VAL A C 15
ATOM 25989 O O . VAL A 1 81 ? 6.062 17.646 -2.063 1.00 0.00 81 VAL A O 15
ATOM 26002 N N . SER A 1 82 ? 4.855 19.522 -1.766 1.00 0.00 82 SER A N 15
ATOM 26003 C CA . SER A 1 82 ? 5.493 19.863 -0.500 1.00 0.00 82 SER A CA 15
ATOM 26004 C C . SER A 1 82 ? 4.517 19.699 0.661 1.00 0.00 82 SER A C 15
ATOM 26005 O O . SER A 1 82 ? 4.796 20.118 1.785 1.00 0.00 82 SER A O 15
ATOM 26013 N N . ARG A 1 83 ? 3.372 19.085 0.381 1.00 0.00 83 ARG A N 15
ATOM 26014 C CA . ARG A 1 83 ? 2.354 18.866 1.401 1.00 0.00 83 ARG A CA 15
ATOM 26015 C C . ARG A 1 83 ? 1.929 17.401 1.438 1.00 0.00 83 ARG A C 15
ATOM 26016 O O . ARG A 1 83 ? 2.106 16.653 0.477 1.00 0.00 83 ARG A O 15
ATOM 26037 N N . PRO A 1 84 ? 1.355 16.980 2.575 1.00 0.00 84 PRO A N 15
ATOM 26038 C CA . PRO A 1 84 ? 0.893 15.602 2.766 1.00 0.00 84 PRO A CA 15
ATOM 26039 C C . PRO A 1 84 ? -0.329 15.277 1.913 1.00 0.00 84 PRO A C 15
ATOM 26040 O O . PRO A 1 84 ? -1.249 16.087 1.795 1.00 0.00 84 PRO A O 15
ATOM 26051 N N . VAL A 1 85 ? -0.333 14.087 1.321 1.00 0.00 85 VAL A N 15
ATOM 26052 C CA . VAL A 1 85 ? -1.443 13.655 0.481 1.00 0.00 85 VAL A CA 15
ATOM 26053 C C . VAL A 1 85 ? -2.082 12.382 1.026 1.00 0.00 85 VAL A C 15
ATOM 26054 O O . VAL A 1 85 ? -1.394 11.510 1.556 1.00 0.00 85 VAL A O 15
ATOM 26067 N N . GLN A 1 86 ? -3.400 12.284 0.891 1.00 0.00 86 GLN A N 15
ATOM 26068 C CA . GLN A 1 86 ? -4.132 11.117 1.370 1.00 0.00 86 GLN A CA 15
ATOM 26069 C C . GLN A 1 86 ? -4.303 10.087 0.258 1.00 0.00 86 GLN A C 15
ATOM 26070 O O . GLN A 1 86 ? -4.758 10.412 -0.839 1.00 0.00 86 GLN A O 15
ATOM 26084 N N . VAL A 1 87 ? -3.936 8.843 0.549 1.00 0.00 87 VAL A N 15
ATOM 26085 C CA . VAL A 1 87 ? -4.050 7.765 -0.426 1.00 0.00 87 VAL A CA 15
ATOM 26086 C C . VAL A 1 87 ? -4.561 6.485 0.227 1.00 0.00 87 VAL A C 15
ATOM 26087 O O . VAL A 1 87 ? -4.719 6.418 1.446 1.00 0.00 87 VAL A O 15
ATOM 26100 N N . TYR A 1 88 ? -4.818 5.472 -0.593 1.00 0.00 88 TYR A N 15
ATOM 26101 C CA . TYR A 1 88 ? -5.314 4.194 -0.096 1.00 0.00 88 TYR A CA 15
ATOM 26102 C C . TYR A 1 88 ? -4.663 3.031 -0.838 1.00 0.00 88 TYR A C 15
ATOM 26103 O O . TYR A 1 88 ? -4.272 3.161 -1.998 1.00 0.00 88 TYR A O 15
ATOM 26121 N N . PHE A 1 89 ? -4.552 1.893 -0.161 1.00 0.00 89 PHE A N 15
ATOM 26122 C CA . PHE A 1 89 ? -3.949 0.706 -0.755 1.00 0.00 89 PHE A CA 15
ATOM 26123 C C . PHE A 1 89 ? -4.719 -0.550 -0.361 1.00 0.00 89 PHE A C 15
ATOM 26124 O O . PHE A 1 89 ? -5.474 -0.550 0.612 1.00 0.00 89 PHE A O 15
ATOM 26141 N N . TYR A 1 90 ? -4.524 -1.620 -1.124 1.00 0.00 90 TYR A N 15
ATOM 26142 C CA . TYR A 1 90 ? -5.203 -2.883 -0.857 1.00 0.00 90 TYR A CA 15
ATOM 26143 C C . TYR A 1 90 ? -4.396 -4.060 -1.398 1.00 0.00 90 TYR A C 15
ATOM 26144 O O . TYR A 1 90 ? -3.449 -3.879 -2.164 1.00 0.00 90 TYR A O 15
ATOM 26162 N N . VAL A 1 91 ? -4.779 -5.267 -0.995 1.00 0.00 91 VAL A N 15
ATOM 26163 C CA . VAL A 1 91 ? -4.094 -6.475 -1.439 1.00 0.00 91 VAL A CA 15
ATOM 26164 C C . VAL A 1 91 ? -4.898 -7.198 -2.515 1.00 0.00 91 VAL A C 15
ATOM 26165 O O . VAL A 1 91 ? -6.128 -7.184 -2.499 1.00 0.00 91 VAL A O 15
ATOM 26178 N N . SER A 1 92 ? -4.193 -7.830 -3.448 1.00 0.00 92 SER A N 15
ATOM 26179 C CA . SER A 1 92 ? -4.840 -8.556 -4.533 1.00 0.00 92 SER A CA 15
ATOM 26180 C C . SER A 1 92 ? -4.614 -10.059 -4.392 1.00 0.00 92 SER A C 15
ATOM 26181 O O . SER A 1 92 ? -3.479 -10.532 -4.419 1.00 0.00 92 SER A O 15
ATOM 26189 N N . ASN A 1 93 ? -5.704 -10.803 -4.241 1.00 0.00 93 ASN A N 15
ATOM 26190 C CA . ASN A 1 93 ? -5.626 -12.252 -4.095 1.00 0.00 93 ASN A CA 15
ATOM 26191 C C . ASN A 1 93 ? -6.597 -12.948 -5.045 1.00 0.00 93 ASN A C 15
ATOM 26192 O O . ASN A 1 93 ? -7.799 -13.003 -4.790 1.00 0.00 93 ASN A O 15
ATOM 26203 N N . GLY A 1 94 ? -6.065 -13.479 -6.141 1.00 0.00 94 GLY A N 15
ATOM 26204 C CA . GLY A 1 94 ? -6.898 -14.165 -7.112 1.00 0.00 94 GLY A CA 15
ATOM 26205 C C . GLY A 1 94 ? -7.497 -13.218 -8.134 1.00 0.00 94 GLY A C 15
ATOM 26206 O O . GLY A 1 94 ? -6.797 -12.372 -8.691 1.00 0.00 94 GLY A O 15
ATOM 26210 N N . ARG A 1 95 ? -8.794 -13.361 -8.381 1.00 0.00 95 ARG A N 15
ATOM 26211 C CA . ARG A 1 95 ? -9.486 -12.514 -9.345 1.00 0.00 95 ARG A CA 15
ATOM 26212 C C . ARG A 1 95 ? -10.522 -11.634 -8.650 1.00 0.00 95 ARG A C 15
ATOM 26213 O O . ARG A 1 95 ? -10.406 -10.409 -8.643 1.00 0.00 95 ARG A O 15
ATOM 26234 N N . ARG A 1 96 ? -11.534 -12.269 -8.067 1.00 0.00 96 ARG A N 15
ATOM 26235 C CA . ARG A 1 96 ? -12.591 -11.544 -7.371 1.00 0.00 96 ARG A CA 15
ATOM 26236 C C . ARG A 1 96 ? -12.225 -11.323 -5.907 1.00 0.00 96 ARG A C 15
ATOM 26237 O O . ARG A 1 96 ? -12.428 -10.238 -5.361 1.00 0.00 96 ARG A O 15
ATOM 26258 N N . LYS A 1 97 ? -11.684 -12.359 -5.274 1.00 0.00 97 LYS A N 15
ATOM 26259 C CA . LYS A 1 97 ? -11.289 -12.280 -3.873 1.00 0.00 97 LYS A CA 15
ATOM 26260 C C . LYS A 1 97 ? -10.313 -11.129 -3.648 1.00 0.00 97 LYS A C 15
ATOM 26261 O O . LYS A 1 97 ? -9.184 -11.156 -4.137 1.00 0.00 97 LYS A O 15
ATOM 26280 N N . ARG A 1 98 ? -10.756 -10.121 -2.903 1.00 0.00 98 ARG A N 15
ATOM 26281 C CA . ARG A 1 98 ? -9.921 -8.961 -2.613 1.00 0.00 98 ARG A CA 15
ATOM 26282 C C . ARG A 1 98 ? -10.154 -8.467 -1.188 1.00 0.00 98 ARG A C 15
ATOM 26283 O O . ARG A 1 98 ? -11.087 -8.903 -0.514 1.00 0.00 98 ARG A O 15
ATOM 26304 N N . SER A 1 99 ? -9.299 -7.555 -0.737 1.00 0.00 99 SER A N 15
ATOM 26305 C CA . SER A 1 99 ? -9.408 -7.005 0.609 1.00 0.00 99 SER A CA 15
ATOM 26306 C C . SER A 1 99 ? -9.735 -5.515 0.562 1.00 0.00 99 SER A C 15
ATOM 26307 O O . SER A 1 99 ? -9.454 -4.823 -0.417 1.00 0.00 99 SER A O 15
ATOM 26315 N N . PRO A 1 100 ? -10.344 -5.009 1.645 1.00 0.00 100 PRO A N 15
ATOM 26316 C CA . PRO A 1 100 ? -10.722 -3.597 1.753 1.00 0.00 100 PRO A CA 15
ATOM 26317 C C . PRO A 1 100 ? -9.510 -2.681 1.884 1.00 0.00 100 PRO A C 15
ATOM 26318 O O . PRO A 1 100 ? -8.534 -3.017 2.556 1.00 0.00 100 PRO A O 15
ATOM 26329 N N . THR A 1 101 ? -9.579 -1.520 1.240 1.00 0.00 101 THR A N 15
ATOM 26330 C CA . THR A 1 101 ? -8.488 -0.555 1.284 1.00 0.00 101 THR A CA 15
ATOM 26331 C C . THR A 1 101 ? -8.225 -0.087 2.711 1.00 0.00 101 THR A C 15
ATOM 26332 O O . THR A 1 101 ? -9.001 -0.378 3.621 1.00 0.00 101 THR A O 15
ATOM 26343 N N . GLN A 1 102 ? -7.128 0.639 2.899 1.00 0.00 102 GLN A N 15
ATOM 26344 C CA . GLN A 1 102 ? -6.765 1.147 4.216 1.00 0.00 102 GLN A CA 15
ATOM 26345 C C . GLN A 1 102 ? -6.415 2.630 4.151 1.00 0.00 102 GLN A C 15
ATOM 26346 O O . GLN A 1 102 ? -5.640 3.058 3.295 1.00 0.00 102 GLN A O 15
ATOM 26360 N N . SER A 1 103 ? -6.993 3.409 5.059 1.00 0.00 103 SER A N 15
ATOM 26361 C CA . SER A 1 103 ? -6.746 4.846 5.102 1.00 0.00 103 SER A CA 15
ATOM 26362 C C . SER A 1 103 ? -5.265 5.136 5.326 1.00 0.00 103 SER A C 15
ATOM 26363 O O . SER A 1 103 ? -4.697 4.766 6.354 1.00 0.00 103 SER A O 15
ATOM 26371 N N . PHE A 1 104 ? -4.645 5.801 4.357 1.00 0.00 104 PHE A N 15
ATOM 26372 C CA . PHE A 1 104 ? -3.230 6.141 4.447 1.00 0.00 104 PHE A CA 15
ATOM 26373 C C . PHE A 1 104 ? -2.980 7.565 3.960 1.00 0.00 104 PHE A C 15
ATOM 26374 O O . PHE A 1 104 ? -3.792 8.133 3.229 1.00 0.00 104 PHE A O 15
ATOM 26391 N N . ARG A 1 105 ? -1.852 8.135 4.370 1.00 0.00 105 ARG A N 15
ATOM 26392 C CA . ARG A 1 105 ? -1.496 9.493 3.977 1.00 0.00 105 ARG A CA 15
ATOM 26393 C C . ARG A 1 105 ? 0.017 9.690 4.012 1.00 0.00 105 ARG A C 15
ATOM 26394 O O . ARG A 1 105 ? 0.680 9.321 4.982 1.00 0.00 105 ARG A O 15
ATOM 26415 N N . PHE A 1 106 ? 0.557 10.272 2.946 1.00 0.00 106 PHE A N 15
ATOM 26416 C CA . PHE A 1 106 ? 1.992 10.517 2.854 1.00 0.00 106 PHE A CA 15
ATOM 26417 C C . PHE A 1 106 ? 2.349 11.884 3.428 1.00 0.00 106 PHE A C 15
ATOM 26418 O O . PHE A 1 106 ? 1.563 12.830 3.346 1.00 0.00 106 PHE A O 15
ATOM 26435 N N . LEU A 1 107 ? 3.539 11.982 4.011 1.00 0.00 107 LEU A N 15
ATOM 26436 C CA . LEU A 1 107 ? 4.001 13.234 4.601 1.00 0.00 107 LEU A CA 15
ATOM 26437 C C . LEU A 1 107 ? 5.263 13.731 3.903 1.00 0.00 107 LEU A C 15
ATOM 26438 O O . LEU A 1 107 ? 6.138 12.954 3.521 1.00 0.00 107 LEU A O 15
ATOM 26454 N N . PRO A 1 108 ? 5.362 15.058 3.733 1.00 0.00 108 PRO A N 15
ATOM 26455 C CA . PRO A 1 108 ? 6.514 15.689 3.083 1.00 0.00 108 PRO A CA 15
ATOM 26456 C C . PRO A 1 108 ? 7.777 15.605 3.933 1.00 0.00 108 PRO A C 15
ATOM 26457 O O . PRO A 1 108 ? 7.745 15.861 5.136 1.00 0.00 108 PRO A O 15
ATOM 26468 N N . VAL A 1 109 ? 8.889 15.246 3.299 1.00 0.00 109 VAL A N 15
ATOM 26469 C CA . VAL A 1 109 ? 10.164 15.130 3.997 1.00 0.00 109 VAL A CA 15
ATOM 26470 C C . VAL A 1 109 ? 10.876 16.476 4.067 1.00 0.00 109 VAL A C 15
ATOM 26471 O O . VAL A 1 109 ? 11.405 16.856 5.112 1.00 0.00 109 VAL A O 15
ATOM 26484 N N . ILE A 1 110 ? 10.886 17.193 2.948 1.00 0.00 110 ILE A N 15
ATOM 26485 C CA . ILE A 1 110 ? 11.532 18.498 2.883 1.00 0.00 110 ILE A CA 15
ATOM 26486 C C . ILE A 1 110 ? 12.736 18.562 3.816 1.00 0.00 110 ILE A C 15
ATOM 26487 O O . ILE A 1 110 ? 12.873 19.496 4.607 1.00 0.00 110 ILE A O 15
ATOM 26503 N N . CYS A 1 111 ? 13.608 17.564 3.717 1.00 0.00 111 CYS A N 15
ATOM 26504 C CA . CYS A 1 111 ? 14.803 17.507 4.552 1.00 0.00 111 CYS A CA 15
ATOM 26505 C C . CYS A 1 111 ? 15.745 18.663 4.232 1.00 0.00 111 CYS A C 15
ATOM 26506 O O . CYS A 1 111 ? 15.649 19.282 3.172 1.00 0.00 111 CYS A O 15
ATOM 26514 N N . LYS A 1 112 ? 16.654 18.951 5.157 1.00 0.00 112 LYS A N 15
ATOM 26515 C CA . LYS A 1 112 ? 17.614 20.034 4.976 1.00 0.00 112 LYS A CA 15
ATOM 26516 C C . LYS A 1 112 ? 19.024 19.484 4.783 1.00 0.00 112 LYS A C 15
ATOM 26517 O O . LYS A 1 112 ? 19.558 18.801 5.656 1.00 0.00 112 LYS A O 15
ATOM 26536 N N . GLU A 1 113 ? 19.621 19.787 3.634 1.00 0.00 113 GLU A N 15
ATOM 26537 C CA . GLU A 1 113 ? 20.969 19.323 3.328 1.00 0.00 113 GLU A CA 15
ATOM 26538 C C . GLU A 1 113 ? 21.996 20.001 4.231 1.00 0.00 113 GLU A C 15
ATOM 26539 O O . GLU A 1 113 ? 22.953 19.372 4.679 1.00 0.00 113 GLU A O 15
ATOM 26551 N N . GLU A 1 114 ? 21.787 21.288 4.491 1.00 0.00 114 GLU A N 15
ATOM 26552 C CA . GLU A 1 114 ? 22.696 22.052 5.339 1.00 0.00 114 GLU A CA 15
ATOM 26553 C C . GLU A 1 114 ? 22.769 21.450 6.739 1.00 0.00 114 GLU A C 15
ATOM 26554 O O . GLU A 1 114 ? 21.757 21.338 7.431 1.00 0.00 114 GLU A O 15
ATOM 26566 N N . GLY A 1 1 ? -25.550 -15.941 6.022 1.00 0.00 1 GLY A N 16
ATOM 26567 C CA . GLY A 1 1 ? -25.448 -17.309 5.548 1.00 0.00 1 GLY A CA 16
ATOM 26568 C C . GLY A 1 1 ? -24.109 -17.938 5.877 1.00 0.00 1 GLY A C 16
ATOM 26569 O O . GLY A 1 1 ? -23.060 -17.415 5.500 1.00 0.00 1 GLY A O 16
ATOM 26573 N N . SER A 1 2 ? -24.143 -19.064 6.583 1.00 0.00 2 SER A N 16
ATOM 26574 C CA . SER A 1 2 ? -22.923 -19.763 6.968 1.00 0.00 2 SER A CA 16
ATOM 26575 C C . SER A 1 2 ? -22.752 -21.044 6.158 1.00 0.00 2 SER A C 16
ATOM 26576 O O . SER A 1 2 ? -23.569 -21.961 6.247 1.00 0.00 2 SER A O 16
ATOM 26584 N N . SER A 1 3 ? -21.685 -21.101 5.368 1.00 0.00 3 SER A N 16
ATOM 26585 C CA . SER A 1 3 ? -21.408 -22.268 4.539 1.00 0.00 3 SER A CA 16
ATOM 26586 C C . SER A 1 3 ? -20.182 -23.018 5.050 1.00 0.00 3 SER A C 16
ATOM 26587 O O . SER A 1 3 ? -20.257 -24.201 5.381 1.00 0.00 3 SER A O 16
ATOM 26595 N N . GLY A 1 4 ? -19.051 -22.321 5.110 1.00 0.00 4 GLY A N 16
ATOM 26596 C CA . GLY A 1 4 ? -17.824 -22.936 5.580 1.00 0.00 4 GLY A CA 16
ATOM 26597 C C . GLY A 1 4 ? -16.802 -21.915 6.038 1.00 0.00 4 GLY A C 16
ATOM 26598 O O . GLY A 1 4 ? -16.675 -21.646 7.233 1.00 0.00 4 GLY A O 16
ATOM 26602 N N . SER A 1 5 ? -16.069 -21.346 5.087 1.00 0.00 5 SER A N 16
ATOM 26603 C CA . SER A 1 5 ? -15.048 -20.352 5.399 1.00 0.00 5 SER A CA 16
ATOM 26604 C C . SER A 1 5 ? -14.555 -19.663 4.131 1.00 0.00 5 SER A C 16
ATOM 26605 O O . SER A 1 5 ? -14.083 -20.315 3.200 1.00 0.00 5 SER A O 16
ATOM 26613 N N . SER A 1 6 ? -14.668 -18.339 4.102 1.00 0.00 6 SER A N 16
ATOM 26614 C CA . SER A 1 6 ? -14.238 -17.559 2.947 1.00 0.00 6 SER A CA 16
ATOM 26615 C C . SER A 1 6 ? -12.727 -17.345 2.969 1.00 0.00 6 SER A C 16
ATOM 26616 O O . SER A 1 6 ? -12.127 -17.186 4.031 1.00 0.00 6 SER A O 16
ATOM 26624 N N . GLY A 1 7 ? -12.119 -17.343 1.787 1.00 0.00 7 GLY A N 16
ATOM 26625 C CA . GLY A 1 7 ? -10.684 -17.147 1.691 1.00 0.00 7 GLY A CA 16
ATOM 26626 C C . GLY A 1 7 ? -10.312 -15.705 1.410 1.00 0.00 7 GLY A C 16
ATOM 26627 O O . GLY A 1 7 ? -9.406 -15.431 0.622 1.00 0.00 7 GLY A O 16
ATOM 26631 N N . LEU A 1 8 ? -11.014 -14.779 2.055 1.00 0.00 8 LEU A N 16
ATOM 26632 C CA . LEU A 1 8 ? -10.754 -13.356 1.870 1.00 0.00 8 LEU A CA 16
ATOM 26633 C C . LEU A 1 8 ? -9.622 -12.886 2.777 1.00 0.00 8 LEU A C 16
ATOM 26634 O O . LEU A 1 8 ? -9.513 -13.290 3.935 1.00 0.00 8 LEU A O 16
ATOM 26650 N N . PRO A 1 9 ? -8.759 -12.010 2.242 1.00 0.00 9 PRO A N 16
ATOM 26651 C CA . PRO A 1 9 ? -7.621 -11.464 2.988 1.00 0.00 9 PRO A CA 16
ATOM 26652 C C . PRO A 1 9 ? -8.057 -10.508 4.093 1.00 0.00 9 PRO A C 16
ATOM 26653 O O . PRO A 1 9 ? -8.923 -9.659 3.885 1.00 0.00 9 PRO A O 16
ATOM 26664 N N . GLN A 1 10 ? -7.450 -10.653 5.267 1.00 0.00 10 GLN A N 16
ATOM 26665 C CA . GLN A 1 10 ? -7.777 -9.801 6.405 1.00 0.00 10 GLN A CA 16
ATOM 26666 C C . GLN A 1 10 ? -6.596 -8.911 6.776 1.00 0.00 10 GLN A C 16
ATOM 26667 O O . GLN A 1 10 ? -5.438 -9.295 6.606 1.00 0.00 10 GLN A O 16
ATOM 26681 N N . VAL A 1 11 ? -6.896 -7.719 7.283 1.00 0.00 11 VAL A N 16
ATOM 26682 C CA . VAL A 1 11 ? -5.858 -6.774 7.679 1.00 0.00 11 VAL A CA 16
ATOM 26683 C C . VAL A 1 11 ? -6.105 -6.245 9.087 1.00 0.00 11 VAL A C 16
ATOM 26684 O O . VAL A 1 11 ? -6.771 -5.227 9.270 1.00 0.00 11 VAL A O 16
ATOM 26697 N N . GLU A 1 12 ? -5.563 -6.945 10.080 1.00 0.00 12 GLU A N 16
ATOM 26698 C CA . GLU A 1 12 ? -5.726 -6.545 11.472 1.00 0.00 12 GLU A CA 16
ATOM 26699 C C . GLU A 1 12 ? -5.247 -5.111 11.686 1.00 0.00 12 GLU A C 16
ATOM 26700 O O . GLU A 1 12 ? -6.030 -4.230 12.039 1.00 0.00 12 GLU A O 16
ATOM 26712 N N . ALA A 1 13 ? -3.955 -4.887 11.471 1.00 0.00 13 ALA A N 16
ATOM 26713 C CA . ALA A 1 13 ? -3.372 -3.562 11.638 1.00 0.00 13 ALA A CA 16
ATOM 26714 C C . ALA A 1 13 ? -2.169 -3.371 10.719 1.00 0.00 13 ALA A C 16
ATOM 26715 O O . ALA A 1 13 ? -1.552 -4.341 10.280 1.00 0.00 13 ALA A O 16
ATOM 26722 N N . TYR A 1 14 ? -1.843 -2.116 10.433 1.00 0.00 14 TYR A N 16
ATOM 26723 C CA . TYR A 1 14 ? -0.716 -1.799 9.564 1.00 0.00 14 TYR A CA 16
ATOM 26724 C C . TYR A 1 14 ? 0.091 -0.630 10.122 1.00 0.00 14 TYR A C 16
ATOM 26725 O O . TYR A 1 14 ? -0.469 0.387 10.530 1.00 0.00 14 TYR A O 16
ATOM 26743 N N . SER A 1 15 ? 1.411 -0.785 10.137 1.00 0.00 15 SER A N 16
ATOM 26744 C CA . SER A 1 15 ? 2.297 0.255 10.648 1.00 0.00 15 SER A CA 16
ATOM 26745 C C . SER A 1 15 ? 3.709 0.083 10.098 1.00 0.00 15 SER A C 16
ATOM 26746 O O . SER A 1 15 ? 4.199 -1.031 9.910 1.00 0.00 15 SER A O 16
ATOM 26754 N N . PRO A 1 16 ? 4.381 1.213 9.833 1.00 0.00 16 PRO A N 16
ATOM 26755 C CA . PRO A 1 16 ? 3.808 2.545 10.052 1.00 0.00 16 PRO A CA 16
ATOM 26756 C C . PRO A 1 16 ? 2.689 2.863 9.066 1.00 0.00 16 PRO A C 16
ATOM 26757 O O . PRO A 1 16 ? 2.738 2.460 7.904 1.00 0.00 16 PRO A O 16
ATOM 26768 N N . SER A 1 17 ? 1.680 3.590 9.538 1.00 0.00 17 SER A N 16
ATOM 26769 C CA . SER A 1 17 ? 0.547 3.960 8.699 1.00 0.00 17 SER A CA 16
ATOM 26770 C C . SER A 1 17 ? 0.800 5.292 8.001 1.00 0.00 17 SER A C 16
ATOM 26771 O O . SER A 1 17 ? -0.137 6.006 7.643 1.00 0.00 17 SER A O 16
ATOM 26779 N N . ALA A 1 18 ? 2.073 5.622 7.811 1.00 0.00 18 ALA A N 16
ATOM 26780 C CA . ALA A 1 18 ? 2.450 6.867 7.154 1.00 0.00 18 ALA A CA 16
ATOM 26781 C C . ALA A 1 18 ? 3.943 6.893 6.843 1.00 0.00 18 ALA A C 16
ATOM 26782 O O . ALA A 1 18 ? 4.773 6.636 7.716 1.00 0.00 18 ALA A O 16
ATOM 26789 N N . CYS A 1 19 ? 4.277 7.205 5.596 1.00 0.00 19 CYS A N 16
ATOM 26790 C CA . CYS A 1 19 ? 5.671 7.263 5.169 1.00 0.00 19 CYS A CA 16
ATOM 26791 C C . CYS A 1 19 ? 5.914 8.470 4.270 1.00 0.00 19 CYS A C 16
ATOM 26792 O O . CYS A 1 19 ? 4.971 9.107 3.800 1.00 0.00 19 CYS A O 16
ATOM 26800 N N . SER A 1 20 ? 7.185 8.780 4.035 1.00 0.00 20 SER A N 16
ATOM 26801 C CA . SER A 1 20 ? 7.553 9.914 3.196 1.00 0.00 20 SER A CA 16
ATOM 26802 C C . SER A 1 20 ? 7.332 9.593 1.721 1.00 0.00 20 SER A C 16
ATOM 26803 O O . SER A 1 20 ? 7.670 8.506 1.252 1.00 0.00 20 SER A O 16
ATOM 26811 N N . VAL A 1 21 ? 6.761 10.548 0.993 1.00 0.00 21 VAL A N 16
ATOM 26812 C CA . VAL A 1 21 ? 6.495 10.369 -0.429 1.00 0.00 21 VAL A CA 16
ATOM 26813 C C . VAL A 1 21 ? 7.625 9.603 -1.108 1.00 0.00 21 VAL A C 16
ATOM 26814 O O . VAL A 1 21 ? 7.385 8.765 -1.977 1.00 0.00 21 VAL A O 16
ATOM 26827 N N . ARG A 1 22 ? 8.857 9.895 -0.704 1.00 0.00 22 ARG A N 16
ATOM 26828 C CA . ARG A 1 22 ? 10.025 9.234 -1.274 1.00 0.00 22 ARG A CA 16
ATOM 26829 C C . ARG A 1 22 ? 9.929 7.721 -1.105 1.00 0.00 22 ARG A C 16
ATOM 26830 O O . ARG A 1 22 ? 10.210 6.963 -2.033 1.00 0.00 22 ARG A O 16
ATOM 26851 N N . GLY A 1 23 ? 9.529 7.287 0.087 1.00 0.00 23 GLY A N 16
ATOM 26852 C CA . GLY A 1 23 ? 9.404 5.866 0.356 1.00 0.00 23 GLY A CA 16
ATOM 26853 C C . GLY A 1 23 ? 10.740 5.210 0.639 1.00 0.00 23 GLY A C 16
ATOM 26854 O O . GLY A 1 23 ? 11.671 5.860 1.114 1.00 0.00 23 GLY A O 16
ATOM 26858 N N . GLY A 1 24 ? 10.836 3.916 0.349 1.00 0.00 24 GLY A N 16
ATOM 26859 C CA . GLY A 1 24 ? 12.071 3.192 0.584 1.00 0.00 24 GLY A CA 16
ATOM 26860 C C . GLY A 1 24 ? 12.222 2.756 2.028 1.00 0.00 24 GLY A C 16
ATOM 26861 O O . GLY A 1 24 ? 13.328 2.749 2.568 1.00 0.00 24 GLY A O 16
ATOM 26865 N N . GLU A 1 25 ? 11.107 2.394 2.655 1.00 0.00 25 GLU A N 16
ATOM 26866 C CA . GLU A 1 25 ? 11.121 1.957 4.046 1.00 0.00 25 GLU A CA 16
ATOM 26867 C C . GLU A 1 25 ? 10.513 0.565 4.186 1.00 0.00 25 GLU A C 16
ATOM 26868 O O . GLU A 1 25 ? 9.942 0.028 3.237 1.00 0.00 25 GLU A O 16
ATOM 26880 N N . GLU A 1 26 ? 10.641 -0.014 5.376 1.00 0.00 26 GLU A N 16
ATOM 26881 C CA . GLU A 1 26 ? 10.105 -1.344 5.639 1.00 0.00 26 GLU A CA 16
ATOM 26882 C C . GLU A 1 26 ? 8.711 -1.258 6.253 1.00 0.00 26 GLU A C 16
ATOM 26883 O O . GLU A 1 26 ? 8.550 -0.833 7.398 1.00 0.00 26 GLU A O 16
ATOM 26895 N N . LEU A 1 27 ? 7.706 -1.662 5.484 1.00 0.00 27 LEU A N 16
ATOM 26896 C CA . LEU A 1 27 ? 6.324 -1.631 5.951 1.00 0.00 27 LEU A CA 16
ATOM 26897 C C . LEU A 1 27 ? 5.789 -3.043 6.165 1.00 0.00 27 LEU A C 16
ATOM 26898 O O . LEU A 1 27 ? 5.942 -3.912 5.307 1.00 0.00 27 LEU A O 16
ATOM 26914 N N . VAL A 1 28 ? 5.159 -3.264 7.314 1.00 0.00 28 VAL A N 16
ATOM 26915 C CA . VAL A 1 28 ? 4.597 -4.569 7.639 1.00 0.00 28 VAL A CA 16
ATOM 26916 C C . VAL A 1 28 ? 3.076 -4.508 7.723 1.00 0.00 28 VAL A C 16
ATOM 26917 O O . VAL A 1 28 ? 2.510 -3.535 8.222 1.00 0.00 28 VAL A O 16
ATOM 26930 N N . LEU A 1 29 ? 2.420 -5.554 7.233 1.00 0.00 29 LEU A N 16
ATOM 26931 C CA . LEU A 1 29 ? 0.962 -5.620 7.254 1.00 0.00 29 LEU A CA 16
ATOM 26932 C C . LEU A 1 29 ? 0.483 -6.824 8.059 1.00 0.00 29 LEU A C 16
ATOM 26933 O O . LEU A 1 29 ? 0.752 -7.971 7.701 1.00 0.00 29 LEU A O 16
ATOM 26949 N N . THR A 1 30 ? -0.231 -6.555 9.147 1.00 0.00 30 THR A N 16
ATOM 26950 C CA . THR A 1 30 ? -0.749 -7.615 10.002 1.00 0.00 30 THR A CA 16
ATOM 26951 C C . THR A 1 30 ? -2.131 -8.067 9.542 1.00 0.00 30 THR A C 16
ATOM 26952 O O . THR A 1 30 ? -2.985 -7.245 9.211 1.00 0.00 30 THR A O 16
ATOM 26963 N N . GLY A 1 31 ? -2.344 -9.379 9.525 1.00 0.00 31 GLY A N 16
ATOM 26964 C CA . GLY A 1 31 ? -3.625 -9.917 9.105 1.00 0.00 31 GLY A CA 16
ATOM 26965 C C . GLY A 1 31 ? -3.619 -11.430 9.021 1.00 0.00 31 GLY A C 16
ATOM 26966 O O . GLY A 1 31 ? -2.863 -12.095 9.730 1.00 0.00 31 GLY A O 16
ATOM 26970 N N . SER A 1 32 ? -4.465 -11.977 8.154 1.00 0.00 32 SER A N 16
ATOM 26971 C CA . SER A 1 32 ? -4.558 -13.422 7.984 1.00 0.00 32 SER A CA 16
ATOM 26972 C C . SER A 1 32 ? -5.095 -13.773 6.599 1.00 0.00 32 SER A C 16
ATOM 26973 O O . SER A 1 32 ? -5.510 -12.897 5.842 1.00 0.00 32 SER A O 16
ATOM 26981 N N . ASN A 1 33 ? -5.082 -15.062 6.276 1.00 0.00 33 ASN A N 16
ATOM 26982 C CA . ASN A 1 33 ? -5.567 -15.531 4.983 1.00 0.00 33 ASN A CA 16
ATOM 26983 C C . ASN A 1 33 ? -4.830 -14.836 3.842 1.00 0.00 33 ASN A C 16
ATOM 26984 O O . ASN A 1 33 ? -5.447 -14.357 2.890 1.00 0.00 33 ASN A O 16
ATOM 26995 N N . PHE A 1 34 ? -3.506 -14.785 3.944 1.00 0.00 34 PHE A N 16
ATOM 26996 C CA . PHE A 1 34 ? -2.684 -14.148 2.921 1.00 0.00 34 PHE A CA 16
ATOM 26997 C C . PHE A 1 34 ? -2.109 -15.186 1.962 1.00 0.00 34 PHE A C 16
ATOM 26998 O O . PHE A 1 34 ? -2.268 -16.391 2.164 1.00 0.00 34 PHE A O 16
ATOM 27015 N N . LEU A 1 35 ? -1.441 -14.711 0.917 1.00 0.00 35 LEU A N 16
ATOM 27016 C CA . LEU A 1 35 ? -0.842 -15.597 -0.075 1.00 0.00 35 LEU A CA 16
ATOM 27017 C C . LEU A 1 35 ? 0.677 -15.458 -0.083 1.00 0.00 35 LEU A C 16
ATOM 27018 O O . LEU A 1 35 ? 1.230 -14.405 0.235 1.00 0.00 35 LEU A O 16
ATOM 27034 N N . PRO A 1 36 ? 1.369 -16.544 -0.457 1.00 0.00 36 PRO A N 16
ATOM 27035 C CA . PRO A 1 36 ? 2.833 -16.568 -0.518 1.00 0.00 36 PRO A CA 16
ATOM 27036 C C . PRO A 1 36 ? 3.380 -15.709 -1.652 1.00 0.00 36 PRO A C 16
ATOM 27037 O O . PRO A 1 36 ? 4.574 -15.410 -1.698 1.00 0.00 36 PRO A O 16
ATOM 27048 N N . ASP A 1 37 ? 2.501 -15.313 -2.566 1.00 0.00 37 ASP A N 16
ATOM 27049 C CA . ASP A 1 37 ? 2.895 -14.487 -3.700 1.00 0.00 37 ASP A CA 16
ATOM 27050 C C . ASP A 1 37 ? 1.913 -13.337 -3.903 1.00 0.00 37 ASP A C 16
ATOM 27051 O O . ASP A 1 37 ? 1.839 -12.754 -4.985 1.00 0.00 37 ASP A O 16
ATOM 27060 N N . SER A 1 38 ? 1.161 -13.017 -2.855 1.00 0.00 38 SER A N 16
ATOM 27061 C CA . SER A 1 38 ? 0.180 -11.940 -2.919 1.00 0.00 38 SER A CA 16
ATOM 27062 C C . SER A 1 38 ? 0.791 -10.683 -3.530 1.00 0.00 38 SER A C 16
ATOM 27063 O O . SER A 1 38 ? 1.997 -10.619 -3.773 1.00 0.00 38 SER A O 16
ATOM 27071 N N . LYS A 1 39 ? -0.049 -9.684 -3.778 1.00 0.00 39 LYS A N 16
ATOM 27072 C CA . LYS A 1 39 ? 0.406 -8.427 -4.360 1.00 0.00 39 LYS A CA 16
ATOM 27073 C C . LYS A 1 39 ? -0.240 -7.237 -3.659 1.00 0.00 39 LYS A C 16
ATOM 27074 O O . LYS A 1 39 ? -1.332 -7.350 -3.101 1.00 0.00 39 LYS A O 16
ATOM 27093 N N . VAL A 1 40 ? 0.440 -6.095 -3.692 1.00 0.00 40 VAL A N 16
ATOM 27094 C CA . VAL A 1 40 ? -0.070 -4.883 -3.061 1.00 0.00 40 VAL A CA 16
ATOM 27095 C C . VAL A 1 40 ? 0.094 -3.676 -3.978 1.00 0.00 40 VAL A C 16
ATOM 27096 O O . VAL A 1 40 ? 1.213 -3.266 -4.288 1.00 0.00 40 VAL A O 16
ATOM 27109 N N . VAL A 1 41 ? -1.029 -3.111 -4.410 1.00 0.00 41 VAL A N 16
ATOM 27110 C CA . VAL A 1 41 ? -1.010 -1.949 -5.290 1.00 0.00 41 VAL A CA 16
ATOM 27111 C C . VAL A 1 41 ? -1.658 -0.742 -4.622 1.00 0.00 41 VAL A C 16
ATOM 27112 O O . VAL A 1 41 ? -2.582 -0.885 -3.820 1.00 0.00 41 VAL A O 16
ATOM 27125 N N . PHE A 1 42 ? -1.169 0.447 -4.957 1.00 0.00 42 PHE A N 16
ATOM 27126 C CA . PHE A 1 42 ? -1.700 1.680 -4.388 1.00 0.00 42 PHE A CA 16
ATOM 27127 C C . PHE A 1 42 ? -2.650 2.365 -5.366 1.00 0.00 42 PHE A C 16
ATOM 27128 O O . PHE A 1 42 ? -2.755 1.968 -6.527 1.00 0.00 42 PHE A O 16
ATOM 27145 N N . ILE A 1 43 ? -3.341 3.394 -4.888 1.00 0.00 43 ILE A N 16
ATOM 27146 C CA . ILE A 1 43 ? -4.282 4.134 -5.719 1.00 0.00 43 ILE A CA 16
ATOM 27147 C C . ILE A 1 43 ? -4.349 5.600 -5.303 1.00 0.00 43 ILE A C 16
ATOM 27148 O O . ILE A 1 43 ? -4.020 5.948 -4.170 1.00 0.00 43 ILE A O 16
ATOM 27164 N N . GLU A 1 44 ? -4.778 6.453 -6.228 1.00 0.00 44 GLU A N 16
ATOM 27165 C CA . GLU A 1 44 ? -4.889 7.881 -5.955 1.00 0.00 44 GLU A CA 16
ATOM 27166 C C . GLU A 1 44 ? -6.160 8.456 -6.573 1.00 0.00 44 GLU A C 16
ATOM 27167 O O . GLU A 1 44 ? -6.456 8.219 -7.745 1.00 0.00 44 GLU A O 16
ATOM 27179 N N . ARG A 1 45 ? -6.909 9.211 -5.776 1.00 0.00 45 ARG A N 16
ATOM 27180 C CA . ARG A 1 45 ? -8.150 9.818 -6.243 1.00 0.00 45 ARG A CA 16
ATOM 27181 C C . ARG A 1 45 ? -7.901 11.230 -6.767 1.00 0.00 45 ARG A C 16
ATOM 27182 O O . ARG A 1 45 ? -7.147 11.999 -6.173 1.00 0.00 45 ARG A O 16
ATOM 27203 N N . GLY A 1 46 ? -8.540 11.562 -7.885 1.00 0.00 46 GLY A N 16
ATOM 27204 C CA . GLY A 1 46 ? -8.375 12.879 -8.470 1.00 0.00 46 GLY A CA 16
ATOM 27205 C C . GLY A 1 46 ? -9.612 13.742 -8.317 1.00 0.00 46 GLY A C 16
ATOM 27206 O O . GLY A 1 46 ? -10.698 13.256 -7.999 1.00 0.00 46 GLY A O 16
ATOM 27210 N N . PRO A 1 47 ? -9.455 15.054 -8.545 1.00 0.00 47 PRO A N 16
ATOM 27211 C CA . PRO A 1 47 ? -10.558 16.014 -8.435 1.00 0.00 47 PRO A CA 16
ATOM 27212 C C . PRO A 1 47 ? -11.587 15.844 -9.547 1.00 0.00 47 PRO A C 16
ATOM 27213 O O . PRO A 1 47 ? -12.618 16.516 -9.559 1.00 0.00 47 PRO A O 16
ATOM 27224 N N . ASP A 1 48 ? -11.300 14.943 -10.479 1.00 0.00 48 ASP A N 16
ATOM 27225 C CA . ASP A 1 48 ? -12.202 14.684 -11.596 1.00 0.00 48 ASP A CA 16
ATOM 27226 C C . ASP A 1 48 ? -13.387 13.833 -11.150 1.00 0.00 48 ASP A C 16
ATOM 27227 O O . ASP A 1 48 ? -14.529 14.097 -11.524 1.00 0.00 48 ASP A O 16
ATOM 27236 N N . GLY A 1 49 ? -13.107 12.808 -10.350 1.00 0.00 49 GLY A N 16
ATOM 27237 C CA . GLY A 1 49 ? -14.159 11.934 -9.868 1.00 0.00 49 GLY A CA 16
ATOM 27238 C C . GLY A 1 49 ? -13.755 10.473 -9.891 1.00 0.00 49 GLY A C 16
ATOM 27239 O O . GLY A 1 49 ? -14.326 9.651 -9.174 1.00 0.00 49 GLY A O 16
ATOM 27243 N N . LYS A 1 50 ? -12.768 10.147 -10.719 1.00 0.00 50 LYS A N 16
ATOM 27244 C CA . LYS A 1 50 ? -12.287 8.775 -10.834 1.00 0.00 50 LYS A CA 16
ATOM 27245 C C . LYS A 1 50 ? -10.816 8.680 -10.443 1.00 0.00 50 LYS A C 16
ATOM 27246 O O . LYS A 1 50 ? -10.033 9.594 -10.705 1.00 0.00 50 LYS A O 16
ATOM 27265 N N . LEU A 1 51 ? -10.445 7.569 -9.817 1.00 0.00 51 LEU A N 16
ATOM 27266 C CA . LEU A 1 51 ? -9.066 7.353 -9.392 1.00 0.00 51 LEU A CA 16
ATOM 27267 C C . LEU A 1 51 ? -8.302 6.527 -10.421 1.00 0.00 51 LEU A C 16
ATOM 27268 O O . LEU A 1 51 ? -8.838 5.576 -10.989 1.00 0.00 51 LEU A O 16
ATOM 27284 N N . GLN A 1 52 ? -7.046 6.896 -10.654 1.00 0.00 52 GLN A N 16
ATOM 27285 C CA . GLN A 1 52 ? -6.208 6.187 -11.613 1.00 0.00 52 GLN A CA 16
ATOM 27286 C C . GLN A 1 52 ? -4.733 6.313 -11.245 1.00 0.00 52 GLN A C 16
ATOM 27287 O O . GLN A 1 52 ? -4.124 7.365 -11.436 1.00 0.00 52 GLN A O 16
ATOM 27301 N N . TRP A 1 53 ? -4.167 5.234 -10.717 1.00 0.00 53 TRP A N 16
ATOM 27302 C CA . TRP A 1 53 ? -2.763 5.224 -10.322 1.00 0.00 53 TRP A CA 16
ATOM 27303 C C . TRP A 1 53 ? -2.183 3.817 -10.406 1.00 0.00 53 TRP A C 16
ATOM 27304 O O . TRP A 1 53 ? -2.584 2.926 -9.659 1.00 0.00 53 TRP A O 16
ATOM 27325 N N . GLU A 1 54 ? -1.238 3.624 -11.321 1.00 0.00 54 GLU A N 16
ATOM 27326 C CA . GLU A 1 54 ? -0.605 2.324 -11.503 1.00 0.00 54 GLU A CA 16
ATOM 27327 C C . GLU A 1 54 ? 0.815 2.327 -10.943 1.00 0.00 54 GLU A C 16
ATOM 27328 O O . GLU A 1 54 ? 1.749 2.791 -11.597 1.00 0.00 54 GLU A O 16
ATOM 27340 N N . GLU A 1 55 ? 0.968 1.807 -9.729 1.00 0.00 55 GLU A N 16
ATOM 27341 C CA . GLU A 1 55 ? 2.273 1.752 -9.082 1.00 0.00 55 GLU A CA 16
ATOM 27342 C C . GLU A 1 55 ? 2.472 0.416 -8.372 1.00 0.00 55 GLU A C 16
ATOM 27343 O O . GLU A 1 55 ? 1.529 -0.153 -7.823 1.00 0.00 55 GLU A O 16
ATOM 27355 N N . GLU A 1 56 ? 3.707 -0.078 -8.388 1.00 0.00 56 GLU A N 16
ATOM 27356 C CA . GLU A 1 56 ? 4.029 -1.347 -7.747 1.00 0.00 56 GLU A CA 16
ATOM 27357 C C . GLU A 1 56 ? 4.956 -1.135 -6.554 1.00 0.00 56 GLU A C 16
ATOM 27358 O O . GLU A 1 56 ? 5.794 -0.234 -6.559 1.00 0.00 56 GLU A O 16
ATOM 27370 N N . ALA A 1 57 ? 4.798 -1.970 -5.533 1.00 0.00 57 ALA A N 16
ATOM 27371 C CA . ALA A 1 57 ? 5.621 -1.875 -4.333 1.00 0.00 57 ALA A CA 16
ATOM 27372 C C . ALA A 1 57 ? 6.410 -3.160 -4.106 1.00 0.00 57 ALA A C 16
ATOM 27373 O O . ALA A 1 57 ? 5.865 -4.261 -4.194 1.00 0.00 57 ALA A O 16
ATOM 27380 N N . THR A 1 58 ? 7.699 -3.014 -3.814 1.00 0.00 58 THR A N 16
ATOM 27381 C CA . THR A 1 58 ? 8.564 -4.162 -3.576 1.00 0.00 58 THR A CA 16
ATOM 27382 C C . THR A 1 58 ? 8.090 -4.967 -2.370 1.00 0.00 58 THR A C 16
ATOM 27383 O O . THR A 1 58 ? 8.214 -4.524 -1.228 1.00 0.00 58 THR A O 16
ATOM 27394 N N . VAL A 1 59 ? 7.548 -6.152 -2.632 1.00 0.00 59 VAL A N 16
ATOM 27395 C CA . VAL A 1 59 ? 7.057 -7.020 -1.568 1.00 0.00 59 VAL A CA 16
ATOM 27396 C C . VAL A 1 59 ? 8.089 -8.083 -1.206 1.00 0.00 59 VAL A C 16
ATOM 27397 O O . VAL A 1 59 ? 8.484 -8.890 -2.046 1.00 0.00 59 VAL A O 16
ATOM 27410 N N . ASN A 1 60 ? 8.521 -8.076 0.051 1.00 0.00 60 ASN A N 16
ATOM 27411 C CA . ASN A 1 60 ? 9.507 -9.040 0.525 1.00 0.00 60 ASN A CA 16
ATOM 27412 C C . ASN A 1 60 ? 8.845 -10.371 0.870 1.00 0.00 60 ASN A C 16
ATOM 27413 O O . ASN A 1 60 ? 8.376 -10.570 1.991 1.00 0.00 60 ASN A O 16
ATOM 27424 N N . ARG A 1 61 ? 8.811 -11.278 -0.100 1.00 0.00 61 ARG A N 16
ATOM 27425 C CA . ARG A 1 61 ? 8.207 -12.590 0.101 1.00 0.00 61 ARG A CA 16
ATOM 27426 C C . ARG A 1 61 ? 8.873 -13.324 1.261 1.00 0.00 61 ARG A C 16
ATOM 27427 O O . ARG A 1 61 ? 8.210 -14.018 2.033 1.00 0.00 61 ARG A O 16
ATOM 27448 N N . LEU A 1 62 ? 10.187 -13.166 1.378 1.00 0.00 62 LEU A N 16
ATOM 27449 C CA . LEU A 1 62 ? 10.944 -13.814 2.443 1.00 0.00 62 LEU A CA 16
ATOM 27450 C C . LEU A 1 62 ? 10.258 -13.622 3.792 1.00 0.00 62 LEU A C 16
ATOM 27451 O O . LEU A 1 62 ? 9.986 -14.589 4.503 1.00 0.00 62 LEU A O 16
ATOM 27467 N N . GLN A 1 63 ? 9.980 -12.369 4.136 1.00 0.00 63 GLN A N 16
ATOM 27468 C CA . GLN A 1 63 ? 9.324 -12.051 5.399 1.00 0.00 63 GLN A CA 16
ATOM 27469 C C . GLN A 1 63 ? 7.831 -12.355 5.329 1.00 0.00 63 GLN A C 16
ATOM 27470 O O . GLN A 1 63 ? 7.266 -12.952 6.245 1.00 0.00 63 GLN A O 16
ATOM 27484 N N . SER A 1 64 ? 7.198 -11.941 4.236 1.00 0.00 64 SER A N 16
ATOM 27485 C CA . SER A 1 64 ? 5.770 -12.165 4.048 1.00 0.00 64 SER A CA 16
ATOM 27486 C C . SER A 1 64 ? 5.392 -13.597 4.415 1.00 0.00 64 SER A C 16
ATOM 27487 O O . SER A 1 64 ? 5.955 -14.554 3.886 1.00 0.00 64 SER A O 16
ATOM 27495 N N . ASN A 1 65 ? 4.435 -13.735 5.327 1.00 0.00 65 ASN A N 16
ATOM 27496 C CA . ASN A 1 65 ? 3.981 -15.049 5.767 1.00 0.00 65 ASN A CA 16
ATOM 27497 C C . ASN A 1 65 ? 2.462 -15.158 5.678 1.00 0.00 65 ASN A C 16
ATOM 27498 O O . ASN A 1 65 ? 1.779 -14.188 5.351 1.00 0.00 65 ASN A O 16
ATOM 27509 N N . GLU A 1 66 ? 1.940 -16.345 5.972 1.00 0.00 66 GLU A N 16
ATOM 27510 C CA . GLU A 1 66 ? 0.502 -16.580 5.925 1.00 0.00 66 GLU A CA 16
ATOM 27511 C C . GLU A 1 66 ? -0.253 -15.482 6.668 1.00 0.00 66 GLU A C 16
ATOM 27512 O O . GLU A 1 66 ? -1.347 -15.084 6.267 1.00 0.00 66 GLU A O 16
ATOM 27524 N N . VAL A 1 67 ? 0.339 -14.996 7.754 1.00 0.00 67 VAL A N 16
ATOM 27525 C CA . VAL A 1 67 ? -0.277 -13.943 8.554 1.00 0.00 67 VAL A CA 16
ATOM 27526 C C . VAL A 1 67 ? 0.616 -12.709 8.619 1.00 0.00 67 VAL A C 16
ATOM 27527 O O . VAL A 1 67 ? 0.612 -11.977 9.609 1.00 0.00 67 VAL A O 16
ATOM 27540 N N . THR A 1 68 ? 1.381 -12.483 7.555 1.00 0.00 68 THR A N 16
ATOM 27541 C CA . THR A 1 68 ? 2.280 -11.337 7.490 1.00 0.00 68 THR A CA 16
ATOM 27542 C C . THR A 1 68 ? 2.566 -10.944 6.046 1.00 0.00 68 THR A C 16
ATOM 27543 O O . THR A 1 68 ? 2.710 -11.803 5.175 1.00 0.00 68 THR A O 16
ATOM 27554 N N . LEU A 1 69 ? 2.648 -9.641 5.797 1.00 0.00 69 LEU A N 16
ATOM 27555 C CA . LEU A 1 69 ? 2.918 -9.134 4.457 1.00 0.00 69 LEU A CA 16
ATOM 27556 C C . LEU A 1 69 ? 3.825 -7.908 4.511 1.00 0.00 69 LEU A C 16
ATOM 27557 O O . LEU A 1 69 ? 3.389 -6.814 4.870 1.00 0.00 69 LEU A O 16
ATOM 27573 N N . THR A 1 70 ? 5.090 -8.099 4.150 1.00 0.00 70 THR A N 16
ATOM 27574 C CA . THR A 1 70 ? 6.059 -7.010 4.156 1.00 0.00 70 THR A CA 16
ATOM 27575 C C . THR A 1 70 ? 6.213 -6.403 2.766 1.00 0.00 70 THR A C 16
ATOM 27576 O O . THR A 1 70 ? 6.314 -7.122 1.771 1.00 0.00 70 THR A O 16
ATOM 27587 N N . LEU A 1 71 ? 6.231 -5.076 2.704 1.00 0.00 71 LEU A N 16
ATOM 27588 C CA . LEU A 1 71 ? 6.374 -4.372 1.434 1.00 0.00 71 LEU A CA 16
ATOM 27589 C C . LEU A 1 71 ? 7.185 -3.092 1.610 1.00 0.00 71 LEU A C 16
ATOM 27590 O O . LEU A 1 71 ? 7.492 -2.687 2.732 1.00 0.00 71 LEU A O 16
ATOM 27606 N N . THR A 1 72 ? 7.529 -2.457 0.494 1.00 0.00 72 THR A N 16
ATOM 27607 C CA . THR A 1 72 ? 8.304 -1.223 0.524 1.00 0.00 72 THR A CA 16
ATOM 27608 C C . THR A 1 72 ? 7.488 -0.049 -0.004 1.00 0.00 72 THR A C 16
ATOM 27609 O O . THR A 1 72 ? 7.166 0.013 -1.191 1.00 0.00 72 THR A O 16
ATOM 27620 N N . VAL A 1 73 ? 7.156 0.882 0.884 1.00 0.00 73 VAL A N 16
ATOM 27621 C CA . VAL A 1 73 ? 6.378 2.057 0.507 1.00 0.00 73 VAL A CA 16
ATOM 27622 C C . VAL A 1 73 ? 6.798 2.577 -0.863 1.00 0.00 73 VAL A C 16
ATOM 27623 O O . VAL A 1 73 ? 7.965 2.886 -1.107 1.00 0.00 73 VAL A O 16
ATOM 27636 N N . PRO A 1 74 ? 5.826 2.677 -1.781 1.00 0.00 74 PRO A N 16
ATOM 27637 C CA . PRO A 1 74 ? 6.070 3.161 -3.143 1.00 0.00 74 PRO A CA 16
ATOM 27638 C C . PRO A 1 74 ? 6.393 4.651 -3.180 1.00 0.00 74 PRO A C 16
ATOM 27639 O O . PRO A 1 74 ? 6.581 5.280 -2.139 1.00 0.00 74 PRO A O 16
ATOM 27650 N N . GLU A 1 75 ? 6.455 5.209 -4.385 1.00 0.00 75 GLU A N 16
ATOM 27651 C CA . GLU A 1 75 ? 6.756 6.626 -4.555 1.00 0.00 75 GLU A CA 16
ATOM 27652 C C . GLU A 1 75 ? 5.575 7.362 -5.181 1.00 0.00 75 GLU A C 16
ATOM 27653 O O . GLU A 1 75 ? 5.181 7.076 -6.313 1.00 0.00 75 GLU A O 16
ATOM 27665 N N . TYR A 1 76 ? 5.014 8.309 -4.438 1.00 0.00 76 TYR A N 16
ATOM 27666 C CA . TYR A 1 76 ? 3.876 9.084 -4.918 1.00 0.00 76 TYR A CA 16
ATOM 27667 C C . TYR A 1 76 ? 4.211 9.788 -6.229 1.00 0.00 76 TYR A C 16
ATOM 27668 O O . TYR A 1 76 ? 5.380 9.955 -6.576 1.00 0.00 76 TYR A O 16
ATOM 27686 N N . SER A 1 77 ? 3.175 10.199 -6.953 1.00 0.00 77 SER A N 16
ATOM 27687 C CA . SER A 1 77 ? 3.357 10.883 -8.228 1.00 0.00 77 SER A CA 16
ATOM 27688 C C . SER A 1 77 ? 3.434 12.393 -8.029 1.00 0.00 77 SER A C 16
ATOM 27689 O O . SER A 1 77 ? 2.987 13.166 -8.875 1.00 0.00 77 SER A O 16
ATOM 27697 N N . ASN A 1 78 ? 4.005 12.807 -6.902 1.00 0.00 78 ASN A N 16
ATOM 27698 C CA . ASN A 1 78 ? 4.140 14.225 -6.589 1.00 0.00 78 ASN A CA 16
ATOM 27699 C C . ASN A 1 78 ? 5.017 14.429 -5.357 1.00 0.00 78 ASN A C 16
ATOM 27700 O O . ASN A 1 78 ? 4.750 13.871 -4.292 1.00 0.00 78 ASN A O 16
ATOM 27711 N N . LYS A 1 79 ? 6.064 15.232 -5.509 1.00 0.00 79 LYS A N 16
ATOM 27712 C CA . LYS A 1 79 ? 6.980 15.513 -4.410 1.00 0.00 79 LYS A CA 16
ATOM 27713 C C . LYS A 1 79 ? 7.194 17.014 -4.249 1.00 0.00 79 LYS A C 16
ATOM 27714 O O . LYS A 1 79 ? 8.263 17.457 -3.830 1.00 0.00 79 LYS A O 16
ATOM 27733 N N . ARG A 1 80 ? 6.170 17.793 -4.585 1.00 0.00 80 ARG A N 16
ATOM 27734 C CA . ARG A 1 80 ? 6.247 19.245 -4.478 1.00 0.00 80 ARG A CA 16
ATOM 27735 C C . ARG A 1 80 ? 5.325 19.758 -3.376 1.00 0.00 80 ARG A C 16
ATOM 27736 O O . ARG A 1 80 ? 5.634 20.739 -2.700 1.00 0.00 80 ARG A O 16
ATOM 27757 N N . VAL A 1 81 ? 4.190 19.088 -3.200 1.00 0.00 81 VAL A N 16
ATOM 27758 C CA . VAL A 1 81 ? 3.223 19.475 -2.181 1.00 0.00 81 VAL A CA 16
ATOM 27759 C C . VAL A 1 81 ? 3.883 19.585 -0.811 1.00 0.00 81 VAL A C 16
ATOM 27760 O O . VAL A 1 81 ? 4.638 18.704 -0.402 1.00 0.00 81 VAL A O 16
ATOM 27773 N N . SER A 1 82 ? 3.592 20.673 -0.105 1.00 0.00 82 SER A N 16
ATOM 27774 C CA . SER A 1 82 ? 4.159 20.900 1.219 1.00 0.00 82 SER A CA 16
ATOM 27775 C C . SER A 1 82 ? 3.344 20.183 2.290 1.00 0.00 82 SER A C 16
ATOM 27776 O O . SER A 1 82 ? 3.780 20.052 3.434 1.00 0.00 82 SER A O 16
ATOM 27784 N N . ARG A 1 83 ? 2.158 19.719 1.910 1.00 0.00 83 ARG A N 16
ATOM 27785 C CA . ARG A 1 83 ? 1.280 19.015 2.838 1.00 0.00 83 ARG A CA 16
ATOM 27786 C C . ARG A 1 83 ? 1.218 17.527 2.505 1.00 0.00 83 ARG A C 16
ATOM 27787 O O . ARG A 1 83 ? 1.422 17.113 1.364 1.00 0.00 83 ARG A O 16
ATOM 27808 N N . PRO A 1 84 ? 0.931 16.704 3.524 1.00 0.00 84 PRO A N 16
ATOM 27809 C CA . PRO A 1 84 ? 0.835 15.250 3.364 1.00 0.00 84 PRO A CA 16
ATOM 27810 C C . PRO A 1 84 ? -0.389 14.835 2.555 1.00 0.00 84 PRO A C 16
ATOM 27811 O O . PRO A 1 84 ? -1.509 15.255 2.845 1.00 0.00 84 PRO A O 16
ATOM 27822 N N . VAL A 1 85 ? -0.168 14.007 1.539 1.00 0.00 85 VAL A N 16
ATOM 27823 C CA . VAL A 1 85 ? -1.253 13.533 0.689 1.00 0.00 85 VAL A CA 16
ATOM 27824 C C . VAL A 1 85 ? -1.868 12.254 1.244 1.00 0.00 85 VAL A C 16
ATOM 27825 O O . VAL A 1 85 ? -1.165 11.399 1.782 1.00 0.00 85 VAL A O 16
ATOM 27838 N N . GLN A 1 86 ? -3.185 12.130 1.110 1.00 0.00 86 GLN A N 16
ATOM 27839 C CA . GLN A 1 86 ? -3.894 10.953 1.599 1.00 0.00 86 GLN A CA 16
ATOM 27840 C C . GLN A 1 86 ? -4.213 9.995 0.456 1.00 0.00 86 GLN A C 16
ATOM 27841 O O . GLN A 1 86 ? -5.095 10.259 -0.361 1.00 0.00 86 GLN A O 16
ATOM 27855 N N . VAL A 1 87 ? -3.488 8.882 0.404 1.00 0.00 87 VAL A N 16
ATOM 27856 C CA . VAL A 1 87 ? -3.694 7.884 -0.639 1.00 0.00 87 VAL A CA 16
ATOM 27857 C C . VAL A 1 87 ? -4.291 6.604 -0.064 1.00 0.00 87 VAL A C 16
ATOM 27858 O O . VAL A 1 87 ? -4.432 6.463 1.151 1.00 0.00 87 VAL A O 16
ATOM 27871 N N . TYR A 1 88 ? -4.642 5.674 -0.946 1.00 0.00 88 TYR A N 16
ATOM 27872 C CA . TYR A 1 88 ? -5.226 4.406 -0.527 1.00 0.00 88 TYR A CA 16
ATOM 27873 C C . TYR A 1 88 ? -4.585 3.238 -1.270 1.00 0.00 88 TYR A C 16
ATOM 27874 O O . TYR A 1 88 ? -4.005 3.413 -2.342 1.00 0.00 88 TYR A O 16
ATOM 27892 N N . PHE A 1 89 ? -4.693 2.047 -0.692 1.00 0.00 89 PHE A N 16
ATOM 27893 C CA . PHE A 1 89 ? -4.124 0.848 -1.298 1.00 0.00 89 PHE A CA 16
ATOM 27894 C C . PHE A 1 89 ? -4.856 -0.402 -0.822 1.00 0.00 89 PHE A C 16
ATOM 27895 O O . PHE A 1 89 ? -5.622 -0.358 0.142 1.00 0.00 89 PHE A O 16
ATOM 27912 N N . TYR A 1 90 ? -4.616 -1.517 -1.503 1.00 0.00 90 TYR A N 16
ATOM 27913 C CA . TYR A 1 90 ? -5.254 -2.780 -1.152 1.00 0.00 90 TYR A CA 16
ATOM 27914 C C . TYR A 1 90 ? -4.352 -3.961 -1.499 1.00 0.00 90 TYR A C 16
ATOM 27915 O O . TYR A 1 90 ? -3.284 -3.790 -2.087 1.00 0.00 90 TYR A O 16
ATOM 27933 N N . VAL A 1 91 ? -4.791 -5.160 -1.131 1.00 0.00 91 VAL A N 16
ATOM 27934 C CA . VAL A 1 91 ? -4.026 -6.371 -1.404 1.00 0.00 91 VAL A CA 16
ATOM 27935 C C . VAL A 1 91 ? -4.788 -7.304 -2.339 1.00 0.00 91 VAL A C 16
ATOM 27936 O O . VAL A 1 91 ? -5.927 -7.681 -2.063 1.00 0.00 91 VAL A O 16
ATOM 27949 N N . SER A 1 92 ? -4.151 -7.672 -3.446 1.00 0.00 92 SER A N 16
ATOM 27950 C CA . SER A 1 92 ? -4.770 -8.558 -4.425 1.00 0.00 92 SER A CA 16
ATOM 27951 C C . SER A 1 92 ? -4.641 -10.017 -3.995 1.00 0.00 92 SER A C 16
ATOM 27952 O O . SER A 1 92 ? -3.536 -10.541 -3.863 1.00 0.00 92 SER A O 16
ATOM 27960 N N . ASN A 1 93 ? -5.781 -10.666 -3.777 1.00 0.00 93 ASN A N 16
ATOM 27961 C CA . ASN A 1 93 ? -5.797 -12.063 -3.361 1.00 0.00 93 ASN A CA 16
ATOM 27962 C C . ASN A 1 93 ? -6.612 -12.911 -4.334 1.00 0.00 93 ASN A C 16
ATOM 27963 O O . ASN A 1 93 ? -7.841 -12.916 -4.290 1.00 0.00 93 ASN A O 16
ATOM 27974 N N . GLY A 1 94 ? -5.917 -13.628 -5.212 1.00 0.00 94 GLY A N 16
ATOM 27975 C CA . GLY A 1 94 ? -6.592 -14.469 -6.182 1.00 0.00 94 GLY A CA 16
ATOM 27976 C C . GLY A 1 94 ? -7.002 -13.706 -7.426 1.00 0.00 94 GLY A C 16
ATOM 27977 O O . GLY A 1 94 ? -6.168 -13.082 -8.083 1.00 0.00 94 GLY A O 16
ATOM 27981 N N . ARG A 1 95 ? -8.289 -13.757 -7.751 1.00 0.00 95 ARG A N 16
ATOM 27982 C CA . ARG A 1 95 ? -8.808 -13.067 -8.927 1.00 0.00 95 ARG A CA 16
ATOM 27983 C C . ARG A 1 95 ? -9.882 -12.057 -8.534 1.00 0.00 95 ARG A C 16
ATOM 27984 O O . ARG A 1 95 ? -9.741 -10.859 -8.779 1.00 0.00 95 ARG A O 16
ATOM 28005 N N . ARG A 1 96 ? -10.955 -12.549 -7.924 1.00 0.00 96 ARG A N 16
ATOM 28006 C CA . ARG A 1 96 ? -12.054 -11.690 -7.499 1.00 0.00 96 ARG A CA 16
ATOM 28007 C C . ARG A 1 96 ? -11.887 -11.274 -6.041 1.00 0.00 96 ARG A C 16
ATOM 28008 O O . ARG A 1 96 ? -12.116 -10.118 -5.683 1.00 0.00 96 ARG A O 16
ATOM 28029 N N . LYS A 1 97 ? -11.487 -12.224 -5.202 1.00 0.00 97 LYS A N 16
ATOM 28030 C CA . LYS A 1 97 ? -11.287 -11.958 -3.783 1.00 0.00 97 LYS A CA 16
ATOM 28031 C C . LYS A 1 97 ? -10.311 -10.804 -3.577 1.00 0.00 97 LYS A C 16
ATOM 28032 O O . LYS A 1 97 ? -9.181 -10.841 -4.065 1.00 0.00 97 LYS A O 16
ATOM 28051 N N . ARG A 1 98 ? -10.753 -9.782 -2.853 1.00 0.00 98 ARG A N 16
ATOM 28052 C CA . ARG A 1 98 ? -9.918 -8.618 -2.583 1.00 0.00 98 ARG A CA 16
ATOM 28053 C C . ARG A 1 98 ? -10.233 -8.029 -1.211 1.00 0.00 98 ARG A C 16
ATOM 28054 O O . ARG A 1 98 ? -11.286 -8.302 -0.634 1.00 0.00 98 ARG A O 16
ATOM 28075 N N . SER A 1 99 ? -9.314 -7.219 -0.695 1.00 0.00 99 SER A N 16
ATOM 28076 C CA . SER A 1 99 ? -9.492 -6.594 0.611 1.00 0.00 99 SER A CA 16
ATOM 28077 C C . SER A 1 99 ? -9.830 -5.114 0.463 1.00 0.00 99 SER A C 16
ATOM 28078 O O . SER A 1 99 ? -9.614 -4.503 -0.584 1.00 0.00 99 SER A O 16
ATOM 28086 N N . PRO A 1 100 ? -10.373 -4.522 1.537 1.00 0.00 100 PRO A N 16
ATOM 28087 C CA . PRO A 1 100 ? -10.752 -3.106 1.553 1.00 0.00 100 PRO A CA 16
ATOM 28088 C C . PRO A 1 100 ? -9.540 -2.181 1.534 1.00 0.00 100 PRO A C 16
ATOM 28089 O O . PRO A 1 100 ? -8.456 -2.551 1.987 1.00 0.00 100 PRO A O 16
ATOM 28100 N N . THR A 1 101 ? -9.730 -0.975 1.008 1.00 0.00 101 THR A N 16
ATOM 28101 C CA . THR A 1 101 ? -8.652 0.003 0.929 1.00 0.00 101 THR A CA 16
ATOM 28102 C C . THR A 1 101 ? -8.298 0.543 2.311 1.00 0.00 101 THR A C 16
ATOM 28103 O O . THR A 1 101 ? -9.175 0.951 3.071 1.00 0.00 101 THR A O 16
ATOM 28114 N N . GLN A 1 102 ? -7.007 0.542 2.628 1.00 0.00 102 GLN A N 16
ATOM 28115 C CA . GLN A 1 102 ? -6.538 1.032 3.918 1.00 0.00 102 GLN A CA 16
ATOM 28116 C C . GLN A 1 102 ? -6.182 2.513 3.842 1.00 0.00 102 GLN A C 16
ATOM 28117 O O . GLN A 1 102 ? -5.519 2.954 2.903 1.00 0.00 102 GLN A O 16
ATOM 28131 N N . SER A 1 103 ? -6.627 3.276 4.835 1.00 0.00 103 SER A N 16
ATOM 28132 C CA . SER A 1 103 ? -6.359 4.708 4.878 1.00 0.00 103 SER A CA 16
ATOM 28133 C C . SER A 1 103 ? -4.869 4.977 5.070 1.00 0.00 103 SER A C 16
ATOM 28134 O O . SER A 1 103 ? -4.288 4.614 6.093 1.00 0.00 103 SER A O 16
ATOM 28142 N N . PHE A 1 104 ? -4.256 5.615 4.078 1.00 0.00 104 PHE A N 16
ATOM 28143 C CA . PHE A 1 104 ? -2.834 5.932 4.136 1.00 0.00 104 PHE A CA 16
ATOM 28144 C C . PHE A 1 104 ? -2.589 7.396 3.785 1.00 0.00 104 PHE A C 16
ATOM 28145 O O . PHE A 1 104 ? -3.424 8.043 3.153 1.00 0.00 104 PHE A O 16
ATOM 28162 N N . ARG A 1 105 ? -1.437 7.913 4.201 1.00 0.00 105 ARG A N 16
ATOM 28163 C CA . ARG A 1 105 ? -1.081 9.301 3.933 1.00 0.00 105 ARG A CA 16
ATOM 28164 C C . ARG A 1 105 ? 0.434 9.484 3.934 1.00 0.00 105 ARG A C 16
ATOM 28165 O O . ARG A 1 105 ? 1.114 9.110 4.890 1.00 0.00 105 ARG A O 16
ATOM 28186 N N . PHE A 1 106 ? 0.956 10.061 2.856 1.00 0.00 106 PHE A N 16
ATOM 28187 C CA . PHE A 1 106 ? 2.390 10.292 2.732 1.00 0.00 106 PHE A CA 16
ATOM 28188 C C . PHE A 1 106 ? 2.773 11.654 3.304 1.00 0.00 106 PHE A C 16
ATOM 28189 O O . PHE A 1 106 ? 2.036 12.630 3.159 1.00 0.00 106 PHE A O 16
ATOM 28206 N N . LEU A 1 107 ? 3.930 11.712 3.954 1.00 0.00 107 LEU A N 16
ATOM 28207 C CA . LEU A 1 107 ? 4.412 12.953 4.549 1.00 0.00 107 LEU A CA 16
ATOM 28208 C C . LEU A 1 107 ? 5.458 13.614 3.657 1.00 0.00 107 LEU A C 16
ATOM 28209 O O . LEU A 1 107 ? 6.286 12.951 3.033 1.00 0.00 107 LEU A O 16
ATOM 28225 N N . PRO A 1 108 ? 5.423 14.954 3.596 1.00 0.00 108 PRO A N 16
ATOM 28226 C CA . PRO A 1 108 ? 6.363 15.734 2.785 1.00 0.00 108 PRO A CA 16
ATOM 28227 C C . PRO A 1 108 ? 7.780 15.699 3.347 1.00 0.00 108 PRO A C 16
ATOM 28228 O O . PRO A 1 108 ? 7.976 15.592 4.557 1.00 0.00 108 PRO A O 16
ATOM 28239 N N . VAL A 1 109 ? 8.766 15.791 2.460 1.00 0.00 109 VAL A N 16
ATOM 28240 C CA . VAL A 1 109 ? 10.165 15.772 2.867 1.00 0.00 109 VAL A CA 16
ATOM 28241 C C . VAL A 1 109 ? 10.740 17.183 2.928 1.00 0.00 109 VAL A C 16
ATOM 28242 O O . VAL A 1 109 ? 11.947 17.379 2.785 1.00 0.00 109 VAL A O 16
ATOM 28255 N N . ILE A 1 110 ? 9.867 18.162 3.141 1.00 0.00 110 ILE A N 16
ATOM 28256 C CA . ILE A 1 110 ? 10.288 19.555 3.223 1.00 0.00 110 ILE A CA 16
ATOM 28257 C C . ILE A 1 110 ? 10.308 20.040 4.669 1.00 0.00 110 ILE A C 16
ATOM 28258 O O . ILE A 1 110 ? 9.316 19.916 5.389 1.00 0.00 110 ILE A O 16
ATOM 28274 N N . CYS A 1 111 ? 11.441 20.593 5.086 1.00 0.00 111 CYS A N 16
ATOM 28275 C CA . CYS A 1 111 ? 11.590 21.098 6.446 1.00 0.00 111 CYS A CA 16
ATOM 28276 C C . CYS A 1 111 ? 12.113 22.530 6.440 1.00 0.00 111 CYS A C 16
ATOM 28277 O O . CYS A 1 111 ? 13.113 22.841 7.087 1.00 0.00 111 CYS A O 16
ATOM 28285 N N . LYS A 1 112 ? 11.431 23.400 5.703 1.00 0.00 112 LYS A N 16
ATOM 28286 C CA . LYS A 1 112 ? 11.825 24.801 5.611 1.00 0.00 112 LYS A CA 16
ATOM 28287 C C . LYS A 1 112 ? 10.772 25.705 6.243 1.00 0.00 112 LYS A C 16
ATOM 28288 O O . LYS A 1 112 ? 9.578 25.414 6.190 1.00 0.00 112 LYS A O 16
ATOM 28307 N N . GLU A 1 113 ? 11.224 26.804 6.841 1.00 0.00 113 GLU A N 16
ATOM 28308 C CA . GLU A 1 113 ? 10.319 27.750 7.483 1.00 0.00 113 GLU A CA 16
ATOM 28309 C C . GLU A 1 113 ? 10.513 29.156 6.920 1.00 0.00 113 GLU A C 16
ATOM 28310 O O . GLU A 1 113 ? 11.546 29.458 6.323 1.00 0.00 113 GLU A O 16
ATOM 28322 N N . GLU A 1 114 ? 9.513 30.008 7.115 1.00 0.00 114 GLU A N 16
ATOM 28323 C CA . GLU A 1 114 ? 9.573 31.381 6.626 1.00 0.00 114 GLU A CA 16
ATOM 28324 C C . GLU A 1 114 ? 9.691 32.367 7.785 1.00 0.00 114 GLU A C 16
ATOM 28325 O O . GLU A 1 114 ? 10.375 33.384 7.679 1.00 0.00 114 GLU A O 16
ATOM 28337 N N . GLY A 1 1 ? -18.125 -20.337 16.210 1.00 0.00 1 GLY A N 17
ATOM 28338 C CA . GLY A 1 1 ? -17.240 -21.398 15.765 1.00 0.00 1 GLY A CA 17
ATOM 28339 C C . GLY A 1 1 ? -16.700 -21.156 14.370 1.00 0.00 1 GLY A C 17
ATOM 28340 O O . GLY A 1 1 ? -16.166 -20.085 14.081 1.00 0.00 1 GLY A O 17
ATOM 28344 N N . SER A 1 2 ? -16.837 -22.154 13.503 1.00 0.00 2 SER A N 17
ATOM 28345 C CA . SER A 1 2 ? -16.353 -22.047 12.131 1.00 0.00 2 SER A CA 17
ATOM 28346 C C . SER A 1 2 ? -17.484 -22.291 11.136 1.00 0.00 2 SER A C 17
ATOM 28347 O O . SER A 1 2 ? -17.770 -23.432 10.772 1.00 0.00 2 SER A O 17
ATOM 28355 N N . SER A 1 3 ? -18.123 -21.211 10.699 1.00 0.00 3 SER A N 17
ATOM 28356 C CA . SER A 1 3 ? -19.225 -21.307 9.749 1.00 0.00 3 SER A CA 17
ATOM 28357 C C . SER A 1 3 ? -19.046 -20.310 8.607 1.00 0.00 3 SER A C 17
ATOM 28358 O O . SER A 1 3 ? -19.334 -19.123 8.753 1.00 0.00 3 SER A O 17
ATOM 28366 N N . GLY A 1 4 ? -18.567 -20.804 7.469 1.00 0.00 4 GLY A N 17
ATOM 28367 C CA . GLY A 1 4 ? -18.357 -19.945 6.318 1.00 0.00 4 GLY A CA 17
ATOM 28368 C C . GLY A 1 4 ? -16.935 -19.427 6.233 1.00 0.00 4 GLY A C 17
ATOM 28369 O O . GLY A 1 4 ? -16.712 -18.229 6.059 1.00 0.00 4 GLY A O 17
ATOM 28373 N N . SER A 1 5 ? -15.969 -20.332 6.357 1.00 0.00 5 SER A N 17
ATOM 28374 C CA . SER A 1 5 ? -14.561 -19.960 6.298 1.00 0.00 5 SER A CA 17
ATOM 28375 C C . SER A 1 5 ? -14.273 -19.115 5.061 1.00 0.00 5 SER A C 17
ATOM 28376 O O . SER A 1 5 ? -14.151 -19.638 3.953 1.00 0.00 5 SER A O 17
ATOM 28384 N N . SER A 1 6 ? -14.167 -17.805 5.258 1.00 0.00 6 SER A N 17
ATOM 28385 C CA . SER A 1 6 ? -13.898 -16.885 4.159 1.00 0.00 6 SER A CA 17
ATOM 28386 C C . SER A 1 6 ? -12.396 -16.727 3.939 1.00 0.00 6 SER A C 17
ATOM 28387 O O . SER A 1 6 ? -11.667 -16.308 4.836 1.00 0.00 6 SER A O 17
ATOM 28395 N N . GLY A 1 7 ? -11.942 -17.067 2.736 1.00 0.00 7 GLY A N 17
ATOM 28396 C CA . GLY A 1 7 ? -10.531 -16.956 2.418 1.00 0.00 7 GLY A CA 17
ATOM 28397 C C . GLY A 1 7 ? -10.169 -15.598 1.849 1.00 0.00 7 GLY A C 17
ATOM 28398 O O . GLY A 1 7 ? -9.615 -15.503 0.753 1.00 0.00 7 GLY A O 17
ATOM 28402 N N . LEU A 1 8 ? -10.485 -14.544 2.594 1.00 0.00 8 LEU A N 17
ATOM 28403 C CA . LEU A 1 8 ? -10.192 -13.183 2.157 1.00 0.00 8 LEU A CA 17
ATOM 28404 C C . LEU A 1 8 ? -9.071 -12.573 2.992 1.00 0.00 8 LEU A C 17
ATOM 28405 O O . LEU A 1 8 ? -8.932 -12.847 4.185 1.00 0.00 8 LEU A O 17
ATOM 28421 N N . PRO A 1 9 ? -8.252 -11.724 2.354 1.00 0.00 9 PRO A N 17
ATOM 28422 C CA . PRO A 1 9 ? -7.130 -11.054 3.020 1.00 0.00 9 PRO A CA 17
ATOM 28423 C C . PRO A 1 9 ? -7.595 -10.006 4.024 1.00 0.00 9 PRO A C 17
ATOM 28424 O O . PRO A 1 9 ? -8.377 -9.117 3.689 1.00 0.00 9 PRO A O 17
ATOM 28435 N N . GLN A 1 10 ? -7.108 -10.116 5.256 1.00 0.00 10 GLN A N 17
ATOM 28436 C CA . GLN A 1 10 ? -7.474 -9.176 6.309 1.00 0.00 10 GLN A CA 17
ATOM 28437 C C . GLN A 1 10 ? -6.259 -8.384 6.779 1.00 0.00 10 GLN A C 17
ATOM 28438 O O . GLN A 1 10 ? -5.125 -8.852 6.683 1.00 0.00 10 GLN A O 17
ATOM 28452 N N . VAL A 1 11 ? -6.504 -7.180 7.288 1.00 0.00 11 VAL A N 17
ATOM 28453 C CA . VAL A 1 11 ? -5.429 -6.323 7.774 1.00 0.00 11 VAL A CA 17
ATOM 28454 C C . VAL A 1 11 ? -5.744 -5.782 9.164 1.00 0.00 11 VAL A C 17
ATOM 28455 O O . VAL A 1 11 ? -6.380 -4.738 9.304 1.00 0.00 11 VAL A O 17
ATOM 28468 N N . GLU A 1 12 ? -5.293 -6.499 10.188 1.00 0.00 12 GLU A N 17
ATOM 28469 C CA . GLU A 1 12 ? -5.528 -6.089 11.568 1.00 0.00 12 GLU A CA 17
ATOM 28470 C C . GLU A 1 12 ? -4.969 -4.693 11.824 1.00 0.00 12 GLU A C 17
ATOM 28471 O O . GLU A 1 12 ? -5.628 -3.850 12.432 1.00 0.00 12 GLU A O 17
ATOM 28483 N N . ALA A 1 13 ? -3.748 -4.455 11.355 1.00 0.00 13 ALA A N 17
ATOM 28484 C CA . ALA A 1 13 ? -3.100 -3.161 11.531 1.00 0.00 13 ALA A CA 17
ATOM 28485 C C . ALA A 1 13 ? -1.905 -3.014 10.596 1.00 0.00 13 ALA A C 17
ATOM 28486 O O . ALA A 1 13 ? -1.565 -3.938 9.856 1.00 0.00 13 ALA A O 17
ATOM 28493 N N . TYR A 1 14 ? -1.270 -1.848 10.634 1.00 0.00 14 TYR A N 17
ATOM 28494 C CA . TYR A 1 14 ? -0.114 -1.579 9.787 1.00 0.00 14 TYR A CA 17
ATOM 28495 C C . TYR A 1 14 ? 0.771 -0.499 10.402 1.00 0.00 14 TYR A C 17
ATOM 28496 O O . TYR A 1 14 ? 0.282 0.430 11.044 1.00 0.00 14 TYR A O 17
ATOM 28514 N N . SER A 1 15 ? 2.079 -0.629 10.199 1.00 0.00 15 SER A N 17
ATOM 28515 C CA . SER A 1 15 ? 3.035 0.333 10.735 1.00 0.00 15 SER A CA 17
ATOM 28516 C C . SER A 1 15 ? 4.262 0.437 9.835 1.00 0.00 15 SER A C 17
ATOM 28517 O O . SER A 1 15 ? 4.686 -0.531 9.203 1.00 0.00 15 SER A O 17
ATOM 28525 N N . PRO A 1 16 ? 4.849 1.642 9.773 1.00 0.00 16 PRO A N 17
ATOM 28526 C CA . PRO A 1 16 ? 4.354 2.803 10.520 1.00 0.00 16 PRO A CA 17
ATOM 28527 C C . PRO A 1 16 ? 3.023 3.314 9.979 1.00 0.00 16 PRO A C 17
ATOM 28528 O O . PRO A 1 16 ? 2.782 3.293 8.772 1.00 0.00 16 PRO A O 17
ATOM 28539 N N . SER A 1 17 ? 2.161 3.775 10.881 1.00 0.00 17 SER A N 17
ATOM 28540 C CA . SER A 1 17 ? 0.853 4.289 10.494 1.00 0.00 17 SER A CA 17
ATOM 28541 C C . SER A 1 17 ? 0.958 5.158 9.244 1.00 0.00 17 SER A C 17
ATOM 28542 O O . SER A 1 17 ? 0.055 5.172 8.407 1.00 0.00 17 SER A O 17
ATOM 28550 N N . ALA A 1 18 ? 2.066 5.881 9.125 1.00 0.00 18 ALA A N 17
ATOM 28551 C CA . ALA A 1 18 ? 2.292 6.750 7.977 1.00 0.00 18 ALA A CA 17
ATOM 28552 C C . ALA A 1 18 ? 3.741 6.678 7.510 1.00 0.00 18 ALA A C 17
ATOM 28553 O O . ALA A 1 18 ? 4.577 6.034 8.146 1.00 0.00 18 ALA A O 17
ATOM 28560 N N . CYS A 1 19 ? 4.033 7.340 6.396 1.00 0.00 19 CYS A N 17
ATOM 28561 C CA . CYS A 1 19 ? 5.382 7.350 5.842 1.00 0.00 19 CYS A CA 17
ATOM 28562 C C . CYS A 1 19 ? 5.616 8.599 5.000 1.00 0.00 19 CYS A C 17
ATOM 28563 O O . CYS A 1 19 ? 4.700 9.391 4.779 1.00 0.00 19 CYS A O 17
ATOM 28571 N N . SER A 1 20 ? 6.849 8.771 4.534 1.00 0.00 20 SER A N 17
ATOM 28572 C CA . SER A 1 20 ? 7.205 9.927 3.720 1.00 0.00 20 SER A CA 17
ATOM 28573 C C . SER A 1 20 ? 6.758 9.733 2.275 1.00 0.00 20 SER A C 17
ATOM 28574 O O . SER A 1 20 ? 6.782 8.619 1.750 1.00 0.00 20 SER A O 17
ATOM 28582 N N . VAL A 1 21 ? 6.350 10.825 1.636 1.00 0.00 21 VAL A N 17
ATOM 28583 C CA . VAL A 1 21 ? 5.899 10.776 0.250 1.00 0.00 21 VAL A CA 17
ATOM 28584 C C . VAL A 1 21 ? 6.926 10.085 -0.639 1.00 0.00 21 VAL A C 17
ATOM 28585 O O . VAL A 1 21 ? 6.601 9.612 -1.728 1.00 0.00 21 VAL A O 17
ATOM 28598 N N . ARG A 1 22 ? 8.167 10.030 -0.166 1.00 0.00 22 ARG A N 17
ATOM 28599 C CA . ARG A 1 22 ? 9.243 9.397 -0.919 1.00 0.00 22 ARG A CA 17
ATOM 28600 C C . ARG A 1 22 ? 9.135 7.876 -0.848 1.00 0.00 22 ARG A C 17
ATOM 28601 O O . ARG A 1 22 ? 9.375 7.180 -1.834 1.00 0.00 22 ARG A O 17
ATOM 28622 N N . GLY A 1 23 ? 8.772 7.368 0.326 1.00 0.00 23 GLY A N 17
ATOM 28623 C CA . GLY A 1 23 ? 8.639 5.934 0.504 1.00 0.00 23 GLY A CA 17
ATOM 28624 C C . GLY A 1 23 ? 9.969 5.257 0.773 1.00 0.00 23 GLY A C 17
ATOM 28625 O O . GLY A 1 23 ? 10.676 5.615 1.714 1.00 0.00 23 GLY A O 17
ATOM 28629 N N . GLY A 1 24 ? 10.310 4.275 -0.056 1.00 0.00 24 GLY A N 17
ATOM 28630 C CA . GLY A 1 24 ? 11.561 3.561 0.116 1.00 0.00 24 GLY A CA 17
ATOM 28631 C C . GLY A 1 24 ? 11.786 3.119 1.548 1.00 0.00 24 GLY A C 17
ATOM 28632 O O . GLY A 1 24 ? 12.909 3.164 2.049 1.00 0.00 24 GLY A O 17
ATOM 28636 N N . GLU A 1 25 ? 10.714 2.692 2.209 1.00 0.00 25 GLU A N 17
ATOM 28637 C CA . GLU A 1 25 ? 10.800 2.243 3.594 1.00 0.00 25 GLU A CA 17
ATOM 28638 C C . GLU A 1 25 ? 10.213 0.843 3.749 1.00 0.00 25 GLU A C 17
ATOM 28639 O O . GLU A 1 25 ? 9.607 0.307 2.822 1.00 0.00 25 GLU A O 17
ATOM 28651 N N . GLU A 1 26 ? 10.400 0.257 4.928 1.00 0.00 26 GLU A N 17
ATOM 28652 C CA . GLU A 1 26 ? 9.890 -1.081 5.203 1.00 0.00 26 GLU A CA 17
ATOM 28653 C C . GLU A 1 26 ? 8.518 -1.015 5.868 1.00 0.00 26 GLU A C 17
ATOM 28654 O O . GLU A 1 26 ? 8.379 -0.507 6.981 1.00 0.00 26 GLU A O 17
ATOM 28666 N N . LEU A 1 27 ? 7.508 -1.532 5.177 1.00 0.00 27 LEU A N 17
ATOM 28667 C CA . LEU A 1 27 ? 6.145 -1.531 5.699 1.00 0.00 27 LEU A CA 17
ATOM 28668 C C . LEU A 1 27 ? 5.713 -2.940 6.093 1.00 0.00 27 LEU A C 17
ATOM 28669 O O . LEU A 1 27 ? 5.687 -3.848 5.263 1.00 0.00 27 LEU A O 17
ATOM 28685 N N . VAL A 1 28 ? 5.372 -3.114 7.366 1.00 0.00 28 VAL A N 17
ATOM 28686 C CA . VAL A 1 28 ? 4.937 -4.411 7.871 1.00 0.00 28 VAL A CA 17
ATOM 28687 C C . VAL A 1 28 ? 3.439 -4.417 8.153 1.00 0.00 28 VAL A C 17
ATOM 28688 O O . VAL A 1 28 ? 2.976 -3.803 9.116 1.00 0.00 28 VAL A O 17
ATOM 28701 N N . LEU A 1 29 ? 2.687 -5.114 7.310 1.00 0.00 29 LEU A N 17
ATOM 28702 C CA . LEU A 1 29 ? 1.239 -5.201 7.468 1.00 0.00 29 LEU A CA 17
ATOM 28703 C C . LEU A 1 29 ? 0.857 -6.400 8.330 1.00 0.00 29 LEU A C 17
ATOM 28704 O O . LEU A 1 29 ? 1.450 -7.474 8.218 1.00 0.00 29 LEU A O 17
ATOM 28720 N N . THR A 1 30 ? -0.141 -6.212 9.189 1.00 0.00 30 THR A N 17
ATOM 28721 C CA . THR A 1 30 ? -0.603 -7.278 10.068 1.00 0.00 30 THR A CA 17
ATOM 28722 C C . THR A 1 30 ? -1.989 -7.765 9.660 1.00 0.00 30 THR A C 17
ATOM 28723 O O . THR A 1 30 ? -2.830 -6.980 9.223 1.00 0.00 30 THR A O 17
ATOM 28734 N N . GLY A 1 31 ? -2.221 -9.066 9.806 1.00 0.00 31 GLY A N 17
ATOM 28735 C CA . GLY A 1 31 ? -3.507 -9.635 9.448 1.00 0.00 31 GLY A CA 17
ATOM 28736 C C . GLY A 1 31 ? -3.480 -11.150 9.408 1.00 0.00 31 GLY A C 17
ATOM 28737 O O . GLY A 1 31 ? -2.761 -11.785 10.179 1.00 0.00 31 GLY A O 17
ATOM 28741 N N . SER A 1 32 ? -4.265 -11.731 8.506 1.00 0.00 32 SER A N 17
ATOM 28742 C CA . SER A 1 32 ? -4.333 -13.181 8.372 1.00 0.00 32 SER A CA 17
ATOM 28743 C C . SER A 1 32 ? -4.944 -13.575 7.031 1.00 0.00 32 SER A C 17
ATOM 28744 O O . SER A 1 32 ? -5.494 -12.737 6.317 1.00 0.00 32 SER A O 17
ATOM 28752 N N . ASN A 1 33 ? -4.843 -14.856 6.695 1.00 0.00 33 ASN A N 17
ATOM 28753 C CA . ASN A 1 33 ? -5.385 -15.363 5.439 1.00 0.00 33 ASN A CA 17
ATOM 28754 C C . ASN A 1 33 ? -4.692 -14.712 4.246 1.00 0.00 33 ASN A C 17
ATOM 28755 O O . ASN A 1 33 ? -5.346 -14.246 3.313 1.00 0.00 33 ASN A O 17
ATOM 28766 N N . PHE A 1 34 ? -3.364 -14.684 4.283 1.00 0.00 34 PHE A N 17
ATOM 28767 C CA . PHE A 1 34 ? -2.581 -14.090 3.205 1.00 0.00 34 PHE A CA 17
ATOM 28768 C C . PHE A 1 34 ? -2.043 -15.167 2.267 1.00 0.00 34 PHE A C 17
ATOM 28769 O O . PHE A 1 34 ? -2.179 -16.362 2.532 1.00 0.00 34 PHE A O 17
ATOM 28786 N N . LEU A 1 35 ? -1.431 -14.735 1.170 1.00 0.00 35 LEU A N 17
ATOM 28787 C CA . LEU A 1 35 ? -0.871 -15.661 0.191 1.00 0.00 35 LEU A CA 17
ATOM 28788 C C . LEU A 1 35 ? 0.635 -15.461 0.052 1.00 0.00 35 LEU A C 17
ATOM 28789 O O . LEU A 1 35 ? 1.162 -14.368 0.259 1.00 0.00 35 LEU A O 17
ATOM 28805 N N . PRO A 1 36 ? 1.344 -16.540 -0.310 1.00 0.00 36 PRO A N 17
ATOM 28806 C CA . PRO A 1 36 ? 2.798 -16.508 -0.489 1.00 0.00 36 PRO A CA 17
ATOM 28807 C C . PRO A 1 36 ? 3.214 -15.702 -1.715 1.00 0.00 36 PRO A C 17
ATOM 28808 O O . PRO A 1 36 ? 4.390 -15.379 -1.888 1.00 0.00 36 PRO A O 17
ATOM 28819 N N . ASP A 1 37 ? 2.244 -15.381 -2.563 1.00 0.00 37 ASP A N 17
ATOM 28820 C CA . ASP A 1 37 ? 2.509 -14.611 -3.773 1.00 0.00 37 ASP A CA 17
ATOM 28821 C C . ASP A 1 37 ? 1.507 -13.471 -3.922 1.00 0.00 37 ASP A C 17
ATOM 28822 O O . ASP A 1 37 ? 1.229 -13.016 -5.031 1.00 0.00 37 ASP A O 17
ATOM 28831 N N . SER A 1 38 ? 0.966 -13.014 -2.797 1.00 0.00 38 SER A N 17
ATOM 28832 C CA . SER A 1 38 ? -0.009 -11.930 -2.802 1.00 0.00 38 SER A CA 17
ATOM 28833 C C . SER A 1 38 ? 0.504 -10.741 -3.610 1.00 0.00 38 SER A C 17
ATOM 28834 O O . SER A 1 38 ? 1.638 -10.744 -4.090 1.00 0.00 38 SER A O 17
ATOM 28842 N N . LYS A 1 39 ? -0.339 -9.725 -3.756 1.00 0.00 39 LYS A N 17
ATOM 28843 C CA . LYS A 1 39 ? 0.027 -8.528 -4.504 1.00 0.00 39 LYS A CA 17
ATOM 28844 C C . LYS A 1 39 ? -0.531 -7.276 -3.835 1.00 0.00 39 LYS A C 17
ATOM 28845 O O . LYS A 1 39 ? -1.650 -7.282 -3.320 1.00 0.00 39 LYS A O 17
ATOM 28864 N N . VAL A 1 40 ? 0.255 -6.204 -3.845 1.00 0.00 40 VAL A N 17
ATOM 28865 C CA . VAL A 1 40 ? -0.163 -4.944 -3.242 1.00 0.00 40 VAL A CA 17
ATOM 28866 C C . VAL A 1 40 ? -0.008 -3.787 -4.222 1.00 0.00 40 VAL A C 17
ATOM 28867 O O . VAL A 1 40 ? 1.081 -3.538 -4.739 1.00 0.00 40 VAL A O 17
ATOM 28880 N N . VAL A 1 41 ? -1.106 -3.082 -4.474 1.00 0.00 41 VAL A N 17
ATOM 28881 C CA . VAL A 1 41 ? -1.093 -1.949 -5.392 1.00 0.00 41 VAL A CA 17
ATOM 28882 C C . VAL A 1 41 ? -1.723 -0.717 -4.753 1.00 0.00 41 VAL A C 17
ATOM 28883 O O . VAL A 1 41 ? -2.643 -0.826 -3.941 1.00 0.00 41 VAL A O 17
ATOM 28896 N N . PHE A 1 42 ? -1.223 0.457 -5.124 1.00 0.00 42 PHE A N 17
ATOM 28897 C CA . PHE A 1 42 ? -1.737 1.712 -4.587 1.00 0.00 42 PHE A CA 17
ATOM 28898 C C . PHE A 1 42 ? -2.664 2.394 -5.589 1.00 0.00 42 PHE A C 17
ATOM 28899 O O . PHE A 1 42 ? -2.745 1.990 -6.750 1.00 0.00 42 PHE A O 17
ATOM 28916 N N . ILE A 1 43 ? -3.359 3.430 -5.133 1.00 0.00 43 ILE A N 17
ATOM 28917 C CA . ILE A 1 43 ? -4.279 4.168 -5.989 1.00 0.00 43 ILE A CA 17
ATOM 28918 C C . ILE A 1 43 ? -4.300 5.649 -5.624 1.00 0.00 43 ILE A C 17
ATOM 28919 O O . ILE A 1 43 ? -3.803 6.046 -4.571 1.00 0.00 43 ILE A O 17
ATOM 28935 N N . GLU A 1 44 ? -4.881 6.461 -6.503 1.00 0.00 44 GLU A N 17
ATOM 28936 C CA . GLU A 1 44 ? -4.968 7.898 -6.272 1.00 0.00 44 GLU A CA 17
ATOM 28937 C C . GLU A 1 44 ? -6.186 8.489 -6.975 1.00 0.00 44 GLU A C 17
ATOM 28938 O O . GLU A 1 44 ? -6.391 8.275 -8.170 1.00 0.00 44 GLU A O 17
ATOM 28950 N N . ARG A 1 45 ? -6.992 9.233 -6.224 1.00 0.00 45 ARG A N 17
ATOM 28951 C CA . ARG A 1 45 ? -8.192 9.853 -6.774 1.00 0.00 45 ARG A CA 17
ATOM 28952 C C . ARG A 1 45 ? -7.864 11.203 -7.405 1.00 0.00 45 ARG A C 17
ATOM 28953 O O . ARG A 1 45 ? -7.104 11.993 -6.847 1.00 0.00 45 ARG A O 17
ATOM 28974 N N . GLY A 1 46 ? -8.445 11.461 -8.574 1.00 0.00 46 GLY A N 17
ATOM 28975 C CA . GLY A 1 46 ? -8.202 12.715 -9.262 1.00 0.00 46 GLY A CA 17
ATOM 28976 C C . GLY A 1 46 ? -9.400 13.643 -9.216 1.00 0.00 46 GLY A C 17
ATOM 28977 O O . GLY A 1 46 ? -10.520 13.231 -8.913 1.00 0.00 46 GLY A O 17
ATOM 28981 N N . PRO A 1 47 ? -9.170 14.928 -9.521 1.00 0.00 47 PRO A N 17
ATOM 28982 C CA . PRO A 1 47 ? -10.227 15.944 -9.520 1.00 0.00 47 PRO A CA 17
ATOM 28983 C C . PRO A 1 47 ? -11.220 15.749 -10.661 1.00 0.00 47 PRO A C 17
ATOM 28984 O O . PRO A 1 47 ? -12.193 16.493 -10.784 1.00 0.00 47 PRO A O 17
ATOM 28995 N N . ASP A 1 48 ? -10.968 14.744 -11.493 1.00 0.00 48 ASP A N 17
ATOM 28996 C CA . ASP A 1 48 ? -11.841 14.451 -12.623 1.00 0.00 48 ASP A CA 17
ATOM 28997 C C . ASP A 1 48 ? -13.033 13.606 -12.184 1.00 0.00 48 ASP A C 17
ATOM 28998 O O . ASP A 1 48 ? -14.160 13.830 -12.623 1.00 0.00 48 ASP A O 17
ATOM 29007 N N . GLY A 1 49 ? -12.775 12.633 -11.316 1.00 0.00 49 GLY A N 17
ATOM 29008 C CA . GLY A 1 49 ? -13.836 11.768 -10.834 1.00 0.00 49 GLY A CA 17
ATOM 29009 C C . GLY A 1 49 ? -13.413 10.314 -10.765 1.00 0.00 49 GLY A C 17
ATOM 29010 O O . GLY A 1 49 ? -13.965 9.535 -9.987 1.00 0.00 49 GLY A O 17
ATOM 29014 N N . LYS A 1 50 ? -12.432 9.946 -11.581 1.00 0.00 50 LYS A N 17
ATOM 29015 C CA . LYS A 1 50 ? -11.934 8.576 -11.611 1.00 0.00 50 LYS A CA 17
ATOM 29016 C C . LYS A 1 50 ? -10.493 8.509 -1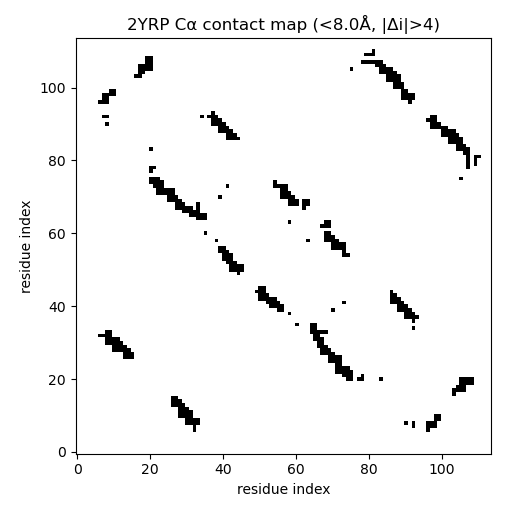1.117 1.00 0.00 50 LYS A C 17
ATOM 29017 O O . LYS A 1 50 ? -9.703 9.424 -11.351 1.00 0.00 50 LYS A O 17
ATOM 29036 N N . LEU A 1 51 ? -10.156 7.420 -10.435 1.00 0.00 51 LEU A N 17
ATOM 29037 C CA . LEU A 1 51 ? -8.808 7.233 -9.909 1.00 0.00 51 LEU A CA 17
ATOM 29038 C C . LEU A 1 51 ? -7.967 6.384 -10.856 1.00 0.00 51 LEU A C 17
ATOM 29039 O O . LEU A 1 51 ? -8.448 5.397 -11.413 1.00 0.00 51 LEU A O 17
ATOM 29055 N N . GLN A 1 52 ? -6.709 6.773 -11.032 1.00 0.00 52 GLN A N 17
ATOM 29056 C CA . GLN A 1 52 ? -5.800 6.046 -11.911 1.00 0.00 52 GLN A CA 17
ATOM 29057 C C . GLN A 1 52 ? -4.353 6.225 -11.466 1.00 0.00 52 GLN A C 17
ATOM 29058 O O . GLN A 1 52 ? -3.756 7.282 -11.670 1.00 0.00 52 GLN A O 17
ATOM 29072 N N . TRP A 1 53 ? -3.794 5.185 -10.857 1.00 0.00 53 TRP A N 17
ATOM 29073 C CA . TRP A 1 53 ? -2.416 5.227 -10.382 1.00 0.00 53 TRP A CA 17
ATOM 29074 C C . TRP A 1 53 ? -1.801 3.832 -10.371 1.00 0.00 53 TRP A C 17
ATOM 29075 O O . TRP A 1 53 ? -2.210 2.971 -9.593 1.00 0.00 53 TRP A O 17
ATOM 29096 N N . GLU A 1 54 ? -0.816 3.617 -11.238 1.00 0.00 54 GLU A N 17
ATOM 29097 C CA . GLU A 1 54 ? -0.146 2.325 -11.327 1.00 0.00 54 GLU A CA 17
ATOM 29098 C C . GLU A 1 54 ? 1.206 2.364 -10.621 1.00 0.00 54 GLU A C 17
ATOM 29099 O O . GLU A 1 54 ? 2.182 2.889 -11.157 1.00 0.00 54 GLU A O 17
ATOM 29111 N N . GLU A 1 55 ? 1.255 1.806 -9.416 1.00 0.00 55 GLU A N 17
ATOM 29112 C CA . GLU A 1 55 ? 2.487 1.778 -8.636 1.00 0.00 55 GLU A CA 17
ATOM 29113 C C . GLU A 1 55 ? 2.623 0.460 -7.880 1.00 0.00 55 GLU A C 17
ATOM 29114 O O . GLU A 1 55 ? 1.850 0.175 -6.965 1.00 0.00 55 GLU A O 17
ATOM 29126 N N . GLU A 1 56 ? 3.610 -0.340 -8.269 1.00 0.00 56 GLU A N 17
ATOM 29127 C CA . GLU A 1 56 ? 3.846 -1.629 -7.628 1.00 0.00 56 GLU A CA 17
ATOM 29128 C C . GLU A 1 56 ? 4.878 -1.500 -6.511 1.00 0.00 56 GLU A C 17
ATOM 29129 O O . GLU A 1 56 ? 5.791 -0.678 -6.587 1.00 0.00 56 GLU A O 17
ATOM 29141 N N . ALA A 1 57 ? 4.725 -2.319 -5.476 1.00 0.00 57 ALA A N 17
ATOM 29142 C CA . ALA A 1 57 ? 5.643 -2.299 -4.344 1.00 0.00 57 ALA A CA 17
ATOM 29143 C C . ALA A 1 57 ? 6.409 -3.613 -4.234 1.00 0.00 57 ALA A C 17
ATOM 29144 O O . ALA A 1 57 ? 5.825 -4.693 -4.323 1.00 0.00 57 ALA A O 17
ATOM 29151 N N . THR A 1 58 ? 7.721 -3.514 -4.042 1.00 0.00 58 THR A N 17
ATOM 29152 C CA . THR A 1 58 ? 8.567 -4.694 -3.923 1.00 0.00 58 THR A CA 17
ATOM 29153 C C . THR A 1 58 ? 8.166 -5.538 -2.718 1.00 0.00 58 THR A C 17
ATOM 29154 O O . THR A 1 58 ? 8.593 -5.276 -1.594 1.00 0.00 58 THR A O 17
ATOM 29165 N N . VAL A 1 59 ? 7.344 -6.554 -2.961 1.00 0.00 59 VAL A N 17
ATOM 29166 C CA . VAL A 1 59 ? 6.887 -7.439 -1.895 1.00 0.00 59 VAL A CA 17
ATOM 29167 C C . VAL A 1 59 ? 7.795 -8.657 -1.765 1.00 0.00 59 VAL A C 17
ATOM 29168 O O . VAL A 1 59 ? 7.854 -9.498 -2.661 1.00 0.00 59 VAL A O 17
ATOM 29181 N N . ASN A 1 60 ? 8.500 -8.745 -0.642 1.00 0.00 60 ASN A N 17
ATOM 29182 C CA . ASN A 1 60 ? 9.405 -9.861 -0.394 1.00 0.00 60 ASN A CA 17
ATOM 29183 C C . ASN A 1 60 ? 8.632 -11.105 0.033 1.00 0.00 60 ASN A C 17
ATOM 29184 O O . ASN A 1 60 ? 8.030 -11.136 1.107 1.00 0.00 60 ASN A O 17
ATOM 29195 N N . ARG A 1 61 ? 8.652 -12.128 -0.815 1.00 0.00 61 ARG A N 17
ATOM 29196 C CA . ARG A 1 61 ? 7.952 -13.374 -0.526 1.00 0.00 61 ARG A CA 17
ATOM 29197 C C . ARG A 1 61 ? 8.604 -14.105 0.645 1.00 0.00 61 ARG A C 17
ATOM 29198 O O . ARG A 1 61 ? 7.920 -14.582 1.551 1.00 0.00 61 ARG A O 17
ATOM 29219 N N . LEU A 1 62 ? 9.929 -14.189 0.618 1.00 0.00 62 LEU A N 17
ATOM 29220 C CA . LEU A 1 62 ? 10.674 -14.862 1.677 1.00 0.00 62 LEU A CA 17
ATOM 29221 C C . LEU A 1 62 ? 10.318 -14.287 3.044 1.00 0.00 62 LEU A C 17
ATOM 29222 O O . LEU A 1 62 ? 10.426 -14.970 4.062 1.00 0.00 62 LEU A O 17
ATOM 29238 N N . GLN A 1 63 ? 9.892 -13.028 3.057 1.00 0.00 63 GLN A N 17
ATOM 29239 C CA . GLN A 1 63 ? 9.518 -12.362 4.300 1.00 0.00 63 GLN A CA 17
ATOM 29240 C C . GLN A 1 63 ? 8.023 -12.506 4.566 1.00 0.00 63 GLN A C 17
ATOM 29241 O O . GLN A 1 63 ? 7.604 -12.730 5.702 1.00 0.00 63 GLN A O 17
ATOM 29255 N N . SER A 1 64 ? 7.224 -12.376 3.512 1.00 0.00 64 SER A N 17
ATOM 29256 C CA . SER A 1 64 ? 5.775 -12.487 3.633 1.00 0.00 64 SER A CA 17
ATOM 29257 C C . SER A 1 64 ? 5.377 -13.869 4.142 1.00 0.00 64 SER A C 17
ATOM 29258 O O . SER A 1 64 ? 5.907 -14.884 3.693 1.00 0.00 64 SER A O 17
ATOM 29266 N N . ASN A 1 65 ? 4.439 -13.898 5.083 1.00 0.00 65 ASN A N 17
ATOM 29267 C CA . ASN A 1 65 ? 3.969 -15.155 5.655 1.00 0.00 65 ASN A CA 17
ATOM 29268 C C . ASN A 1 65 ? 2.457 -15.289 5.505 1.00 0.00 65 ASN A C 17
ATOM 29269 O O . ASN A 1 65 ? 1.798 -14.408 4.955 1.00 0.00 65 ASN A O 17
ATOM 29280 N N . GLU A 1 66 ? 1.915 -16.398 5.999 1.00 0.00 66 GLU A N 17
ATOM 29281 C CA . GLU A 1 66 ? 0.480 -16.647 5.919 1.00 0.00 66 GLU A CA 17
ATOM 29282 C C . GLU A 1 66 ? -0.304 -15.535 6.609 1.00 0.00 66 GLU A C 17
ATOM 29283 O O . GLU A 1 66 ? -1.429 -15.219 6.219 1.00 0.00 66 GLU A O 17
ATOM 29295 N N . VAL A 1 67 ? 0.297 -14.944 7.637 1.00 0.00 67 VAL A N 17
ATOM 29296 C CA . VAL A 1 67 ? -0.344 -13.867 8.381 1.00 0.00 67 VAL A CA 17
ATOM 29297 C C . VAL A 1 67 ? 0.572 -12.653 8.490 1.00 0.00 67 VAL A C 17
ATOM 29298 O O . VAL A 1 67 ? 0.543 -11.926 9.483 1.00 0.00 67 VAL A O 17
ATOM 29311 N N . THR A 1 68 ? 1.387 -12.439 7.462 1.00 0.00 68 THR A N 17
ATOM 29312 C CA . THR A 1 68 ? 2.313 -11.314 7.442 1.00 0.00 68 THR A CA 17
ATOM 29313 C C . THR A 1 68 ? 2.611 -10.873 6.013 1.00 0.00 68 THR A C 17
ATOM 29314 O O . THR A 1 68 ? 2.768 -11.703 5.116 1.00 0.00 68 THR A O 17
ATOM 29325 N N . LEU A 1 69 ? 2.689 -9.563 5.808 1.00 0.00 69 LEU A N 17
ATOM 29326 C CA . LEU A 1 69 ? 2.969 -9.011 4.487 1.00 0.00 69 LEU A CA 17
ATOM 29327 C C . LEU A 1 69 ? 4.024 -7.912 4.569 1.00 0.00 69 LEU A C 17
ATOM 29328 O O . LEU A 1 69 ? 3.732 -6.784 4.967 1.00 0.00 69 LEU A O 17
ATOM 29344 N N . THR A 1 70 ? 5.252 -8.248 4.187 1.00 0.00 70 THR A N 17
ATOM 29345 C CA . THR A 1 70 ? 6.350 -7.290 4.216 1.00 0.00 70 THR A CA 17
ATOM 29346 C C . THR A 1 70 ? 6.652 -6.757 2.820 1.00 0.00 70 THR A C 17
ATOM 29347 O O . THR A 1 70 ? 7.004 -7.517 1.916 1.00 0.00 70 THR A O 17
ATOM 29358 N N . LEU A 1 71 ? 6.513 -5.447 2.649 1.00 0.00 71 LEU A N 17
ATOM 29359 C CA . LEU A 1 71 ? 6.772 -4.812 1.362 1.00 0.00 71 LEU A CA 17
ATOM 29360 C C . LEU A 1 71 ? 7.414 -3.441 1.550 1.00 0.00 71 LEU A C 17
ATOM 29361 O O . LEU A 1 71 ? 7.536 -2.949 2.673 1.00 0.00 71 LEU A O 17
ATOM 29377 N N . THR A 1 72 ? 7.821 -2.827 0.444 1.00 0.00 72 THR A N 17
ATOM 29378 C CA . THR A 1 72 ? 8.450 -1.513 0.487 1.00 0.00 72 THR A CA 17
ATOM 29379 C C . THR A 1 72 ? 7.510 -0.436 -0.045 1.00 0.00 72 THR A C 17
ATOM 29380 O O . THR A 1 72 ? 6.963 -0.562 -1.140 1.00 0.00 72 THR A O 17
ATOM 29391 N N . VAL A 1 73 ? 7.327 0.622 0.738 1.00 0.00 73 VAL A N 17
ATOM 29392 C CA . VAL A 1 73 ? 6.454 1.722 0.345 1.00 0.00 73 VAL A CA 17
ATOM 29393 C C . VAL A 1 73 ? 6.939 2.374 -0.945 1.00 0.00 73 VAL A C 17
ATOM 29394 O O . VAL A 1 73 ? 8.090 2.794 -1.063 1.00 0.00 73 VAL A O 17
ATOM 29407 N N . PRO A 1 74 ? 6.040 2.461 -1.937 1.00 0.00 74 PRO A N 17
ATOM 29408 C CA . PRO A 1 74 ? 6.353 3.062 -3.237 1.00 0.00 74 PRO A CA 17
ATOM 29409 C C . PRO A 1 74 ? 6.546 4.572 -3.147 1.00 0.00 74 PRO A C 17
ATOM 29410 O O . PRO A 1 74 ? 6.431 5.158 -2.071 1.00 0.00 74 PRO A O 17
ATOM 29421 N N . GLU A 1 75 ? 6.839 5.196 -4.284 1.00 0.00 75 GLU A N 17
ATOM 29422 C CA . GLU A 1 75 ? 7.048 6.638 -4.331 1.00 0.00 75 GLU A CA 17
ATOM 29423 C C . GLU A 1 75 ? 5.835 7.344 -4.930 1.00 0.00 75 GLU A C 17
ATOM 29424 O O . GLU A 1 75 ? 5.349 6.969 -5.998 1.00 0.00 75 GLU A O 17
ATOM 29436 N N . TYR A 1 76 ? 5.351 8.368 -4.235 1.00 0.00 76 TYR A N 17
ATOM 29437 C CA . TYR A 1 76 ? 4.193 9.125 -4.696 1.00 0.00 76 TYR A CA 17
ATOM 29438 C C . TYR A 1 76 ? 4.539 9.950 -5.933 1.00 0.00 76 TYR A C 17
ATOM 29439 O O . TYR A 1 76 ? 5.708 10.214 -6.210 1.00 0.00 76 TYR A O 17
ATOM 29457 N N . SER A 1 77 ? 3.511 10.354 -6.672 1.00 0.00 77 SER A N 17
ATOM 29458 C CA . SER A 1 77 ? 3.704 11.146 -7.881 1.00 0.00 77 SER A CA 17
ATOM 29459 C C . SER A 1 77 ? 3.932 12.615 -7.538 1.00 0.00 77 SER A C 17
ATOM 29460 O O . SER A 1 77 ? 4.931 13.209 -7.940 1.00 0.00 77 SER A O 17
ATOM 29468 N N . ASN A 1 78 ? 2.997 13.193 -6.791 1.00 0.00 78 ASN A N 17
ATOM 29469 C CA . ASN A 1 78 ? 3.095 14.593 -6.393 1.00 0.00 78 ASN A CA 17
ATOM 29470 C C . ASN A 1 78 ? 3.783 14.726 -5.038 1.00 0.00 78 ASN A C 17
ATOM 29471 O O . ASN A 1 78 ? 3.129 14.736 -3.995 1.00 0.00 78 ASN A O 17
ATOM 29482 N N . LYS A 1 79 ? 5.108 14.830 -5.060 1.00 0.00 79 LYS A N 17
ATOM 29483 C CA . LYS A 1 79 ? 5.886 14.965 -3.835 1.00 0.00 79 LYS A CA 17
ATOM 29484 C C . LYS A 1 79 ? 6.127 16.434 -3.503 1.00 0.00 79 LYS A C 17
ATOM 29485 O O . LYS A 1 79 ? 5.964 16.856 -2.358 1.00 0.00 79 LYS A O 17
ATOM 29504 N N . ARG A 1 80 ? 6.515 17.208 -4.511 1.00 0.00 80 ARG A N 17
ATOM 29505 C CA . ARG A 1 80 ? 6.778 18.630 -4.325 1.00 0.00 80 ARG A CA 17
ATOM 29506 C C . ARG A 1 80 ? 5.783 19.243 -3.344 1.00 0.00 80 ARG A C 17
ATOM 29507 O O . ARG A 1 80 ? 6.148 20.074 -2.511 1.00 0.00 80 ARG A O 17
ATOM 29528 N N . VAL A 1 81 ? 4.525 18.829 -3.448 1.00 0.00 81 VAL A N 17
ATOM 29529 C CA . VAL A 1 81 ? 3.477 19.336 -2.570 1.00 0.00 81 VAL A CA 17
ATOM 29530 C C . VAL A 1 81 ? 4.012 19.587 -1.165 1.00 0.00 81 VAL A C 17
ATOM 29531 O O . VAL A 1 81 ? 4.732 18.760 -0.607 1.00 0.00 81 VAL A O 17
ATOM 29544 N N . SER A 1 82 ? 3.654 20.735 -0.598 1.00 0.00 82 SER A N 17
ATOM 29545 C CA . SER A 1 82 ? 4.100 21.098 0.742 1.00 0.00 82 SER A CA 17
ATOM 29546 C C . SER A 1 82 ? 3.201 20.470 1.803 1.00 0.00 82 SER A C 17
ATOM 29547 O O . SER A 1 82 ? 3.534 20.461 2.988 1.00 0.00 82 SER A O 17
ATOM 29555 N N . ARG A 1 83 ? 2.059 19.947 1.367 1.00 0.00 83 ARG A N 17
ATOM 29556 C CA . ARG A 1 83 ? 1.110 19.319 2.278 1.00 0.00 83 ARG A CA 17
ATOM 29557 C C . ARG A 1 83 ? 1.042 17.814 2.039 1.00 0.00 83 ARG A C 17
ATOM 29558 O O . ARG A 1 83 ? 1.341 17.319 0.952 1.00 0.00 83 ARG A O 17
ATOM 29579 N N . PRO A 1 84 ? 0.640 17.067 3.078 1.00 0.00 84 PRO A N 17
ATOM 29580 C CA . PRO A 1 84 ? 0.523 15.607 3.006 1.00 0.00 84 PRO A CA 17
ATOM 29581 C C . PRO A 1 84 ? -0.630 15.161 2.113 1.00 0.00 84 PRO A C 17
ATOM 29582 O O . PRO A 1 84 ? -1.600 15.895 1.923 1.00 0.00 84 PRO A O 17
ATOM 29593 N N . VAL A 1 85 ? -0.518 13.955 1.568 1.00 0.00 85 VAL A N 17
ATOM 29594 C CA . VAL A 1 85 ? -1.553 13.410 0.696 1.00 0.00 85 VAL A CA 17
ATOM 29595 C C . VAL A 1 85 ? -2.168 12.151 1.295 1.00 0.00 85 VAL A C 17
ATOM 29596 O O . VAL A 1 85 ? -1.475 11.342 1.910 1.00 0.00 85 VAL A O 17
ATOM 29609 N N . GLN A 1 86 ? -3.475 11.991 1.109 1.00 0.00 86 GLN A N 17
ATOM 29610 C CA . GLN A 1 86 ? -4.184 10.829 1.631 1.00 0.00 86 GLN A CA 17
ATOM 29611 C C . GLN A 1 86 ? -4.497 9.836 0.516 1.00 0.00 86 GLN A C 17
ATOM 29612 O O . GLN A 1 86 ? -5.348 10.092 -0.336 1.00 0.00 86 GLN A O 17
ATOM 29626 N N . VAL A 1 87 ? -3.803 8.703 0.528 1.00 0.00 87 VAL A N 17
ATOM 29627 C CA . VAL A 1 87 ? -4.007 7.670 -0.481 1.00 0.00 87 VAL A CA 17
ATOM 29628 C C . VAL A 1 87 ? -4.497 6.373 0.151 1.00 0.00 87 VAL A C 17
ATOM 29629 O O . VAL A 1 87 ? -4.559 6.251 1.375 1.00 0.00 87 VAL A O 17
ATOM 29642 N N . TYR A 1 88 ? -4.843 5.405 -0.690 1.00 0.00 88 TYR A N 17
ATOM 29643 C CA . TYR A 1 88 ? -5.329 4.115 -0.214 1.00 0.00 88 TYR A CA 17
ATOM 29644 C C . TYR A 1 88 ? -4.670 2.970 -0.975 1.00 0.00 88 TYR A C 17
ATOM 29645 O O . TYR A 1 88 ? -4.277 3.122 -2.132 1.00 0.00 88 TYR A O 17
ATOM 29663 N N . PHE A 1 89 ? -4.553 1.821 -0.318 1.00 0.00 89 PHE A N 17
ATOM 29664 C CA . PHE A 1 89 ? -3.941 0.648 -0.931 1.00 0.00 89 PHE A CA 17
ATOM 29665 C C . PHE A 1 89 ? -4.650 -0.629 -0.488 1.00 0.00 89 PHE A C 17
ATOM 29666 O O . PHE A 1 89 ? -5.262 -0.674 0.580 1.00 0.00 89 PHE A O 17
ATOM 29683 N N . TYR A 1 90 ? -4.563 -1.664 -1.316 1.00 0.00 90 TYR A N 17
ATOM 29684 C CA . TYR A 1 90 ? -5.197 -2.942 -1.012 1.00 0.00 90 TYR A CA 17
ATOM 29685 C C . TYR A 1 90 ? -4.369 -4.104 -1.551 1.00 0.00 90 TYR A C 17
ATOM 29686 O O . TYR A 1 90 ? -3.390 -3.902 -2.271 1.00 0.00 90 TYR A O 17
ATOM 29704 N N . VAL A 1 91 ? -4.768 -5.321 -1.197 1.00 0.00 91 VAL A N 17
ATOM 29705 C CA . VAL A 1 91 ? -4.065 -6.517 -1.646 1.00 0.00 91 VAL A CA 17
ATOM 29706 C C . VAL A 1 91 ? -4.907 -7.309 -2.640 1.00 0.00 91 VAL A C 17
ATOM 29707 O O . VAL A 1 91 ? -5.982 -7.805 -2.302 1.00 0.00 91 VAL A O 17
ATOM 29720 N N . SER A 1 92 ? -4.411 -7.424 -3.868 1.00 0.00 92 SER A N 17
ATOM 29721 C CA . SER A 1 92 ? -5.119 -8.154 -4.913 1.00 0.00 92 SER A CA 17
ATOM 29722 C C . SER A 1 92 ? -4.803 -9.645 -4.844 1.00 0.00 92 SER A C 17
ATOM 29723 O O . SER A 1 92 ? -3.659 -10.057 -5.030 1.00 0.00 92 SER A O 17
ATOM 29731 N N . ASN A 1 93 ? -5.827 -10.449 -4.576 1.00 0.00 93 ASN A N 17
ATOM 29732 C CA . ASN A 1 93 ? -5.659 -11.894 -4.482 1.00 0.00 93 ASN A CA 17
AT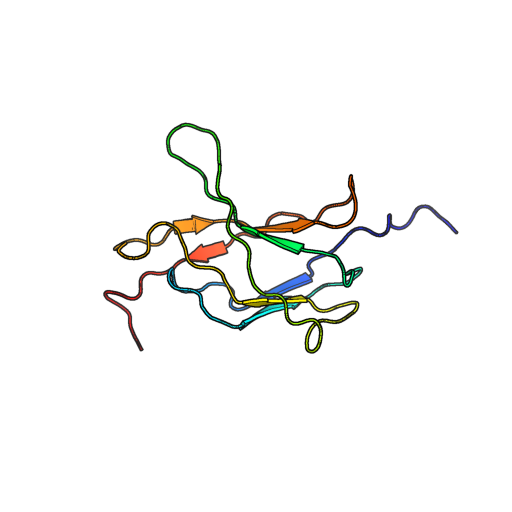OM 29733 C C . ASN A 1 93 ? -6.772 -12.621 -5.232 1.00 0.00 93 ASN A C 17
ATOM 29734 O O . ASN A 1 93 ? -7.914 -12.668 -4.776 1.00 0.00 93 ASN A O 17
ATOM 29745 N N . GLY A 1 94 ? -6.430 -13.188 -6.385 1.00 0.00 94 GLY A N 17
ATOM 29746 C CA . GLY A 1 94 ? -7.410 -13.905 -7.179 1.00 0.00 94 GLY A CA 17
ATOM 29747 C C . GLY A 1 94 ? -8.265 -12.978 -8.020 1.00 0.00 94 GLY A C 17
ATOM 29748 O O . GLY A 1 94 ? -7.763 -12.015 -8.600 1.00 0.00 94 GLY A O 17
ATOM 29752 N N . ARG A 1 95 ? -9.560 -13.269 -8.088 1.00 0.00 95 ARG A N 17
ATOM 29753 C CA . ARG A 1 95 ? -10.486 -12.456 -8.867 1.00 0.00 95 ARG A CA 17
ATOM 29754 C C . ARG A 1 95 ? -11.603 -11.908 -7.984 1.00 0.00 95 ARG A C 17
ATOM 29755 O O . ARG A 1 95 ? -12.043 -10.771 -8.157 1.00 0.00 95 ARG A O 17
ATOM 29776 N N . ARG A 1 96 ? -12.058 -12.725 -7.039 1.00 0.00 96 ARG A N 17
ATOM 29777 C CA . ARG A 1 96 ? -13.125 -12.322 -6.131 1.00 0.00 96 ARG A CA 17
ATOM 29778 C C . ARG A 1 96 ? -12.556 -11.883 -4.785 1.00 0.00 96 ARG A C 17
ATOM 29779 O O . ARG A 1 96 ? -12.952 -10.853 -4.238 1.00 0.00 96 ARG A O 17
ATOM 29800 N N . LYS A 1 97 ? -11.627 -12.671 -4.256 1.00 0.00 97 LYS A N 17
ATOM 29801 C CA . LYS A 1 97 ? -11.002 -12.365 -2.974 1.00 0.00 97 LYS A CA 17
ATOM 29802 C C . LYS A 1 97 ? -10.225 -11.055 -3.047 1.00 0.00 97 LYS A C 17
ATOM 29803 O O . LYS A 1 97 ? -9.303 -10.913 -3.851 1.00 0.00 97 LYS A O 17
ATOM 29822 N N . ARG A 1 98 ? -10.601 -10.101 -2.202 1.00 0.00 98 ARG A N 17
ATOM 29823 C CA . ARG A 1 98 ? -9.938 -8.802 -2.171 1.00 0.00 98 ARG A CA 17
ATOM 29824 C C . ARG A 1 98 ? -9.803 -8.295 -0.739 1.00 0.00 98 ARG A C 17
ATOM 29825 O O . ARG A 1 98 ? -10.488 -8.772 0.166 1.00 0.00 98 ARG A O 17
ATOM 29846 N N . SER A 1 99 ? -8.916 -7.325 -0.541 1.00 0.00 99 SER A N 17
ATOM 29847 C CA . SER A 1 99 ? -8.688 -6.755 0.782 1.00 0.00 99 SER A CA 17
ATOM 29848 C C . SER A 1 99 ? -9.218 -5.327 0.857 1.00 0.00 99 SER A C 17
ATOM 29849 O O . SER A 1 99 ? -9.150 -4.561 -0.105 1.00 0.00 99 SER A O 17
ATOM 29857 N N . PRO A 1 100 ? -9.759 -4.958 2.027 1.00 0.00 100 PRO A N 17
ATOM 29858 C CA . PRO A 1 100 ? -10.310 -3.619 2.258 1.00 0.00 100 PRO A CA 17
ATOM 29859 C C . PRO A 1 100 ? -9.228 -2.547 2.308 1.00 0.00 100 PRO A C 17
ATOM 29860 O O . PRO A 1 100 ? -8.308 -2.616 3.124 1.00 0.00 100 PRO A O 17
ATOM 29871 N N . THR A 1 101 ? -9.343 -1.554 1.431 1.00 0.00 101 THR A N 17
ATOM 29872 C CA . THR A 1 101 ? -8.373 -0.467 1.375 1.00 0.00 101 THR A CA 17
ATOM 29873 C C . THR A 1 101 ? -8.261 0.238 2.722 1.00 0.00 101 THR A C 17
ATOM 29874 O O . THR A 1 101 ? -9.267 0.508 3.377 1.00 0.00 101 THR A O 17
ATOM 29885 N N . GLN A 1 102 ? -7.031 0.535 3.128 1.00 0.00 102 GLN A N 17
ATOM 29886 C CA . GLN A 1 102 ? -6.788 1.210 4.398 1.00 0.00 102 GLN A CA 17
ATOM 29887 C C . GLN A 1 102 ? -6.544 2.700 4.184 1.00 0.00 102 GLN A C 17
ATOM 29888 O O . GLN A 1 102 ? -6.408 3.161 3.051 1.00 0.00 102 GLN A O 17
ATOM 29902 N N . SER A 1 103 ? -6.489 3.449 5.281 1.00 0.00 103 SER A N 17
ATOM 29903 C CA . SER A 1 103 ? -6.265 4.888 5.213 1.00 0.00 103 SER A CA 17
ATOM 29904 C C . SER A 1 103 ? -4.797 5.222 5.460 1.00 0.00 103 SER A C 17
ATOM 29905 O O . SER A 1 103 ? -4.301 5.102 6.581 1.00 0.00 103 SER A O 17
ATOM 29913 N N . PHE A 1 104 ? -4.106 5.641 4.405 1.00 0.00 104 PHE A N 17
ATOM 29914 C CA . PHE A 1 104 ? -2.694 5.991 4.505 1.00 0.00 104 PHE A CA 17
ATOM 29915 C C . PHE A 1 104 ? -2.464 7.444 4.098 1.00 0.00 104 PHE A C 17
ATOM 29916 O O . PHE A 1 104 ? -3.148 7.969 3.220 1.00 0.00 104 PHE A O 17
ATOM 29933 N N . ARG A 1 105 ? -1.497 8.087 4.744 1.00 0.00 105 ARG A N 17
ATOM 29934 C CA . ARG A 1 105 ? -1.177 9.479 4.451 1.00 0.00 105 ARG A CA 17
ATOM 29935 C C . ARG A 1 105 ? 0.333 9.698 4.434 1.00 0.00 105 ARG A C 17
ATOM 29936 O O . ARG A 1 105 ? 1.034 9.335 5.378 1.00 0.00 105 ARG A O 17
ATOM 29957 N N . PHE A 1 106 ? 0.827 10.294 3.354 1.00 0.00 106 PHE A N 17
ATOM 29958 C CA . PHE A 1 106 ? 2.253 10.560 3.212 1.00 0.00 106 PHE A CA 17
ATOM 29959 C C . PHE A 1 106 ? 2.605 11.942 3.753 1.00 0.00 106 PHE A C 17
ATOM 29960 O O . PHE A 1 106 ? 1.926 12.928 3.460 1.00 0.00 106 PHE A O 17
ATOM 29977 N N . LEU A 1 107 ? 3.670 12.008 4.544 1.00 0.00 107 LEU A N 17
ATOM 29978 C CA . LEU A 1 107 ? 4.113 13.269 5.128 1.00 0.00 107 LEU A CA 17
ATOM 29979 C C . LEU A 1 107 ? 5.155 13.944 4.241 1.00 0.00 107 LEU A C 17
ATOM 29980 O O . LEU A 1 107 ? 6.055 13.301 3.699 1.00 0.00 107 LEU A O 17
ATOM 29996 N N . PRO A 1 108 ? 5.033 15.271 4.088 1.00 0.00 108 PRO A N 17
ATOM 29997 C CA . PRO A 1 108 ? 5.957 16.062 3.270 1.00 0.00 108 PRO A CA 17
ATOM 29998 C C . PRO A 1 108 ? 7.345 16.162 3.895 1.00 0.00 108 PRO A C 17
ATOM 29999 O O . PRO A 1 108 ? 7.563 16.939 4.824 1.00 0.00 108 PRO A O 17
ATOM 30010 N N . VAL A 1 109 ? 8.280 15.371 3.378 1.00 0.00 109 VAL A N 17
ATOM 30011 C CA . VAL A 1 109 ? 9.647 15.372 3.884 1.00 0.00 109 VAL A CA 17
ATOM 30012 C C . VAL A 1 109 ? 10.154 16.794 4.094 1.00 0.00 109 VAL A C 17
ATOM 30013 O O . VAL A 1 109 ? 10.898 17.066 5.037 1.00 0.00 109 VAL A O 17
ATOM 30026 N N . ILE A 1 110 ? 9.748 17.698 3.208 1.00 0.00 110 ILE A N 17
ATOM 30027 C CA . ILE A 1 110 ? 10.160 19.093 3.298 1.00 0.00 110 ILE A CA 17
ATOM 30028 C C . ILE A 1 110 ? 10.326 19.525 4.750 1.00 0.00 110 ILE A C 17
ATOM 30029 O O . ILE A 1 110 ? 11.275 20.231 5.094 1.00 0.00 110 ILE A O 17
ATOM 30045 N N . CYS A 1 111 ? 9.398 19.097 5.599 1.00 0.00 111 CYS A N 17
ATOM 30046 C CA . CYS A 1 111 ? 9.441 19.439 7.016 1.00 0.00 111 CYS A CA 17
ATOM 30047 C C . CYS A 1 111 ? 10.763 19.004 7.640 1.00 0.00 111 CYS A C 17
ATOM 30048 O O . CYS A 1 111 ? 11.297 17.945 7.313 1.00 0.00 111 CYS A O 17
ATOM 30056 N N . LYS A 1 112 ? 11.286 19.830 8.540 1.00 0.00 112 LYS A N 17
ATOM 30057 C CA . LYS A 1 112 ? 12.546 19.533 9.211 1.00 0.00 112 LYS A CA 17
ATOM 30058 C C . LYS A 1 112 ? 12.302 18.792 10.522 1.00 0.00 112 LYS A C 17
ATOM 30059 O O . LYS A 1 112 ? 11.166 18.686 10.983 1.00 0.00 112 LYS A O 17
ATOM 30078 N N . GLU A 1 113 ? 13.376 18.284 11.118 1.00 0.00 113 GLU A N 17
ATOM 30079 C CA . GLU A 1 113 ? 13.278 17.555 12.377 1.00 0.00 113 GLU A CA 17
ATOM 30080 C C . GLU A 1 113 ? 14.663 17.266 12.948 1.00 0.00 113 GLU A C 17
ATOM 30081 O O . GLU A 1 113 ? 15.587 16.917 12.215 1.00 0.00 113 GLU A O 17
ATOM 30093 N N . GLU A 1 114 ? 14.797 17.415 14.263 1.00 0.00 114 GLU A N 17
ATOM 30094 C CA . GLU A 1 114 ? 16.069 17.171 14.932 1.00 0.00 114 GLU A CA 17
ATOM 30095 C C . GLU A 1 114 ? 15.849 16.751 16.383 1.00 0.00 114 GLU A C 17
ATOM 30096 O O . GLU A 1 114 ? 14.760 16.921 16.929 1.00 0.00 114 GLU A O 17
ATOM 30108 N N . GLY A 1 1 ? -9.164 -30.076 11.675 1.00 0.00 1 GLY A N 18
ATOM 30109 C CA . GLY A 1 1 ? -9.079 -28.853 12.450 1.00 0.00 1 GLY A CA 18
ATOM 30110 C C . GLY A 1 1 ? -8.619 -27.671 11.621 1.00 0.00 1 GLY A C 18
ATOM 30111 O O . GLY A 1 1 ? -7.468 -27.619 11.187 1.00 0.00 1 GLY A O 18
ATOM 30115 N N . SER A 1 2 ? -9.520 -26.719 11.398 1.00 0.00 2 SER A N 18
ATOM 30116 C CA . SER A 1 2 ? -9.201 -25.534 10.609 1.00 0.00 2 SER A CA 18
ATOM 30117 C C . SER A 1 2 ? -9.236 -24.280 11.476 1.00 0.00 2 SER A C 18
ATOM 30118 O O . SER A 1 2 ? -9.710 -24.309 12.612 1.00 0.00 2 SER A O 18
ATOM 30126 N N . SER A 1 3 ? -8.730 -23.178 10.932 1.00 0.00 3 SER A N 18
ATOM 30127 C CA . SER A 1 3 ? -8.699 -21.912 11.656 1.00 0.00 3 SER A CA 18
ATOM 30128 C C . SER A 1 3 ? -9.952 -21.091 11.368 1.00 0.00 3 SER A C 18
ATOM 30129 O O . SER A 1 3 ? -10.688 -20.721 12.281 1.00 0.00 3 SER A O 18
ATOM 30137 N N . GLY A 1 4 ? -10.186 -20.809 10.090 1.00 0.00 4 GLY A N 18
ATOM 30138 C CA . GLY A 1 4 ? -11.350 -20.033 9.703 1.00 0.00 4 GLY A CA 18
ATOM 30139 C C . GLY A 1 4 ? -11.064 -19.099 8.544 1.00 0.00 4 GLY A C 18
ATOM 30140 O O . GLY A 1 4 ? -11.518 -17.955 8.533 1.00 0.00 4 GLY A O 18
ATOM 30144 N N . SER A 1 5 ? -10.309 -19.586 7.565 1.00 0.00 5 SER A N 18
ATOM 30145 C CA . SER A 1 5 ? -9.959 -18.785 6.398 1.00 0.00 5 SER A CA 18
ATOM 30146 C C . SER A 1 5 ? -11.089 -18.795 5.373 1.00 0.00 5 SER A C 18
ATOM 30147 O O . SER A 1 5 ? -11.356 -19.815 4.738 1.00 0.00 5 SER A O 18
ATOM 30155 N N . SER A 1 6 ? -11.749 -17.652 5.217 1.00 0.00 6 SER A N 18
ATOM 30156 C CA . SER A 1 6 ? -12.853 -17.529 4.273 1.00 0.00 6 SER A CA 18
ATOM 30157 C C . SER A 1 6 ? -12.334 -17.272 2.861 1.00 0.00 6 SER A C 18
ATOM 30158 O O . SER A 1 6 ? -13.107 -17.010 1.941 1.00 0.00 6 SER A O 18
ATOM 30166 N N . GLY A 1 7 ? -11.016 -17.351 2.698 1.00 0.00 7 GLY A N 18
ATOM 30167 C CA . GLY A 1 7 ? -10.415 -17.125 1.397 1.00 0.00 7 GLY A CA 18
ATOM 30168 C C . GLY A 1 7 ? -9.998 -15.682 1.194 1.00 0.00 7 GLY A C 18
ATOM 30169 O O . GLY A 1 7 ? -8.852 -15.403 0.837 1.00 0.00 7 GLY A O 18
ATOM 30173 N N . LEU A 1 8 ? -10.929 -14.761 1.419 1.00 0.00 8 LEU A N 18
ATOM 30174 C CA . LEU A 1 8 ? -10.653 -13.338 1.257 1.00 0.00 8 LEU A CA 18
ATOM 30175 C C . LEU A 1 8 ? -9.585 -12.875 2.243 1.00 0.00 8 LEU A C 18
ATOM 30176 O O . LEU A 1 8 ? -9.606 -13.219 3.425 1.00 0.00 8 LEU A O 18
ATOM 30192 N N . PRO A 1 9 ? -8.630 -12.073 1.749 1.00 0.00 9 PRO A N 18
ATOM 30193 C CA . PRO A 1 9 ? -7.538 -11.543 2.571 1.00 0.00 9 PRO A CA 18
ATOM 30194 C C . PRO A 1 9 ? -8.022 -10.507 3.580 1.00 0.00 9 PRO A C 18
ATOM 30195 O O . PRO A 1 9 ? -8.954 -9.751 3.307 1.00 0.00 9 PRO A O 18
ATOM 30206 N N . GLN A 1 10 ? -7.384 -10.480 4.745 1.00 0.00 10 GLN A N 18
ATOM 30207 C CA . GLN A 1 10 ? -7.751 -9.536 5.794 1.00 0.00 10 GLN A CA 18
ATOM 30208 C C . GLN A 1 10 ? -6.552 -8.689 6.208 1.00 0.00 10 GLN A C 18
ATOM 30209 O O . GLN A 1 10 ? -5.403 -9.098 6.042 1.00 0.00 10 GLN A O 18
ATOM 30223 N N . VAL A 1 11 ? -6.828 -7.506 6.747 1.00 0.00 11 VAL A N 18
ATOM 30224 C CA . VAL A 1 11 ? -5.772 -6.600 7.185 1.00 0.00 11 VAL A CA 18
ATOM 30225 C C . VAL A 1 11 ? -6.044 -6.080 8.593 1.00 0.00 11 VAL A C 18
ATOM 30226 O O . VAL A 1 11 ? -6.722 -5.070 8.771 1.00 0.00 11 VAL A O 18
ATOM 30239 N N . GLU A 1 12 ? -5.508 -6.779 9.589 1.00 0.00 12 GLU A N 18
ATOM 30240 C CA . GLU A 1 12 ? -5.693 -6.387 10.981 1.00 0.00 12 GLU A CA 18
ATOM 30241 C C . GLU A 1 12 ? -5.147 -4.984 11.229 1.00 0.00 12 GLU A C 18
ATOM 30242 O O . GLU A 1 12 ? -5.903 -4.049 11.489 1.00 0.00 12 GLU A O 18
ATOM 30254 N N . ALA A 1 13 ? -3.827 -4.846 11.147 1.00 0.00 13 ALA A N 18
ATOM 30255 C CA . ALA A 1 13 ? -3.179 -3.558 11.360 1.00 0.00 13 ALA A CA 18
ATOM 30256 C C . ALA A 1 13 ? -1.978 -3.388 10.436 1.00 0.00 13 ALA A C 18
ATOM 30257 O O . ALA A 1 13 ? -1.493 -4.355 9.848 1.00 0.00 13 ALA A O 18
ATOM 30264 N N . TYR A 1 14 ? -1.502 -2.154 10.313 1.00 0.00 14 TYR A N 18
ATOM 30265 C CA . TYR A 1 14 ? -0.359 -1.857 9.458 1.00 0.00 14 TYR A CA 18
ATOM 30266 C C . TYR A 1 14 ? 0.546 -0.811 10.101 1.00 0.00 14 TYR A C 18
ATOM 30267 O O . TYR A 1 14 ? 0.070 0.145 10.714 1.00 0.00 14 TYR A O 18
ATOM 30285 N N . SER A 1 15 ? 1.854 -1.000 9.957 1.00 0.00 15 SER A N 18
ATOM 30286 C CA . SER A 1 15 ? 2.827 -0.075 10.526 1.00 0.00 15 SER A CA 18
ATOM 30287 C C . SER A 1 15 ? 4.067 0.021 9.642 1.00 0.00 15 SER A C 18
ATOM 30288 O O . SER A 1 15 ? 4.533 -0.967 9.074 1.00 0.00 15 SER A O 18
ATOM 30296 N N . PRO A 1 16 ? 4.615 1.239 9.523 1.00 0.00 16 PRO A N 18
ATOM 30297 C CA . PRO A 1 16 ? 4.068 2.422 10.195 1.00 0.00 16 PRO A CA 18
ATOM 30298 C C . PRO A 1 16 ? 2.731 2.858 9.604 1.00 0.00 16 PRO A C 18
ATOM 30299 O O . PRO A 1 16 ? 2.350 2.422 8.518 1.00 0.00 16 PRO A O 18
ATOM 30310 N N . SER A 1 17 ? 2.023 3.721 10.327 1.00 0.00 17 SER A N 18
ATOM 30311 C CA . SER A 1 17 ? 0.727 4.213 9.876 1.00 0.00 17 SER A CA 18
ATOM 30312 C C . SER A 1 17 ? 0.897 5.303 8.822 1.00 0.00 17 SER A C 18
ATOM 30313 O O . SER A 1 17 ? 0.007 5.534 8.003 1.00 0.00 17 SER A O 18
ATOM 30321 N N . ALA A 1 18 ? 2.046 5.970 8.849 1.00 0.00 18 ALA A N 18
ATOM 30322 C CA . ALA A 1 18 ? 2.334 7.034 7.895 1.00 0.00 18 ALA A CA 18
ATOM 30323 C C . ALA A 1 18 ? 3.802 7.018 7.483 1.00 0.00 18 ALA A C 18
ATOM 30324 O O . ALA A 1 18 ? 4.657 6.514 8.213 1.00 0.00 18 ALA A O 18
ATOM 30331 N N . CYS A 1 19 ? 4.088 7.572 6.310 1.00 0.00 19 CYS A N 18
ATOM 30332 C CA . CYS A 1 19 ? 5.454 7.620 5.799 1.00 0.00 19 CYS A CA 18
ATOM 30333 C C . CYS A 1 19 ? 5.618 8.753 4.791 1.00 0.00 19 CYS A C 18
ATOM 30334 O O . CYS A 1 19 ? 4.643 9.395 4.400 1.00 0.00 19 CYS A O 18
ATOM 30342 N N . SER A 1 20 ? 6.857 8.995 4.377 1.00 0.00 20 SER A N 18
ATOM 30343 C CA . SER A 1 20 ? 7.150 10.054 3.419 1.00 0.00 20 SER A CA 18
ATOM 30344 C C . SER A 1 20 ? 6.472 9.779 2.080 1.00 0.00 20 SER A C 18
ATOM 30345 O O . SER A 1 20 ? 5.914 8.703 1.864 1.00 0.00 20 SER A O 18
ATOM 30353 N N . VAL A 1 21 ? 6.526 10.759 1.184 1.00 0.00 21 VAL A N 18
ATOM 30354 C CA . VAL A 1 21 ? 5.919 10.623 -0.135 1.00 0.00 21 VAL A CA 18
ATOM 30355 C C . VAL A 1 21 ? 6.819 9.828 -1.074 1.00 0.00 21 VAL A C 18
ATOM 30356 O O . VAL A 1 21 ? 6.382 9.375 -2.132 1.00 0.00 21 VAL A O 18
ATOM 30369 N N . ARG A 1 22 ? 8.077 9.661 -0.681 1.00 0.00 22 ARG A N 18
ATOM 30370 C CA . ARG A 1 22 ? 9.038 8.921 -1.488 1.00 0.00 22 ARG A CA 18
ATOM 30371 C C . ARG A 1 22 ? 8.996 7.432 -1.155 1.00 0.00 22 ARG A C 18
ATOM 30372 O O . ARG A 1 22 ? 9.230 6.586 -2.017 1.00 0.00 22 ARG A O 18
ATOM 30393 N N . GLY A 1 23 ? 8.697 7.121 0.103 1.00 0.00 23 GLY A N 18
ATOM 30394 C CA . GLY A 1 23 ? 8.630 5.735 0.528 1.00 0.00 23 GLY A CA 18
ATOM 30395 C C . GLY A 1 23 ? 9.997 5.086 0.605 1.00 0.00 23 GLY A C 18
ATOM 30396 O O . GLY A 1 23 ? 11.020 5.765 0.524 1.00 0.00 23 GLY A O 18
ATOM 30400 N N . GLY A 1 24 ? 10.016 3.765 0.763 1.00 0.00 24 GLY A N 18
ATOM 30401 C CA . GLY A 1 24 ? 11.274 3.047 0.850 1.00 0.00 24 GLY A CA 18
ATOM 30402 C C . GLY A 1 24 ? 11.573 2.570 2.258 1.00 0.00 24 GLY A C 18
ATOM 30403 O O . GLY A 1 24 ? 12.732 2.507 2.665 1.00 0.00 24 GLY A O 18
ATOM 30407 N N . GLU A 1 25 ? 10.524 2.236 3.003 1.00 0.00 25 GLU A N 18
ATOM 30408 C CA . GLU A 1 25 ? 10.681 1.766 4.375 1.00 0.00 25 GLU A CA 18
ATOM 30409 C C . GLU A 1 25 ? 10.103 0.363 4.538 1.00 0.00 25 GLU A C 18
ATOM 30410 O O . GLU A 1 25 ? 9.445 -0.157 3.637 1.00 0.00 25 GLU A O 18
ATOM 30422 N N . GLU A 1 26 ? 10.356 -0.244 5.693 1.00 0.00 26 GLU A N 18
ATOM 30423 C CA . GLU A 1 26 ? 9.863 -1.587 5.974 1.00 0.00 26 GLU A CA 18
ATOM 30424 C C . GLU A 1 26 ? 8.407 -1.548 6.432 1.00 0.00 26 GLU A C 18
ATOM 30425 O O . GLU A 1 26 ? 8.119 -1.277 7.598 1.00 0.00 26 GLU A O 18
ATOM 30437 N N . LEU A 1 27 ? 7.494 -1.819 5.506 1.00 0.00 27 LEU A N 18
ATOM 30438 C CA . LEU A 1 27 ? 6.068 -1.814 5.813 1.00 0.00 27 LEU A CA 18
ATOM 30439 C C . LEU A 1 27 ? 5.567 -3.227 6.092 1.00 0.00 27 LEU A C 18
ATOM 30440 O O . LEU A 1 27 ? 5.540 -4.075 5.200 1.00 0.00 27 LEU A O 18
ATOM 30456 N N . VAL A 1 28 ? 5.167 -3.473 7.336 1.00 0.00 28 VAL A N 18
ATOM 30457 C CA . VAL A 1 28 ? 4.663 -4.783 7.732 1.00 0.00 28 VAL A CA 18
ATOM 30458 C C . VAL A 1 28 ? 3.141 -4.782 7.820 1.00 0.00 28 VAL A C 18
ATOM 30459 O O . VAL A 1 28 ? 2.558 -4.117 8.678 1.00 0.00 28 VAL A O 18
ATOM 30472 N N . LEU A 1 29 ? 2.502 -5.530 6.928 1.00 0.00 29 LEU A N 18
ATOM 30473 C CA . LEU A 1 29 ? 1.046 -5.616 6.904 1.00 0.00 29 LEU A CA 18
ATOM 30474 C C . LEU A 1 29 ? 0.555 -6.779 7.762 1.00 0.00 29 LEU A C 18
ATOM 30475 O O . LEU A 1 29 ? 0.722 -7.944 7.401 1.00 0.00 29 LEU A O 18
ATOM 30491 N N . THR A 1 30 ? -0.052 -6.454 8.899 1.00 0.00 30 THR A N 18
ATOM 30492 C CA . THR A 1 30 ? -0.568 -7.470 9.807 1.00 0.00 30 THR A CA 18
ATOM 30493 C C . THR A 1 30 ? -1.980 -7.890 9.417 1.00 0.00 30 THR A C 18
ATOM 30494 O O . THR A 1 30 ? -2.820 -7.052 9.090 1.00 0.00 30 THR A O 18
ATOM 30505 N N . GLY A 1 31 ? -2.237 -9.194 9.455 1.00 0.00 31 GLY A N 18
ATOM 30506 C CA . GLY A 1 31 ? -3.550 -9.703 9.104 1.00 0.00 31 GLY A CA 18
ATOM 30507 C C . GLY A 1 31 ? -3.588 -11.217 9.045 1.00 0.00 31 GLY A C 18
ATOM 30508 O O . GLY A 1 31 ? -3.080 -11.893 9.940 1.00 0.00 31 GLY A O 18
ATOM 30512 N N . SER A 1 32 ? -4.193 -11.751 7.989 1.00 0.00 32 SER A N 18
ATOM 30513 C CA . SER A 1 32 ? -4.301 -13.196 7.820 1.00 0.00 32 SER A CA 18
ATOM 30514 C C . SER A 1 32 ? -4.784 -13.543 6.415 1.00 0.00 32 SER A C 18
ATOM 30515 O O . SER A 1 32 ? -5.161 -12.665 5.641 1.00 0.00 32 SER A O 18
ATOM 30523 N N . ASN A 1 33 ? -4.768 -14.833 6.093 1.00 0.00 33 ASN A N 18
ATOM 30524 C CA . ASN A 1 33 ? -5.203 -15.298 4.781 1.00 0.00 33 ASN A CA 18
ATOM 30525 C C . ASN A 1 33 ? -4.317 -14.725 3.679 1.00 0.00 33 ASN A C 18
ATOM 30526 O O . ASN A 1 33 ? -4.804 -14.330 2.619 1.00 0.00 33 ASN A O 18
ATOM 30537 N N . PHE A 1 34 ? -3.014 -14.682 3.937 1.00 0.00 34 PHE A N 18
ATOM 30538 C CA . PHE A 1 34 ? -2.060 -14.157 2.967 1.00 0.00 34 PHE A CA 18
ATOM 30539 C C . PHE A 1 34 ? -1.484 -15.278 2.108 1.00 0.00 34 PHE A C 18
ATOM 30540 O O . PHE A 1 34 ? -1.345 -16.415 2.562 1.00 0.00 34 PHE A O 18
ATOM 30557 N N . LEU A 1 35 ? -1.151 -14.951 0.865 1.00 0.00 35 LEU A N 18
ATOM 30558 C CA . LEU A 1 35 ? -0.590 -15.930 -0.060 1.00 0.00 35 LEU A CA 18
ATOM 30559 C C . LEU A 1 35 ? 0.827 -15.544 -0.469 1.00 0.00 35 LEU A C 18
ATOM 30560 O O . LEU A 1 35 ? 1.208 -14.373 -0.449 1.00 0.00 35 LEU A O 18
ATOM 30576 N N . PRO A 1 36 ? 1.628 -16.549 -0.852 1.00 0.00 36 PRO A N 18
ATOM 30577 C CA . PRO A 1 36 ? 3.016 -16.339 -1.275 1.00 0.00 36 PRO A CA 18
ATOM 30578 C C . PRO A 1 36 ? 3.109 -15.623 -2.619 1.00 0.00 36 PRO A C 18
ATOM 30579 O O . PRO A 1 36 ? 4.203 -15.388 -3.132 1.00 0.00 36 PRO A O 18
ATOM 30590 N N . ASP A 1 37 ? 1.956 -15.280 -3.182 1.00 0.00 37 ASP A N 18
ATOM 30591 C CA . ASP A 1 37 ? 1.909 -14.589 -4.466 1.00 0.00 37 ASP A CA 18
ATOM 30592 C C . ASP A 1 37 ? 1.146 -13.273 -4.347 1.00 0.00 37 ASP A C 18
ATOM 30593 O O . ASP A 1 37 ? 1.138 -12.463 -5.273 1.00 0.00 37 ASP A O 18
ATOM 30602 N N . SER A 1 38 ? 0.504 -13.069 -3.201 1.00 0.00 38 SER A N 18
ATOM 30603 C CA . SER A 1 38 ? -0.266 -11.854 -2.962 1.00 0.00 38 SER A CA 18
ATOM 30604 C C . SER A 1 38 ? 0.549 -10.615 -3.321 1.00 0.00 38 SER A C 18
ATOM 30605 O O . SER A 1 38 ? 1.779 -10.634 -3.282 1.00 0.00 38 SER A O 18
ATOM 30613 N N . LYS A 1 39 ? -0.147 -9.538 -3.670 1.00 0.00 39 LYS A N 18
ATOM 30614 C CA . LYS A 1 39 ? 0.510 -8.288 -4.035 1.00 0.00 39 LYS A CA 18
ATOM 30615 C C . LYS A 1 39 ? -0.146 -7.104 -3.332 1.00 0.00 39 LYS A C 18
ATOM 30616 O O . LYS A 1 39 ? -1.237 -7.227 -2.774 1.00 0.00 39 LYS A O 18
ATOM 30635 N N . VAL A 1 40 ? 0.524 -5.956 -3.365 1.00 0.00 40 VAL A N 18
ATOM 30636 C CA . VAL A 1 40 ? 0.005 -4.749 -2.734 1.00 0.00 40 VAL A CA 18
ATOM 30637 C C . VAL A 1 40 ? 0.136 -3.545 -3.659 1.00 0.00 40 VAL A C 18
ATOM 30638 O O . VAL A 1 40 ? 1.244 -3.131 -4.003 1.00 0.00 40 VAL A O 18
ATOM 30651 N N . VAL A 1 41 ? -1.001 -2.985 -4.058 1.00 0.00 41 VAL A N 18
ATOM 30652 C CA . VAL A 1 41 ? -1.014 -1.826 -4.943 1.00 0.00 41 VAL A CA 18
ATOM 30653 C C . VAL A 1 41 ? -1.656 -0.622 -4.263 1.00 0.00 41 VAL A C 18
ATOM 30654 O O . VAL A 1 41 ? -2.499 -0.772 -3.378 1.00 0.00 41 VAL A O 18
ATOM 30667 N N . PHE A 1 42 ? -1.253 0.572 -4.682 1.00 0.00 42 PHE A N 18
ATOM 30668 C CA . PHE A 1 42 ? -1.789 1.803 -4.113 1.00 0.00 42 PHE A CA 18
ATOM 30669 C C . PHE A 1 42 ? -2.715 2.502 -5.104 1.00 0.00 42 PHE A C 18
ATOM 30670 O O . PHE A 1 42 ? -2.710 2.197 -6.297 1.00 0.00 42 PHE A O 18
ATOM 30687 N N . ILE A 1 43 ? -3.510 3.441 -4.601 1.00 0.00 43 ILE A N 18
ATOM 30688 C CA . ILE A 1 43 ? -4.442 4.183 -5.441 1.00 0.00 43 ILE A CA 18
ATOM 30689 C C . ILE A 1 43 ? -4.456 5.662 -5.072 1.00 0.00 43 ILE A C 18
ATOM 30690 O O . ILE A 1 43 ? -4.020 6.045 -3.987 1.00 0.00 43 ILE A O 18
ATOM 30706 N N . GLU A 1 44 ? -4.960 6.489 -5.983 1.00 0.00 44 GLU A N 18
ATOM 30707 C CA . GLU A 1 44 ? -5.032 7.927 -5.752 1.00 0.00 44 GLU A CA 18
ATOM 30708 C C . GLU A 1 44 ? -6.272 8.523 -6.412 1.00 0.00 44 GLU A C 18
ATOM 30709 O O . GLU A 1 44 ? -6.507 8.330 -7.605 1.00 0.00 44 GLU A O 18
ATOM 30721 N N . ARG A 1 45 ? -7.062 9.247 -5.626 1.00 0.00 45 ARG A N 18
ATOM 30722 C CA . ARG A 1 45 ? -8.279 9.870 -6.132 1.00 0.00 45 ARG A CA 18
ATOM 30723 C C . ARG A 1 45 ? -7.986 11.256 -6.699 1.00 0.00 45 ARG A C 18
ATOM 30724 O O . ARG A 1 45 ? -7.247 12.038 -6.102 1.00 0.00 45 ARG A O 18
ATOM 30745 N N . GLY A 1 46 ? -8.570 11.554 -7.855 1.00 0.00 46 GLY A N 18
ATOM 30746 C CA . GLY A 1 46 ? -8.358 12.845 -8.483 1.00 0.00 46 GLY A CA 18
ATOM 30747 C C . GLY A 1 46 ? -9.546 13.772 -8.318 1.00 0.00 46 GLY A C 18
ATOM 30748 O O . GLY A 1 46 ? -10.624 13.363 -7.885 1.00 0.00 46 GLY A O 18
ATOM 30752 N N . PRO A 1 47 ? -9.355 15.053 -8.666 1.00 0.00 47 PRO A N 18
ATOM 30753 C CA . PRO A 1 47 ? -10.408 16.067 -8.562 1.00 0.00 47 PRO A CA 18
ATOM 30754 C C . PRO A 1 47 ? -11.522 15.854 -9.581 1.00 0.00 47 PRO A C 18
ATOM 30755 O O . PRO A 1 47 ? -12.534 16.554 -9.564 1.00 0.00 47 PRO A O 18
ATOM 30766 N N . ASP A 1 48 ? -11.329 14.882 -10.467 1.00 0.00 48 ASP A N 18
ATOM 30767 C CA . ASP A 1 48 ? -12.318 14.576 -11.493 1.00 0.00 48 ASP A CA 18
ATOM 30768 C C . ASP A 1 48 ? -13.454 13.734 -10.919 1.00 0.00 48 ASP A C 18
ATOM 30769 O O . ASP A 1 48 ? -14.616 13.913 -11.278 1.00 0.00 48 ASP A O 18
ATOM 30778 N N . GLY A 1 49 ? -13.107 12.813 -10.025 1.00 0.00 49 GLY A N 18
ATOM 30779 C CA . GLY A 1 49 ? -14.108 11.956 -9.416 1.00 0.00 49 GLY A CA 18
ATOM 30780 C C . GLY A 1 49 ? -13.699 10.496 -9.417 1.00 0.00 49 GLY A C 18
ATOM 30781 O O . GLY A 1 49 ? -14.194 9.705 -8.613 1.00 0.00 49 GLY A O 18
ATOM 30785 N N . LYS A 1 50 ? -12.795 10.137 -10.321 1.00 0.00 50 LYS A N 18
ATOM 30786 C CA . LYS A 1 50 ? -12.319 8.762 -10.424 1.00 0.00 50 LYS A CA 18
ATOM 30787 C C . LYS A 1 50 ? -10.856 8.660 -10.006 1.00 0.00 50 LYS A C 18
ATOM 30788 O O . LYS A 1 50 ? -10.089 9.612 -10.156 1.00 0.00 50 LYS A O 18
ATOM 30807 N N . LEU A 1 51 ? -10.475 7.501 -9.482 1.00 0.00 51 LEU A N 18
ATOM 30808 C CA . LEU A 1 51 ? -9.102 7.274 -9.044 1.00 0.00 51 LEU A CA 18
ATOM 30809 C C . LEU A 1 51 ? -8.343 6.416 -10.052 1.00 0.00 51 LEU A C 18
ATOM 30810 O O . LEU A 1 51 ? -8.850 5.397 -10.519 1.00 0.00 51 LEU A O 18
ATOM 30826 N N . GLN A 1 52 ? -7.125 6.836 -10.379 1.00 0.00 52 GLN A N 18
ATOM 30827 C CA . GLN A 1 52 ? -6.296 6.105 -11.331 1.00 0.00 52 GLN A CA 18
ATOM 30828 C C . GLN A 1 52 ? -4.815 6.341 -11.056 1.00 0.00 52 GLN A C 18
ATOM 30829 O O . GLN A 1 52 ? -4.280 7.407 -11.360 1.00 0.00 52 GLN A O 18
ATOM 30843 N N . TRP A 1 53 ? -4.159 5.341 -10.478 1.00 0.00 53 TRP A N 18
ATOM 30844 C CA . TRP A 1 53 ? -2.738 5.441 -10.162 1.00 0.00 53 TRP A CA 18
ATOM 30845 C C . TRP A 1 53 ? -2.082 4.065 -10.164 1.00 0.00 53 TRP A C 18
ATOM 30846 O O . TRP A 1 53 ? -2.305 3.261 -9.259 1.00 0.00 53 TRP A O 18
ATOM 30867 N N . GLU A 1 54 ? -1.273 3.801 -11.185 1.00 0.00 54 GLU A N 18
ATOM 30868 C CA . GLU A 1 54 ? -0.586 2.520 -11.303 1.00 0.00 54 GLU A CA 18
ATOM 30869 C C . GLU A 1 54 ? 0.777 2.569 -10.617 1.00 0.00 54 GLU A C 18
ATOM 30870 O O . GLU A 1 54 ? 1.720 3.169 -11.132 1.00 0.00 54 GLU A O 18
ATOM 30882 N N . GLU A 1 55 ? 0.870 1.934 -9.453 1.00 0.00 55 GLU A N 18
ATOM 30883 C CA . GLU A 1 55 ? 2.117 1.906 -8.697 1.00 0.00 55 GLU A CA 18
ATOM 30884 C C . GLU A 1 55 ? 2.262 0.592 -7.935 1.00 0.00 55 GLU A C 18
ATOM 30885 O O . GLU A 1 55 ? 1.551 0.347 -6.960 1.00 0.00 55 GLU A O 18
ATOM 30897 N N . GLU A 1 56 ? 3.186 -0.249 -8.387 1.00 0.00 56 GLU A N 18
ATOM 30898 C CA . GLU A 1 56 ? 3.423 -1.538 -7.749 1.00 0.00 56 GLU A CA 18
ATOM 30899 C C . GLU A 1 56 ? 4.378 -1.393 -6.567 1.00 0.00 56 GLU A C 18
ATOM 30900 O O . GLU A 1 56 ? 5.193 -0.472 -6.523 1.00 0.00 56 GLU A O 18
ATOM 30912 N N . ALA A 1 57 ? 4.268 -2.308 -5.610 1.00 0.00 57 ALA A N 18
ATOM 30913 C CA . ALA A 1 57 ? 5.122 -2.284 -4.428 1.00 0.00 57 ALA A CA 18
ATOM 30914 C C . ALA A 1 57 ? 5.968 -3.549 -4.336 1.00 0.00 57 ALA A C 18
ATOM 30915 O O . ALA A 1 57 ? 5.450 -4.663 -4.413 1.00 0.00 57 ALA A O 18
ATOM 30922 N N . THR A 1 58 ? 7.275 -3.370 -4.171 1.00 0.00 58 THR A N 18
ATOM 30923 C CA . THR A 1 58 ? 8.194 -4.497 -4.070 1.00 0.00 58 THR A CA 18
ATOM 30924 C C . THR A 1 58 ? 7.873 -5.362 -2.857 1.00 0.00 58 THR A C 18
ATOM 30925 O O . THR A 1 58 ? 8.294 -5.063 -1.739 1.00 0.00 58 THR A O 18
ATOM 30936 N N . VAL A 1 59 ? 7.124 -6.436 -3.083 1.00 0.00 59 VAL A N 18
ATOM 30937 C CA . VAL A 1 59 ? 6.747 -7.346 -2.008 1.00 0.00 59 VAL A CA 18
ATOM 30938 C C . VAL A 1 59 ? 7.966 -8.075 -1.453 1.00 0.00 59 VAL A C 18
ATOM 30939 O O . VAL A 1 59 ? 8.826 -8.529 -2.206 1.00 0.00 59 VAL A O 18
ATOM 30952 N N . ASN A 1 60 ? 8.032 -8.183 -0.130 1.00 0.00 60 ASN A N 18
ATOM 30953 C CA . ASN A 1 60 ? 9.145 -8.858 0.527 1.00 0.00 60 ASN A CA 18
ATOM 30954 C C . ASN A 1 60 ? 8.849 -10.343 0.714 1.00 0.00 60 ASN A C 18
ATOM 30955 O O . ASN A 1 60 ? 7.969 -10.718 1.489 1.00 0.00 60 ASN A O 18
ATOM 30966 N N . ARG A 1 61 ? 9.589 -11.183 -0.002 1.00 0.00 61 ARG A N 18
ATOM 30967 C CA . ARG A 1 61 ? 9.406 -12.626 0.084 1.00 0.00 61 ARG A CA 18
ATOM 30968 C C . ARG A 1 61 ? 10.436 -13.251 1.020 1.00 0.00 61 ARG A C 18
ATOM 30969 O O . ARG A 1 61 ? 10.912 -14.362 0.785 1.00 0.00 61 ARG A O 18
ATOM 30990 N N . LEU A 1 62 ? 10.776 -12.529 2.083 1.00 0.00 62 LEU A N 18
ATOM 30991 C CA . LEU A 1 62 ? 11.750 -13.012 3.055 1.00 0.00 62 LEU A CA 18
ATOM 30992 C C . LEU A 1 62 ? 11.179 -12.963 4.469 1.00 0.00 62 LEU A C 18
ATOM 30993 O O . LEU A 1 62 ? 11.476 -13.822 5.298 1.00 0.00 62 LEU A O 18
ATOM 31009 N N . GLN A 1 63 ? 10.356 -11.953 4.734 1.00 0.00 63 GLN A N 18
ATOM 31010 C CA . GLN A 1 63 ? 9.742 -11.793 6.047 1.00 0.00 63 GLN A CA 18
ATOM 31011 C C . GLN A 1 63 ? 8.222 -11.750 5.935 1.00 0.00 63 GLN A C 18
ATOM 31012 O O . GLN A 1 63 ? 7.558 -11.001 6.652 1.00 0.00 63 GLN A O 18
ATOM 31026 N N . SER A 1 64 ? 7.677 -12.557 5.031 1.00 0.00 64 SER A N 18
ATOM 31027 C CA . SER A 1 64 ? 6.234 -12.607 4.822 1.00 0.00 64 SER A CA 18
ATOM 31028 C C . SER A 1 64 ? 5.673 -13.966 5.231 1.00 0.00 64 SER A C 18
ATOM 31029 O O . SER A 1 64 ? 6.113 -15.004 4.741 1.00 0.00 64 SER A O 18
ATOM 31037 N N . ASN A 1 65 ? 4.699 -13.948 6.135 1.00 0.00 65 ASN A N 18
ATOM 31038 C CA . ASN A 1 65 ? 4.077 -15.178 6.612 1.00 0.00 65 ASN A CA 18
ATOM 31039 C C . ASN A 1 65 ? 2.599 -15.221 6.238 1.00 0.00 65 ASN A C 18
ATOM 31040 O O . ASN A 1 65 ? 2.067 -14.272 5.662 1.00 0.00 65 ASN A O 18
ATOM 31051 N N . GLU A 1 66 ? 1.941 -16.327 6.571 1.00 0.00 66 GLU A N 18
ATOM 31052 C CA . GLU A 1 66 ? 0.524 -16.493 6.270 1.00 0.00 66 GLU A CA 18
ATOM 31053 C C . GLU A 1 66 ? -0.301 -15.377 6.903 1.00 0.00 66 GLU A C 18
ATOM 31054 O O . GLU A 1 66 ? -1.413 -15.084 6.462 1.00 0.00 66 GLU A O 18
ATOM 31066 N N . VAL A 1 67 ? 0.251 -14.756 7.941 1.00 0.00 67 VAL A N 18
ATOM 31067 C CA . VAL A 1 67 ? -0.432 -13.672 8.635 1.00 0.00 67 VAL A CA 18
ATOM 31068 C C . VAL A 1 67 ? 0.450 -12.431 8.720 1.00 0.00 67 VAL A C 18
ATOM 31069 O O . VAL A 1 67 ? 0.289 -11.600 9.614 1.00 0.00 67 VAL A O 18
ATOM 31082 N N . THR A 1 68 ? 1.386 -12.312 7.783 1.00 0.00 68 THR A N 18
ATOM 31083 C CA . THR A 1 68 ? 2.295 -11.173 7.751 1.00 0.00 68 THR A CA 18
ATOM 31084 C C . THR A 1 68 ? 2.755 -10.876 6.328 1.00 0.00 68 THR A C 18
ATOM 31085 O O . THR A 1 68 ? 3.380 -11.716 5.679 1.00 0.00 68 THR A O 18
ATOM 31096 N N . LEU A 1 69 ? 2.444 -9.678 5.849 1.00 0.00 69 LEU A N 18
ATOM 31097 C CA . LEU A 1 69 ? 2.827 -9.269 4.501 1.00 0.00 69 LEU A CA 18
ATOM 31098 C C . LEU A 1 69 ? 3.748 -8.054 4.542 1.00 0.00 69 LEU A C 18
ATOM 31099 O O . LEU A 1 69 ? 3.295 -6.924 4.728 1.00 0.00 69 LEU A O 18
ATOM 31115 N N . THR A 1 70 ? 5.044 -8.293 4.364 1.00 0.00 70 THR A N 18
ATOM 31116 C CA . THR A 1 70 ? 6.028 -7.219 4.379 1.00 0.00 70 THR A CA 18
ATOM 31117 C C . THR A 1 70 ? 6.329 -6.730 2.968 1.00 0.00 70 THR A C 18
ATOM 31118 O O . THR A 1 70 ? 6.599 -7.526 2.067 1.00 0.00 70 THR A O 18
ATOM 31129 N N . LEU A 1 71 ? 6.283 -5.415 2.780 1.00 0.00 71 LEU A N 18
ATOM 31130 C CA . LEU A 1 71 ? 6.552 -4.819 1.476 1.00 0.00 71 LEU A CA 18
ATOM 31131 C C . LEU A 1 71 ? 7.313 -3.505 1.625 1.00 0.00 71 LEU A C 18
ATOM 31132 O O . LEU A 1 71 ? 7.444 -2.972 2.727 1.00 0.00 71 LEU A O 18
ATOM 31148 N N . THR A 1 72 ? 7.812 -2.986 0.507 1.00 0.00 72 THR A N 18
ATOM 31149 C CA . THR A 1 72 ? 8.558 -1.735 0.512 1.00 0.00 72 THR A CA 18
ATOM 31150 C C . THR A 1 72 ? 7.714 -0.589 -0.034 1.00 0.00 72 THR A C 18
ATOM 31151 O O . THR A 1 72 ? 7.527 -0.464 -1.244 1.00 0.00 72 THR A O 18
ATOM 31162 N N . VAL A 1 73 ? 7.207 0.248 0.866 1.00 0.00 73 VAL A N 18
ATOM 31163 C CA . VAL A 1 73 ? 6.384 1.386 0.474 1.00 0.00 73 VAL A CA 18
ATOM 31164 C C . VAL A 1 73 ? 6.975 2.100 -0.736 1.00 0.00 73 VAL A C 18
ATOM 31165 O O . VAL A 1 73 ? 8.117 2.561 -0.719 1.00 0.00 73 VAL A O 18
ATOM 31178 N N . PRO A 1 74 ? 6.181 2.197 -1.812 1.00 0.00 74 PRO A N 18
ATOM 31179 C CA . PRO A 1 74 ? 6.604 2.856 -3.051 1.00 0.00 74 PRO A CA 18
ATOM 31180 C C . PRO A 1 74 ? 6.733 4.366 -2.890 1.00 0.00 74 PRO A C 18
ATOM 31181 O O . PRO A 1 74 ? 6.490 4.907 -1.812 1.00 0.00 74 PRO A O 18
ATOM 31192 N N . GLU A 1 75 ? 7.117 5.042 -3.969 1.00 0.00 75 GLU A N 18
ATOM 31193 C CA . GLU A 1 75 ? 7.278 6.491 -3.945 1.00 0.00 75 GLU A CA 18
ATOM 31194 C C . GLU A 1 75 ? 6.161 7.176 -4.727 1.00 0.00 75 GLU A C 18
ATOM 31195 O O . GLU A 1 75 ? 6.022 6.978 -5.934 1.00 0.00 75 GLU A O 18
ATOM 31207 N N . TYR A 1 76 ? 5.368 7.981 -4.030 1.00 0.00 76 TYR A N 18
ATOM 31208 C CA . TYR A 1 76 ? 4.261 8.693 -4.657 1.00 0.00 76 TYR A CA 18
ATOM 31209 C C . TYR A 1 76 ? 4.704 9.350 -5.961 1.00 0.00 76 TYR A C 18
ATOM 31210 O O . TYR A 1 76 ? 5.893 9.585 -6.178 1.00 0.00 76 TYR A O 18
ATOM 31228 N N . SER A 1 77 ? 3.739 9.644 -6.826 1.00 0.00 77 SER A N 18
ATOM 31229 C CA . SER A 1 77 ? 4.028 10.270 -8.111 1.00 0.00 77 SER A CA 18
ATOM 31230 C C . SER A 1 77 ? 4.378 11.744 -7.929 1.00 0.00 77 SER A C 18
ATOM 31231 O O . SER A 1 77 ? 5.511 12.159 -8.170 1.00 0.00 77 SER A O 18
ATOM 31239 N N . ASN A 1 78 ? 3.395 12.531 -7.503 1.00 0.00 78 ASN A N 18
ATOM 31240 C CA . ASN A 1 78 ? 3.597 13.960 -7.290 1.00 0.00 78 ASN A CA 18
ATOM 31241 C C . ASN A 1 78 ? 4.266 14.219 -5.944 1.00 0.00 78 ASN A C 18
ATOM 31242 O O . ASN A 1 78 ? 3.597 14.338 -4.918 1.00 0.00 78 ASN A O 18
ATOM 31253 N N . LYS A 1 79 ? 5.592 14.306 -5.955 1.00 0.00 79 LYS A N 18
ATOM 31254 C CA . LYS A 1 79 ? 6.354 14.553 -4.737 1.00 0.00 79 LYS A CA 18
ATOM 31255 C C . LYS A 1 79 ? 6.587 16.047 -4.534 1.00 0.00 79 LYS A C 18
ATOM 31256 O O . LYS A 1 79 ? 6.494 16.554 -3.416 1.00 0.00 79 LYS A O 18
ATOM 31275 N N . ARG A 1 80 ? 6.887 16.747 -5.623 1.00 0.00 80 ARG A N 18
ATOM 31276 C CA . ARG A 1 80 ? 7.133 18.183 -5.564 1.00 0.00 80 ARG A CA 18
ATOM 31277 C C . ARG A 1 80 ? 6.225 18.848 -4.534 1.00 0.00 80 ARG A C 18
ATOM 31278 O O . ARG A 1 80 ? 6.642 19.763 -3.822 1.00 0.00 80 ARG A O 18
ATOM 31299 N N . VAL A 1 81 ? 4.982 18.383 -4.459 1.00 0.00 81 VAL A N 18
ATOM 31300 C CA . VAL A 1 81 ? 4.016 18.932 -3.516 1.00 0.00 81 VAL A CA 18
ATOM 31301 C C . VAL A 1 81 ? 4.664 19.211 -2.165 1.00 0.00 81 VAL A C 18
ATOM 31302 O O . VAL A 1 81 ? 5.576 18.499 -1.744 1.00 0.00 81 VAL A O 18
ATOM 31315 N N . SER A 1 82 ? 4.186 20.250 -1.489 1.00 0.00 82 SER A N 18
ATOM 31316 C CA . SER A 1 82 ? 4.722 20.626 -0.185 1.00 0.00 82 SER A CA 18
ATOM 31317 C C . SER A 1 82 ? 3.801 20.154 0.936 1.00 0.00 82 SER A C 18
ATOM 31318 O O . SER A 1 82 ? 4.179 20.160 2.108 1.00 0.00 82 SER A O 18
ATOM 31326 N N . ARG A 1 83 ? 2.591 19.746 0.568 1.00 0.00 83 ARG A N 18
ATOM 31327 C CA . ARG A 1 83 ? 1.615 19.272 1.542 1.00 0.00 83 ARG A CA 18
ATOM 31328 C C . ARG A 1 83 ? 1.406 17.767 1.413 1.00 0.00 83 ARG A C 18
ATOM 31329 O O . ARG A 1 83 ? 1.578 17.180 0.345 1.00 0.00 83 ARG A O 18
ATOM 31350 N N . PRO A 1 84 ? 1.025 17.124 2.527 1.00 0.00 84 PRO A N 18
ATOM 31351 C CA . PRO A 1 84 ? 0.783 15.679 2.565 1.00 0.00 84 PRO A CA 18
ATOM 31352 C C . PRO A 1 84 ? -0.468 15.280 1.789 1.00 0.00 84 PRO A C 18
ATOM 31353 O O . PRO A 1 84 ? -1.420 16.054 1.686 1.00 0.00 84 PRO A O 18
ATOM 31364 N N . VAL A 1 85 ? -0.460 14.067 1.245 1.00 0.00 85 VAL A N 18
ATOM 31365 C CA . VAL A 1 85 ? -1.595 13.565 0.481 1.00 0.00 85 VAL A CA 18
ATOM 31366 C C . VAL A 1 85 ? -2.162 12.296 1.107 1.00 0.00 85 VAL A C 18
ATOM 31367 O O . VAL A 1 85 ? -1.441 11.537 1.754 1.00 0.00 85 VAL A O 18
ATOM 31380 N N . GLN A 1 86 ? -3.457 12.072 0.910 1.00 0.00 86 GLN A N 18
ATOM 31381 C CA . GLN A 1 86 ? -4.120 10.894 1.456 1.00 0.00 86 GLN A CA 18
ATOM 31382 C C . GLN A 1 86 ? -4.342 9.843 0.373 1.00 0.00 86 GLN A C 18
ATOM 31383 O O . GLN A 1 86 ? -5.131 10.045 -0.550 1.00 0.00 86 GLN A O 18
ATOM 31397 N N . VAL A 1 87 ? -3.640 8.720 0.492 1.00 0.00 87 VAL A N 18
ATOM 31398 C CA . VAL A 1 87 ? -3.761 7.637 -0.476 1.00 0.00 87 VAL A CA 18
ATOM 31399 C C . VAL A 1 87 ? -4.345 6.385 0.170 1.00 0.00 87 VAL A C 18
ATOM 31400 O O . VAL A 1 87 ? -4.630 6.367 1.368 1.00 0.00 87 VAL A O 18
ATOM 31413 N N . TYR A 1 88 ? -4.520 5.340 -0.631 1.00 0.00 88 TYR A N 18
ATOM 31414 C CA . TYR A 1 88 ? -5.072 4.084 -0.138 1.00 0.00 88 TYR A CA 18
ATOM 31415 C C . TYR A 1 88 ? -4.397 2.892 -0.809 1.00 0.00 88 TYR A C 18
ATOM 31416 O O . TYR A 1 88 ? -3.837 3.013 -1.899 1.00 0.00 88 TYR A O 18
ATOM 31434 N N . PHE A 1 89 ? -4.455 1.739 -0.151 1.00 0.00 89 PHE A N 18
ATOM 31435 C CA . PHE A 1 89 ? -3.850 0.523 -0.682 1.00 0.00 89 PHE A CA 18
ATOM 31436 C C . PHE A 1 89 ? -4.650 -0.708 -0.268 1.00 0.00 89 PHE A C 18
ATOM 31437 O O . PHE A 1 89 ? -5.422 -0.667 0.691 1.00 0.00 89 PHE A O 18
ATOM 31454 N N . TYR A 1 90 ? -4.460 -1.802 -0.997 1.00 0.00 90 TYR A N 18
ATOM 31455 C CA . TYR A 1 90 ? -5.165 -3.045 -0.709 1.00 0.00 90 TYR A CA 18
ATOM 31456 C C . TYR A 1 90 ? -4.373 -4.250 -1.209 1.00 0.00 90 TYR A C 18
ATOM 31457 O O . TYR A 1 90 ? -3.452 -4.111 -2.014 1.00 0.00 90 TYR A O 18
ATOM 31475 N N . VAL A 1 91 ? -4.740 -5.433 -0.726 1.00 0.00 91 VAL A N 18
ATOM 31476 C CA . VAL A 1 91 ? -4.067 -6.663 -1.124 1.00 0.00 91 VAL A CA 18
ATOM 31477 C C . VAL A 1 91 ? -4.858 -7.399 -2.199 1.00 0.00 91 VAL A C 18
ATOM 31478 O O . VAL A 1 91 ? -5.960 -7.887 -1.949 1.00 0.00 91 VAL A O 18
ATOM 31491 N N . SER A 1 92 ? -4.288 -7.476 -3.397 1.00 0.00 92 SER A N 18
ATOM 31492 C CA . SER A 1 92 ? -4.942 -8.151 -4.513 1.00 0.00 92 SER A CA 18
ATOM 31493 C C . SER A 1 92 ? -4.639 -9.646 -4.496 1.00 0.00 92 SER A C 18
ATOM 31494 O O . SER A 1 92 ? -3.498 -10.061 -4.695 1.00 0.00 92 SER A O 18
ATOM 31502 N N . ASN A 1 93 ? -5.670 -10.450 -4.258 1.00 0.00 93 ASN A N 18
ATOM 31503 C CA . ASN A 1 93 ? -5.516 -11.899 -4.214 1.00 0.00 93 ASN A CA 18
ATOM 31504 C C . ASN A 1 93 ? -6.473 -12.578 -5.189 1.00 0.00 93 ASN A C 18
ATOM 31505 O O . ASN A 1 93 ? -7.662 -12.724 -4.908 1.00 0.00 93 ASN A O 18
ATOM 31516 N N . GLY A 1 94 ? -5.945 -12.991 -6.338 1.00 0.00 94 GLY A N 18
ATOM 31517 C CA . GLY A 1 94 ? -6.766 -13.650 -7.337 1.00 0.00 94 GLY A CA 18
ATOM 31518 C C . GLY A 1 94 ? -7.222 -12.703 -8.428 1.00 0.00 94 GLY A C 18
ATOM 31519 O O . GLY A 1 94 ? -6.406 -12.021 -9.048 1.00 0.00 94 GLY A O 18
ATOM 31523 N N . ARG A 1 95 ? -8.529 -12.661 -8.666 1.00 0.00 95 ARG A N 18
ATOM 31524 C CA . ARG A 1 95 ? -9.092 -11.793 -9.692 1.00 0.00 95 ARG A CA 18
ATOM 31525 C C . ARG A 1 95 ? -10.201 -10.918 -9.116 1.00 0.00 95 ARG A C 18
ATOM 31526 O O . ARG A 1 95 ? -10.217 -9.703 -9.319 1.00 0.00 95 ARG A O 18
ATOM 31547 N N . ARG A 1 96 ? -11.128 -11.543 -8.397 1.00 0.00 96 ARG A N 18
ATOM 31548 C CA . ARG A 1 96 ? -12.241 -10.821 -7.792 1.00 0.00 96 ARG A CA 18
ATOM 31549 C C . ARG A 1 96 ? -12.042 -10.676 -6.286 1.00 0.00 96 ARG A C 18
ATOM 31550 O O . ARG A 1 96 ? -12.420 -9.666 -5.693 1.00 0.00 96 ARG A O 18
ATOM 31571 N N . LYS A 1 97 ? -11.447 -11.693 -5.673 1.00 0.00 97 LYS A N 18
ATOM 31572 C CA . LYS A 1 97 ? -11.196 -11.680 -4.237 1.00 0.00 97 LYS A CA 18
ATOM 31573 C C . LYS A 1 97 ? -10.178 -10.605 -3.872 1.00 0.00 97 LYS A C 18
ATOM 31574 O O . LYS A 1 97 ? -8.976 -10.779 -4.075 1.00 0.00 97 LYS A O 18
ATOM 31593 N N . ARG A 1 98 ? -10.666 -9.493 -3.331 1.00 0.00 98 ARG A N 18
ATOM 31594 C CA . ARG A 1 98 ? -9.799 -8.389 -2.938 1.00 0.00 98 ARG A CA 18
ATOM 31595 C C . ARG A 1 98 ? -10.125 -7.919 -1.524 1.00 0.00 98 ARG A C 18
ATOM 31596 O O . ARG A 1 98 ? -11.161 -8.278 -0.963 1.00 0.00 98 ARG A O 18
ATOM 31617 N N . SER A 1 99 ? -9.235 -7.114 -0.953 1.00 0.00 99 SER A N 18
ATOM 31618 C CA . SER A 1 99 ? -9.426 -6.597 0.397 1.00 0.00 99 SER A CA 18
ATOM 31619 C C . SER A 1 99 ? -9.835 -5.128 0.364 1.00 0.00 99 SER A C 18
ATOM 31620 O O . SER A 1 99 ? -9.557 -4.401 -0.590 1.00 0.00 99 SER A O 18
ATOM 31628 N N . PRO A 1 100 ? -10.511 -4.679 1.431 1.00 0.00 100 PRO A N 18
ATOM 31629 C CA . PRO A 1 100 ? -10.974 -3.293 1.550 1.00 0.00 100 PRO A CA 18
ATOM 31630 C C . PRO A 1 100 ? -9.822 -2.313 1.745 1.00 0.00 100 PRO A C 18
ATOM 31631 O O . PRO A 1 100 ? -9.045 -2.432 2.693 1.00 0.00 100 PRO A O 18
ATOM 31642 N N . THR A 1 101 ? -9.717 -1.342 0.842 1.00 0.00 101 THR A N 18
ATOM 31643 C CA . THR A 1 101 ? -8.660 -0.342 0.915 1.00 0.00 101 THR A CA 18
ATOM 31644 C C . THR A 1 101 ? -8.490 0.176 2.339 1.00 0.00 101 THR A C 18
ATOM 31645 O O . THR A 1 101 ? -9.372 0.005 3.180 1.00 0.00 101 THR A O 18
ATOM 31656 N N . GLN A 1 102 ? -7.352 0.811 2.601 1.00 0.00 102 GLN A N 18
ATOM 31657 C CA . GLN A 1 102 ? -7.068 1.354 3.924 1.00 0.00 102 GLN A CA 18
ATOM 31658 C C . GLN A 1 102 ? -6.772 2.848 3.847 1.00 0.00 102 GLN A C 18
ATOM 31659 O O . GLN A 1 102 ? -6.537 3.390 2.767 1.00 0.00 102 GLN A O 18
ATOM 31673 N N . SER A 1 103 ? -6.784 3.509 5.000 1.00 0.00 103 SER A N 18
ATOM 31674 C CA . SER A 1 103 ? -6.521 4.942 5.063 1.00 0.00 103 SER A CA 18
ATOM 31675 C C . SER A 1 103 ? -5.044 5.211 5.331 1.00 0.00 103 SER A C 18
ATOM 31676 O O . SER A 1 103 ? -4.504 4.808 6.361 1.00 0.00 103 SER A O 18
ATOM 31684 N N . PHE A 1 104 ? -4.395 5.897 4.395 1.00 0.00 104 PHE A N 18
ATOM 31685 C CA . PHE A 1 104 ? -2.979 6.221 4.528 1.00 0.00 104 PHE A CA 18
ATOM 31686 C C . PHE A 1 104 ? -2.722 7.687 4.191 1.00 0.00 104 PHE A C 18
ATOM 31687 O O . PHE A 1 104 ? -3.576 8.360 3.613 1.00 0.00 104 PHE A O 18
ATOM 31704 N N . ARG A 1 105 ? -1.541 8.174 4.556 1.00 0.00 105 ARG A N 18
ATOM 31705 C CA . ARG A 1 105 ? -1.172 9.560 4.294 1.00 0.00 105 ARG A CA 18
ATOM 31706 C C . ARG A 1 105 ? 0.340 9.700 4.145 1.00 0.00 105 ARG A C 18
ATOM 31707 O O . ARG A 1 105 ? 1.106 9.153 4.938 1.00 0.00 105 ARG A O 18
ATOM 31728 N N . PHE A 1 106 ? 0.763 10.438 3.124 1.00 0.00 106 PHE A N 18
ATOM 31729 C CA . PHE A 1 106 ? 2.183 10.650 2.870 1.00 0.00 106 PHE A CA 18
ATOM 31730 C C . PHE A 1 106 ? 2.616 12.041 3.325 1.00 0.00 106 PHE A C 18
ATOM 31731 O O . PHE A 1 106 ? 1.893 13.020 3.137 1.00 0.00 106 PHE A O 18
ATOM 31748 N N . LEU A 1 107 ? 3.798 12.119 3.924 1.00 0.00 107 LEU A N 18
ATOM 31749 C CA . LEU A 1 107 ? 4.328 13.390 4.407 1.00 0.00 107 LEU A CA 18
ATOM 31750 C C . LEU A 1 107 ? 5.456 13.886 3.508 1.00 0.00 107 LEU A C 18
ATOM 31751 O O . LEU A 1 107 ? 6.285 13.114 3.026 1.00 0.00 107 LEU A O 18
ATOM 31767 N N . PRO A 1 108 ? 5.491 15.207 3.278 1.00 0.00 108 PRO A N 18
ATOM 31768 C CA . PRO A 1 108 ? 6.514 15.837 2.437 1.00 0.00 108 PRO A CA 18
ATOM 31769 C C . PRO A 1 108 ? 7.893 15.815 3.088 1.00 0.00 108 PRO A C 18
ATOM 31770 O O . PRO A 1 108 ? 8.045 16.175 4.255 1.00 0.00 108 PRO A O 18
ATOM 31781 N N . VAL A 1 109 ? 8.895 15.390 2.325 1.00 0.00 109 VAL A N 18
ATOM 31782 C CA . VAL A 1 109 ? 10.262 15.322 2.827 1.00 0.00 109 VAL A CA 18
ATOM 31783 C C . VAL A 1 109 ? 10.849 16.717 3.013 1.00 0.00 109 VAL A C 18
ATOM 31784 O O . VAL A 1 109 ? 11.723 16.927 3.855 1.00 0.00 109 VAL A O 18
ATOM 31797 N N . ILE A 1 110 ? 10.363 17.667 2.221 1.00 0.00 110 ILE A N 18
ATOM 31798 C CA . ILE A 1 110 ? 10.839 19.043 2.299 1.00 0.00 110 ILE A CA 18
ATOM 31799 C C . ILE A 1 110 ? 11.044 19.472 3.748 1.00 0.00 110 ILE A C 18
ATOM 31800 O O . ILE A 1 110 ? 12.019 20.152 4.072 1.00 0.00 110 ILE A O 18
ATOM 31816 N N . CYS A 1 111 ? 10.121 19.070 4.615 1.00 0.00 111 CYS A N 18
ATOM 31817 C CA . CYS A 1 111 ? 10.201 19.412 6.030 1.00 0.00 111 CYS A CA 18
ATOM 31818 C C . CYS A 1 111 ? 11.243 18.553 6.739 1.00 0.00 111 CYS A C 18
ATOM 31819 O O . CYS A 1 111 ? 11.256 17.330 6.597 1.00 0.00 111 CYS A O 18
ATOM 31827 N N . LYS A 1 112 ? 12.116 19.200 7.503 1.00 0.00 112 LYS A N 18
ATOM 31828 C CA . LYS A 1 112 ? 13.162 18.497 8.235 1.00 0.00 112 LYS A CA 18
ATOM 31829 C C . LYS A 1 112 ? 12.893 18.530 9.736 1.00 0.00 112 LYS A C 18
ATOM 31830 O O . LYS A 1 112 ? 12.570 19.578 10.294 1.00 0.00 112 LYS A O 18
ATOM 31849 N N . GLU A 1 113 ? 13.030 17.377 10.383 1.00 0.00 113 GLU A N 18
ATOM 31850 C CA . GLU A 1 113 ? 12.801 17.276 11.820 1.00 0.00 113 GLU A CA 18
ATOM 31851 C C . GLU A 1 113 ? 13.741 16.252 12.450 1.00 0.00 113 GLU A C 18
ATOM 31852 O O . GLU A 1 113 ? 13.638 15.055 12.185 1.00 0.00 113 GLU A O 18
ATOM 31864 N N . GLU A 1 114 ? 14.658 16.733 13.284 1.00 0.00 114 GLU A N 18
ATOM 31865 C CA . GLU A 1 114 ? 15.617 15.860 13.950 1.00 0.00 114 GLU A CA 18
ATOM 31866 C C . GLU A 1 114 ? 14.938 15.041 15.044 1.00 0.00 114 GLU A C 18
ATOM 31867 O O . GLU A 1 114 ? 14.751 15.517 16.163 1.00 0.00 114 GLU A O 18
ATOM 31879 N N . GLY A 1 1 ? -11.055 -25.126 6.032 1.00 0.00 1 GLY A N 19
ATOM 31880 C CA . GLY A 1 1 ? -11.317 -25.009 4.609 1.00 0.00 1 GLY A CA 19
ATOM 31881 C C . GLY A 1 1 ? -12.407 -24.001 4.302 1.00 0.00 1 GLY A C 19
ATOM 31882 O O . GLY A 1 1 ? -13.528 -24.375 3.959 1.00 0.00 1 GLY A O 19
ATOM 31886 N N . SER A 1 2 ? -12.078 -22.719 4.426 1.00 0.00 2 SER A N 19
ATOM 31887 C CA . SER A 1 2 ? -13.040 -21.655 4.165 1.00 0.00 2 SER A CA 19
ATOM 31888 C C . SER A 1 2 ? -14.389 -21.973 4.802 1.00 0.00 2 SER A C 19
ATOM 31889 O O . SER A 1 2 ? -15.440 -21.757 4.197 1.00 0.00 2 SER A O 19
ATOM 31897 N N . SER A 1 3 ? -14.352 -22.488 6.026 1.00 0.00 3 SER A N 19
ATOM 31898 C CA . SER A 1 3 ? -15.570 -22.840 6.745 1.00 0.00 3 SER A CA 19
ATOM 31899 C C . SER A 1 3 ? -16.562 -21.680 6.734 1.00 0.00 3 SER A C 19
ATOM 31900 O O . SER A 1 3 ? -17.758 -21.873 6.521 1.00 0.00 3 SER A O 19
ATOM 31908 N N . GLY A 1 4 ? -16.054 -20.473 6.965 1.00 0.00 4 GLY A N 19
ATOM 31909 C CA . GLY A 1 4 ? -16.907 -19.299 6.978 1.00 0.00 4 GLY A CA 19
ATOM 31910 C C . GLY A 1 4 ? -16.564 -18.321 5.873 1.00 0.00 4 GLY A C 19
ATOM 31911 O O . GLY A 1 4 ? -17.375 -18.072 4.981 1.00 0.00 4 GLY A O 19
ATOM 31915 N N . SER A 1 5 ? -15.359 -17.763 5.931 1.00 0.00 5 SER A N 19
ATOM 31916 C CA . SER A 1 5 ? -14.912 -16.802 4.929 1.00 0.00 5 SER A CA 19
ATOM 31917 C C . SER A 1 5 ? -14.501 -17.510 3.642 1.00 0.00 5 SER A C 19
ATOM 31918 O O . SER A 1 5 ? -14.111 -18.678 3.660 1.00 0.00 5 SER A O 19
ATOM 31926 N N . SER A 1 6 ? -14.591 -16.794 2.526 1.00 0.00 6 SER A N 19
ATOM 31927 C CA . SER A 1 6 ? -14.232 -17.354 1.228 1.00 0.00 6 SER A CA 19
ATOM 31928 C C . SER A 1 6 ? -12.776 -17.051 0.889 1.00 0.00 6 SER A C 19
ATOM 31929 O O . SER A 1 6 ? -12.487 -16.233 0.016 1.00 0.00 6 SER A O 19
ATOM 31937 N N . GLY A 1 7 ? -11.861 -17.717 1.587 1.00 0.00 7 GLY A N 19
ATOM 31938 C CA . GLY A 1 7 ? -10.445 -17.506 1.347 1.00 0.00 7 GLY A CA 19
ATOM 31939 C C . GLY A 1 7 ? -10.113 -16.051 1.085 1.00 0.00 7 GLY A C 19
ATOM 31940 O O . GLY A 1 7 ? -9.272 -15.741 0.239 1.00 0.00 7 GLY A O 19
ATOM 31944 N N . LEU A 1 8 ? -10.774 -15.155 1.809 1.00 0.00 8 LEU A N 19
ATOM 31945 C CA . LEU A 1 8 ? -10.545 -13.723 1.650 1.00 0.00 8 LEU A CA 19
ATOM 31946 C C . LEU A 1 8 ? -9.477 -13.230 2.621 1.00 0.00 8 LEU A C 19
ATOM 31947 O O . LEU A 1 8 ? -9.391 -13.676 3.765 1.00 0.00 8 LEU A O 19
ATOM 31963 N N . PRO A 1 9 ? -8.644 -12.287 2.156 1.00 0.00 9 PRO A N 19
ATOM 31964 C CA . PRO A 1 9 ? -7.568 -11.712 2.969 1.00 0.00 9 PRO A CA 19
ATOM 31965 C C . PRO A 1 9 ? -8.099 -10.828 4.092 1.00 0.00 9 PRO A C 19
ATOM 31966 O O . PRO A 1 9 ? -9.255 -10.406 4.067 1.00 0.00 9 PRO A O 19
ATOM 31977 N N . GLN A 1 10 ? -7.248 -10.551 5.074 1.00 0.00 10 GLN A N 19
ATOM 31978 C CA . GLN A 1 10 ? -7.633 -9.717 6.206 1.00 0.00 10 GLN A CA 19
ATOM 31979 C C . GLN A 1 10 ? -6.464 -8.855 6.670 1.00 0.00 10 GLN A C 19
ATOM 31980 O O . GLN A 1 10 ? -5.304 -9.256 6.569 1.00 0.00 10 GLN A O 19
ATOM 31994 N N . VAL A 1 11 ? -6.776 -7.667 7.179 1.00 0.00 11 VAL A N 19
ATOM 31995 C CA . VAL A 1 11 ? -5.751 -6.748 7.659 1.00 0.00 11 VAL A CA 19
ATOM 31996 C C . VAL A 1 11 ? -6.080 -6.240 9.058 1.00 0.00 11 VAL A C 19
ATOM 31997 O O . VAL A 1 11 ? -6.735 -5.210 9.217 1.00 0.00 11 VAL A O 19
ATOM 32010 N N . GLU A 1 12 ? -5.622 -6.970 10.070 1.00 0.00 12 GLU A N 19
ATOM 32011 C CA . GLU A 1 12 ? -5.868 -6.593 11.457 1.00 0.00 12 GLU A CA 19
ATOM 32012 C C . GLU A 1 12 ? -5.378 -5.174 11.730 1.00 0.00 12 GLU A C 19
ATOM 32013 O O . GLU A 1 12 ? -6.119 -4.339 12.249 1.00 0.00 12 GLU A O 19
ATOM 32025 N N . ALA A 1 13 ? -4.124 -4.909 11.378 1.00 0.00 13 ALA A N 19
ATOM 32026 C CA . ALA A 1 13 ? -3.535 -3.592 11.584 1.00 0.00 13 ALA A CA 19
ATOM 32027 C C . ALA A 1 13 ? -2.309 -3.395 10.699 1.00 0.00 13 ALA A C 19
ATOM 32028 O O . ALA A 1 13 ? -1.767 -4.355 10.150 1.00 0.00 13 ALA A O 19
ATOM 32035 N N . TYR A 1 14 ? -1.877 -2.146 10.565 1.00 0.00 14 TYR A N 19
ATOM 32036 C CA . TYR A 1 14 ? -0.716 -1.824 9.744 1.00 0.00 14 TYR A CA 19
ATOM 32037 C C . TYR A 1 14 ? 0.039 -0.626 10.314 1.00 0.00 14 TYR A C 19
ATOM 32038 O O . TYR A 1 14 ? -0.567 0.345 10.766 1.00 0.00 14 TYR A O 19
ATOM 32056 N N . SER A 1 15 ? 1.365 -0.705 10.288 1.00 0.00 15 SER A N 19
ATOM 32057 C CA . SER A 1 15 ? 2.205 0.370 10.805 1.00 0.00 15 SER A CA 19
ATOM 32058 C C . SER A 1 15 ? 3.514 0.458 10.027 1.00 0.00 15 SER A C 19
ATOM 32059 O O . SER A 1 15 ? 4.037 -0.538 9.526 1.00 0.00 15 SER A O 19
ATOM 32067 N N . PRO A 1 16 ? 4.059 1.680 9.924 1.00 0.00 16 PRO A N 19
ATOM 32068 C CA . PRO A 1 16 ? 3.446 2.872 10.516 1.00 0.00 16 PRO A CA 19
ATOM 32069 C C . PRO A 1 16 ? 2.160 3.278 9.803 1.00 0.00 16 PRO A C 19
ATOM 32070 O O . PRO A 1 16 ? 2.008 3.055 8.602 1.00 0.00 16 PRO A O 19
ATOM 32081 N N . SER A 1 17 ? 1.237 3.874 10.551 1.00 0.00 17 SER A N 19
ATOM 32082 C CA . SER A 1 17 ? -0.037 4.308 9.991 1.00 0.00 17 SER A CA 19
ATOM 32083 C C . SER A 1 17 ? 0.180 5.257 8.816 1.00 0.00 17 SER A C 19
ATOM 32084 O O . SER A 1 17 ? -0.625 5.307 7.887 1.00 0.00 17 SER A O 19
ATOM 32092 N N . ALA A 1 18 ? 1.276 6.008 8.865 1.00 0.00 18 ALA A N 19
ATOM 32093 C CA . ALA A 1 18 ? 1.602 6.954 7.805 1.00 0.00 18 ALA A CA 19
ATOM 32094 C C . ALA A 1 18 ? 3.109 7.040 7.591 1.00 0.00 18 ALA A C 19
ATOM 32095 O O . ALA A 1 18 ? 3.889 6.506 8.380 1.00 0.00 18 ALA A O 19
ATOM 32102 N N . CYS A 1 19 ? 3.512 7.715 6.520 1.00 0.00 19 CYS A N 19
ATOM 32103 C CA . CYS A 1 19 ? 4.927 7.870 6.201 1.00 0.00 19 CYS A CA 19
ATOM 32104 C C . CYS A 1 19 ? 5.138 9.000 5.199 1.00 0.00 19 CYS A C 19
ATOM 32105 O O . CYS A 1 19 ? 4.180 9.625 4.743 1.00 0.00 19 CYS A O 19
ATOM 32113 N N . SER A 1 20 ? 6.397 9.258 4.862 1.00 0.00 20 SER A N 19
ATOM 32114 C CA . SER A 1 20 ? 6.735 10.317 3.919 1.00 0.00 20 SER A CA 19
ATOM 32115 C C . SER A 1 20 ? 6.555 9.840 2.480 1.00 0.00 20 SER A C 19
ATOM 32116 O O . SER A 1 20 ? 6.721 8.658 2.181 1.00 0.00 20 SER A O 19
ATOM 32124 N N . VAL A 1 21 ? 6.215 10.771 1.594 1.00 0.00 21 VAL A N 19
ATOM 32125 C CA . VAL A 1 21 ? 6.014 10.448 0.186 1.00 0.00 21 VAL A CA 19
ATOM 32126 C C . VAL A 1 21 ? 7.159 9.598 -0.352 1.00 0.00 21 VAL A C 19
ATOM 32127 O O . VAL A 1 21 ? 6.950 8.699 -1.167 1.00 0.00 21 VAL A O 19
ATOM 32140 N N . ARG A 1 22 ? 8.372 9.890 0.108 1.00 0.00 22 ARG A N 19
ATOM 32141 C CA . ARG A 1 22 ? 9.552 9.153 -0.328 1.00 0.00 22 ARG A CA 19
ATOM 32142 C C . ARG A 1 22 ? 9.334 7.649 -0.195 1.00 0.00 22 ARG A C 19
ATOM 32143 O O . ARG A 1 22 ? 9.725 6.875 -1.068 1.00 0.00 22 ARG A O 19
ATOM 32164 N N . GLY A 1 23 ? 8.707 7.242 0.905 1.00 0.00 23 GLY A N 19
ATOM 32165 C CA . GLY A 1 23 ? 8.448 5.832 1.132 1.00 0.00 23 GLY A CA 19
ATOM 32166 C C . GLY A 1 23 ? 9.715 5.048 1.409 1.00 0.00 23 GLY A C 19
ATOM 32167 O O . GLY A 1 23 ? 10.508 5.420 2.274 1.00 0.00 23 GLY A O 19
ATOM 32171 N N . GLY A 1 24 ? 9.907 3.956 0.674 1.00 0.00 24 GLY A N 19
ATOM 32172 C CA . GLY A 1 24 ? 11.088 3.133 0.862 1.00 0.00 24 GLY A CA 19
ATOM 32173 C C . GLY A 1 24 ? 11.307 2.756 2.313 1.00 0.00 24 GLY A C 19
ATOM 32174 O O . GLY A 1 24 ? 12.445 2.610 2.758 1.00 0.00 24 GLY A O 19
ATOM 32178 N N . GLU A 1 25 ? 10.214 2.600 3.054 1.00 0.00 25 GLU A N 19
ATOM 32179 C CA . GLU A 1 25 ? 10.293 2.240 4.465 1.00 0.00 25 GLU A CA 19
ATOM 32180 C C . GLU A 1 25 ? 9.869 0.790 4.681 1.00 0.00 25 GLU A C 19
ATOM 32181 O O . GLU A 1 25 ? 9.394 0.128 3.759 1.00 0.00 25 GLU A O 19
ATOM 32193 N N . GLU A 1 26 ? 10.045 0.305 5.907 1.00 0.00 26 GLU A N 19
ATOM 32194 C CA . GLU A 1 26 ? 9.681 -1.066 6.244 1.00 0.00 26 GLU A CA 19
ATOM 32195 C C . GLU A 1 26 ? 8.242 -1.140 6.746 1.00 0.00 26 GLU A C 19
ATOM 32196 O O . GLU A 1 26 ? 7.982 -1.000 7.942 1.00 0.00 26 GLU A O 19
ATOM 32208 N N . LEU A 1 27 ? 7.311 -1.360 5.824 1.00 0.00 27 LEU A N 19
ATOM 32209 C CA . LEU A 1 27 ? 5.897 -1.452 6.172 1.00 0.00 27 LEU A CA 19
ATOM 32210 C C . LEU A 1 27 ? 5.495 -2.899 6.440 1.00 0.00 27 LEU A C 19
ATOM 32211 O O . LEU A 1 27 ? 5.589 -3.754 5.558 1.00 0.00 27 LEU A O 19
ATOM 32227 N N . VAL A 1 28 ? 5.045 -3.167 7.661 1.00 0.00 28 VAL A N 19
ATOM 32228 C CA . VAL A 1 28 ? 4.625 -4.509 8.044 1.00 0.00 28 VAL A CA 19
ATOM 32229 C C . VAL A 1 28 ? 3.116 -4.574 8.258 1.00 0.00 28 VAL A C 19
ATOM 32230 O O . VAL A 1 28 ? 2.590 -4.012 9.220 1.00 0.00 28 VAL A O 19
ATOM 32243 N N . LEU A 1 29 ? 2.426 -5.261 7.355 1.00 0.00 29 LEU A N 19
ATOM 32244 C CA . LEU A 1 29 ? 0.976 -5.400 7.445 1.00 0.00 29 LEU A CA 19
ATOM 32245 C C . LEU A 1 29 ? 0.596 -6.611 8.291 1.00 0.00 29 LEU A C 19
ATOM 32246 O O . LEU A 1 29 ? 1.019 -7.734 8.013 1.00 0.00 29 LEU A O 19
ATOM 32262 N N . THR A 1 30 ? -0.206 -6.376 9.325 1.00 0.00 30 THR A N 19
ATOM 32263 C CA . THR A 1 30 ? -0.644 -7.447 10.211 1.00 0.00 30 THR A CA 19
ATOM 32264 C C . THR A 1 30 ? -2.045 -7.925 9.846 1.00 0.00 30 THR A C 19
ATOM 32265 O O . THR A 1 30 ? -2.938 -7.119 9.587 1.00 0.00 30 THR A O 19
ATOM 32276 N N . GLY A 1 31 ? -2.230 -9.241 9.826 1.00 0.00 31 GLY A N 19
ATOM 32277 C CA . GLY A 1 31 ? -3.526 -9.803 9.492 1.00 0.00 31 GLY A CA 19
ATOM 32278 C C . GLY A 1 31 ? -3.493 -11.315 9.389 1.00 0.00 31 GLY A C 19
ATOM 32279 O O . GLY A 1 31 ? -2.792 -11.981 10.152 1.00 0.00 31 GLY A O 19
ATOM 32283 N N . SER A 1 32 ? -4.255 -11.859 8.446 1.00 0.00 32 SER A N 19
ATOM 32284 C CA . SER A 1 32 ? -4.314 -13.303 8.250 1.00 0.00 32 SER A CA 19
ATOM 32285 C C . SER A 1 32 ? -4.733 -13.641 6.823 1.00 0.00 32 SER A C 19
ATOM 32286 O O . SER A 1 32 ? -5.056 -12.755 6.033 1.00 0.00 32 SER A O 19
ATOM 32294 N N . ASN A 1 33 ? -4.723 -14.930 6.499 1.00 0.00 33 ASN A N 19
ATOM 32295 C CA . ASN A 1 33 ? -5.101 -15.387 5.167 1.00 0.00 33 ASN A CA 19
ATOM 32296 C C . ASN A 1 33 ? -4.258 -14.698 4.097 1.00 0.00 33 ASN A C 19
ATOM 32297 O O . ASN A 1 33 ? -4.773 -14.282 3.059 1.00 0.00 33 ASN A O 19
ATOM 32308 N N . PHE A 1 34 ? -2.960 -14.583 4.357 1.00 0.00 34 PHE A N 19
ATOM 32309 C CA . PHE A 1 34 ? -2.046 -13.945 3.417 1.00 0.00 34 PHE A CA 19
ATOM 32310 C C . PHE A 1 34 ? -1.350 -14.985 2.544 1.00 0.00 34 PHE A C 19
ATOM 32311 O O . PHE A 1 34 ? -1.327 -16.172 2.872 1.00 0.00 34 PHE A O 19
ATOM 32328 N N . LEU A 1 35 ? -0.786 -14.531 1.430 1.00 0.00 35 LEU A N 19
ATOM 32329 C CA . LEU A 1 35 ? -0.089 -15.422 0.508 1.00 0.00 35 LEU A CA 19
ATOM 32330 C C . LEU A 1 35 ? 1.129 -14.733 -0.098 1.00 0.00 35 LEU A C 19
ATOM 32331 O O . LEU A 1 35 ? 1.185 -13.509 -0.218 1.00 0.00 35 LEU A O 19
ATOM 32347 N N . PRO A 1 36 ? 2.129 -15.536 -0.491 1.00 0.00 36 PRO A N 19
ATOM 32348 C CA . PRO A 1 36 ? 3.364 -15.026 -1.095 1.00 0.00 36 PRO A CA 19
ATOM 32349 C C . PRO A 1 36 ? 3.136 -14.462 -2.493 1.00 0.00 36 PRO A C 19
ATOM 32350 O O . PRO A 1 36 ? 3.631 -13.385 -2.826 1.00 0.00 36 PRO A O 19
ATOM 32361 N N . ASP A 1 37 ? 2.385 -15.195 -3.306 1.00 0.00 37 ASP A N 19
ATOM 32362 C CA . ASP A 1 37 ? 2.090 -14.767 -4.669 1.00 0.00 37 ASP A CA 19
ATOM 32363 C C . ASP A 1 37 ? 1.267 -13.483 -4.668 1.00 0.00 37 ASP A C 19
ATOM 32364 O O . ASP A 1 37 ? 1.337 -12.688 -5.606 1.00 0.00 37 ASP A O 19
ATOM 32373 N N . SER A 1 38 ? 0.486 -13.286 -3.611 1.00 0.00 38 SER A N 19
ATOM 32374 C CA . SER A 1 38 ? -0.354 -12.101 -3.490 1.00 0.00 38 SER A CA 19
ATOM 32375 C C . SER A 1 38 ? 0.391 -10.856 -3.962 1.00 0.00 38 SER A C 19
ATOM 32376 O O . SER A 1 38 ? 1.617 -10.859 -4.079 1.00 0.00 38 SER A O 19
ATOM 32384 N N . LYS A 1 39 ? -0.358 -9.792 -4.232 1.00 0.00 39 LYS A N 19
ATOM 32385 C CA . LYS A 1 39 ? 0.229 -8.538 -4.690 1.00 0.00 39 LYS A CA 19
ATOM 32386 C C . LYS A 1 39 ? -0.376 -7.351 -3.947 1.00 0.00 39 LYS A C 19
ATOM 32387 O O . LYS A 1 39 ? -1.451 -7.457 -3.357 1.00 0.00 39 LYS A O 19
ATOM 32406 N N . VAL A 1 40 ? 0.322 -6.220 -3.981 1.00 0.00 40 VAL A N 19
ATOM 32407 C CA . VAL A 1 40 ? -0.148 -5.012 -3.314 1.00 0.00 40 VAL A CA 19
ATOM 32408 C C . VAL A 1 40 ? 0.026 -3.788 -4.206 1.00 0.00 40 VAL A C 19
ATOM 32409 O O . VAL A 1 40 ? 1.147 -3.399 -4.534 1.00 0.00 40 VAL A O 19
ATOM 32422 N N . VAL A 1 41 ? -1.092 -3.183 -4.596 1.00 0.00 41 VAL A N 19
ATOM 32423 C CA . VAL A 1 41 ? -1.064 -2.002 -5.450 1.00 0.00 41 VAL A CA 19
ATOM 32424 C C . VAL A 1 41 ? -1.605 -0.780 -4.716 1.00 0.00 41 VAL A C 19
ATOM 32425 O O . VAL A 1 41 ? -2.416 -0.903 -3.798 1.00 0.00 41 VAL A O 19
ATOM 32438 N N . PHE A 1 42 ? -1.150 0.399 -5.126 1.00 0.00 42 PHE A N 19
ATOM 32439 C CA . PHE A 1 42 ? -1.588 1.644 -4.506 1.00 0.00 42 PHE A CA 19
ATOM 32440 C C . PHE A 1 42 ? -2.548 2.399 -5.421 1.00 0.00 42 PHE A C 19
ATOM 32441 O O . PHE A 1 42 ? -2.675 2.080 -6.604 1.00 0.00 42 PHE A O 19
ATOM 32458 N N . ILE A 1 43 ? -3.223 3.399 -4.865 1.00 0.00 43 ILE A N 19
ATOM 32459 C CA . ILE A 1 43 ? -4.171 4.199 -5.631 1.00 0.00 43 ILE A CA 19
ATOM 32460 C C . ILE A 1 43 ? -4.081 5.673 -5.249 1.00 0.00 43 ILE A C 19
ATOM 32461 O O . ILE A 1 43 ? -3.633 6.014 -4.155 1.00 0.00 43 ILE A O 19
ATOM 32477 N N . GLU A 1 44 ? -4.512 6.542 -6.158 1.00 0.00 44 GLU A N 19
ATOM 32478 C CA . GLU A 1 44 ? -4.481 7.979 -5.915 1.00 0.00 44 GLU A CA 19
ATOM 32479 C C . GLU A 1 44 ? -5.750 8.646 -6.438 1.00 0.00 44 GLU A C 19
ATOM 32480 O O . GLU A 1 44 ? -6.196 8.370 -7.552 1.00 0.00 44 GLU A O 19
ATOM 32492 N N . ARG A 1 45 ? -6.327 9.526 -5.625 1.00 0.00 45 ARG A N 19
ATOM 32493 C CA . ARG A 1 45 ? -7.545 10.232 -6.004 1.00 0.00 45 ARG A CA 19
ATOM 32494 C C . ARG A 1 45 ? -7.225 11.635 -6.510 1.00 0.00 45 ARG A C 19
ATOM 32495 O O . ARG A 1 45 ? -6.497 12.388 -5.865 1.00 0.00 45 ARG A O 19
ATOM 32516 N N . GLY A 1 46 ? -7.775 11.980 -7.671 1.00 0.00 46 GLY A N 19
ATOM 32517 C CA . GLY A 1 46 ? -7.536 13.292 -8.244 1.00 0.00 46 GLY A CA 19
ATOM 32518 C C . GLY A 1 46 ? -8.640 14.278 -7.917 1.00 0.00 46 GLY A C 19
ATOM 32519 O O . GLY A 1 46 ? -9.706 13.907 -7.425 1.00 0.00 46 GLY A O 19
ATOM 32523 N N . PRO A 1 47 ? -8.388 15.566 -8.190 1.00 0.00 47 PRO A N 19
ATOM 32524 C CA . PRO A 1 47 ? -9.356 16.635 -7.928 1.00 0.00 47 PRO A CA 19
ATOM 32525 C C . PRO A 1 47 ? -10.558 16.570 -8.864 1.00 0.00 47 PRO A C 19
ATOM 32526 O O . PRO A 1 47 ? -11.495 17.360 -8.742 1.00 0.00 47 PRO A O 19
ATOM 32537 N N . ASP A 1 48 ? -10.526 15.625 -9.796 1.00 0.00 48 ASP A N 19
ATOM 32538 C CA . ASP A 1 48 ? -11.614 15.456 -10.752 1.00 0.00 48 ASP A CA 19
ATOM 32539 C C . ASP A 1 48 ? -12.741 14.621 -10.151 1.00 0.00 48 ASP A C 19
ATOM 32540 O O . ASP A 1 48 ? -13.919 14.906 -10.364 1.00 0.00 48 ASP A O 19
ATOM 32549 N N . GLY A 1 49 ? -12.370 13.589 -9.400 1.00 0.00 49 GLY A N 19
ATOM 32550 C CA . GLY A 1 49 ? -13.361 12.728 -8.781 1.00 0.00 49 GLY A CA 19
ATOM 32551 C C . GLY A 1 49 ? -13.016 11.258 -8.913 1.00 0.00 49 GLY A C 19
ATOM 32552 O O . GLY A 1 49 ? -13.402 10.444 -8.074 1.00 0.00 49 GLY A O 19
ATOM 32556 N N . LYS A 1 50 ? -12.289 10.916 -9.970 1.00 0.00 50 LYS A N 19
ATOM 32557 C CA . LYS A 1 50 ? -11.891 9.534 -10.211 1.00 0.00 50 LYS A CA 19
ATOM 32558 C C . LYS A 1 50 ? -10.425 9.318 -9.849 1.00 0.00 50 LYS A C 19
ATOM 32559 O O . LYS A 1 50 ? -9.598 10.216 -10.008 1.00 0.00 50 LYS A O 19
ATOM 32578 N N . LEU A 1 51 ? -10.111 8.122 -9.364 1.00 0.00 51 LEU A N 19
ATOM 32579 C CA . LEU A 1 51 ? -8.743 7.788 -8.980 1.00 0.00 51 LEU A CA 19
ATOM 32580 C C . LEU A 1 51 ? -8.081 6.909 -10.037 1.00 0.00 51 LEU A C 19
ATOM 32581 O O . LEU A 1 51 ? -8.693 5.974 -10.551 1.00 0.00 51 LEU A O 19
ATOM 32597 N N . GLN A 1 52 ? -6.827 7.217 -10.354 1.00 0.00 52 GLN A N 19
ATOM 32598 C CA . GLN A 1 52 ? -6.082 6.454 -11.348 1.00 0.00 52 GLN A CA 19
ATOM 32599 C C . GLN A 1 52 ? -4.586 6.493 -11.055 1.00 0.00 52 GLN A C 19
ATOM 32600 O O . GLN A 1 52 ? -3.931 7.516 -11.255 1.00 0.00 52 GLN A O 19
ATOM 32614 N N . TRP A 1 53 ? -4.052 5.374 -10.580 1.00 0.00 53 TRP A N 19
ATOM 32615 C CA . TRP A 1 53 ? -2.632 5.281 -10.259 1.00 0.00 53 TRP A CA 19
ATOM 32616 C C . TRP A 1 53 ? -2.125 3.854 -10.437 1.00 0.00 53 TRP A C 19
ATOM 32617 O O . TRP A 1 53 ? -2.488 2.958 -9.675 1.00 0.00 53 TRP A O 19
ATOM 32638 N N . GLU A 1 54 ? -1.286 3.650 -11.448 1.00 0.00 54 GLU A N 19
ATOM 32639 C CA . GLU A 1 54 ? -0.731 2.331 -11.725 1.00 0.00 54 GLU A CA 19
ATOM 32640 C C . GLU A 1 54 ? 0.727 2.250 -11.285 1.00 0.00 54 GLU A C 19
ATOM 32641 O O . GLU A 1 54 ? 1.624 2.721 -11.984 1.00 0.00 54 GLU A O 19
ATOM 32653 N N . GLU A 1 55 ? 0.956 1.651 -10.120 1.00 0.00 55 GLU A N 19
ATOM 32654 C CA . GLU A 1 55 ? 2.305 1.510 -9.586 1.00 0.00 55 GLU A CA 19
ATOM 32655 C C . GLU A 1 55 ? 2.472 0.169 -8.877 1.00 0.00 55 GLU A C 19
ATOM 32656 O O . GLU A 1 55 ? 1.505 -0.406 -8.379 1.00 0.00 55 GLU A O 19
ATOM 32668 N N . GLU A 1 56 ? 3.707 -0.322 -8.836 1.00 0.00 56 GLU A N 19
ATOM 32669 C CA . GLU A 1 56 ? 4.001 -1.596 -8.190 1.00 0.00 56 GLU A CA 19
ATOM 32670 C C . GLU A 1 56 ? 4.818 -1.385 -6.919 1.00 0.00 56 GLU A C 19
ATOM 32671 O O . GLU A 1 56 ? 5.595 -0.436 -6.818 1.00 0.00 56 GLU A O 19
ATOM 32683 N N . ALA A 1 57 ? 4.636 -2.277 -5.950 1.00 0.00 57 ALA A N 19
ATOM 32684 C CA . ALA A 1 57 ? 5.357 -2.190 -4.686 1.00 0.00 57 ALA A CA 19
ATOM 32685 C C . ALA A 1 57 ? 6.130 -3.474 -4.406 1.00 0.00 57 ALA A C 19
ATOM 32686 O O . ALA A 1 57 ? 5.571 -4.570 -4.447 1.00 0.00 57 ALA A O 19
ATOM 32693 N N . THR A 1 58 ? 7.422 -3.332 -4.123 1.00 0.00 58 THR A N 19
ATOM 32694 C CA . THR A 1 58 ? 8.272 -4.481 -3.838 1.00 0.00 58 THR A CA 19
ATOM 32695 C C . THR A 1 58 ? 7.767 -5.252 -2.624 1.00 0.00 58 THR A C 19
ATOM 32696 O O . THR A 1 58 ? 7.506 -4.671 -1.571 1.00 0.00 58 THR A O 19
ATOM 32707 N N . VAL A 1 59 ? 7.631 -6.566 -2.778 1.00 0.00 59 VAL A N 19
ATOM 32708 C CA . VAL A 1 59 ? 7.157 -7.417 -1.693 1.00 0.00 59 VAL A CA 19
ATOM 32709 C C . VAL A 1 59 ? 8.154 -8.531 -1.395 1.00 0.00 59 VAL A C 19
ATOM 32710 O O . VAL A 1 59 ? 8.532 -9.295 -2.282 1.00 0.00 59 VAL A O 19
ATOM 32723 N N . ASN A 1 60 ? 8.577 -8.618 -0.138 1.00 0.00 60 ASN A N 19
ATOM 32724 C CA . ASN A 1 60 ? 9.531 -9.640 0.279 1.00 0.00 60 ASN A CA 19
ATOM 32725 C C . ASN A 1 60 ? 8.829 -10.971 0.529 1.00 0.00 60 ASN A C 19
ATOM 32726 O O . ASN A 1 60 ? 8.109 -11.129 1.515 1.00 0.00 60 ASN A O 19
ATOM 32737 N N . ARG A 1 61 ? 9.044 -11.925 -0.371 1.00 0.00 61 ARG A N 19
ATOM 32738 C CA . ARG A 1 61 ? 8.431 -13.242 -0.249 1.00 0.00 61 ARG A CA 19
ATOM 32739 C C . ARG A 1 61 ? 8.997 -13.996 0.951 1.00 0.00 61 ARG A C 19
ATOM 32740 O O . ARG A 1 61 ? 8.250 -14.535 1.769 1.00 0.00 61 ARG A O 19
ATOM 32761 N N . LEU A 1 62 ? 10.322 -14.031 1.050 1.00 0.00 62 LEU A N 19
ATOM 32762 C CA . LEU A 1 62 ? 10.989 -14.719 2.150 1.00 0.00 62 LEU A CA 19
ATOM 32763 C C . LEU A 1 62 ? 10.507 -14.188 3.497 1.00 0.00 62 LEU A C 19
ATOM 32764 O O . LEU A 1 62 ? 10.234 -14.959 4.416 1.00 0.00 62 LEU A O 19
ATOM 32780 N N . GLN A 1 63 ? 10.404 -12.867 3.604 1.00 0.00 63 GLN A N 19
ATOM 32781 C CA . GLN A 1 63 ? 9.954 -12.234 4.838 1.00 0.00 63 GLN A CA 19
ATOM 32782 C C . GLN A 1 63 ? 8.453 -12.425 5.031 1.00 0.00 63 GLN A C 19
ATOM 32783 O O . GLN A 1 63 ? 7.994 -12.750 6.126 1.00 0.00 63 GLN A O 19
ATOM 32797 N N . SER A 1 64 ? 7.693 -12.220 3.960 1.00 0.00 64 SER A N 19
ATOM 32798 C CA . SER A 1 64 ? 6.243 -12.365 4.013 1.00 0.00 64 SER A CA 19
ATOM 32799 C C . SER A 1 64 ? 5.853 -13.726 4.581 1.00 0.00 64 SER A C 19
ATOM 32800 O O . SER A 1 64 ? 6.422 -14.752 4.209 1.00 0.00 64 SER A O 19
ATOM 32808 N N . ASN A 1 65 ? 4.879 -13.726 5.485 1.00 0.00 65 ASN A N 19
ATOM 32809 C CA . ASN A 1 65 ? 4.412 -14.961 6.106 1.00 0.00 65 ASN A CA 19
ATOM 32810 C C . ASN A 1 65 ? 2.905 -15.120 5.934 1.00 0.00 65 ASN A C 19
ATOM 32811 O O . ASN A 1 65 ? 2.236 -14.240 5.393 1.00 0.00 65 ASN A O 19
ATOM 32822 N N . GLU A 1 66 ? 2.378 -16.249 6.399 1.00 0.00 66 GLU A N 19
ATOM 32823 C CA . GLU A 1 66 ? 0.949 -16.523 6.296 1.00 0.00 66 GLU A CA 19
ATOM 32824 C C . GLU A 1 66 ? 0.136 -15.443 7.004 1.00 0.00 66 GLU A C 19
ATOM 32825 O O . GLU A 1 66 ? -1.051 -15.263 6.728 1.00 0.00 66 GLU A O 19
ATOM 32837 N N . VAL A 1 67 ? 0.782 -14.727 7.917 1.00 0.00 67 VAL A N 19
ATOM 32838 C CA . VAL A 1 67 ? 0.120 -13.664 8.665 1.00 0.00 67 VAL A CA 19
ATOM 32839 C C . VAL A 1 67 ? 0.969 -12.398 8.689 1.00 0.00 67 VAL A C 19
ATOM 32840 O O . VAL A 1 67 ? 0.869 -11.587 9.610 1.00 0.00 67 VAL A O 19
ATOM 32853 N N . THR A 1 68 ? 1.806 -12.233 7.668 1.00 0.00 68 THR A N 19
ATOM 32854 C CA . THR A 1 68 ? 2.673 -11.066 7.572 1.00 0.00 68 THR A CA 19
ATOM 32855 C C . THR A 1 68 ? 2.956 -10.711 6.117 1.00 0.00 68 THR A C 19
ATOM 32856 O O . THR A 1 68 ? 3.294 -11.578 5.309 1.00 0.00 68 THR A O 19
ATOM 32867 N N . LEU A 1 69 ? 2.818 -9.431 5.787 1.00 0.00 69 LEU A N 19
ATOM 32868 C CA . LEU A 1 69 ? 3.060 -8.960 4.428 1.00 0.00 69 LEU A CA 19
ATOM 32869 C C . LEU A 1 69 ? 4.058 -7.806 4.421 1.00 0.00 69 LEU A C 19
ATOM 32870 O O . LEU A 1 69 ? 3.710 -6.668 4.737 1.00 0.00 69 LEU A O 19
ATOM 32886 N N . THR A 1 70 ? 5.301 -8.107 4.057 1.00 0.00 70 THR A N 19
ATOM 32887 C CA . THR A 1 70 ? 6.349 -7.096 4.007 1.00 0.00 70 THR A CA 19
ATOM 32888 C C . THR A 1 70 ? 6.523 -6.554 2.593 1.00 0.00 70 THR A C 19
ATOM 32889 O O . THR A 1 70 ? 6.656 -7.318 1.636 1.00 0.00 70 THR A O 19
ATOM 32900 N N . LEU A 1 71 ? 6.522 -5.231 2.467 1.00 0.00 71 LEU A N 19
ATOM 32901 C CA . LEU A 1 71 ? 6.682 -4.586 1.169 1.00 0.00 71 LEU A CA 19
ATOM 32902 C C . LEU A 1 71 ? 7.484 -3.295 1.297 1.00 0.00 71 LEU A C 19
ATOM 32903 O O . LEU A 1 71 ? 7.812 -2.862 2.402 1.00 0.00 71 LEU A O 19
ATOM 32919 N N . THR A 1 72 ? 7.796 -2.683 0.159 1.00 0.00 72 THR A N 19
ATOM 32920 C CA . THR A 1 72 ? 8.559 -1.441 0.143 1.00 0.00 72 THR A CA 19
ATOM 32921 C C . THR A 1 72 ? 7.715 -0.284 -0.380 1.00 0.00 72 THR A C 19
ATOM 32922 O O . THR A 1 72 ? 7.433 -0.199 -1.576 1.00 0.00 72 THR A O 19
ATOM 32933 N N . VAL A 1 73 ? 7.315 0.606 0.522 1.00 0.00 73 VAL A N 19
ATOM 32934 C CA . VAL A 1 73 ? 6.504 1.760 0.151 1.00 0.00 73 VAL A CA 19
ATOM 32935 C C . VAL A 1 73 ? 6.985 2.370 -1.161 1.00 0.00 73 VAL A C 19
ATOM 32936 O O . VAL A 1 73 ? 8.112 2.853 -1.274 1.00 0.00 73 VAL A O 19
ATOM 32949 N N . PRO A 1 74 ? 6.111 2.349 -2.178 1.00 0.00 74 PRO A N 19
ATOM 32950 C CA . PRO A 1 74 ? 6.423 2.897 -3.501 1.00 0.00 74 PRO A CA 19
ATOM 32951 C C . PRO A 1 74 ? 6.523 4.418 -3.490 1.00 0.00 74 PRO A C 19
ATOM 32952 O O . PRO A 1 74 ? 5.982 5.078 -2.603 1.00 0.00 74 PRO A O 19
ATOM 32963 N N . GLU A 1 75 ? 7.218 4.969 -4.480 1.00 0.00 75 GLU A N 19
ATOM 32964 C CA . GLU A 1 75 ? 7.388 6.414 -4.582 1.00 0.00 75 GLU A CA 19
ATOM 32965 C C . GLU A 1 75 ? 6.137 7.069 -5.159 1.00 0.00 75 GLU A C 19
ATOM 32966 O O . GLU A 1 75 ? 5.631 6.656 -6.202 1.00 0.00 75 GLU A O 19
ATOM 32978 N N . TYR A 1 76 ? 5.643 8.093 -4.471 1.00 0.00 76 TYR A N 19
ATOM 32979 C CA . TYR A 1 76 ? 4.449 8.805 -4.913 1.00 0.00 76 TYR A CA 19
ATOM 32980 C C . TYR A 1 76 ? 4.704 9.531 -6.230 1.00 0.00 76 TYR A C 19
ATOM 32981 O O . TYR A 1 76 ? 5.849 9.795 -6.595 1.00 0.00 76 TYR A O 19
ATOM 32999 N N . SER A 1 77 ? 3.626 9.853 -6.938 1.00 0.00 77 SER A N 19
ATOM 33000 C CA . SER A 1 77 ? 3.731 10.547 -8.217 1.00 0.00 77 SER A CA 19
ATOM 33001 C C . SER A 1 77 ? 4.092 12.014 -8.011 1.00 0.00 77 SER A C 19
ATOM 33002 O O . SER A 1 77 ? 5.183 12.453 -8.373 1.00 0.00 77 SER A O 19
ATOM 33010 N N . ASN A 1 78 ? 3.167 12.768 -7.426 1.00 0.00 78 ASN A N 19
ATOM 33011 C CA . ASN A 1 78 ? 3.387 14.188 -7.171 1.00 0.00 78 ASN A CA 19
ATOM 33012 C C . ASN A 1 78 ? 4.162 14.394 -5.873 1.00 0.00 78 ASN A C 19
ATOM 33013 O O . ASN A 1 78 ? 3.573 14.521 -4.799 1.00 0.00 78 ASN A O 19
ATOM 33024 N N . LYS A 1 79 ? 5.486 14.427 -5.980 1.00 0.00 79 LYS A N 19
ATOM 33025 C CA . LYS A 1 79 ? 6.343 14.619 -4.816 1.00 0.00 79 LYS A CA 19
ATOM 33026 C C . LYS A 1 79 ? 6.531 16.104 -4.519 1.00 0.00 79 LYS A C 19
ATOM 33027 O O . LYS A 1 79 ? 6.376 16.542 -3.379 1.00 0.00 79 LYS A O 19
ATOM 33046 N N . ARG A 1 80 ? 6.864 16.872 -5.551 1.00 0.00 80 ARG A N 19
ATOM 33047 C CA . ARG A 1 80 ? 7.073 18.307 -5.399 1.00 0.00 80 ARG A CA 19
ATOM 33048 C C . ARG A 1 80 ? 6.082 18.897 -4.400 1.00 0.00 80 ARG A C 19
ATOM 33049 O O . ARG A 1 80 ? 6.455 19.694 -3.538 1.00 0.00 80 ARG A O 19
ATOM 33070 N N . VAL A 1 81 ? 4.819 18.502 -4.522 1.00 0.00 81 VAL A N 19
ATOM 33071 C CA . VAL A 1 81 ? 3.775 18.992 -3.630 1.00 0.00 81 VAL A CA 19
ATOM 33072 C C . VAL A 1 81 ? 4.320 19.232 -2.227 1.00 0.00 81 VAL A C 19
ATOM 33073 O O . VAL A 1 81 ? 4.953 18.357 -1.637 1.00 0.00 81 VAL A O 19
ATOM 33086 N N . SER A 1 82 ? 4.068 20.425 -1.696 1.00 0.00 82 SER A N 19
ATOM 33087 C CA . SER A 1 82 ? 4.536 20.782 -0.363 1.00 0.00 82 SER A CA 19
ATOM 33088 C C . SER A 1 82 ? 3.597 20.234 0.708 1.00 0.00 82 SER A C 19
ATOM 33089 O O . SER A 1 82 ? 3.960 20.146 1.881 1.00 0.00 82 SER A O 19
ATOM 33097 N N . ARG A 1 83 ? 2.389 19.867 0.294 1.00 0.00 83 ARG A N 19
ATOM 33098 C CA . ARG A 1 83 ? 1.396 19.329 1.216 1.00 0.00 83 ARG A CA 19
ATOM 33099 C C . ARG A 1 83 ? 1.267 17.817 1.054 1.00 0.00 83 ARG A C 19
ATOM 33100 O O . ARG A 1 83 ? 1.545 17.256 -0.006 1.00 0.00 83 ARG A O 19
ATOM 33121 N N . PRO A 1 84 ? 0.836 17.142 2.129 1.00 0.00 84 PRO A N 19
ATOM 33122 C CA . PRO A 1 84 ? 0.660 15.686 2.131 1.00 0.00 84 PRO A CA 19
ATOM 33123 C C . PRO A 1 84 ? -0.511 15.242 1.261 1.00 0.00 84 PRO A C 19
ATOM 33124 O O . PRO A 1 84 ? -1.304 16.065 0.803 1.00 0.00 84 PRO A O 19
ATOM 33135 N N . VAL A 1 85 ? -0.615 13.936 1.037 1.00 0.00 85 VAL A N 19
ATOM 33136 C CA . VAL A 1 85 ? -1.690 13.383 0.223 1.00 0.00 85 VAL A CA 19
ATOM 33137 C C . VAL A 1 85 ? -2.278 12.132 0.866 1.00 0.00 85 VAL A C 19
ATOM 33138 O O . VAL A 1 85 ? -1.550 11.300 1.406 1.00 0.00 85 VAL A O 19
ATOM 33151 N N . GLN A 1 86 ? -3.600 12.006 0.802 1.00 0.00 86 GLN A N 19
ATOM 33152 C CA . GLN A 1 86 ? -4.285 10.856 1.379 1.00 0.00 86 GLN A CA 19
ATOM 33153 C C . GLN A 1 86 ? -4.536 9.785 0.322 1.00 0.00 86 GLN A C 19
ATOM 33154 O O . GLN A 1 86 ? -5.291 9.999 -0.627 1.00 0.00 86 GLN A O 19
ATOM 33168 N N . VAL A 1 87 ? -3.897 8.632 0.492 1.00 0.00 87 VAL A N 19
ATOM 33169 C CA . VAL A 1 87 ? -4.051 7.527 -0.447 1.00 0.00 87 VAL A CA 19
ATOM 33170 C C . VAL A 1 87 ? -4.433 6.241 0.276 1.00 0.00 87 VAL A C 19
ATOM 33171 O O . VAL A 1 87 ? -4.521 6.209 1.503 1.00 0.00 87 VAL A O 19
ATOM 33184 N N . TYR A 1 88 ? -4.659 5.181 -0.494 1.00 0.00 88 TYR A N 19
ATOM 33185 C CA . TYR A 1 88 ? -5.034 3.891 0.073 1.00 0.00 88 TYR A CA 19
ATOM 33186 C C . TYR A 1 88 ? -4.403 2.747 -0.713 1.00 0.00 88 TYR A C 19
ATOM 33187 O O . TYR A 1 88 ? -3.857 2.950 -1.798 1.00 0.00 88 TYR A O 19
ATOM 33205 N N . PHE A 1 89 ? -4.483 1.542 -0.158 1.00 0.00 89 PHE A N 19
ATOM 33206 C CA . PHE A 1 89 ? -3.920 0.363 -0.806 1.00 0.00 89 PHE A CA 19
ATOM 33207 C C . PHE A 1 89 ? -4.728 -0.885 -0.462 1.00 0.00 89 PHE A C 19
ATOM 33208 O O . PHE A 1 89 ? -5.402 -0.937 0.567 1.00 0.00 89 PHE A O 19
ATOM 33225 N N . TYR A 1 90 ? -4.656 -1.887 -1.331 1.00 0.00 90 TYR A N 19
ATOM 33226 C CA . TYR A 1 90 ? -5.383 -3.133 -1.122 1.00 0.00 90 TYR A CA 19
ATOM 33227 C C . TYR A 1 90 ? -4.597 -4.321 -1.671 1.00 0.00 90 TYR A C 19
ATOM 33228 O O . TYR A 1 90 ? -3.728 -4.162 -2.529 1.00 0.00 90 TYR A O 19
ATOM 33246 N N . VAL A 1 91 ? -4.911 -5.512 -1.171 1.00 0.00 91 VAL A N 19
ATOM 33247 C CA . VAL A 1 91 ? -4.237 -6.727 -1.611 1.00 0.00 91 VAL A CA 19
ATOM 33248 C C . VAL A 1 91 ? -5.105 -7.514 -2.586 1.00 0.00 91 VAL A C 19
ATOM 33249 O O . VAL A 1 91 ? -6.330 -7.397 -2.576 1.00 0.00 91 VAL A O 19
ATOM 33262 N N . SER A 1 92 ? -4.462 -8.317 -3.428 1.00 0.00 92 SER A N 19
ATOM 33263 C CA . SER A 1 92 ? -5.175 -9.122 -4.413 1.00 0.00 92 SER A CA 19
ATOM 33264 C C . SER A 1 92 ? -4.898 -10.608 -4.203 1.00 0.00 92 SER A C 19
ATOM 33265 O O . SER A 1 92 ? -3.768 -11.068 -4.362 1.00 0.00 92 SER A O 19
ATOM 33273 N N . ASN A 1 93 ? -5.939 -11.353 -3.845 1.00 0.00 93 ASN A N 19
ATOM 33274 C CA . ASN A 1 93 ? -5.809 -12.787 -3.612 1.00 0.00 93 ASN A CA 19
ATOM 33275 C C . ASN A 1 93 ? -6.855 -13.563 -4.405 1.00 0.00 93 ASN A C 19
ATOM 33276 O O . ASN A 1 93 ? -8.019 -13.635 -4.013 1.00 0.00 93 ASN A O 19
ATOM 33287 N N . GLY A 1 94 ? -6.432 -14.144 -5.524 1.00 0.00 94 GLY A N 19
ATOM 33288 C CA . GLY A 1 94 ? -7.344 -14.909 -6.354 1.00 0.00 94 GLY A CA 19
ATOM 33289 C C . GLY A 1 94 ? -7.706 -14.185 -7.636 1.00 0.00 94 GLY A C 19
ATOM 33290 O O . GLY A 1 94 ? -6.858 -13.542 -8.254 1.00 0.00 94 GLY A O 19
ATOM 33294 N N . ARG A 1 95 ? -8.969 -14.290 -8.036 1.00 0.00 95 ARG A N 19
ATOM 33295 C CA . ARG A 1 95 ? -9.440 -13.642 -9.255 1.00 0.00 95 ARG A CA 19
ATOM 33296 C C . ARG A 1 95 ? -10.550 -12.642 -8.944 1.00 0.00 95 ARG A C 19
ATOM 33297 O O . ARG A 1 95 ? -10.468 -11.473 -9.319 1.00 0.00 95 ARG A O 19
ATOM 33318 N N . ARG A 1 96 ? -11.587 -13.111 -8.257 1.00 0.00 96 ARG A N 19
ATOM 33319 C CA . ARG A 1 96 ? -12.714 -12.259 -7.898 1.00 0.00 96 ARG A CA 19
ATOM 33320 C C . ARG A 1 96 ? -12.747 -12.007 -6.393 1.00 0.00 96 ARG A C 19
ATOM 33321 O O . ARG A 1 96 ? -13.815 -11.971 -5.782 1.00 0.00 96 ARG A O 19
ATOM 33342 N N . LYS A 1 97 ? -11.570 -11.834 -5.801 1.00 0.00 97 LYS A N 19
ATOM 33343 C CA . LYS A 1 97 ? -11.462 -11.584 -4.369 1.00 0.00 97 LYS A CA 19
ATOM 33344 C C . LYS A 1 97 ? -10.392 -10.537 -4.078 1.00 0.00 97 LYS A C 19
ATOM 33345 O O . LYS A 1 97 ? -9.295 -10.585 -4.635 1.00 0.00 97 LYS A O 19
ATOM 33364 N N . ARG A 1 98 ? -10.717 -9.593 -3.201 1.00 0.00 98 ARG A N 19
ATOM 33365 C CA . ARG A 1 98 ? -9.784 -8.535 -2.836 1.00 0.00 98 ARG A CA 19
ATOM 33366 C C . ARG A 1 98 ? -10.031 -8.060 -1.407 1.00 0.00 98 ARG A C 19
ATOM 33367 O O . ARG A 1 98 ? -10.954 -8.526 -0.738 1.00 0.00 98 ARG A O 19
ATOM 33388 N N . SER A 1 99 ? -9.200 -7.131 -0.945 1.00 0.00 99 SER A N 19
ATOM 33389 C CA . SER A 1 99 ? -9.326 -6.597 0.406 1.00 0.00 99 SER A CA 19
ATOM 33390 C C . SER A 1 99 ? -9.755 -5.133 0.373 1.00 0.00 99 SER A C 19
ATOM 33391 O O . SER A 1 99 ? -9.497 -4.405 -0.586 1.00 0.00 99 SER A O 19
ATOM 33399 N N . PRO A 1 100 ? -10.427 -4.690 1.447 1.00 0.00 100 PRO A N 19
ATOM 33400 C CA . PRO A 1 100 ? -10.906 -3.310 1.567 1.00 0.00 100 PRO A CA 19
ATOM 33401 C C . PRO A 1 100 ? -9.766 -2.314 1.747 1.00 0.00 100 PRO A C 19
ATOM 33402 O O . PRO A 1 100 ? -9.003 -2.394 2.711 1.00 0.00 100 PRO A O 19
ATOM 33413 N N . THR A 1 101 ? -9.654 -1.374 0.814 1.00 0.00 101 THR A N 19
ATOM 33414 C CA . THR A 1 101 ? -8.607 -0.362 0.870 1.00 0.00 101 THR A CA 19
ATOM 33415 C C . THR A 1 101 ? -8.443 0.183 2.284 1.00 0.00 101 THR A C 19
ATOM 33416 O O . THR A 1 101 ? -9.369 0.122 3.092 1.00 0.00 101 THR A O 19
ATOM 33427 N N . GLN A 1 102 ? -7.260 0.714 2.575 1.00 0.00 102 GLN A N 19
ATOM 33428 C CA . GLN A 1 102 ? -6.976 1.269 3.893 1.00 0.00 102 GLN A CA 19
ATOM 33429 C C . GLN A 1 102 ? -6.640 2.754 3.797 1.00 0.00 102 GLN A C 19
ATOM 33430 O O . GLN A 1 102 ? -6.098 3.214 2.792 1.00 0.00 102 GLN A O 19
ATOM 33444 N N . SER A 1 103 ? -6.964 3.498 4.850 1.00 0.00 103 SER A N 19
ATOM 33445 C CA . SER A 1 103 ? -6.700 4.932 4.882 1.00 0.00 103 SER A CA 19
ATOM 33446 C C . SER A 1 103 ? -5.221 5.206 5.138 1.00 0.00 103 SER A C 19
ATOM 33447 O O . SER A 1 103 ? -4.687 4.858 6.192 1.00 0.00 103 SER A O 19
ATOM 33455 N N . PHE A 1 104 ? -4.565 5.832 4.167 1.00 0.00 104 PHE A N 19
ATOM 33456 C CA . PHE A 1 104 ? -3.147 6.153 4.285 1.00 0.00 104 PHE A CA 19
ATOM 33457 C C . PHE A 1 104 ? -2.866 7.566 3.784 1.00 0.00 104 PHE A C 19
ATOM 33458 O O . PHE A 1 104 ? -3.628 8.118 2.990 1.00 0.00 104 PHE A O 19
ATOM 33475 N N . ARG A 1 105 ? -1.767 8.146 4.255 1.00 0.00 105 ARG A N 19
ATOM 33476 C CA . ARG A 1 105 ? -1.385 9.496 3.857 1.00 0.00 105 ARG A CA 19
ATOM 33477 C C . ARG A 1 105 ? 0.133 9.636 3.799 1.00 0.00 105 ARG A C 19
ATOM 33478 O O . ARG A 1 105 ? 0.853 9.056 4.612 1.00 0.00 105 ARG A O 19
ATOM 33499 N N . PHE A 1 106 ? 0.614 10.410 2.831 1.00 0.00 106 PHE A N 19
ATOM 33500 C CA . PHE A 1 106 ? 2.046 10.626 2.665 1.00 0.00 106 PHE A CA 19
ATOM 33501 C C . PHE A 1 106 ? 2.439 12.034 3.102 1.00 0.00 106 PHE A C 19
ATOM 33502 O O . PHE A 1 106 ? 1.791 13.014 2.732 1.00 0.00 106 PHE A O 19
ATOM 33519 N N . LEU A 1 107 ? 3.503 12.127 3.891 1.00 0.00 107 LEU A N 19
ATOM 33520 C CA . LEU A 1 107 ? 3.983 13.415 4.380 1.00 0.00 107 LEU A CA 19
ATOM 33521 C C . LEU A 1 107 ? 5.125 13.935 3.513 1.00 0.00 107 LEU A C 19
ATOM 33522 O O . LEU A 1 107 ? 5.983 13.180 3.056 1.00 0.00 107 LEU A O 19
ATOM 33538 N N . PRO A 1 108 ? 5.140 15.256 3.283 1.00 0.00 108 PRO A N 19
ATOM 33539 C CA . PRO A 1 108 ? 6.173 15.907 2.473 1.00 0.00 108 PRO A CA 19
ATOM 33540 C C . PRO A 1 108 ? 7.533 15.914 3.163 1.00 0.00 108 PRO A C 19
ATOM 33541 O O . PRO A 1 108 ? 7.629 16.161 4.365 1.00 0.00 108 PRO A O 19
ATOM 33552 N N . VAL A 1 109 ? 8.583 15.641 2.395 1.00 0.00 109 VAL A N 19
ATOM 33553 C CA . VAL A 1 109 ? 9.938 15.616 2.932 1.00 0.00 109 VAL A CA 19
ATOM 33554 C C . VAL A 1 109 ? 10.525 17.021 3.005 1.00 0.00 109 VAL A C 19
ATOM 33555 O O . VAL A 1 109 ? 11.324 17.326 3.891 1.00 0.00 109 VAL A O 19
ATOM 33568 N N . ILE A 1 110 ? 10.125 17.873 2.067 1.00 0.00 110 ILE A N 19
ATOM 33569 C CA . ILE A 1 110 ? 10.610 19.247 2.026 1.00 0.00 110 ILE A CA 19
ATOM 33570 C C . ILE A 1 110 ? 10.850 19.788 3.432 1.00 0.00 110 ILE A C 19
ATOM 33571 O O . ILE A 1 110 ? 9.957 19.759 4.279 1.00 0.00 110 ILE A O 19
ATOM 33587 N N . CYS A 1 111 ? 12.059 20.282 3.671 1.00 0.00 111 CYS A N 19
ATOM 33588 C CA . CYS A 1 111 ? 12.417 20.831 4.974 1.00 0.00 111 CYS A CA 19
ATOM 33589 C C . CYS A 1 111 ? 11.297 21.712 5.518 1.00 0.00 111 CYS A C 19
ATOM 33590 O O . CYS A 1 111 ? 10.703 22.503 4.786 1.00 0.00 111 CYS A O 19
ATOM 33598 N N . LYS A 1 112 ? 11.013 21.570 6.808 1.00 0.00 112 LYS A N 19
ATOM 33599 C CA . LYS A 1 112 ? 9.964 22.352 7.452 1.00 0.00 112 LYS A CA 19
ATOM 33600 C C . LYS A 1 112 ? 10.563 23.426 8.355 1.00 0.00 112 LYS A C 19
ATOM 33601 O O . LYS A 1 112 ? 11.726 23.341 8.747 1.00 0.00 112 LYS A O 19
ATOM 33620 N N . GLU A 1 113 ? 9.760 24.434 8.682 1.00 0.00 113 GLU A N 19
ATOM 33621 C CA . GLU A 1 113 ? 10.212 25.523 9.539 1.00 0.00 113 GLU A CA 19
ATOM 33622 C C . GLU A 1 113 ? 9.432 25.543 10.850 1.00 0.00 113 GLU A C 19
ATOM 33623 O O . GLU A 1 113 ? 8.287 25.991 10.895 1.00 0.00 113 GLU A O 19
ATOM 33635 N N . GLU A 1 114 ? 10.061 25.054 11.914 1.00 0.00 114 GLU A N 19
ATOM 33636 C CA . GLU A 1 114 ? 9.425 25.015 13.226 1.00 0.00 114 GLU A CA 19
ATOM 33637 C C . GLU A 1 114 ? 10.448 25.248 14.334 1.00 0.00 114 GLU A C 19
ATOM 33638 O O . GLU A 1 114 ? 11.635 24.972 14.164 1.00 0.00 114 GLU A O 19
ATOM 33650 N N . GLY A 1 1 ? -7.222 -32.758 0.510 1.00 0.00 1 GLY A N 20
ATOM 33651 C CA . GLY A 1 1 ? -7.404 -31.325 0.370 1.00 0.00 1 GLY A CA 20
ATOM 33652 C C . GLY A 1 1 ? -8.719 -30.847 0.952 1.00 0.00 1 GLY A C 20
ATOM 33653 O O . GLY A 1 1 ? -9.782 -31.365 0.608 1.00 0.00 1 GLY A O 20
ATOM 33657 N N . SER A 1 2 ? -8.649 -29.859 1.837 1.00 0.00 2 SER A N 20
ATOM 33658 C CA . SER A 1 2 ? -9.843 -29.315 2.473 1.00 0.00 2 SER A CA 20
ATOM 33659 C C . SER A 1 2 ? -9.566 -27.934 3.059 1.00 0.00 2 SER A C 20
ATOM 33660 O O . SER A 1 2 ? -8.473 -27.667 3.558 1.00 0.00 2 SER A O 20
ATOM 33668 N N . SER A 1 3 ? -10.565 -27.060 2.994 1.00 0.00 3 SER A N 20
ATOM 33669 C CA . SER A 1 3 ? -10.429 -25.704 3.514 1.00 0.00 3 SER A CA 20
ATOM 33670 C C . SER A 1 3 ? -11.793 -25.033 3.644 1.00 0.00 3 SER A C 20
ATOM 33671 O O . SER A 1 3 ? -12.525 -24.893 2.664 1.00 0.00 3 SER A O 20
ATOM 33679 N N . GLY A 1 4 ? -12.129 -24.618 4.862 1.00 0.00 4 GLY A N 20
ATOM 33680 C CA . GLY A 1 4 ? -13.403 -23.967 5.099 1.00 0.00 4 GLY A CA 20
ATOM 33681 C C . GLY A 1 4 ? -13.327 -22.462 4.927 1.00 0.00 4 GLY A C 20
ATOM 33682 O O . GLY A 1 4 ? -13.783 -21.709 5.787 1.00 0.00 4 GLY A O 20
ATOM 33686 N N . SER A 1 5 ? -12.745 -22.024 3.815 1.00 0.00 5 SER A N 20
ATOM 33687 C CA . SER A 1 5 ? -12.605 -20.600 3.536 1.00 0.00 5 SER A CA 20
ATOM 33688 C C . SER A 1 5 ? -12.206 -20.368 2.082 1.00 0.00 5 SER A C 20
ATOM 33689 O O . SER A 1 5 ? -11.602 -21.232 1.447 1.00 0.00 5 SER A O 20
ATOM 33697 N N . SER A 1 6 ? -12.549 -19.194 1.561 1.00 0.00 6 SER A N 20
ATOM 33698 C CA . SER A 1 6 ? -12.230 -18.848 0.181 1.00 0.00 6 SER A CA 20
ATOM 33699 C C . SER A 1 6 ? -10.861 -18.181 0.090 1.00 0.00 6 SER A C 20
ATOM 33700 O O . SER A 1 6 ? -10.678 -17.213 -0.647 1.00 0.00 6 SER A O 20
ATOM 33708 N N . GLY A 1 7 ? -9.902 -18.708 0.845 1.00 0.00 7 GLY A N 20
ATOM 33709 C CA . GLY A 1 7 ? -8.561 -18.152 0.836 1.00 0.00 7 GLY A CA 20
ATOM 33710 C C . GLY A 1 7 ? -8.561 -16.641 0.713 1.00 0.00 7 GLY A C 20
ATOM 33711 O O . GLY A 1 7 ? -7.808 -16.075 -0.080 1.00 0.00 7 GLY A O 20
ATOM 33715 N N . LEU A 1 8 ? -9.408 -15.985 1.499 1.00 0.00 8 LEU A N 20
ATOM 33716 C CA . LEU A 1 8 ? -9.504 -14.530 1.475 1.00 0.00 8 LEU A CA 20
ATOM 33717 C C . LEU A 1 8 ? -8.538 -13.903 2.475 1.00 0.00 8 LEU A C 20
ATOM 33718 O O . LEU A 1 8 ? -8.398 -14.360 3.610 1.00 0.00 8 LEU A O 20
ATOM 33734 N N . PRO A 1 9 ? -7.856 -12.831 2.047 1.00 0.00 9 PRO A N 20
ATOM 33735 C CA . PRO A 1 9 ? -6.893 -12.117 2.890 1.00 0.00 9 PRO A CA 20
ATOM 33736 C C . PRO A 1 9 ? -7.569 -11.355 4.025 1.00 0.00 9 PRO A C 20
ATOM 33737 O O . PRO A 1 9 ? -8.795 -11.273 4.084 1.00 0.00 9 PRO A O 20
ATOM 33748 N N . GLN A 1 10 ? -6.761 -10.800 4.923 1.00 0.00 10 GLN A N 20
ATOM 33749 C CA . GLN A 1 10 ? -7.283 -10.046 6.056 1.00 0.00 10 GLN A CA 20
ATOM 33750 C C . GLN A 1 10 ? -6.290 -8.979 6.504 1.00 0.00 10 GLN A C 20
ATOM 33751 O O . GLN A 1 10 ? -5.081 -9.128 6.326 1.00 0.00 10 GLN A O 20
ATOM 33765 N N . VAL A 1 11 ? -6.808 -7.902 7.085 1.00 0.00 11 VAL A N 20
ATOM 33766 C CA . VAL A 1 11 ? -5.966 -6.809 7.559 1.00 0.00 11 VAL A CA 20
ATOM 33767 C C . VAL A 1 11 ? -6.365 -6.379 8.966 1.00 0.00 11 VAL A C 20
ATOM 33768 O O . VAL A 1 11 ? -7.347 -5.661 9.151 1.00 0.00 11 VAL A O 20
ATOM 33781 N N . GLU A 1 12 ? -5.596 -6.823 9.956 1.00 0.00 12 GLU A N 20
ATOM 33782 C CA . GLU A 1 12 ? -5.870 -6.483 11.347 1.00 0.00 12 GLU A CA 20
ATOM 33783 C C . GLU A 1 12 ? -5.369 -5.079 11.673 1.00 0.00 12 GLU A C 20
ATOM 33784 O O . GLU A 1 12 ? -6.128 -4.231 12.141 1.00 0.00 12 GLU A O 20
ATOM 33796 N N . ALA A 1 13 ? -4.086 -4.842 11.423 1.00 0.00 13 ALA A N 20
ATOM 33797 C CA . ALA A 1 13 ? -3.483 -3.541 11.688 1.00 0.00 13 ALA A CA 20
ATOM 33798 C C . ALA A 1 13 ? -2.193 -3.362 10.895 1.00 0.00 13 ALA A C 20
ATOM 33799 O O . ALA A 1 13 ? -1.385 -4.285 10.789 1.00 0.00 13 ALA A O 20
ATOM 33806 N N . TYR A 1 14 ? -2.007 -2.170 10.339 1.00 0.00 14 TYR A N 20
ATOM 33807 C CA . TYR A 1 14 ? -0.816 -1.871 9.552 1.00 0.00 14 TYR A CA 20
ATOM 33808 C C . TYR A 1 14 ? 0.079 -0.872 10.278 1.00 0.00 14 TYR A C 20
ATOM 33809 O O . TYR A 1 14 ? -0.358 -0.185 11.201 1.00 0.00 14 TYR A O 20
ATOM 33827 N N . SER A 1 15 ? 1.336 -0.796 9.853 1.00 0.00 15 SER A N 20
ATOM 33828 C CA . SER A 1 15 ? 2.296 0.117 10.463 1.00 0.00 15 SER A CA 20
ATOM 33829 C C . SER A 1 15 ? 3.544 0.251 9.596 1.00 0.00 15 SER A C 20
ATOM 33830 O O . SER A 1 15 ? 3.991 -0.700 8.954 1.00 0.00 15 SER A O 20
ATOM 33838 N N . PRO A 1 16 ? 4.122 1.462 9.576 1.00 0.00 16 PRO A N 20
ATOM 33839 C CA . PRO A 1 16 ? 3.599 2.601 10.336 1.00 0.00 16 PRO A CA 20
ATOM 33840 C C . PRO A 1 16 ? 2.278 3.115 9.774 1.00 0.00 16 PRO A C 20
ATOM 33841 O O . PRO A 1 16 ? 2.038 3.050 8.568 1.00 0.00 16 PRO A O 20
ATOM 33852 N N . SER A 1 17 ? 1.424 3.625 10.655 1.00 0.00 17 SER A N 20
ATOM 33853 C CA . SER A 1 17 ? 0.125 4.147 10.247 1.00 0.00 17 SER A CA 20
ATOM 33854 C C . SER A 1 17 ? 0.258 5.028 9.009 1.00 0.00 17 SER A C 20
ATOM 33855 O O . SER A 1 17 ? -0.628 5.057 8.156 1.00 0.00 17 SER A O 20
ATOM 33863 N N . ALA A 1 18 ? 1.372 5.748 8.920 1.00 0.00 18 ALA A N 20
ATOM 33864 C CA . ALA A 1 18 ? 1.623 6.629 7.786 1.00 0.00 18 ALA A CA 20
ATOM 33865 C C . ALA A 1 18 ? 3.085 6.568 7.357 1.00 0.00 18 ALA A C 20
ATOM 33866 O O . ALA A 1 18 ? 3.888 5.848 7.953 1.00 0.00 18 ALA A O 20
ATOM 33873 N N . CYS A 1 19 ? 3.425 7.326 6.321 1.00 0.00 19 CYS A N 20
ATOM 33874 C CA . CYS A 1 19 ? 4.791 7.357 5.811 1.00 0.00 19 CYS A CA 20
ATOM 33875 C C . CYS A 1 19 ? 5.033 8.612 4.979 1.00 0.00 19 CYS A C 20
ATOM 33876 O O . CYS A 1 19 ? 4.163 9.477 4.874 1.00 0.00 19 CYS A O 20
ATOM 33884 N N . SER A 1 20 ? 6.220 8.706 4.389 1.00 0.00 20 SER A N 20
ATOM 33885 C CA . SER A 1 20 ? 6.579 9.858 3.570 1.00 0.00 20 SER A CA 20
ATOM 33886 C C . SER A 1 20 ? 6.407 9.544 2.087 1.00 0.00 20 SER A C 20
ATOM 33887 O O . SER A 1 20 ? 6.461 8.385 1.675 1.00 0.00 20 SER A O 20
ATOM 33895 N N . VAL A 1 21 ? 6.200 10.586 1.289 1.00 0.00 21 VAL A N 20
ATOM 33896 C CA . VAL A 1 21 ? 6.021 10.424 -0.149 1.00 0.00 21 VAL A CA 20
ATOM 33897 C C . VAL A 1 21 ? 7.185 9.656 -0.765 1.00 0.00 21 VAL A C 20
ATOM 33898 O O . VAL A 1 21 ? 7.031 8.991 -1.789 1.00 0.00 21 VAL A O 20
ATOM 33911 N N . ARG A 1 22 ? 8.350 9.753 -0.133 1.00 0.00 22 ARG A N 20
ATOM 33912 C CA . ARG A 1 22 ? 9.542 9.067 -0.619 1.00 0.00 22 ARG A CA 20
ATOM 33913 C C . ARG A 1 22 ? 9.426 7.560 -0.409 1.00 0.00 22 ARG A C 20
ATOM 33914 O O . ARG A 1 22 ? 9.895 6.772 -1.229 1.00 0.00 22 ARG A O 20
ATOM 33935 N N . GLY A 1 23 ? 8.798 7.168 0.695 1.00 0.00 23 GLY A N 20
ATOM 33936 C CA . GLY A 1 23 ? 8.632 5.757 0.992 1.00 0.00 23 GLY A CA 20
ATOM 33937 C C . GLY A 1 23 ? 9.890 5.133 1.563 1.00 0.00 23 GLY A C 20
ATOM 33938 O O . GLY A 1 23 ? 10.282 5.430 2.691 1.00 0.00 23 GLY A O 20
ATOM 33942 N N . GLY A 1 24 ? 10.524 4.264 0.783 1.00 0.00 24 GLY A N 20
ATOM 33943 C CA . GLY A 1 24 ? 11.737 3.608 1.235 1.00 0.00 24 GLY A CA 20
ATOM 33944 C C . GLY A 1 24 ? 11.724 3.329 2.725 1.00 0.00 24 GLY A C 20
ATOM 33945 O O . GLY A 1 24 ? 12.720 3.552 3.413 1.00 0.00 24 GLY A O 20
ATOM 33949 N N . GLU A 1 25 ? 10.593 2.841 3.225 1.00 0.00 25 GLU A N 20
ATOM 33950 C CA . GLU A 1 25 ? 10.455 2.534 4.643 1.00 0.00 25 GLU A CA 20
ATOM 33951 C C . GLU A 1 25 ? 9.958 1.106 4.845 1.00 0.00 25 GLU A C 20
ATOM 33952 O O . GLU A 1 25 ? 9.584 0.427 3.889 1.00 0.00 25 GLU A O 20
ATOM 33964 N N . GLU A 1 26 ? 9.957 0.657 6.096 1.00 0.00 26 GLU A N 20
ATOM 33965 C CA . GLU A 1 26 ? 9.507 -0.691 6.423 1.00 0.00 26 GLU A CA 20
ATOM 33966 C C . GLU A 1 26 ? 8.025 -0.696 6.789 1.00 0.00 26 GLU A C 20
ATOM 33967 O O . GLU A 1 26 ? 7.645 -0.311 7.895 1.00 0.00 26 GLU A O 20
ATOM 33979 N N . LEU A 1 27 ? 7.192 -1.135 5.851 1.00 0.00 27 LEU A N 20
ATOM 33980 C CA . LEU A 1 27 ? 5.751 -1.191 6.073 1.00 0.00 27 LEU A CA 20
ATOM 33981 C C . LEU A 1 27 ? 5.306 -2.612 6.405 1.00 0.00 27 LEU A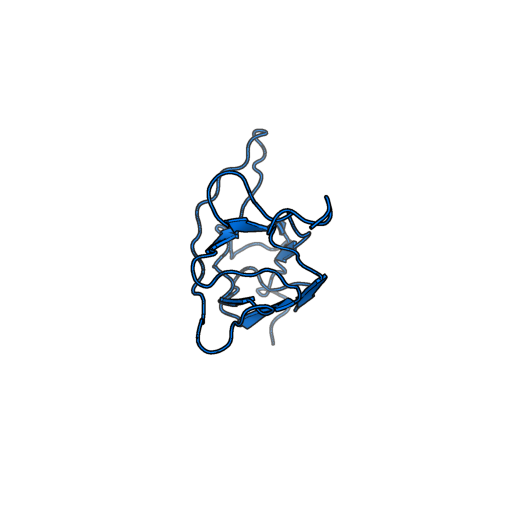 C 20
ATOM 33982 O O . LEU A 1 27 ? 5.283 -3.485 5.537 1.00 0.00 27 LEU A O 20
ATOM 33998 N N . VAL A 1 28 ? 4.950 -2.836 7.666 1.00 0.00 28 VAL A N 20
ATOM 33999 C CA . VAL A 1 28 ? 4.502 -4.150 8.111 1.00 0.00 28 VAL A CA 20
ATOM 34000 C C . VAL A 1 28 ? 2.981 -4.215 8.187 1.00 0.00 28 VAL A C 20
ATOM 34001 O O . VAL A 1 28 ? 2.350 -3.435 8.902 1.00 0.00 28 VAL A O 20
ATOM 34014 N N . LEU A 1 29 ? 2.397 -5.150 7.446 1.00 0.00 29 LEU A N 20
ATOM 34015 C CA . LEU A 1 29 ? 0.948 -5.318 7.428 1.00 0.00 29 LEU A CA 20
ATOM 34016 C C . LEU A 1 29 ? 0.533 -6.552 8.223 1.00 0.00 29 LEU A C 20
ATOM 34017 O O . LEU A 1 29 ? 0.970 -7.666 7.935 1.00 0.00 29 LEU A O 20
ATOM 34033 N N . THR A 1 30 ? -0.315 -6.346 9.226 1.00 0.00 30 THR A N 20
ATOM 34034 C CA . THR A 1 30 ? -0.790 -7.441 10.063 1.00 0.00 30 THR A CA 20
ATOM 34035 C C . THR A 1 30 ? -2.163 -7.923 9.610 1.00 0.00 30 THR A C 20
ATOM 34036 O O . THR A 1 30 ? -3.041 -7.120 9.295 1.00 0.00 30 THR A O 20
ATOM 34047 N N . GLY A 1 31 ? -2.344 -9.240 9.581 1.00 0.00 31 GLY A N 20
ATOM 34048 C CA . GLY A 1 31 ? -3.614 -9.806 9.166 1.00 0.00 31 GLY A CA 20
ATOM 34049 C C . GLY A 1 31 ? -3.600 -11.322 9.164 1.00 0.00 31 GLY A C 20
ATOM 34050 O O . GLY A 1 31 ? -3.200 -11.947 10.146 1.00 0.00 31 GLY A O 20
ATOM 34054 N N . SER A 1 32 ? -4.041 -11.915 8.060 1.00 0.00 32 SER A N 20
ATOM 34055 C CA . SER A 1 32 ? -4.083 -13.368 7.937 1.00 0.00 32 SER A CA 20
ATOM 34056 C C . SER A 1 32 ? -4.483 -13.782 6.524 1.00 0.00 32 SER A C 20
ATOM 34057 O O . SER A 1 32 ? -4.862 -12.947 5.704 1.00 0.00 32 SER A O 20
ATOM 34065 N N . ASN A 1 33 ? -4.393 -15.079 6.247 1.00 0.00 33 ASN A N 20
ATOM 34066 C CA . ASN A 1 33 ? -4.744 -15.605 4.933 1.00 0.00 33 ASN A CA 20
ATOM 34067 C C . ASN A 1 33 ? -3.961 -14.893 3.834 1.00 0.00 33 ASN A C 20
ATOM 34068 O O . ASN A 1 33 ? -4.519 -14.518 2.803 1.00 0.00 33 ASN A O 20
ATOM 34079 N N . PHE A 1 34 ? -2.665 -14.709 4.063 1.00 0.00 34 PHE A N 20
ATOM 34080 C CA . PHE A 1 34 ? -1.805 -14.041 3.093 1.00 0.00 34 PHE A CA 20
ATOM 34081 C C . PHE A 1 34 ? -1.145 -15.055 2.162 1.00 0.00 34 PHE A C 20
ATOM 34082 O O . PHE A 1 34 ? -1.121 -16.253 2.447 1.00 0.00 34 PHE A O 20
ATOM 34099 N N . LEU A 1 35 ? -0.612 -14.566 1.048 1.00 0.00 35 LEU A N 20
ATOM 34100 C CA . LEU A 1 35 ? 0.048 -15.427 0.073 1.00 0.00 35 LEU A CA 20
ATOM 34101 C C . LEU A 1 35 ? 1.315 -14.770 -0.465 1.00 0.00 35 LEU A C 20
ATOM 34102 O O . LEU A 1 35 ? 1.436 -13.546 -0.514 1.00 0.00 35 LEU A O 20
ATOM 34118 N N . PRO A 1 36 ? 2.283 -15.602 -0.880 1.00 0.00 36 PRO A N 20
ATOM 34119 C CA . PRO A 1 36 ? 3.557 -15.124 -1.424 1.00 0.00 36 PRO A CA 20
ATOM 34120 C C . PRO A 1 36 ? 3.394 -14.472 -2.793 1.00 0.00 36 PRO A C 20
ATOM 34121 O O . PRO A 1 36 ? 4.372 -14.043 -3.407 1.00 0.00 36 PRO A O 20
ATOM 34132 N N . ASP A 1 37 ? 2.155 -14.400 -3.265 1.00 0.00 37 ASP A N 20
ATOM 34133 C CA . ASP A 1 37 ? 1.864 -13.799 -4.562 1.00 0.00 37 ASP A CA 20
ATOM 34134 C C . ASP A 1 37 ? 1.059 -12.513 -4.396 1.00 0.00 37 ASP A C 20
ATOM 34135 O O . ASP A 1 37 ? 1.077 -11.642 -5.266 1.00 0.00 37 ASP A O 20
ATOM 34144 N N . SER A 1 38 ? 0.353 -12.403 -3.276 1.00 0.00 38 SER A N 20
ATOM 34145 C CA . SER A 1 38 ? -0.462 -11.227 -2.998 1.00 0.00 38 SER A CA 20
ATOM 34146 C C . SER A 1 38 ? 0.187 -9.969 -3.568 1.00 0.00 38 SER A C 20
ATOM 34147 O O . SER A 1 38 ? 1.409 -9.821 -3.542 1.00 0.00 38 SER A O 20
ATOM 34155 N N . LYS A 1 39 ? -0.640 -9.065 -4.082 1.00 0.00 39 LYS A N 20
ATOM 34156 C CA . LYS A 1 39 ? -0.150 -7.818 -4.657 1.00 0.00 39 LYS A CA 20
ATOM 34157 C C . LYS A 1 39 ? -0.694 -6.615 -3.893 1.00 0.00 39 LYS A C 20
ATOM 34158 O O . LYS A 1 39 ? -1.846 -6.613 -3.459 1.00 0.00 39 LYS A O 20
ATOM 34177 N N . VAL A 1 40 ? 0.141 -5.594 -3.734 1.00 0.00 40 VAL A N 20
ATOM 34178 C CA . VAL A 1 40 ? -0.257 -4.384 -3.025 1.00 0.00 40 VAL A CA 20
ATOM 34179 C C . VAL A 1 40 ? -0.175 -3.162 -3.934 1.00 0.00 40 VAL A C 20
ATOM 34180 O O . VAL A 1 40 ? 0.911 -2.655 -4.214 1.00 0.00 40 VAL A O 20
ATOM 34193 N N . VAL A 1 41 ? -1.332 -2.694 -4.391 1.00 0.00 41 VAL A N 20
ATOM 34194 C CA . VAL A 1 41 ? -1.392 -1.530 -5.268 1.00 0.00 41 VAL A CA 20
ATOM 34195 C C . VAL A 1 41 ? -1.971 -0.322 -4.539 1.00 0.00 41 VAL A C 20
ATOM 34196 O O . VAL A 1 41 ? -2.808 -0.465 -3.647 1.00 0.00 41 VAL A O 20
ATOM 34209 N N . PHE A 1 42 ? -1.520 0.867 -4.924 1.00 0.00 42 PHE A N 20
ATOM 34210 C CA . PHE A 1 42 ? -1.993 2.100 -4.307 1.00 0.00 42 PHE A CA 20
ATOM 34211 C C . PHE A 1 42 ? -2.910 2.866 -5.256 1.00 0.00 42 PHE A C 20
ATOM 34212 O O . PHE A 1 42 ? -2.781 2.767 -6.477 1.00 0.00 42 PHE A O 20
ATOM 34229 N N . ILE A 1 43 ? -3.836 3.629 -4.686 1.00 0.00 43 ILE A N 20
ATOM 34230 C CA . ILE A 1 43 ? -4.775 4.412 -5.480 1.00 0.00 43 ILE A CA 20
ATOM 34231 C C . ILE A 1 43 ? -4.720 5.888 -5.099 1.00 0.00 43 ILE A C 20
ATOM 34232 O O . ILE A 1 43 ? -4.478 6.232 -3.943 1.00 0.00 43 ILE A O 20
ATOM 34248 N N . GLU A 1 44 ? -4.948 6.756 -6.080 1.00 0.00 44 GLU A N 20
ATOM 34249 C CA . GLU A 1 44 ? -4.925 8.195 -5.847 1.00 0.00 44 GLU A CA 20
ATOM 34250 C C . GLU A 1 44 ? -6.165 8.861 -6.436 1.00 0.00 44 GLU A C 20
ATOM 34251 O O . GLU A 1 44 ? -6.384 8.828 -7.647 1.00 0.00 44 GLU A O 20
ATOM 34263 N N . ARG A 1 45 ? -6.972 9.466 -5.571 1.00 0.00 45 ARG A N 20
ATOM 34264 C CA . ARG A 1 45 ? -8.191 10.139 -6.004 1.00 0.00 45 ARG A CA 20
ATOM 34265 C C . ARG A 1 45 ? -7.881 11.534 -6.540 1.00 0.00 45 ARG A C 20
ATOM 34266 O O . ARG A 1 45 ? -7.193 12.320 -5.890 1.00 0.00 45 ARG A O 20
ATOM 34287 N N . GLY A 1 46 ? -8.393 11.833 -7.729 1.00 0.00 46 GLY A N 20
ATOM 34288 C CA . GLY A 1 46 ? -8.160 13.132 -8.332 1.00 0.00 46 GLY A CA 20
ATOM 34289 C C . GLY A 1 46 ? -9.375 14.034 -8.255 1.00 0.00 46 GLY A C 20
ATOM 34290 O O . GLY A 1 46 ? -10.476 13.601 -7.912 1.00 0.00 46 GLY A O 20
ATOM 34294 N N . PRO A 1 47 ? -9.183 15.322 -8.577 1.00 0.00 47 PRO A N 20
ATOM 34295 C CA . PRO A 1 47 ? -10.261 16.315 -8.549 1.00 0.00 47 PRO A CA 20
ATOM 34296 C C . PRO A 1 47 ? -11.286 16.089 -9.656 1.00 0.00 47 PRO A C 20
ATOM 34297 O O . PRO A 1 47 ? -12.230 16.865 -9.809 1.00 0.00 47 PRO A O 20
ATOM 34308 N N . ASP A 1 48 ? -11.094 15.023 -10.424 1.00 0.00 48 ASP A N 20
ATOM 34309 C CA . ASP A 1 48 ? -12.003 14.695 -11.517 1.00 0.00 48 ASP A CA 20
ATOM 34310 C C . ASP A 1 48 ? -13.189 13.880 -11.010 1.00 0.00 48 ASP A C 20
ATOM 34311 O O . ASP A 1 48 ? -14.333 14.129 -11.388 1.00 0.00 48 ASP A O 20
ATOM 34320 N N . GLY A 1 49 ? -12.907 12.903 -10.153 1.00 0.00 49 GLY A N 20
ATOM 34321 C CA . GLY A 1 49 ? -13.960 12.066 -9.610 1.00 0.00 49 GLY A CA 20
ATOM 34322 C C . GLY A 1 49 ? -13.549 10.610 -9.507 1.00 0.00 49 GLY A C 20
ATOM 34323 O O . GLY A 1 49 ? -13.987 9.895 -8.606 1.00 0.00 49 GLY A O 20
ATOM 34327 N N . LYS A 1 50 ? -12.706 10.169 -10.434 1.00 0.00 50 LYS A N 20
ATOM 34328 C CA . LYS A 1 50 ? -12.235 8.789 -10.446 1.00 0.00 50 LYS A CA 20
ATOM 34329 C C . LYS A 1 50 ? -10.742 8.721 -10.140 1.00 0.00 50 LYS A C 20
ATOM 34330 O O . LYS A 1 50 ? -9.970 9.580 -10.568 1.00 0.00 50 LYS A O 20
ATOM 34349 N N . LEU A 1 51 ? -10.341 7.694 -9.398 1.00 0.00 51 LEU A N 20
ATOM 34350 C CA . LEU A 1 51 ? -8.940 7.513 -9.035 1.00 0.00 51 LEU A CA 20
ATOM 34351 C C . LEU A 1 51 ? -8.218 6.653 -10.067 1.00 0.00 51 LEU A C 20
ATOM 34352 O O . LEU A 1 51 ? -8.782 5.695 -10.594 1.00 0.00 51 LEU A O 20
ATOM 34368 N N . GLN A 1 52 ? -6.966 7.001 -10.348 1.00 0.00 52 GLN A N 20
ATOM 34369 C CA . GLN A 1 52 ? -6.166 6.259 -11.315 1.00 0.00 52 GLN A CA 20
ATOM 34370 C C . GLN A 1 52 ? -4.680 6.366 -10.990 1.00 0.00 52 GLN A C 20
ATOM 34371 O O . GLN A 1 52 ? -4.058 7.403 -11.221 1.00 0.00 52 GLN A O 20
ATOM 34385 N N . TRP A 1 53 ? -4.118 5.290 -10.452 1.00 0.00 53 TRP A N 20
ATOM 34386 C CA . TRP A 1 53 ? -2.704 5.264 -10.094 1.00 0.00 53 TRP A CA 20
ATOM 34387 C C . TRP A 1 53 ? -2.154 3.843 -10.152 1.00 0.00 53 TRP A C 20
ATOM 34388 O O . TRP A 1 53 ? -2.540 2.986 -9.359 1.00 0.00 53 TRP A O 20
ATOM 34409 N N . GLU A 1 54 ? -1.250 3.601 -11.097 1.00 0.00 54 GLU A N 20
ATOM 34410 C CA . GLU A 1 54 ? -0.648 2.283 -11.258 1.00 0.00 54 GLU A CA 20
ATOM 34411 C C . GLU A 1 54 ? 0.766 2.258 -10.686 1.00 0.00 54 GLU A C 20
ATOM 34412 O O . GLU A 1 54 ? 1.717 2.688 -11.338 1.00 0.00 54 GLU A O 20
ATOM 34424 N N . GLU A 1 55 ? 0.895 1.751 -9.464 1.00 0.00 55 GLU A N 20
ATOM 34425 C CA . GLU A 1 55 ? 2.193 1.670 -8.804 1.00 0.00 55 GLU A CA 20
ATOM 34426 C C . GLU A 1 55 ? 2.308 0.389 -7.984 1.00 0.00 55 GLU A C 20
ATOM 34427 O O . GLU A 1 55 ? 1.538 0.167 -7.050 1.00 0.00 55 GLU A O 20
ATOM 34439 N N . GLU A 1 56 ? 3.275 -0.451 -8.341 1.00 0.00 56 GLU A N 20
ATOM 34440 C CA . GLU A 1 56 ? 3.490 -1.711 -7.639 1.00 0.00 56 GLU A CA 20
ATOM 34441 C C . GLU A 1 56 ? 4.634 -1.587 -6.637 1.00 0.00 56 GLU A C 20
ATOM 34442 O O . GLU A 1 56 ? 5.660 -0.971 -6.923 1.00 0.00 56 GLU A O 20
ATOM 34454 N N . ALA A 1 57 ? 4.448 -2.177 -5.460 1.00 0.00 57 ALA A N 20
ATOM 34455 C CA . ALA A 1 57 ? 5.464 -2.134 -4.416 1.00 0.00 57 ALA A CA 20
ATOM 34456 C C . ALA A 1 57 ? 6.303 -3.408 -4.414 1.00 0.00 57 ALA A C 20
ATOM 34457 O O . ALA A 1 57 ? 5.804 -4.493 -4.711 1.00 0.00 57 ALA A O 20
ATOM 34464 N N . THR A 1 58 ? 7.582 -3.268 -4.078 1.00 0.00 58 THR A N 20
ATOM 34465 C CA . THR A 1 58 ? 8.490 -4.407 -4.039 1.00 0.00 58 THR A CA 20
ATOM 34466 C C . THR A 1 58 ? 8.143 -5.349 -2.892 1.00 0.00 58 THR A C 20
ATOM 34467 O O . THR A 1 58 ? 8.615 -5.176 -1.768 1.00 0.00 58 THR A O 20
ATOM 34478 N N . VAL A 1 59 ? 7.315 -6.347 -3.182 1.00 0.00 59 VAL A N 20
ATOM 34479 C CA . VAL A 1 59 ? 6.905 -7.319 -2.175 1.00 0.00 59 VAL A CA 20
ATOM 34480 C C . VAL A 1 59 ? 8.019 -8.320 -1.893 1.00 0.00 59 VAL A C 20
ATOM 34481 O O . VAL A 1 59 ? 8.764 -8.705 -2.793 1.00 0.00 59 VAL A O 20
ATOM 34494 N N . ASN A 1 60 ? 8.126 -8.739 -0.636 1.00 0.00 60 ASN A N 20
ATOM 34495 C CA . ASN A 1 60 ? 9.150 -9.697 -0.234 1.00 0.00 60 ASN A CA 20
ATOM 34496 C C . ASN A 1 60 ? 8.524 -10.907 0.453 1.00 0.00 60 ASN A C 20
ATOM 34497 O O . ASN A 1 60 ? 8.440 -10.962 1.680 1.00 0.00 60 ASN A O 20
ATOM 34508 N N . ARG A 1 61 ? 8.086 -11.873 -0.348 1.00 0.00 61 ARG A N 20
ATOM 34509 C CA . ARG A 1 61 ? 7.467 -13.082 0.183 1.00 0.00 61 ARG A CA 20
ATOM 34510 C C . ARG A 1 61 ? 8.354 -13.727 1.243 1.00 0.00 61 ARG A C 20
ATOM 34511 O O . ARG A 1 61 ? 7.862 -14.268 2.235 1.00 0.00 61 ARG A O 20
ATOM 34532 N N . LEU A 1 62 ? 9.663 -13.667 1.028 1.00 0.00 62 LEU A N 20
ATOM 34533 C CA . LEU A 1 62 ? 10.620 -14.245 1.965 1.00 0.00 62 LEU A CA 20
ATOM 34534 C C . LEU A 1 62 ? 10.253 -13.895 3.404 1.00 0.00 62 LEU A C 20
ATOM 34535 O O . LEU A 1 62 ? 10.323 -14.741 4.295 1.00 0.00 62 LEU A O 20
ATOM 34551 N N . GLN A 1 63 ? 9.861 -12.644 3.621 1.00 0.00 63 GLN A N 20
ATOM 34552 C CA . GLN A 1 63 ? 9.482 -12.183 4.951 1.00 0.00 63 GLN A CA 20
ATOM 34553 C C . GLN A 1 63 ? 8.043 -12.573 5.273 1.00 0.00 63 GLN A C 20
ATOM 34554 O O . GLN A 1 63 ? 7.738 -12.991 6.390 1.00 0.00 63 GLN A O 20
ATOM 34568 N N . SER A 1 64 ? 7.162 -12.433 4.287 1.00 0.00 64 SER A N 20
ATOM 34569 C CA . SER A 1 64 ? 5.754 -12.767 4.467 1.00 0.00 64 SER A CA 20
ATOM 34570 C C . SER A 1 64 ? 5.566 -14.276 4.598 1.00 0.00 64 SER A C 20
ATOM 34571 O O . SER A 1 64 ? 6.270 -15.057 3.960 1.00 0.00 64 SER A O 20
ATOM 34579 N N . ASN A 1 65 ? 4.611 -14.676 5.431 1.00 0.00 65 ASN A N 20
ATOM 34580 C CA . ASN A 1 65 ? 4.330 -16.091 5.648 1.00 0.00 65 ASN A CA 20
ATOM 34581 C C . ASN A 1 65 ? 2.829 -16.361 5.597 1.00 0.00 65 ASN A C 20
ATOM 34582 O O . ASN A 1 65 ? 2.319 -16.896 4.614 1.00 0.00 65 ASN A O 20
ATOM 34593 N N . GLU A 1 66 ? 2.130 -15.986 6.663 1.00 0.00 66 GLU A N 20
ATOM 34594 C CA . GLU A 1 66 ? 0.688 -16.188 6.740 1.00 0.00 66 GLU A CA 20
ATOM 34595 C C . GLU A 1 66 ? -0.010 -14.938 7.268 1.00 0.00 66 GLU A C 20
ATOM 34596 O O . GLU A 1 66 ? -0.894 -14.383 6.615 1.00 0.00 66 GLU A O 20
ATOM 34608 N N . VAL A 1 67 ? 0.394 -14.499 8.456 1.00 0.00 67 VAL A N 20
ATOM 34609 C CA . VAL A 1 67 ? -0.191 -13.315 9.073 1.00 0.00 67 VAL A CA 20
ATOM 34610 C C . VAL A 1 67 ? 0.830 -12.187 9.174 1.00 0.00 67 VAL A C 20
ATOM 34611 O O . VAL A 1 67 ? 0.840 -11.427 10.143 1.00 0.00 67 VAL A O 20
ATOM 34624 N N . THR A 1 68 ? 1.689 -12.082 8.164 1.00 0.00 68 THR A N 20
ATOM 34625 C CA . THR A 1 68 ? 2.715 -11.047 8.138 1.00 0.00 68 THR A CA 20
ATOM 34626 C C . THR A 1 68 ? 3.132 -10.722 6.708 1.00 0.00 68 THR A C 20
ATOM 34627 O O . THR A 1 68 ? 3.381 -11.621 5.904 1.00 0.00 68 THR A O 20
ATOM 34638 N N . LEU A 1 69 ? 3.206 -9.432 6.398 1.00 0.00 69 LEU A N 20
ATOM 34639 C CA . LEU A 1 69 ? 3.594 -8.988 5.063 1.00 0.00 69 LEU A CA 20
ATOM 34640 C C . LEU A 1 69 ? 4.648 -7.888 5.141 1.00 0.00 69 LEU A C 20
ATOM 34641 O O . LEU A 1 69 ? 4.476 -6.897 5.851 1.00 0.00 69 LEU A O 20
ATOM 34657 N N . THR A 1 70 ? 5.739 -8.069 4.403 1.00 0.00 70 THR A N 20
ATOM 34658 C CA . THR A 1 70 ? 6.821 -7.092 4.387 1.00 0.00 70 THR A CA 20
ATOM 34659 C C . THR A 1 70 ? 7.061 -6.560 2.979 1.00 0.00 70 THR A C 20
ATOM 34660 O O . THR A 1 70 ? 7.409 -7.315 2.070 1.00 0.00 70 THR A O 20
ATOM 34671 N N . LEU A 1 71 ? 6.873 -5.257 2.803 1.00 0.00 71 LEU A N 20
ATOM 34672 C CA . LEU A 1 71 ? 7.070 -4.623 1.504 1.00 0.00 71 LEU A CA 20
ATOM 34673 C C . LEU A 1 71 ? 7.696 -3.241 1.661 1.00 0.00 71 LEU A C 20
ATOM 34674 O O . LEU A 1 71 ? 7.791 -2.713 2.770 1.00 0.00 71 LEU A O 20
ATOM 34690 N N . THR A 1 72 ? 8.119 -2.658 0.544 1.00 0.00 72 THR A N 20
ATOM 34691 C CA . THR A 1 72 ? 8.735 -1.337 0.557 1.00 0.00 72 THR A CA 20
ATOM 34692 C C . THR A 1 72 ? 7.794 -0.287 -0.022 1.00 0.00 72 THR A C 20
ATOM 34693 O O . THR A 1 72 ? 7.535 -0.267 -1.225 1.00 0.00 72 THR A O 20
ATOM 34704 N N . VAL A 1 73 ? 7.286 0.587 0.842 1.00 0.00 73 VAL A N 20
ATOM 34705 C CA . VAL A 1 73 ? 6.375 1.642 0.415 1.00 0.00 73 VAL A CA 20
ATOM 34706 C C . VAL A 1 73 ? 6.834 2.267 -0.897 1.00 0.00 73 VAL A C 20
ATOM 34707 O O . VAL A 1 73 ? 7.966 2.734 -1.028 1.00 0.00 73 VAL A O 20
ATOM 34720 N N . PRO A 1 74 ? 5.937 2.278 -1.894 1.00 0.00 74 PRO A N 20
ATOM 34721 C CA . PRO A 1 74 ? 6.227 2.845 -3.214 1.00 0.00 74 PRO A CA 20
ATOM 34722 C C . PRO A 1 74 ? 6.352 4.364 -3.179 1.00 0.00 74 PRO A C 20
ATOM 34723 O O . PRO A 1 74 ? 6.046 4.997 -2.169 1.00 0.00 74 PRO A O 20
ATOM 34734 N N . GLU A 1 75 ? 6.803 4.943 -4.287 1.00 0.00 75 GLU A N 20
ATOM 34735 C CA . GLU A 1 75 ? 6.968 6.388 -4.381 1.00 0.00 75 GLU A CA 20
ATOM 34736 C C . GLU A 1 75 ? 5.710 7.045 -4.942 1.00 0.00 75 GLU A C 20
ATOM 34737 O O . GLU A 1 75 ? 4.952 6.423 -5.687 1.00 0.00 75 GLU A O 20
ATOM 34749 N N . TYR A 1 76 ? 5.494 8.304 -4.578 1.00 0.00 76 TYR A N 20
ATOM 34750 C CA . TYR A 1 76 ? 4.327 9.044 -5.041 1.00 0.00 76 TYR A CA 20
ATOM 34751 C C . TYR A 1 76 ? 4.557 9.603 -6.442 1.00 0.00 76 TYR A C 20
ATOM 34752 O O . TYR A 1 76 ? 5.640 10.099 -6.754 1.00 0.00 76 TYR A O 20
ATOM 34770 N N . SER A 1 77 ? 3.530 9.520 -7.281 1.00 0.00 77 SER A N 20
ATOM 34771 C CA . SER A 1 77 ? 3.619 10.014 -8.650 1.00 0.00 77 SER A CA 20
ATOM 34772 C C . SER A 1 77 ? 4.220 11.416 -8.683 1.00 0.00 77 SER A C 20
ATOM 34773 O O . SER A 1 77 ? 5.295 11.630 -9.241 1.00 0.00 77 SER A O 20
ATOM 34781 N N . ASN A 1 78 ? 3.515 12.369 -8.081 1.00 0.00 78 ASN A N 20
ATOM 34782 C CA . ASN A 1 78 ? 3.977 13.752 -8.042 1.00 0.00 78 ASN A CA 20
ATOM 34783 C C . ASN A 1 78 ? 4.766 14.026 -6.765 1.00 0.00 78 ASN A C 20
ATOM 34784 O O . ASN A 1 78 ? 4.214 14.496 -5.770 1.00 0.00 78 ASN A O 20
ATOM 34795 N N . LYS A 1 79 ? 6.061 13.729 -6.801 1.00 0.00 79 LYS A N 20
ATOM 34796 C CA . LYS A 1 79 ? 6.928 13.944 -5.648 1.00 0.00 79 LYS A CA 20
ATOM 34797 C C . LYS A 1 79 ? 7.435 15.382 -5.610 1.00 0.00 79 LYS A C 20
ATOM 34798 O O . LYS A 1 79 ? 8.505 15.658 -5.066 1.00 0.00 79 LYS A O 20
ATOM 34817 N N . ARG A 1 80 ? 6.661 16.293 -6.189 1.00 0.00 80 ARG A N 20
ATOM 34818 C CA . ARG A 1 80 ? 7.033 17.703 -6.221 1.00 0.00 80 ARG A CA 20
ATOM 34819 C C . ARG A 1 80 ? 6.026 18.548 -5.446 1.00 0.00 80 ARG A C 20
ATOM 34820 O O . ARG A 1 80 ? 5.690 19.660 -5.853 1.00 0.00 80 ARG A O 20
ATOM 34841 N N . VAL A 1 81 ? 5.547 18.012 -4.327 1.00 0.00 81 VAL A N 20
ATOM 34842 C CA . VAL A 1 81 ? 4.580 18.717 -3.495 1.00 0.00 81 VAL A CA 20
ATOM 34843 C C . VAL A 1 81 ? 5.135 18.966 -2.098 1.00 0.00 81 VAL A C 20
ATOM 34844 O O . VAL A 1 81 ? 5.730 18.078 -1.487 1.00 0.00 81 VAL A O 20
ATOM 34857 N N . SER A 1 82 ? 4.937 20.181 -1.596 1.00 0.00 82 SER A N 20
ATOM 34858 C CA . SER A 1 82 ? 5.421 20.549 -0.271 1.00 0.00 82 SER A CA 20
ATOM 34859 C C . SER A 1 82 ? 4.350 20.302 0.787 1.00 0.00 82 SER A C 20
ATOM 34860 O O . SER A 1 82 ? 4.371 20.904 1.861 1.00 0.00 82 SER A O 20
ATOM 34868 N N . ARG A 1 83 ? 3.414 19.411 0.475 1.00 0.00 83 ARG A N 20
ATOM 34869 C CA . ARG A 1 83 ? 2.333 19.084 1.397 1.00 0.00 83 ARG A CA 20
ATOM 34870 C C . ARG A 1 83 ? 1.981 17.601 1.318 1.00 0.00 83 ARG A C 20
ATOM 34871 O O . ARG A 1 83 ? 2.251 16.926 0.324 1.00 0.00 83 ARG A O 20
ATOM 34892 N N . PRO A 1 84 ? 1.364 17.081 2.389 1.00 0.00 84 PRO A N 20
ATOM 34893 C CA . PRO A 1 84 ? 0.961 15.674 2.465 1.00 0.00 84 PRO A CA 20
ATOM 34894 C C . PRO A 1 84 ? -0.192 15.349 1.521 1.00 0.00 84 PRO A C 20
ATOM 34895 O O . PRO A 1 84 ? -0.973 16.226 1.154 1.00 0.00 84 PRO A O 20
ATOM 34906 N N . VAL A 1 85 ? -0.292 14.082 1.131 1.00 0.00 85 VAL A N 20
ATOM 34907 C CA . VAL A 1 85 ? -1.351 13.641 0.230 1.00 0.00 85 VAL A CA 20
ATOM 34908 C C . VAL A 1 85 ? -2.060 12.408 0.778 1.00 0.00 85 VAL A C 20
ATOM 34909 O O . VAL A 1 85 ? -1.427 11.517 1.344 1.00 0.00 85 VAL A O 20
ATOM 34922 N N . GLN A 1 86 ? -3.377 12.364 0.606 1.00 0.00 86 GLN A N 20
ATOM 34923 C CA . GLN A 1 86 ? -4.173 11.239 1.084 1.00 0.00 86 GLN A CA 20
ATOM 34924 C C . GLN A 1 86 ? -4.265 10.148 0.023 1.00 0.00 86 GLN A C 20
ATOM 34925 O O . GLN A 1 86 ? -4.754 10.382 -1.083 1.00 0.00 86 GLN A O 20
ATOM 34939 N N . VAL A 1 87 ? -3.792 8.954 0.366 1.00 0.00 87 VAL A N 20
ATOM 34940 C CA . VAL A 1 87 ? -3.822 7.825 -0.557 1.00 0.00 87 VAL A CA 20
ATOM 34941 C C . VAL A 1 87 ? -4.408 6.586 0.109 1.00 0.00 87 VAL A C 20
ATOM 34942 O O . VAL A 1 87 ? -4.748 6.606 1.292 1.00 0.00 87 VAL A O 20
ATOM 34955 N N . TYR A 1 88 ? -4.524 5.508 -0.658 1.00 0.00 88 TYR A N 20
ATOM 34956 C CA . TYR A 1 88 ? -5.071 4.258 -0.143 1.00 0.00 88 TYR A CA 20
ATOM 34957 C C . TYR A 1 88 ? -4.439 3.058 -0.841 1.00 0.00 88 TYR A C 20
ATOM 34958 O O . TYR A 1 88 ? -3.976 3.158 -1.977 1.00 0.00 88 TYR A O 20
ATOM 34976 N N . PHE A 1 89 ? -4.424 1.922 -0.152 1.00 0.00 89 PHE A N 20
ATOM 34977 C CA . PHE A 1 89 ? -3.849 0.700 -0.704 1.00 0.00 89 PHE A CA 20
ATOM 34978 C C . PHE A 1 89 ? -4.658 -0.522 -0.280 1.00 0.00 89 PHE A C 20
ATOM 34979 O O . PHE A 1 89 ? -5.447 -0.461 0.663 1.00 0.00 89 PHE A O 20
ATOM 34996 N N . TYR A 1 90 ? -4.457 -1.630 -0.984 1.00 0.00 90 TYR A N 20
ATOM 34997 C CA . TYR A 1 90 ? -5.169 -2.866 -0.684 1.00 0.00 90 TYR A CA 20
ATOM 34998 C C . TYR A 1 90 ? -4.461 -4.067 -1.303 1.00 0.00 90 TYR A C 20
ATOM 34999 O O . TYR A 1 90 ? -3.612 -3.917 -2.182 1.00 0.00 90 TYR A O 20
ATOM 35017 N N . VAL A 1 91 ? -4.817 -5.260 -0.837 1.00 0.00 91 VAL A N 20
ATOM 35018 C CA . VAL A 1 91 ? -4.218 -6.489 -1.345 1.00 0.00 91 VAL A CA 20
ATOM 35019 C C . VAL A 1 91 ? -5.158 -7.201 -2.311 1.00 0.00 91 VAL A C 20
ATOM 35020 O O . VAL A 1 91 ? -6.377 -7.167 -2.144 1.00 0.00 91 VAL A O 20
ATOM 35033 N N . SER A 1 92 ? -4.583 -7.845 -3.321 1.00 0.00 92 SER A N 20
ATOM 35034 C CA . SER A 1 92 ? -5.369 -8.563 -4.317 1.00 0.00 92 SER A CA 20
ATOM 35035 C C . SER A 1 92 ? -4.927 -10.020 -4.411 1.00 0.00 92 SER A C 20
ATOM 35036 O O . SER A 1 92 ? -3.765 -10.310 -4.689 1.00 0.00 92 SER A O 20
ATOM 35044 N N . ASN A 1 93 ? -5.865 -10.932 -4.177 1.00 0.00 93 ASN A N 20
ATOM 35045 C CA . ASN A 1 93 ? -5.573 -12.360 -4.235 1.00 0.00 93 ASN A CA 20
ATOM 35046 C C . ASN A 1 93 ? -6.558 -13.080 -5.152 1.00 0.00 93 ASN A C 20
ATOM 35047 O O . ASN A 1 93 ? -7.692 -13.358 -4.765 1.00 0.00 93 ASN A O 20
ATOM 35058 N N . GLY A 1 94 ? -6.114 -13.380 -6.369 1.00 0.00 94 GLY A N 20
ATOM 35059 C CA . GLY A 1 94 ? -6.968 -14.065 -7.322 1.00 0.00 94 GLY A CA 20
ATOM 35060 C C . GLY A 1 94 ? -7.509 -13.135 -8.389 1.00 0.00 94 GLY A C 20
ATOM 35061 O O . GLY A 1 94 ? -6.746 -12.435 -9.057 1.00 0.00 94 GLY A O 20
ATOM 35065 N N . ARG A 1 95 ? -8.827 -13.127 -8.553 1.00 0.00 95 ARG A N 20
ATOM 35066 C CA . ARG A 1 95 ? -9.469 -12.278 -9.549 1.00 0.00 95 ARG A CA 20
ATOM 35067 C C . ARG A 1 95 ? -10.432 -11.296 -8.888 1.00 0.00 95 ARG A C 20
ATOM 35068 O O . ARG A 1 95 ? -10.442 -10.108 -9.211 1.00 0.00 95 ARG A O 20
ATOM 35089 N N . ARG A 1 96 ? -11.241 -11.801 -7.963 1.00 0.00 96 ARG A N 20
ATOM 35090 C CA . ARG A 1 96 ? -12.209 -10.969 -7.258 1.00 0.00 96 ARG A CA 20
ATOM 35091 C C . ARG A 1 96 ? -11.909 -10.935 -5.762 1.00 0.00 96 ARG A C 20
ATOM 35092 O O . ARG A 1 96 ? -12.150 -9.930 -5.092 1.00 0.00 96 ARG A O 20
ATOM 35113 N N . LYS A 1 97 ? -11.381 -12.039 -5.244 1.00 0.00 97 LYS A N 20
ATOM 35114 C CA . LYS A 1 97 ? -11.047 -12.136 -3.828 1.00 0.00 97 LYS A CA 20
ATOM 35115 C C . LYS A 1 97 ? -9.900 -11.195 -3.474 1.00 0.00 97 LYS A C 20
ATOM 35116 O O . LYS A 1 97 ? -8.761 -11.403 -3.893 1.00 0.00 97 LYS A O 20
ATOM 35135 N N . ARG A 1 98 ? -10.208 -10.160 -2.699 1.00 0.00 98 ARG A N 20
ATOM 35136 C CA . ARG A 1 98 ? -9.203 -9.187 -2.289 1.00 0.00 98 ARG A CA 20
ATOM 35137 C C . ARG A 1 98 ? -9.606 -8.507 -0.983 1.00 0.00 98 ARG A C 20
ATOM 35138 O O . ARG A 1 98 ? -10.680 -8.768 -0.441 1.00 0.00 98 ARG A O 20
ATOM 35159 N N . SER A 1 99 ? -8.737 -7.634 -0.484 1.00 0.00 99 SER A N 20
ATOM 35160 C CA . SER A 1 99 ? -9.000 -6.919 0.759 1.00 0.00 99 SER A CA 20
ATOM 35161 C C . SER A 1 99 ? -9.379 -5.468 0.482 1.00 0.00 99 SER A C 20
ATOM 35162 O O . SER A 1 99 ? -9.044 -4.899 -0.557 1.00 0.00 99 SER A O 20
ATOM 35170 N N . PRO A 1 100 ? -10.096 -4.852 1.434 1.00 0.00 100 PRO A N 20
ATOM 35171 C CA . PRO A 1 100 ? -10.538 -3.459 1.317 1.00 0.00 100 PRO A CA 20
ATOM 35172 C C . PRO A 1 100 ? -9.378 -2.474 1.416 1.00 0.00 100 PRO A C 20
ATOM 35173 O O . PRO A 1 100 ? -8.276 -2.834 1.831 1.00 0.00 100 PRO A O 20
ATOM 35184 N N . THR A 1 101 ? -9.633 -1.227 1.032 1.00 0.00 101 THR A N 20
ATOM 35185 C CA . THR A 1 101 ? -8.611 -0.189 1.077 1.00 0.00 101 THR A CA 20
ATOM 35186 C C . THR A 1 101 ? -8.425 0.339 2.495 1.00 0.00 101 THR A C 20
ATOM 35187 O O . THR A 1 101 ? -9.366 0.356 3.288 1.00 0.00 101 THR A O 20
ATOM 35198 N N . GLN A 1 102 ? -7.207 0.769 2.807 1.00 0.00 102 GLN A N 20
ATOM 35199 C CA . GLN A 1 102 ? -6.900 1.298 4.131 1.00 0.00 102 GLN A CA 20
ATOM 35200 C C . GLN A 1 102 ? -6.490 2.765 4.049 1.00 0.00 102 GLN A C 20
ATOM 35201 O O . GLN A 1 102 ? -5.605 3.131 3.276 1.00 0.00 102 GLN A O 20
ATOM 35215 N N . SER A 1 103 ? -7.141 3.601 4.851 1.00 0.00 103 SER A N 20
ATOM 35216 C CA . SER A 1 103 ? -6.848 5.030 4.867 1.00 0.00 103 SER A CA 20
ATOM 35217 C C . SER A 1 103 ? -5.366 5.277 5.134 1.00 0.00 103 SER A C 20
ATOM 35218 O O . SER A 1 103 ? -4.834 4.871 6.167 1.00 0.00 103 SER A O 20
ATOM 35226 N N . PHE A 1 104 ? -4.706 5.946 4.195 1.00 0.00 104 PHE A N 20
ATOM 35227 C CA . PHE A 1 104 ? -3.285 6.247 4.326 1.00 0.00 104 PHE A CA 20
ATOM 35228 C C . PHE A 1 104 ? -2.986 7.671 3.866 1.00 0.00 104 PHE A C 20
ATOM 35229 O O . PHE A 1 104 ? -3.788 8.289 3.165 1.00 0.00 104 PHE A O 20
ATOM 35246 N N . ARG A 1 105 ? -1.827 8.184 4.265 1.00 0.00 105 ARG A N 20
ATOM 35247 C CA . ARG A 1 105 ? -1.422 9.535 3.895 1.00 0.00 105 ARG A CA 20
ATOM 35248 C C . ARG A 1 105 ? 0.097 9.670 3.907 1.00 0.00 105 ARG A C 20
ATOM 35249 O O . ARG A 1 105 ? 0.769 9.155 4.801 1.00 0.00 105 ARG A O 20
ATOM 35270 N N . PHE A 1 106 ? 0.633 10.365 2.909 1.00 0.00 106 PHE A N 20
ATOM 35271 C CA . PHE A 1 106 ? 2.073 10.566 2.804 1.00 0.00 106 PHE A CA 20
ATOM 35272 C C . PHE A 1 106 ? 2.468 11.948 3.317 1.00 0.00 106 PHE A C 20
ATOM 35273 O O . PHE A 1 106 ? 1.808 12.945 3.021 1.00 0.00 106 PHE A O 20
ATOM 35290 N N . LEU A 1 107 ? 3.549 12.000 4.087 1.00 0.00 107 LEU A N 20
ATOM 35291 C CA . LEU A 1 107 ? 4.033 13.259 4.642 1.00 0.00 107 LEU A CA 20
ATOM 35292 C C . LEU A 1 107 ? 5.330 13.691 3.965 1.00 0.00 107 LEU A C 20
ATOM 35293 O O . LEU A 1 107 ? 6.206 12.877 3.670 1.00 0.00 107 LEU A O 20
ATOM 35309 N N . PRO A 1 108 ? 5.459 15.002 3.713 1.00 0.00 108 PRO A N 20
ATOM 35310 C CA . PRO A 1 108 ? 6.647 15.572 3.070 1.00 0.00 108 PRO A CA 20
ATOM 35311 C C . PRO A 1 108 ? 7.874 15.524 3.974 1.00 0.00 108 PRO A C 20
ATOM 35312 O O . PRO A 1 108 ? 7.805 15.877 5.151 1.00 0.00 108 PRO A O 20
ATOM 35323 N N . VAL A 1 109 ? 8.998 15.086 3.415 1.00 0.00 109 VAL A N 20
ATOM 35324 C CA . VAL A 1 109 ? 10.242 14.995 4.171 1.00 0.00 109 VAL A CA 20
ATOM 35325 C C . VAL A 1 109 ? 11.204 16.111 3.782 1.00 0.00 109 VAL A C 20
ATOM 35326 O O . VAL A 1 109 ? 12.067 16.502 4.569 1.00 0.00 109 VAL A O 20
ATOM 35339 N N . ILE A 1 110 ? 11.050 16.621 2.565 1.00 0.00 110 ILE A N 20
ATOM 35340 C CA . ILE A 1 110 ? 11.905 17.694 2.073 1.00 0.00 110 ILE A CA 20
ATOM 35341 C C . ILE A 1 110 ? 12.196 18.712 3.170 1.00 0.00 110 ILE A C 20
ATOM 35342 O O . ILE A 1 110 ? 13.328 19.174 3.318 1.00 0.00 110 ILE A O 20
ATOM 35358 N N . CYS A 1 111 ? 11.168 19.056 3.938 1.00 0.00 111 CYS A N 20
ATOM 35359 C CA . CYS A 1 111 ? 11.313 20.019 5.024 1.00 0.00 111 CYS A CA 20
ATOM 35360 C C . CYS A 1 111 ? 12.501 19.662 5.912 1.00 0.00 111 CYS A C 20
ATOM 35361 O O . CYS A 1 111 ? 12.505 18.623 6.574 1.00 0.00 111 CYS A O 20
ATOM 35369 N N . LYS A 1 112 ? 13.508 20.529 5.921 1.00 0.00 112 LYS A N 20
ATOM 35370 C CA . LYS A 1 112 ? 14.702 20.306 6.727 1.00 0.00 112 LYS A CA 20
ATOM 35371 C C . LYS A 1 112 ? 14.435 20.624 8.195 1.00 0.00 112 LYS A C 20
ATOM 35372 O O . LYS A 1 112 ? 14.110 21.758 8.545 1.00 0.00 112 LYS A O 20
ATOM 35391 N N . GLU A 1 113 ? 14.575 19.615 9.050 1.00 0.00 113 GLU A N 20
ATOM 35392 C CA . GLU A 1 113 ? 14.350 19.788 10.480 1.00 0.00 113 GLU A CA 20
ATOM 35393 C C . GLU A 1 113 ? 15.261 18.871 11.290 1.00 0.00 113 GLU A C 20
ATOM 35394 O O . GLU A 1 113 ? 16.010 18.072 10.729 1.00 0.00 113 GLU A O 20
ATOM 35406 N N . GLU A 1 114 ? 15.191 18.994 12.612 1.00 0.00 114 GLU A N 20
ATOM 35407 C CA . GLU A 1 114 ? 16.010 18.177 13.499 1.00 0.00 114 GLU A CA 20
ATOM 35408 C C . GLU A 1 114 ? 15.343 16.832 13.771 1.00 0.00 114 GLU A C 20
ATOM 35409 O O . GLU A 1 114 ? 15.995 15.880 14.199 1.00 0.00 114 GLU A O 20
#

Radius of gyration: 15.14 Å; Cα contacts (8 Å, |Δi|>4): 241; chains: 1; bounding box: 36×48×23 Å

Solvent-accessible surface area: 7734 Å² total; per-residue (Å²): 137,115,126,73,96,46,40,77,5,103,21,133,54,62,63,51,86,23,7,28,0,147,8,55,86,96,0,48,0,68,14,31,71,9,91,106,123,5,90,0,31,0,29,47,144,26,147,124,73,134,85,128,41,177,49,108,2,94,22,57,141,175,97,18,74,138,77,26,5,6,3,58,1,6,82,13,80,68,96,213,22,91,194,62,39,60,2,65,0,55,0,41,4,75,212,148,53,151,11,80,75,16,63,1,116,0,52,23,28,105,112,150,125,214

Sequence (114 aa):
GSSGSSGLPQVEAYSPSACSVRGGEELVLTGSNFLPDSKVVFIERGPDGKLQWEEEATVNRLQSNEVTLTLTVPEYSNKRVSRPVQVYFYVSNGRRKRSPTQSFRFLPVICKEEGSSGSSGLPQVEAYSPSACSVRGGEELVLTGSNFLPDSKVVFIERGPDGKLQWEEEATVNRLQSNEVTLTLTVPEYSNKRVSRPVQVYFYVSNGRRKRSPTQSFRFLPVICKEEGSSGSSGLPQVEAYSPSACSVRGGEELVLTGSNFLPDSKVVFIERGPDGKLQWEEEATVNRLQSNEVTLTLTVPEYSNKRVSRPVQVYFYVSNGRRKRSPTQSFRFLPVICKEEGSSGSSGLPQVEAYSPSACSVRGGEELVLTGSNFLPDSKVVFIERGPDGKLQWEEEATVNRLQSNEVTLTLTVPEYSNKRVSRPVQVYFYVSNGRRKRSPTQSFRFLPVICKEEGSSGSSGLPQVEAYSPSACSVRGGEELVLTGSNFLPDSKVVFIERGPDGKLQWEEEATVNRLQSNEVTLTLTVPEYSNKRVSRPVQVYFYVSNGRRKRSPTQSFRFLPVICKEEGSSGSSGLPQVEAYSPSACSVRGGEELVLTGSNFLPDSKVVFIERGPDGKLQWEEEATVNRLQSNEVTLTLTVPEYSNKRVSRPVQVYFYVSNGRRKRSPTQSFRFLPVICKEEGSSGSSGLPQVEAYSPSACSVRGGEELVLTGSNFLPDSKVVFIERGPDGKLQWEEEATVNRLQSNEVTLTLTVPEYSNKRVSRPVQVYFYVSNGRRKRSPTQSFRFLPVICKEEGSSGSSGLPQVEAYSPSACSVRGGEELVLTGSNFLPDSKVVFIERGPDGKLQWEEEATVNRLQSNEVTLTLTVPEYSNKRVSRPVQVYFYVSNGRRKRSPTQSFRFLPVICKEEGSSGSSGLPQVEAYSPSACSVRGGEELVLTGSNFLPDSKVVFIERGPDGKLQWEEEATVNRLQSNEVTLTLTVPEYSNKRVSRPVQVYFYVSNGRRKRSPTQSFRFLPVICKEEGSSGSSGLPQVEAYSPSACSVRGGEELVLTGSNFLPDSKVVFIERGPDGKLQWEEEATVNRLQSNEVTLTLTVPEYSNKRVSRPVQVYFYVSNGRRKRSPTQSFRFLPVICKEEGSSGSSGLPQVEAYSPSACSVRGGEELVLTGSNFLPDSKVVFIERGPDGKLQWEEEATVNRLQSNEVTLTLTVPEYSNKRVSRPVQVYFYVSNGRRKRSPTQSFRFLPVICKEEGSSGSSGLPQVEAYSPSACSVRGGEELVLTGSNFLPDSKVVFIERGPDGKLQWEEEATVNRLQSNEVTLTLTVPEYSNKRVSRPVQVYFYVSNGRRKRSPTQSFRFLPVICKEEGSSGSSGLPQVEAYSPSACSVRGGEELVLTGSNFLPDSKVVFIERGPDGKLQWEEEATVNRLQSNEVTLTLTVPEYSNKRVSRPVQVYFYVSNGRRKRSPTQSFRFLPVICKEEGSSGSSGLPQVEAYSPSACSVRGGEELVLTGSNFLPDSKVVFIERGPDGKLQWEEEATVNRLQSNEVTLTLTVPEYSNKRVSRPVQVYFYVSNGRRKRSPTQSFRFLPVICKEEGSSGSSGLPQVEAYSPSACSVRGGEELVLTGSNFLPDSKVVFIERGPDGKLQWEEEATVNRLQSNEVTLTLTVPEYSNKRVSRPVQVYFYVSNGRRKRSPTQSFRFLPVICKEEGSSGSSGLPQVEAYSPSACSVRGGEELVLTGSNFLPDSKVVFIERGPDGKLQWEEEATVNRLQSNEVTLTLTVPEYSNKRVSRPVQVYFYVSNGRRKRSPTQSFRFLPVICKEEGSSGSSGLPQVEAYSPSACSVRGGEELVLTGSNFLPDSKVVFIERGPDGKLQWEEEATVNRLQSNEVTLTLTVPEYSNKRVSRPVQVYFYVSNGRRKRSPTQSFRFLPVICKEEGSSGSSGLPQVEAYSPSACSVRGGEELVLTGSNFLPDSKVVFIERGPDGKLQWEEEATVNRLQSNEVTLTLTVPEYSNKRVSRPVQVYFYVSNGRRKRSPTQSFRFLPVICKEEGSSGSSGLPQVEAYSPSACSVRGGEELVLTGSNFLPDSKVVFIERGPDGKLQWEEEATVNRLQSNEVTLTLTVPEYSNKRVSRPVQVYFYVSNGRRKRSPTQSFRFLPVICKEEGSSGSSGLPQVEAYSPSACSVRGGEELVLTGSNFLPDSKVVFIERGPDGKLQWEEEATVNRLQSNEVTLTLTVPEYSNKRVSRPVQVYFYVSNGRRKRSPTQSFRFLPVICKEE

Secondary structure (DSSP, 8-state):
--S---S--EEEEEESS-EETT--SEEEEEEES--TT-EEEEE-B-TTS-B----B--B-TTT-BTTEEEEE----S--S-SS-EEEEEEEE-SSS-B-PPEEEEEEP-SSS--

InterPro domains:
  IPR002909 IPT domain [SM00429] (585-684)
  IPR008366 Nuclear factor of activated T cells (NFAT) [PR01789] (443-459)
  IPR008366 Nuclear factor of activated T cells (NFAT) [PR01789] (564-586)
  IPR008366 Nuclear factor of activated T cells (NFAT) [PR01789] (607-626)
  IPR008366 Nuclear factor of activated T cells (NFAT) [PR01789] (666-685)
  IPR008366 Nuclear factor of activated T cells (NFAT) [PTHR12533] (1-730)
  IPR008967 p53-like transcription factor, DNA-binding domain superfamily [SSF49417] (408-583)
  IPR011539 Rel homology domain, DNA-binding domain [PF00554] (419-578)
  IPR011539 Rel homology domain, DNA-binding domain [PS50254] (401-582)
  IPR013783 Immunoglobulin-like fold [G3DSA:2.60.40.10] (580-691)
  IPR014756 Immunoglobulin E-set [SSF81296] (585-685)
  IPR032397 Rel homology dimerisation domain [PF16179] (588-685)
  IPR037059 Rel homology domain (RHD), DNA-binding domain superfamily [G3DSA:2.60.40.340] (406-579)